Protein 2VUN (pdb70)

Secondary structure (DSSP, 8-state):
-EEEEES-SEEE-S-TTS-EE--SEEEEETTEEEEEESGGGGTT-TT-EEEE-TT-EEEEPEEEEEE---STTEEGGGTEESHHHHHHTTTEEEEEE---TTSTT---SHHHHHHHHHHHHHHHHH--GGG-EEE--EEPP-TT--HHHHHHHHHTT--EEEEETSSS--SHHHHHHHHHHHHHTT-EEEEE-S--S-STT-S--HHHHHHH--SEEETTT-SSSPPPHHHHHHHHHH---EEEEESSS-HHHHHHHHHHHHHHT-GGGEEEE--BSBTTBB-TTHHHHHHHHHHHHS---HHHHHHHHTHHHHHHHT-S-SS-STTSB--EEEEEPBTT-S-SSHHHHHHHTPPPEEEEEEETTEEEESS-SSSPPBSS--EE-/-EEEEE--SEEE-S-TTS-EES-SEEEEETTEEEEEESGGGGTT-TT-EEEE-TT-EEEEPEEEEEE---STTEEGGGTEESHHHHHHTTTEEEEEE---TTSTT---SHHHHHHHHHHHHHHHHH--GGG-EEE--EEPP-TT--HHHHHHHHHTT--EEEEETSSS--SHHHHHHHHHHHHHTT-EEEEE-S--S-SSS-S--HHHHHHH--SEEETTT-SSSPPPHHHHHHHHHH---EEEEETTS-HHHHHHHHHHHHHHT-GGGEEEE--BSSSS-B-TTHHHHHHHHHHHHH---HHHHHHHHTHHHHHHHT-S-SS-STTSB--EEEEEPBTT-S-SSHHHHHHHTPPPEEEEEEETTEEEESS-SSSPPBSS--EE-/-EEEEE--SEEE-S-TTS-EES-SEEEEETTEEEEEESGGGTTT-TT-EEEE-TT-EEEEPEEEEEE---STTEETTTTEESHHHHHHTTTEEEEEE---TTSTT---SHHHHHHHHHHHHHHHHH--GGG-EEE--EEPP-TT--HHHHHHHHHTT--EEEEETSSS--SHHHHHHHHHHHHHTT-EEEEE-S--S-SSS-S--HHHHHHH--SEEETTT-SSSPPPHHHHHHHHHH---EEEEETTS-HHHHHHHHHHHHHTT-GGGEEEE--BSSSS-B-TTHHHHHHHHHHHHS---HHHHHHHHTHHHHHHHT-S-SS-STTSB--EEEEEPBTT-S-SSHHHHHHHTPPPEEEEEEETTEEEESS-SSSPPBSS--EE-/-EEEEE--SEEE-S-TTS-EE--SEEEEETTEEEEEESGGGGTT-TT-EEEE-TT-EEEEPEEEEEE---STTEEGGGTEESHHHHHHTTTEEEEEE---TTSTT---SHHHHHHHHHHHHHHHHH--GGG-EEE--EEPP-TT--HHHHHHHHHTT--EEEEETSSS--SHHHHHHHHHHHHHTT-EEEEE-S--S-STT-S--HHHHHHH--SEEETTT-SSSPPPHHHHHHHHHH---EEEEETTS-HHHHHHHHHHHHHTT-GGGEEEE--BSSSS-B-TTHHHHHHHHHHHHS---HHHHHHHHTHHHHHHHT-S-SS-STTSB--EEEEEPBTT-S-SSHHHHHHHTPPPEEEEEEETTEEEESS-SSSPPBSS--EE-

GO terms:
  GO:0043792 enamidase activity (F, EXP)
  GO:0043792 enamidase activity (F, IDA)
  GO:1901848 nicotinate catabolic process (P, IDA)

Foldseek 3Di:
DKAKEFLEQWEQFLDLVDGTDPFGMWMADQQFTADTHYPVVVPPCDPHWYKYLQNAYKFFQFEAAEEQDQAAAADPLFRDGNLLVQLVLLRHQEYEYLYHLPHVVQDAEQVRLLVRLLVQQVRCVVDPHLNHHYNGRAGADHPPHDLVSLVVSVVSRRAHHHAQCSGNRNFLVRQQVVLVSSVVRRHAYEHAAFADPDPVCGGAALVSCVSNVGQEDEQCQPLAGHDDVVRLVCNQVVDLHAYEHALNYHLVVLLVNLQVCVVVVNLLRAAYHHNPPDPSHRDSNGLLLSLLSCLQPNVDQSSSSLSNRFVSSCVSVVAQGRGNDGPGRRWMWSWFAAPPDPAHTCSRCSNNSARIFTQFTDGSRHTSHRGRPPHHHHPRHMDGD/DKAKEAQEQWEQFLDLVDGTDPFGMWMADQQFTADTHYPVVVPPCDPYWYKYLQNAYKFFQFEAAEEQDQAAAADPLFRDGNLVVQLVLLRHQEYEYLYHLPHVVQDAEQVRLLVRLLVQQVRCVVDPHLNHHYNGRAGADHPPHDLVSLVVSVVSPRAHHHAHCSGNRHALVSQQVVLVSSVVSRHAYEHEAFADPDPVCGGAALVRCVSNPGQEDPQCQPLAGHDDVVRLVSNQPVDLHAYEHALNYHLVVLLVNLQVCVVVVNLLRAAYHHNPPDPSHRDSNGLLLSLLSCLQPNVDQSSSSLSNRFVSVCVSVVAQGRGNDGPGRRWMWSWFAAPPDPAGTCRSCSNNSARIFTQFTDGSRHTSHRGRPPHHHHPRHMDGD/DKEKEAQEQWEQFLDLVDGTDPFGMWMADQQFTADTHYPVVVVVCPPHFYKYLQNAYKFFQFEAAEEQDQAAQADPLFRDGNLLVQLVLLRHQEYEYLYHLPHVVQDADQVRLLVRLLVQQVRCVVDVHLNHHYNGRAGADHPPHDLVSLVVSVVSPRAHHHAHCSGPRHALVRQQVVLVSSVVSRHAYEHAAFADPDPPCGGAALVRCLSNPGLADEQCQPLAGHDDPVRLVSNQPVDLHAYEHALNYHLVVLLVNLQVCVVVVNLLRAAYHHNPPDPSHRDSNGLLQSLLSCLQPNVDQSSSSLSNRFVSSCVSVVAQTRGNDGPGRRWMWSWFAAPPDPAHTCSRCSNNSARIFTQFTDGSRHTSHRGRPNHHHGPRHMDGD/DKAKEFQEQWEQFLDPVDGTDPAGMWMADQQFTADTHYPVVVPPCDPHWYKYLQNAYKFFQFEAAEEQDQAAAADPLFRDGNLLVQLVLLRHQEYEYLYHLPHVVQDADQVRLLVSLLVQQVRCVVDPHLNHHYNGRAGADHPPHDLVSLVVSVVSPRAHHHAHCSGPRHALVRQQVVLVSSVVSRHAYEHAAFADPDPVCGGQALVRCLSNPGQEDEQCQPLAGHDDVVRLCCNQPVDLHAYEHALNYHLVVLLVNLLVCVVVVNLLRYAYHHNPPDPSHRDSNGLLQQLLSCLQPNVDQSSSSLSNRFVSSCVSVVAQTSGNDGPGRPWMWSWFAAPPDPAGTCSRCSNNSARIFTQFTDGSRHTSHRGRPPHHHHPRHMDTD

B-factor: mean 25.08, std 8.82, range [12.53, 61.6]

Solvent-accessible surface area: 46611 Å² total; per-residue (Å²): 114,59,14,0,0,59,74,7,53,54,0,0,2,0,30,49,176,55,35,47,45,171,29,58,3,0,7,4,75,113,18,73,2,40,29,44,14,21,144,100,41,54,152,144,26,73,156,15,61,29,3,33,0,34,25,2,2,0,0,1,1,0,1,6,0,0,3,9,1,11,12,9,29,22,0,43,71,14,52,6,5,49,9,0,18,4,8,3,23,1,0,1,1,1,2,0,0,0,0,6,41,39,7,43,18,29,0,127,66,18,24,0,4,28,5,9,4,5,0,2,2,28,1,3,102,90,42,114,18,51,22,0,15,1,20,1,4,6,1,7,2,0,112,54,7,65,51,113,20,2,69,50,2,80,163,28,34,0,40,1,0,0,4,4,25,51,4,66,4,96,81,20,134,57,0,5,55,14,1,105,74,0,70,145,39,45,4,63,0,0,7,31,0,0,12,29,80,68,103,78,74,30,50,15,47,0,82,36,0,63,114,2,118,1,36,1,0,0,2,0,1,0,22,23,3,3,3,24,50,115,37,0,36,77,0,3,82,98,17,115,35,4,0,0,2,3,10,2,11,2,18,93,14,1,26,66,0,0,102,42,0,46,139,99,64,55,31,36,29,0,0,0,0,9,10,3,1,17,8,4,0,19,2,10,1,0,1,0,29,1,0,2,34,1,7,16,26,3,122,10,89,19,25,20,0,1,0,0,0,0,7,5,0,4,79,32,4,64,33,69,4,2,21,4,28,89,39,59,49,0,4,0,0,0,2,0,1,1,17,18,19,92,15,148,46,0,4,26,0,0,34,18,2,1,8,0,0,4,3,1,0,0,7,43,11,112,45,51,4,84,150,8,96,7,14,15,39,16,98,77,42,2,114,68,125,107,64,15,0,0,57,78,7,55,56,0,0,2,0,34,46,168,54,38,48,46,169,30,53,1,0,7,4,77,107,14,75,2,41,29,45,15,19,141,117,42,54,167,128,25,78,153,16,60,26,2,36,0,32,22,1,2,0,0,1,1,0,1,6,0,0,2,10,1,13,10,9,56,24,1,39,70,14,58,6,8,42,8,0,23,4,8,3,27,1,0,1,1,1,3,0,0,0,0,6,41,40,6,42,17,27,1,126,66,20,24,0,4,26,5,9,4,5,0,2,3,28,2,2,103,89,45,115,16,47,23,0,15,2,22,0,3,7,1,6,1,0,125,54,7,67,50,114,19,1,66,51,1,80,166,34,32,0,40,1,0,0,4,2,21,51,6,65,5,95,70,24,140,53,0,33,56,14,2,123,72,0,70,150,44,41,4,62,0,0,5,31,0,0,12,29,81,60,106,76,76,31,56,15,48,0,56,29,0,55,126,2,129,1,36,0,0,0,1,0,1,0,24,22,4,3,4,27,48,118,37,0,37,74,0,4,82,96,18,119,30,4,0,0,3,3,6,2,12,2,18,92,14,0,26,66,0,0,102,31,0,46,138,107,63,54,33,36,29,0,0,0,0,7,10,2,2,18,8,5,0,17,3,12,0,0,0,0,28,2,0,2,29,1,7,14,24,3,120,10,87,19,24,20,0,0,0,0,0,0,8,6,0,3,79,30,4,64,35,69,5,1,23,3,28,88,39,59,48,0,4,0,0,0,0,0,1,1,15,17,18,91,15,148,47,0,3,26,0,0,35,18,2,1,8,0,0,4,2,1,0,1,7,42,11,112,47,52,3,80,143,11,101,7,14,14,34,15,104,77,34,1,111,67,127,112,58,14,0,0,53,69,7,55,58,0,0,1,0,51,48,189,60,36,44,44,169,25,50,1,0,6,4,75,113,17,74,2,40,28,44,14,21,129,110,44,58,146,115,13,76,151,14,60,30,2,30,0,42,28,0,2,0,0,1,1,0,1,5,0,0,2,11,1,13,10,9,28,32,2,39,68,14,63,6,21,29,10,0,19,4,8,3,25,0,0,2,1,1,3,0,0,0,0,7,40,44,7,42,16,12,1,120,66,19,23,0,4,26,5,10,4,6,0,2,2,29,2,2,104,88,45,113,19,50,23,0,15,2,20,1,4,7,1,7,2,0,122,54,6,69,51,115,20,0,67,52,0,82,168,30,33,0,40,1,0,0,3,3,29,54,10,58,4,94,76,22,155,49,0,28,58,13,2,125,74,0,71,143,39,42,4,61,0,0,4,29,0,0,11,25,88,61,108,71,75,32,54,16,49,0,54,34,0,46,122,2,128,2,33,0,0,0,2,0,1,0,23,21,3,3,4,25,48,114,36,0,38,74,0,4,85,95,19,118,33,3,0,0,3,3,14,3,11,2,17,91,13,1,26,67,0,0,103,31,0,45,139,106,63,57,28,35,28,0,0,0,0,8,11,2,1,17,9,4,0,18,3,11,1,0,1,1,26,5,0,2,40,1,7,16,24,3,121,9,88,19,26,20,0,0,0,0,0,0,7,6,0,4,79,33,4,64,36,69,5,1,23,2,27,88,40,62,47,0,4,0,0,0,0,0,2,1,16,17,19,92,13,136,44,0,4,26,0,0,36,19,2,2,7,0,0,4,3,1,0,1,6,47,11,116,45,51,3,88,152,12,103,7,14,15,37,16,98,74,52,9,141,70,124,123,61,15,0,0,62,77,9,53,54,0,0,2,0,34,56,169,61,34,47,46,171,25,52,1,0,5,4,76,114,18,71,3,40,26,48,12,20,134,92,43,59,155,146,29,73,158,16,61,28,3,36,0,34,22,1,1,0,0,1,1,0,1,6,0,0,3,10,1,12,10,8,29,28,1,45,73,15,74,6,9,33,10,0,19,2,8,3,24,0,0,1,1,1,2,0,0,0,0,6,41,44,7,41,18,20,1,131,64,21,23,0,5,26,5,8,4,6,0,2,2,28,1,2,101,88,43,112,18,50,22,0,16,1,21,1,3,8,0,7,2,0,127,53,7,66,51,115,20,1,68,54,1,84,164,27,34,0,40,1,0,0,4,3,19,53,5,67,4,91,67,20,136,49,0,22,51,14,3,111,75,0,71,151,41,39,4,63,0,0,4,23,0,0,12,21,93,53,101,79,64,29,53,24,45,0,58,32,0,51,122,2,129,1,37,0,0,0,1,0,1,0,21,20,2,3,4,24,49,115,36,0,33,74,0,5,83,95,19,118,30,4,0,0,1,3,8,3,11,2,15,89,12,0,24,63,0,0,104,44,0,46,138,106,66,54,33,36,30,0,0,0,0,7,11,4,1,18,8,4,0,17,3,12,1,0,1,0,28,0,0,2,23,1,7,16,22,3,118,9,90,18,25,17,0,0,0,0,0,0,7,5,0,4,77,32,3,64,33,68,5,2,23,4,27,94,40,59,50,0,4,0,0,0,0,0,2,2,18,16,19,95,16,144,44,0,3,25,0,0,35,17,2,2,7,0,0,4,3,1,0,0,7,43,11,121,50,52,4,79,146,11,94,7,14,15,41,15,101,76,35,2,108,66,133

Radius of gyration: 32.86 Å; Cα contacts (8 Å, |Δi|>4): 4723; chains: 4; bounding box: 88×90×92 Å

Structure (mmCIF, N/CA/C/O backbone):
data_2VUN
#
_entry.id   2VUN
#
_cell.length_a   146.352
_cell.length_b   159.824
_cell.length_c   161.683
_cell.angle_alpha   90.00
_cell.angle_beta   90.00
_cell.angle_gamma   90.00
#
_symmetry.space_group_name_H-M   'C 2 2 21'
#
loop_
_entity.id
_entity.type
_entity.pdbx_description
1 polymer ENAMIDASE
2 non-polymer 'ZINC ION'
3 non-polymer 'FE (III) ION'
4 non-polymer 'CHLORIDE ION'
5 non-polymer GLYCEROL
6 water water
#
loop_
_atom_site.group_PDB
_atom_site.id
_atom_site.type_symbol
_atom_site.label_atom_id
_atom_site.label_alt_id
_atom_site.label_comp_id
_atom_site.label_asym_id
_atom_site.label_entity_id
_atom_site.label_seq_id
_atom_site.pdbx_PDB_ins_code
_atom_site.Cartn_x
_atom_site.Cartn_y
_atom_site.Cartn_z
_atom_site.occupancy
_atom_site.B_iso_or_equiv
_atom_site.auth_seq_id
_atom_site.auth_comp_id
_atom_site.auth_asym_id
_atom_site.auth_atom_id
_atom_site.pdbx_PDB_model_num
ATOM 1 N N . SER A 1 2 ? 15.510 50.257 31.700 1.00 29.54 2 SER A N 1
ATOM 2 C CA . SER A 1 2 ? 16.413 49.091 31.924 1.00 29.26 2 SER A CA 1
ATOM 3 C C . SER A 1 2 ? 15.620 47.786 31.900 1.00 28.62 2 SER A C 1
ATOM 4 O O . SER A 1 2 ? 14.649 47.626 32.640 1.00 28.71 2 SER A O 1
ATOM 7 N N . LYS A 1 3 ? 16.046 46.859 31.048 1.00 27.76 3 LYS A N 1
ATOM 8 C CA . LYS A 1 3 ? 15.332 45.605 30.849 1.00 26.81 3 LYS A CA 1
ATOM 9 C C . LYS A 1 3 ? 16.282 44.402 30.845 1.00 25.88 3 LYS A C 1
ATOM 10 O O . LYS A 1 3 ? 17.351 44.437 30.227 1.00 25.82 3 LYS A O 1
ATOM 16 N N . THR A 1 4 ? 15.883 43.350 31.557 1.00 24.29 4 THR A N 1
ATOM 17 C CA . THR A 1 4 ? 16.599 42.079 31.554 1.00 23.45 4 THR A CA 1
ATOM 18 C C . THR A 1 4 ? 15.611 40.955 31.254 1.00 22.84 4 THR A C 1
ATOM 19 O O . THR A 1 4 ? 14.476 40.966 31.739 1.00 22.74 4 THR A O 1
ATOM 23 N N . ILE A 1 5 ? 16.045 40.002 30.437 1.00 22.21 5 ILE A N 1
ATOM 24 C CA . ILE A 1 5 ? 15.266 38.805 30.179 1.00 21.73 5 ILE A CA 1
ATOM 25 C C . ILE A 1 5 ? 16.055 37.570 30.610 1.00 21.16 5 ILE A C 1
ATOM 26 O O . ILE A 1 5 ? 17.190 37.357 30.167 1.00 20.69 5 ILE A O 1
ATOM 31 N N . ILE A 1 6 ? 15.449 36.769 31.484 1.00 20.50 6 ILE A N 1
ATOM 32 C CA . ILE A 1 6 ? 15.968 35.441 31.789 1.00 20.06 6 ILE A CA 1
ATOM 33 C C . ILE A 1 6 ? 15.218 34.428 30.924 1.00 20.23 6 ILE A C 1
ATOM 34 O O . ILE A 1 6 ? 13.992 34.282 31.039 1.00 19.83 6 ILE A O 1
ATOM 39 N N . LYS A 1 7 ? 15.966 33.731 30.074 1.00 19.84 7 LYS A N 1
ATOM 40 C CA . LYS A 1 7 ? 15.405 32.766 29.137 1.00 19.91 7 LYS A CA 1
ATOM 41 C C . LYS A 1 7 ? 15.890 31.362 29.452 1.00 19.78 7 LYS A C 1
ATOM 42 O O . LYS A 1 7 ? 16.802 31.181 30.281 1.00 19.22 7 LYS A O 1
ATOM 48 N N . ASN A 1 8 ? 15.293 30.375 28.782 1.00 19.37 8 ASN A N 1
ATOM 49 C CA . ASN A 1 8 ? 15.770 28.994 28.853 1.00 19.86 8 ASN A CA 1
ATOM 50 C C . ASN A 1 8 ? 15.706 28.448 30.291 1.00 19.33 8 ASN A C 1
ATOM 51 O O . ASN A 1 8 ? 16.596 27.719 30.739 1.00 19.17 8 ASN A O 1
ATOM 56 N N . ILE A 1 9 ? 14.642 28.809 31.005 1.00 18.67 9 ILE A N 1
ATOM 57 C CA . ILE A 1 9 ? 14.437 28.332 32.377 1.00 18.39 9 ILE A CA 1
ATOM 58 C C . ILE A 1 9 ? 13.774 26.950 32.390 1.00 18.60 9 ILE A C 1
ATOM 59 O O . ILE A 1 9 ? 12.746 26.743 31.743 1.00 18.63 9 ILE A O 1
ATOM 64 N N . GLY A 1 10 ? 14.375 26.002 33.111 1.00 18.07 10 GLY A N 1
ATOM 65 C CA . GLY A 1 10 ? 13.823 24.649 33.210 1.00 18.01 10 GLY A CA 1
ATOM 66 C C . GLY A 1 10 ? 12.659 24.510 34.182 1.00 18.03 10 GLY A C 1
ATOM 67 O O . GLY A 1 10 ? 11.754 23.704 33.963 1.00 18.05 10 GLY A O 1
ATOM 68 N N . LYS A 1 11 ? 12.687 25.285 35.263 1.00 17.50 11 LYS A N 1
ATOM 69 C CA . LYS A 1 11 ? 11.606 25.293 36.258 1.00 17.46 11 LYS A CA 1
ATOM 70 C C . LYS A 1 11 ? 11.559 26.648 36.954 1.00 16.93 11 LYS A C 1
ATOM 71 O O . LYS A 1 11 ? 12.605 27.202 37.295 1.00 16.75 11 LYS A O 1
ATOM 77 N N . ILE A 1 12 ? 10.349 27.182 37.135 1.00 16.50 12 ILE A N 1
ATOM 78 C CA . ILE A 1 12 ? 10.126 28.422 37.877 1.00 15.58 12 ILE A CA 1
ATOM 79 C C . ILE A 1 12 ? 9.332 28.091 39.136 1.00 15.96 12 ILE A C 1
ATOM 80 O O . ILE A 1 12 ? 8.205 27.584 39.065 1.00 14.74 12 ILE A O 1
ATOM 85 N N . VAL A 1 13 ? 9.948 28.366 40.281 1.00 16.38 13 VAL A N 1
ATOM 86 C CA . VAL A 1 13 ? 9.329 28.165 41.586 1.00 17.20 13 VAL A CA 1
ATOM 87 C C . VAL A 1 13 ? 8.943 29.555 42.101 1.00 17.30 13 VAL A C 1
ATOM 88 O O . VAL A 1 13 ? 9.803 30.418 42.282 1.00 17.54 13 VAL A O 1
ATOM 92 N N . SER A 1 14 ? 7.653 29.759 42.344 1.00 17.47 14 SER A N 1
ATOM 93 C CA . SER A 1 14 ? 7.098 31.104 42.509 1.00 17.46 14 SER A CA 1
ATOM 94 C C . SER A 1 14 ? 7.309 31.752 43.883 1.00 17.03 14 SER A C 1
ATOM 95 O O . SER A 1 14 ? 7.313 32.971 43.983 1.00 17.02 14 SER A O 1
ATOM 98 N N . GLY A 1 15 ? 7.461 30.948 44.935 1.00 16.78 15 GLY A N 1
ATOM 99 C CA . GLY A 1 15 ? 7.485 31.479 46.305 1.00 16.14 15 GLY A CA 1
ATOM 100 C C . GLY A 1 15 ? 6.096 31.740 46.887 1.00 16.60 15 GLY A C 1
ATOM 101 O O . GLY A 1 15 ? 5.970 32.118 48.054 1.00 15.74 15 GLY A O 1
ATOM 102 N N . ASP A 1 16 ? 5.061 31.526 46.071 1.00 16.84 16 ASP A N 1
ATOM 103 C CA . ASP A 1 16 ? 3.657 31.674 46.484 1.00 17.53 16 ASP A CA 1
ATOM 104 C C . ASP A 1 16 ? 3.106 30.304 46.808 1.00 17.24 16 ASP A C 1
ATOM 105 O O . ASP A 1 16 ? 2.920 29.475 45.912 1.00 17.44 16 ASP A O 1
ATOM 110 N N . ILE A 1 17 ? 2.830 30.058 48.088 1.00 17.10 17 ILE A N 1
ATOM 111 C CA . ILE A 1 17 ? 2.336 28.755 48.515 1.00 17.16 17 ILE A CA 1
ATOM 112 C C . ILE A 1 17 ? 0.982 28.383 47.879 1.00 17.44 17 ILE A C 1
ATOM 113 O O . ILE A 1 17 ? 0.661 27.203 47.755 1.00 17.17 17 ILE A O 1
ATOM 118 N N . LYS A 1 18 ? 0.217 29.393 47.458 1.00 17.92 18 LYS A N 1
ATOM 119 C CA . LYS A 1 18 ? -1.064 29.174 46.772 1.00 19.00 18 LYS A CA 1
ATOM 120 C C . LYS A 1 18 ? -0.898 28.565 45.369 1.00 19.43 18 LYS A C 1
ATOM 121 O O . LYS A 1 18 ? -1.780 27.838 44.893 1.00 19.64 18 LYS A O 1
ATOM 127 N N . SER A 1 19 ? 0.225 28.866 44.714 1.00 19.59 19 SER A N 1
ATOM 128 C CA . SER A 1 19 ? 0.582 28.250 43.427 1.00 20.32 19 SER A CA 1
ATOM 129 C C . SER A 1 19 ? 2.105 28.233 43.262 1.00 19.77 19 SER A C 1
ATOM 130 O O . SER A 1 19 ? 2.681 29.140 42.658 1.00 19.46 19 SER A O 1
ATOM 133 N N . PRO A 1 20 ? 2.757 27.212 43.843 1.00 19.58 20 PRO A N 1
ATOM 134 C CA . PRO A 1 20 ? 4.213 27.151 44.006 1.00 19.54 20 PRO A CA 1
ATOM 135 C C . PRO A 1 20 ? 5.048 27.029 42.733 1.00 19.55 20 PRO A C 1
ATOM 136 O O . PRO A 1 20 ? 6.248 27.309 42.786 1.00 18.89 20 PRO A O 1
ATOM 140 N N . VAL A 1 21 ? 4.441 26.600 41.623 1.00 19.73 21 VAL A N 1
ATOM 141 C CA . VAL A 1 21 ? 5.185 26.420 40.362 1.00 20.29 21 VAL A CA 1
ATOM 142 C C . VAL A 1 21 ? 4.524 27.157 39.196 1.00 20.51 21 VAL A C 1
ATOM 143 O O . VAL A 1 21 ? 3.306 27.075 39.010 1.00 20.66 21 VAL A O 1
ATOM 147 N N . LEU A 1 22 ? 5.335 27.870 38.419 1.00 20.34 22 LEU A N 1
ATOM 148 C CA . LEU A 1 22 ? 4.864 28.542 37.212 1.00 20.97 22 LEU A CA 1
ATOM 149 C C . LEU A 1 22 ? 5.312 27.783 35.972 1.00 21.13 22 LEU A C 1
ATOM 150 O O . LEU A 1 22 ? 6.511 27.547 35.777 1.00 21.07 22 LEU A O 1
ATOM 155 N N . GLN A 1 23 ? 4.344 27.399 35.143 1.00 21.15 23 GLN A N 1
ATOM 156 C CA . GLN A 1 23 ? 4.625 26.673 33.912 1.00 21.62 23 GLN A CA 1
ATOM 157 C C . GLN A 1 23 ? 5.004 27.648 32.804 1.00 21.27 23 GLN A C 1
ATOM 158 O O . GLN A 1 23 ? 4.180 28.005 31.947 1.00 21.06 23 GLN A O 1
ATOM 164 N N . ALA A 1 24 ? 6.261 28.085 32.849 1.00 20.78 24 ALA A N 1
ATOM 165 C CA . ALA A 1 24 ? 6.817 29.053 31.907 1.00 20.43 24 ALA A CA 1
ATOM 166 C C . ALA A 1 24 ? 8.338 28.901 31.867 1.00 20.34 24 ALA A C 1
ATOM 167 O O . ALA A 1 24 ? 8.921 28.237 32.732 1.00 19.95 24 ALA A O 1
ATOM 169 N N . ASP A 1 25 ? 8.980 29.504 30.868 1.00 20.17 25 ASP A N 1
ATOM 170 C CA . ASP A 1 25 ? 10.435 29.366 30.723 1.00 20.24 25 ASP A CA 1
ATOM 171 C C . ASP A 1 25 ? 11.182 30.683 30.523 1.00 19.72 25 ASP A C 1
ATOM 172 O O . ASP A 1 25 ? 12.393 30.682 30.286 1.00 19.18 25 ASP A O 1
ATOM 177 N N . THR A 1 26 ? 10.457 31.796 30.632 1.00 19.50 26 THR A N 1
ATOM 178 C CA . THR A 1 26 ? 11.001 33.118 30.338 1.00 19.86 26 THR A CA 1
ATOM 179 C C . THR A 1 26 ? 10.449 34.151 31.325 1.00 19.76 26 THR A C 1
ATOM 180 O O . THR A 1 26 ? 9.249 34.159 31.619 1.00 19.54 26 THR A O 1
ATOM 184 N N . ILE A 1 27 ? 11.336 34.993 31.859 1.00 19.35 27 ILE A N 1
ATOM 185 C CA . ILE A 1 27 ? 10.947 36.065 32.775 1.00 19.57 27 ILE A CA 1
ATOM 186 C C . ILE A 1 27 ? 11.532 37.399 32.306 1.00 19.80 27 ILE A C 1
ATOM 187 O O . ILE A 1 27 ? 12.739 37.508 32.063 1.00 19.60 27 ILE A O 1
ATOM 192 N N . VAL A 1 28 ? 10.671 38.407 32.188 1.00 20.02 28 VAL A N 1
ATOM 193 C CA . VAL A 1 28 ? 11.103 39.750 31.818 1.00 20.55 28 VAL A CA 1
ATOM 194 C C . VAL A 1 28 ? 11.116 40.660 33.034 1.00 21.01 28 VAL A C 1
ATOM 195 O O . VAL A 1 28 ? 10.131 40.738 33.775 1.00 21.07 28 VAL A O 1
ATOM 199 N N . VAL A 1 29 ? 12.242 41.351 33.215 1.00 21.12 29 VAL A N 1
ATOM 200 C CA . VAL A 1 29 ? 12.435 42.317 34.285 1.00 21.26 29 VAL A CA 1
ATOM 201 C C . VAL A 1 29 ? 12.580 43.715 33.690 1.00 22.06 29 VAL A C 1
ATOM 202 O O . VAL A 1 29 ? 13.415 43.934 32.805 1.00 21.64 29 VAL A O 1
ATOM 206 N N . GLU A 1 30 ? 11.754 44.647 34.160 1.00 22.68 30 GLU A N 1
ATOM 207 C CA . GLU A 1 30 ? 11.814 46.030 33.695 1.00 24.35 30 GLU A CA 1
ATOM 208 C C . GLU A 1 30 ? 11.852 46.998 34.869 1.00 23.94 30 GLU A C 1
ATOM 209 O O . GLU A 1 30 ? 11.008 46.936 35.770 1.00 23.91 30 GLU A O 1
ATOM 215 N N . ASP A 1 31 ? 12.839 47.890 34.843 1.00 23.91 31 ASP A N 1
ATOM 216 C CA . ASP A 1 31 ? 13.028 48.898 35.879 1.00 24.29 31 ASP A CA 1
ATOM 217 C C . ASP A 1 31 ? 12.961 48.294 37.291 1.00 23.48 31 ASP A C 1
ATOM 218 O O . ASP A 1 31 ? 12.254 48.797 38.162 1.00 23.16 31 ASP A O 1
ATOM 223 N N . GLY A 1 32 ? 13.692 47.200 37.492 1.00 22.48 32 GLY A N 1
ATOM 224 C CA . GLY A 1 32 ? 13.821 46.574 38.809 1.00 22.03 32 GLY A CA 1
ATOM 225 C C . GLY A 1 32 ? 12.651 45.723 39.279 1.00 21.26 32 GLY A C 1
ATOM 226 O O . GLY A 1 32 ? 12.685 45.185 40.394 1.00 20.74 32 GLY A O 1
ATOM 227 N N . LEU A 1 33 ? 11.621 45.601 38.443 1.00 20.46 33 LEU A N 1
ATOM 228 C CA . LEU A 1 33 ? 10.430 44.832 38.788 1.00 20.15 33 LEU A CA 1
ATOM 229 C C . LEU A 1 33 ? 10.200 43.704 37.790 1.00 20.01 33 LEU A C 1
ATOM 230 O O . LEU A 1 33 ? 10.632 43.789 36.646 1.00 20.32 33 LEU A O 1
ATOM 235 N N . ILE A 1 34 ? 9.519 42.649 38.224 1.00 19.69 34 ILE A N 1
ATOM 236 C CA . ILE A 1 34 ? 9.140 41.568 37.315 1.00 19.87 34 ILE A CA 1
ATOM 237 C C . ILE A 1 34 ? 8.011 42.122 36.451 1.00 20.10 34 ILE A C 1
ATOM 238 O O . ILE A 1 34 ? 7.015 42.630 36.974 1.00 20.15 34 ILE A O 1
ATOM 243 N N . ALA A 1 35 ? 8.209 42.081 35.137 1.00 20.54 35 ALA A N 1
ATOM 244 C CA . ALA A 1 35 ? 7.258 42.672 34.192 1.00 20.93 35 ALA A CA 1
ATOM 245 C C . ALA A 1 35 ? 6.323 41.625 33.611 1.00 21.10 35 ALA A C 1
ATOM 246 O O . ALA A 1 35 ? 5.115 41.846 33.524 1.00 21.95 35 ALA A O 1
ATOM 248 N N . ALA A 1 36 ? 6.885 40.486 33.212 1.00 20.88 36 ALA A N 1
ATOM 249 C CA . ALA A 1 36 ? 6.118 39.409 32.592 1.00 20.64 36 ALA A CA 1
ATOM 250 C C . ALA A 1 36 ? 6.782 38.051 32.808 1.00 20.57 36 ALA A C 1
ATOM 251 O O . ALA A 1 36 ? 8.001 37.956 32.973 1.00 20.53 36 ALA A O 1
ATOM 253 N N . ILE A 1 37 ? 5.957 37.012 32.824 1.00 20.32 37 ILE A N 1
ATOM 254 C CA . ILE A 1 37 ? 6.410 35.632 32.883 1.00 20.27 37 ILE A CA 1
ATOM 255 C C . ILE A 1 37 ? 5.695 34.897 31.764 1.00 20.81 37 ILE A C 1
ATOM 256 O O . ILE A 1 37 ? 4.482 35.070 31.576 1.00 20.61 37 ILE A O 1
ATOM 261 N N . GLY A 1 38 ? 6.436 34.097 31.006 1.00 20.95 38 GLY A N 1
ATOM 262 C CA . GLY A 1 38 ? 5.843 33.394 29.874 1.00 21.56 38 GLY A CA 1
ATOM 263 C C . GLY A 1 38 ? 6.821 32.578 29.061 1.00 22.11 38 GLY A C 1
ATOM 264 O O . GLY A 1 38 ? 7.729 31.950 29.609 1.00 22.01 38 GLY A O 1
ATOM 265 N N . GLY A 1 39 ? 6.619 32.576 27.744 1.00 22.44 39 GLY A N 1
ATOM 266 C CA . GLY A 1 39 ? 7.450 31.787 26.840 1.00 23.23 39 GLY A CA 1
ATOM 267 C C . GLY A 1 39 ? 8.283 32.634 25.899 1.00 23.80 39 GLY A C 1
ATOM 268 O O . GLY A 1 39 ? 8.519 33.814 26.159 1.00 23.25 39 GLY A O 1
ATOM 269 N N . GLU A 1 40 ? 8.709 32.010 24.799 1.00 24.86 40 GLU A N 1
ATOM 270 C CA . GLU A 1 40 ? 9.565 32.621 23.781 1.00 26.06 40 GLU A CA 1
ATOM 271 C C . GLU A 1 40 ? 9.063 33.948 23.245 1.00 26.12 40 GLU A C 1
ATOM 272 O O . GLU A 1 40 ? 9.870 34.802 22.861 1.00 26.13 40 GLU A O 1
ATOM 278 N N . GLU A 1 41 ? 7.739 34.110 23.194 1.00 25.87 41 GLU A N 1
ATOM 279 C CA . GLU A 1 41 ? 7.122 35.348 22.701 1.00 26.29 41 GLU A CA 1
ATOM 280 C C . GLU A 1 41 ? 7.688 36.599 23.387 1.00 26.87 41 GLU A C 1
ATOM 281 O O . GLU A 1 41 ? 7.730 37.678 22.793 1.00 26.98 41 GLU A O 1
ATOM 287 N N . LEU A 1 42 ? 8.133 36.440 24.633 1.00 27.42 42 LEU A N 1
ATOM 288 C CA . LEU A 1 42 ? 8.688 37.549 25.407 1.00 28.23 42 LEU A CA 1
ATOM 289 C C . LEU A 1 42 ? 10.095 37.960 24.966 1.00 29.29 42 LEU A C 1
ATOM 290 O O . LEU A 1 42 ? 10.590 39.011 25.378 1.00 29.18 42 LEU A O 1
ATOM 295 N N . MET A 1 43 ? 10.732 37.129 24.139 1.00 30.74 43 MET A N 1
ATOM 296 C CA . MET A 1 43 ? 12.065 37.430 23.601 1.00 32.41 43 MET A CA 1
ATOM 297 C C . MET A 1 43 ? 12.014 38.378 22.397 1.00 33.31 43 MET A C 1
ATOM 298 O O . MET A 1 43 ? 13.033 38.948 22.009 1.00 33.36 43 MET A O 1
ATOM 303 N N . LYS A 1 44 ? 10.822 38.548 21.827 1.00 34.51 44 LYS A N 1
ATOM 304 C CA . LYS A 1 44 ? 10.606 39.412 20.662 1.00 35.85 44 LYS A CA 1
ATOM 305 C C . LYS A 1 44 ? 10.861 40.886 20.966 1.00 36.51 44 LYS A C 1
ATOM 306 O O . LYS A 1 44 ? 10.452 41.391 22.014 1.00 36.70 44 LYS A O 1
ATOM 312 N N . ASP A 1 45 ? 11.538 41.567 20.038 1.00 37.30 45 ASP A N 1
ATOM 313 C CA . ASP A 1 45 ? 11.893 42.986 20.182 1.00 37.98 45 ASP A CA 1
ATOM 314 C C . ASP A 1 45 ? 12.681 43.260 21.468 1.00 37.78 45 ASP A C 1
ATOM 315 O O . ASP A 1 45 ? 12.396 44.220 22.191 1.00 37.97 45 ASP A O 1
ATOM 320 N N . ALA A 1 46 ? 13.670 42.411 21.743 1.00 37.50 46 ALA A N 1
ATOM 321 C CA . ALA A 1 46 ? 14.476 42.511 22.965 1.00 36.98 46 ALA A CA 1
ATOM 322 C C . ALA A 1 46 ? 15.244 43.832 23.046 1.00 36.68 46 ALA A C 1
ATOM 323 O O . ALA A 1 46 ? 15.358 44.428 24.121 1.00 36.59 46 ALA A O 1
ATOM 325 N N . GLY A 1 47 ? 15.748 44.289 21.901 1.00 36.20 47 GLY A N 1
ATOM 326 C CA . GLY A 1 47 ? 16.511 45.527 21.833 1.00 35.33 47 GLY A CA 1
ATOM 327 C C . GLY A 1 47 ? 17.821 45.387 22.575 1.00 34.70 47 GLY A C 1
ATOM 328 O O . GLY A 1 47 ? 18.561 44.420 22.369 1.00 34.77 47 GLY A O 1
ATOM 329 N N . ASP A 1 48 ? 18.096 46.349 23.449 1.00 34.08 48 ASP A N 1
ATOM 330 C CA . ASP A 1 48 ? 19.347 46.384 24.200 1.00 33.42 48 ASP A CA 1
ATOM 331 C C . ASP A 1 48 ? 19.251 45.643 25.535 1.00 32.16 48 ASP A C 1
ATOM 332 O O . ASP A 1 48 ? 20.150 45.755 26.369 1.00 31.66 48 ASP A O 1
ATOM 337 N N . ALA A 1 49 ? 18.169 44.886 25.733 1.00 30.41 49 ALA A N 1
ATOM 338 C CA . ALA A 1 49 ? 17.961 44.162 26.987 1.00 29.00 49 ALA A CA 1
ATOM 339 C C . ALA A 1 49 ? 19.117 43.217 27.288 1.00 28.00 49 ALA A C 1
ATOM 340 O O . ALA A 1 49 ? 19.644 42.557 26.393 1.00 27.35 49 ALA A O 1
ATOM 342 N N . THR A 1 50 ? 19.517 43.177 28.555 1.00 26.98 50 THR A N 1
ATOM 343 C CA . THR A 1 50 ? 20.478 42.196 29.034 1.00 25.88 50 THR A CA 1
ATOM 344 C C . THR A 1 50 ? 19.798 40.836 29.010 1.00 25.24 50 THR A C 1
ATOM 345 O O . THR A 1 50 ? 18.681 40.681 29.516 1.00 25.02 50 THR A O 1
ATOM 349 N N . ILE A 1 51 ? 20.464 39.860 28.406 1.00 24.44 51 ILE A N 1
ATOM 350 C CA . ILE A 1 51 ? 19.922 38.513 28.302 1.00 23.84 51 ILE A CA 1
ATOM 351 C C . ILE A 1 51 ? 20.690 37.572 29.222 1.00 23.54 51 ILE A C 1
ATOM 352 O O . ILE A 1 51 ? 21.924 37.469 29.140 1.00 23.26 51 ILE A O 1
ATOM 357 N N . ILE A 1 52 ? 19.952 36.878 30.085 1.00 22.90 52 ILE A N 1
ATOM 358 C CA . ILE A 1 52 ? 20.542 35.876 30.973 1.00 22.12 52 ILE A CA 1
ATOM 359 C C . ILE A 1 52 ? 20.002 34.509 30.599 1.00 22.43 52 ILE A C 1
ATOM 360 O O . ILE A 1 52 ? 18.793 34.261 30.663 1.00 22.49 52 ILE A O 1
ATOM 365 N N . ASP A 1 53 ? 20.910 33.635 30.194 1.00 22.02 53 ASP A N 1
ATOM 366 C CA . ASP A 1 53 ? 20.572 32.276 29.812 1.00 22.10 53 ASP A CA 1
ATOM 367 C C . ASP A 1 53 ? 20.613 31.393 31.054 1.00 21.56 53 ASP A C 1
ATOM 368 O O . ASP A 1 53 ? 21.688 31.125 31.590 1.00 21.37 53 ASP A O 1
ATOM 373 N N . ALA A 1 54 ? 19.443 30.932 31.497 1.00 20.77 54 ALA A N 1
ATOM 374 C CA . ALA A 1 54 ? 19.352 30.060 32.684 1.00 20.30 54 ALA A CA 1
ATOM 375 C C . ALA A 1 54 ? 19.875 28.635 32.491 1.00 20.13 54 ALA A C 1
ATOM 376 O O . ALA A 1 54 ? 19.942 27.869 33.457 1.00 20.12 54 ALA A O 1
ATOM 378 N N . ALA A 1 55 ? 20.226 28.274 31.251 1.00 20.00 55 ALA A N 1
ATOM 379 C CA . ALA A 1 55 ? 20.837 26.971 30.931 1.00 19.52 55 ALA A CA 1
ATOM 380 C C . ALA A 1 55 ? 19.972 25.766 31.330 1.00 19.06 55 ALA A C 1
ATOM 381 O O . ALA A 1 55 ? 20.486 24.688 31.620 1.00 19.19 55 ALA A O 1
ATOM 383 N N . GLY A 1 56 ? 18.656 25.962 31.349 1.00 18.42 56 GLY A N 1
ATOM 384 C CA . GLY A 1 56 ? 17.723 24.892 31.701 1.00 17.90 56 GLY A CA 1
ATOM 385 C C . GLY A 1 56 ? 17.580 24.621 33.190 1.00 17.65 56 GLY A C 1
ATOM 386 O O . GLY A 1 56 ? 16.940 23.633 33.583 1.00 17.46 56 GLY A O 1
ATOM 387 N N . SER A 1 57 ? 18.172 25.487 34.016 1.00 16.93 57 SER A N 1
ATOM 388 C CA . SER A 1 57 ? 18.117 25.340 35.469 1.00 16.37 57 SER A CA 1
ATOM 389 C C . SER A 1 57 ? 16.895 26.048 36.085 1.00 16.55 57 SER A C 1
ATOM 390 O O . SER A 1 57 ? 15.946 26.390 35.374 1.00 16.54 57 SER A O 1
ATOM 393 N N . THR A 1 58 ? 16.926 26.262 37.398 1.00 16.07 58 THR A N 1
ATOM 394 C CA . THR A 1 58 ? 15.744 26.697 38.144 1.00 16.41 58 THR A CA 1
ATOM 395 C C . THR A 1 58 ? 15.839 28.150 38.584 1.00 16.15 58 THR A C 1
ATOM 396 O O . THR A 1 58 ? 16.897 28.600 39.024 1.00 16.40 58 THR A O 1
ATOM 400 N N . VAL A 1 59 ? 14.734 28.883 38.448 1.00 15.97 59 VAL A N 1
ATOM 401 C CA . VAL A 1 59 ? 14.631 30.227 39.012 1.00 15.50 59 VAL A CA 1
ATOM 402 C C . VAL A 1 59 ? 13.688 30.226 40.222 1.00 15.79 59 VAL A C 1
ATOM 403 O O . VAL A 1 59 ? 12.588 29.670 40.164 1.00 15.21 59 VAL A O 1
ATOM 407 N N . THR A 1 60 ? 14.153 30.819 41.321 1.00 15.25 60 THR A N 1
ATOM 408 C CA . THR A 1 60 ? 13.334 30.998 42.527 1.00 15.42 60 THR A CA 1
ATOM 409 C C . THR A 1 60 ? 13.409 32.476 42.939 1.00 15.07 60 THR A C 1
ATOM 410 O O . THR A 1 60 ? 14.253 33.217 42.420 1.00 15.60 60 THR A O 1
ATOM 414 N N . PRO A 1 61 ? 12.553 32.910 43.883 1.00 15.02 61 PRO A N 1
ATOM 415 C CA . PRO A 1 61 ? 12.751 34.244 44.439 1.00 14.60 61 PRO A CA 1
ATOM 416 C C . PRO A 1 61 ? 14.030 34.271 45.282 1.00 14.77 61 PRO A C 1
ATOM 417 O O . PRO A 1 61 ? 14.481 33.220 45.765 1.00 14.46 61 PRO A O 1
ATOM 421 N N . GLY A 1 62 ? 14.601 35.454 45.472 1.00 14.78 62 GLY A N 1
ATOM 422 C CA . GLY A 1 62 ? 15.667 35.615 46.471 1.00 14.83 62 GLY A CA 1
ATOM 423 C C . GLY A 1 62 ? 15.142 35.224 47.846 1.00 14.99 62 GLY A C 1
ATOM 424 O O . GLY A 1 62 ? 13.972 35.459 48.165 1.00 15.36 62 GLY A O 1
ATOM 425 N N . LEU A 1 63 ? 16.005 34.629 48.668 1.00 14.89 63 LEU A N 1
ATOM 426 C CA . LEU A 1 63 ? 15.597 34.146 49.986 1.00 14.79 63 LEU A CA 1
ATOM 427 C C . LEU A 1 63 ? 15.529 35.271 51.018 1.00 14.84 63 LEU A C 1
ATOM 428 O O . LEU A 1 63 ? 16.266 36.265 50.926 1.00 14.42 63 LEU A O 1
ATOM 433 N N . LEU A 1 64 ? 14.634 35.114 51.993 1.00 14.29 64 LEU A N 1
ATOM 434 C CA . LEU A 1 64 ? 14.641 35.960 53.188 1.00 14.44 64 LEU A CA 1
ATOM 435 C C . LEU A 1 64 ? 15.234 35.209 54.360 1.00 14.36 64 LEU A C 1
ATOM 436 O O . LEU A 1 64 ? 15.012 34.003 54.518 1.00 14.11 64 LEU A O 1
ATOM 441 N N . ASP A 1 65 ? 16.001 35.929 55.170 1.00 14.09 65 ASP A N 1
ATOM 442 C CA . ASP A 1 65 ? 16.340 35.473 56.498 1.00 14.15 65 ASP A CA 1
ATOM 443 C C . ASP A 1 65 ? 15.574 36.397 57.443 1.00 14.06 65 ASP A C 1
ATOM 444 O O . ASP A 1 65 ? 15.910 37.575 57.566 1.00 14.13 65 ASP A O 1
ATOM 449 N N . THR A 1 66 ? 14.531 35.858 58.082 1.00 14.20 66 THR A N 1
ATOM 450 C CA . THR A 1 66 ? 13.643 36.643 58.951 1.00 14.41 66 THR A CA 1
ATOM 451 C C . THR A 1 66 ? 14.164 36.831 60.382 1.00 14.51 66 THR A C 1
ATOM 452 O O . THR A 1 66 ? 13.484 37.444 61.206 1.00 15.09 66 THR A O 1
ATOM 456 N N . HIS A 1 67 ? 15.358 36.319 60.687 1.00 14.33 67 HIS A N 1
ATOM 457 C CA . HIS A 1 67 ? 15.874 36.383 62.056 1.00 14.26 67 HIS A CA 1
ATOM 458 C C . HIS A 1 67 ? 17.389 36.610 62.064 1.00 14.61 67 HIS A C 1
ATOM 459 O O . HIS A 1 67 ? 18.167 35.672 62.280 1.00 14.29 67 HIS A O 1
ATOM 466 N N . VAL A 1 68 ? 17.794 37.854 61.799 1.00 14.72 68 VAL A N 1
ATOM 467 C CA . VAL A 1 68 ? 19.217 38.227 61.753 1.00 14.71 68 VAL A CA 1
ATOM 468 C C . VAL A 1 68 ? 19.502 39.217 62.873 1.00 15.26 68 VAL A C 1
ATOM 469 O O . VAL A 1 68 ? 18.782 40.210 63.045 1.00 15.46 68 VAL A O 1
ATOM 473 N N . HIS A 1 69 ? 20.553 38.959 63.641 1.00 15.19 69 HIS A N 1
ATOM 474 C CA . HIS A 1 69 ? 20.906 39.877 64.705 1.00 15.86 69 HIS A CA 1
ATOM 475 C C . HIS A 1 69 ? 22.026 40.799 64.231 1.00 16.12 69 HIS A C 1
ATOM 476 O O . HIS A 1 69 ? 23.195 40.614 64.568 1.00 16.18 69 HIS A O 1
ATOM 483 N N . VAL A 1 70 ? 21.634 41.790 63.435 1.00 16.24 70 VAL A N 1
ATOM 484 C CA . VAL A 1 70 ? 22.541 42.795 62.905 1.00 16.51 70 VAL A CA 1
ATOM 485 C C . VAL A 1 70 ? 22.942 43.746 64.021 1.00 17.08 70 VAL A C 1
ATOM 486 O O . VAL A 1 70 ? 22.308 43.769 65.083 1.00 17.18 70 VAL A O 1
ATOM 490 N N . SER A 1 71 ? 24.003 44.512 63.791 1.00 17.13 71 SER A N 1
ATOM 491 C CA . SER A 1 71 ? 24.444 45.494 64.773 1.00 17.83 71 SER A CA 1
ATOM 492 C C . SER A 1 71 ? 25.117 46.698 64.111 1.00 17.78 71 SER A C 1
ATOM 493 O O . SER A 1 71 ? 25.762 47.502 64.786 1.00 18.74 71 SER A O 1
ATOM 496 N N . GLY A 1 72 ? 24.928 46.831 62.798 1.00 18.27 72 GLY A N 1
ATOM 497 C CA . GLY A 1 72 ? 25.486 47.937 62.011 1.00 18.08 72 GLY A CA 1
ATOM 498 C C . GLY A 1 72 ? 26.513 47.434 61.020 1.00 18.36 72 GLY A C 1
ATOM 499 O O . GLY A 1 72 ? 27.419 46.691 61.386 1.00 18.03 72 GLY A O 1
ATOM 500 N N . GLY A 1 73 ? 26.369 47.824 59.758 1.00 18.42 73 GLY A N 1
ATOM 501 C CA . GLY A 1 73 ? 27.268 47.350 58.712 1.00 19.05 73 GLY A CA 1
ATOM 502 C C . GLY A 1 73 ? 27.299 45.835 58.601 1.00 19.29 73 GLY A C 1
ATOM 503 O O . GLY A 1 73 ? 26.289 45.163 58.862 1.00 19.02 73 GLY A O 1
ATOM 504 N N . ASP A 1 74 ? 28.461 45.302 58.232 1.00 19.30 74 ASP A N 1
ATOM 505 C CA . ASP A 1 74 ? 28.585 43.883 57.893 1.00 20.14 74 ASP A CA 1
ATOM 506 C C . ASP A 1 74 ? 29.559 43.133 58.826 1.00 20.06 74 ASP A C 1
ATOM 507 O O . ASP A 1 74 ? 30.122 42.098 58.460 1.00 21.47 74 ASP A O 1
ATOM 512 N N . TYR A 1 75 ? 29.739 43.644 60.038 1.00 19.45 75 TYR A N 1
ATOM 513 C CA . TYR A 1 75 ? 30.545 42.960 61.046 1.00 18.63 75 TYR A CA 1
ATOM 514 C C . TYR A 1 75 ? 29.645 42.377 62.141 1.00 18.21 75 TYR A C 1
ATOM 515 O O . TYR A 1 75 ? 28.707 43.039 62.598 1.00 17.69 75 TYR A O 1
ATOM 524 N N . ALA A 1 76 ? 29.923 41.139 62.547 1.00 17.60 76 ALA A N 1
ATOM 525 C CA . ALA A 1 76 ? 29.177 40.492 63.626 1.00 17.64 76 ALA A CA 1
ATOM 526 C C . ALA A 1 76 ? 30.066 40.245 64.853 1.00 17.84 76 ALA A C 1
ATOM 527 O O . ALA A 1 76 ? 30.871 39.302 64.864 1.00 17.75 76 ALA A O 1
ATOM 529 N N . PRO A 1 77 ? 29.923 41.090 65.896 1.00 17.77 77 PRO A N 1
ATOM 530 C CA . PRO A 1 77 ? 30.722 40.956 67.121 1.00 18.01 77 PRO A CA 1
ATOM 531 C C . PRO A 1 77 ? 30.543 39.607 67.823 1.00 18.28 77 PRO A C 1
ATOM 532 O O . PRO A 1 77 ? 31.510 39.067 68.374 1.00 18.28 77 PRO A O 1
ATOM 536 N N . ARG A 1 78 ? 29.325 39.063 67.799 1.00 17.86 78 ARG A N 1
ATOM 537 C CA . ARG A 1 78 ? 29.019 37.831 68.547 1.00 17.95 78 ARG A CA 1
ATOM 538 C C . ARG A 1 78 ? 29.944 36.665 68.179 1.00 17.61 78 ARG A C 1
ATOM 539 O O . ARG A 1 78 ? 30.290 35.853 69.038 1.00 18.45 78 ARG A O 1
ATOM 547 N N . GLN A 1 79 ? 30.324 36.577 66.907 1.00 17.30 79 GLN A N 1
ATOM 548 C CA . GLN A 1 79 ? 31.248 35.537 66.461 1.00 17.14 79 GLN A CA 1
ATOM 549 C C . GLN A 1 79 ? 32.479 36.110 65.747 1.00 17.50 79 GLN A C 1
ATOM 550 O O . GLN A 1 79 ? 33.161 35.385 65.033 1.00 17.32 79 GLN A O 1
ATOM 556 N N . LYS A 1 80 ? 32.755 37.398 65.955 1.00 16.94 80 LYS A N 1
ATOM 557 C CA . LYS A 1 80 ? 33.929 38.075 65.366 1.00 17.62 80 LYS A CA 1
ATOM 558 C C . LYS A 1 80 ? 34.069 37.799 63.864 1.00 17.47 80 LYS A C 1
ATOM 559 O O . LYS A 1 80 ? 35.137 37.395 63.387 1.00 17.10 80 LYS A O 1
ATOM 565 N N . THR A 1 81 ? 32.977 38.009 63.128 1.00 17.28 81 THR A N 1
ATOM 566 C CA . THR A 1 81 ? 32.929 37.667 61.713 1.00 17.52 81 THR A CA 1
ATOM 567 C C . THR A 1 81 ? 32.730 38.904 60.853 1.00 18.34 81 THR A C 1
ATOM 568 O O . THR A 1 81 ? 31.789 39.678 61.069 1.00 17.71 81 THR A O 1
ATOM 572 N N . MET A 1 82 ? 33.619 39.083 59.880 1.00 19.27 82 MET A N 1
ATOM 573 C CA . MET A 1 82 ? 33.514 40.184 58.938 1.00 21.33 82 MET A CA 1
ATOM 574 C C . MET A 1 82 ? 32.773 39.707 57.687 1.00 20.37 82 MET A C 1
ATOM 575 O O . MET A 1 82 ? 32.854 38.530 57.322 1.00 20.16 82 MET A O 1
ATOM 580 N N . ASP A 1 83 ? 32.035 40.620 57.056 1.00 20.22 83 ASP A N 1
ATOM 581 C CA . ASP A 1 83 ? 31.397 40.379 55.753 1.00 20.48 83 ASP A CA 1
ATOM 582 C C . ASP A 1 83 ? 30.365 39.252 55.757 1.00 19.74 83 ASP A C 1
ATOM 583 O O . ASP A 1 83 ? 30.243 38.514 54.769 1.00 19.52 83 ASP A O 1
ATOM 588 N N . PHE A 1 84 ? 29.621 39.108 56.849 1.00 18.16 84 PHE A N 1
ATOM 589 C CA . PHE A 1 84 ? 28.664 37.998 56.938 1.00 17.62 84 PHE A CA 1
ATOM 590 C C . PHE A 1 84 ? 27.415 38.171 56.068 1.00 16.89 84 PHE A C 1
ATOM 591 O O . PHE A 1 84 ? 26.783 37.186 55.677 1.00 16.72 84 PHE A O 1
ATOM 599 N N . ILE A 1 85 ? 27.063 39.417 55.771 1.00 16.50 85 ILE A N 1
ATOM 600 C CA . ILE A 1 85 ? 25.867 39.695 54.975 1.00 16.36 85 ILE A CA 1
ATOM 601 C C . ILE A 1 85 ? 26.170 39.390 53.514 1.00 16.42 85 ILE A C 1
ATOM 602 O O . ILE A 1 85 ? 25.358 38.779 52.815 1.00 15.91 85 ILE A O 1
ATOM 607 N N . SER A 1 86 ? 27.363 39.787 53.070 1.00 16.70 86 SER A N 1
ATOM 608 C CA . SER A 1 86 ? 27.857 39.414 51.751 1.00 17.43 86 SER A CA 1
ATOM 609 C C . SER A 1 86 ? 27.867 37.889 51.601 1.00 16.66 86 SER A C 1
ATOM 610 O O . SER A 1 86 ? 27.472 37.332 50.568 1.00 16.55 86 SER A O 1
ATOM 613 N N . SER A 1 87 ? 28.312 37.210 52.652 1.00 16.35 87 SER A N 1
ATOM 614 C CA . SER A 1 87 ? 28.398 35.760 52.619 1.00 16.02 87 SER A CA 1
ATOM 615 C C . SER A 1 87 ? 27.007 35.134 52.468 1.00 15.21 87 SER A C 1
ATOM 616 O O . SER A 1 87 ? 26.821 34.197 51.691 1.00 15.00 87 SER A O 1
ATOM 619 N N . ALA A 1 88 ? 26.033 35.674 53.200 1.00 14.60 88 ALA A N 1
ATOM 620 C CA . ALA A 1 88 ? 24.656 35.182 53.151 1.00 14.25 88 ALA A CA 1
ATOM 621 C C . ALA A 1 88 ? 24.030 35.419 51.774 1.00 14.12 88 ALA A C 1
ATOM 622 O O . ALA A 1 88 ? 23.222 34.620 51.298 1.00 13.22 88 ALA A O 1
ATOM 624 N N . LEU A 1 89 ? 24.434 36.505 51.121 1.00 13.98 89 LEU A N 1
ATOM 625 C CA . LEU A 1 89 ? 23.983 36.778 49.760 1.00 14.18 89 LEU A CA 1
ATOM 626 C C . LEU A 1 89 ? 24.385 35.632 48.829 1.00 14.36 89 LEU A C 1
ATOM 627 O O . LEU A 1 89 ? 23.594 35.183 47.985 1.00 13.96 89 LEU A O 1
ATOM 632 N N . HIS A 1 90 ? 25.598 35.127 49.019 1.00 14.04 90 HIS A N 1
ATOM 633 C CA . HIS A 1 90 ? 26.056 33.976 48.257 1.00 14.99 90 HIS A CA 1
ATOM 634 C C . HIS A 1 90 ? 25.319 32.674 48.598 1.00 14.73 90 HIS A C 1
ATOM 635 O O . HIS A 1 90 ? 25.424 31.689 47.865 1.00 15.09 90 HIS A O 1
ATOM 642 N N . GLY A 1 91 ? 24.574 32.686 49.702 1.00 14.75 91 GLY A N 1
ATOM 643 C CA . GLY A 1 91 ? 23.633 31.606 50.036 1.00 14.06 91 GLY A CA 1
ATOM 644 C C . GLY A 1 91 ? 22.220 31.931 49.574 1.00 14.39 91 GLY A C 1
ATOM 645 O O . GLY A 1 91 ? 21.252 31.254 49.962 1.00 14.39 91 GLY A O 1
ATOM 646 N N . GLY A 1 92 ? 22.098 32.969 48.748 1.00 13.94 92 GLY A N 1
ATOM 647 C CA . GLY A 1 92 ? 20.820 33.332 48.129 1.00 14.01 92 GLY A CA 1
ATOM 648 C C . GLY A 1 92 ? 19.982 34.347 48.883 1.00 14.24 92 GLY A C 1
ATOM 649 O O . GLY A 1 92 ? 18.887 34.682 48.443 1.00 14.10 92 GLY A O 1
ATOM 650 N N . VAL A 1 93 ? 20.493 34.842 50.009 1.00 14.52 93 VAL A N 1
ATOM 651 C CA . VAL A 1 93 ? 19.726 35.786 50.845 1.00 14.58 93 VAL A CA 1
ATOM 652 C C . VAL A 1 93 ? 19.776 37.203 50.281 1.00 14.34 93 VAL A C 1
ATOM 653 O O . VAL A 1 93 ? 20.831 37.840 50.250 1.00 14.78 93 VAL A O 1
ATOM 657 N N . THR A 1 94 ? 18.616 37.693 49.854 1.00 14.06 94 THR A N 1
ATOM 658 C CA . THR A 1 94 ? 18.500 39.017 49.237 1.00 13.75 94 THR A CA 1
ATOM 659 C C . THR A 1 94 ? 17.776 40.036 50.139 1.00 13.88 94 THR A C 1
ATOM 660 O O . THR A 1 94 ? 17.906 41.250 49.938 1.00 13.82 94 THR A O 1
ATOM 664 N N . THR A 1 95 ? 17.006 39.537 51.106 1.00 13.60 95 THR A N 1
ATOM 665 C CA . THR A 1 95 ? 16.385 40.388 52.133 1.00 13.66 95 THR A CA 1
ATOM 666 C C . THR A 1 95 ? 16.614 39.820 53.530 1.00 13.48 95 THR A C 1
ATOM 667 O O . THR A 1 95 ? 16.471 38.618 53.750 1.00 13.67 95 THR A O 1
ATOM 671 N N . MET A 1 96 ? 16.966 40.689 54.474 1.00 14.01 96 MET A N 1
ATOM 672 C CA . MET A 1 96 ? 17.110 40.302 55.872 1.00 14.92 96 MET A CA 1
ATOM 673 C C . MET A 1 96 ? 16.161 41.103 56.757 1.00 14.86 96 MET A C 1
ATOM 674 O O . MET A 1 96 ? 15.936 42.297 56.520 1.00 15.27 96 MET A O 1
ATOM 679 N N . ILE A 1 97 ? 15.590 40.436 57.756 1.00 14.82 97 ILE A N 1
ATOM 680 C CA . ILE A 1 97 ? 14.814 41.113 58.799 1.00 14.56 97 ILE A CA 1
ATOM 681 C C . ILE A 1 97 ? 15.631 41.033 60.073 1.00 14.54 97 ILE A C 1
ATOM 682 O O . ILE A 1 97 ? 16.025 39.940 60.502 1.00 14.67 97 ILE A O 1
ATOM 687 N N . SER A 1 98 ? 15.918 42.185 60.660 1.00 14.58 98 SER A N 1
ATOM 688 C CA . SER A 1 98 ? 16.536 42.202 61.974 1.00 14.76 98 SER A CA 1
ATOM 689 C C . SER A 1 98 ? 15.587 41.659 63.042 1.00 15.20 98 SER A C 1
ATOM 690 O O . SER A 1 98 ? 14.404 42.026 63.090 1.00 15.10 98 SER A O 1
ATOM 693 N N . ALA A 1 99 ? 16.120 40.790 63.897 1.00 14.56 99 ALA A N 1
ATOM 694 C CA . ALA A 1 99 ? 15.387 40.348 65.072 1.00 15.07 99 ALA A CA 1
ATOM 695 C C . ALA A 1 99 ? 15.747 41.173 66.317 1.00 15.10 99 ALA A C 1
ATOM 696 O O . ALA A 1 99 ? 15.362 40.824 67.436 1.00 15.23 99 ALA A O 1
ATOM 698 N N . GLY A 1 100 ? 16.457 42.277 66.098 1.00 15.14 100 GLY A N 1
ATOM 699 C CA . GLY A 1 100 ? 16.945 43.135 67.175 1.00 16.00 100 GLY A CA 1
ATOM 700 C C . GLY A 1 100 ? 18.459 43.049 67.230 1.00 16.65 100 GLY A C 1
ATOM 701 O O . GLY A 1 100 ? 19.056 42.143 66.629 1.00 16.73 100 GLY A O 1
ATOM 702 N N . SER A 1 101 ? 19.078 43.974 67.959 1.00 16.76 101 SER A N 1
ATOM 703 C CA . SER A 1 101 ? 20.536 44.079 68.001 1.00 17.46 101 SER A CA 1
ATOM 704 C C . SER A 1 101 ? 21.079 43.901 69.420 1.00 17.40 101 SER A C 1
ATOM 705 O O . SER A 1 101 ? 21.646 44.838 69.987 1.00 17.36 101 SER A O 1
ATOM 708 N N . PRO A 1 102 ? 20.919 42.694 70.000 1.00 17.57 102 PRO A N 1
ATOM 709 C CA . PRO A 1 102 ? 21.406 42.464 71.366 1.00 17.57 102 PRO A CA 1
ATOM 710 C C . PRO A 1 102 ? 22.927 42.545 71.508 1.00 17.89 102 PRO A C 1
ATOM 711 O O . PRO A 1 102 ? 23.430 42.778 72.612 1.00 18.33 102 PRO A O 1
ATOM 715 N N . HIS A 1 103 ? 23.646 42.363 70.401 1.00 17.95 103 HIS A N 1
ATOM 716 C CA . HIS A 1 103 ? 25.112 42.324 70.419 1.00 18.09 103 HIS A CA 1
ATOM 717 C C . HIS A 1 103 ? 25.765 43.687 70.187 1.00 18.16 103 HIS A C 1
ATOM 718 O O . HIS A 1 103 ? 26.996 43.785 70.119 1.00 18.68 103 HIS A O 1
ATOM 725 N N . PHE A 1 104 ? 24.960 44.739 70.050 1.00 18.13 104 PHE A N 1
ATOM 726 C CA . PHE A 1 104 ? 25.538 46.060 69.900 1.00 17.77 104 PHE A CA 1
ATOM 727 C C . PHE A 1 104 ? 26.362 46.346 71.153 1.00 17.72 104 PHE A C 1
ATOM 728 O O . PHE A 1 104 ? 25.851 46.224 72.265 1.00 17.79 104 PHE A O 1
ATOM 736 N N . PRO A 1 105 ? 27.652 46.690 70.978 1.00 18.07 105 PRO A N 1
ATOM 737 C CA . PRO A 1 105 ? 28.524 46.868 72.148 1.00 17.82 105 PRO A CA 1
ATOM 738 C C . PRO A 1 105 ? 27.989 47.981 73.041 1.00 17.70 105 PRO A C 1
ATOM 739 O O . PRO A 1 105 ? 27.727 49.075 72.553 1.00 17.65 105 PRO A O 1
ATOM 743 N N . GLY A 1 106 ? 27.777 47.666 74.318 1.00 17.55 106 GLY A N 1
ATOM 744 C CA . GLY A 1 106 ? 27.225 48.609 75.290 1.00 17.92 106 GLY A CA 1
ATOM 745 C C . GLY A 1 106 ? 25.785 49.004 75.012 1.00 18.36 106 GLY A C 1
ATOM 746 O O . GLY A 1 106 ? 25.348 50.087 75.408 1.00 18.34 106 GLY A O 1
ATOM 747 N N . ARG A 1 107 ? 25.045 48.112 74.347 1.00 18.44 107 ARG A N 1
ATOM 748 C CA . ARG A 1 107 ? 23.675 48.376 73.904 1.00 18.82 107 ARG A CA 1
ATOM 749 C C . ARG A 1 107 ? 22.896 49.230 74.904 1.00 19.52 107 ARG A C 1
ATOM 750 O O . ARG A 1 107 ? 22.696 48.809 76.044 1.00 19.52 107 ARG A O 1
ATOM 758 N N . PRO A 1 108 ? 22.482 50.442 74.487 1.00 20.42 108 PRO A N 1
ATOM 759 C CA . PRO A 1 108 ? 21.634 51.279 75.339 1.00 21.24 108 PRO A CA 1
ATOM 760 C C . PRO A 1 108 ? 20.338 50.552 75.695 1.00 22.08 108 PRO A C 1
ATOM 761 O O . PRO A 1 108 ? 19.658 50.027 74.805 1.00 22.63 108 PRO A O 1
ATOM 765 N N . LYS A 1 109 ? 20.019 50.523 76.987 1.00 22.83 109 LYS A N 1
ATOM 766 C CA . LYS A 1 109 ? 18.898 49.749 77.515 1.00 24.04 109 LYS A CA 1
ATOM 767 C C . LYS A 1 109 ? 17.784 50.603 78.114 1.00 23.40 109 LYS A C 1
ATOM 768 O O . LYS A 1 109 ? 16.806 50.067 78.623 1.00 23.69 109 LYS A O 1
ATOM 774 N N . ASP A 1 110 ? 17.937 51.922 78.091 1.00 23.38 110 ASP A N 1
ATOM 775 C CA . ASP A 1 110 ? 16.833 52.790 78.508 1.00 23.06 110 ASP A CA 1
ATOM 776 C C . ASP A 1 110 ? 15.907 53.038 77.322 1.00 22.48 110 ASP A C 1
ATOM 777 O O . ASP A 1 110 ? 16.224 52.651 76.193 1.00 22.02 110 ASP A O 1
ATOM 782 N N . ALA A 1 111 ? 14.763 53.673 77.573 1.00 21.85 111 ALA A N 1
ATOM 783 C CA . ALA A 1 111 ? 13.792 53.939 76.512 1.00 21.08 111 ALA A CA 1
ATOM 784 C C . ALA A 1 111 ? 14.378 54.817 75.410 1.00 20.68 111 ALA A C 1
ATOM 785 O O . ALA A 1 111 ? 14.276 54.482 74.227 1.00 20.67 111 ALA A O 1
ATOM 787 N N . ALA A 1 112 ? 15.004 55.925 75.803 1.00 19.64 112 ALA A N 1
ATOM 788 C CA . ALA A 1 112 ? 15.619 56.852 74.852 1.00 18.98 112 ALA A CA 1
ATOM 789 C C . ALA A 1 112 ? 16.702 56.169 74.011 1.00 18.54 112 ALA A C 1
ATOM 790 O O . ALA A 1 112 ? 16.810 56.414 72.809 1.00 18.43 112 ALA A O 1
ATOM 792 N N . GLY A 1 113 ? 17.491 55.314 74.656 1.00 18.20 113 GLY A N 1
ATOM 793 C CA . GLY A 1 113 ? 18.618 54.639 74.003 1.00 17.73 113 GLY A CA 1
ATOM 794 C C . GLY A 1 113 ? 18.225 53.514 73.070 1.00 17.43 113 GLY A C 1
ATOM 795 O O . GLY A 1 113 ? 18.771 53.403 71.978 1.00 17.66 113 GLY A O 1
ATOM 796 N N . THR A 1 114 ? 17.291 52.667 73.490 1.00 16.99 114 THR A N 1
ATOM 797 C CA . THR A 1 114 ? 16.814 51.600 72.604 1.00 16.89 114 THR A CA 1
ATOM 798 C C . THR A 1 114 ? 16.121 52.211 71.377 1.00 16.99 114 THR A C 1
ATOM 799 O O . THR A 1 114 ? 16.239 51.703 70.266 1.00 16.59 114 THR A O 1
ATOM 803 N N . LYS A 1 115 ? 15.422 53.324 71.588 1.00 17.12 115 LYS A N 1
ATOM 804 C CA . LYS A 1 115 ? 14.828 54.085 70.492 1.00 17.37 115 LYS A CA 1
ATOM 805 C C . LYS A 1 115 ? 15.895 54.651 69.545 1.00 16.81 115 LYS A C 1
ATOM 806 O O . LYS A 1 115 ? 15.804 54.479 68.333 1.00 17.23 115 LYS A O 1
ATOM 812 N N . ALA A 1 116 ? 16.900 55.330 70.097 1.00 16.78 116 ALA A N 1
ATOM 813 C CA . ALA A 1 116 ? 17.959 55.923 69.284 1.00 16.61 116 ALA A CA 1
ATOM 814 C C . ALA A 1 116 ? 18.688 54.867 68.465 1.00 16.64 116 ALA A C 1
ATOM 815 O O . ALA A 1 116 ? 19.032 55.099 67.302 1.00 16.40 116 ALA A O 1
ATOM 817 N N . LEU A 1 117 ? 18.929 53.707 69.078 1.00 16.63 117 LEU A N 1
ATOM 818 C CA . LEU A 1 117 ? 19.668 52.645 68.394 1.00 16.50 117 LEU A CA 1
ATOM 819 C C . LEU A 1 117 ? 18.860 52.083 67.224 1.00 16.46 117 LEU A C 1
ATOM 820 O O . LEU A 1 117 ? 19.384 51.930 66.117 1.00 16.25 117 LEU A O 1
ATOM 825 N N . ALA A 1 118 ? 17.582 51.796 67.461 1.00 16.82 118 ALA A N 1
ATOM 826 C CA . ALA A 1 118 ? 16.714 51.307 66.385 1.00 17.09 118 ALA A CA 1
ATOM 827 C C . ALA A 1 118 ? 16.619 52.301 65.223 1.00 17.31 118 ALA A C 1
ATOM 828 O O . ALA A 1 118 ? 16.693 51.908 64.049 1.00 16.91 118 ALA A O 1
ATOM 830 N N . ILE A 1 119 ? 16.454 53.584 65.548 1.00 17.05 119 ILE A N 1
ATOM 831 C CA . ILE A 1 119 ? 16.391 54.629 64.516 1.00 17.25 119 ILE A CA 1
ATOM 832 C C . ILE A 1 119 ? 17.697 54.658 63.705 1.00 16.97 119 ILE A C 1
ATOM 833 O O . ILE A 1 119 ? 17.676 54.725 62.475 1.00 16.79 119 ILE A O 1
ATOM 838 N N . THR A 1 120 ? 18.821 54.584 64.411 1.00 17.08 120 THR A N 1
ATOM 839 C CA . THR A 1 120 ? 20.147 54.588 63.796 1.00 16.89 120 THR A CA 1
ATOM 840 C C . THR A 1 120 ? 20.312 53.422 62.824 1.00 16.78 120 THR A C 1
ATOM 841 O O . THR A 1 120 ? 20.667 53.627 61.664 1.00 16.37 120 THR A O 1
ATOM 845 N N . LEU A 1 121 ? 20.033 52.208 63.294 1.00 16.66 121 LEU A N 1
ATOM 846 C CA . LEU A 1 121 ? 20.191 51.011 62.460 1.00 16.71 121 LEU A CA 1
ATOM 847 C C . LEU A 1 121 ? 19.197 50.956 61.303 1.00 16.95 121 LEU A C 1
ATOM 848 O O . LEU A 1 121 ? 19.552 50.556 60.188 1.00 16.75 121 LEU A O 1
ATOM 853 N N . SER A 1 122 ? 17.962 51.372 61.558 1.00 17.11 122 SER A N 1
ATOM 854 C CA . SER A 1 122 ? 16.955 51.440 60.496 1.00 17.58 122 SER A CA 1
ATOM 855 C C . SER A 1 122 ? 17.442 52.353 59.374 1.00 17.72 122 SER A C 1
ATOM 856 O O . SER A 1 122 ? 17.502 51.942 58.210 1.00 17.32 122 SER A O 1
ATOM 859 N N . LYS A 1 123 ? 17.824 53.577 59.730 1.00 17.72 123 LYS A N 1
ATOM 860 C CA . LYS A 1 123 ? 18.323 54.529 58.735 1.00 17.62 123 LYS A CA 1
ATOM 861 C C . LYS A 1 123 ? 19.617 54.067 58.057 1.00 17.51 123 LYS A C 1
ATOM 862 O O . LYS A 1 123 ? 19.759 54.200 56.846 1.00 17.13 123 LYS A O 1
ATOM 868 N N . SER A 1 124 ? 20.556 53.524 58.831 1.00 17.37 124 SER A N 1
ATOM 869 C CA . SER A 1 124 ? 21.874 53.188 58.275 1.00 17.44 124 SER A CA 1
ATOM 870 C C . SER A 1 124 ? 21.800 52.070 57.233 1.00 16.97 124 SER A C 1
ATOM 871 O O . SER A 1 124 ? 22.440 52.158 56.182 1.00 16.83 124 SER A O 1
ATOM 874 N N . TYR A 1 125 ? 21.006 51.036 57.511 1.00 16.83 125 TYR A N 1
ATOM 875 C CA . TYR A 1 125 ? 20.818 49.939 56.549 1.00 16.99 125 TYR A CA 1
ATOM 876 C C . TYR A 1 125 ? 20.025 50.335 55.299 1.00 17.35 125 TYR A C 1
ATOM 877 O O . TYR A 1 125 ? 20.238 49.775 54.224 1.00 17.56 125 TYR A O 1
ATOM 886 N N . TYR A 1 126 ? 19.111 51.290 55.429 1.00 17.97 126 TYR A N 1
ATOM 887 C CA . TYR A 1 126 ? 18.444 51.830 54.241 1.00 18.31 126 TYR A CA 1
ATOM 888 C C . TYR A 1 126 ? 19.365 52.749 53.425 1.00 18.69 126 TYR A C 1
ATOM 889 O O . TYR A 1 126 ? 19.223 52.841 52.205 1.00 19.22 126 TYR A O 1
ATOM 898 N N . ASN A 1 127 ? 20.311 53.410 54.093 1.00 18.98 127 ASN A N 1
ATOM 899 C CA . ASN A 1 127 ? 21.316 54.229 53.406 1.00 19.66 127 ASN A CA 1
ATOM 900 C C . ASN A 1 127 ? 22.351 53.400 52.650 1.00 19.67 127 ASN A C 1
ATOM 901 O O . ASN A 1 127 ? 22.815 53.799 51.586 1.00 19.96 127 ASN A O 1
ATOM 906 N N . ALA A 1 128 ? 22.712 52.253 53.210 1.00 19.55 128 ALA A N 1
ATOM 907 C CA . ALA A 1 128 ? 23.757 51.418 52.645 1.00 19.73 128 ALA A CA 1
ATOM 908 C C . ALA A 1 128 ? 23.382 49.946 52.754 1.00 19.71 128 ALA A C 1
ATOM 909 O O . ALA A 1 128 ? 23.462 49.354 53.835 1.00 19.05 128 ALA A O 1
ATOM 911 N N . ARG A 1 129 ? 22.976 49.364 51.626 1.00 19.65 129 ARG A N 1
ATOM 912 C CA . ARG A 1 129 ? 22.694 47.933 51.550 1.00 19.54 129 ARG A CA 1
ATOM 913 C C . ARG A 1 129 ? 24.023 47.179 51.459 1.00 19.33 129 ARG A C 1
ATOM 914 O O . ARG A 1 129 ? 24.723 47.300 50.452 1.00 18.71 129 ARG A O 1
ATOM 922 N N . PRO A 1 130 ? 24.381 46.409 52.511 1.00 19.24 130 PRO A N 1
ATOM 923 C CA . PRO A 1 130 ? 25.641 45.659 52.472 1.00 19.39 130 PRO A CA 1
ATOM 924 C C . PRO A 1 130 ? 25.616 44.642 51.345 1.00 19.34 130 PRO A C 1
ATOM 925 O O . PRO A 1 130 ? 24.725 43.788 51.308 1.00 19.68 130 PRO A O 1
ATOM 929 N N . ALA A 1 131 ? 26.560 44.764 50.411 1.00 18.83 131 ALA A N 1
ATOM 930 C CA . ALA A 1 131 ? 26.658 43.876 49.247 1.00 18.64 131 ALA A CA 1
ATOM 931 C C . ALA A 1 131 ? 25.393 43.882 48.371 1.00 18.38 131 ALA A C 1
ATOM 932 O O . ALA A 1 131 ? 25.215 43.008 47.520 1.00 18.17 131 ALA A O 1
ATOM 934 N N . GLY A 1 132 ? 24.531 44.878 48.579 1.00 17.90 132 GLY A N 1
ATOM 935 C CA . GLY A 1 132 ? 23.268 44.993 47.832 1.00 17.58 132 GLY A CA 1
ATOM 936 C C . GLY A 1 132 ? 22.052 44.399 48.534 1.00 16.89 132 GLY A C 1
ATOM 937 O O . GLY A 1 132 ? 20.915 44.556 48.070 1.00 16.51 132 GLY A O 1
ATOM 938 N N . VAL A 1 133 ? 22.287 43.713 49.651 1.00 16.47 133 VAL A N 1
ATOM 939 C CA . VAL A 1 133 ? 21.225 43.030 50.391 1.00 16.16 133 VAL A CA 1
ATOM 940 C C . VAL A 1 133 ? 20.252 44.031 51.029 1.00 16.25 133 VAL A C 1
ATOM 941 O O . VAL A 1 133 ? 20.668 45.036 51.621 1.00 16.57 133 VAL A O 1
ATOM 945 N N . LYS A 1 134 ? 18.957 43.758 50.889 1.00 15.98 134 LYS A N 1
ATOM 946 C CA . LYS A 1 134 ? 17.930 44.601 51.485 1.00 15.84 134 LYS A CA 1
ATOM 947 C C . LYS A 1 134 ? 17.789 44.253 52.963 1.00 16.19 134 LYS A C 1
ATOM 948 O O . LYS A 1 134 ? 17.081 43.302 53.326 1.00 16.32 134 LYS A O 1
ATOM 954 N N . VAL A 1 135 ? 18.463 45.018 53.812 1.00 16.07 135 VAL A N 1
ATOM 955 C CA . VAL A 1 135 ? 18.391 44.795 55.258 1.00 16.40 135 VAL A CA 1
ATOM 956 C C . VAL A 1 135 ? 17.388 45.745 55.922 1.00 16.69 135 VAL A C 1
ATOM 957 O O . VAL A 1 135 ? 17.510 46.973 55.831 1.00 16.47 135 VAL A O 1
ATOM 961 N N . HIS A 1 136 ? 16.396 45.166 56.589 1.00 17.12 136 HIS A N 1
ATOM 962 C CA . HIS A 1 136 ? 15.466 45.951 57.398 1.00 17.71 136 HIS A CA 1
ATOM 963 C C . HIS A 1 136 ? 16.015 45.913 58.807 1.00 17.94 136 HIS A C 1
ATOM 964 O O . HIS A 1 136 ? 15.701 45.023 59.607 1.00 17.82 136 HIS A O 1
ATOM 971 N N . GLY A 1 137 ? 16.885 46.879 59.076 1.00 18.11 137 GLY A N 1
ATOM 972 C CA . GLY A 1 137 ? 17.869 46.748 60.139 1.00 18.90 137 GLY A CA 1
ATOM 973 C C . GLY A 1 137 ? 17.521 47.294 61.502 1.00 19.62 137 GLY A C 1
ATOM 974 O O . GLY A 1 137 ? 18.238 47.030 62.463 1.00 20.63 137 GLY A O 1
ATOM 975 N N . GLY A 1 138 ? 16.440 48.056 61.599 1.00 19.79 138 GLY A N 1
ATOM 976 C CA . GLY A 1 138 ? 16.099 48.694 62.864 1.00 20.74 138 GLY A CA 1
ATOM 977 C C . GLY A 1 138 ? 14.908 48.023 63.511 1.00 20.62 138 GLY A C 1
ATOM 978 O O . GLY A 1 138 ? 13.771 48.379 63.225 1.00 21.65 138 GLY A O 1
ATOM 979 N N . ALA A 1 139 ? 15.172 47.038 64.366 1.00 19.78 139 ALA A N 1
ATOM 980 C CA . ALA A 1 139 ? 14.108 46.328 65.072 1.00 18.95 139 ALA A CA 1
ATOM 981 C C . ALA A 1 139 ? 14.235 46.615 66.553 1.00 18.82 139 ALA A C 1
ATOM 982 O O . ALA A 1 139 ? 15.105 46.052 67.223 1.00 18.64 139 ALA A O 1
ATOM 984 N N . VAL A 1 140 ? 13.368 47.488 67.065 1.00 17.92 140 VAL A N 1
ATOM 985 C CA . VAL A 1 140 ? 13.519 47.995 68.436 1.00 17.72 140 VAL A CA 1
ATOM 986 C C . VAL A 1 140 ? 13.329 46.916 69.494 1.00 17.69 140 VAL A C 1
ATOM 987 O O . VAL A 1 140 ? 12.432 46.077 69.396 1.00 17.86 140 VAL A O 1
ATOM 991 N N . ILE A 1 141 ? 14.224 46.902 70.479 1.00 17.77 141 ILE A N 1
ATOM 992 C CA . ILE A 1 141 ? 14.088 45.999 71.610 1.00 17.68 141 ILE A CA 1
ATOM 993 C C . ILE A 1 141 ? 13.298 46.750 72.682 1.00 18.02 141 ILE A C 1
ATOM 994 O O . ILE A 1 141 ? 13.690 47.836 73.094 1.00 18.05 141 ILE A O 1
ATOM 999 N N . LEU A 1 142 ? 12.181 46.171 73.114 1.00 18.65 142 LEU A N 1
ATOM 1000 C CA . LEU A 1 142 ? 11.324 46.817 74.104 1.00 19.72 142 LEU A CA 1
ATOM 1001 C C . LEU A 1 142 ? 12.015 46.941 75.454 1.00 20.48 142 LEU A C 1
ATOM 1002 O O . LEU A 1 142 ? 12.596 45.976 75.970 1.00 20.64 142 LEU A O 1
ATOM 1007 N N . GLU A 1 143 ? 11.966 48.141 76.011 1.00 21.38 143 GLU A N 1
ATOM 1008 C CA . GLU A 1 143 ? 12.538 48.402 77.325 1.00 22.63 143 GLU A CA 1
ATOM 1009 C C . GLU A 1 143 ? 11.526 49.183 78.135 1.00 23.42 143 GLU A C 1
ATOM 1010 O O . GLU A 1 143 ? 10.737 49.946 77.575 1.00 23.06 143 GLU A O 1
ATOM 1016 N N . LYS A 1 144 ? 11.547 48.989 79.450 1.00 24.76 144 LYS A N 1
ATOM 1017 C CA . LYS A 1 144 ? 10.645 49.714 80.339 1.00 26.64 144 LYS A CA 1
ATOM 1018 C C . LYS A 1 144 ? 10.861 51.204 80.143 1.00 26.50 144 LYS A C 1
ATOM 1019 O O . LYS A 1 144 ? 12.004 51.669 80.079 1.00 26.54 144 LYS A O 1
ATOM 1025 N N . GLY A 1 145 ? 9.765 51.946 80.000 1.00 26.68 145 GLY A N 1
ATOM 1026 C CA . GLY A 1 145 ? 9.850 53.393 79.836 1.00 26.49 145 GLY A CA 1
ATOM 1027 C C . GLY A 1 145 ? 9.392 53.919 78.491 1.00 26.56 145 GLY A C 1
ATOM 1028 O O . GLY A 1 145 ? 9.154 55.121 78.346 1.00 26.83 145 GLY A O 1
ATOM 1029 N N . LEU A 1 146 ? 9.281 53.033 77.500 1.00 26.12 146 LEU A N 1
ATOM 1030 C CA . LEU A 1 146 ? 8.806 53.421 76.174 1.00 25.85 146 LEU A CA 1
ATOM 1031 C C . LEU A 1 146 ? 7.338 53.796 76.254 1.00 26.14 146 LEU A C 1
ATOM 1032 O O . LEU A 1 146 ? 6.584 53.183 77.007 1.00 26.04 146 LEU A O 1
ATOM 1037 N N . THR A 1 147 ? 6.949 54.793 75.467 1.00 26.05 147 THR A N 1
ATOM 1038 C CA . THR A 1 147 ? 5.582 55.299 75.465 1.00 26.75 147 THR A CA 1
ATOM 1039 C C . THR A 1 147 ? 5.026 55.218 74.054 1.00 26.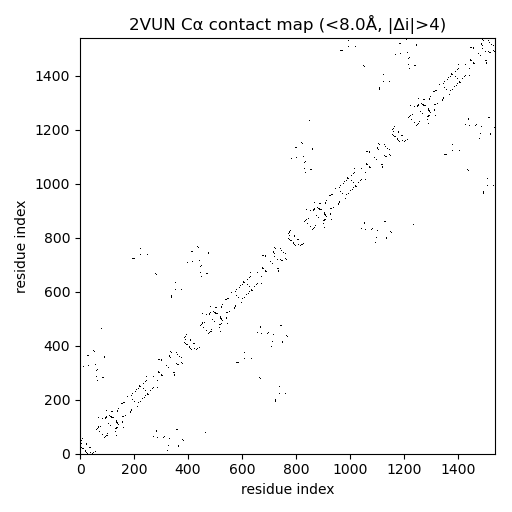80 147 THR A C 1
ATOM 1040 O O . THR A 1 147 ? 5.779 55.011 73.098 1.00 26.62 147 THR A O 1
ATOM 1044 N N . GLU A 1 148 ? 3.713 55.393 73.914 1.00 26.84 148 GLU A N 1
ATOM 1045 C CA . GLU A 1 148 ? 3.106 55.431 72.587 1.00 26.92 148 GLU A CA 1
ATOM 1046 C C . GLU A 1 148 ? 3.788 56.460 71.696 1.00 26.82 148 GLU A C 1
ATOM 1047 O O . GLU A 1 148 ? 3.983 56.221 70.506 1.00 26.73 148 GLU A O 1
ATOM 1053 N N . GLU A 1 149 ? 4.159 57.597 72.281 1.00 27.09 149 GLU A N 1
ATOM 1054 C CA . GLU A 1 149 ? 4.804 58.669 71.540 1.00 27.51 149 GLU A CA 1
ATOM 1055 C C . GLU A 1 149 ? 6.158 58.238 70.959 1.00 26.77 149 GLU A C 1
ATOM 1056 O O . GLU A 1 149 ? 6.532 58.660 69.864 1.00 26.50 149 GLU A O 1
ATOM 1062 N N . ASP A 1 150 ? 6.882 57.402 71.698 1.00 26.17 150 ASP A N 1
ATOM 1063 C CA . ASP A 1 150 ? 8.148 56.843 71.210 1.00 25.68 150 ASP A CA 1
ATOM 1064 C C . ASP A 1 150 ? 7.948 56.052 69.921 1.00 25.25 150 ASP A C 1
ATOM 1065 O O . ASP A 1 150 ? 8.765 56.144 69.010 1.00 25.35 150 ASP A O 1
ATOM 1070 N N . PHE A 1 151 ? 6.842 55.310 69.846 1.00 24.89 151 PHE A N 1
ATOM 1071 C CA . PHE A 1 151 ? 6.467 54.540 68.654 1.00 24.65 151 PHE A CA 1
ATOM 1072 C C . PHE A 1 151 ? 6.043 55.416 67.476 1.00 24.69 151 PHE A C 1
ATOM 1073 O O . PHE A 1 151 ? 6.363 55.109 66.323 1.00 24.34 151 PHE A O 1
ATOM 1081 N N . ILE A 1 152 ? 5.338 56.511 67.762 1.00 24.79 152 ILE A N 1
ATOM 1082 C CA . ILE A 1 152 ? 5.003 57.504 66.728 1.00 25.00 152 ILE A CA 1
ATOM 1083 C C . ILE A 1 152 ? 6.284 58.114 66.142 1.00 24.70 152 ILE A C 1
ATOM 1084 O O . ILE A 1 152 ? 6.436 58.220 64.919 1.00 24.53 152 ILE A O 1
ATOM 1089 N N . GLU A 1 153 ? 7.209 58.479 67.030 1.00 24.45 153 GLU A N 1
ATOM 1090 C CA . GLU A 1 153 ? 8.496 59.038 66.641 1.00 24.55 153 GLU A CA 1
ATOM 1091 C C . GLU A 1 153 ? 9.323 58.050 65.807 1.00 24.02 153 GLU A C 1
ATOM 1092 O O . GLU A 1 153 ? 9.859 58.418 64.761 1.00 23.87 153 GLU A O 1
ATOM 1098 N N . MET A 1 154 ? 9.426 56.805 66.272 1.00 23.73 154 MET A N 1
ATOM 1099 C CA . MET A 1 154 ? 10.174 55.784 65.530 1.00 23.28 154 MET A CA 1
ATOM 1100 C C . MET A 1 154 ? 9.578 55.553 64.145 1.00 23.12 154 MET A C 1
ATOM 1101 O O . MET A 1 154 ? 10.312 55.471 63.155 1.00 22.41 154 MET A O 1
ATOM 1106 N N . LYS A 1 155 ? 8.247 55.467 64.069 1.00 23.02 155 LYS A N 1
ATOM 1107 C CA . LYS A 1 155 ? 7.574 55.298 62.775 1.00 23.49 155 LYS A CA 1
ATOM 1108 C C . LYS A 1 155 ? 7.896 56.438 61.808 1.00 23.29 155 LYS A C 1
ATOM 1109 O O . LYS A 1 155 ? 8.158 56.202 60.621 1.00 22.86 155 LYS A O 1
ATOM 1115 N N . LYS A 1 156 ? 7.889 57.670 62.324 1.00 23.52 156 LYS A N 1
ATOM 1116 C CA . LYS A 1 156 ? 8.220 58.849 61.519 1.00 24.07 156 LYS A CA 1
ATOM 1117 C C . LYS A 1 156 ? 9.631 58.740 60.949 1.00 23.14 156 LYS A C 1
ATOM 1118 O O . LYS A 1 156 ? 9.905 59.209 59.843 1.00 22.95 156 LYS A O 1
ATOM 1124 N N . GLU A 1 157 ? 10.519 58.104 61.708 1.00 22.73 157 GLU A N 1
ATOM 1125 C CA . GLU A 1 157 ? 11.918 57.990 61.302 1.00 22.48 157 GLU A CA 1
ATOM 1126 C C . GLU A 1 157 ? 12.240 56.692 60.555 1.00 22.16 157 GLU A C 1
ATOM 1127 O O . GLU A 1 157 ? 13.409 56.371 60.315 1.00 22.10 157 GLU A O 1
ATOM 1133 N N . GLY A 1 158 ? 11.195 55.968 60.162 1.00 21.79 158 GLY A N 1
ATOM 1134 C CA . GLY A 1 158 ? 11.345 54.822 59.262 1.00 21.18 158 GLY A CA 1
ATOM 1135 C C . GLY A 1 158 ? 11.390 53.448 59.918 1.00 20.90 158 GLY A C 1
ATOM 1136 O O . GLY A 1 158 ? 11.508 52.437 59.226 1.00 20.87 158 GLY A O 1
ATOM 1137 N N . VAL A 1 159 ? 11.299 53.414 61.246 1.00 20.44 159 VAL A N 1
ATOM 1138 C CA . VAL A 1 159 ? 11.319 52.162 62.000 1.00 20.32 159 VAL A CA 1
ATOM 1139 C C . VAL A 1 159 ? 9.933 51.527 61.952 1.00 20.01 159 VAL A C 1
ATOM 1140 O O . VAL A 1 159 ? 8.928 52.207 62.156 1.00 20.30 159 VAL A O 1
ATOM 1144 N N . TRP A 1 160 ? 9.871 50.224 61.697 1.00 19.50 160 TRP A N 1
ATOM 1145 C CA . TRP A 1 160 ? 8.573 49.550 61.585 1.00 18.92 160 TRP A CA 1
ATOM 1146 C C . TRP A 1 160 ? 8.582 48.126 62.134 1.00 18.42 160 TRP A C 1
ATOM 1147 O O . TRP A 1 160 ? 7.635 47.364 61.928 1.00 18.10 160 TRP A O 1
ATOM 1158 N N . ILE A 1 161 ? 9.649 47.779 62.852 1.00 17.47 161 ILE A N 1
ATOM 1159 C CA . ILE A 1 161 ? 9.793 46.442 63.398 1.00 17.18 161 ILE A CA 1
ATOM 1160 C C . ILE A 1 161 ? 10.120 46.474 64.884 1.00 16.68 161 ILE A C 1
ATOM 1161 O O . ILE A 1 161 ? 10.956 47.262 65.335 1.00 17.00 161 ILE A O 1
ATOM 1166 N N . VAL A 1 162 ? 9.425 45.633 65.641 1.00 16.21 162 VAL A N 1
ATOM 1167 C CA . VAL A 1 162 ? 9.780 45.359 67.021 1.00 16.00 162 VAL A CA 1
ATOM 1168 C C . VAL A 1 162 ? 10.548 44.029 67.043 1.00 16.33 162 VAL A C 1
ATOM 1169 O O . VAL A 1 162 ? 10.023 42.979 66.655 1.00 16.23 162 VAL A O 1
ATOM 1173 N N . GLY A 1 163 ? 11.798 44.092 67.491 1.00 16.81 163 GLY A N 1
ATOM 1174 C CA . GLY A 1 163 ? 12.646 42.899 67.595 1.00 17.71 163 GLY A CA 1
ATOM 1175 C C . GLY A 1 163 ? 12.140 42.016 68.718 1.00 18.46 163 GLY A C 1
ATOM 1176 O O . GLY A 1 163 ? 11.233 42.411 69.450 1.00 19.33 163 GLY A O 1
ATOM 1177 N N . GLU A 1 164 ? 12.729 40.834 68.867 1.00 18.56 164 GLU A N 1
ATOM 1178 C CA . GLU A 1 164 ? 12.198 39.817 69.787 1.00 19.19 164 GLU A CA 1
ATOM 1179 C C . GLU A 1 164 ? 11.802 40.409 71.126 1.00 19.55 164 GLU A C 1
ATOM 1180 O O . GLU A 1 164 ? 12.652 40.884 71.882 1.00 18.88 164 GLU A O 1
ATOM 1186 N N . VAL A 1 165 ? 10.503 40.379 71.413 1.00 20.38 165 VAL A N 1
ATOM 1187 C CA . VAL A 1 165 ? 10.018 40.690 72.753 1.00 21.35 165 VAL A CA 1
ATOM 1188 C C . VAL A 1 165 ? 10.691 39.712 73.703 1.00 21.96 165 VAL A C 1
ATOM 1189 O O . VAL A 1 165 ? 10.607 38.500 73.500 1.00 22.37 165 VAL A O 1
ATOM 1193 N N . GLY A 1 166 ? 11.364 40.237 74.728 1.00 22.54 166 GLY A N 1
ATOM 1194 C CA . GLY A 1 166 ? 12.071 39.388 75.691 1.00 22.98 166 GLY A CA 1
ATOM 1195 C C . GLY A 1 166 ? 13.578 39.588 75.700 1.00 23.56 166 GLY A C 1
ATOM 1196 O O . GLY A 1 166 ? 14.259 39.147 76.632 1.00 23.74 166 GLY A O 1
ATOM 1197 N N . LEU A 1 167 ? 14.104 40.247 74.667 1.00 23.57 167 LEU A N 1
ATOM 1198 C CA . LEU A 1 167 ? 15.530 40.590 74.623 1.00 23.93 167 LEU A CA 1
ATOM 1199 C C . LEU A 1 167 ? 15.932 41.650 75.651 1.00 24.45 167 LEU A C 1
ATOM 1200 O O . LEU A 1 167 ? 17.079 41.666 76.107 1.00 24.31 167 LEU A O 1
ATOM 1205 N N . GLY A 1 168 ? 14.994 42.531 75.995 1.00 24.96 168 GLY A N 1
ATOM 1206 C CA . GLY A 1 168 ? 15.251 43.629 76.933 1.00 25.66 168 GLY A CA 1
ATOM 1207 C C . GLY A 1 168 ? 14.552 43.452 78.274 1.00 26.37 168 GLY A C 1
ATOM 1208 O O . GLY A 1 168 ? 14.174 42.336 78.651 1.00 26.56 168 GLY A O 1
ATOM 1209 N N . THR A 1 169 ? 14.374 44.561 78.989 1.00 26.45 169 THR A N 1
ATOM 1210 C CA . THR A 1 169 ? 13.735 44.547 80.312 1.00 26.86 169 THR A CA 1
ATOM 1211 C C . THR A 1 169 ? 12.242 44.245 80.253 1.00 27.24 169 THR A C 1
ATOM 1212 O O . THR A 1 169 ? 11.635 43.890 81.266 1.00 27.45 169 THR A O 1
ATOM 1216 N N . ILE A 1 170 ? 11.656 44.390 79.068 1.00 27.65 170 ILE A N 1
ATOM 1217 C CA . ILE A 1 170 ? 10.278 43.974 78.836 1.00 28.27 170 ILE A CA 1
ATOM 1218 C C . ILE A 1 170 ? 10.264 42.478 78.499 1.00 29.01 170 ILE A C 1
ATOM 1219 O O . ILE A 1 170 ? 10.717 42.058 77.423 1.00 28.79 170 ILE A O 1
ATOM 1224 N N . LYS A 1 171 ? 9.763 41.684 79.444 1.00 29.79 171 LYS A N 1
ATOM 1225 C CA . LYS A 1 171 ? 9.763 40.227 79.331 1.00 30.78 171 LYS A CA 1
ATOM 1226 C C . LYS A 1 171 ? 8.384 39.629 79.602 1.00 31.37 171 LYS A C 1
ATOM 1227 O O . LYS A 1 171 ? 7.929 38.748 78.870 1.00 32.01 171 LYS A O 1
ATOM 1233 N N . ASN A 1 172 ? 7.731 40.110 80.657 1.00 31.82 172 ASN A N 1
ATOM 1234 C CA . ASN A 1 172 ? 6.400 39.649 81.032 1.00 32.55 172 ASN A CA 1
ATOM 1235 C C . ASN A 1 172 ? 5.347 40.121 80.027 1.00 32.44 172 ASN A C 1
ATOM 1236 O O . ASN A 1 172 ? 5.333 41.294 79.661 1.00 32.15 172 ASN A O 1
ATOM 1241 N N . PRO A 1 173 ? 4.474 39.201 79.560 1.00 32.51 173 PRO A N 1
ATOM 1242 C CA . PRO A 1 173 ? 3.370 39.560 78.662 1.00 32.43 173 PRO A CA 1
ATOM 1243 C C . PRO A 1 173 ? 2.510 40.714 79.187 1.00 32.48 173 PRO A C 1
ATOM 1244 O O . PRO A 1 173 ? 1.985 41.495 78.396 1.00 32.19 173 PRO A O 1
ATOM 1248 N N . GLU A 1 174 ? 2.378 40.819 80.508 1.00 32.55 174 GLU A N 1
ATOM 1249 C CA . GLU A 1 174 ? 1.623 41.912 81.112 1.00 33.11 174 GLU A CA 1
ATOM 1250 C C . GLU A 1 174 ? 2.252 43.270 80.782 1.00 32.08 174 GLU A C 1
ATOM 1251 O O . GLU A 1 174 ? 1.538 44.245 80.546 1.00 31.93 174 GLU A O 1
ATOM 1257 N N . ASP A 1 175 ? 3.586 43.316 80.764 1.00 31.27 175 ASP A N 1
ATOM 1258 C CA . ASP A 1 175 ? 4.329 44.528 80.410 1.00 30.47 175 ASP A CA 1
ATOM 1259 C C . ASP A 1 175 ? 4.402 44.734 78.897 1.00 29.75 175 ASP A C 1
ATOM 1260 O O . ASP A 1 175 ? 4.321 45.865 78.416 1.00 29.59 175 ASP A O 1
ATOM 1265 N N . ALA A 1 176 ? 4.563 43.638 78.156 1.00 28.78 176 ALA A N 1
ATOM 1266 C CA . ALA A 1 176 ? 4.733 43.688 76.697 1.00 28.10 176 ALA A CA 1
ATOM 1267 C C . ALA A 1 176 ? 3.463 44.052 75.920 1.00 27.51 176 ALA A C 1
ATOM 1268 O O . ALA A 1 176 ? 3.511 44.856 74.986 1.00 27.02 176 ALA A O 1
ATOM 1270 N N . ALA A 1 177 ? 2.339 43.441 76.302 1.00 27.13 177 ALA A N 1
ATOM 1271 C CA . ALA A 1 177 ? 1.076 43.592 75.577 1.00 27.09 177 ALA A CA 1
ATOM 1272 C C . ALA A 1 177 ? 0.683 45.042 75.254 1.00 26.97 177 ALA A C 1
ATOM 1273 O O . ALA A 1 177 ? 0.360 45.329 74.108 1.00 27.10 177 ALA A O 1
ATOM 1275 N N . PRO A 1 178 ? 0.716 45.956 76.253 1.00 27.04 178 PRO A N 1
ATOM 1276 C CA . PRO A 1 178 ? 0.404 47.369 75.981 1.00 26.85 178 PRO A CA 1
ATOM 1277 C C . PRO A 1 178 ? 1.335 48.027 74.963 1.00 26.38 178 PRO A C 1
ATOM 1278 O O . PRO A 1 178 ? 0.881 48.841 74.152 1.00 25.97 178 PRO A O 1
ATOM 1282 N N . MET A 1 179 ? 2.626 47.694 75.015 1.00 25.74 179 MET A N 1
ATOM 1283 C CA . MET A 1 179 ? 3.590 48.249 74.055 1.00 25.44 179 MET A CA 1
ATOM 1284 C C . MET A 1 179 ? 3.385 47.684 72.657 1.00 24.75 179 MET A C 1
ATOM 1285 O O . MET A 1 179 ? 3.463 48.420 71.674 1.00 24.62 179 MET A O 1
ATOM 1290 N N . VAL A 1 180 ? 3.120 46.381 72.573 1.00 24.78 180 VAL A N 1
ATOM 1291 C CA . VAL A 1 180 ? 2.828 45.726 71.292 1.00 24.51 180 VAL A CA 1
ATOM 1292 C C . VAL A 1 180 ? 1.559 46.333 70.668 1.00 24.94 180 VAL A C 1
ATOM 1293 O O . VAL A 1 180 ? 1.486 46.524 69.452 1.00 24.59 180 VAL A O 1
ATOM 1297 N N . GLU A 1 181 ? 0.575 46.646 71.509 1.00 25.80 181 GLU A N 1
ATOM 1298 C CA . GLU A 1 181 ? -0.628 47.368 71.071 1.00 27.05 181 GLU A CA 1
ATOM 1299 C C . GLU A 1 181 ? -0.278 48.704 70.405 1.00 26.53 181 GLU A C 1
ATOM 1300 O O . GLU A 1 181 ? -0.731 48.976 69.294 1.00 26.45 181 GLU A O 1
ATOM 1306 N N . TRP A 1 182 ? 0.535 49.526 71.073 1.00 26.46 182 TRP A N 1
ATOM 1307 C CA . TRP A 1 182 ? 0.995 50.796 70.490 1.00 26.51 182 TRP A CA 1
ATOM 1308 C C . TRP A 1 182 ? 1.726 50.583 69.161 1.00 26.34 182 TRP A C 1
ATOM 1309 O O . TRP A 1 182 ? 1.526 51.333 68.206 1.00 26.30 182 TRP A O 1
ATOM 1320 N N . ALA A 1 183 ? 2.579 49.559 69.106 1.00 25.94 183 ALA A N 1
ATOM 1321 C CA . ALA A 1 183 ? 3.323 49.240 67.887 1.00 25.69 183 ALA A CA 1
ATOM 1322 C C . ALA A 1 183 ? 2.380 48.918 66.724 1.00 25.54 183 ALA A C 1
ATOM 1323 O O . ALA A 1 183 ? 2.543 49.440 65.615 1.00 25.67 183 ALA A O 1
ATOM 1325 N N . HIS A 1 184 ? 1.398 48.063 66.992 1.00 25.52 184 HIS A N 1
ATOM 1326 C CA . HIS A 1 184 ? 0.430 47.639 65.988 1.00 25.92 184 HIS A CA 1
ATOM 1327 C C . HIS A 1 184 ? -0.473 48.775 65.518 1.00 26.61 184 HIS A C 1
ATOM 1328 O O . HIS A 1 184 ? -0.863 48.825 64.350 1.00 26.85 184 HIS A O 1
ATOM 1335 N N . LYS A 1 185 ? -0.779 49.685 66.439 1.00 27.16 185 LYS A N 1
ATOM 1336 C CA . LYS A 1 185 ? -1.536 50.901 66.152 1.00 27.85 185 LYS A CA 1
ATOM 1337 C C . LYS A 1 185 ? -0.808 51.786 65.136 1.00 27.36 185 LYS A C 1
ATOM 1338 O O . LYS A 1 185 ? -1.443 52.474 64.331 1.00 27.45 185 LYS A O 1
ATOM 1344 N N . HIS A 1 186 ? 0.523 51.759 65.173 1.00 26.47 186 HIS A N 1
ATOM 1345 C CA . HIS A 1 186 ? 1.331 52.641 64.340 1.00 25.92 186 HIS A CA 1
ATOM 1346 C C . HIS A 1 186 ? 2.185 51.908 63.306 1.00 25.26 186 HIS A C 1
ATOM 1347 O O . HIS A 1 186 ? 3.288 52.337 63.011 1.00 25.42 186 HIS A O 1
ATOM 1354 N N . GLY A 1 187 ? 1.666 50.808 62.768 1.00 24.38 187 GLY A N 1
ATOM 1355 C CA . GLY A 1 187 ? 2.254 50.154 61.600 1.00 23.66 187 GLY A CA 1
ATOM 1356 C C . GLY A 1 187 ? 3.475 49.261 61.798 1.00 22.93 187 GLY A C 1
ATOM 1357 O O . GLY A 1 187 ? 4.197 48.984 60.833 1.00 22.94 187 GLY A O 1
ATOM 1358 N N . PHE A 1 188 ? 3.700 48.791 63.024 1.00 22.13 188 PHE A N 1
ATOM 1359 C CA . PHE A 1 188 ? 4.846 47.912 63.311 1.00 21.07 188 PHE A CA 1
ATOM 1360 C C . PHE A 1 188 ? 4.508 46.434 63.126 1.00 20.85 188 PHE A C 1
ATOM 1361 O O . PHE A 1 188 ? 3.373 46.011 63.386 1.00 20.52 188 PHE A O 1
ATOM 1369 N N . LYS A 1 189 ? 5.508 45.659 62.692 1.00 19.74 189 LYS A N 1
ATOM 1370 C CA . LYS A 1 189 ? 5.467 44.196 62.757 1.00 19.43 189 LYS A CA 1
ATOM 1371 C C . LYS A 1 189 ? 6.262 43.753 63.979 1.00 18.75 189 LYS A C 1
ATOM 1372 O O . LYS A 1 189 ? 7.342 44.285 64.238 1.00 18.86 189 LYS A O 1
ATOM 1378 N N . VAL A 1 190 ? 5.732 42.788 64.725 1.00 18.09 190 VAL A N 1
ATOM 1379 C CA . VAL A 1 190 ? 6.270 42.440 66.045 1.00 18.05 190 VAL A CA 1
ATOM 1380 C C . VAL A 1 190 ? 6.739 40.983 66.156 1.00 17.87 190 VAL A C 1
ATOM 1381 O O . VAL A 1 190 ? 5.990 40.056 65.841 1.00 18.33 190 VAL A O 1
ATOM 1385 N N . GLN A 1 191 ? 7.975 40.802 66.625 1.00 17.35 191 GLN A N 1
ATOM 1386 C CA . GLN A 1 191 ? 8.565 39.487 66.857 1.00 17.90 191 GLN A CA 1
ATOM 1387 C C . GLN A 1 191 ? 8.550 39.160 68.343 1.00 17.85 191 GLN A C 1
ATOM 1388 O O . GLN A 1 191 ? 8.571 40.063 69.174 1.00 18.17 191 GLN A O 1
ATOM 1394 N N . MET A 1 192 ? 8.525 37.875 68.681 1.00 17.94 192 MET A N 1
ATOM 1395 C CA . MET A 1 192 ? 8.507 37.461 70.085 1.00 18.76 192 MET A CA 1
ATOM 1396 C C . MET A 1 192 ? 9.366 36.232 70.349 1.00 18.84 192 MET A C 1
ATOM 1397 O O . MET A 1 192 ? 9.145 35.179 69.749 1.00 18.57 192 MET A O 1
ATOM 1402 N N . HIS A 1 193 ? 10.330 36.366 71.262 1.00 19.31 193 HIS A N 1
ATOM 1403 C CA . HIS A 1 193 ? 11.182 35.235 71.651 1.00 20.16 193 HIS A CA 1
ATOM 1404 C C . HIS A 1 193 ? 10.306 34.131 72.252 1.00 20.24 193 HIS A C 1
ATOM 1405 O O . HIS A 1 193 ? 9.599 34.359 73.233 1.00 19.89 193 HIS A O 1
ATOM 1412 N N . THR A 1 194 ? 10.357 32.948 71.645 1.00 20.51 194 THR A N 1
ATOM 1413 C CA . THR A 1 194 ? 9.556 31.807 72.085 1.00 21.23 194 THR A CA 1
ATOM 1414 C C . THR A 1 194 ? 10.438 30.577 72.258 1.00 21.75 194 THR A C 1
ATOM 1415 O O . THR A 1 194 ? 10.819 29.927 71.287 1.00 21.53 194 THR A O 1
ATOM 1419 N N . GLY A 1 195 ? 10.763 30.265 73.507 1.00 22.50 195 GLY A N 1
ATOM 1420 C CA . GLY A 1 195 ? 11.646 29.148 73.814 1.00 23.71 195 GLY A CA 1
ATOM 1421 C C . GLY A 1 195 ? 12.240 29.296 75.198 1.00 24.60 195 GLY A C 1
ATOM 1422 O O . GLY A 1 195 ? 11.744 30.076 76.010 1.00 24.27 195 GLY A O 1
ATOM 1423 N N . GLY A 1 196 ? 13.297 28.535 75.465 1.00 25.82 196 GLY A N 1
ATOM 1424 C CA . GLY A 1 196 ? 14.019 28.633 76.728 1.00 27.45 196 GLY A CA 1
ATOM 1425 C C . GLY A 1 196 ? 14.594 30.025 76.902 1.00 29.10 196 GLY A C 1
ATOM 1426 O O . GLY A 1 196 ? 15.002 30.667 75.926 1.00 28.85 196 GLY A O 1
ATOM 1427 N N . THR A 1 197 ? 14.617 30.496 78.143 1.00 30.49 197 THR A N 1
ATOM 1428 C CA . THR A 1 197 ? 15.144 31.819 78.451 1.00 32.38 197 THR A CA 1
ATOM 1429 C C . THR A 1 197 ? 16.358 31.681 79.374 1.00 33.73 197 THR A C 1
ATOM 1430 O O . THR A 1 197 ? 16.773 30.565 79.701 1.00 34.02 197 THR A O 1
ATOM 1434 N N . SER A 1 198 ? 16.930 32.808 79.788 1.00 35.08 198 SER A N 1
ATOM 1435 C CA . SER A 1 198 ? 18.089 32.777 80.676 1.00 36.22 198 SER A CA 1
ATOM 1436 C C . SER A 1 198 ? 17.722 33.125 82.118 1.00 36.90 198 SER A C 1
ATOM 1437 O O . SER A 1 198 ? 18.603 33.387 82.942 1.00 37.08 198 SER A O 1
ATOM 1440 N N . ILE A 1 199 ? 16.420 33.110 82.411 1.00 37.61 199 ILE A N 1
ATOM 1441 C CA . ILE A 1 199 ? 15.903 33.379 83.756 1.00 38.32 199 ILE A CA 1
ATOM 1442 C C . ILE A 1 199 ? 15.389 32.082 84.402 1.00 38.61 199 ILE A C 1
ATOM 1443 O O . ILE A 1 199 ? 14.362 31.541 83.977 1.00 38.63 199 ILE A O 1
ATOM 1448 N N . PRO A 1 200 ? 16.103 31.580 85.431 1.00 38.81 200 PRO A N 1
ATOM 1449 C CA . PRO A 1 200 ? 15.698 30.347 86.122 1.00 38.95 200 PRO A CA 1
ATOM 1450 C C . PRO A 1 200 ? 14.246 30.363 86.630 1.00 39.12 200 PRO A C 1
ATOM 1451 O O . PRO A 1 200 ? 13.571 29.329 86.589 1.00 39.24 200 PRO A O 1
ATOM 1455 N N . GLY A 1 201 ? 13.775 31.526 87.085 1.00 39.09 201 GLY A N 1
ATOM 1456 C CA . GLY A 1 201 ? 12.398 31.679 87.576 1.00 38.82 201 GLY A CA 1
ATOM 1457 C C . GLY A 1 201 ? 11.339 31.362 86.535 1.00 38.56 201 GLY A C 1
ATOM 1458 O O . GLY A 1 201 ? 10.472 30.510 86.763 1.00 38.99 201 GLY A O 1
ATOM 1459 N N . SER A 1 202 ? 11.411 32.056 85.398 1.00 37.95 202 SER A N 1
ATOM 1460 C CA . SER A 1 202 ? 10.533 31.812 84.247 1.00 36.99 202 SER A CA 1
ATOM 1461 C C . SER A 1 202 ? 11.391 31.403 83.055 1.00 35.97 202 SER A C 1
ATOM 1462 O O . SER A 1 202 ? 11.820 32.246 82.254 1.00 36.10 202 SER A O 1
ATOM 1465 N N . SER A 1 203 ? 11.633 30.096 82.956 1.00 34.28 203 SER A N 1
ATOM 1466 C CA . SER A 1 203 ? 12.644 29.537 82.056 1.00 32.63 203 SER A CA 1
ATOM 1467 C C . SER A 1 203 ? 12.158 29.288 80.624 1.00 31.17 203 SER A C 1
ATOM 1468 O O . SER A 1 203 ? 12.962 28.971 79.745 1.00 30.47 203 SER A O 1
ATOM 1471 N N . THR A 1 204 ? 10.854 29.432 80.393 1.00 29.50 204 THR A N 1
ATOM 1472 C CA . THR A 1 204 ? 10.287 29.202 79.062 1.00 27.99 204 THR A CA 1
ATOM 1473 C C . THR A 1 204 ? 9.196 30.230 78.680 1.00 27.23 204 THR A C 1
ATOM 1474 O O . THR A 1 204 ? 8.871 31.138 79.453 1.00 26.66 204 THR A O 1
ATOM 1478 N N . VAL A 1 205 ? 8.662 30.091 77.471 1.00 26.04 205 VAL A N 1
ATOM 1479 C CA . VAL A 1 205 ? 7.584 30.953 76.991 1.00 24.97 205 VAL A CA 1
ATOM 1480 C C . VAL A 1 205 ? 6.435 30.025 76.629 1.00 24.60 205 VAL A C 1
ATOM 1481 O O . VAL A 1 205 ? 6.643 29.005 75.972 1.00 24.73 205 VAL A O 1
ATOM 1485 N N . THR A 1 206 ? 5.232 30.363 77.080 1.00 23.80 206 THR A N 1
ATOM 1486 C CA . THR A 1 206 ? 4.072 29.502 76.878 1.00 22.76 206 THR A CA 1
ATOM 1487 C C . THR A 1 206 ? 3.158 30.009 75.763 1.00 22.32 206 THR A C 1
ATOM 1488 O O . THR A 1 206 ? 3.277 31.151 75.314 1.00 21.45 206 THR A O 1
ATOM 1492 N N . ALA A 1 207 ? 2.227 29.155 75.341 1.00 21.77 207 ALA A N 1
ATOM 1493 C CA . ALA A 1 207 ? 1.192 29.562 74.400 1.00 21.44 207 ALA A CA 1
ATOM 1494 C C . ALA A 1 207 ? 0.372 30.722 74.962 1.00 21.26 207 ALA A C 1
ATOM 1495 O O . ALA A 1 207 ? 0.039 31.659 74.242 1.00 21.11 207 ALA A O 1
ATOM 1497 N N . ASP A 1 208 ? 0.073 30.678 76.258 1.00 21.41 208 ASP A N 1
ATOM 1498 C CA . ASP A 1 208 ? -0.677 31.765 76.882 1.00 21.53 208 ASP A CA 1
ATOM 1499 C C . ASP A 1 208 ? 0.070 33.102 76.834 1.00 21.43 208 ASP A C 1
ATOM 1500 O O . ASP A 1 208 ? -0.542 34.140 76.582 1.00 21.38 208 ASP A O 1
ATOM 1505 N N . ASP A 1 209 ? 1.387 33.067 77.043 1.00 21.05 209 ASP A N 1
ATOM 1506 C CA . ASP A 1 209 ? 2.238 34.247 76.857 1.00 21.19 209 ASP A CA 1
ATOM 1507 C C . ASP A 1 209 ? 2.067 34.825 75.443 1.00 20.67 209 ASP A C 1
ATOM 1508 O O . ASP A 1 209 ? 1.901 36.036 75.267 1.00 21.03 209 ASP A O 1
ATOM 1513 N N . VAL A 1 210 ? 2.117 33.949 74.445 1.00 20.39 210 VAL A N 1
ATOM 1514 C CA . VAL A 1 210 ? 2.020 34.353 73.042 1.00 20.09 210 VAL A CA 1
ATOM 1515 C C . VAL A 1 210 ? 0.642 34.938 72.726 1.00 20.46 210 VAL A C 1
ATOM 1516 O O . VAL A 1 210 ? 0.543 35.961 72.060 1.00 20.21 210 VAL A O 1
ATOM 1520 N N . ILE A 1 211 ? -0.410 34.281 73.214 1.00 21.10 211 ILE A N 1
ATOM 1521 C CA . ILE A 1 211 ? -1.791 34.722 72.993 1.00 22.16 211 ILE A CA 1
ATOM 1522 C C . ILE A 1 211 ? -2.045 36.104 73.591 1.00 22.46 211 ILE A C 1
ATOM 1523 O O . ILE A 1 211 ? -2.776 36.913 73.022 1.00 23.18 211 ILE A O 1
ATOM 1528 N N . LYS A 1 212 ? -1.431 36.360 74.742 1.00 23.19 212 LYS A N 1
ATOM 1529 C CA . LYS A 1 212 ? -1.573 37.627 75.451 1.00 23.56 212 LYS A CA 1
ATOM 1530 C C . LYS A 1 212 ? -0.780 38.751 74.774 1.00 23.26 212 LYS A C 1
ATOM 1531 O O . LYS A 1 212 ? -1.290 39.858 74.607 1.00 23.23 212 LYS A O 1
ATOM 1537 N N . THR A 1 213 ? 0.458 38.460 74.375 1.00 22.70 213 THR A N 1
ATOM 1538 C CA . THR A 1 213 ? 1.346 39.464 73.776 1.00 22.29 213 THR A CA 1
ATOM 1539 C C . THR A 1 213 ? 0.878 39.898 72.374 1.00 22.15 213 THR A C 1
ATOM 1540 O O . THR A 1 213 ? 0.940 41.086 72.033 1.00 21.98 213 THR A O 1
ATOM 1544 N N . LYS A 1 214 ? 0.421 38.924 71.583 1.00 21.87 214 LYS A N 1
ATOM 1545 C CA . LYS A 1 214 ? -0.099 39.123 70.220 1.00 21.81 214 LYS A CA 1
ATOM 1546 C C . LYS A 1 214 ? 0.961 39.563 69.201 1.00 20.84 214 LYS A C 1
ATOM 1547 O O . LYS A 1 214 ? 0.761 40.542 68.486 1.00 20.86 214 LYS A O 1
ATOM 1553 N N . PRO A 1 215 ? 2.083 38.825 69.109 1.00 19.94 215 PRO A N 1
ATOM 1554 C CA . PRO A 1 215 ? 3.070 39.211 68.103 1.00 19.54 215 PRO A CA 1
ATOM 1555 C C . PRO A 1 215 ? 2.590 38.806 66.709 1.00 19.13 215 PRO A C 1
ATOM 1556 O O . PRO A 1 215 ? 1.647 38.023 66.579 1.00 18.95 215 PRO A O 1
ATOM 1560 N N . ASP A 1 216 ? 3.238 39.336 65.682 1.00 18.36 216 ASP A N 1
ATOM 1561 C CA . ASP A 1 216 ? 2.990 38.895 64.316 1.00 18.06 216 ASP A CA 1
ATOM 1562 C C . ASP A 1 216 ? 3.759 37.617 64.025 1.00 17.19 216 ASP A C 1
ATOM 1563 O O . ASP A 1 216 ? 3.307 36.761 63.258 1.00 17.03 216 ASP A O 1
ATOM 1568 N N . VAL A 1 217 ? 4.924 37.501 64.656 1.00 16.44 217 VAL A N 1
ATOM 1569 C CA . VAL A 1 217 ? 5.812 36.371 64.459 1.00 15.95 217 VAL A CA 1
ATOM 1570 C C . VAL A 1 217 ? 6.174 35.732 65.790 1.00 15.61 217 VAL A C 1
ATOM 1571 O O . VAL A 1 217 ? 6.677 36.400 66.702 1.00 15.80 217 VAL A O 1
ATOM 1575 N N . VAL A 1 218 ? 5.913 34.432 65.883 1.00 15.19 218 VAL A N 1
ATOM 1576 C CA . VAL A 1 218 ? 6.416 33.603 66.968 1.00 15.19 218 VAL A CA 1
ATOM 1577 C C . VAL A 1 218 ? 7.842 33.219 66.563 1.00 15.26 218 VAL A C 1
ATOM 1578 O O . VAL A 1 218 ? 8.036 32.318 65.741 1.00 14.87 218 VAL A O 1
ATOM 1582 N N . SER A 1 219 ? 8.827 33.935 67.112 1.00 15.21 219 SER A N 1
ATOM 1583 C CA . SER A 1 219 ? 10.231 33.754 66.718 1.00 15.67 219 SER A CA 1
ATOM 1584 C C . SER A 1 219 ? 10.780 32.433 67.229 1.00 15.80 219 SER A C 1
ATOM 1585 O O . SER A 1 219 ? 10.415 31.978 68.320 1.00 15.88 219 SER A O 1
ATOM 1588 N N . HIS A 1 220 ? 11.662 31.828 66.433 1.00 15.67 220 HIS A N 1
ATOM 1589 C CA . HIS A 1 220 ? 12.210 30.501 66.733 1.00 15.82 220 HIS A CA 1
ATOM 1590 C C . HIS A 1 220 ? 11.245 29.564 67.474 1.00 15.62 220 HIS A C 1
ATOM 1591 O O . HIS A 1 220 ? 11.505 29.162 68.608 1.00 15.77 220 HIS A O 1
ATOM 1598 N N . ILE A 1 221 ? 10.130 29.214 66.824 1.00 15.87 221 ILE A N 1
ATOM 1599 C CA . ILE A 1 221 ? 9.182 28.265 67.418 1.00 15.80 221 ILE A CA 1
ATOM 1600 C C . ILE A 1 221 ? 9.866 26.923 67.746 1.00 15.60 221 ILE A C 1
ATOM 1601 O O . ILE A 1 221 ? 9.450 26.234 68.672 1.00 16.28 221 ILE A O 1
ATOM 1606 N N . ASN A 1 222 ? 10.918 26.573 67.005 1.00 15.14 222 ASN A N 1
ATOM 1607 C CA . ASN A 1 222 ? 11.697 25.362 67.296 1.00 14.99 222 ASN A CA 1
ATOM 1608 C C . ASN A 1 222 ? 12.870 25.588 68.259 1.00 14.89 222 ASN A C 1
ATOM 1609 O O . ASN A 1 222 ? 13.738 24.724 68.385 1.00 15.40 222 ASN A O 1
ATOM 1614 N N . GLY A 1 223 ? 12.895 26.736 68.932 1.00 15.10 223 GLY A N 1
ATOM 1615 C CA . GLY A 1 223 ? 13.930 27.041 69.929 1.00 15.18 223 GLY A CA 1
ATOM 1616 C C . GLY A 1 223 ? 15.054 27.951 69.454 1.00 15.85 223 GLY A C 1
ATOM 1617 O O . GLY A 1 223 ? 15.445 27.915 68.290 1.00 15.60 223 GLY A O 1
ATOM 1618 N N . GLY A 1 224 ? 15.586 28.759 70.371 1.00 16.06 224 GLY A N 1
ATOM 1619 C CA . GLY A 1 224 ? 16.703 29.658 70.048 1.00 16.71 224 GLY A CA 1
ATOM 1620 C C . GLY A 1 224 ? 17.876 29.603 71.013 1.00 16.68 224 GLY A C 1
ATOM 1621 O O . GLY A 1 224 ? 18.244 30.634 71.582 1.00 17.30 224 GLY A O 1
ATOM 1622 N N . PRO A 1 225 ? 18.512 28.416 71.171 1.00 16.39 225 PRO A N 1
ATOM 1623 C CA . PRO A 1 225 ? 18.232 27.122 70.531 1.00 16.28 225 PRO A CA 1
ATOM 1624 C C . PRO A 1 225 ? 17.297 26.168 71.315 1.00 16.05 225 PRO A C 1
ATOM 1625 O O . PRO A 1 225 ? 16.909 25.127 70.783 1.00 16.25 225 PRO A O 1
ATOM 1629 N N . THR A 1 226 ? 16.930 26.524 72.547 1.00 15.83 226 THR A N 1
ATOM 1630 C CA . THR A 1 226 ? 16.121 25.642 73.406 1.00 15.80 226 THR A CA 1
ATOM 1631 C C . THR A 1 226 ? 14.629 25.772 73.099 1.00 15.99 226 THR A C 1
ATOM 1632 O O . THR A 1 226 ? 14.052 26.861 73.212 1.00 15.79 226 THR A O 1
ATOM 1636 N N . ALA A 1 227 ? 14.007 24.652 72.737 1.00 16.51 227 ALA A N 1
ATOM 1637 C CA . ALA A 1 227 ? 12.610 24.648 72.309 1.00 17.15 227 ALA A CA 1
ATOM 1638 C C . ALA A 1 227 ? 11.596 24.614 73.446 1.00 17.61 227 ALA A C 1
ATOM 1639 O O . ALA A 1 227 ? 11.843 24.031 74.509 1.00 17.64 227 ALA A O 1
ATOM 1641 N N . ILE A 1 228 ? 10.451 25.250 73.201 1.00 17.71 228 ILE A N 1
ATOM 1642 C CA . ILE A 1 228 ? 9.242 25.029 73.987 1.00 18.42 228 ILE A CA 1
ATOM 1643 C C . ILE A 1 228 ? 8.766 23.592 73.777 1.00 18.51 228 ILE A C 1
ATOM 1644 O O . ILE A 1 228 ? 9.255 22.901 72.886 1.00 18.61 228 ILE A O 1
ATOM 1649 N N . SER A 1 229 ? 7.805 23.146 74.586 1.00 19.14 229 SER A N 1
ATOM 1650 C CA . SER A 1 229 ? 7.271 21.786 74.472 1.00 19.63 229 SER A CA 1
ATOM 1651 C C . SER A 1 229 ? 6.286 21.664 73.307 1.00 20.07 229 SER A C 1
ATOM 1652 O O . SER A 1 229 ? 5.703 22.663 72.872 1.00 20.53 229 SER A O 1
ATOM 1655 N N . VAL A 1 230 ? 6.080 20.438 72.828 1.00 20.09 230 VAL A N 1
ATOM 1656 C CA . VAL A 1 230 ? 5.085 20.183 71.779 1.00 20.43 230 VAL A CA 1
ATOM 1657 C C . VAL A 1 230 ? 3.681 20.630 72.211 1.00 20.44 230 VAL A C 1
ATOM 1658 O O . VAL A 1 230 ? 2.876 21.047 71.383 1.00 20.53 230 VAL A O 1
ATOM 1662 N N . GLN A 1 231 ? 3.413 20.554 73.514 1.00 20.67 231 GLN A N 1
ATOM 1663 C CA . GLN A 1 231 ? 2.140 20.995 74.080 1.00 20.98 231 GLN A CA 1
ATOM 1664 C C . GLN A 1 231 ? 1.894 22.470 73.780 1.00 20.82 231 GLN A C 1
ATOM 1665 O O . GLN A 1 231 ? 0.781 22.871 73.421 1.00 20.86 231 GLN A O 1
ATOM 1671 N N . GLU A 1 232 ? 2.942 23.278 73.918 1.00 19.91 232 GLU A N 1
ATOM 1672 C CA . GLU A 1 232 ? 2.842 24.697 73.640 1.00 19.88 232 GLU A CA 1
ATOM 1673 C C . GLU A 1 232 ? 2.801 24.980 72.138 1.00 19.29 232 GLU A C 1
ATOM 1674 O O . GLU A 1 232 ? 2.086 25.882 71.706 1.00 19.41 232 GLU A O 1
ATOM 1680 N N . VAL A 1 233 ? 3.571 24.212 71.363 1.00 18.87 233 VAL A N 1
ATOM 1681 C CA . VAL A 1 233 ? 3.560 24.294 69.894 1.00 18.88 233 VAL A CA 1
ATOM 1682 C C . VAL A 1 233 ? 2.148 24.080 69.343 1.00 18.82 233 VAL A C 1
ATOM 1683 O O . VAL A 1 233 ? 1.673 24.862 68.507 1.00 18.29 233 VAL A O 1
ATOM 1687 N N . ASP A 1 234 ? 1.481 23.032 69.829 1.00 18.71 234 ASP A N 1
ATOM 1688 C CA . ASP A 1 234 ? 0.126 22.688 69.379 1.00 19.06 234 ASP A CA 1
ATOM 1689 C C . ASP A 1 234 ? -0.838 23.854 69.556 1.00 18.55 234 ASP A C 1
ATOM 1690 O O . ASP A 1 234 ? -1.602 24.183 68.645 1.00 18.62 234 ASP A O 1
ATOM 1695 N N . ARG A 1 235 ? -0.786 24.489 70.723 1.00 18.00 235 ARG A N 1
ATOM 1696 C CA . ARG A 1 235 ? -1.706 25.577 71.034 1.00 17.73 235 ARG A CA 1
ATOM 1697 C C . ARG A 1 235 ? -1.403 26.839 70.235 1.00 17.53 235 ARG A C 1
ATOM 1698 O O . ARG A 1 235 ? -2.316 27.537 69.797 1.00 17.39 235 ARG A O 1
ATOM 1706 N N . ILE A 1 236 ? -0.118 27.126 70.027 1.00 17.05 236 ILE A N 1
ATOM 1707 C CA . ILE A 1 236 ? 0.262 28.264 69.188 1.00 16.77 236 ILE A CA 1
ATOM 1708 C C . ILE A 1 236 ? -0.255 28.052 67.767 1.00 16.44 236 ILE A C 1
ATOM 1709 O O . ILE A 1 236 ? -0.782 28.965 67.147 1.00 16.15 236 ILE A O 1
ATOM 1714 N N . MET A 1 237 ? -0.112 26.833 67.267 1.00 16.80 237 MET A N 1
ATOM 1715 C CA . MET A 1 237 ? -0.569 26.500 65.924 1.00 17.27 237 MET A CA 1
ATOM 1716 C C . MET A 1 237 ? -2.095 26.593 65.797 1.00 17.60 237 MET A C 1
ATOM 1717 O O . MET A 1 237 ? -2.611 27.092 64.788 1.00 17.73 237 MET A O 1
ATOM 1722 N N . ASP A 1 238 ? -2.805 26.137 66.830 1.00 17.79 238 ASP A N 1
ATOM 1723 C CA . ASP A 1 238 ? -4.259 25.948 66.753 1.00 18.64 238 ASP A CA 1
ATOM 1724 C C . ASP A 1 238 ? -5.058 27.156 67.220 1.00 18.87 238 ASP A C 1
ATOM 1725 O O . ASP A 1 238 ? -6.150 27.409 66.711 1.00 19.27 238 ASP A O 1
ATOM 1730 N N . GLU A 1 239 ? -4.518 27.895 68.186 1.00 18.75 239 GLU A N 1
ATOM 1731 C CA . GLU A 1 239 ? -5.240 29.004 68.816 1.00 19.11 239 GLU 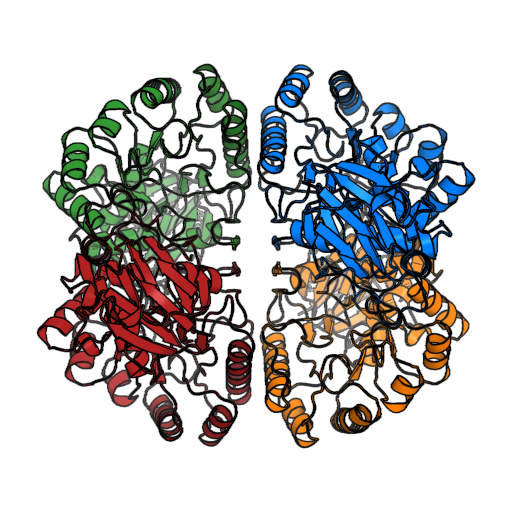A CA 1
ATOM 1732 C C . GLU A 1 239 ? -4.819 30.399 68.337 1.00 19.16 239 GLU A C 1
ATOM 1733 O O . GLU A 1 239 ? -5.442 31.398 68.701 1.00 19.48 239 GLU A O 1
ATOM 1739 N N . THR A 1 240 ? -3.745 30.477 67.553 1.00 19.18 240 THR A N 1
ATOM 1740 C CA . THR A 1 240 ? -3.351 31.736 66.924 1.00 18.76 240 THR A CA 1
ATOM 1741 C C . THR A 1 240 ? -3.178 31.534 65.425 1.00 18.91 240 THR A C 1
ATOM 1742 O O . THR A 1 240 ? -3.058 30.402 64.955 1.00 18.83 240 THR A O 1
ATOM 1746 N N . ASP A 1 241 ? -3.177 32.641 64.687 1.00 18.90 241 ASP A N 1
ATOM 1747 C CA . ASP A 1 241 ? -2.824 32.635 63.269 1.00 19.27 241 ASP A CA 1
ATOM 1748 C C . ASP A 1 241 ? -1.468 33.318 63.026 1.00 18.55 241 ASP A C 1
ATOM 1749 O O . ASP A 1 241 ? -1.160 33.719 61.898 1.00 18.67 241 ASP A O 1
ATOM 1754 N N . PHE A 1 242 ? -0.664 33.444 64.082 1.00 17.65 242 PHE A N 1
ATOM 1755 C CA . PHE A 1 242 ? 0.630 34.142 63.985 1.00 17.22 242 PHE A CA 1
ATOM 1756 C C . PHE A 1 242 ? 1.624 33.306 63.173 1.00 16.62 242 PHE A C 1
ATOM 1757 O O . PHE A 1 242 ? 1.492 32.087 63.093 1.00 16.11 242 PHE A O 1
ATOM 1765 N N . ALA A 1 243 ? 2.616 33.962 62.571 1.00 16.28 243 ALA A N 1
ATOM 1766 C CA . ALA A 1 243 ? 3.632 33.245 61.802 1.00 16.17 243 ALA A CA 1
ATOM 1767 C C . ALA A 1 243 ? 4.483 32.396 62.728 1.00 16.20 243 ALA A C 1
ATOM 1768 O O . ALA A 1 243 ? 4.810 32.819 63.849 1.00 16.65 243 ALA A O 1
ATOM 1770 N N . MET A 1 244 ? 4.828 31.200 62.260 1.00 15.90 244 MET A N 1
ATOM 1771 C CA . MET A 1 244 ? 5.640 30.272 63.030 1.00 15.81 244 MET A CA 1
ATOM 1772 C C . MET A 1 244 ? 7.025 30.174 62.383 1.00 15.56 244 MET A C 1
ATOM 1773 O O . MET A 1 244 ? 7.192 29.563 61.319 1.00 15.54 244 MET A O 1
ATOM 1778 N N . GLU A 1 245 ? 8.014 30.777 63.035 1.00 14.65 245 GLU A N 1
ATOM 1779 C CA . GLU A 1 245 ? 9.347 30.884 62.466 1.00 14.38 245 GLU A CA 1
ATOM 1780 C C . GLU A 1 245 ? 10.209 29.694 62.869 1.00 14.20 245 GLU A C 1
ATOM 1781 O O . GLU A 1 245 ? 10.441 29.444 64.049 1.00 14.82 245 GLU A O 1
ATOM 1787 N N . ILE A 1 246 ? 10.669 28.953 61.874 1.00 14.08 246 ILE A N 1
ATOM 1788 C CA . ILE A 1 246 ? 11.626 27.887 62.105 1.00 13.49 246 ILE A CA 1
ATOM 1789 C C . ILE A 1 246 ? 13.004 28.451 61.821 1.00 13.69 246 ILE A C 1
ATOM 1790 O O . ILE A 1 246 ? 13.255 28.964 60.730 1.00 13.38 246 ILE A O 1
ATOM 1795 N N . VAL A 1 247 ? 13.887 28.352 62.804 1.00 13.63 247 VAL A N 1
ATOM 1796 C CA . VAL A 1 247 ? 15.246 28.881 62.638 1.00 14.17 247 VAL A CA 1
ATOM 1797 C C . VAL A 1 247 ? 16.266 27.763 62.504 1.00 14.41 247 VAL A C 1
ATOM 1798 O O . VAL A 1 247 ? 16.087 26.653 63.033 1.00 14.52 247 VAL A O 1
ATOM 1802 N N . GLN A 1 248 ? 17.341 28.074 61.794 1.00 14.63 248 GLN A N 1
ATOM 1803 C CA . GLN A 1 248 ? 18.434 27.141 61.588 1.00 15.17 248 GLN A CA 1
ATOM 1804 C C . GLN A 1 248 ? 19.153 26.814 62.898 1.00 15.39 248 GLN A C 1
ATOM 1805 O O . GLN A 1 248 ? 19.511 25.659 63.146 1.00 15.27 248 GLN A O 1
ATOM 1811 N N . CYS A 1 249 ? 19.378 27.831 63.729 1.00 15.30 249 CYS A N 1
ATOM 1812 C CA . CYS A 1 249 ? 20.059 27.637 65.004 1.00 15.73 249 CYS A CA 1
ATOM 1813 C C . CYS A 1 249 ? 19.067 27.249 66.102 1.00 15.37 249 CYS A C 1
ATOM 1814 O O . CYS A 1 249 ? 18.974 27.898 67.145 1.00 16.10 249 CYS A O 1
ATOM 1817 N N . GLY A 1 250 ? 18.315 26.190 65.840 1.00 15.20 250 GLY A N 1
ATOM 1818 C CA . GLY A 1 250 ? 17.314 25.714 66.778 1.00 14.52 250 GLY A CA 1
ATOM 1819 C C . GLY A 1 250 ? 17.199 24.207 66.768 1.00 14.32 250 GLY A C 1
ATOM 1820 O O . GLY A 1 250 ? 18.019 23.510 66.171 1.00 14.14 250 GLY A O 1
ATOM 1821 N N . ASN A 1 251 ? 16.165 23.717 67.432 1.00 13.95 251 ASN A N 1
ATOM 1822 C CA . ASN A 1 251 ? 15.978 22.283 67.663 1.00 14.32 251 ASN A CA 1
ATOM 1823 C C . ASN A 1 251 ? 15.411 21.586 66.417 1.00 14.08 251 ASN A C 1
ATOM 1824 O O . ASN A 1 251 ? 14.324 21.941 65.962 1.00 13.71 251 ASN A O 1
ATOM 1829 N N . PRO A 1 252 ? 16.153 20.604 65.848 1.00 14.10 252 PRO A N 1
ATOM 1830 C CA . PRO A 1 252 ? 15.694 19.964 64.611 1.00 14.45 252 PRO A CA 1
ATOM 1831 C C . PRO A 1 252 ? 14.483 19.054 64.808 1.00 15.06 252 PRO A C 1
ATOM 1832 O O . PRO A 1 252 ? 13.699 18.879 63.878 1.00 15.37 252 PRO A O 1
ATOM 1836 N N . LYS A 1 253 ? 14.348 18.468 65.998 1.00 15.41 253 LYS A N 1
ATOM 1837 C CA . LYS A 1 253 ? 13.231 17.567 66.284 1.00 16.47 253 LYS A CA 1
ATOM 1838 C C . LYS A 1 253 ? 11.929 18.358 66.322 1.00 16.34 253 LYS A C 1
ATOM 1839 O O . LYS A 1 253 ? 10.912 17.927 65.769 1.00 16.72 253 LYS A O 1
ATOM 1845 N N . ILE A 1 254 ? 11.975 19.532 66.939 1.00 15.83 254 ILE A N 1
ATOM 1846 C CA . ILE A 1 254 ? 10.809 20.411 66.995 1.00 15.91 254 ILE A CA 1
ATOM 1847 C C . ILE A 1 254 ? 10.542 21.070 65.639 1.00 15.71 254 ILE A C 1
ATOM 1848 O O . ILE A 1 254 ? 9.389 21.306 65.282 1.00 15.61 254 ILE A O 1
ATOM 1853 N N . ALA A 1 255 ? 11.601 21.356 64.881 1.00 15.66 255 ALA A N 1
ATOM 1854 C CA . ALA A 1 255 ? 11.435 21.863 63.516 1.00 15.34 255 ALA A CA 1
ATOM 1855 C C . ALA A 1 255 ? 10.608 20.872 62.684 1.00 15.42 255 ALA A C 1
ATOM 1856 O O . ALA A 1 255 ? 9.648 21.267 62.023 1.00 14.85 255 ALA A O 1
ATOM 1858 N N . ASP A 1 256 ? 10.996 19.597 62.735 1.00 15.20 256 ASP A N 1
ATOM 1859 C CA . ASP A 1 256 ? 10.279 18.508 62.057 1.00 16.00 256 ASP A CA 1
ATOM 1860 C C . ASP A 1 256 ? 8.829 18.372 62.560 1.00 16.17 256 ASP A C 1
ATOM 1861 O O . ASP A 1 256 ? 7.904 18.225 61.762 1.00 16.86 256 ASP A O 1
ATOM 1866 N N . TYR A 1 257 ? 8.644 18.433 63.880 1.00 16.61 257 TYR A N 1
ATOM 1867 C CA . TYR A 1 257 ? 7.311 18.360 64.485 1.00 16.65 257 TYR A CA 1
ATOM 1868 C C . TYR A 1 257 ? 6.396 19.466 63.960 1.00 16.30 257 TYR A C 1
ATOM 1869 O O . TYR A 1 257 ? 5.237 19.216 63.601 1.00 16.04 257 TYR A O 1
ATOM 1878 N N . VAL A 1 258 ? 6.919 20.690 63.931 1.00 15.40 258 VAL A N 1
ATOM 1879 C CA . VAL A 1 258 ? 6.159 21.849 63.473 1.00 15.39 258 VAL A CA 1
ATOM 1880 C C . VAL A 1 258 ? 5.784 21.725 61.991 1.00 15.53 258 VAL A C 1
ATOM 1881 O O . VAL A 1 258 ? 4.627 21.929 61.628 1.00 16.13 258 VAL A O 1
ATOM 1885 N N . ALA A 1 259 ? 6.757 21.389 61.150 1.00 15.79 259 ALA A N 1
ATOM 1886 C CA . ALA A 1 259 ? 6.514 21.281 59.711 1.00 15.84 259 ALA A CA 1
ATOM 1887 C C . ALA A 1 259 ? 5.468 20.197 59.424 1.00 15.97 259 ALA A C 1
ATOM 1888 O O . ALA A 1 259 ? 4.516 20.433 58.673 1.00 16.13 259 ALA A O 1
ATOM 1890 N N . ARG A 1 260 ? 5.649 19.028 60.035 1.00 15.72 260 ARG A N 1
ATOM 1891 C CA . ARG A 1 260 ? 4.736 17.894 59.845 1.00 15.94 260 ARG A CA 1
ATOM 1892 C C . ARG A 1 260 ? 3.328 18.197 60.347 1.00 16.14 260 ARG A C 1
ATOM 1893 O O . ARG A 1 260 ? 2.364 17.905 59.650 1.00 16.89 260 ARG A O 1
ATOM 1901 N N . ARG A 1 261 ? 3.210 18.769 61.546 1.00 16.09 261 ARG A N 1
ATOM 1902 C CA . ARG A 1 261 ? 1.892 19.138 62.077 1.00 16.65 261 ARG A CA 1
ATOM 1903 C C . ARG A 1 261 ? 1.240 20.266 61.272 1.00 16.66 261 ARG A C 1
ATOM 1904 O O . ARG A 1 261 ? 0.033 20.247 61.042 1.00 16.41 261 ARG A O 1
ATOM 1912 N N . ALA A 1 262 ? 2.031 21.239 60.827 1.00 16.57 262 ALA A N 1
ATOM 1913 C CA . ALA A 1 262 ? 1.488 22.320 60.002 1.00 16.85 262 ALA A CA 1
ATOM 1914 C C . ALA A 1 262 ? 0.919 21.772 58.691 1.00 17.27 262 ALA A C 1
ATOM 1915 O O . ALA A 1 262 ? -0.120 22.240 58.220 1.00 17.56 262 ALA A O 1
ATOM 1917 N N . ALA A 1 263 ? 1.594 20.779 58.110 1.00 17.47 263 ALA A N 1
ATOM 1918 C CA . ALA A 1 263 ? 1.095 20.120 56.897 1.00 18.04 263 ALA A CA 1
ATOM 1919 C C . ALA A 1 263 ? -0.247 19.431 57.169 1.00 18.66 263 ALA A C 1
ATOM 1920 O O . ALA A 1 263 ? -1.201 19.589 56.401 1.00 18.90 263 ALA A O 1
ATOM 1922 N N . GLU A 1 264 ? -0.316 18.696 58.275 1.00 19.65 264 GLU A N 1
ATOM 1923 C CA . GLU A 1 264 ? -1.557 18.027 58.699 1.00 20.89 264 GLU A CA 1
ATOM 1924 C C . GLU A 1 264 ? -2.692 19.028 58.945 1.00 20.32 264 GLU A C 1
ATOM 1925 O O . GLU A 1 264 ? -3.847 18.770 58.584 1.00 20.25 264 GLU A O 1
ATOM 1931 N N . LYS A 1 265 ? -2.358 20.171 59.541 1.00 19.40 265 LYS A N 1
ATOM 1932 C CA . LYS A 1 265 ? -3.362 21.159 59.953 1.00 19.39 265 LYS A CA 1
ATOM 1933 C C . LYS A 1 265 ? -3.667 22.247 58.926 1.00 18.73 265 LYS A C 1
ATOM 1934 O O . LYS A 1 265 ? -4.488 23.135 59.178 1.00 18.86 265 LYS A O 1
ATOM 1940 N N . GLY A 1 266 ? -3.016 22.175 57.770 1.00 18.18 266 GLY A N 1
ATOM 1941 C CA . GLY A 1 266 ? -3.208 23.162 56.712 1.00 17.67 266 GLY A CA 1
ATOM 1942 C C . GLY A 1 266 ? -2.602 24.522 57.024 1.00 17.57 266 GLY A C 1
ATOM 1943 O O . GLY A 1 266 ? -3.076 25.548 56.523 1.00 17.51 266 GLY A O 1
ATOM 1944 N N . GLN A 1 267 ? -1.540 24.530 57.828 1.00 17.24 267 GLN A N 1
ATOM 1945 C CA . GLN A 1 267 ? -0.956 25.785 58.320 1.00 16.88 267 GLN A CA 1
ATOM 1946 C C . GLN A 1 267 ? 0.428 26.150 57.756 1.00 16.87 267 GLN A C 1
ATOM 1947 O O . GLN A 1 267 ? 1.118 27.015 58.318 1.00 16.07 267 GLN A O 1
ATOM 1953 N N . LEU A 1 268 ? 0.819 25.506 56.655 1.00 16.45 268 LEU A N 1
ATOM 1954 C CA . LEU A 1 268 ? 2.153 25.712 56.063 1.00 16.93 268 LEU A CA 1
ATOM 1955 C C . LEU A 1 268 ? 2.438 27.138 55.583 1.00 16.65 268 LEU A C 1
ATOM 1956 O O . LEU A 1 268 ? 3.592 27.576 55.582 1.00 17.11 268 LEU A O 1
ATOM 1961 N N . GLY A 1 269 ? 1.391 27.861 55.185 1.00 16.36 269 GLY A N 1
ATOM 1962 C CA . GLY A 1 269 ? 1.522 29.268 54.792 1.00 16.14 269 GLY A CA 1
ATOM 1963 C C . GLY A 1 269 ? 2.040 30.177 55.897 1.00 16.32 269 GLY A C 1
ATOM 1964 O O . GLY A 1 269 ? 2.546 31.272 55.621 1.00 16.30 269 GLY A O 1
ATOM 1965 N N . ARG A 1 270 ? 1.922 29.721 57.143 1.00 15.53 270 ARG A N 1
ATOM 1966 C CA . ARG A 1 270 ? 2.384 30.490 58.309 1.00 15.89 270 ARG A CA 1
ATOM 1967 C C . ARG A 1 270 ? 3.848 30.213 58.686 1.00 15.30 270 ARG A C 1
ATOM 1968 O O . ARG A 1 270 ? 4.414 30.891 59.549 1.00 15.83 270 ARG A O 1
ATOM 1976 N N . VAL A 1 271 ? 4.451 29.212 58.061 1.00 14.93 271 VAL A N 1
ATOM 1977 C CA . VAL A 1 271 ? 5.823 28.827 58.396 1.00 14.51 271 VAL A CA 1
ATOM 1978 C C . VAL A 1 271 ? 6.809 29.706 57.627 1.00 14.64 271 VAL A C 1
ATOM 1979 O O . VAL A 1 271 ? 6.738 29.788 56.404 1.00 14.87 271 VAL A O 1
ATOM 1983 N N . ILE A 1 272 ? 7.703 30.372 58.359 1.00 14.15 272 ILE A N 1
ATOM 1984 C CA . ILE A 1 272 ? 8.742 31.229 57.768 1.00 13.77 272 ILE A CA 1
ATOM 1985 C C . ILE A 1 272 ? 10.148 30.824 58.286 1.00 13.32 272 ILE A C 1
ATOM 1986 O O . ILE A 1 272 ? 10.276 30.262 59.385 1.00 13.17 272 ILE A O 1
ATOM 1991 N N . PHE A 1 273 ? 11.197 31.121 57.515 1.00 13.08 273 PHE A N 1
ATOM 1992 C CA . PHE A 1 273 ? 12.552 30.670 57.866 1.00 13.19 273 PHE A CA 1
ATOM 1993 C C . PHE A 1 273 ? 13.475 31.816 58.265 1.00 13.45 273 PHE A C 1
ATOM 1994 O O . PHE A 1 273 ? 13.564 32.831 57.570 1.00 12.85 273 PHE A O 1
ATOM 2002 N N . GLY A 1 274 ? 14.194 31.617 59.362 1.00 13.61 274 GLY A N 1
ATOM 2003 C CA . GLY A 1 274 ? 15.297 32.501 59.735 1.00 13.72 274 GLY A CA 1
ATOM 2004 C C . GLY A 1 274 ? 16.484 31.677 60.210 1.00 14.52 274 GLY A C 1
ATOM 2005 O O . GLY A 1 274 ? 16.384 30.454 60.336 1.00 14.52 274 GLY A O 1
ATOM 2006 N N . ASN A 1 275 ? 17.613 32.338 60.454 1.00 14.87 275 ASN A N 1
ATOM 2007 C CA . ASN A 1 275 ? 18.790 31.665 61.018 1.00 15.43 275 ASN A CA 1
ATOM 2008 C C . ASN A 1 275 ? 18.853 31.690 62.533 1.00 15.77 275 ASN A C 1
ATOM 2009 O O . ASN A 1 275 ? 19.304 30.720 63.146 1.00 15.85 275 ASN A O 1
ATOM 2014 N N . ASP A 1 276 ? 18.392 32.792 63.129 1.00 15.96 276 ASP A N 1
ATOM 2015 C CA . ASP A 1 276 ? 18.781 33.191 64.498 1.00 16.45 276 ASP A CA 1
ATOM 2016 C C . ASP A 1 276 ? 20.307 33.178 64.634 1.00 16.48 276 ASP A C 1
ATOM 2017 O O . ASP A 1 276 ? 20.890 32.449 65.445 1.00 16.53 276 ASP A O 1
ATOM 2022 N N . ALA A 1 277 ? 20.946 33.974 63.792 1.00 16.59 277 ALA A N 1
ATOM 2023 C CA . ALA A 1 277 ? 22.379 34.171 63.859 1.00 16.56 277 ALA A CA 1
ATOM 2024 C C . ALA A 1 277 ? 22.646 35.606 63.413 1.00 16.41 277 ALA A C 1
ATOM 2025 O O . ALA A 1 277 ? 21.804 36.199 62.738 1.00 16.85 277 ALA A O 1
ATOM 2027 N N . PRO A 1 278 ? 23.803 36.179 63.801 1.00 16.29 278 PRO A N 1
ATOM 2028 C CA . PRO A 1 278 ? 24.814 35.612 64.696 1.00 15.98 278 PRO A CA 1
ATOM 2029 C C . PRO A 1 278 ? 24.239 35.235 66.050 1.00 15.84 278 PRO A C 1
ATOM 2030 O O . PRO A 1 278 ? 23.342 35.917 66.573 1.00 15.38 278 PRO A O 1
ATOM 2034 N N . SER A 1 279 ? 24.755 34.137 66.592 1.00 15.81 279 SER A N 1
ATOM 2035 C CA . SER A 1 279 ? 24.312 33.594 67.864 1.00 15.52 279 SER A CA 1
ATOM 2036 C C . SER A 1 279 ? 25.438 32.724 68.395 1.00 15.52 279 SER A C 1
ATOM 2037 O O . SER A 1 279 ? 26.481 32.584 67.740 1.00 15.58 279 SER A O 1
ATOM 2040 N N . GLY A 1 280 ? 25.226 32.130 69.571 1.00 15.10 280 GLY A N 1
ATOM 2041 C CA . GLY A 1 280 ? 26.218 31.217 70.159 1.00 14.71 280 GLY A CA 1
ATOM 2042 C C . GLY A 1 280 ? 26.511 30.037 69.249 1.00 14.74 280 GLY A C 1
ATOM 2043 O O . GLY A 1 280 ? 27.622 29.506 69.247 1.00 13.69 280 GLY A O 1
ATOM 2044 N N . THR A 1 281 ? 25.502 29.618 68.480 1.00 14.58 281 THR A N 1
ATOM 2045 C CA . THR A 1 281 ? 25.647 28.508 67.529 1.00 15.02 281 THR A CA 1
ATOM 2046 C C . THR A 1 281 ? 26.699 28.755 66.444 1.00 15.17 281 THR A C 1
ATOM 2047 O O . THR A 1 281 ? 27.494 27.854 66.114 1.00 15.00 281 THR A O 1
ATOM 2051 N N . GLY A 1 282 ? 26.697 29.964 65.895 1.00 15.46 282 GLY A N 1
ATOM 2052 C CA . GLY A 1 282 ? 27.641 30.337 64.848 1.00 15.76 282 GLY A CA 1
ATOM 2053 C C . GLY A 1 282 ? 27.075 31.350 63.880 1.00 16.20 282 GLY A C 1
ATOM 2054 O O . GLY A 1 282 ? 26.244 32.180 64.241 1.00 16.06 282 GLY A O 1
ATOM 2055 N N . LEU A 1 283 ? 27.552 31.280 62.646 1.00 16.29 283 LEU A N 1
ATOM 2056 C CA . LEU A 1 283 ? 27.076 32.125 61.567 1.00 16.93 283 LEU A CA 1
ATOM 2057 C C . LEU A 1 283 ? 27.072 31.229 60.334 1.00 16.36 283 LEU A C 1
ATOM 2058 O O . LEU A 1 283 ? 28.096 30.62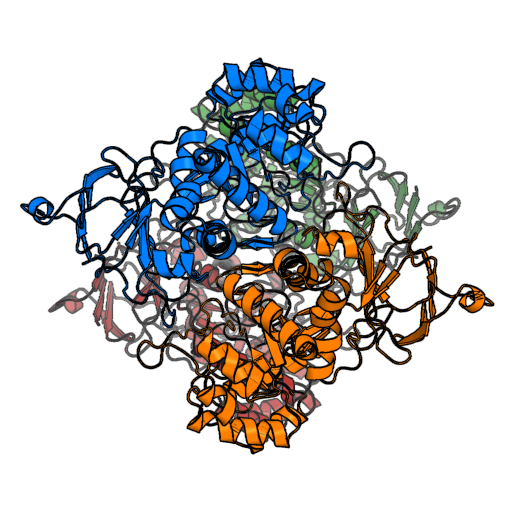3 59.978 1.00 16.77 283 LEU A O 1
ATOM 2063 N N . ILE A 1 284 ? 25.900 31.095 59.726 1.00 15.74 284 ILE A N 1
ATOM 2064 C CA . ILE A 1 284 ? 25.669 30.070 58.721 1.00 15.17 284 ILE A CA 1
ATOM 2065 C C . ILE A 1 284 ? 25.083 30.725 57.468 1.00 14.95 284 ILE A C 1
ATOM 2066 O O . ILE A 1 284 ? 23.869 30.788 57.311 1.00 14.75 284 ILE A O 1
ATOM 2071 N N . PRO A 1 285 ? 25.949 31.259 56.588 1.00 14.51 285 PRO A N 1
ATOM 2072 C CA . PRO A 1 285 ? 25.444 31.889 55.364 1.00 14.26 285 PRO A CA 1
ATOM 2073 C C . PRO A 1 285 ? 24.570 30.978 54.484 1.00 13.84 285 PRO A C 1
ATOM 2074 O O . PRO A 1 285 ? 23.696 31.476 53.779 1.00 13.68 285 PRO A O 1
ATOM 2078 N N . LEU A 1 286 ? 24.798 29.666 54.522 1.00 13.66 286 LEU A N 1
ATOM 2079 C CA . LEU A 1 286 ? 23.899 28.722 53.817 1.00 13.29 286 LEU A CA 1
ATOM 2080 C C . LEU A 1 286 ? 22.710 28.259 54.668 1.00 13.18 286 LEU A C 1
ATOM 2081 O O . LEU A 1 286 ? 22.032 27.280 54.322 1.00 12.81 286 LEU A O 1
ATOM 2086 N N . GLY A 1 287 ? 22.434 28.989 55.750 1.00 13.05 287 GLY A N 1
ATOM 2087 C CA . GLY A 1 287 ? 21.426 28.585 56.737 1.00 12.82 287 GLY A CA 1
ATOM 2088 C C . GLY A 1 287 ? 19.995 28.485 56.230 1.00 13.29 287 GLY A C 1
ATOM 2089 O O . GLY A 1 287 ? 19.264 27.559 56.598 1.00 12.74 287 GLY A O 1
ATOM 2090 N N . ILE A 1 288 ? 19.572 29.450 55.415 1.00 13.05 288 ILE A N 1
ATOM 2091 C CA . ILE A 1 288 ? 18.213 29.391 54.864 1.00 13.17 288 ILE A CA 1
ATOM 2092 C C . ILE A 1 288 ? 18.076 28.201 53.899 1.00 13.49 288 ILE A C 1
ATOM 2093 O O . ILE A 1 288 ? 17.084 27.452 53.953 1.00 12.79 288 ILE A O 1
ATOM 2098 N N . LEU A 1 289 ? 19.085 28.005 53.052 1.00 13.20 289 LEU A N 1
ATOM 2099 C CA . LEU A 1 289 ? 19.127 26.842 52.165 1.00 14.05 289 LEU A CA 1
ATOM 2100 C C . LEU A 1 289 ? 19.079 25.534 52.958 1.00 14.17 289 LEU A C 1
ATOM 2101 O O . LEU A 1 289 ? 18.365 24.606 52.579 1.00 14.36 289 LEU A O 1
ATOM 2106 N N . ARG A 1 290 ? 19.814 25.473 54.066 1.00 14.38 290 ARG A N 1
ATOM 2107 C CA . ARG A 1 290 ? 19.832 24.272 54.903 1.00 14.74 290 ARG A CA 1
ATOM 2108 C C . ARG A 1 290 ? 18.469 23.998 55.525 1.00 14.79 290 ARG A C 1
ATOM 2109 O O . ARG A 1 290 ? 18.057 22.844 55.607 1.00 14.81 290 ARG A O 1
ATOM 2117 N N . ASN A 1 291 ? 17.788 25.067 55.952 1.00 15.14 291 ASN A N 1
ATOM 2118 C CA . ASN A 1 291 ? 16.411 24.994 56.447 1.00 15.42 291 ASN A CA 1
ATOM 2119 C C . ASN A 1 291 ? 15.494 24.347 55.418 1.00 15.52 291 ASN A C 1
ATOM 2120 O O . ASN A 1 291 ? 14.713 23.456 55.740 1.00 14.95 291 ASN A O 1
ATOM 2125 N N . MET A 1 292 ? 15.582 24.817 54.176 1.00 15.69 292 MET A N 1
ATOM 2126 C CA . MET A 1 292 ? 14.783 24.250 53.087 1.00 17.07 292 MET A CA 1
ATOM 2127 C C . MET A 1 292 ? 15.109 22.782 52.860 1.00 16.37 292 MET A C 1
ATOM 2128 O O . MET A 1 292 ? 14.207 21.954 52.741 1.00 16.72 292 MET A O 1
ATOM 2133 N N . CYS A 1 293 ? 16.400 22.462 52.792 1.00 16.12 293 CYS A N 1
ATOM 2134 C CA . CYS A 1 293 ? 16.843 21.082 52.583 1.00 16.43 293 CYS A CA 1
ATOM 2135 C C . CYS A 1 293 ? 16.417 20.151 53.716 1.00 16.88 293 CYS A C 1
ATOM 2136 O O . CYS A 1 293 ? 16.005 19.018 53.468 1.00 17.00 293 CYS A O 1
ATOM 2139 N N . GLN A 1 294 ? 16.513 20.640 54.951 1.00 16.84 294 GLN A N 1
ATOM 2140 C CA . GLN A 1 294 ? 16.146 19.853 56.126 1.00 17.90 294 GLN A CA 1
ATOM 2141 C C . GLN A 1 294 ? 14.644 19.565 56.182 1.00 17.74 294 GLN A C 1
ATOM 2142 O O . GLN A 1 294 ? 14.235 18.431 56.414 1.00 17.91 294 GLN A O 1
ATOM 2148 N N . ILE A 1 295 ? 13.826 20.587 55.957 1.00 17.71 295 ILE A N 1
ATOM 2149 C CA . ILE A 1 295 ? 12.382 20.410 56.026 1.00 18.47 295 ILE A CA 1
ATOM 2150 C C . ILE A 1 295 ? 11.879 19.576 54.835 1.00 18.05 295 ILE A C 1
ATOM 2151 O O . ILE A 1 295 ? 11.024 18.707 54.997 1.00 18.21 295 ILE A O 1
ATOM 2156 N N . ALA A 1 296 ? 12.423 19.820 53.645 1.00 17.92 296 ALA A N 1
ATOM 2157 C CA . ALA A 1 296 ? 12.028 19.025 52.483 1.00 17.91 296 ALA A CA 1
ATOM 2158 C C . ALA A 1 296 ? 12.472 17.553 52.593 1.00 18.42 296 ALA A C 1
ATOM 2159 O O . ALA A 1 296 ? 11.688 16.637 52.310 1.00 18.80 296 ALA A O 1
ATOM 2161 N N . SER A 1 297 ? 13.704 17.317 53.033 1.00 18.21 297 SER A N 1
ATOM 2162 C CA . SER A 1 297 ? 14.248 15.955 53.041 1.00 18.59 297 SER A CA 1
ATOM 2163 C C . SER A 1 297 ? 13.895 15.116 54.275 1.00 19.01 297 SER A C 1
ATOM 2164 O O . SER A 1 297 ? 13.882 13.891 54.190 1.00 19.49 297 SER A O 1
ATOM 2167 N N . MET A 1 298 ? 13.635 15.769 55.406 1.00 19.21 298 MET A N 1
ATOM 2168 C CA . MET A 1 298 ? 13.382 15.074 56.686 1.00 19.89 298 MET A CA 1
ATOM 2169 C C . MET A 1 298 ? 11.920 15.123 57.124 1.00 19.48 298 MET A C 1
ATOM 2170 O O . MET A 1 298 ? 11.479 14.274 57.903 1.00 19.63 298 MET A O 1
ATOM 2175 N N . SER A 1 299 ? 11.189 16.134 56.659 1.00 19.13 299 SER A N 1
ATOM 2176 C CA . SER A 1 299 ? 9.804 16.368 57.088 1.00 19.14 299 SER A CA 1
ATOM 2177 C C . SER A 1 299 ? 8.761 16.112 55.989 1.00 19.61 299 SER A C 1
ATOM 2178 O O . SER A 1 299 ? 7.574 16.375 56.194 1.00 19.39 299 SER A O 1
ATOM 2181 N N . ASP A 1 300 ? 9.211 15.605 54.837 1.00 20.26 300 ASP A N 1
ATOM 2182 C CA . ASP A 1 300 ? 8.322 15.225 53.723 1.00 21.53 300 ASP A CA 1
ATOM 2183 C C . ASP A 1 300 ? 7.515 16.413 53.178 1.00 21.24 300 ASP A C 1
ATOM 2184 O O . ASP A 1 300 ? 6.355 16.262 52.777 1.00 21.68 300 ASP A O 1
ATOM 2189 N N . ILE A 1 301 ? 8.132 17.595 53.183 1.00 20.22 301 ILE A N 1
ATOM 2190 C CA . ILE A 1 301 ? 7.514 18.799 52.632 1.00 19.34 301 ILE A CA 1
ATOM 2191 C C . ILE A 1 301 ? 8.029 18.945 51.202 1.00 18.81 301 ILE A C 1
ATOM 2192 O O . ILE A 1 301 ? 9.215 18.730 50.962 1.00 18.95 301 ILE A O 1
ATOM 2197 N N . ASP A 1 302 ? 7.140 19.261 50.258 1.00 18.29 302 ASP A N 1
ATOM 2198 C CA . ASP A 1 302 ? 7.528 19.465 48.854 1.00 17.97 302 ASP A CA 1
ATOM 2199 C C . ASP A 1 302 ? 8.588 20.562 48.817 1.00 17.19 302 ASP A C 1
ATOM 2200 O O . ASP A 1 302 ? 8.421 21.584 49.485 1.00 16.35 302 ASP A O 1
ATOM 2205 N N . PRO A 1 303 ? 9.671 20.355 48.041 1.00 16.48 303 PRO A N 1
ATOM 2206 C CA . PRO A 1 303 ? 10.753 21.349 48.005 1.00 16.41 303 PRO A CA 1
ATOM 2207 C C . PRO A 1 303 ? 10.260 22.717 47.528 1.00 16.27 303 PRO A C 1
ATOM 2208 O O . PRO A 1 303 ? 10.762 23.735 47.987 1.00 16.26 303 PRO A O 1
ATOM 2212 N N . GLU A 1 304 ? 9.277 22.731 46.629 1.00 16.46 304 GLU A N 1
ATOM 2213 C CA . GLU A 1 304 ? 8.681 23.981 46.150 1.00 16.81 304 GLU A CA 1
ATOM 2214 C C . GLU A 1 304 ? 7.982 24.727 47.286 1.00 16.57 304 GLU A C 1
ATOM 2215 O O . GLU A 1 304 ? 7.984 25.956 47.316 1.00 16.95 304 GLU A O 1
ATOM 2221 N N . VAL A 1 305 ? 7.390 23.977 48.214 1.00 15.91 305 VAL A N 1
ATOM 2222 C CA . VAL A 1 305 ? 6.736 24.549 49.401 1.00 16.08 305 VAL A CA 1
ATOM 2223 C C . VAL A 1 305 ? 7.783 25.068 50.404 1.00 15.75 305 VAL A C 1
ATOM 2224 O O . VAL A 1 305 ? 7.601 26.123 51.018 1.00 15.22 305 VAL A O 1
ATOM 2228 N N . ALA A 1 306 ? 8.885 24.339 50.546 1.00 15.37 306 ALA A N 1
ATOM 2229 C CA . ALA A 1 306 ? 10.018 24.814 51.350 1.00 15.19 306 ALA A CA 1
ATOM 2230 C C . ALA A 1 306 ? 10.561 26.153 50.838 1.00 15.07 306 ALA A C 1
ATOM 2231 O O . ALA A 1 306 ? 10.920 27.015 51.636 1.00 14.76 306 ALA A O 1
ATOM 2233 N N . VAL A 1 307 ? 10.592 26.341 49.514 1.00 15.63 307 VAL A N 1
ATOM 2234 C CA . VAL A 1 307 ? 10.973 27.644 48.934 1.00 15.27 307 VAL A CA 1
ATOM 2235 C C . VAL A 1 307 ? 10.004 28.756 49.386 1.00 15.50 307 VAL A C 1
ATOM 2236 O O . VAL A 1 307 ? 10.433 29.851 49.757 1.00 15.25 307 VAL A O 1
ATOM 2240 N N . CYS A 1 308 ? 8.703 28.469 49.378 1.00 15.28 308 CYS A N 1
ATOM 2241 C CA . CYS A 1 308 ? 7.704 29.425 49.873 1.00 15.95 308 CYS A CA 1
ATOM 2242 C C . CYS A 1 308 ? 7.976 29.849 51.316 1.00 15.71 308 CYS A C 1
ATOM 2243 O O . CYS A 1 308 ? 7.826 31.017 51.656 1.00 15.64 308 CYS A O 1
ATOM 2246 N N . MET A 1 309 ? 8.376 28.892 52.151 1.00 15.72 309 MET A N 1
ATOM 2247 C CA . MET A 1 309 ? 8.704 29.148 53.560 1.00 16.24 309 MET A CA 1
ATOM 2248 C C . MET A 1 309 ? 9.904 30.091 53.712 1.00 15.69 309 MET A C 1
ATOM 2249 O O . MET A 1 309 ? 10.051 30.772 54.729 1.00 15.54 309 MET A O 1
ATOM 2254 N N . ALA A 1 310 ? 10.751 30.127 52.690 1.00 14.92 310 ALA A N 1
ATOM 2255 C CA . ALA A 1 310 ? 11.937 30.976 52.691 1.00 14.46 310 ALA A CA 1
ATOM 2256 C C . ALA A 1 310 ? 11.702 32.308 51.973 1.00 14.37 310 ALA A C 1
ATOM 2257 O O . ALA A 1 310 ? 12.551 33.214 52.033 1.00 14.31 310 ALA A O 1
ATOM 2259 N N . THR A 1 311 ? 10.554 32.441 51.305 1.00 14.12 311 THR A N 1
ATOM 2260 C CA . THR A 1 311 ? 10.340 33.577 50.397 1.00 14.21 311 THR A CA 1
ATOM 2261 C C . THR A 1 311 ? 8.988 34.278 50.609 1.00 14.21 311 THR A C 1
ATOM 2262 O O . THR A 1 311 ? 8.876 35.161 51.456 1.00 14.27 311 THR A O 1
ATOM 2266 N N . GLY A 1 312 ? 7.972 33.874 49.845 1.00 14.32 312 GLY A N 1
ATOM 2267 C CA . GLY A 1 312 ? 6.656 34.511 49.888 1.00 14.22 312 GLY A CA 1
ATOM 2268 C C . GLY A 1 312 ? 5.930 34.437 51.220 1.00 14.47 312 GLY A C 1
ATOM 2269 O O . GLY A 1 312 ? 5.237 35.384 51.576 1.00 14.68 312 GLY A O 1
ATOM 2270 N N . ASN A 1 313 ? 6.063 33.324 51.953 1.00 14.60 313 ASN A N 1
ATOM 2271 C CA . ASN A 1 313 ? 5.482 33.245 53.302 1.00 14.57 313 ASN A CA 1
ATOM 2272 C C . ASN A 1 313 ? 6.024 34.382 54.176 1.00 14.82 313 ASN A C 1
ATOM 2273 O O . ASN A 1 313 ? 5.276 35.033 54.919 1.00 14.63 313 ASN A O 1
ATOM 2278 N N . SER A 1 314 ? 7.328 34.623 54.052 1.00 14.58 314 SER A N 1
ATOM 2279 C CA . SER A 1 314 ? 8.016 35.621 54.865 1.00 14.76 314 SER A CA 1
ATOM 2280 C C . SER A 1 314 ? 7.669 37.052 54.476 1.00 14.81 314 SER A C 1
ATOM 2281 O O . SER A 1 314 ? 7.445 37.893 55.345 1.00 15.40 314 SER A O 1
ATOM 2284 N N . THR A 1 315 ? 7.630 37.332 53.178 1.00 15.22 315 THR A N 1
ATOM 2285 C CA . THR A 1 315 ? 7.276 38.668 52.715 1.00 15.45 315 THR A CA 1
ATOM 2286 C C . THR A 1 315 ? 5.791 38.986 52.954 1.00 15.88 315 THR A C 1
ATOM 2287 O O . THR A 1 315 ? 5.435 40.140 53.149 1.00 16.10 315 THR A O 1
ATOM 2291 N N . ALA A 1 316 ? 4.935 37.965 52.933 1.00 16.46 316 ALA A N 1
ATOM 2292 C CA . ALA A 1 316 ? 3.513 38.139 53.273 1.00 16.83 316 ALA A CA 1
ATOM 2293 C C . ALA A 1 316 ? 3.358 38.655 54.702 1.00 17.39 316 ALA A C 1
ATOM 2294 O O . ALA A 1 316 ? 2.597 39.594 54.962 1.00 17.65 316 ALA A O 1
ATOM 2296 N N . VAL A 1 317 ? 4.079 38.040 55.629 1.00 17.41 317 VAL A N 1
ATOM 2297 C CA . VAL A 1 317 ? 4.015 38.453 57.036 1.00 18.41 317 VAL A CA 1
ATOM 2298 C C . VAL A 1 317 ? 4.515 39.878 57.216 1.00 18.04 317 VAL A C 1
ATOM 2299 O O . VAL A 1 317 ? 3.915 40.661 57.951 1.00 18.10 317 VAL A O 1
ATOM 2303 N N . TYR A 1 318 ? 5.605 40.218 56.531 1.00 18.19 318 TYR A N 1
ATOM 2304 C CA . TYR A 1 318 ? 6.217 41.541 56.683 1.00 18.20 318 TYR A CA 1
ATOM 2305 C C . TYR A 1 318 ? 5.693 42.607 55.720 1.00 18.38 318 TYR A C 1
ATOM 2306 O O . TYR A 1 318 ? 6.095 43.765 55.802 1.00 18.59 318 TYR A O 1
ATOM 2315 N N . GLY A 1 319 ? 4.783 42.215 54.831 1.00 18.42 319 GLY A N 1
ATOM 2316 C CA . GLY A 1 319 ? 4.141 43.145 53.901 1.00 18.51 319 GLY A CA 1
ATOM 2317 C C . GLY A 1 319 ? 5.084 43.751 52.879 1.00 18.91 319 GLY A C 1
ATOM 2318 O O . GLY A 1 319 ? 4.926 44.916 52.495 1.00 19.69 319 GLY A O 1
ATOM 2319 N N . LEU A 1 320 ? 6.056 42.963 52.423 1.00 18.14 320 LEU A N 1
ATOM 2320 C CA . LEU A 1 320 ? 7.068 43.450 51.480 1.00 17.92 320 LEU A CA 1
ATOM 2321 C C . LEU A 1 320 ? 6.708 43.071 50.052 1.00 17.69 320 LEU A C 1
ATOM 2322 O O . LEU A 1 320 ? 6.208 41.976 49.806 1.00 17.65 320 LEU A O 1
ATOM 2327 N N . ASN A 1 321 ? 6.993 43.970 49.117 1.00 17.50 321 ASN A N 1
ATOM 2328 C CA . ASN A 1 321 ? 6.681 43.738 47.712 1.00 17.52 321 ASN A CA 1
ATOM 2329 C C . ASN A 1 321 ? 7.736 42.875 46.990 1.00 17.26 321 ASN A C 1
ATOM 2330 O O . ASN A 1 321 ? 8.176 43.189 45.880 1.00 17.65 321 ASN A O 1
ATOM 2335 N N . THR A 1 322 ? 8.135 41.785 47.634 1.00 16.65 322 THR A N 1
ATOM 2336 C CA . THR A 1 322 ? 9.111 40.860 47.066 1.00 16.29 322 THR A CA 1
ATOM 2337 C C . THR A 1 322 ? 8.816 39.428 47.545 1.00 16.37 322 THR A C 1
ATOM 2338 O O . THR A 1 322 ? 7.737 39.168 48.109 1.00 16.15 322 THR A O 1
ATOM 2342 N N . GLY A 1 323 ? 9.737 38.497 47.290 1.00 15.72 323 GLY A N 1
ATOM 2343 C CA . GLY A 1 323 ? 9.578 37.112 47.727 1.00 15.50 323 GLY A CA 1
ATOM 2344 C C . GLY A 1 323 ? 8.715 36.230 46.838 1.00 15.51 323 GLY A C 1
ATOM 2345 O O . GLY A 1 323 ? 8.529 35.049 47.132 1.00 15.27 323 GLY A O 1
ATOM 2346 N N . VAL A 1 324 ? 8.194 36.796 45.747 1.00 15.82 324 VAL A N 1
ATOM 2347 C CA . VAL A 1 324 ? 7.260 36.094 44.862 1.00 16.41 324 VAL A CA 1
ATOM 2348 C C . VAL A 1 324 ? 7.538 36.460 43.404 1.00 16.67 324 VAL A C 1
ATOM 2349 O O . VAL A 1 324 ? 7.723 37.633 43.067 1.00 16.61 324 VAL A O 1
ATOM 2353 N N . ILE A 1 325 ? 7.571 35.448 42.543 1.00 16.90 325 ILE A N 1
ATOM 2354 C CA . ILE A 1 325 ? 7.689 35.695 41.115 1.00 17.03 325 ILE A CA 1
ATOM 2355 C C . ILE A 1 325 ? 6.290 35.958 40.552 1.00 17.55 325 ILE A C 1
ATOM 2356 O O . ILE A 1 325 ? 5.539 35.026 40.249 1.00 17.73 325 ILE A O 1
ATOM 2361 N N . ALA A 1 326 ? 5.949 37.240 40.466 1.00 17.96 326 ALA A N 1
ATOM 2362 C CA . ALA A 1 326 ? 4.676 37.702 39.922 1.00 18.26 326 ALA A CA 1
ATOM 2363 C C . ALA A 1 326 ? 4.874 39.099 39.352 1.00 18.65 326 ALA A C 1
ATOM 2364 O O . ALA A 1 326 ? 5.705 39.860 39.868 1.00 18.25 326 ALA A O 1
ATOM 2366 N N . PRO A 1 327 ? 4.111 39.461 38.294 1.00 18.85 327 PRO A N 1
ATOM 2367 C CA . PRO A 1 327 ? 4.295 40.799 37.731 1.00 19.23 327 PRO A CA 1
ATOM 2368 C C . PRO A 1 327 ? 4.096 41.888 38.777 1.00 19.24 327 PRO A C 1
ATOM 2369 O O . PRO A 1 327 ? 3.161 41.813 39.589 1.00 19.48 327 PRO A O 1
ATOM 2373 N N . GLY A 1 328 ? 4.992 42.872 38.779 1.00 18.99 328 GLY A N 1
ATOM 2374 C CA . GLY A 1 328 ? 4.890 43.995 39.709 1.00 18.87 328 GLY A CA 1
ATOM 2375 C C . GLY A 1 328 ? 5.707 43.823 40.977 1.00 18.91 328 GLY A C 1
ATOM 2376 O O . GLY A 1 328 ? 5.900 44.779 41.720 1.00 18.87 328 GLY A O 1
ATOM 2377 N N . LYS A 1 329 ? 6.192 42.606 41.228 1.00 18.72 329 LYS A N 1
ATOM 2378 C CA . LYS A 1 329 ? 7.021 42.346 42.405 1.00 18.64 329 LYS A CA 1
ATOM 2379 C C . LYS A 1 329 ? 8.462 42.750 42.105 1.00 18.79 329 LYS A C 1
ATOM 2380 O O . LYS A 1 329 ? 8.868 42.790 40.946 1.00 18.97 329 LYS A O 1
ATOM 2386 N N . GLU A 1 330 ? 9.226 43.055 43.151 1.00 18.36 330 GLU A N 1
ATOM 2387 C CA . GLU A 1 330 ? 10.630 43.432 43.000 1.00 18.38 330 GLU A CA 1
ATOM 2388 C C . GLU A 1 330 ? 11.405 42.247 42.422 1.00 17.86 330 GLU A C 1
ATOM 2389 O O . GLU A 1 330 ? 11.147 41.099 42.783 1.00 17.31 330 GLU A O 1
ATOM 2395 N N . ALA A 1 331 ? 12.326 42.526 41.500 1.00 17.45 331 ALA A N 1
ATOM 2396 C CA . ALA A 1 331 ? 13.018 41.462 40.765 1.00 17.33 331 ALA A CA 1
ATOM 2397 C C . ALA A 1 331 ? 14.206 40.918 41.550 1.00 17.32 331 ALA A C 1
ATOM 2398 O O . ALA A 1 331 ? 15.378 41.140 41.188 1.00 17.53 331 ALA A O 1
ATOM 2400 N N . ASP A 1 332 ? 13.894 40.218 42.636 1.00 16.92 332 ASP A N 1
ATOM 2401 C CA . ASP A 1 332 ? 14.904 39.574 43.468 1.00 16.42 332 ASP A CA 1
ATOM 2402 C C . ASP A 1 332 ? 14.805 38.098 43.153 1.00 16.18 332 ASP A C 1
ATOM 2403 O O . ASP A 1 332 ? 13.811 37.448 43.503 1.00 16.00 332 ASP A O 1
ATOM 2408 N N . LEU A 1 333 ? 15.817 37.577 42.457 1.00 15.73 333 LEU A N 1
ATOM 2409 C CA . LEU A 1 333 ? 15.742 36.235 41.889 1.00 16.12 333 LEU A CA 1
ATOM 2410 C C . LEU A 1 333 ? 17.049 35.476 42.030 1.00 15.81 333 LEU A C 1
ATOM 2411 O O . LEU A 1 333 ? 18.133 36.068 42.018 1.00 15.91 333 LEU A O 1
ATOM 2416 N N . ILE A 1 334 ? 16.924 34.161 42.162 1.00 15.14 334 ILE A N 1
ATOM 2417 C CA . ILE A 1 334 ? 18.068 33.258 42.170 1.00 15.05 334 ILE A CA 1
ATOM 2418 C C . ILE A 1 334 ? 17.954 32.309 40.994 1.00 15.01 334 ILE A C 1
ATOM 2419 O O . ILE A 1 334 ? 16.867 31.794 40.702 1.00 14.83 334 ILE A O 1
ATOM 2424 N N . ILE A 1 335 ? 19.078 32.056 40.332 1.00 14.62 335 ILE A N 1
ATOM 2425 C CA . ILE A 1 335 ? 19.133 30.965 39.373 1.00 15.15 335 ILE A CA 1
ATOM 2426 C C . ILE A 1 335 ? 20.036 29.886 39.965 1.00 15.12 335 ILE A C 1
ATOM 2427 O O . ILE A 1 335 ? 21.178 30.152 40.334 1.00 15.28 335 ILE A O 1
ATOM 2432 N N . MET A 1 336 ? 19.498 28.679 40.090 1.00 15.56 336 MET A N 1
ATOM 2433 C CA . MET A 1 336 ? 20.166 27.609 40.822 1.00 16.28 336 MET A CA 1
ATOM 2434 C C . MET A 1 336 ? 19.945 26.274 40.139 1.00 16.45 336 MET A C 1
ATOM 2435 O O . MET A 1 336 ? 19.033 26.125 39.323 1.00 16.74 336 MET A O 1
ATOM 2440 N N . ASP A 1 337 ? 20.766 25.295 40.498 1.00 16.35 337 ASP A N 1
ATOM 2441 C CA . ASP A 1 337 ? 20.665 23.977 39.908 1.00 17.02 337 ASP A CA 1
ATOM 2442 C C . ASP A 1 337 ? 21.032 22.916 40.937 1.00 16.89 337 ASP A C 1
ATOM 2443 O O . ASP A 1 337 ? 21.533 23.220 42.025 1.00 16.63 337 ASP A O 1
ATOM 2448 N N . THR A 1 338 ? 20.749 21.669 40.593 1.00 17.15 338 THR A N 1
ATOM 2449 C CA . THR A 1 338 ? 21.353 20.553 41.283 1.00 17.33 338 THR A CA 1
ATOM 2450 C C . THR A 1 338 ? 22.870 20.767 41.267 1.00 17.43 338 THR A C 1
ATOM 2451 O O . THR A 1 338 ? 23.415 21.255 40.268 1.00 17.17 338 THR A O 1
ATOM 2455 N N . PRO A 1 339 ? 23.551 20.449 42.382 1.00 17.84 339 PRO A N 1
ATOM 2456 C CA . PRO A 1 339 ? 25.002 20.631 42.428 1.00 18.19 339 PRO A CA 1
ATOM 2457 C C . PRO A 1 339 ? 25.711 19.438 41.790 1.00 19.00 339 PRO A C 1
ATOM 2458 O O . PRO A 1 339 ? 25.138 18.354 41.707 1.00 18.51 339 PRO A O 1
ATOM 2462 N N . LEU A 1 340 ? 26.945 19.646 41.342 1.00 19.40 340 LEU A N 1
ATOM 2463 C CA . LEU A 1 340 ? 27.728 18.581 40.720 1.00 20.24 340 LEU A CA 1
ATOM 2464 C C . LEU A 1 340 ? 27.783 17.363 41.634 1.00 20.15 340 LEU A C 1
ATOM 2465 O O . LEU A 1 340 ? 28.046 17.493 42.825 1.00 20.23 340 LEU A O 1
ATOM 2470 N N . GLY A 1 341 ? 27.492 16.195 41.072 1.00 20.74 341 GLY A N 1
ATOM 2471 C CA . GLY A 1 341 ? 27.585 14.937 41.809 1.00 20.73 341 GLY A CA 1
ATOM 2472 C C . GLY A 1 341 ? 26.337 14.509 42.563 1.00 20.69 341 GLY A C 1
ATOM 2473 O O . GLY A 1 341 ? 26.272 13.383 43.055 1.00 20.98 341 GLY A O 1
ATOM 2474 N N . SER A 1 342 ? 25.344 15.389 42.662 1.00 20.28 342 SER A N 1
ATOM 2475 C CA . SER A 1 342 ? 24.099 15.040 43.355 1.00 19.99 342 SER A CA 1
ATOM 2476 C C . SER A 1 342 ? 23.305 13.971 42.602 1.00 19.83 342 SER A C 1
ATOM 2477 O O . SER A 1 342 ? 23.309 13.939 41.373 1.00 19.78 342 SER A O 1
ATOM 2480 N N . VAL A 1 343 ? 22.608 13.116 43.348 1.00 20.07 343 VAL A N 1
ATOM 2481 C CA . VAL A 1 343 ? 21.691 12.130 42.755 1.00 20.23 343 VAL A CA 1
ATOM 2482 C C . VAL A 1 343 ? 20.531 12.804 42.021 1.00 20.47 343 VAL A C 1
ATOM 2483 O O . VAL A 1 343 ? 19.930 12.218 41.113 1.00 20.38 343 VAL A O 1
ATOM 2487 N N . ALA A 1 344 ? 20.238 14.042 42.418 1.00 20.06 344 ALA A N 1
ATOM 2488 C CA . ALA A 1 344 ? 19.106 14.801 41.900 1.00 20.53 344 ALA A CA 1
ATOM 2489 C C . ALA A 1 344 ? 19.367 15.408 40.523 1.00 20.53 344 ALA A C 1
ATOM 2490 O O . ALA A 1 344 ? 20.473 15.862 40.231 1.00 20.99 344 ALA A O 1
ATOM 2492 N N . GLU A 1 345 ? 18.326 15.439 39.700 1.00 20.96 345 GLU A N 1
ATOM 2493 C CA . GLU A 1 345 ? 18.414 15.958 38.336 1.00 21.57 345 GLU A CA 1
ATOM 2494 C C . GLU A 1 345 ? 18.182 17.467 38.227 1.00 20.65 345 GLU A C 1
ATOM 2495 O O . GLU A 1 345 ? 18.548 18.078 37.220 1.00 20.14 345 GLU A O 1
ATOM 2501 N N . ASP A 1 346 ? 17.554 18.062 39.242 1.00 19.74 346 ASP A N 1
ATOM 2502 C CA . ASP A 1 346 ? 17.318 19.510 39.242 1.00 19.09 346 ASP A CA 1
ATOM 2503 C C . ASP A 1 346 ? 17.401 20.112 40.656 1.00 18.42 346 ASP A C 1
ATOM 2504 O O . ASP A 1 346 ? 17.624 19.381 41.626 1.00 18.31 346 ASP A O 1
ATOM 2509 N N . ALA A 1 347 ? 17.247 21.432 40.762 1.00 17.69 347 ALA A N 1
ATOM 2510 C CA . ALA A 1 347 ? 17.407 22.131 42.049 1.00 17.17 347 ALA A CA 1
ATOM 2511 C C . ALA A 1 347 ? 16.409 21.700 43.121 1.00 17.02 347 ALA A C 1
ATOM 2512 O O . ALA A 1 347 ? 16.789 21.487 44.282 1.00 16.64 347 ALA A O 1
ATOM 2514 N N . MET A 1 348 ? 15.140 21.576 42.739 1.00 16.71 348 MET A N 1
ATOM 2515 C CA . MET A 1 348 ? 14.116 21.130 43.679 1.00 16.49 348 MET A CA 1
ATOM 2516 C C . MET A 1 348 ? 14.375 19.694 44.135 1.00 16.46 348 MET A C 1
ATOM 2517 O O . MET A 1 348 ? 14.214 19.379 45.313 1.00 15.98 348 MET A O 1
ATOM 2522 N N . GLY A 1 349 ? 14.787 18.838 43.201 1.00 15.94 349 GLY A N 1
ATOM 2523 C CA . GLY A 1 349 ? 15.173 17.458 43.517 1.00 15.69 349 GLY A CA 1
ATOM 2524 C C . GLY A 1 349 ? 16.309 17.377 44.521 1.00 15.80 349 GLY A C 1
ATOM 2525 O O . GLY A 1 349 ? 16.309 16.520 45.419 1.00 15.27 349 GLY A O 1
ATOM 2526 N N . ALA A 1 350 ? 17.284 18.272 44.367 1.00 15.28 350 ALA A N 1
ATOM 2527 C CA . ALA A 1 350 ? 18.426 18.334 45.275 1.00 15.29 350 ALA A CA 1
ATOM 2528 C C . ALA A 1 350 ? 17.972 18.693 46.688 1.00 15.05 350 ALA A C 1
ATOM 2529 O O . ALA A 1 350 ? 18.397 18.072 47.667 1.00 14.87 350 ALA A O 1
ATOM 2531 N N . ILE A 1 351 ? 17.095 19.687 46.784 1.00 14.83 351 ILE A N 1
ATOM 2532 C CA . ILE A 1 351 ? 16.572 20.129 48.075 1.00 14.83 351 ILE A CA 1
ATOM 2533 C C . ILE A 1 351 ? 15.832 18.966 48.747 1.00 15.01 351 ILE A C 1
ATOM 2534 O O . ILE A 1 351 ? 16.058 18.684 49.920 1.00 14.00 351 ILE A O 1
ATOM 2539 N N . ALA A 1 352 ? 14.982 18.279 47.979 1.00 15.33 352 ALA A N 1
ATOM 2540 C CA . ALA A 1 352 ? 14.249 17.116 48.483 1.00 15.84 352 ALA A CA 1
ATOM 2541 C C . ALA A 1 352 ? 15.186 15.986 48.904 1.00 15.85 352 ALA A C 1
ATOM 2542 O O . ALA A 1 352 ? 14.879 15.241 49.839 1.00 16.39 352 ALA A O 1
ATOM 2544 N N . ALA A 1 353 ? 16.324 15.866 48.216 1.00 15.82 353 ALA A N 1
ATOM 2545 C CA . ALA A 1 353 ? 17.339 14.845 48.511 1.00 15.76 353 ALA A CA 1
ATOM 2546 C C . ALA A 1 353 ? 18.248 15.225 49.687 1.00 16.16 353 ALA A C 1
ATOM 2547 O O . ALA A 1 353 ? 19.021 14.391 50.176 1.00 16.02 353 ALA A O 1
ATOM 2549 N N . GLY A 1 354 ? 18.147 16.478 50.136 1.00 15.87 354 GLY A N 1
ATOM 2550 C CA . GLY A 1 354 ? 18.945 16.980 51.264 1.00 16.18 354 GLY A CA 1
ATOM 2551 C C . GLY A 1 354 ? 20.213 17.723 50.862 1.00 16.46 354 GLY A C 1
ATOM 2552 O O . GLY A 1 354 ? 20.971 18.163 51.729 1.00 16.57 354 GLY A O 1
ATOM 2553 N N . ASP A 1 355 ? 20.448 17.841 49.556 1.00 16.80 355 ASP A N 1
ATOM 2554 C CA . ASP A 1 355 ? 21.657 18.477 49.013 1.00 17.18 355 ASP A CA 1
ATOM 2555 C C . ASP A 1 355 ? 21.416 19.965 48.793 1.00 16.94 355 ASP A C 1
ATOM 2556 O O . ASP A 1 355 ? 20.441 20.344 48.148 1.00 17.34 355 ASP A O 1
ATOM 2561 N N . ILE A 1 356 ? 22.304 20.807 49.322 1.00 16.94 356 ILE A N 1
ATOM 2562 C CA . ILE A 1 356 ? 22.257 22.241 49.053 1.00 16.57 356 ILE A CA 1
ATOM 2563 C C . ILE A 1 356 ? 22.423 22.446 47.540 1.00 16.41 356 ILE A C 1
ATOM 2564 O O . ILE A 1 356 ? 23.357 21.897 46.957 1.00 16.51 356 ILE A O 1
ATOM 2569 N N . PRO A 1 357 ? 21.502 23.201 46.899 1.00 16.46 357 PRO A N 1
ATOM 2570 C CA . PRO A 1 357 ? 21.663 23.457 45.461 1.00 16.41 357 PRO A CA 1
ATOM 2571 C C . PRO A 1 357 ? 22.809 24.426 45.177 1.00 16.47 357 PRO A C 1
ATOM 2572 O O . PRO A 1 357 ? 23.203 25.192 46.063 1.00 16.24 357 PRO A O 1
ATOM 2576 N N . GLY A 1 358 ? 23.329 24.378 43.951 1.00 16.24 358 GLY A N 1
ATOM 2577 C CA . GLY A 1 358 ? 24.336 25.334 43.495 1.00 15.98 358 GLY A CA 1
ATOM 2578 C C . GLY A 1 358 ? 23.679 26.595 42.976 1.00 16.31 358 GLY A C 1
ATOM 2579 O O . GLY A 1 358 ? 22.795 26.537 42.138 1.00 16.55 358 GLY A O 1
ATOM 2580 N N . ILE A 1 359 ? 24.097 27.738 43.500 1.00 16.10 359 ILE A N 1
ATOM 2581 C CA . ILE A 1 359 ? 23.579 29.019 43.046 1.00 15.81 359 ILE A CA 1
ATOM 2582 C C . ILE A 1 359 ? 24.529 29.608 42.003 1.00 16.30 359 ILE A C 1
ATOM 2583 O O . ILE A 1 359 ? 25.732 29.760 42.263 1.00 15.89 359 ILE A O 1
ATOM 2588 N N . SER A 1 360 ? 23.995 29.930 40.825 1.00 16.48 360 SER A N 1
ATOM 2589 C CA . SER A 1 360 ? 24.822 30.547 39.788 1.00 17.17 360 SER A CA 1
ATOM 2590 C C . SER A 1 360 ? 24.651 32.066 39.732 1.00 17.22 360 SER A C 1
ATOM 2591 O O . SER A 1 360 ? 25.629 32.788 39.830 1.00 18.10 360 SER A O 1
ATOM 2594 N N . VAL A 1 361 ? 23.417 32.549 39.626 1.00 17.05 361 VAL A N 1
ATOM 2595 C CA . VAL A 1 361 ? 23.161 33.982 39.531 1.00 16.64 361 VAL A CA 1
ATOM 2596 C C . VAL A 1 361 ? 22.171 34.420 40.611 1.00 16.93 361 VAL A C 1
ATOM 2597 O O . VAL A 1 361 ? 21.218 33.691 40.922 1.00 16.85 361 VAL A O 1
ATOM 2601 N N . VAL A 1 362 ? 22.434 35.585 41.207 1.00 16.51 362 VAL A N 1
ATOM 2602 C CA . VAL A 1 362 ? 21.465 36.254 42.073 1.00 16.58 362 VAL A CA 1
ATOM 2603 C C . VAL A 1 362 ? 21.251 37.669 41.538 1.00 16.84 362 VAL A C 1
ATOM 2604 O O . VAL A 1 362 ? 22.221 38.400 41.266 1.00 16.90 362 VAL A O 1
ATOM 2608 N N . LEU A 1 363 ? 19.983 38.039 41.381 1.00 16.86 363 LEU A N 1
ATOM 2609 C CA . LEU A 1 363 ? 19.593 39.413 41.057 1.00 16.57 363 LEU A CA 1
ATOM 2610 C C . LEU A 1 363 ? 18.882 40.061 42.236 1.00 16.77 363 LEU A C 1
ATOM 2611 O O . LEU A 1 363 ? 18.079 39.417 42.908 1.00 15.93 363 LEU A O 1
ATOM 2616 N N . ILE A 1 364 ? 19.200 41.326 42.486 1.00 16.75 364 ILE A N 1
ATOM 2617 C CA . ILE A 1 364 ? 18.451 42.163 43.428 1.00 17.28 364 ILE A CA 1
ATOM 2618 C C . ILE A 1 364 ? 18.049 43.409 42.653 1.00 17.99 364 ILE A C 1
ATOM 2619 O O . ILE A 1 364 ? 18.901 44.098 42.064 1.00 17.80 364 ILE A O 1
ATOM 2624 N N . ASP A 1 365 ? 16.748 43.684 42.643 1.00 19.00 365 ASP A N 1
ATOM 2625 C CA . ASP A 1 365 ? 16.180 44.745 41.807 1.00 19.60 365 ASP A CA 1
ATOM 2626 C C . ASP A 1 365 ? 16.638 44.604 40.349 1.00 19.89 365 ASP A C 1
ATOM 2627 O O . ASP A 1 365 ? 16.928 45.598 39.680 1.00 20.06 365 ASP A O 1
ATOM 2632 N N . GLY A 1 366 ? 16.716 43.363 39.877 1.00 20.19 366 GLY A N 1
ATOM 2633 C CA . GLY A 1 366 ? 17.078 43.066 38.493 1.00 21.20 366 GLY A CA 1
ATOM 2634 C C . GLY A 1 366 ? 18.560 43.154 38.179 1.00 21.58 366 GLY A C 1
ATOM 2635 O O . GLY A 1 366 ? 18.976 42.789 37.083 1.00 22.03 366 GLY A O 1
ATOM 2636 N N . GLU A 1 367 ? 19.355 43.630 39.137 1.00 21.88 367 GLU A N 1
ATOM 2637 C CA . GLU A 1 367 ? 20.806 43.772 38.949 1.00 22.51 367 GLU A CA 1
ATOM 2638 C C . GLU A 1 367 ? 21.543 42.538 39.456 1.00 21.85 367 GLU A C 1
ATOM 2639 O O . GLU A 1 367 ? 21.303 42.077 40.574 1.00 21.62 367 GLU A O 1
ATOM 2645 N N . ALA A 1 368 ? 22.446 42.012 38.632 1.00 21.18 368 ALA A N 1
ATOM 2646 C CA . ALA A 1 368 ? 23.240 40.843 38.985 1.00 20.83 368 ALA A CA 1
ATOM 2647 C C . ALA A 1 368 ? 24.256 41.155 40.080 1.00 20.43 368 ALA A C 1
ATOM 2648 O O . ALA A 1 368 ? 25.251 41.845 39.843 1.00 20.96 368 ALA A O 1
ATOM 2650 N N . VAL A 1 369 ? 23.998 40.653 41.282 1.00 19.26 369 VAL A N 1
ATOM 2651 C CA . VAL A 1 369 ? 24.897 40.886 42.410 1.00 18.75 369 VAL A CA 1
ATOM 2652 C C . VAL A 1 369 ? 25.782 39.671 42.687 1.00 18.51 369 VAL A C 1
ATOM 2653 O O . VAL A 1 369 ? 26.797 39.786 43.380 1.00 18.49 369 VAL A O 1
ATOM 2657 N N . VAL A 1 370 ? 25.375 38.515 42.163 1.00 17.72 370 VAL A N 1
ATOM 2658 C CA . VAL A 1 370 ? 26.193 37.294 42.200 1.00 17.65 370 VAL A CA 1
ATOM 2659 C C . VAL A 1 370 ? 26.160 36.669 40.811 1.00 17.71 370 VAL A C 1
ATOM 2660 O O . VAL A 1 370 ? 25.083 36.538 40.218 1.00 17.62 370 VAL A O 1
ATOM 2664 N N . THR A 1 371 ? 27.325 36.283 40.288 1.00 18.05 371 THR A N 1
ATOM 2665 C CA . THR A 1 371 ? 27.395 35.586 38.988 1.00 18.24 371 THR A CA 1
ATOM 2666 C C . THR A 1 371 ? 27.922 34.153 39.125 1.00 18.07 371 THR A C 1
ATOM 2667 O O . THR A 1 371 ? 27.856 33.366 38.185 1.00 18.48 371 THR A O 1
ATOM 2671 N N . LYS A 1 372 ? 28.431 33.836 40.313 1.00 17.98 372 LYS A N 1
ATOM 2672 C CA . LYS A 1 372 ? 28.735 32.480 40.741 1.00 17.88 372 LYS A CA 1
ATOM 2673 C C . LYS A 1 372 ? 28.852 32.504 42.264 1.00 17.35 372 LYS A C 1
ATOM 2674 O O . LYS A 1 372 ? 29.603 33.324 42.825 1.00 16.39 372 LYS A O 1
ATOM 2680 N N . SER A 1 373 ? 28.085 31.647 42.942 1.00 16.42 373 SER A N 1
ATOM 2681 C CA . SER A 1 373 ? 28.142 31.641 44.403 1.00 16.27 373 SER A CA 1
ATOM 2682 C C . SER A 1 373 ? 29.521 31.216 44.872 1.00 16.48 373 SER A C 1
ATOM 2683 O O . SER A 1 373 ? 30.080 30.250 44.360 1.00 16.26 373 SER A O 1
ATOM 2686 N N . ARG A 1 374 ? 30.059 31.945 45.845 1.00 16.68 374 ARG A N 1
ATOM 2687 C CA . ARG A 1 374 ? 31.337 31.589 46.459 1.00 17.80 374 ARG A CA 1
ATOM 2688 C C . ARG A 1 374 ? 31.150 30.603 47.624 1.00 17.07 374 ARG A C 1
ATOM 2689 O O . ARG A 1 374 ? 32.137 30.074 48.163 1.00 16.82 374 ARG A O 1
ATOM 2697 N N . ASN A 1 375 ? 29.893 30.333 47.980 1.00 16.32 375 ASN A N 1
ATOM 2698 C CA . ASN A 1 375 ? 29.576 29.501 49.152 1.00 16.16 375 ASN A CA 1
ATOM 2699 C C . ASN A 1 375 ? 28.895 28.161 48.878 1.00 15.94 375 ASN A C 1
ATOM 2700 O O . ASN A 1 375 ? 29.184 27.174 49.557 1.00 16.04 375 ASN A O 1
ATOM 2705 N N . THR A 1 376 ? 27.972 28.127 47.922 1.00 15.55 376 THR A N 1
ATOM 2706 C CA . THR A 1 376 ? 27.291 26.875 47.582 1.00 15.17 376 THR A CA 1
ATOM 2707 C C . THR A 1 376 ? 28.233 25.967 46.778 1.00 15.67 376 THR A C 1
ATOM 2708 O O . THR A 1 376 ? 29.206 26.456 46.165 1.00 15.48 376 THR A O 1
ATOM 2712 N N . PRO A 1 377 ? 27.947 24.651 46.758 1.00 15.96 377 PRO A N 1
ATOM 2713 C CA . PRO A 1 377 ? 28.646 23.784 45.807 1.00 16.36 377 PRO A CA 1
ATOM 2714 C C . PRO A 1 377 ? 28.360 24.281 44.383 1.00 16.73 377 PRO A C 1
ATOM 2715 O O . PRO A 1 377 ? 27.449 25.091 44.194 1.00 16.99 377 PRO A O 1
ATOM 2719 N N . PRO A 1 378 ? 29.144 23.839 43.388 1.00 17.25 378 PRO A N 1
ATOM 2720 C CA . PRO A 1 378 ? 28.921 24.329 42.025 1.00 17.40 378 PRO A CA 1
ATOM 2721 C C . PRO A 1 378 ? 27.643 23.791 41.383 1.00 17.57 378 PRO A C 1
ATOM 2722 O O . PRO A 1 378 ? 27.393 22.592 41.434 1.00 17.20 378 PRO A O 1
ATOM 2726 N N . ALA A 1 379 ? 26.839 24.679 40.797 1.00 17.80 379 ALA A N 1
ATOM 2727 C CA . ALA A 1 379 ? 25.683 24.266 40.005 1.00 18.13 379 ALA A CA 1
ATOM 2728 C C . ALA A 1 379 ? 26.140 23.422 38.817 1.00 18.46 379 ALA A C 1
ATOM 2729 O O . ALA A 1 379 ? 27.152 23.732 38.186 1.00 18.54 379 ALA A O 1
ATOM 2731 N N . LYS A 1 380 ? 25.399 22.358 38.517 1.00 19.03 380 LYS A N 1
ATOM 2732 C CA . LYS A 1 380 ? 25.686 21.519 37.347 1.00 19.97 380 LYS A CA 1
ATOM 2733 C C . LYS A 1 380 ? 25.587 22.357 36.068 1.00 19.71 380 LYS A C 1
ATOM 2734 O O . LYS A 1 380 ? 26.477 22.316 35.217 1.00 19.13 380 LYS A O 1
ATOM 2740 N N . ARG A 1 381 ? 24.498 23.114 35.953 1.00 19.53 381 ARG A N 1
ATOM 2741 C CA . ARG A 1 381 ? 24.266 24.012 34.826 1.00 20.27 381 ARG A CA 1
ATOM 2742 C C . ARG A 1 381 ? 24.221 25.440 35.352 1.00 20.58 381 ARG A C 1
ATOM 2743 O O . ARG A 1 381 ? 23.306 25.806 36.091 1.00 20.77 381 ARG A O 1
ATOM 2751 N N . ALA A 1 382 ? 25.225 26.234 34.993 1.00 20.76 382 ALA A N 1
ATOM 2752 C CA . ALA A 1 382 ? 25.329 27.614 35.468 1.00 20.79 382 ALA A CA 1
ATOM 2753 C C . ALA A 1 382 ? 24.671 28.593 34.502 1.00 21.10 382 ALA A C 1
ATOM 2754 O O . ALA A 1 382 ? 24.833 28.477 33.284 1.00 20.69 382 ALA A O 1
ATOM 2756 N N . ALA A 1 383 ? 23.932 29.555 35.045 1.00 21.00 383 ALA A N 1
ATOM 2757 C CA . ALA A 1 383 ? 23.372 30.618 34.228 1.00 21.75 383 ALA A CA 1
ATOM 2758 C C . ALA A 1 383 ? 24.497 31.509 33.697 1.00 22.67 383 ALA A C 1
ATOM 2759 O O . ALA A 1 383 ? 25.544 31.657 34.341 1.00 22.18 383 ALA A O 1
ATOM 2761 N N . LYS A 1 384 ? 24.271 32.088 32.522 1.00 23.43 384 LYS A N 1
ATOM 2762 C CA . LYS A 1 384 ? 25.247 32.953 31.881 1.00 25.12 384 LYS A CA 1
ATOM 2763 C C . LYS A 1 384 ? 24.594 34.237 31.408 1.00 25.15 384 LYS A C 1
ATOM 2764 O O . LYS A 1 384 ? 23.584 34.209 30.694 1.00 25.01 384 LYS A O 1
ATOM 2770 N N . ILE A 1 385 ? 25.172 35.356 31.825 1.00 25.64 385 ILE A N 1
ATOM 2771 C CA . ILE A 1 385 ? 24.771 36.663 31.337 1.00 26.28 385 ILE A CA 1
ATOM 2772 C C . ILE A 1 385 ? 25.454 36.842 29.984 1.00 26.71 385 ILE A C 1
ATOM 2773 O O . ILE A 1 385 ? 26.683 36.882 29.905 1.00 26.55 385 ILE A O 1
ATOM 2778 N N . LEU A 1 386 ? 24.645 36.917 28.928 1.00 27.12 386 LEU A N 1
ATOM 2779 C CA . LEU A 1 386 ? 25.145 36.959 27.548 1.00 27.86 386 LEU A CA 1
ATOM 2780 C C . LEU A 1 386 ? 25.579 38.361 27.134 1.00 28.28 386 LEU A C 1
ATOM 2781 O O . LEU A 1 386 ? 25.401 39.322 27.886 1.00 29.10 386 LEU A O 1
ATOM 2786 N N . SER B 1 2 ? 49.780 17.725 90.856 1.00 31.25 2 SER B N 1
ATOM 2787 C CA . SER B 1 2 ? 48.508 18.492 90.702 1.00 31.09 2 SER B CA 1
ATOM 2788 C C . SER B 1 2 ? 47.305 17.554 90.658 1.00 30.43 2 SER B C 1
ATOM 2789 O O . SER B 1 2 ? 47.255 16.633 89.836 1.00 30.72 2 SER B O 1
ATOM 2792 N N . LYS B 1 3 ? 46.340 17.804 91.539 1.00 29.30 3 LYS B N 1
ATOM 2793 C CA . LYS B 1 3 ? 45.175 16.932 91.692 1.00 28.24 3 LYS B CA 1
ATOM 2794 C C . LYS B 1 3 ? 43.864 17.715 91.662 1.00 27.21 3 LYS B C 1
ATOM 2795 O O . LYS B 1 3 ? 43.741 18.772 92.293 1.00 27.19 3 LYS B O 1
ATOM 2801 N N . THR B 1 4 ? 42.896 17.185 90.918 1.00 25.81 4 THR B N 1
ATOM 2802 C CA . THR B 1 4 ? 41.545 17.727 90.862 1.00 24.68 4 THR B CA 1
ATOM 2803 C C . THR B 1 4 ? 40.547 16.591 91.070 1.00 24.03 4 THR B C 1
ATOM 2804 O O . THR B 1 4 ? 40.707 15.510 90.511 1.00 23.54 4 THR B O 1
ATOM 2808 N N . ILE B 1 5 ? 39.529 16.838 91.888 1.00 23.10 5 ILE B N 1
ATOM 2809 C CA . ILE B 1 5 ? 38.444 15.879 92.060 1.00 22.50 5 ILE B CA 1
ATOM 2810 C C . ILE B 1 5 ? 37.125 16.535 91.656 1.00 22.25 5 ILE B C 1
ATOM 2811 O O . ILE B 1 5 ? 36.778 17.597 92.169 1.00 22.06 5 ILE B O 1
ATOM 2816 N N . ILE B 1 6 ? 36.399 15.899 90.737 1.00 21.76 6 ILE B N 1
ATOM 2817 C CA . ILE B 1 6 ? 35.032 16.316 90.409 1.00 21.14 6 ILE B CA 1
ATOM 2818 C C . ILE B 1 6 ? 34.085 15.431 91.195 1.00 21.39 6 ILE B C 1
ATOM 2819 O O . ILE B 1 6 ? 34.084 14.213 91.015 1.00 21.10 6 ILE B O 1
ATOM 2824 N N . LYS B 1 7 ? 33.281 16.051 92.054 1.00 21.34 7 LYS B N 1
ATOM 2825 C CA . LYS B 1 7 ? 32.350 15.340 92.927 1.00 21.76 7 LYS B CA 1
ATOM 2826 C C . LYS B 1 7 ? 30.903 15.639 92.545 1.00 21.58 7 LYS B C 1
ATOM 2827 O O . LYS B 1 7 ? 30.629 16.598 91.805 1.00 21.07 7 LYS B O 1
ATOM 2833 N N . ASN B 1 8 ? 29.984 14.829 93.077 1.00 21.52 8 ASN B N 1
ATOM 2834 C CA . ASN B 1 8 ? 28.549 15.074 92.947 1.00 21.90 8 ASN B CA 1
ATOM 2835 C C . ASN B 1 8 ? 28.081 15.025 91.487 1.00 21.33 8 ASN B C 1
ATOM 2836 O O . ASN B 1 8 ? 27.266 15.838 91.043 1.00 20.85 8 ASN B O 1
ATOM 2841 N N . ILE B 1 9 ? 28.613 14.060 90.743 1.00 21.15 9 ILE B N 1
ATOM 2842 C CA . ILE B 1 9 ? 28.242 13.883 89.347 1.00 20.51 9 ILE B CA 1
ATOM 2843 C C . ILE B 1 9 ? 26.954 13.061 89.241 1.00 20.78 9 ILE B C 1
ATOM 2844 O O . ILE B 1 9 ? 26.875 11.956 89.776 1.00 20.73 9 ILE B O 1
ATOM 2849 N N . GLY B 1 10 ? 25.959 13.616 88.550 1.00 20.35 10 GLY B N 1
ATOM 2850 C CA . GLY B 1 10 ? 24.680 12.944 88.322 1.00 20.30 10 GLY B CA 1
ATOM 2851 C C . GLY B 1 10 ? 24.744 11.819 87.301 1.00 20.44 10 GLY B C 1
ATOM 2852 O O . GLY B 1 10 ? 24.037 10.815 87.441 1.00 20.38 10 GLY B O 1
ATOM 2853 N N . LYS B 1 11 ? 25.568 11.989 86.266 1.00 19.85 11 LYS B N 1
ATOM 2854 C CA . LYS B 1 11 ? 25.745 10.959 85.228 1.00 20.20 11 LYS B CA 1
ATOM 2855 C C . LYS B 1 11 ? 27.116 11.088 84.583 1.00 19.56 11 LYS B C 1
ATOM 2856 O O . LYS B 1 11 ? 27.540 12.195 84.243 1.00 19.44 11 LYS B O 1
ATOM 2862 N N . ILE B 1 12 ? 27.818 9.963 84.444 1.00 19.14 12 ILE B N 1
ATOM 2863 C CA . ILE B 1 12 ? 29.093 9.923 83.734 1.00 18.34 12 ILE B CA 1
ATOM 2864 C C . ILE B 1 12 ? 28.915 9.162 82.418 1.00 18.51 12 ILE B C 1
ATOM 2865 O O . ILE B 1 12 ? 28.553 7.978 82.413 1.00 17.91 12 ILE B O 1
ATOM 2870 N N . VAL B 1 13 ? 29.148 9.860 81.308 1.00 17.91 13 VAL B N 1
ATOM 2871 C CA . VAL B 1 13 ? 29.051 9.267 79.981 1.00 18.30 13 VAL B CA 1
ATOM 2872 C C . VAL B 1 13 ? 30.484 9.090 79.515 1.00 18.57 13 VAL B C 1
ATOM 2873 O O . VAL B 1 13 ? 31.226 10.065 79.386 1.00 19.32 13 VAL B O 1
ATOM 2877 N N . SER B 1 14 ? 30.867 7.843 79.264 1.00 18.48 14 SER B N 1
ATOM 2878 C CA . SER B 1 14 ? 32.272 7.471 79.127 1.00 18.69 14 SER B CA 1
ATOM 2879 C C . SER B 1 14 ? 32.927 7.823 77.794 1.00 18.36 14 SER B C 1
ATOM 2880 O O . SER B 1 14 ? 34.136 8.034 77.750 1.00 18.48 14 SER B O 1
ATOM 2883 N N . GLY B 1 15 ? 32.146 7.848 76.713 1.00 18.48 15 GLY B N 1
ATOM 2884 C CA . GLY B 1 15 ? 32.708 8.000 75.366 1.00 18.36 15 GLY B CA 1
ATOM 2885 C C . GLY B 1 15 ? 33.141 6.677 74.739 1.00 19.06 15 GLY B C 1
ATOM 2886 O O . GLY B 1 15 ? 33.536 6.636 73.567 1.00 18.62 15 GLY B O 1
ATOM 2887 N N . ASP B 1 16 ? 33.057 5.597 75.523 1.00 19.35 16 ASP B N 1
ATOM 2888 C CA . ASP B 1 16 ? 33.369 4.240 75.062 1.00 19.77 16 ASP B CA 1
ATOM 2889 C C . ASP B 1 16 ? 32.070 3.536 74.690 1.00 19.98 16 ASP B C 1
ATOM 2890 O O . ASP B 1 16 ? 31.252 3.233 75.557 1.00 19.93 16 ASP B O 1
ATOM 2895 N N . ILE B 1 17 ? 31.881 3.286 73.395 1.00 20.26 17 ILE B N 1
ATOM 2896 C CA . ILE B 1 17 ? 30.638 2.698 72.890 1.00 21.15 17 ILE B CA 1
ATOM 2897 C C . ILE B 1 17 ? 30.317 1.305 73.463 1.00 21.64 17 ILE B C 1
ATOM 2898 O O . ILE B 1 17 ? 29.163 0.903 73.488 1.00 21.80 17 ILE B O 1
ATOM 2903 N N . LYS B 1 18 ? 31.333 0.588 73.939 1.00 22.66 18 LYS B N 1
ATOM 2904 C CA . LYS B 1 18 ? 31.118 -0.720 74.572 1.00 23.90 18 LYS B CA 1
ATOM 2905 C C . LYS B 1 18 ? 30.535 -0.579 75.978 1.00 23.79 18 LYS B C 1
ATOM 2906 O O . LYS B 1 18 ? 29.846 -1.480 76.468 1.00 23.37 18 LYS B O 1
ATOM 2912 N N . SER B 1 19 ? 30.811 0.555 76.623 1.00 23.77 19 SER B N 1
ATOM 2913 C CA . SER B 1 19 ? 30.234 0.858 77.932 1.00 24.13 19 SER B CA 1
ATOM 2914 C C . SER B 1 19 ? 29.989 2.358 78.129 1.00 23.55 19 SER B C 1
ATOM 2915 O O . SER B 1 19 ? 30.762 3.035 78.811 1.00 23.45 19 SER B O 1
ATOM 2918 N N . PRO B 1 20 ? 28.900 2.871 77.534 1.00 23.48 20 PRO B N 1
ATOM 2919 C CA . PRO B 1 20 ? 28.646 4.314 77.403 1.00 23.16 20 PRO B CA 1
ATOM 2920 C C . PRO B 1 20 ? 28.408 5.075 78.706 1.00 22.98 20 PRO B C 1
ATOM 2921 O O . PRO B 1 20 ? 28.559 6.300 78.724 1.00 22.39 20 PRO B O 1
ATOM 2925 N N . VAL B 1 21 ? 28.011 4.372 79.769 1.00 22.63 21 VAL B N 1
ATOM 2926 C CA . VAL B 1 21 ? 27.701 5.010 81.049 1.00 22.76 21 VAL B CA 1
ATOM 2927 C C . VAL B 1 21 ? 28.494 4.350 82.181 1.00 23.39 21 VAL B C 1
ATOM 2928 O O . VAL B 1 21 ? 28.558 3.116 82.261 1.00 22.91 21 VAL B O 1
ATOM 2932 N N . LEU B 1 22 ? 29.105 5.176 83.033 1.00 23.10 22 LEU B N 1
ATOM 2933 C CA . LEU B 1 22 ? 29.827 4.693 84.212 1.00 23.54 22 LEU B CA 1
ATOM 2934 C C . LEU B 1 22 ? 29.000 4.886 85.479 1.00 23.76 22 LEU B C 1
ATOM 2935 O O . LEU B 1 22 ? 28.545 5.999 85.765 1.00 23.34 22 LEU B O 1
ATOM 2940 N N . GLN B 1 23 ? 28.805 3.798 86.231 1.00 23.99 23 GLN B N 1
ATOM 2941 C CA . GLN B 1 23 ? 28.038 3.837 87.478 1.00 24.50 23 GLN B CA 1
ATOM 2942 C C . GLN B 1 23 ? 28.926 4.328 88.610 1.00 24.26 23 GLN B C 1
ATOM 2943 O O . GLN B 1 23 ? 29.423 3.539 89.421 1.00 24.16 23 GLN B O 1
ATOM 2949 N N . ALA B 1 24 ? 29.134 5.641 88.633 1.00 24.05 24 ALA B N 1
ATOM 2950 C CA . ALA B 1 24 ? 30.002 6.319 89.591 1.00 23.67 24 ALA B CA 1
ATOM 2951 C C . ALA B 1 24 ? 29.599 7.792 89.631 1.00 23.60 24 ALA B C 1
ATOM 2952 O O . ALA B 1 24 ? 28.866 8.263 88.750 1.00 23.58 24 ALA B O 1
ATOM 2954 N N . ASP B 1 25 ? 30.064 8.518 90.646 1.00 23.34 25 ASP B N 1
ATOM 2955 C CA . ASP B 1 25 ? 29.693 9.928 90.799 1.00 23.26 25 ASP B CA 1
ATOM 2956 C C . ASP B 1 25 ? 30.860 10.851 91.133 1.00 22.62 25 ASP B C 1
ATOM 2957 O O . ASP B 1 25 ? 30.654 12.028 91.443 1.00 22.36 25 ASP B O 1
ATOM 2962 N N . THR B 1 26 ? 32.075 10.311 91.050 1.00 22.25 26 THR B N 1
ATOM 2963 C CA . THR B 1 26 ? 33.292 11.020 91.435 1.00 22.09 26 THR B CA 1
ATOM 2964 C C . THR B 1 26 ? 34.442 10.642 90.503 1.00 21.99 26 THR B C 1
ATOM 2965 O O . THR B 1 26 ? 34.628 9.467 90.189 1.00 21.77 26 THR B O 1
ATOM 2969 N N . ILE B 1 27 ? 35.201 11.645 90.056 1.00 21.67 27 ILE B N 1
ATOM 2970 C CA . ILE B 1 27 ? 36.365 11.427 89.188 1.00 21.45 27 ILE B CA 1
ATOM 2971 C C . ILE B 1 27 ? 37.572 12.150 89.777 1.00 21.85 27 ILE B C 1
ATOM 2972 O O . ILE B 1 27 ? 37.476 13.323 90.136 1.00 21.99 27 ILE B O 1
ATOM 2977 N N . VAL B 1 28 ? 38.694 11.441 89.893 1.00 22.16 28 VAL B N 1
ATOM 2978 C CA . VAL B 1 28 ? 39.946 12.046 90.341 1.00 22.81 28 VAL B CA 1
ATOM 2979 C C . VAL B 1 28 ? 40.892 12.214 89.154 1.00 23.01 28 VAL B C 1
ATOM 2980 O O . VAL B 1 28 ? 41.151 11.265 88.405 1.00 23.33 28 VAL B O 1
ATOM 2984 N N . VAL B 1 29 ? 41.396 13.431 88.995 1.00 23.09 29 VAL B N 1
ATOM 2985 C CA . VAL B 1 29 ? 42.362 13.764 87.960 1.00 23.14 29 VAL B CA 1
ATOM 2986 C C . VAL B 1 29 ? 43.712 14.041 88.622 1.00 23.73 29 VAL B C 1
ATOM 2987 O O . VAL B 1 29 ? 43.788 14.806 89.579 1.00 23.59 29 VAL B O 1
ATOM 2991 N N . GLU B 1 30 ? 44.766 13.401 88.122 1.00 24.45 30 GLU B N 1
ATOM 2992 C CA . GLU B 1 30 ? 46.116 13.594 88.654 1.00 25.71 30 GLU B CA 1
ATOM 2993 C C . GLU B 1 30 ? 47.125 13.812 87.538 1.00 25.28 30 GLU B C 1
ATOM 2994 O O . GLU B 1 30 ? 47.214 13.012 86.604 1.00 25.20 30 GLU B O 1
ATOM 3000 N N . ASP B 1 31 ? 47.869 14.909 87.644 1.00 25.49 31 ASP B N 1
ATOM 3001 C CA . ASP B 1 31 ? 48.895 15.284 86.662 1.00 25.86 31 ASP B CA 1
ATOM 3002 C C . ASP B 1 31 ? 48.391 15.221 85.212 1.00 25.24 31 ASP B C 1
ATOM 3003 O O . ASP B 1 31 ? 49.073 14.704 84.320 1.00 24.78 31 ASP B O 1
ATOM 3008 N N . GLY B 1 32 ? 47.180 15.733 84.994 1.00 24.85 32 GLY B N 1
ATOM 3009 C CA . GLY B 1 32 ? 46.635 15.873 83.641 1.00 24.29 32 GLY B CA 1
ATOM 3010 C C . GLY B 1 32 ? 45.935 14.641 83.108 1.00 24.19 32 GLY B C 1
ATOM 3011 O O . GLY B 1 32 ? 45.426 14.649 81.984 1.00 24.23 32 GLY B O 1
ATOM 3012 N N . LEU B 1 33 ? 45.903 13.581 83.915 1.00 23.84 33 LEU B N 1
ATOM 3013 C CA . LEU B 1 33 ? 45.311 12.309 83.505 1.00 23.81 33 LEU B CA 1
ATOM 3014 C C . LEU B 1 33 ? 44.193 11.901 84.444 1.00 23.70 33 LEU B C 1
ATOM 3015 O O . LEU B 1 33 ? 44.182 12.288 85.612 1.00 23.53 33 LEU B O 1
ATOM 3020 N N . ILE B 1 34 ? 43.248 11.124 83.925 1.00 23.63 34 ILE B N 1
ATOM 3021 C CA . ILE B 1 34 ? 42.192 10.553 84.744 1.00 24.15 34 ILE B CA 1
ATOM 3022 C C . ILE B 1 34 ? 42.845 9.466 85.607 1.00 24.53 34 ILE B C 1
ATOM 3023 O O . ILE B 1 34 ? 43.510 8.572 85.085 1.00 24.41 34 ILE B O 1
ATOM 3028 N N . ALA B 1 35 ? 42.694 9.584 86.923 1.00 25.06 35 ALA B N 1
ATOM 3029 C CA . ALA B 1 35 ? 43.371 8.682 87.867 1.00 25.32 35 ALA B CA 1
ATOM 3030 C C . ALA B 1 35 ? 42.450 7.585 88.396 1.00 25.51 35 ALA B C 1
ATOM 3031 O O . ALA B 1 35 ? 42.840 6.411 88.471 1.00 25.89 35 ALA B O 1
ATOM 3033 N N . ALA B 1 36 ? 41.232 7.977 88.762 1.00 25.41 36 ALA B N 1
ATOM 3034 C CA . ALA B 1 36 ? 40.270 7.084 89.383 1.00 24.93 36 ALA B CA 1
ATOM 3035 C C . ALA B 1 36 ? 38.847 7.579 89.128 1.00 25.18 36 ALA B C 1
ATOM 3036 O O . ALA B 1 36 ? 38.603 8.784 89.017 1.00 24.71 36 ALA B O 1
ATOM 3038 N N . ILE B 1 37 ? 37.922 6.629 89.031 1.00 24.67 37 ILE B N 1
ATOM 3039 C CA . ILE B 1 37 ? 36.507 6.908 88.903 1.00 24.89 37 ILE B CA 1
ATOM 3040 C C . ILE B 1 37 ? 35.813 6.025 89.930 1.00 25.51 37 ILE B C 1
ATOM 3041 O O . ILE B 1 37 ? 36.075 4.824 89.995 1.00 25.04 37 ILE B O 1
ATOM 3046 N N . GLY B 1 38 ? 34.946 6.620 90.743 1.00 25.80 38 GLY B N 1
ATOM 3047 C CA . GLY B 1 38 ? 34.257 5.871 91.788 1.00 26.52 38 GLY B CA 1
ATOM 3048 C C . GLY B 1 38 ? 33.295 6.724 92.580 1.00 27.27 38 GLY B C 1
ATOM 3049 O O . GLY B 1 38 ? 32.587 7.562 92.016 1.00 27.10 38 GLY B O 1
ATOM 3050 N N . GLY B 1 39 ? 33.281 6.516 93.894 1.00 27.90 39 GLY B N 1
ATOM 3051 C CA . GLY B 1 39 ? 32.345 7.202 94.767 1.00 29.09 39 GLY B CA 1
ATOM 3052 C C . GLY B 1 39 ? 33.018 8.160 95.721 1.00 30.24 39 GLY B C 1
ATOM 3053 O O . GLY B 1 39 ? 34.188 8.523 95.542 1.00 29.72 39 GLY B O 1
ATOM 3054 N N . GLU B 1 40 ? 32.269 8.551 96.749 1.00 31.64 40 GLU B N 1
ATOM 3055 C CA . GLU B 1 40 ? 32.714 9.547 97.721 1.00 33.45 40 GLU B CA 1
ATOM 3056 C C . GLU B 1 40 ? 33.986 9.143 98.455 1.00 33.65 40 GLU B C 1
ATOM 3057 O O . GLU B 1 40 ? 34.697 10.000 98.981 1.00 34.00 40 GLU B O 1
ATOM 3063 N N . GLU B 1 41 ? 34.281 7.844 98.477 1.00 34.11 41 GLU B N 1
ATOM 3064 C CA . GLU B 1 41 ? 35.511 7.352 99.096 1.00 34.70 41 GLU B CA 1
ATOM 3065 C C . GLU B 1 41 ? 36.753 8.037 98.512 1.00 35.02 41 GLU B C 1
ATOM 3066 O O . GLU B 1 41 ? 37.753 8.232 99.210 1.00 34.93 41 GLU B O 1
ATOM 3072 N N . LEU B 1 42 ? 36.665 8.427 97.239 1.00 35.19 42 LEU B N 1
ATOM 3073 C CA . LEU B 1 42 ? 37.768 9.088 96.538 1.00 35.55 42 LEU B CA 1
ATOM 3074 C C . LEU B 1 42 ? 38.039 10.505 97.053 1.00 36.01 42 LEU B C 1
ATOM 3075 O O . LEU B 1 42 ? 39.071 11.099 96.733 1.00 35.70 42 LEU B O 1
ATOM 3080 N N . MET B 1 43 ? 37.107 11.030 97.846 1.00 36.93 43 MET B N 1
ATOM 3081 C CA . MET B 1 43 ? 37.254 12.337 98.490 1.00 38.19 43 MET B CA 1
ATOM 3082 C C . MET B 1 43 ? 38.145 12.285 99.738 1.00 39.03 43 MET B C 1
ATOM 3083 O O . MET B 1 43 ? 38.666 13.312 100.169 1.00 39.22 43 MET B O 1
ATOM 3088 N N . LYS B 1 44 ? 38.314 11.095 100.315 1.00 40.15 44 LYS B N 1
ATOM 3089 C CA . LYS B 1 44 ? 39.103 10.922 101.538 1.00 41.28 44 LYS B CA 1
ATOM 3090 C C . LYS B 1 44 ? 40.555 11.357 101.337 1.00 41.45 44 LYS B C 1
ATOM 3091 O O . LYS B 1 44 ? 41.201 10.962 100.362 1.00 41.67 44 LYS B O 1
ATOM 3097 N N . ASP B 1 45 ? 41.050 12.172 102.269 1.00 41.88 45 ASP B N 1
ATOM 3098 C CA . ASP B 1 45 ? 42.398 12.756 102.201 1.00 42.21 45 ASP B CA 1
ATOM 3099 C C . ASP B 1 45 ? 42.620 13.540 100.902 1.00 41.88 45 ASP B C 1
ATOM 3100 O O . ASP B 1 45 ? 43.601 13.313 100.185 1.00 41.93 45 ASP B O 1
ATOM 3105 N N . ALA B 1 46 ? 41.694 14.456 100.612 1.00 41.55 46 ALA B N 1
ATOM 3106 C CA . ALA B 1 46 ? 41.761 15.287 99.407 1.00 41.13 46 ALA B CA 1
ATOM 3107 C C . ALA B 1 46 ? 42.923 16.270 99.488 1.00 40.76 46 ALA B C 1
ATOM 3108 O O . ALA B 1 46 ? 43.594 16.536 98.490 1.00 40.70 46 ALA B O 1
ATOM 3110 N N . GLY B 1 47 ? 43.157 16.791 100.690 1.00 40.30 47 GLY B N 1
ATOM 3111 C CA . GLY B 1 47 ? 44.263 17.704 100.941 1.00 39.36 47 GLY B CA 1
ATOM 3112 C C . GLY B 1 47 ? 44.147 18.990 100.152 1.00 38.57 47 GLY B C 1
ATOM 3113 O O . GLY B 1 47 ? 43.177 19.738 100.300 1.00 38.70 47 GLY B O 1
ATOM 3114 N N . ASP B 1 48 ? 45.136 19.220 99.296 1.00 37.80 48 ASP B N 1
ATOM 3115 C CA . ASP B 1 48 ? 45.290 20.468 98.558 1.00 37.02 48 ASP B CA 1
ATOM 3116 C C . ASP B 1 48 ? 44.567 20.421 97.207 1.00 35.59 48 ASP B C 1
ATOM 3117 O O . ASP B 1 48 ? 44.692 21.346 96.396 1.00 35.50 48 ASP B O 1
ATOM 3122 N N . ALA B 1 49 ? 43.818 19.343 96.970 1.00 33.55 49 ALA B N 1
ATOM 3123 C CA . ALA B 1 49 ? 43.169 19.105 95.677 1.00 31.66 49 ALA B CA 1
ATOM 3124 C C . ALA B 1 49 ? 42.158 20.189 95.321 1.00 30.26 49 ALA B C 1
ATOM 3125 O O . ALA B 1 49 ? 41.458 20.704 96.188 1.00 30.13 49 ALA B O 1
ATOM 3127 N N . THR B 1 50 ? 42.101 20.543 94.042 1.00 28.71 50 THR B N 1
ATOM 3128 C CA . THR B 1 50 ? 41.039 21.407 93.540 1.00 27.12 50 THR B CA 1
ATOM 3129 C C . THR B 1 50 ? 39.756 20.586 93.499 1.00 26.18 50 THR B C 1
ATOM 3130 O O . THR B 1 50 ? 39.740 19.487 92.945 1.00 26.14 50 THR B O 1
ATOM 3134 N N . ILE B 1 51 ? 38.694 21.104 94.111 1.00 24.88 51 ILE B N 1
ATOM 3135 C CA . ILE B 1 51 ? 37.416 20.404 94.126 1.00 24.07 51 ILE B CA 1
ATOM 3136 C C . ILE B 1 51 ? 36.418 21.095 93.199 1.00 23.46 51 ILE B C 1
ATOM 3137 O O . ILE B 1 51 ? 36.203 22.295 93.306 1.00 23.28 51 ILE B O 1
ATOM 3142 N N . ILE B 1 52 ? 35.816 20.320 92.301 1.00 22.85 52 ILE B N 1
ATOM 3143 C CA . ILE B 1 52 ? 34.790 20.830 91.400 1.00 22.40 52 ILE B CA 1
ATOM 3144 C C . ILE B 1 52 ? 33.474 20.127 91.722 1.00 22.26 52 ILE B C 1
ATOM 3145 O O . ILE B 1 52 ? 33.373 18.902 91.618 1.00 22.25 52 ILE B O 1
ATOM 3150 N N . ASP B 1 53 ? 32.475 20.903 92.130 1.00 21.82 53 ASP B N 1
ATOM 3151 C CA . ASP B 1 53 ? 31.156 20.360 92.420 1.00 21.58 53 ASP B CA 1
ATOM 3152 C C . ASP B 1 53 ? 30.345 20.325 91.123 1.00 21.24 53 ASP B C 1
ATOM 3153 O O . ASP B 1 53 ? 29.921 21.366 90.623 1.00 20.98 53 ASP B O 1
ATOM 3158 N N . ALA B 1 54 ? 30.125 19.131 90.578 1.00 20.61 54 ALA B N 1
ATOM 3159 C CA . ALA B 1 54 ? 29.367 18.999 89.325 1.00 20.13 54 ALA B CA 1
ATOM 3160 C C . ALA B 1 54 ? 27.874 19.306 89.496 1.00 19.87 54 ALA B C 1
ATOM 3161 O O . ALA B 1 54 ? 27.121 19.292 88.524 1.00 19.86 54 ALA B O 1
ATOM 3163 N N . ALA B 1 55 ? 27.460 19.573 90.737 1.00 19.54 55 ALA B N 1
ATOM 3164 C CA . ALA B 1 55 ? 26.092 19.975 91.074 1.00 19.20 55 ALA B CA 1
ATOM 3165 C C . ALA B 1 55 ? 24.990 19.028 90.558 1.00 19.02 55 ALA B C 1
ATOM 3166 O O . ALA B 1 55 ? 23.867 19.458 90.285 1.00 18.61 55 ALA B O 1
ATOM 3168 N N . GLY B 1 56 ? 25.322 17.745 90.433 1.00 18.27 56 GLY B N 1
ATOM 3169 C CA . GLY B 1 56 ? 24.352 16.738 90.006 1.00 17.94 56 GLY B CA 1
ATOM 3170 C C . GLY B 1 56 ? 24.152 16.666 88.507 1.00 17.50 56 GLY B C 1
ATOM 3171 O O . GLY B 1 56 ? 23.234 15.985 88.035 1.00 17.13 56 GLY B O 1
ATOM 3172 N N . SER B 1 57 ? 25.010 17.367 87.759 1.00 16.97 57 SER B N 1
ATOM 3173 C CA . SER B 1 57 ? 24.929 17.390 86.299 1.00 17.01 57 SER B CA 1
ATOM 3174 C C . SER B 1 57 ? 25.789 16.280 85.658 1.00 17.36 57 SER B C 1
ATOM 3175 O O . SER B 1 57 ? 26.196 15.331 86.341 1.00 17.76 57 SER B O 1
ATOM 3178 N N . THR B 1 58 ? 26.059 16.401 84.361 1.00 16.86 58 THR B N 1
ATOM 3179 C CA . THR B 1 58 ? 26.653 15.311 83.593 1.00 17.68 58 THR B CA 1
ATOM 3180 C C . THR B 1 58 ? 28.098 15.578 83.214 1.00 17.37 58 THR B C 1
ATOM 3181 O O . THR B 1 58 ? 28.429 16.686 82.792 1.00 17.51 58 THR B O 1
ATOM 3185 N N . VAL B 1 59 ? 28.956 14.564 83.368 1.00 17.18 59 VAL B N 1
ATOM 3186 C CA . VAL B 1 59 ? 30.325 14.638 82.845 1.00 17.02 59 VAL B CA 1
ATOM 3187 C C . VAL B 1 59 ? 30.477 13.781 81.584 1.00 16.93 59 VAL B C 1
ATOM 3188 O O . VAL B 1 59 ? 30.016 12.648 81.542 1.00 16.65 59 VAL B O 1
ATOM 3192 N N . THR B 1 60 ? 31.083 14.358 80.546 1.00 16.74 60 THR B N 1
ATOM 3193 C CA . THR B 1 60 ? 31.380 13.640 79.304 1.00 16.89 60 THR B CA 1
ATOM 3194 C C . THR B 1 60 ? 32.840 13.916 78.949 1.00 16.42 60 THR B C 1
ATOM 3195 O O . THR B 1 60 ? 33.456 14.815 79.533 1.00 16.20 60 THR B O 1
ATOM 3199 N N . PRO B 1 61 ? 33.411 13.142 78.000 1.00 15.85 61 PRO B N 1
ATOM 3200 C CA . PRO B 1 61 ? 34.727 13.518 77.514 1.00 15.46 61 PRO B CA 1
ATOM 3201 C C . PRO B 1 61 ? 34.624 14.829 76.746 1.00 15.42 61 PRO B C 1
ATOM 3202 O O . PRO B 1 61 ? 33.540 15.192 76.282 1.00 14.98 61 PRO B O 1
ATOM 3206 N N . GLY B 1 62 ? 35.736 15.548 76.620 1.00 15.56 62 GLY B N 1
ATOM 3207 C CA . GLY B 1 62 ? 35.793 16.647 75.658 1.00 15.62 62 GLY B CA 1
ATOM 3208 C C . GLY B 1 62 ? 35.530 16.132 74.249 1.00 15.77 62 GLY B C 1
ATOM 3209 O O . GLY B 1 62 ? 35.923 15.012 73.899 1.00 15.70 62 GLY B O 1
ATOM 3210 N N . LEU B 1 63 ? 34.867 16.947 73.434 1.00 15.39 63 LEU B N 1
ATOM 3211 C CA . LEU B 1 63 ? 34.485 16.529 72.097 1.00 15.57 63 LEU B CA 1
ATOM 3212 C C . LEU B 1 63 ? 35.629 16.677 71.102 1.00 15.38 63 LEU B C 1
ATOM 3213 O O . LEU B 1 63 ? 36.500 17.550 71.243 1.00 15.50 63 LEU B O 1
ATOM 3218 N N . LEU B 1 64 ? 35.629 15.818 70.090 1.00 15.42 64 LEU B N 1
ATOM 3219 C CA . LEU B 1 64 ? 36.512 16.011 68.948 1.00 15.15 64 LEU B CA 1
ATOM 3220 C C . LEU B 1 64 ? 35.731 16.560 67.776 1.00 15.27 64 LEU B C 1
ATOM 3221 O O . LEU B 1 64 ? 34.576 16.193 67.561 1.00 14.79 64 LEU B O 1
ATOM 3226 N N . ASP B 1 65 ? 36.375 17.447 67.027 1.00 15.05 65 ASP B N 1
ATOM 3227 C CA . ASP B 1 65 ? 35.931 17.768 65.684 1.00 15.31 65 ASP B CA 1
ATOM 3228 C C . ASP B 1 65 ? 36.970 17.161 64.751 1.00 15.64 65 ASP B C 1
ATOM 3229 O O . ASP B 1 65 ? 38.116 17.631 64.681 1.00 15.74 65 ASP B O 1
ATOM 3234 N N . THR B 1 66 ? 36.568 16.112 64.039 1.00 15.73 66 THR B N 1
ATOM 3235 C CA . THR B 1 66 ? 37.482 15.361 63.173 1.00 16.31 66 THR B CA 1
ATOM 3236 C C . THR B 1 66 ? 37.666 15.974 61.781 1.00 16.41 66 THR B C 1
ATOM 3237 O O . THR B 1 66 ? 38.385 15.417 60.941 1.00 16.61 66 THR B O 1
ATOM 3241 N N . HIS B 1 67 ? 37.014 17.104 61.516 1.00 16.52 67 HIS B N 1
ATOM 3242 C CA . HIS B 1 67 ? 37.051 17.677 60.170 1.00 17.17 67 HIS B CA 1
ATOM 3243 C C . HIS B 1 67 ? 37.093 19.204 60.231 1.00 17.37 67 HIS B C 1
ATOM 3244 O O . HIS B 1 67 ? 36.088 19.867 59.972 1.00 17.32 67 HIS B O 1
ATOM 3251 N N . VAL B 1 68 ? 38.253 19.752 60.585 1.00 17.51 68 VAL B N 1
ATOM 3252 C CA . VAL B 1 68 ? 38.443 21.201 60.659 1.00 17.63 68 VAL B CA 1
ATOM 3253 C C . VAL B 1 68 ? 39.416 21.643 59.585 1.00 18.21 68 VAL B C 1
ATOM 3254 O O . VAL B 1 68 ? 40.480 21.058 59.417 1.00 18.18 68 VAL B O 1
ATOM 3258 N N . HIS B 1 69 ? 39.052 22.687 58.857 1.00 18.89 69 HIS B N 1
ATOM 3259 C CA . HIS B 1 69 ? 39.932 23.203 57.839 1.00 19.75 69 HIS B CA 1
ATOM 3260 C C . HIS B 1 69 ? 40.719 24.393 58.375 1.00 20.04 69 HIS B C 1
ATOM 3261 O O . HIS B 1 69 ? 40.358 25.547 58.142 1.00 20.72 69 HIS B O 1
ATOM 3268 N N . VAL B 1 70 ? 41.787 24.087 59.114 1.00 19.96 70 VAL B N 1
ATOM 3269 C CA . VAL B 1 70 ? 42.648 25.098 59.736 1.00 19.82 70 VAL B CA 1
ATOM 3270 C C . VAL B 1 70 ? 43.612 25.677 58.704 1.00 20.28 70 VAL B C 1
ATOM 3271 O O . VAL B 1 70 ? 43.799 25.089 57.632 1.00 20.37 70 VAL B O 1
ATOM 3275 N N . SER B 1 71 ? 44.211 26.826 59.014 1.00 19.93 71 SER B N 1
ATOM 3276 C CA . SER B 1 71 ? 45.193 27.433 58.114 1.00 20.38 71 SER B CA 1
ATOM 3277 C C . SER B 1 71 ? 46.266 28.248 58.853 1.00 20.28 71 SER B C 1
ATOM 3278 O O . SER B 1 71 ? 46.979 29.049 58.242 1.00 20.44 71 SER B O 1
ATOM 3281 N N . GLY B 1 72 ? 46.396 28.010 60.157 1.00 20.23 72 GLY B N 1
ATOM 3282 C CA . GLY B 1 72 ? 47.376 28.717 60.988 1.00 20.29 72 GLY B CA 1
ATOM 3283 C C . GLY B 1 72 ? 46.696 29.613 62.003 1.00 20.24 72 GLY B C 1
ATOM 3284 O O . GLY B 1 72 ? 45.854 30.439 61.645 1.00 20.21 72 GLY B O 1
ATOM 3285 N N . GLY B 1 73 ? 47.037 29.436 63.273 1.00 20.12 73 GLY B N 1
ATOM 3286 C CA . GLY B 1 73 ? 46.422 30.217 64.346 1.00 20.75 73 GLY B CA 1
ATOM 3287 C C . GLY B 1 73 ? 44.911 30.054 64.387 1.00 21.30 73 GLY B C 1
ATOM 3288 O O . GLY B 1 73 ? 44.380 29.008 64.012 1.00 21.04 73 GLY B O 1
ATOM 3289 N N . ASP B 1 74 ? 44.222 31.103 64.824 1.00 21.81 74 ASP B N 1
ATOM 3290 C CA . ASP B 1 74 ? 42.783 31.018 65.072 1.00 22.81 74 ASP B CA 1
ATOM 3291 C C . ASP B 1 74 ? 41.943 31.912 64.155 1.00 22.45 74 ASP B C 1
ATOM 3292 O O . ASP B 1 74 ? 40.814 32.288 64.499 1.00 23.58 74 ASP B O 1
ATOM 3297 N N . TYR B 1 75 ? 42.488 32.230 62.986 1.00 21.74 75 TYR B N 1
ATOM 3298 C CA . TYR B 1 75 ? 41.760 32.986 61.968 1.00 20.72 75 TYR B CA 1
ATOM 3299 C C . TYR B 1 75 ? 41.322 32.070 60.828 1.00 19.58 75 TYR B C 1
ATOM 3300 O O . TYR B 1 75 ? 42.106 31.245 60.338 1.00 18.71 75 TYR B O 1
ATOM 3309 N N . ALA B 1 76 ? 40.072 32.235 60.402 1.00 18.34 76 ALA B N 1
ATOM 3310 C CA . ALA B 1 76 ? 39.501 31.444 59.318 1.00 17.98 76 ALA B CA 1
ATOM 3311 C C . ALA B 1 76 ? 39.232 32.332 58.108 1.00 18.34 76 ALA B C 1
ATOM 3312 O O . ALA B 1 76 ? 38.226 33.043 58.074 1.00 17.99 76 ALA B O 1
ATOM 3314 N N . PRO B 1 77 ? 40.136 32.317 57.111 1.00 18.84 77 PRO B N 1
ATOM 3315 C CA . PRO B 1 77 ? 39.893 33.167 55.928 1.00 19.47 77 PRO B CA 1
ATOM 3316 C C . PRO B 1 77 ? 38.660 32.786 55.082 1.00 19.68 77 PRO B C 1
ATOM 3317 O O . PRO B 1 77 ? 38.064 33.663 54.450 1.00 20.20 77 PRO B O 1
ATOM 3321 N N . ARG B 1 78 ? 38.250 31.517 55.094 1.00 20.03 78 ARG B N 1
ATOM 3322 C CA . ARG B 1 78 ? 37.083 31.095 54.305 1.00 20.27 78 ARG B CA 1
ATOM 3323 C C . ARG B 1 78 ? 35.815 31.896 54.635 1.00 20.04 78 ARG B C 1
ATOM 3324 O O . ARG B 1 78 ? 34.982 32.140 53.751 1.00 20.30 78 ARG B O 1
ATOM 3332 N N . GLN B 1 79 ? 35.669 32.292 55.897 1.00 19.59 79 GLN B N 1
ATOM 3333 C CA . GLN B 1 79 ? 34.511 33.081 56.319 1.00 19.00 79 GLN B CA 1
ATOM 3334 C C . GLN B 1 79 ? 34.921 34.325 57.114 1.00 19.03 79 GLN B C 1
ATOM 3335 O O . GLN B 1 79 ? 34.120 34.876 57.871 1.00 18.57 79 GLN B O 1
ATOM 3341 N N . LYS B 1 80 ? 36.167 34.767 56.942 1.00 18.62 80 LYS B N 1
ATOM 3342 C CA . LYS B 1 80 ? 36.671 35.969 57.620 1.00 18.96 80 LYS B CA 1
ATOM 3343 C C .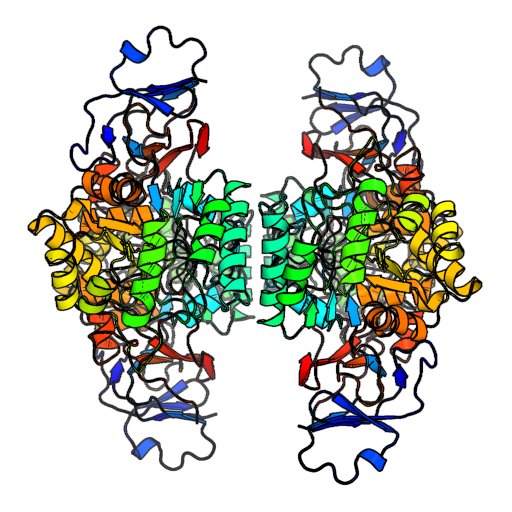 LYS B 1 80 ? 36.271 35.999 59.107 1.00 18.30 80 LYS B C 1
ATOM 3344 O O . LYS B 1 80 ? 35.661 36.957 59.593 1.00 18.12 80 LYS B O 1
ATOM 3350 N N . THR B 1 81 ? 36.618 34.930 59.821 1.00 18.13 81 THR B N 1
ATOM 3351 C CA . THR B 1 81 ? 36.229 34.771 61.213 1.00 18.30 81 THR B CA 1
ATOM 3352 C C . THR B 1 81 ? 37.463 34.685 62.101 1.00 18.83 81 THR B C 1
ATOM 3353 O O . THR B 1 81 ? 38.365 33.881 61.856 1.00 18.38 81 THR B O 1
ATOM 3357 N N . MET B 1 82 ? 37.492 35.516 63.133 1.00 19.95 82 MET B N 1
ATOM 3358 C CA . MET B 1 82 ? 38.578 35.509 64.101 1.00 21.79 82 MET B CA 1
ATOM 3359 C C . MET B 1 82 ? 38.165 34.666 65.310 1.00 21.14 82 MET B C 1
ATOM 3360 O O . MET B 1 82 ? 36.971 34.543 65.616 1.00 20.82 82 MET B O 1
ATOM 3365 N N . ASP B 1 83 ? 39.155 34.078 65.977 1.00 21.20 83 ASP B N 1
ATOM 3366 C CA . ASP B 1 83 ? 38.954 33.324 67.231 1.00 21.55 83 ASP B CA 1
ATOM 3367 C C . ASP B 1 83 ? 37.961 32.171 67.137 1.00 20.74 83 ASP B C 1
ATOM 3368 O O . ASP B 1 83 ? 37.224 31.914 68.101 1.00 20.69 83 ASP B O 1
ATOM 3373 N N . PHE B 1 84 ? 37.931 31.473 66.001 1.00 19.61 84 PHE B N 1
ATOM 3374 C CA . PHE B 1 84 ? 36.936 30.405 65.815 1.00 19.18 84 PHE B CA 1
ATOM 3375 C C . PHE B 1 84 ? 37.227 29.150 66.649 1.00 18.61 84 PHE B C 1
ATOM 3376 O O . PHE B 1 84 ? 36.318 28.371 66.961 1.00 18.25 84 PHE B O 1
ATOM 3384 N N . ILE B 1 85 ? 38.488 28.964 67.015 1.00 18.25 85 ILE B N 1
ATOM 3385 C CA . ILE B 1 85 ? 38.872 27.783 67.790 1.00 17.95 85 ILE B CA 1
ATOM 3386 C C . ILE B 1 85 ? 38.468 27.932 69.258 1.00 17.67 85 ILE B C 1
ATOM 3387 O O . ILE B 1 85 ? 37.892 27.011 69.852 1.00 17.10 85 ILE B O 1
ATOM 3392 N N . SER B 1 86 ? 38.734 29.098 69.841 1.00 17.59 86 SER B N 1
ATOM 3393 C CA . SER B 1 86 ? 38.243 29.355 71.189 1.00 17.95 86 SER B CA 1
ATOM 3394 C C . SER B 1 86 ? 36.708 29.299 71.218 1.00 17.29 86 SER B C 1
ATOM 3395 O O . SER B 1 86 ? 36.121 28.838 72.189 1.00 17.21 86 SER B O 1
ATOM 3398 N N . SER B 1 87 ? 36.061 29.734 70.138 1.00 16.90 87 SER B N 1
ATOM 3399 C CA . SER B 1 87 ? 34.600 29.628 70.056 1.00 16.39 87 SER B CA 1
ATOM 3400 C C . SER B 1 87 ? 34.129 28.166 70.079 1.00 15.80 87 SER B C 1
ATOM 3401 O O . SER B 1 87 ? 33.192 27.829 70.816 1.00 15.03 87 SER B O 1
ATOM 3404 N N . ALA B 1 88 ? 34.795 27.307 69.295 1.00 15.18 88 ALA B N 1
ATOM 3405 C CA . ALA B 1 88 ? 34.526 25.856 69.295 1.00 15.17 88 ALA B CA 1
ATOM 3406 C C . ALA B 1 88 ? 34.762 25.222 70.664 1.00 14.94 88 ALA B C 1
ATOM 3407 O O . ALA B 1 88 ? 34.030 24.312 71.065 1.00 14.81 88 ALA B O 1
ATOM 3409 N N . LEU B 1 89 ? 35.768 25.707 71.390 1.00 14.65 89 LEU B N 1
ATOM 3410 C CA . LEU B 1 89 ? 36.026 25.223 72.758 1.00 14.92 89 LEU B CA 1
ATOM 3411 C C . LEU B 1 89 ? 34.823 25.451 73.670 1.00 14.97 89 LEU B C 1
ATOM 3412 O O . LEU B 1 89 ? 34.481 24.607 74.506 1.00 14.86 89 LEU B O 1
ATOM 3417 N N . HIS B 1 90 ? 34.170 26.597 73.502 1.00 14.85 90 HIS B N 1
ATOM 3418 C CA . HIS B 1 90 ? 32.970 26.897 74.276 1.00 14.94 90 HIS B CA 1
ATOM 3419 C C . HIS B 1 90 ? 31.766 26.055 73.839 1.00 14.91 90 HIS B C 1
ATOM 3420 O O . HIS B 1 90 ? 30.732 26.042 74.513 1.00 15.68 90 HIS B O 1
ATOM 3427 N N . GLY B 1 91 ? 31.923 25.346 72.722 1.00 14.81 91 GLY B N 1
ATOM 3428 C CA . GLY B 1 91 ? 30.982 24.296 72.298 1.00 14.58 91 GLY B CA 1
ATOM 3429 C C . GLY B 1 91 ? 31.457 22.902 72.689 1.00 14.78 91 GLY B C 1
ATOM 3430 O O . GLY B 1 91 ? 30.906 21.889 72.229 1.00 14.41 91 GLY B O 1
ATOM 3431 N N . GLY B 1 92 ? 32.491 22.857 73.528 1.00 14.46 92 GLY B N 1
ATOM 3432 C CA . GLY B 1 92 ? 32.989 21.612 74.109 1.00 14.36 92 GLY B CA 1
ATOM 3433 C C . GLY B 1 92 ? 34.123 20.928 73.362 1.00 14.71 92 GLY B C 1
ATOM 3434 O O . GLY B 1 92 ? 34.579 19.856 73.784 1.00 14.74 92 GLY B O 1
ATOM 3435 N N . VAL B 1 93 ? 34.586 21.532 72.266 1.00 14.68 93 VAL B N 1
ATOM 3436 C CA . VAL B 1 93 ? 35.638 20.914 71.445 1.00 14.75 93 VAL B CA 1
ATOM 3437 C C . VAL B 1 93 ? 37.021 21.123 72.069 1.00 14.93 93 VAL B C 1
ATOM 3438 O O . VAL B 1 93 ? 37.502 22.250 72.168 1.00 15.07 93 VAL B O 1
ATOM 3442 N N . THR B 1 94 ? 37.659 20.027 72.480 1.00 15.09 94 THR B N 1
ATOM 3443 C CA . THR B 1 94 ? 38.962 20.080 73.146 1.00 15.21 94 THR B CA 1
ATOM 3444 C C . THR B 1 94 ? 40.082 19.535 72.258 1.00 15.61 94 THR B C 1
ATOM 3445 O O . THR B 1 94 ? 41.261 19.802 72.508 1.00 15.66 94 THR B O 1
ATOM 3449 N N . THR B 1 95 ? 39.703 18.775 71.230 1.00 15.60 95 THR B N 1
ATOM 3450 C CA . THR B 1 95 ? 40.636 18.290 70.210 1.00 16.22 95 THR B CA 1
ATOM 3451 C C . THR B 1 95 ? 40.068 18.509 68.805 1.00 16.30 95 THR B C 1
ATOM 3452 O O . THR B 1 95 ? 38.884 18.259 68.561 1.00 16.28 95 THR B O 1
ATOM 3456 N N . MET B 1 96 ? 40.921 18.988 67.900 1.00 16.35 96 MET B N 1
ATOM 3457 C CA . MET B 1 96 ? 40.568 19.160 66.496 1.00 16.86 96 MET B CA 1
ATOM 3458 C C . MET B 1 96 ? 41.517 18.378 65.609 1.00 16.93 96 MET B C 1
ATOM 3459 O O . MET B 1 96 ? 42.736 18.392 65.829 1.00 17.46 96 MET B O 1
ATOM 3464 N N . ILE B 1 97 ? 40.954 17.690 64.618 1.00 16.85 97 ILE B N 1
ATOM 3465 C CA . ILE B 1 97 ? 41.750 17.076 63.554 1.00 17.12 97 ILE B CA 1
ATOM 3466 C C . ILE B 1 97 ? 41.631 17.901 62.276 1.00 17.14 97 ILE B C 1
ATOM 3467 O O . ILE B 1 97 ? 40.521 18.146 61.796 1.00 17.51 97 ILE B O 1
ATOM 3472 N N . SER B 1 98 ? 42.765 18.338 61.735 1.00 17.36 98 SER B N 1
ATOM 3473 C CA . SER B 1 98 ? 42.757 18.996 60.434 1.00 17.81 98 SER B CA 1
ATOM 3474 C C . SER B 1 98 ? 42.389 18.026 59.313 1.00 18.22 98 SER B C 1
ATOM 3475 O O . SER B 1 98 ? 42.912 16.903 59.243 1.00 18.27 98 SER B O 1
ATOM 3478 N N . ALA B 1 99 ? 41.479 18.471 58.448 1.00 18.26 99 ALA B N 1
ATOM 3479 C CA . ALA B 1 99 ? 41.107 17.729 57.246 1.00 19.08 99 ALA B CA 1
ATOM 3480 C C . ALA B 1 99 ? 41.883 18.241 56.036 1.00 19.37 99 ALA B C 1
ATOM 3481 O O . ALA B 1 99 ? 41.562 17.910 54.887 1.00 19.42 99 ALA B O 1
ATOM 3483 N N . GLY B 1 100 ? 42.921 19.022 56.308 1.00 19.56 100 GLY B N 1
ATOM 3484 C CA . GLY B 1 100 ? 43.714 19.666 55.269 1.00 20.61 100 GLY B CA 1
ATOM 3485 C C . GLY B 1 100 ? 43.453 21.159 55.291 1.00 21.21 100 GLY B C 1
ATOM 3486 O O . GLY B 1 100 ? 42.484 21.618 55.909 1.00 21.43 100 GLY B O 1
ATOM 3487 N N . SER B 1 101 ? 44.304 21.922 54.610 1.00 21.42 101 SER B N 1
ATOM 3488 C CA . SER B 1 101 ? 44.172 23.374 54.601 1.00 21.84 101 SER B CA 1
ATOM 3489 C C . SER B 1 101 ? 43.970 23.940 53.192 1.00 22.15 101 SER B C 1
ATOM 3490 O O . SER B 1 101 ? 44.851 24.633 52.671 1.00 22.14 101 SER B O 1
ATOM 3493 N N . PRO B 1 102 ? 42.800 23.660 52.573 1.00 22.68 102 PRO B N 1
ATOM 3494 C CA . PRO B 1 102 ? 42.530 24.147 51.216 1.00 22.88 102 PRO B CA 1
ATOM 3495 C C . PRO B 1 102 ? 42.372 25.663 51.155 1.00 23.12 102 PRO B C 1
ATOM 3496 O O . PRO B 1 102 ? 42.506 26.248 50.079 1.00 23.50 102 PRO B O 1
ATOM 3500 N N . HIS B 1 103 ? 42.108 26.292 52.302 1.00 23.15 103 HIS B N 1
ATOM 3501 C CA . HIS B 1 103 ? 41.891 27.734 52.352 1.00 23.22 103 HIS B CA 1
ATOM 3502 C C . HIS B 1 103 ? 43.166 28.512 52.643 1.00 23.08 103 HIS B C 1
ATOM 3503 O O . HIS B 1 103 ? 43.120 29.740 52.781 1.00 23.04 103 HIS B O 1
ATOM 3510 N N . PHE B 1 104 ? 44.300 27.823 52.774 1.00 22.74 104 PHE B N 1
ATOM 3511 C CA . PHE B 1 104 ? 45.537 28.559 52.976 1.00 22.70 104 PHE B CA 1
ATOM 3512 C C . PHE B 1 104 ? 45.735 29.456 51.755 1.00 22.82 104 PHE B C 1
ATOM 3513 O O . PHE B 1 104 ? 45.704 28.966 50.621 1.00 22.69 104 PHE B O 1
ATOM 3521 N N . PRO B 1 105 ? 45.900 30.773 51.981 1.00 23.42 105 PRO B N 1
ATOM 3522 C CA . PRO B 1 105 ? 45.960 31.704 50.849 1.00 23.67 105 PRO B CA 1
ATOM 3523 C C . PRO B 1 105 ? 47.156 31.393 49.959 1.00 23.94 105 PRO B C 1
ATOM 3524 O O . PRO B 1 105 ? 48.296 31.364 50.444 1.00 23.95 105 PRO B O 1
ATOM 3528 N N . GLY B 1 106 ? 46.877 31.139 48.680 1.00 23.55 106 GLY B N 1
ATOM 3529 C CA . GLY B 1 106 ? 47.898 30.764 47.703 1.00 23.49 106 GLY B CA 1
ATOM 3530 C C . GLY B 1 106 ? 48.510 29.405 47.980 1.00 23.54 106 GLY B C 1
ATOM 3531 O O . GLY B 1 106 ? 49.671 29.162 47.643 1.00 23.43 106 GLY B O 1
ATOM 3532 N N . ARG B 1 107 ? 47.720 28.515 48.582 1.00 23.32 107 ARG B N 1
ATOM 3533 C CA . ARG B 1 107 ? 48.176 27.193 49.000 1.00 23.58 107 ARG B CA 1
ATOM 3534 C C . ARG B 1 107 ? 49.164 26.585 48.005 1.00 24.07 107 ARG B C 1
ATOM 3535 O O . ARG B 1 107 ? 48.819 26.392 46.844 1.00 23.54 107 ARG B O 1
ATOM 3543 N N . PRO B 1 108 ? 50.400 26.308 48.457 1.00 24.88 108 PRO B N 1
ATOM 3544 C CA . PRO B 1 108 ? 51.378 25.579 47.652 1.00 25.60 108 PRO B CA 1
ATOM 3545 C C . PRO B 1 108 ? 50.855 24.204 47.228 1.00 26.48 108 PRO B C 1
ATOM 3546 O O . PRO B 1 108 ? 50.409 23.417 48.070 1.00 26.91 108 PRO B O 1
ATOM 3550 N N . LYS B 1 109 ? 50.902 23.940 45.926 1.00 27.21 109 LYS B N 1
ATOM 3551 C CA . LYS B 1 109 ? 50.293 22.750 45.336 1.00 27.97 109 LYS B CA 1
ATOM 3552 C C . LYS B 1 109 ? 51.302 21.797 44.684 1.00 27.82 109 LYS B C 1
ATOM 3553 O O . LYS B 1 109 ? 50.912 20.783 44.103 1.00 28.03 109 LYS B O 1
ATOM 3559 N N . ASP B 1 110 ? 52.590 22.119 44.762 1.00 27.44 110 ASP B N 1
ATOM 3560 C CA . ASP B 1 110 ? 53.607 21.170 44.311 1.00 27.21 110 ASP B CA 1
ATOM 3561 C C . ASP B 1 110 ? 53.965 20.232 45.463 1.00 26.73 110 ASP B C 1
ATOM 3562 O O . ASP B 1 110 ? 53.512 20.436 46.597 1.00 26.38 110 ASP B O 1
ATOM 3567 N N . ALA B 1 111 ? 54.741 19.188 45.175 1.00 25.97 111 ALA B N 1
ATOM 3568 C CA . ALA B 1 111 ? 55.145 18.230 46.202 1.00 25.24 111 ALA B CA 1
ATOM 3569 C C . ALA B 1 111 ? 55.881 18.894 47.360 1.00 24.94 111 ALA B C 1
ATOM 3570 O O . ALA B 1 111 ? 55.574 18.640 48.527 1.00 25.02 111 ALA B O 1
ATOM 3572 N N . ALA B 1 112 ? 56.846 19.750 47.035 1.00 24.11 112 ALA B N 1
ATOM 3573 C CA . ALA B 1 112 ? 57.651 20.411 48.057 1.00 23.76 112 ALA B CA 1
ATOM 3574 C C . ALA B 1 112 ? 56.842 21.438 48.852 1.00 23.25 112 ALA B C 1
ATOM 3575 O O . ALA B 1 112 ? 57.099 21.653 50.037 1.00 23.35 112 ALA B O 1
ATOM 3577 N N . GLY B 1 113 ? 55.879 22.075 48.191 1.00 22.70 113 GLY B N 1
ATOM 3578 C CA . GLY B 1 113 ? 55.043 23.090 48.836 1.00 22.10 113 GLY B CA 1
ATOM 3579 C C . GLY B 1 113 ? 53.983 22.511 49.754 1.00 22.04 113 GLY B C 1
ATOM 3580 O O . GLY B 1 113 ? 53.782 23.010 50.862 1.00 21.59 113 GLY B O 1
ATOM 3581 N N . THR B 1 114 ? 53.291 21.468 49.292 1.00 21.89 114 THR B N 1
ATOM 3582 C CA . THR B 1 114 ? 52.262 20.812 50.109 1.00 22.34 114 THR B CA 1
ATOM 3583 C C . THR B 1 114 ? 52.889 20.185 51.369 1.00 22.66 114 THR B C 1
ATOM 3584 O O . THR B 1 114 ? 52.295 20.211 52.455 1.00 22.68 114 THR B O 1
ATOM 3588 N N . LYS B 1 115 ? 54.106 19.663 51.210 1.00 22.58 115 LYS B N 1
ATOM 3589 C CA . LYS B 1 115 ? 54.909 19.146 52.316 1.00 22.86 115 LYS B CA 1
ATOM 3590 C C . LYS B 1 115 ? 55.290 20.249 53.301 1.00 22.32 115 LYS B C 1
ATOM 3591 O O . LYS B 1 115 ? 55.110 20.091 54.512 1.00 22.34 115 LYS B O 1
ATOM 3597 N N . ALA B 1 116 ? 55.816 21.358 52.778 1.00 22.06 116 ALA B N 1
ATOM 3598 C CA . ALA B 1 116 ? 56.265 22.470 53.614 1.00 21.83 116 ALA B CA 1
ATOM 3599 C C . ALA B 1 116 ? 55.112 23.056 54.421 1.00 21.66 116 ALA B C 1
ATOM 3600 O O . ALA B 1 116 ? 55.276 23.366 55.604 1.00 21.21 116 ALA B O 1
ATOM 3602 N N . LEU B 1 117 ? 53.950 23.193 53.784 1.00 21.64 117 LEU B N 1
ATOM 3603 C CA . LEU B 1 117 ? 52.760 23.701 54.474 1.00 22.12 117 LEU B CA 1
ATOM 3604 C C . LEU B 1 117 ? 52.302 22.774 55.594 1.00 21.82 117 LEU B C 1
ATOM 3605 O O . LEU B 1 117 ? 52.022 23.230 56.701 1.00 21.98 117 LEU B O 1
ATOM 3610 N N . ALA B 1 118 ? 52.220 21.477 55.312 1.00 21.92 118 ALA B N 1
ATOM 3611 C CA . ALA B 1 118 ? 51.823 20.513 56.338 1.00 21.97 118 ALA B CA 1
ATOM 3612 C C . ALA B 1 118 ? 52.792 20.489 57.528 1.00 21.74 118 ALA B C 1
ATOM 3613 O O . ALA B 1 118 ? 52.362 20.442 58.682 1.00 22.16 118 ALA B O 1
ATOM 3615 N N . ILE B 1 119 ? 54.090 20.545 57.251 1.00 21.41 119 ILE B N 1
ATOM 3616 C CA . ILE B 1 119 ? 55.093 20.601 58.323 1.00 20.97 119 ILE B CA 1
ATOM 3617 C C . ILE B 1 119 ? 54.945 21.884 59.144 1.00 20.46 119 ILE B C 1
ATOM 3618 O O . ILE B 1 119 ? 54.970 21.848 60.373 1.00 20.44 119 ILE B O 1
ATOM 3623 N N . THR B 1 120 ? 54.788 23.011 58.456 1.00 19.91 120 THR B N 1
ATOM 3624 C CA . THR B 1 120 ? 54.597 24.298 59.113 1.00 19.39 120 THR B CA 1
ATOM 3625 C C . THR B 1 120 ? 53.411 24.260 60.074 1.00 19.03 120 THR B C 1
ATOM 3626 O O . THR B 1 120 ? 53.550 24.625 61.242 1.00 18.45 120 THR B O 1
ATOM 3630 N N . LEU B 1 121 ? 52.257 23.820 59.575 1.00 18.83 121 LEU B N 1
ATOM 3631 C CA . LEU B 1 121 ? 51.028 23.818 60.378 1.00 18.98 121 LEU B CA 1
ATOM 3632 C C . LEU B 1 121 ? 51.062 22.809 61.519 1.00 19.14 121 LEU B C 1
ATOM 3633 O O . LEU B 1 121 ? 50.611 23.113 62.625 1.00 19.21 121 LEU B O 1
ATOM 3638 N N . SER B 1 122 ? 51.611 21.623 61.256 1.00 18.76 122 SER B N 1
ATOM 3639 C CA . SER B 1 122 ? 51.817 20.629 62.310 1.00 18.94 122 SER B CA 1
ATOM 3640 C C . SER B 1 122 ? 52.649 21.215 63.464 1.00 18.82 122 SER B C 1
ATOM 3641 O O . SER B 1 122 ? 52.214 21.197 64.618 1.00 19.20 122 SER B O 1
ATOM 3644 N N . LYS B 1 123 ? 53.819 21.769 63.147 1.00 18.53 123 LYS B N 1
ATOM 3645 C CA . LYS B 1 123 ? 54.687 22.375 64.166 1.00 18.97 123 LYS B CA 1
ATOM 3646 C C . LYS B 1 123 ? 54.061 23.566 64.876 1.00 18.86 123 LYS B C 1
ATOM 3647 O O . LYS B 1 123 ? 54.195 23.705 66.092 1.00 18.98 123 LYS B O 1
ATOM 3653 N N . SER B 1 124 ? 53.392 24.429 64.115 1.00 19.05 124 SER B N 1
ATOM 3654 C CA . SER B 1 124 ? 52.863 25.673 64.669 1.00 18.93 124 SER B CA 1
ATOM 3655 C C . SER B 1 124 ? 51.746 25.413 65.683 1.00 18.60 124 SER B C 1
ATOM 3656 O O . SER B 1 124 ? 51.727 26.014 66.752 1.00 18.26 124 SER B O 1
ATOM 3659 N N . TYR B 1 125 ? 50.829 24.508 65.349 1.00 18.20 125 TYR B N 1
ATOM 3660 C CA . TYR B 1 125 ? 49.744 24.144 66.272 1.00 18.18 125 TYR B CA 1
ATOM 3661 C C . TYR B 1 125 ? 50.208 23.384 67.509 1.00 18.55 125 TYR B C 1
ATOM 3662 O O . TYR B 1 125 ? 49.610 23.522 68.580 1.00 18.44 125 TYR B O 1
ATOM 3671 N N . TYR B 1 126 ? 51.273 22.595 67.376 1.00 18.54 126 TYR B N 1
ATOM 3672 C CA . TYR B 1 126 ? 51.862 21.951 68.554 1.00 19.22 126 TYR B CA 1
ATOM 3673 C C . TYR B 1 126 ? 52.630 22.934 69.430 1.00 19.58 126 TYR B C 1
ATOM 3674 O O . TYR B 1 126 ? 52.737 22.737 70.638 1.00 19.75 126 TYR B O 1
ATOM 3683 N N . ASN B 1 127 ? 53.130 24.011 68.820 1.00 19.91 127 ASN B N 1
ATOM 3684 C CA . ASN B 1 127 ? 53.812 25.081 69.551 1.00 20.36 127 ASN B CA 1
ATOM 3685 C C . ASN B 1 127 ? 52.865 25.962 70.345 1.00 20.67 127 ASN B C 1
ATOM 3686 O O . ASN B 1 127 ? 53.232 26.477 71.401 1.00 20.71 127 ASN B O 1
ATOM 3691 N N . ALA B 1 128 ? 51.655 26.142 69.822 1.00 20.64 128 ALA B N 1
ATOM 3692 C CA . ALA B 1 128 ? 50.671 27.042 70.421 1.00 20.63 128 ALA B CA 1
ATOM 3693 C C . ALA B 1 128 ? 49.262 26.491 70.240 1.00 20.41 128 ALA B C 1
ATOM 3694 O O . ALA B 1 128 ? 48.686 26.593 69.155 1.00 20.44 128 ALA B O 1
ATOM 3696 N N . ARG B 1 129 ? 48.723 25.891 71.300 1.00 20.47 129 ARG B N 1
ATOM 3697 C CA . ARG B 1 129 ? 47.331 25.439 71.320 1.00 20.35 129 ARG B CA 1
ATOM 3698 C C . ARG B 1 129 ? 46.408 26.652 71.416 1.00 20.05 129 ARG B C 1
ATOM 3699 O O . ARG B 1 129 ? 46.379 27.322 72.456 1.00 20.02 129 ARG B O 1
ATOM 3707 N N . PRO B 1 130 ? 45.644 26.953 70.345 1.00 20.09 130 PRO B N 1
ATOM 3708 C CA . PRO B 1 130 ? 44.794 28.141 70.454 1.00 19.66 130 PRO B CA 1
ATOM 3709 C C . PRO B 1 130 ? 43.704 27.939 71.520 1.00 19.90 130 PRO B C 1
ATOM 3710 O O . PRO B 1 130 ? 42.934 26.977 71.439 1.00 19.92 130 PRO B O 1
ATOM 3714 N N . ALA B 1 131 ? 43.672 28.824 72.519 1.00 19.36 131 ALA B N 1
ATOM 3715 C CA . ALA B 1 131 ? 42.758 28.715 73.666 1.00 19.50 131 ALA B CA 1
ATOM 3716 C C . ALA B 1 131 ? 42.933 27.431 74.483 1.00 18.98 131 ALA B C 1
ATOM 3717 O O . ALA B 1 131 ? 42.058 27.071 75.278 1.00 19.07 131 ALA B O 1
ATOM 3719 N N . GLY B 1 132 ? 44.068 26.760 74.294 1.00 18.71 132 GLY B N 1
ATOM 3720 C CA . GLY B 1 132 ? 44.345 25.485 74.946 1.00 17.72 132 GLY B CA 1
ATOM 3721 C C . GLY B 1 132 ? 43.829 24.261 74.206 1.00 17.34 132 GLY B C 1
ATOM 3722 O O . GLY B 1 132 ? 44.015 23.131 74.672 1.00 17.04 132 GLY B O 1
ATOM 3723 N N . VAL B 1 133 ? 43.172 24.469 73.064 1.00 16.36 133 VAL B N 1
ATOM 3724 C CA . VAL B 1 133 ? 42.632 23.352 72.274 1.00 16.22 133 VAL B CA 1
ATOM 3725 C C . VAL B 1 133 ? 43.760 22.517 71.635 1.00 16.55 133 VAL B C 1
ATOM 3726 O O . VAL B 1 133 ? 44.734 23.070 71.115 1.00 16.43 133 VAL B O 1
ATOM 3730 N N . LYS B 1 134 ? 43.621 21.195 71.686 1.00 16.71 134 LYS B N 1
ATOM 3731 C CA . LYS B 1 134 ? 44.592 20.282 71.078 1.00 17.05 134 LYS B CA 1
ATOM 3732 C C . LYS B 1 134 ? 44.305 20.140 69.586 1.00 17.12 134 LYS B C 1
ATOM 3733 O O . LYS B 1 134 ? 43.431 19.381 69.169 1.00 17.15 134 LYS B O 1
ATOM 3739 N N . VAL B 1 135 ? 45.043 20.907 68.794 1.00 17.11 135 VAL B N 1
ATOM 3740 C CA . VAL B 1 135 ? 44.862 20.938 67.359 1.00 17.10 135 VAL B CA 1
ATOM 3741 C C . VAL B 1 135 ? 45.973 20.120 66.727 1.00 17.08 135 VAL B C 1
ATOM 3742 O O . VAL B 1 135 ? 47.150 20.403 66.923 1.00 17.02 135 VAL B O 1
ATOM 3746 N N . HIS B 1 136 ? 45.581 19.092 65.989 1.00 17.32 136 HIS B N 1
ATOM 3747 C CA . HIS B 1 136 ? 46.514 18.332 65.169 1.00 18.28 136 HIS B CA 1
ATOM 3748 C C . HIS B 1 136 ? 46.401 18.916 63.774 1.00 18.36 136 HIS B C 1
ATOM 3749 O O . HIS B 1 136 ? 45.553 18.518 62.977 1.00 17.99 136 HIS B O 1
ATOM 3756 N N . GLY B 1 137 ? 47.263 19.889 63.508 1.00 18.92 137 GLY B N 1
ATOM 3757 C CA . GLY B 1 137 ? 46.998 20.868 62.466 1.00 20.17 137 GLY B CA 1
ATOM 3758 C C . GLY B 1 137 ? 47.637 20.654 61.121 1.00 21.00 137 GLY B C 1
ATOM 3759 O O . GLY B 1 137 ? 47.344 21.389 60.182 1.00 21.58 137 GLY B O 1
ATOM 3760 N N . GLY B 1 138 ? 48.517 19.664 61.019 1.00 21.63 138 GLY B N 1
ATOM 3761 C CA . GLY B 1 138 ? 49.212 19.421 59.759 1.00 22.67 138 GLY B CA 1
ATOM 3762 C C . GLY B 1 138 ? 48.693 18.184 59.067 1.00 23.03 138 GLY B C 1
ATOM 3763 O O . GLY B 1 138 ? 49.112 17.075 59.386 1.00 23.87 138 GLY B O 1
ATOM 3764 N N . ALA B 1 139 ? 47.761 18.372 58.135 1.00 22.91 139 ALA B N 1
ATOM 3765 C CA . ALA B 1 139 ? 47.198 17.259 57.376 1.00 22.74 139 ALA B CA 1
ATOM 3766 C C . ALA B 1 139 ? 47.549 17.447 55.907 1.00 22.86 139 ALA B C 1
ATOM 3767 O O . ALA B 1 139 ? 46.912 18.244 55.212 1.00 22.84 139 ALA B O 1
ATOM 3769 N N . VAL B 1 140 ? 48.568 16.722 55.440 1.00 22.52 140 VAL B N 1
ATOM 3770 C CA . VAL B 1 140 ? 49.082 16.919 54.080 1.00 22.78 140 VAL B CA 1
ATOM 3771 C C . VAL B 1 140 ? 48.031 16.651 52.997 1.00 23.12 140 VAL B C 1
ATOM 3772 O O . VAL B 1 140 ? 47.317 15.645 53.039 1.00 23.55 140 VAL B O 1
ATOM 3776 N N . ILE B 1 141 ? 47.915 17.579 52.053 1.00 23.45 141 ILE B N 1
ATOM 3777 C CA . ILE B 1 141 ? 47.089 17.361 50.873 1.00 23.93 141 ILE B CA 1
ATOM 3778 C C . ILE B 1 141 ? 47.962 16.724 49.793 1.00 24.44 141 ILE B C 1
ATOM 3779 O O . ILE B 1 141 ? 48.995 17.283 49.402 1.00 24.13 141 ILE B O 1
ATOM 3784 N N . LEU B 1 142 ? 47.544 15.551 49.331 1.00 25.10 142 LEU B N 1
ATOM 3785 C CA . LEU B 1 142 ? 48.304 14.794 48.338 1.00 25.96 142 LEU B CA 1
ATOM 3786 C C . LEU B 1 142 ? 48.346 15.524 47.004 1.00 26.52 142 LEU B C 1
ATOM 3787 O O . LEU B 1 142 ? 47.314 15.927 46.469 1.00 26.42 142 LEU B O 1
ATOM 3792 N N . GLU B 1 143 ? 49.558 15.720 46.498 1.00 27.63 143 GLU B N 1
ATOM 3793 C CA . GLU B 1 143 ? 49.768 16.343 45.196 1.00 28.46 143 GLU B CA 1
ATOM 3794 C C . GLU B 1 143 ? 50.706 15.475 44.372 1.00 29.18 143 GLU B C 1
ATOM 3795 O O . GLU B 1 143 ? 51.576 14.796 44.925 1.00 28.88 143 GLU B O 1
ATOM 3801 N N . LYS B 1 144 ? 50.529 15.500 43.052 1.00 30.24 144 LYS B N 1
ATOM 3802 C CA . LYS B 1 144 ? 51.446 14.808 42.145 1.00 31.65 144 LYS B CA 1
ATOM 3803 C C . LYS B 1 144 ? 52.875 15.211 42.472 1.00 31.59 144 LYS B C 1
ATOM 3804 O O . LYS B 1 144 ? 53.169 16.396 42.653 1.00 31.67 144 LYS B O 1
ATOM 3810 N N . GLY B 1 145 ? 53.751 14.218 42.567 1.00 31.97 145 GLY B N 1
ATOM 3811 C CA . GLY B 1 145 ? 55.171 14.461 42.769 1.00 32.18 145 GLY B CA 1
ATOM 3812 C C . GLY B 1 145 ? 55.701 14.017 44.115 1.00 32.46 145 GLY B C 1
ATOM 3813 O O . GLY B 1 145 ? 56.915 13.927 44.298 1.00 32.24 145 GLY B O 1
ATOM 3814 N N . LEU B 1 146 ? 54.802 13.760 45.069 1.00 32.66 146 LEU B N 1
ATOM 3815 C CA . LEU B 1 146 ? 55.216 13.281 46.391 1.00 32.81 146 LEU B CA 1
ATOM 3816 C C . LEU B 1 146 ? 55.793 11.885 46.274 1.00 33.19 146 LEU B C 1
ATOM 3817 O O . LEU B 1 146 ? 55.294 11.073 45.490 1.00 33.40 146 LEU B O 1
ATOM 3822 N N . THR B 1 147 ? 56.834 11.617 47.057 1.00 33.51 147 THR B N 1
ATOM 3823 C CA . THR B 1 147 ? 57.497 10.310 47.088 1.00 34.04 147 THR B CA 1
ATOM 3824 C C . THR B 1 147 ? 57.429 9.718 48.493 1.00 34.11 147 THR B C 1
ATOM 3825 O O . THR B 1 147 ? 57.015 10.399 49.436 1.00 33.94 147 THR B O 1
ATOM 3829 N N . GLU B 1 148 ? 57.845 8.459 48.642 1.00 34.09 148 GLU B N 1
ATOM 3830 C CA . GLU B 1 148 ? 57.876 7.834 49.961 1.00 34.15 148 GLU B CA 1
ATOM 3831 C C . GLU B 1 148 ? 58.825 8.568 50.904 1.00 34.12 148 GLU B C 1
ATOM 3832 O O . GLU B 1 148 ? 58.537 8.713 52.095 1.00 34.13 148 GLU B O 1
ATOM 3838 N N . GLU B 1 149 ? 59.948 9.039 50.362 1.00 34.03 149 GLU B N 1
ATOM 3839 C CA . GLU B 1 149 ? 60.918 9.807 51.137 1.00 34.02 149 GLU B CA 1
ATOM 3840 C C . GLU B 1 149 ? 60.300 11.078 51.732 1.00 33.06 149 GLU B C 1
ATOM 3841 O O . GLU B 1 149 ? 60.683 11.498 52.822 1.00 33.06 149 GLU B O 1
ATOM 3847 N N . ASP B 1 150 ? 59.349 11.678 51.017 1.00 32.24 150 ASP B N 1
ATOM 3848 C CA . ASP B 1 150 ? 58.616 12.840 51.535 1.00 31.43 150 ASP B CA 1
ATOM 3849 C C . ASP B 1 150 ? 57.827 12.507 52.799 1.00 30.95 150 ASP B C 1
ATOM 3850 O O . ASP B 1 150 ? 57.819 13.288 53.754 1.00 30.86 150 ASP B O 1
ATOM 3855 N N . PHE B 1 151 ? 57.180 11.343 52.805 1.00 30.41 151 PHE B N 1
ATOM 3856 C CA . PHE B 1 151 ? 56.414 10.890 53.967 1.00 29.98 151 PHE B CA 1
ATOM 3857 C C . PHE B 1 151 ? 57.307 10.586 55.162 1.00 29.94 151 PHE B C 1
ATOM 3858 O O . PHE B 1 151 ? 56.935 10.855 56.311 1.00 29.71 151 PHE B O 1
ATOM 3866 N N . ILE B 1 152 ? 58.487 10.034 54.882 1.00 29.70 152 ILE B N 1
ATOM 3867 C CA . ILE B 1 152 ? 59.527 9.821 55.894 1.00 29.68 152 ILE B CA 1
ATOM 3868 C C . ILE B 1 152 ? 59.959 11.147 56.523 1.00 29.42 152 ILE B C 1
ATOM 3869 O O . ILE B 1 152 ? 60.065 11.252 57.747 1.00 29.42 152 ILE B O 1
ATOM 3874 N N . GLU B 1 153 ? 60.204 12.147 55.677 1.00 29.24 153 GLU B N 1
ATOM 3875 C CA . GLU B 1 153 ? 60.588 13.491 56.126 1.00 29.58 153 GLU B CA 1
ATOM 3876 C C . GLU B 1 153 ? 59.496 14.116 57.003 1.00 28.79 153 GLU B C 1
ATOM 3877 O O . GLU B 1 153 ? 59.773 14.611 58.093 1.00 28.32 153 GLU B O 1
ATOM 3883 N N . MET B 1 154 ? 58.258 14.070 56.517 1.00 28.79 154 MET B N 1
ATOM 3884 C CA . MET B 1 154 ? 57.116 14.627 57.247 1.00 28.70 154 MET B CA 1
ATOM 3885 C C . MET B 1 154 ? 56.917 13.955 58.601 1.00 28.72 154 MET B C 1
ATOM 3886 O O . MET B 1 154 ? 56.678 14.636 59.603 1.00 28.31 154 MET B O 1
ATOM 3891 N N . LYS B 1 155 ? 57.040 12.627 58.635 1.00 28.62 155 LYS B N 1
ATOM 3892 C CA . LYS B 1 155 ? 56.932 11.887 59.892 1.00 29.17 155 LYS B CA 1
ATOM 3893 C C . LYS B 1 155 ? 57.997 12.321 60.899 1.00 28.79 155 LYS B C 1
ATOM 3894 O O . LYS B 1 155 ? 57.708 12.519 62.082 1.00 28.85 155 LYS B O 1
ATOM 3900 N N . LYS B 1 156 ? 59.225 12.476 60.414 1.00 28.67 156 LYS B N 1
ATOM 3901 C CA . LYS B 1 156 ? 60.339 12.947 61.225 1.00 28.47 156 LYS B CA 1
ATOM 3902 C C . LYS B 1 156 ? 60.025 14.317 61.843 1.00 27.94 156 LYS B C 1
ATOM 3903 O O . LYS B 1 156 ? 60.401 14.592 62.982 1.00 27.72 156 LYS B O 1
ATOM 3909 N N . GLU B 1 157 ? 59.316 15.158 61.090 1.00 27.58 157 GLU B N 1
ATOM 3910 C CA . GLU B 1 157 ? 58.974 16.515 61.537 1.00 27.19 157 GLU B CA 1
ATOM 3911 C C . GLU B 1 157 ? 57.630 16.623 62.264 1.00 26.74 157 GLU B C 1
ATOM 3912 O O . GLU B 1 157 ? 57.174 17.728 62.575 1.00 26.54 157 GLU B O 1
ATOM 3918 N N . GLY B 1 158 ? 57.010 15.478 62.538 1.00 25.88 158 GLY B N 1
ATOM 3919 C CA . GLY B 1 158 ? 55.853 15.421 63.425 1.00 25.26 158 GLY B CA 1
ATOM 3920 C C . GLY B 1 158 ? 54.492 15.332 62.761 1.00 24.65 158 GLY B C 1
ATOM 3921 O O . GLY B 1 158 ? 53.467 15.278 63.455 1.00 24.65 158 GLY B O 1
ATOM 3922 N N . VAL B 1 159 ? 54.485 15.316 61.429 1.00 24.01 159 VAL B N 1
ATOM 3923 C CA . VAL B 1 159 ? 53.259 15.148 60.643 1.00 23.33 159 VAL B CA 1
ATOM 3924 C C . VAL B 1 159 ? 52.841 13.682 60.631 1.00 23.02 159 VAL B C 1
ATOM 3925 O O . VAL B 1 159 ? 53.664 12.800 60.373 1.00 22.85 159 VAL B O 1
ATOM 3929 N N . TRP B 1 160 ? 51.559 13.422 60.885 1.00 22.62 160 TRP B N 1
ATOM 3930 C CA . TRP B 1 160 ? 51.050 12.045 60.917 1.00 21.81 160 TRP B CA 1
ATOM 3931 C C . TRP B 1 160 ? 49.655 11.905 60.312 1.00 21.36 160 TRP B C 1
ATOM 3932 O O . TRP B 1 160 ? 49.008 10.859 60.444 1.00 20.81 160 TRP B O 1
ATOM 3943 N N . ILE B 1 161 ? 49.195 12.961 59.646 1.00 20.91 161 ILE B N 1
ATOM 3944 C CA . ILE B 1 161 ? 47.877 12.954 59.022 1.00 20.92 161 ILE B CA 1
ATOM 3945 C C . ILE B 1 161 ? 47.951 13.318 57.544 1.00 20.84 161 ILE B C 1
ATOM 3946 O O . ILE B 1 161 ? 48.669 14.241 57.151 1.00 20.73 161 ILE B O 1
ATOM 3951 N N . VAL B 1 162 ? 47.194 12.582 56.737 1.00 20.71 162 VAL B N 1
ATOM 3952 C CA . VAL B 1 162 ? 46.927 12.950 55.357 1.00 20.77 162 VAL B CA 1
ATOM 3953 C C . VAL B 1 162 ? 45.503 13.514 55.282 1.00 21.20 162 VAL B C 1
ATOM 3954 O O . VAL B 1 162 ? 44.536 12.844 55.663 1.00 20.32 162 VAL B O 1
ATOM 3958 N N . GLY B 1 163 ? 45.395 14.752 54.803 1.00 21.83 163 GLY B N 1
ATOM 3959 C CA . GLY B 1 163 ? 44.107 15.433 54.639 1.00 23.19 163 GLY B CA 1
ATOM 3960 C C . GLY B 1 163 ? 43.302 14.856 53.493 1.00 24.22 163 GLY B C 1
ATOM 3961 O O . GLY B 1 163 ? 43.820 14.044 52.724 1.00 24.72 163 GLY B O 1
ATOM 3962 N N . GLU B 1 164 ? 42.040 15.277 53.381 1.00 25.12 164 GLU B N 1
ATOM 3963 C CA . GLU B 1 164 ? 41.090 14.698 52.425 1.00 25.94 164 GLU B CA 1
ATOM 3964 C C . GLU B 1 164 ? 41.762 14.432 51.087 1.00 26.54 164 GLU B C 1
ATOM 3965 O O . GLU B 1 164 ? 42.159 15.372 50.390 1.00 26.64 164 GLU B O 1
ATOM 3971 N N . VAL B 1 165 ? 41.911 13.153 50.747 1.00 27.32 165 VAL B N 1
ATOM 3972 C CA . VAL B 1 165 ? 42.377 12.751 49.418 1.00 27.96 165 VAL B CA 1
ATOM 3973 C C . VAL B 1 165 ? 41.367 13.259 48.389 1.00 28.57 165 VAL B C 1
ATOM 3974 O O . VAL B 1 165 ? 40.174 12.966 48.492 1.00 28.41 165 VAL B O 1
ATOM 3978 N N . GLY B 1 166 ? 41.846 14.035 47.415 1.00 29.19 166 GLY B N 1
ATOM 3979 C CA . GLY B 1 166 ? 40.976 14.635 46.404 1.00 29.95 166 GLY B CA 1
ATOM 3980 C C . GLY B 1 166 ? 40.952 16.156 46.436 1.00 30.69 166 GLY B C 1
ATOM 3981 O O . GLY B 1 166 ? 40.506 16.794 45.473 1.00 30.70 166 GLY B O 1
ATOM 3982 N N . LEU B 1 167 ? 41.426 16.738 47.541 1.00 30.99 167 LEU B N 1
ATOM 3983 C CA . LEU B 1 167 ? 41.556 18.194 47.662 1.00 31.84 167 LEU B CA 1
ATOM 3984 C C . LEU B 1 167 ? 42.620 18.766 46.723 1.00 32.24 167 LEU B C 1
ATOM 3985 O O . LEU B 1 167 ? 42.550 19.940 46.348 1.00 32.07 167 LEU B O 1
ATOM 3990 N N . GLY B 1 168 ? 43.600 17.937 46.361 1.00 32.59 168 GLY B N 1
ATOM 3991 C CA . GLY B 1 168 ? 44.706 18.351 45.496 1.00 33.62 168 GLY B CA 1
ATOM 3992 C C . GLY B 1 168 ? 44.693 17.654 44.148 1.00 34.19 168 GLY B C 1
ATOM 3993 O O . GLY B 1 168 ? 43.667 17.114 43.735 1.00 34.09 168 GLY B O 1
ATOM 3994 N N . THR B 1 169 ? 45.837 17.660 43.466 1.00 34.89 169 THR B N 1
ATOM 3995 C CA . THR B 1 169 ? 45.943 17.073 42.122 1.00 35.70 169 THR B CA 1
ATOM 3996 C C . THR B 1 169 ? 45.803 15.551 42.118 1.00 36.41 169 THR B C 1
ATOM 3997 O O . THR B 1 169 ? 45.466 14.960 41.090 1.00 36.61 169 THR B O 1
ATOM 4001 N N . ILE B 1 170 ? 46.069 14.921 43.261 1.00 37.16 170 ILE B N 1
ATOM 4002 C CA . ILE B 1 170 ? 45.823 13.488 43.420 1.00 37.96 170 ILE B CA 1
ATOM 4003 C C . ILE B 1 170 ? 44.330 13.278 43.694 1.00 38.77 170 ILE B C 1
ATOM 4004 O O . ILE B 1 170 ? 43.801 13.736 44.715 1.00 38.58 170 ILE B O 1
ATOM 4009 N N . LYS B 1 171 ? 43.658 12.593 42.768 1.00 39.74 171 LYS B N 1
ATOM 4010 C CA . LYS B 1 171 ? 42.198 12.492 42.787 1.00 40.85 171 LYS B CA 1
ATOM 4011 C C . LYS B 1 171 ? 41.677 11.076 42.571 1.00 41.42 171 LYS B C 1
ATOM 4012 O O . LYS B 1 171 ? 40.874 10.578 43.366 1.00 41.58 171 LYS B O 1
ATOM 4018 N N . ASN B 1 172 ? 42.119 10.432 41.494 1.00 42.08 172 ASN B N 1
ATOM 4019 C CA . ASN B 1 172 ? 41.632 9.092 41.183 1.00 42.73 172 ASN B CA 1
ATOM 4020 C C . ASN B 1 172 ? 42.397 8.027 41.980 1.00 42.72 172 ASN B C 1
ATOM 4021 O O . ASN B 1 172 ? 43.580 8.216 42.280 1.00 42.62 172 ASN B O 1
ATOM 4026 N N . PRO B 1 173 ? 41.714 6.924 42.353 1.00 42.84 173 PRO B N 1
ATOM 4027 C CA . PRO B 1 173 ? 42.297 5.874 43.198 1.00 42.86 173 PRO B CA 1
ATOM 4028 C C . PRO B 1 173 ? 43.621 5.297 42.692 1.00 42.75 173 PRO B C 1
ATOM 4029 O O . PRO B 1 173 ? 44.457 4.902 43.502 1.00 42.79 173 PRO B O 1
ATOM 4033 N N . GLU B 1 174 ? 43.802 5.245 41.374 1.00 42.69 174 GLU B N 1
ATOM 4034 C CA . GLU B 1 174 ? 45.031 4.715 40.772 1.00 42.74 174 GLU B CA 1
ATOM 4035 C C . GLU B 1 174 ? 46.255 5.521 41.216 1.00 41.86 174 GLU B C 1
ATOM 4036 O O . GLU B 1 174 ? 47.309 4.953 41.503 1.00 41.86 174 GLU B O 1
ATOM 4042 N N . ASP B 1 175 ? 46.101 6.843 41.272 1.00 41.06 175 ASP B N 1
ATOM 4043 C CA . ASP B 1 175 ? 47.173 7.738 41.711 1.00 40.23 175 ASP B CA 1
ATOM 4044 C C . ASP B 1 175 ? 47.292 7.785 43.236 1.00 39.62 175 ASP B C 1
ATOM 4045 O O . ASP B 1 175 ? 48.392 7.935 43.776 1.00 39.42 175 ASP B O 1
ATOM 4050 N N . ALA B 1 176 ? 46.156 7.644 43.917 1.00 38.83 176 ALA B N 1
ATOM 4051 C CA . ALA B 1 176 ? 46.085 7.819 45.368 1.00 38.14 176 ALA B CA 1
ATOM 4052 C C . ALA B 1 176 ? 46.598 6.618 46.154 1.00 37.63 176 ALA B C 1
ATOM 4053 O O . ALA B 1 176 ? 47.341 6.778 47.128 1.00 37.55 176 ALA B O 1
ATOM 4055 N N . ALA B 1 177 ? 46.203 5.422 45.726 1.00 36.93 177 ALA B N 1
ATOM 4056 C CA . ALA B 1 177 ? 46.512 4.188 46.454 1.00 36.63 177 ALA B CA 1
ATOM 4057 C C . ALA B 1 177 ? 47.992 3.996 46.824 1.00 36.18 177 ALA B C 1
ATOM 4058 O O . ALA B 1 177 ? 48.284 3.625 47.961 1.00 36.36 177 ALA B O 1
ATOM 4060 N N . PRO B 1 178 ? 48.927 4.237 45.878 1.00 35.89 178 PRO B N 1
ATOM 4061 C CA . PRO B 1 178 ? 50.344 4.096 46.237 1.00 35.50 178 PRO B CA 1
ATOM 4062 C C . PRO B 1 178 ? 50.819 5.085 47.301 1.00 34.93 178 PRO B C 1
ATOM 4063 O O . PRO B 1 178 ? 51.630 4.717 48.155 1.00 34.65 178 PRO B O 1
ATOM 4067 N N . MET B 1 179 ? 50.333 6.326 47.240 1.00 34.51 179 MET B N 1
ATOM 4068 C CA . MET B 1 179 ? 50.703 7.348 48.222 1.00 34.06 179 MET B CA 1
ATOM 4069 C C . MET B 1 179 ? 50.124 7.041 49.600 1.00 33.92 179 MET B C 1
ATOM 4070 O O . MET B 1 179 ? 50.806 7.206 50.612 1.00 33.74 179 MET B O 1
ATOM 4075 N N . VAL B 1 180 ? 48.866 6.596 49.629 1.00 33.80 180 VAL B N 1
ATOM 4076 C CA . VAL B 1 180 ? 48.208 6.192 50.874 1.00 33.62 180 VAL B CA 1
ATOM 4077 C C . VAL B 1 180 ? 48.957 5.003 51.478 1.00 33.92 180 VAL B C 1
ATOM 4078 O O . VAL B 1 180 ? 49.107 4.904 52.696 1.00 33.83 180 VAL B O 1
ATOM 4082 N N . GLU B 1 181 ? 49.442 4.119 50.608 1.00 34.24 181 GLU B N 1
ATOM 4083 C CA . GLU B 1 181 ? 50.264 2.978 51.016 1.00 34.84 181 GLU B CA 1
ATOM 4084 C C . GLU B 1 181 ? 51.534 3.428 51.753 1.00 33.89 181 GLU B C 1
ATOM 4085 O O . GLU B 1 181 ? 51.829 2.919 52.836 1.00 33.83 181 GLU B O 1
ATOM 4091 N N . TRP B 1 182 ? 52.269 4.385 51.175 1.00 33.45 182 TRP B N 1
ATOM 4092 C CA . TRP B 1 182 ? 53.462 4.958 51.823 1.00 33.10 182 TRP B CA 1
ATOM 4093 C C . TRP B 1 182 ? 53.122 5.633 53.153 1.00 32.74 182 TRP B C 1
ATOM 4094 O O . TRP B 1 182 ? 53.854 5.506 54.136 1.00 32.04 182 TRP B O 1
ATOM 4105 N N . ALA B 1 183 ? 52.012 6.367 53.160 1.00 32.23 183 ALA B N 1
ATOM 4106 C CA . ALA B 1 183 ? 51.534 7.029 54.365 1.00 32.03 183 ALA B CA 1
ATOM 4107 C C . ALA B 1 183 ? 51.348 6.010 55.484 1.00 31.98 183 ALA B C 1
ATOM 4108 O O . ALA B 1 183 ? 51.930 6.157 56.563 1.00 31.83 183 ALA B O 1
ATOM 4110 N N . HIS B 1 184 ? 50.569 4.962 55.208 1.00 32.38 184 HIS B N 1
ATOM 4111 C CA . HIS B 1 184 ? 50.260 3.932 56.202 1.00 32.74 184 HIS B CA 1
ATOM 4112 C C . HIS B 1 184 ? 51.497 3.187 56.695 1.00 33.25 184 HIS B C 1
ATOM 4113 O O . HIS B 1 184 ? 51.573 2.809 57.866 1.00 33.25 184 HIS B O 1
ATOM 4120 N N . LYS B 1 185 ? 52.461 2.999 55.795 1.00 33.61 185 LYS B N 1
ATOM 4121 C CA . LYS B 1 185 ? 53.736 2.354 56.107 1.00 34.20 185 LYS B CA 1
ATOM 4122 C C . LYS B 1 185 ? 54.520 3.177 57.131 1.00 33.88 185 LYS B C 1
ATOM 4123 O O . LYS B 1 185 ? 55.265 2.628 57.949 1.00 33.86 185 LYS B O 1
ATOM 4129 N N . HIS B 1 186 ? 54.331 4.493 57.099 1.00 33.28 186 HIS B N 1
ATOM 4130 C CA . HIS B 1 186 ? 55.075 5.382 57.985 1.00 32.82 186 HIS B CA 1
ATOM 4131 C C . HIS B 1 186 ? 54.223 6.030 59.086 1.00 32.45 186 HIS B C 1
ATOM 4132 O O . HIS B 1 186 ? 54.568 7.084 59.615 1.00 32.62 186 HIS B O 1
ATOM 4139 N N . GLY B 1 187 ? 53.117 5.373 59.428 1.00 31.72 187 GLY B N 1
ATOM 4140 C CA . GLY B 1 187 ? 52.341 5.720 60.614 1.00 30.96 187 GLY B CA 1
ATOM 4141 C C . GLY B 1 187 ? 51.380 6.884 60.477 1.00 30.19 187 GLY B C 1
ATOM 4142 O O . GLY B 1 187 ? 51.070 7.553 61.464 1.00 30.41 187 GLY B O 1
ATOM 4143 N N . PHE B 1 188 ? 50.898 7.122 59.262 1.00 29.26 188 PHE B N 1
ATOM 4144 C CA . PHE B 1 188 ? 49.925 8.185 59.013 1.00 27.97 188 PHE B CA 1
ATOM 4145 C C . PHE B 1 188 ? 48.492 7.671 59.102 1.00 27.51 188 PHE B C 1
ATOM 4146 O O . PHE B 1 188 ? 48.205 6.517 58.755 1.00 27.02 188 PHE B O 1
ATOM 4154 N N . LYS B 1 189 ? 47.596 8.548 59.554 1.00 26.29 189 LYS B N 1
ATOM 4155 C CA . LYS B 1 189 ? 46.161 8.340 59.416 1.00 25.64 189 LYS B CA 1
ATOM 4156 C C . LYS B 1 189 ? 45.676 9.103 58.185 1.00 25.03 189 LYS B C 1
ATOM 4157 O O . LYS B 1 189 ? 46.128 10.226 57.926 1.00 24.65 189 LYS B O 1
ATOM 4163 N N . VAL B 1 190 ? 44.775 8.488 57.421 1.00 24.24 190 VAL B N 1
ATOM 4164 C CA . VAL B 1 190 ? 44.405 9.011 56.103 1.00 24.19 190 VAL B CA 1
ATOM 4165 C C . VAL B 1 190 ? 42.908 9.292 55.961 1.00 24.07 190 VAL B C 1
ATOM 4166 O O . VAL B 1 190 ? 42.072 8.429 56.252 1.00 23.65 190 VAL B O 1
ATOM 4170 N N . GLN B 1 191 ? 42.592 10.500 55.496 1.00 24.23 191 GLN B N 1
ATOM 4171 C CA . GLN B 1 191 ? 41.215 10.919 55.209 1.00 24.78 191 GLN B CA 1
ATOM 4172 C C . GLN B 1 191 ? 40.953 10.949 53.709 1.00 25.54 191 GLN B C 1
ATOM 4173 O O . GLN B 1 191 ? 41.868 11.181 52.920 1.00 25.40 191 GLN B O 1
ATOM 4179 N N . MET B 1 192 ? 39.695 10.752 53.319 1.00 26.26 192 MET B N 1
ATOM 4180 C CA . MET B 1 192 ? 39.330 10.784 51.905 1.00 27.31 192 MET B CA 1
ATOM 4181 C C . MET B 1 192 ? 37.992 11.472 51.648 1.00 27.42 192 MET B C 1
ATOM 4182 O O . MET B 1 192 ? 36.958 11.034 52.156 1.00 27.70 192 MET B O 1
ATOM 4187 N N . HIS B 1 193 ? 38.027 12.534 50.844 1.00 27.60 193 HIS B N 1
ATOM 4188 C CA . HIS B 1 193 ? 36.829 13.255 50.419 1.00 28.17 193 HIS B CA 1
ATOM 4189 C C . HIS B 1 193 ? 35.857 12.307 49.718 1.00 28.39 193 HIS B C 1
ATOM 4190 O O . HIS B 1 193 ? 36.229 11.615 48.769 1.00 27.92 193 HIS B O 1
ATOM 4197 N N . THR B 1 194 ? 34.613 12.294 50.197 1.00 29.18 194 THR B N 1
ATOM 4198 C CA . THR B 1 194 ? 33.593 11.368 49.713 1.00 29.64 194 THR B CA 1
ATOM 4199 C C . THR B 1 194 ? 32.270 12.084 49.466 1.00 30.36 194 THR B C 1
ATOM 4200 O O . THR B 1 194 ? 31.553 12.454 50.402 1.00 30.13 194 THR B O 1
ATOM 4204 N N . GLY B 1 195 ? 31.954 12.268 48.191 1.00 31.10 195 GLY B N 1
ATOM 4205 C CA . GLY B 1 195 ? 30.746 12.970 47.795 1.00 32.37 195 GLY B CA 1
ATOM 4206 C C . GLY B 1 195 ? 30.992 13.762 46.534 1.00 33.32 195 GLY B C 1
ATOM 4207 O O . GLY B 1 195 ? 31.979 13.522 45.825 1.00 32.91 195 GLY B O 1
ATOM 4208 N N . GLY B 1 196 ? 30.096 14.710 46.267 1.00 34.31 196 GLY B N 1
ATOM 4209 C CA . GLY B 1 196 ? 30.169 15.548 45.075 1.00 35.89 196 GLY B CA 1
ATOM 4210 C C . GLY B 1 196 ? 31.481 16.297 44.979 1.00 37.35 196 GLY B C 1
ATOM 4211 O O . GLY B 1 196 ? 32.024 16.744 45.997 1.00 37.00 196 GLY B O 1
ATOM 4212 N N . THR B 1 197 ? 31.993 16.415 43.755 1.00 38.90 197 THR B N 1
ATOM 4213 C CA . THR B 1 197 ? 33.255 17.109 43.489 1.00 40.96 197 THR B CA 1
ATOM 4214 C C . THR B 1 197 ? 33.023 18.329 42.594 1.00 42.11 197 THR B C 1
ATOM 4215 O O . THR B 1 197 ? 31.890 18.609 42.198 1.00 42.44 197 THR B O 1
ATOM 4219 N N . SER B 1 198 ? 34.097 19.053 42.286 1.00 43.48 198 SER B N 1
ATOM 4220 C CA . SER B 1 198 ? 34.014 20.247 41.443 1.00 44.83 198 SER B CA 1
ATOM 4221 C C . SER B 1 198 ? 34.367 19.948 39.978 1.00 45.54 198 SER B C 1
ATOM 4222 O O . SER B 1 198 ? 34.411 20.853 39.139 1.00 45.53 198 SER B O 1
ATOM 4225 N N . ILE B 1 199 ? 34.599 18.672 39.681 1.00 46.43 199 ILE B N 1
ATOM 4226 C CA . ILE B 1 199 ? 34.947 18.234 38.332 1.00 47.36 199 ILE B CA 1
ATOM 4227 C C . ILE B 1 199 ? 33.713 17.645 37.635 1.00 47.87 199 ILE B C 1
ATOM 4228 O O . ILE B 1 199 ? 33.196 16.608 38.062 1.00 47.98 199 ILE B O 1
ATOM 4233 N N . PRO B 1 200 ? 33.226 18.320 36.573 1.00 48.28 200 PRO B N 1
ATOM 4234 C CA . PRO B 1 200 ? 32.094 17.824 35.779 1.00 48.63 200 PRO B CA 1
ATOM 4235 C C . PRO B 1 200 ? 32.294 16.400 35.235 1.00 48.99 200 PRO B C 1
ATOM 4236 O O . PRO B 1 200 ? 31.328 15.631 35.175 1.00 49.25 200 PRO B O 1
ATOM 4240 N N . GLY B 1 201 ? 33.530 16.061 34.858 1.00 49.20 201 GLY B N 1
ATOM 4241 C CA . GLY B 1 201 ? 33.874 14.720 34.360 1.00 49.39 201 GLY B CA 1
ATOM 4242 C C . GLY B 1 201 ? 33.625 13.608 35.368 1.00 49.38 201 GLY B C 1
ATOM 4243 O O . GLY B 1 201 ? 32.779 12.736 35.146 1.00 49.59 201 GLY B O 1
ATOM 4244 N N . SER B 1 202 ? 34.373 13.635 36.470 1.00 49.22 202 SER B N 1
ATOM 4245 C CA . SER B 1 202 ? 34.145 12.728 37.600 1.00 48.81 202 SER B CA 1
ATOM 4246 C C . SER B 1 202 ? 33.533 13.518 38.758 1.00 48.34 202 SER B C 1
ATOM 4247 O O . SER B 1 202 ? 34.246 14.061 39.609 1.00 48.30 202 SER B O 1
ATOM 4250 N N . SER B 1 203 ? 32.203 13.579 38.768 1.00 47.66 203 SER B N 1
ATOM 4251 C CA . SER B 1 203 ? 31.457 14.476 39.655 1.00 46.98 203 SER B CA 1
ATOM 4252 C C . SER B 1 203 ? 31.226 13.929 41.066 1.00 46.41 203 SER B C 1
ATOM 4253 O O . SER B 1 203 ? 30.809 14.670 41.961 1.00 46.20 203 SER B O 1
ATOM 4256 N N . THR B 1 204 ? 31.510 12.643 41.261 1.00 45.79 204 THR B N 1
ATOM 4257 C CA . THR B 1 204 ? 31.266 11.974 42.539 1.00 45.18 204 THR B CA 1
ATOM 4258 C C . THR B 1 204 ? 32.349 10.940 42.885 1.00 44.79 204 THR B C 1
ATOM 4259 O O . THR B 1 204 ? 33.190 10.601 42.051 1.00 44.65 204 THR B O 1
ATOM 4263 N N . VAL B 1 205 ? 32.312 10.457 44.126 1.00 44.27 205 VAL B N 1
ATOM 4264 C CA . VAL B 1 205 ? 33.237 9.437 44.619 1.00 43.64 205 VAL B CA 1
ATOM 4265 C C . VAL B 1 205 ? 32.444 8.157 44.895 1.00 43.39 205 VAL B C 1
ATOM 4266 O O . VAL B 1 205 ? 31.371 8.200 45.502 1.00 43.35 205 VAL B O 1
ATOM 4270 N N . THR B 1 206 ? 32.966 7.026 44.428 1.00 43.00 206 THR B N 1
ATOM 4271 C CA . THR B 1 206 ? 32.274 5.743 44.556 1.00 42.67 206 THR B CA 1
ATOM 4272 C C . THR B 1 206 ? 32.878 4.889 45.667 1.00 42.23 206 THR B C 1
ATOM 4273 O O . THR B 1 206 ? 33.973 5.175 46.152 1.00 42.27 206 THR B O 1
ATOM 4277 N N . ALA B 1 207 ? 32.157 3.841 46.060 1.00 41.78 207 ALA B N 1
ATOM 4278 C CA . ALA B 1 207 ? 32.673 2.859 47.007 1.00 41.29 207 ALA B CA 1
ATOM 4279 C C . ALA B 1 207 ? 33.955 2.229 46.470 1.00 41.06 207 ALA B C 1
ATOM 4280 O O . ALA B 1 207 ? 34.922 2.056 47.213 1.00 40.90 207 ALA B O 1
ATOM 4282 N N . ASP B 1 208 ? 33.953 1.905 45.175 1.00 40.63 208 ASP B N 1
ATOM 4283 C CA . ASP B 1 208 ? 35.125 1.349 44.498 1.00 40.28 208 ASP B CA 1
ATOM 4284 C C . ASP B 1 208 ? 36.354 2.233 44.686 1.00 39.65 208 ASP B C 1
ATOM 4285 O O . ASP B 1 208 ? 37.442 1.722 44.965 1.00 39.45 208 ASP B O 1
ATOM 4290 N N . ASP B 1 209 ? 36.168 3.549 44.548 1.00 38.94 209 ASP B N 1
ATOM 4291 C CA . ASP B 1 209 ? 37.231 4.531 44.805 1.00 38.31 209 ASP B CA 1
ATOM 4292 C C . ASP B 1 209 ? 37.761 4.398 46.226 1.00 37.72 209 ASP B C 1
ATOM 4293 O O . ASP B 1 209 ? 38.972 4.351 46.438 1.00 37.45 209 ASP B O 1
ATOM 4298 N N . VAL B 1 210 ? 36.843 4.338 47.191 1.00 37.21 210 VAL B N 1
ATOM 4299 C CA . VAL B 1 210 ? 37.199 4.224 48.609 1.00 36.53 210 VAL B CA 1
ATOM 4300 C C . VAL B 1 210 ? 37.864 2.880 48.910 1.00 36.34 210 VAL B C 1
ATOM 4301 O O . VAL B 1 210 ? 38.896 2.835 49.582 1.00 36.00 210 VAL B O 1
ATOM 4305 N N . ILE B 1 211 ? 37.278 1.799 48.392 1.00 36.12 211 ILE B N 1
ATOM 4306 C CA . ILE B 1 211 ? 37.813 0.443 48.562 1.00 36.06 211 ILE B CA 1
ATOM 4307 C C . ILE B 1 211 ? 39.239 0.317 48.023 1.00 35.84 211 ILE B C 1
ATOM 4308 O O . ILE B 1 211 ? 40.093 -0.295 48.665 1.00 35.75 211 ILE B O 1
ATOM 4313 N N . LYS B 1 212 ? 39.487 0.908 46.854 1.00 35.74 212 LYS B N 1
ATOM 4314 C CA . LYS B 1 212 ? 40.812 0.874 46.228 1.00 35.51 212 LYS B CA 1
ATOM 4315 C C . LYS B 1 212 ? 41.828 1.761 46.944 1.00 34.73 212 LYS B C 1
ATOM 4316 O O . LYS B 1 212 ? 42.995 1.396 47.070 1.00 34.76 212 LYS B O 1
ATOM 4322 N N . THR B 1 213 ? 41.384 2.928 47.408 1.00 33.80 213 THR B N 1
ATOM 4323 C CA . THR B 1 213 ? 42.297 3.899 48.020 1.00 32.66 213 THR B CA 1
ATOM 4324 C C . THR B 1 213 ? 42.728 3.479 49.429 1.00 32.14 213 THR B C 1
ATOM 4325 O O . THR B 1 213 ? 43.892 3.632 49.793 1.00 32.08 213 THR B O 1
ATOM 4329 N N . LYS B 1 214 ? 41.776 2.949 50.201 1.00 31.33 214 LYS B N 1
ATOM 4330 C CA . LYS B 1 214 ? 42.002 2.440 51.567 1.00 30.81 214 LYS B CA 1
ATOM 4331 C C . LYS B 1 214 ? 42.333 3.513 52.621 1.00 29.51 214 LYS B C 1
ATOM 4332 O O . LYS B 1 214 ? 43.303 3.379 53.368 1.00 29.53 214 LYS B O 1
ATOM 4338 N N . PRO B 1 215 ? 41.506 4.574 52.708 1.00 28.38 215 PRO B N 1
ATOM 4339 C CA . PRO B 1 215 ? 41.717 5.539 53.781 1.00 27.16 215 PRO B CA 1
ATOM 4340 C C . PRO B 1 215 ? 41.277 4.956 55.122 1.00 26.27 215 PRO B C 1
ATOM 4341 O O . PRO B 1 215 ? 40.571 3.952 55.157 1.00 26.09 215 PRO B O 1
ATOM 4345 N N . ASP B 1 216 ? 41.676 5.592 56.215 1.00 25.35 216 ASP B N 1
ATOM 4346 C CA . ASP B 1 216 ? 41.195 5.200 57.533 1.00 24.49 216 ASP B CA 1
ATOM 4347 C C . ASP B 1 216 ? 39.817 5.785 57.789 1.00 23.50 216 ASP B C 1
ATOM 4348 O O . ASP B 1 216 ? 38.987 5.179 58.478 1.00 22.86 216 ASP B O 1
ATOM 4353 N N . VAL B 1 217 ? 39.592 6.973 57.230 1.00 22.79 217 VAL B N 1
ATOM 4354 C CA . VAL B 1 217 ? 38.350 7.720 57.416 1.00 21.48 217 VAL B CA 1
ATOM 4355 C C . VAL B 1 217 ? 37.737 8.075 56.067 1.00 20.93 217 VAL B C 1
ATOM 4356 O O . VAL B 1 217 ? 38.390 8.685 55.205 1.00 20.93 217 VAL B O 1
ATOM 4360 N N . VAL B 1 218 ? 36.475 7.697 55.904 1.00 20.05 218 VAL B N 1
ATOM 4361 C CA . VAL B 1 218 ? 35.650 8.159 54.800 1.00 19.70 218 VAL B CA 1
ATOM 4362 C C . VAL B 1 218 ? 35.059 9.506 55.223 1.00 19.43 218 VAL B C 1
ATOM 4363 O O . VAL B 1 218 ? 34.069 9.556 55.961 1.00 19.06 218 VAL B O 1
ATOM 4367 N N . SER B 1 219 ? 35.690 10.587 54.765 1.00 19.35 219 SER B N 1
ATOM 4368 C CA . SER B 1 219 ? 35.330 11.942 55.189 1.00 19.34 219 SER B CA 1
ATOM 4369 C C . SER B 1 219 ? 33.980 12.365 54.641 1.00 19.28 219 SER B C 1
ATOM 4370 O O . SER B 1 219 ? 33.645 12.051 53.498 1.00 19.21 219 SER B O 1
ATOM 4373 N N . HIS B 1 220 ? 33.228 13.108 55.456 1.00 19.02 220 HIS B N 1
ATOM 4374 C CA . HIS B 1 220 ? 31.864 13.533 55.113 1.00 19.28 220 HIS B CA 1
ATOM 4375 C C . HIS B 1 220 ? 31.069 12.506 54.284 1.00 19.20 220 HIS B C 1
ATOM 4376 O O . HIS B 1 220 ? 30.682 12.758 53.134 1.00 19.19 220 HIS B O 1
ATOM 4383 N N . ILE B 1 221 ? 30.827 11.344 54.888 1.00 18.91 221 ILE B N 1
ATOM 4384 C CA . ILE B 1 221 ? 30.012 10.320 54.238 1.00 19.04 221 ILE B CA 1
ATOM 4385 C C . ILE B 1 221 ? 28.607 10.849 53.893 1.00 18.78 221 ILE B C 1
ATOM 4386 O O . ILE B 1 221 ? 27.983 10.378 52.940 1.00 18.77 221 ILE B O 1
ATOM 4391 N N . ASN B 1 222 ? 28.128 11.840 54.649 1.00 17.60 222 ASN B N 1
ATOM 4392 C CA . ASN B 1 222 ? 26.847 12.473 54.338 1.00 17.34 222 ASN B CA 1
ATOM 4393 C C . ASN B 1 222 ? 26.971 13.687 53.402 1.00 17.33 222 ASN B C 1
ATOM 4394 O O . ASN B 1 222 ? 26.014 14.444 53.225 1.00 17.26 222 ASN B O 1
ATOM 4399 N N . GLY B 1 223 ? 28.143 13.867 52.809 1.00 17.55 223 GLY B N 1
ATOM 4400 C CA . GLY B 1 223 ? 28.364 14.948 51.843 1.00 17.64 223 GLY B CA 1
ATOM 4401 C C . GLY B 1 223 ? 29.075 16.161 52.415 1.00 18.10 223 GLY B C 1
ATOM 4402 O O . GLY B 1 223 ? 28.914 16.494 53.596 1.00 18.04 223 GLY B O 1
ATOM 4403 N N . GLY B 1 224 ? 29.854 16.830 51.571 1.00 18.17 224 GLY B N 1
ATOM 4404 C CA . GLY B 1 224 ? 30.577 18.043 51.973 1.00 18.28 224 GLY B CA 1
ATOM 4405 C C . GLY B 1 224 ? 30.428 19.236 51.034 1.00 18.62 224 GLY B C 1
ATOM 4406 O O . GLY B 1 224 ? 31.437 19.757 50.544 1.00 18.62 224 GLY B O 1
ATOM 4407 N N . PRO B 1 225 ? 29.184 19.723 50.824 1.00 18.04 225 PRO B N 1
ATOM 4408 C CA . PRO B 1 225 ? 27.918 19.249 51.385 1.00 18.29 225 PRO B CA 1
ATOM 4409 C C . PRO B 1 225 ? 27.153 18.207 50.551 1.00 18.04 225 PRO B C 1
ATOM 4410 O O . PRO B 1 225 ? 26.171 17.657 51.043 1.00 18.31 225 PRO B O 1
ATOM 4414 N N . THR B 1 226 ? 27.594 17.944 49.317 1.00 18.04 226 THR B N 1
ATOM 4415 C CA . THR B 1 226 ? 26.847 17.084 48.387 1.00 18.07 226 THR B CA 1
ATOM 4416 C C . THR B 1 226 ? 27.115 15.598 48.628 1.00 18.03 226 THR B C 1
ATOM 4417 O O . THR B 1 226 ? 28.259 15.145 48.544 1.00 17.57 226 THR B O 1
ATOM 4421 N N . ALA B 1 227 ? 26.055 14.834 48.895 1.00 18.46 227 ALA B N 1
ATOM 4422 C CA . ALA B 1 227 ? 26.217 13.443 49.309 1.00 18.87 227 ALA B CA 1
ATOM 4423 C C . ALA B 1 227 ? 26.344 12.466 48.141 1.00 19.30 227 ALA B C 1
ATOM 4424 O O . ALA B 1 227 ? 25.818 12.698 47.052 1.00 19.23 227 ALA B O 1
ATOM 4426 N N . ILE B 1 228 ? 27.056 11.371 48.392 1.00 19.97 228 ILE B N 1
ATOM 4427 C CA . ILE B 1 228 ? 27.003 10.184 47.537 1.00 20.71 228 ILE B CA 1
ATOM 4428 C C . ILE B 1 228 ? 25.616 9.548 47.681 1.00 21.16 228 ILE B C 1
ATOM 4429 O O . ILE B 1 228 ? 24.853 9.912 48.582 1.00 21.09 228 ILE B O 1
ATOM 4434 N N . SER B 1 229 ? 25.295 8.600 46.802 1.00 21.85 229 SER B N 1
ATOM 4435 C CA . SER B 1 229 ? 24.002 7.917 46.839 1.00 22.37 229 SER B CA 1
ATOM 4436 C C . SER B 1 229 ? 23.931 6.915 47.988 1.00 22.96 229 SER B C 1
ATOM 4437 O O . SER B 1 229 ? 24.964 6.486 48.512 1.00 22.91 229 SER B O 1
ATOM 4440 N N . VAL B 1 230 ? 22.712 6.522 48.364 1.00 23.89 230 VAL B N 1
ATOM 4441 C CA . VAL B 1 230 ? 22.524 5.485 49.393 1.00 24.81 230 VAL B CA 1
ATOM 4442 C C . VAL B 1 230 ? 23.144 4.150 48.986 1.00 25.28 230 VAL B C 1
ATOM 4443 O O . VAL B 1 230 ? 23.617 3.395 49.838 1.00 25.51 230 VAL B O 1
ATOM 4447 N N . GLN B 1 231 ? 23.135 3.873 47.683 1.00 25.65 231 GLN B N 1
ATOM 4448 C CA . GLN B 1 231 ? 23.749 2.663 47.130 1.00 26.45 231 GLN B CA 1
ATOM 4449 C C . GLN B 1 231 ? 25.243 2.607 47.441 1.00 26.00 231 GLN B C 1
ATOM 4450 O O . GLN B 1 231 ? 25.765 1.557 47.826 1.00 25.91 231 GLN B O 1
ATOM 4456 N N . GLU B 1 232 ? 25.924 3.743 47.301 1.00 25.68 232 GLU B N 1
ATOM 4457 C CA . GLU B 1 232 ? 27.347 3.819 47.625 1.00 25.68 232 GLU B CA 1
ATOM 4458 C C . GLU B 1 232 ? 27.610 3.790 49.128 1.00 25.17 232 GLU B C 1
ATOM 4459 O O . GLU B 1 232 ? 28.591 3.189 49.571 1.00 24.96 232 GLU B O 1
ATOM 4465 N N . VAL B 1 233 ? 26.738 4.430 49.908 1.00 24.67 233 VAL B N 1
ATOM 4466 C CA . VAL B 1 233 ? 26.815 4.350 51.374 1.00 24.57 233 VAL B CA 1
ATOM 4467 C C . VAL B 1 233 ? 26.788 2.886 51.831 1.00 24.67 233 VAL B C 1
ATOM 4468 O O . VAL B 1 233 ? 27.620 2.468 52.643 1.00 24.41 233 VAL B O 1
ATOM 4472 N N . ASP B 1 234 ? 25.834 2.119 51.298 1.00 24.55 234 ASP B N 1
ATOM 4473 C CA . ASP B 1 234 ? 25.684 0.706 51.660 1.00 25.14 234 ASP B CA 1
ATOM 4474 C C . ASP B 1 234 ? 26.987 -0.069 51.469 1.00 25.21 234 ASP B C 1
ATOM 4475 O O . ASP B 1 234 ? 27.420 -0.802 52.364 1.00 25.43 234 ASP B O 1
ATOM 4480 N N . ARG B 1 235 ? 27.618 0.118 50.313 1.00 25.32 235 ARG B N 1
ATOM 4481 C CA . ARG B 1 235 ? 28.856 -0.581 49.986 1.00 25.81 235 ARG B CA 1
ATOM 4482 C C . ARG B 1 235 ? 30.034 -0.185 50.878 1.00 25.42 235 ARG B C 1
ATOM 4483 O O . ARG B 1 235 ? 30.853 -1.034 51.243 1.00 24.91 235 ARG B O 1
ATOM 4491 N N . ILE B 1 236 ? 30.117 1.095 51.238 1.00 24.95 236 ILE B N 1
ATOM 4492 C CA . ILE B 1 236 ? 31.165 1.557 52.159 1.00 24.88 236 ILE B CA 1
ATOM 4493 C C . ILE B 1 236 ? 30.970 0.948 53.557 1.00 24.73 236 ILE B C 1
ATOM 4494 O O . ILE B 1 236 ? 31.934 0.501 54.198 1.00 24.79 236 ILE B O 1
ATOM 4499 N N . MET B 1 237 ? 29.721 0.910 54.007 1.00 24.68 237 MET B N 1
ATOM 4500 C CA . MET B 1 237 ? 29.387 0.347 55.313 1.00 24.73 237 MET B CA 1
ATOM 4501 C C . MET B 1 237 ? 29.618 -1.168 55.353 1.00 25.40 237 MET B C 1
ATOM 4502 O O . MET B 1 237 ? 30.081 -1.707 56.368 1.00 25.19 237 MET B O 1
ATOM 4507 N N . ASP B 1 238 ? 29.303 -1.840 54.244 1.00 25.78 238 ASP B N 1
ATOM 4508 C CA . ASP B 1 238 ? 29.297 -3.310 54.193 1.00 26.37 238 ASP B CA 1
ATOM 4509 C C . ASP B 1 238 ? 30.608 -3.954 53.730 1.00 26.64 238 ASP B C 1
ATOM 4510 O O . ASP B 1 238 ? 30.937 -5.064 54.157 1.00 27.10 238 ASP B O 1
ATOM 4515 N N . GLU B 1 239 ? 31.347 -3.269 52.861 1.00 26.72 239 GLU B N 1
ATOM 4516 C CA . GLU B 1 239 ? 32.552 -3.842 52.256 1.00 27.08 239 GLU B CA 1
ATOM 4517 C C . GLU B 1 239 ? 33.867 -3.333 52.852 1.00 26.64 239 GLU B C 1
ATOM 4518 O O . GLU B 1 239 ? 34.943 -3.806 52.477 1.00 26.35 239 GLU B O 1
ATOM 4524 N N . THR B 1 240 ? 33.787 -2.362 53.767 1.00 26.07 240 THR B N 1
ATOM 4525 C CA . THR B 1 240 ? 34.979 -1.838 54.445 1.00 25.34 240 THR B CA 1
ATOM 4526 C C . THR B 1 240 ? 34.733 -1.725 55.946 1.00 24.97 240 THR B C 1
ATOM 4527 O O . THR B 1 240 ? 33.589 -1.734 56.387 1.00 24.59 240 THR B O 1
ATOM 4531 N N . ASP B 1 241 ? 35.813 -1.609 56.718 1.00 24.80 241 ASP B N 1
ATOM 4532 C CA . ASP B 1 241 ? 35.724 -1.253 58.138 1.00 25.01 241 ASP B CA 1
ATOM 4533 C C . ASP B 1 241 ? 36.184 0.186 58.410 1.00 24.14 241 ASP B C 1
ATOM 4534 O O . ASP B 1 241 ? 36.507 0.524 59.548 1.00 24.18 241 ASP B O 1
ATOM 4539 N N . PHE B 1 242 ? 36.212 1.027 57.375 1.00 23.08 242 PHE B N 1
ATOM 4540 C CA . PHE B 1 242 ? 36.745 2.382 57.518 1.00 22.15 242 PHE B CA 1
ATOM 4541 C C . PHE B 1 242 ? 35.782 3.219 58.362 1.00 21.42 242 PHE B C 1
ATOM 4542 O O . PHE B 1 242 ? 34.582 2.941 58.390 1.00 20.80 242 PHE B O 1
ATOM 4550 N N . ALA B 1 243 ? 36.307 4.227 59.063 1.00 20.67 243 ALA B N 1
ATOM 4551 C CA . ALA B 1 243 ? 35.448 5.135 59.830 1.00 19.98 243 ALA B CA 1
ATOM 4552 C C . ALA B 1 243 ? 34.514 5.881 58.883 1.00 19.66 243 ALA B C 1
ATOM 4553 O O . ALA B 1 243 ? 34.896 6.202 57.762 1.00 19.55 243 ALA B O 1
ATOM 4555 N N . MET B 1 244 ? 33.295 6.146 59.343 1.00 19.46 244 MET B N 1
ATOM 4556 C CA . MET B 1 244 ? 32.293 6.834 58.543 1.00 19.48 244 MET B CA 1
ATOM 4557 C C . MET B 1 244 ? 31.987 8.164 59.219 1.00 18.99 244 MET B C 1
ATOM 4558 O O . MET B 1 244 ? 31.312 8.213 60.242 1.00 18.91 244 MET B O 1
ATOM 4563 N N . GLU B 1 245 ? 32.528 9.237 58.656 1.00 18.35 245 GLU B N 1
ATOM 4564 C CA . GLU B 1 245 ? 32.442 10.544 59.281 1.00 18.10 245 GLU B CA 1
ATOM 4565 C C . GLU B 1 245 ? 31.184 11.299 58.861 1.00 17.71 245 GLU B C 1
ATOM 4566 O O . GLU B 1 245 ? 30.991 11.601 57.681 1.00 17.92 245 GLU B O 1
ATOM 4572 N N . ILE B 1 246 ? 30.332 11.597 59.838 1.00 16.96 246 ILE B N 1
ATOM 4573 C CA . ILE B 1 246 ? 29.158 12.434 59.590 1.00 16.32 246 ILE B CA 1
ATOM 4574 C C . ILE B 1 246 ? 29.562 13.862 59.924 1.00 16.09 246 ILE B C 1
ATOM 4575 O O . ILE B 1 246 ? 30.076 14.120 61.009 1.00 15.91 246 ILE B O 1
ATOM 4580 N N . VAL B 1 247 ? 29.367 14.781 58.981 1.00 15.81 247 VAL B N 1
ATOM 4581 C CA . VAL B 1 247 ? 29.729 16.176 59.229 1.00 15.58 247 VAL B CA 1
ATOM 4582 C C . VAL B 1 247 ? 28.498 17.066 59.392 1.00 15.83 247 VAL B C 1
ATOM 4583 O O . VAL B 1 247 ? 27.422 16.757 58.883 1.00 15.85 247 VAL B O 1
ATOM 4587 N N . GLN B 1 248 ? 28.669 18.162 60.127 1.00 15.92 248 GLN B N 1
ATOM 4588 C CA . GLN B 1 248 ? 27.589 19.111 60.358 1.00 16.26 248 GLN B CA 1
ATOM 4589 C C . GLN B 1 248 ? 27.215 19.816 59.060 1.00 16.09 248 GLN B C 1
ATOM 4590 O O . GLN B 1 248 ? 26.030 20.014 58.776 1.00 16.01 248 GLN B O 1
ATOM 4596 N N . CYS B 1 249 ? 28.223 20.163 58.258 1.00 15.77 249 CYS B N 1
ATOM 4597 C CA . CYS B 1 249 ? 27.989 20.869 57.004 1.00 16.20 249 CYS B CA 1
ATOM 4598 C C . CYS B 1 249 ? 27.778 19.889 55.851 1.00 16.39 249 CYS B C 1
ATOM 4599 O O . CYS B 1 249 ? 28.475 19.936 54.833 1.00 16.76 249 CYS B O 1
ATOM 4602 N N . GLY B 1 250 ? 26.807 18.998 56.031 1.00 16.39 250 GLY B N 1
ATOM 4603 C CA . GLY B 1 250 ? 26.474 17.990 55.033 1.00 15.92 250 GLY B CA 1
ATOM 4604 C C . GLY B 1 250 ? 24.988 17.697 54.999 1.00 16.30 250 GLY B C 1
ATOM 4605 O O . GLY B 1 250 ? 24.177 18.419 55.590 1.00 16.25 250 GLY B O 1
ATOM 4606 N N . ASN B 1 251 ? 24.642 16.634 54.292 1.00 16.16 251 ASN B N 1
ATOM 4607 C CA . ASN B 1 251 ? 23.262 16.300 53.965 1.00 16.09 251 ASN B CA 1
ATOM 4608 C C . ASN B 1 251 ? 22.588 15.595 55.152 1.00 16.31 251 ASN B C 1
ATOM 4609 O O . ASN B 1 251 ? 23.061 14.549 55.582 1.00 16.41 251 ASN B O 1
ATOM 4614 N N . PRO B 1 252 ? 21.492 16.172 55.694 1.00 16.58 252 PRO B N 1
ATOM 4615 C CA . PRO B 1 252 ? 20.865 15.594 56.886 1.00 16.67 252 PRO B CA 1
ATOM 4616 C C . PRO B 1 252 ? 20.089 14.296 56.617 1.00 17.25 252 PRO B C 1
ATOM 4617 O O . PRO B 1 252 ? 19.961 13.462 57.522 1.00 16.83 252 PRO B O 1
ATOM 4621 N N . LYS B 1 253 ? 19.566 14.143 55.399 1.00 17.32 253 LYS B N 1
ATOM 4622 C CA . LYS B 1 253 ? 18.833 12.934 55.019 1.00 18.24 253 LYS B CA 1
ATOM 4623 C C . LYS B 1 253 ? 19.791 11.743 54.996 1.00 18.10 253 LYS B C 1
ATOM 4624 O O . LYS B 1 253 ? 19.487 10.681 55.533 1.00 17.71 253 LYS B O 1
ATOM 4630 N N . ILE B 1 254 ? 20.959 11.938 54.389 1.00 17.80 254 ILE B N 1
ATOM 4631 C CA . ILE B 1 254 ? 21.980 10.893 54.350 1.00 18.09 254 ILE B CA 1
ATOM 4632 C C . ILE B 1 254 ? 22.636 10.663 55.717 1.00 18.00 254 ILE B C 1
ATOM 4633 O O . ILE B 1 254 ? 23.029 9.536 56.027 1.00 18.17 254 ILE B O 1
ATOM 4638 N N . ALA B 1 255 ? 22.767 11.715 56.533 1.00 17.76 255 ALA B N 1
ATOM 4639 C CA . ALA B 1 255 ? 23.264 11.536 57.896 1.00 17.94 255 ALA B CA 1
ATOM 4640 C C . ALA B 1 255 ? 22.341 10.583 58.650 1.00 18.03 255 ALA B C 1
ATOM 4641 O O . ALA B 1 255 ? 22.810 9.676 59.335 1.00 18.33 255 ALA B O 1
ATOM 4643 N N . ASP B 1 256 ? 21.037 10.804 58.512 1.00 17.62 256 ASP B N 1
ATOM 4644 C CA . ASP B 1 256 ? 20.013 9.975 59.166 1.00 17.86 256 ASP B CA 1
ATOM 4645 C C . ASP B 1 256 ? 20.072 8.535 58.651 1.00 18.27 256 ASP B C 1
ATOM 4646 O O . ASP B 1 256 ? 20.046 7.584 59.437 1.00 18.60 256 ASP B O 1
ATOM 4651 N N . TYR B 1 257 ? 20.139 8.388 57.331 1.00 18.30 257 TYR B N 1
ATOM 4652 C CA . TYR B 1 257 ? 20.274 7.080 56.691 1.00 18.73 257 TYR B CA 1
ATOM 4653 C C . TYR B 1 257 ? 21.496 6.321 57.214 1.00 18.63 257 TYR B C 1
ATOM 4654 O O . TYR B 1 257 ? 21.389 5.149 57.577 1.00 18.24 257 TYR B O 1
ATOM 4663 N N . VAL B 1 258 ? 22.648 6.995 57.260 1.00 17.76 258 VAL B N 1
ATOM 4664 C CA . VAL B 1 258 ? 23.890 6.387 57.744 1.00 17.67 258 VAL B CA 1
ATOM 4665 C C . VAL B 1 258 ? 23.762 5.927 59.198 1.00 17.95 258 VAL B C 1
ATOM 4666 O O . VAL B 1 258 ? 24.179 4.814 59.542 1.00 17.96 258 VAL B O 1
ATOM 4670 N N . ALA B 1 259 ? 23.184 6.787 60.034 1.00 17.93 259 ALA B N 1
ATOM 4671 C CA . ALA B 1 259 ? 23.023 6.521 61.461 1.00 18.34 259 ALA B CA 1
ATOM 4672 C C . ALA B 1 259 ? 22.087 5.343 61.696 1.00 18.58 259 ALA B C 1
ATOM 4673 O O . ALA B 1 259 ? 22.406 4.440 62.466 1.00 18.86 259 ALA B O 1
ATOM 4675 N N . ARG B 1 260 ? 20.935 5.370 61.033 1.00 18.94 260 ARG B N 1
ATOM 4676 C CA . ARG B 1 260 ? 19.932 4.313 61.160 1.00 19.67 260 ARG B CA 1
ATOM 4677 C C . ARG B 1 260 ? 20.417 2.958 60.636 1.00 19.98 260 ARG B C 1
ATOM 4678 O O . ARG B 1 260 ? 20.206 1.935 61.289 1.00 20.32 260 ARG B O 1
ATOM 4686 N N . ARG B 1 261 ? 21.081 2.957 59.483 1.00 20.42 261 ARG B N 1
ATOM 4687 C CA . ARG B 1 261 ? 21.625 1.720 58.909 1.00 21.32 261 ARG B CA 1
ATOM 4688 C C . ARG B 1 261 ? 22.769 1.142 59.733 1.00 21.55 261 ARG B C 1
ATOM 4689 O O . ARG B 1 261 ? 22.820 -0.068 59.944 1.00 21.78 261 ARG B O 1
ATOM 4697 N N . ALA B 1 262 ? 23.681 1.999 60.195 1.00 21.84 262 ALA B N 1
ATOM 4698 C CA . ALA B 1 262 ? 24.768 1.577 61.087 1.00 21.83 262 ALA B CA 1
ATOM 4699 C C . ALA B 1 262 ? 24.255 0.921 62.369 1.00 21.84 262 ALA B C 1
ATOM 4700 O O . ALA B 1 262 ? 24.857 -0.038 62.856 1.00 21.57 262 ALA B O 1
ATOM 4702 N N . ALA B 1 263 ? 23.168 1.460 62.921 1.00 22.25 263 ALA B N 1
ATOM 4703 C CA . ALA B 1 263 ? 22.495 0.853 64.073 1.00 22.98 263 ALA B CA 1
ATOM 4704 C C . ALA B 1 263 ? 21.993 -0.555 63.728 1.00 23.61 263 ALA B C 1
ATOM 4705 O O . ALA B 1 263 ? 22.221 -1.503 64.479 1.00 23.32 263 ALA B O 1
ATOM 4707 N N . GLU B 1 264 ? 21.322 -0.670 62.584 1.00 24.40 264 GLU B N 1
ATOM 4708 C CA . GLU B 1 264 ? 20.803 -1.947 62.092 1.00 25.78 264 GLU B CA 1
ATOM 4709 C C . GLU B 1 264 ? 21.923 -2.965 61.869 1.00 25.32 264 GLU B C 1
ATOM 4710 O O . GLU B 1 264 ? 21.769 -4.138 62.209 1.00 25.84 264 GLU B O 1
ATOM 4716 N N . LYS B 1 265 ? 23.051 -2.502 61.331 1.00 24.98 265 LYS B N 1
ATOM 4717 C CA . LYS B 1 265 ? 24.175 -3.374 60.961 1.00 24.89 265 LYS B CA 1
ATOM 4718 C C . LYS B 1 265 ? 25.253 -3.538 62.037 1.00 24.41 265 LYS B C 1
ATOM 4719 O O . LYS B 1 265 ? 26.261 -4.216 61.810 1.00 24.60 265 LYS B O 1
ATOM 4725 N N . GLY B 1 266 ? 25.055 -2.922 63.200 1.00 23.62 266 GLY B N 1
ATOM 4726 C CA . GLY B 1 266 ? 26.032 -3.016 64.292 1.00 23.18 266 GLY B CA 1
ATOM 4727 C C . GLY B 1 266 ? 27.322 -2.255 64.029 1.00 22.89 266 GLY B C 1
ATOM 4728 O O . GLY B 1 266 ? 28.387 -2.641 64.514 1.00 22.64 266 GLY B O 1
ATOM 4729 N N . GLN B 1 267 ? 27.220 -1.163 63.271 1.00 22.30 267 GLN B N 1
ATOM 4730 C CA . GLN B 1 267 ? 28.397 -0.416 62.821 1.00 21.90 267 GLN B CA 1
ATOM 4731 C C . GLN B 1 267 ? 28.565 0.979 63.460 1.00 21.63 267 GLN B C 1
ATOM 4732 O O . GLN B 1 267 ? 29.354 1.791 62.966 1.00 21.48 267 GLN B O 1
ATOM 4738 N N . LEU B 1 268 ? 27.845 1.241 64.552 1.00 21.44 268 LEU B N 1
ATOM 4739 C CA . LEU B 1 268 ? 27.845 2.568 65.191 1.00 21.13 268 LEU B CA 1
ATOM 4740 C C . LEU B 1 268 ? 29.204 2.993 65.742 1.00 21.14 268 LEU B C 1
ATOM 4741 O O . LEU B 1 268 ? 29.462 4.190 65.869 1.00 21.36 268 LEU B O 1
ATOM 4746 N N . GLY B 1 269 ? 30.062 2.015 66.054 1.00 20.58 269 GLY B N 1
ATOM 4747 C CA . GLY B 1 269 ? 31.410 2.271 66.566 1.00 20.08 269 GLY B CA 1
ATOM 4748 C C . GLY B 1 269 ? 32.298 2.949 65.538 1.00 19.71 269 GLY B C 1
ATOM 4749 O O . GLY B 1 269 ? 33.290 3.579 65.881 1.00 19.88 269 GLY B O 1
ATOM 4750 N N . ARG B 1 270 ? 31.927 2.816 64.270 1.00 19.74 270 ARG B N 1
ATOM 4751 C CA . ARG B 1 270 ? 32.683 3.407 63.167 1.00 19.26 270 ARG B CA 1
ATOM 4752 C C . ARG B 1 270 ? 32.251 4.836 62.831 1.00 18.65 270 ARG B C 1
ATOM 4753 O O . ARG B 1 270 ? 32.906 5.508 62.035 1.00 18.55 270 ARG B O 1
ATOM 4761 N N . VAL B 1 271 ? 31.149 5.284 63.419 1.00 18.37 271 VAL B N 1
ATOM 4762 C CA . VAL B 1 271 ? 30.602 6.607 63.111 1.00 17.63 271 VAL B CA 1
ATOM 4763 C C . VAL B 1 271 ? 31.341 7.652 63.945 1.00 17.43 271 VAL B C 1
ATOM 4764 O O . VAL B 1 271 ? 31.442 7.517 65.171 1.00 16.72 271 VAL B O 1
ATOM 4768 N N . ILE B 1 272 ? 31.881 8.672 63.271 1.00 16.88 272 ILE B N 1
ATOM 4769 C CA . ILE B 1 272 ? 32.625 9.749 63.946 1.00 16.52 272 ILE B CA 1
ATOM 4770 C C . ILE B 1 272 ? 32.107 11.129 63.475 1.00 16.25 272 ILE B C 1
ATOM 4771 O O . ILE B 1 272 ? 31.597 11.236 62.364 1.00 16.10 272 ILE B O 1
ATOM 4776 N N . PHE B 1 273 ? 32.220 12.159 64.319 1.00 15.82 273 PHE B N 1
ATOM 4777 C CA . PHE B 1 273 ? 31.651 13.487 64.005 1.00 15.56 273 PHE B CA 1
ATOM 4778 C C . PHE B 1 273 ? 32.702 14.541 63.677 1.00 15.53 273 PHE B C 1
ATOM 4779 O O . PHE B 1 273 ? 33.677 14.695 64.406 1.00 15.24 273 PHE B O 1
ATOM 4787 N N . GLY B 1 274 ? 32.456 15.291 62.601 1.00 15.80 274 GLY B N 1
ATOM 4788 C CA . GLY B 1 274 ? 33.228 16.497 62.282 1.00 16.06 274 GLY B CA 1
ATOM 4789 C C . GLY B 1 274 ? 32.286 17.621 61.860 1.00 16.83 274 GLY B C 1
ATOM 4790 O O . GLY B 1 274 ? 31.095 17.400 61.696 1.00 15.90 274 GLY B O 1
ATOM 4791 N N . ASN B 1 275 ? 32.824 18.824 61.671 1.00 17.58 275 ASN B N 1
ATOM 4792 C CA . ASN B 1 275 ? 32.029 19.937 61.146 1.00 18.71 275 ASN B CA 1
ATOM 4793 C C . ASN B 1 275 ? 32.103 20.099 59.634 1.00 18.82 275 ASN B C 1
ATOM 4794 O O . ASN B 1 275 ? 31.108 20.446 59.008 1.00 18.89 275 ASN B O 1
ATOM 4799 N N . ASP B 1 276 ? 33.279 19.839 59.058 1.00 18.93 276 ASP B N 1
ATOM 4800 C CA . ASP B 1 276 ? 33.642 20.318 57.711 1.00 19.22 276 ASP B CA 1
ATOM 4801 C C . ASP B 1 276 ? 33.412 21.822 57.635 1.00 18.83 276 ASP B C 1
ATOM 4802 O O . ASP B 1 276 ? 32.615 22.318 56.839 1.00 18.68 276 ASP B O 1
ATOM 4807 N N . ALA B 1 277 ? 34.117 22.527 58.511 1.00 18.59 277 ALA B N 1
ATOM 4808 C CA . ALA B 1 277 ? 34.104 23.979 58.575 1.00 18.63 277 ALA B CA 1
ATOM 4809 C C . ALA B 1 277 ? 35.473 24.390 59.118 1.00 18.66 277 ALA B C 1
ATOM 4810 O O . ALA B 1 277 ? 36.121 23.588 59.787 1.00 18.93 277 ALA B O 1
ATOM 4812 N N . PRO B 1 278 ? 35.948 25.613 58.796 1.00 18.57 278 PRO B N 1
ATOM 4813 C CA . PRO B 1 278 ? 35.349 26.641 57.937 1.00 18.10 278 PRO B CA 1
ATOM 4814 C C . PRO B 1 278 ? 35.080 26.110 56.546 1.00 17.76 278 PRO B C 1
ATOM 4815 O O . PRO B 1 278 ? 35.880 25.322 56.006 1.00 17.85 278 PRO B O 1
ATOM 4819 N N . SER B 1 279 ? 33.939 26.513 55.988 1.00 16.69 279 SER B N 1
ATOM 4820 C CA . SER B 1 279 ? 33.513 26.070 54.667 1.00 16.36 279 SER B CA 1
ATOM 4821 C C . SER B 1 279 ? 32.503 27.058 54.111 1.00 15.83 279 SER B C 1
ATOM 4822 O O . SER B 1 279 ? 32.176 28.058 54.760 1.00 15.65 279 SER B O 1
ATOM 4825 N N . GLY B 1 280 ? 32.012 26.775 52.908 1.00 15.54 280 GLY B N 1
ATOM 4826 C CA . GLY B 1 280 ? 30.980 27.603 52.292 1.00 15.75 280 GLY B CA 1
ATOM 4827 C C . GLY B 1 280 ? 29.748 27.704 53.169 1.00 15.73 280 GLY B C 1
ATOM 4828 O O . GLY B 1 280 ? 29.091 28.745 53.200 1.00 15.35 280 GLY B O 1
ATOM 4829 N N . THR B 1 281 ? 29.440 26.621 53.887 1.00 15.29 281 THR B N 1
ATOM 4830 C CA . THR B 1 281 ? 28.275 26.588 54.779 1.00 15.63 281 THR B CA 1
ATOM 4831 C C . THR B 1 281 ? 28.364 27.618 55.898 1.00 15.52 281 THR B C 1
ATOM 4832 O O . THR B 1 281 ? 27.373 28.274 56.230 1.00 15.46 281 THR B O 1
ATOM 4836 N N . GLY B 1 282 ? 29.553 27.756 56.466 1.00 15.67 282 GLY B N 1
ATOM 4837 C CA . GLY B 1 282 ? 29.793 28.738 57.512 1.00 16.12 282 GLY B CA 1
ATOM 4838 C C . GLY B 1 282 ? 30.820 28.272 58.515 1.00 16.65 282 GLY B C 1
ATOM 4839 O O . GLY B 1 282 ? 31.774 27.559 58.170 1.00 16.64 282 GLY B O 1
ATOM 4840 N N . LEU B 1 283 ? 30.612 28.686 59.760 1.00 16.61 283 LEU B N 1
ATOM 4841 C CA . LEU B 1 283 ? 31.446 28.294 60.892 1.00 17.31 283 LEU B CA 1
ATOM 4842 C C . LEU B 1 283 ? 30.513 28.137 62.084 1.00 16.63 283 LEU B C 1
ATOM 4843 O O . LEU B 1 283 ? 29.766 29.058 62.430 1.00 17.05 283 LEU B O 1
ATOM 4848 N N . ILE B 1 284 ? 30.535 26.949 62.685 1.00 16.33 284 ILE B N 1
ATOM 4849 C CA . ILE B 1 284 ? 29.514 26.554 63.647 1.00 16.03 284 ILE B CA 1
ATOM 4850 C C . ILE B 1 284 ? 30.190 25.987 64.891 1.00 16.01 284 ILE B C 1
ATOM 4851 O O . ILE B 1 284 ? 30.428 24.779 64.966 1.00 16.04 284 ILE B O 1
ATOM 4856 N N . PRO B 1 285 ? 30.555 26.862 65.855 1.00 15.75 285 PRO B N 1
ATOM 4857 C CA . PRO B 1 285 ? 31.212 26.376 67.074 1.00 15.56 285 PRO B CA 1
ATOM 4858 C C . PRO B 1 285 ? 30.382 25.356 67.876 1.00 15.20 285 PRO B C 1
ATOM 4859 O O . PRO B 1 285 ? 30.958 24.528 68.584 1.00 15.27 285 PRO B O 1
ATOM 4863 N N . LEU B 1 286 ? 29.057 25.392 67.748 1.00 14.73 286 LEU B N 1
ATOM 4864 C CA . LEU B 1 286 ? 28.221 24.362 68.382 1.00 14.15 286 LEU B CA 1
ATOM 4865 C C . LEU B 1 286 ? 27.924 23.177 67.454 1.00 14.01 286 LEU B C 1
ATOM 4866 O O . LEU B 1 286 ? 27.007 22.386 67.717 1.00 13.84 286 LEU B O 1
ATOM 4871 N N . GLY B 1 287 ? 28.716 23.049 66.391 1.00 13.72 287 GLY B N 1
ATOM 4872 C CA . GLY B 1 287 ? 28.493 22.035 65.356 1.00 13.76 287 GLY B CA 1
ATOM 4873 C C . GLY B 1 287 ? 28.504 20.590 65.829 1.00 14.10 287 GLY B C 1
ATOM 4874 O O . GLY B 1 287 ? 27.651 19.781 65.419 1.00 14.19 287 GLY B O 1
ATOM 4875 N N . ILE B 1 288 ? 29.475 20.238 66.664 1.00 14.21 288 ILE B N 1
ATOM 4876 C CA . ILE B 1 288 ? 29.557 18.848 67.143 1.00 14.87 288 ILE B CA 1
ATOM 4877 C C . ILE B 1 288 ? 28.382 18.516 68.066 1.00 14.90 288 ILE B C 1
ATOM 4878 O O . ILE B 1 288 ? 27.769 17.450 67.943 1.00 14.96 288 ILE B O 1
ATOM 4883 N N . LEU B 1 289 ? 28.050 19.441 68.968 1.00 14.77 289 LEU B N 1
ATOM 4884 C CA . LEU B 1 289 ? 26.839 19.304 69.782 1.00 14.97 289 LEU B CA 1
ATOM 4885 C C . LEU B 1 289 ? 25.594 19.154 68.917 1.00 15.03 289 LEU B C 1
ATOM 4886 O O . LEU B 1 289 ? 24.752 18.307 69.198 1.00 14.74 289 LEU B O 1
ATOM 4891 N N . ARG B 1 290 ? 25.487 19.961 67.862 1.00 15.04 290 ARG B N 1
ATOM 4892 C CA . ARG B 1 290 ? 24.351 19.873 66.943 1.00 15.46 290 ARG B CA 1
ATOM 4893 C C . ARG B 1 290 ? 24.279 18.510 66.253 1.00 15.22 290 ARG B C 1
ATOM 4894 O O . ARG B 1 290 ? 23.191 17.953 66.101 1.00 14.66 290 ARG B O 1
ATOM 4902 N N . ASN B 1 291 ? 25.435 17.973 65.858 1.00 15.30 291 ASN B N 1
ATOM 4903 C CA . ASN B 1 291 ? 25.504 16.620 65.303 1.00 15.85 291 ASN B CA 1
ATOM 4904 C C . ASN B 1 291 ? 24.897 15.601 66.268 1.00 15.95 291 ASN B C 1
ATOM 4905 O O . ASN B 1 291 ? 24.100 14.747 65.868 1.00 15.94 291 ASN B O 1
ATOM 4910 N N . MET B 1 292 ? 25.290 15.700 67.535 1.00 16.43 292 MET B N 1
ATOM 4911 C CA . MET B 1 292 ? 24.821 14.779 68.571 1.00 17.80 292 MET B CA 1
ATOM 4912 C C . MET B 1 292 ? 23.312 14.888 68.746 1.00 17.65 292 MET B C 1
ATOM 4913 O O . MET B 1 292 ? 22.601 13.871 68.772 1.00 18.08 292 MET B O 1
ATOM 4918 N N . CYS B 1 293 ? 22.825 16.124 68.831 1.00 17.64 293 CYS B N 1
ATOM 4919 C CA . CYS B 1 293 ? 21.403 16.380 69.008 1.00 17.93 293 CYS B CA 1
ATOM 4920 C C . CYS B 1 293 ? 20.597 15.896 67.816 1.00 18.18 293 CYS B C 1
ATOM 4921 O O . CYS B 1 293 ? 19.543 15.283 67.984 1.00 17.61 293 CYS B O 1
ATOM 4924 N N . GLN B 1 294 ? 21.113 16.165 66.619 1.00 18.55 294 GLN B N 1
ATOM 4925 C CA . GLN B 1 294 ? 20.459 15.772 65.376 1.00 19.89 294 GLN B CA 1
ATOM 4926 C C . GLN B 1 294 ? 20.355 14.246 65.267 1.00 19.00 294 GLN B C 1
ATOM 4927 O O . GLN B 1 294 ? 19.287 13.710 64.974 1.00 18.41 294 GLN B O 1
ATOM 4933 N N . ILE B 1 295 ? 21.462 13.551 65.519 1.00 18.35 295 ILE B N 1
ATOM 4934 C CA . ILE B 1 295 ? 21.483 12.096 65.382 1.00 19.03 295 ILE B CA 1
ATOM 4935 C C . ILE B 1 295 ? 20.623 11.443 66.477 1.00 18.54 295 ILE B C 1
ATOM 4936 O O . ILE B 1 295 ? 19.846 10.534 66.200 1.00 18.61 295 ILE B O 1
ATOM 4941 N N . ALA B 1 296 ? 20.737 11.931 67.708 1.00 18.38 296 ALA B N 1
ATOM 4942 C CA . ALA B 1 296 ? 19.938 11.384 68.807 1.00 18.47 296 ALA B CA 1
ATOM 4943 C C . ALA B 1 296 ? 18.442 11.647 68.637 1.00 19.00 296 ALA B C 1
ATOM 4944 O O . ALA B 1 296 ? 17.626 10.733 68.816 1.00 19.67 296 ALA B O 1
ATOM 4946 N N . SER B 1 297 ? 18.080 12.873 68.271 1.00 18.56 297 SER B N 1
ATOM 4947 C CA . SER B 1 297 ? 16.669 13.263 68.231 1.00 19.28 297 SER B CA 1
ATOM 4948 C C . SER B 1 297 ? 15.927 12.878 66.951 1.00 19.72 297 SER B C 1
ATOM 4949 O O . SER B 1 297 ? 14.694 12.770 66.966 1.00 20.26 297 SER B O 1
ATOM 4952 N N . MET B 1 298 ? 16.659 12.697 65.854 1.00 19.97 298 MET B N 1
ATOM 4953 C CA . MET B 1 298 ? 16.040 12.430 64.547 1.00 20.50 298 MET B CA 1
ATOM 4954 C C . MET B 1 298 ? 16.274 11.012 64.045 1.00 20.34 298 MET B C 1
ATOM 4955 O O . MET B 1 298 ? 15.495 10.509 63.231 1.00 20.08 298 MET B O 1
ATOM 4960 N N . SER B 1 299 ? 17.361 10.388 64.502 1.00 19.95 299 SER B N 1
ATOM 4961 C CA . SER B 1 299 ? 17.763 9.068 64.017 1.00 20.24 299 SER B CA 1
ATOM 4962 C C . SER B 1 299 ? 17.590 7.962 65.061 1.00 20.98 299 SER B C 1
ATOM 4963 O O . SER B 1 299 ? 17.998 6.823 64.819 1.00 20.85 299 SER B O 1
ATOM 4966 N N . ASP B 1 300 ? 17.004 8.312 66.213 1.00 21.19 300 ASP B N 1
ATOM 4967 C CA . ASP B 1 300 ? 16.689 7.353 67.285 1.00 22.22 300 ASP B CA 1
ATOM 4968 C C . ASP B 1 300 ? 17.944 6.691 67.877 1.00 21.83 300 ASP B C 1
ATOM 4969 O O . ASP B 1 300 ? 17.908 5.543 68.318 1.00 22.34 300 ASP B O 1
ATOM 4974 N N . ILE B 1 301 ? 19.054 7.422 67.891 1.00 21.23 301 ILE B N 1
ATOM 4975 C CA . ILE B 1 301 ? 20.291 6.919 68.488 1.00 20.52 301 ILE B CA 1
ATOM 4976 C C . ILE B 1 301 ? 20.295 7.389 69.945 1.00 20.14 301 ILE B C 1
ATOM 4977 O O . ILE B 1 301 ? 19.891 8.514 70.217 1.00 19.89 301 ILE B O 1
ATOM 4982 N N . ASP B 1 302 ? 20.700 6.521 70.879 1.00 19.62 302 ASP B N 1
ATOM 4983 C CA . ASP B 1 302 ? 20.781 6.898 72.298 1.00 19.40 302 ASP B CA 1
ATOM 4984 C C . ASP B 1 302 ? 21.734 8.092 72.441 1.00 18.55 302 ASP B C 1
ATOM 4985 O O . ASP B 1 302 ? 22.793 8.085 71.829 1.00 18.41 302 ASP B O 1
ATOM 4990 N N . PRO B 1 303 ? 21.380 9.101 73.265 1.00 18.44 303 PRO B N 1
ATOM 4991 C CA . PRO B 1 303 ? 22.284 10.259 73.416 1.00 18.22 303 PRO B CA 1
ATOM 4992 C C . PRO B 1 303 ? 23.693 9.872 73.866 1.00 18.26 303 PRO B C 1
ATOM 4993 O O . PRO B 1 303 ? 24.656 10.493 73.432 1.00 18.16 303 PRO B O 1
ATOM 4997 N N . GLU B 1 304 ? 23.804 8.850 74.719 1.00 18.15 304 GLU B N 1
ATOM 4998 C CA . GLU B 1 304 ? 25.098 8.373 75.230 1.00 18.52 304 GLU B CA 1
ATOM 4999 C C . GLU B 1 304 ? 25.962 7.800 74.109 1.00 18.23 304 GLU B C 1
ATOM 5000 O O . GLU B 1 304 ? 27.190 7.909 74.130 1.00 18.32 304 GLU B O 1
ATOM 5006 N N . VAL B 1 305 ? 25.309 7.179 73.132 1.00 18.00 305 VAL B N 1
ATOM 5007 C CA . VAL B 1 305 ? 26.001 6.667 71.958 1.00 17.72 305 VAL B CA 1
ATOM 5008 C C . VAL B 1 305 ? 26.401 7.822 71.035 1.00 17.62 305 VAL B C 1
ATOM 5009 O O . VAL B 1 305 ? 27.480 7.807 70.448 1.00 17.21 305 VAL B O 1
ATOM 5013 N N . ALA B 1 306 ? 25.532 8.824 70.911 1.00 17.65 306 ALA B N 1
ATOM 5014 C CA . ALA B 1 306 ? 25.890 10.045 70.170 1.00 17.61 306 ALA B CA 1
ATOM 5015 C C . ALA B 1 306 ? 27.137 10.723 70.765 1.00 17.49 306 ALA B C 1
ATOM 5016 O O . ALA B 1 306 ? 27.975 11.246 70.027 1.00 17.60 306 ALA B O 1
ATOM 5018 N N . VAL B 1 307 ? 27.276 10.691 72.092 1.00 17.45 307 VAL B N 1
ATOM 5019 C CA . VAL B 1 307 ? 28.502 11.167 72.750 1.00 17.40 307 VAL B CA 1
ATOM 5020 C C . VAL B 1 307 ? 29.723 10.365 72.273 1.00 17.68 307 VAL B C 1
ATOM 5021 O O . VAL B 1 307 ? 30.760 10.951 71.969 1.00 16.89 307 VAL B O 1
ATOM 5025 N N . CYS B 1 308 ? 29.595 9.038 72.200 1.00 17.88 308 CYS B N 1
ATOM 5026 C CA . CYS B 1 308 ? 30.690 8.175 71.712 1.00 18.47 308 CYS B CA 1
ATOM 5027 C C . CYS B 1 308 ? 31.146 8.571 70.304 1.00 18.07 308 CYS B C 1
ATOM 5028 O O . CYS B 1 308 ? 32.345 8.614 70.015 1.00 18.32 308 CYS B O 1
ATOM 5031 N N . MET B 1 309 ? 30.180 8.894 69.449 1.00 17.69 309 MET B N 1
ATOM 5032 C CA . MET B 1 309 ? 30.454 9.321 68.068 1.00 18.28 309 MET B CA 1
ATOM 5033 C C . MET B 1 309 ? 31.283 10.611 67.986 1.00 17.80 309 MET B C 1
ATOM 5034 O O . MET B 1 309 ? 32.002 10.844 67.005 1.00 17.50 309 MET B O 1
ATOM 5039 N N . ALA B 1 310 ? 31.181 11.437 69.025 1.00 17.81 310 ALA B N 1
ATOM 5040 C CA . ALA B 1 310 ? 31.883 12.722 69.084 1.00 17.79 310 ALA B CA 1
ATOM 5041 C C . ALA B 1 310 ? 33.181 12.639 69.871 1.00 17.79 310 ALA B C 1
ATOM 5042 O O . ALA B 1 310 ? 33.946 13.604 69.909 1.00 17.75 310 ALA B O 1
ATOM 5044 N N . THR B 1 311 ? 33.423 11.491 70.515 1.00 17.99 311 THR B N 1
ATOM 5045 C CA . THR B 1 311 ? 34.540 11.359 71.459 1.00 17.34 311 THR B CA 1
ATOM 5046 C C . THR B 1 311 ? 35.369 10.086 71.220 1.00 17.45 311 THR B C 1
ATOM 5047 O O . THR B 1 311 ? 36.325 10.096 70.431 1.00 17.81 311 THR B O 1
ATOM 5051 N N . GLY B 1 312 ? 35.004 8.996 71.890 1.00 17.48 312 GLY B N 1
ATOM 5052 C CA . GLY B 1 312 ? 35.799 7.761 71.855 1.00 17.26 312 GLY B CA 1
ATOM 5053 C C . GLY B 1 312 ? 35.900 7.081 70.499 1.00 17.26 312 GLY B C 1
ATOM 5054 O O . GLY B 1 312 ? 36.938 6.502 70.182 1.00 17.33 312 GLY B O 1
ATOM 5055 N N . ASN B 1 313 ? 34.831 7.131 69.703 1.00 17.39 313 ASN B N 1
ATOM 5056 C CA . ASN B 1 313 ? 34.875 6.572 68.342 1.00 17.77 313 ASN B CA 1
ATOM 5057 C C . ASN B 1 313 ? 35.963 7.269 67.533 1.00 18.03 313 ASN B C 1
ATOM 5058 O O . ASN B 1 313 ? 36.699 6.633 66.773 1.00 17.88 313 ASN B O 1
ATOM 5063 N N . SER B 1 314 ? 36.057 8.585 67.712 1.00 18.10 314 SER B N 1
ATOM 5064 C CA . SER B 1 314 ? 37.015 9.410 66.981 1.00 18.35 314 SER B CA 1
ATOM 5065 C C . SER B 1 314 ? 38.466 9.202 67.422 1.00 18.69 314 SER B C 1
ATOM 5066 O O . SER B 1 314 ? 39.359 9.073 66.576 1.00 19.05 314 SER B O 1
ATOM 5069 N N . THR B 1 315 ? 38.707 9.161 68.732 1.00 18.87 315 THR B N 1
ATOM 5070 C CA . THR B 1 315 ? 40.075 8.979 69.236 1.00 19.03 315 THR B CA 1
ATOM 5071 C C . THR B 1 315 ? 40.609 7.567 68.991 1.00 19.56 315 THR B C 1
ATOM 5072 O O . THR B 1 315 ? 41.821 7.372 68.890 1.00 19.57 315 THR B O 1
ATOM 5076 N N . ALA B 1 316 ? 39.702 6.597 68.911 1.00 19.71 316 ALA B N 1
ATOM 5077 C CA . ALA B 1 316 ? 40.062 5.217 68.564 1.00 20.70 316 ALA B CA 1
ATOM 5078 C C . ALA B 1 316 ? 40.621 5.149 67.147 1.00 20.96 316 ALA B C 1
ATOM 5079 O O . ALA B 1 316 ? 41.669 4.545 66.913 1.00 21.32 316 ALA B O 1
ATOM 5081 N N . VAL B 1 317 ? 39.926 5.792 66.209 1.00 21.45 317 VAL B N 1
ATOM 5082 C CA . VAL B 1 317 ? 40.360 5.876 64.815 1.00 21.77 317 VAL B CA 1
ATOM 5083 C C . VAL B 1 317 ? 41.721 6.566 64.701 1.00 21.76 317 VAL B C 1
ATOM 5084 O O . VAL B 1 317 ? 42.597 6.106 63.974 1.00 21.40 317 VAL B O 1
ATOM 5088 N N . TYR B 1 318 ? 41.897 7.661 65.431 1.00 21.60 318 TYR B N 1
ATOM 5089 C CA . TYR B 1 318 ? 43.143 8.423 65.370 1.00 21.83 318 TYR B CA 1
ATOM 5090 C C . TYR B 1 318 ? 44.237 7.959 66.323 1.00 21.76 318 TYR B C 1
ATOM 5091 O O . TYR B 1 318 ? 45.361 8.456 66.259 1.00 22.02 318 TYR B O 1
ATOM 5100 N N . GLY B 1 319 ? 43.911 6.999 67.185 1.00 21.83 319 GLY B N 1
ATOM 5101 C CA . GLY B 1 319 ? 44.871 6.450 68.148 1.00 21.91 319 GLY B CA 1
ATOM 5102 C C . GLY B 1 319 ? 45.374 7.456 69.167 1.00 21.92 319 GLY B C 1
ATOM 5103 O O . GLY B 1 319 ? 46.553 7.450 69.536 1.00 22.11 319 GLY B O 1
ATOM 5104 N N . LEU B 1 320 ? 44.475 8.324 69.621 1.00 21.25 320 LEU B N 1
ATOM 5105 C CA . LEU B 1 320 ? 44.803 9.336 70.615 1.00 20.85 320 LEU B CA 1
ATOM 5106 C C . LEU B 1 320 ? 44.423 8.856 72.008 1.00 20.35 320 LEU B C 1
ATOM 5107 O O . LEU B 1 320 ? 43.404 8.188 72.182 1.00 20.17 320 LEU B O 1
ATOM 5112 N N . ASN B 1 321 ? 45.244 9.212 72.995 1.00 20.19 321 ASN B N 1
ATOM 5113 C CA . ASN B 1 321 ? 45.007 8.832 74.389 1.00 19.92 321 ASN B CA 1
ATOM 5114 C C . ASN B 1 321 ? 44.006 9.747 75.108 1.00 19.68 321 ASN B C 1
ATOM 5115 O O . ASN B 1 321 ? 44.265 10.229 76.211 1.00 19.65 321 ASN B O 1
ATOM 5120 N N . THR B 1 322 ? 42.859 9.979 74.479 1.00 19.48 322 THR B N 1
ATOM 5121 C CA . THR B 1 322 ? 41.832 10.848 75.050 1.00 18.57 322 THR B CA 1
ATOM 5122 C C . THR B 1 322 ? 40.463 10.425 74.527 1.00 18.53 322 THR B C 1
ATOM 5123 O O . THR B 1 322 ? 40.339 9.357 73.923 1.00 18.10 322 THR B O 1
ATOM 5127 N N . GLY B 1 323 ? 39.431 11.225 74.790 1.00 18.47 323 GLY B N 1
ATOM 5128 C CA . GLY B 1 323 ? 38.091 10.939 74.272 1.00 18.15 323 GLY B CA 1
ATOM 5129 C C . GLY B 1 323 ? 37.310 9.887 75.050 1.00 18.27 323 GLY B C 1
ATOM 5130 O O . GLY B 1 323 ? 36.171 9.568 74.698 1.00 17.74 323 GLY B O 1
ATOM 5131 N N . VAL B 1 324 ? 37.928 9.342 76.096 1.00 18.42 324 VAL B N 1
ATOM 5132 C CA . VAL B 1 324 ? 37.308 8.309 76.936 1.00 19.38 324 VAL B CA 1
ATOM 5133 C C . VAL B 1 324 ? 37.571 8.607 78.414 1.00 19.45 324 VAL B C 1
ATOM 5134 O O . VAL B 1 324 ? 38.694 8.934 78.794 1.00 19.79 324 VAL B O 1
ATOM 5138 N N . ILE B 1 325 ? 36.536 8.496 79.241 1.00 20.00 325 ILE B N 1
ATOM 5139 C CA . ILE B 1 325 ? 36.715 8.623 80.680 1.00 20.17 325 ILE B CA 1
ATOM 5140 C C . ILE B 1 325 ? 37.108 7.253 81.231 1.00 20.66 325 ILE B C 1
ATOM 5141 O O . ILE B 1 325 ? 36.257 6.375 81.439 1.00 19.77 325 ILE B O 1
ATOM 5146 N N . ALA B 1 326 ? 38.411 7.087 81.418 1.00 21.20 326 ALA B N 1
ATOM 5147 C CA . ALA B 1 326 ? 39.002 5.844 81.916 1.00 21.84 326 ALA B CA 1
ATOM 5148 C C . ALA B 1 326 ? 40.355 6.179 82.513 1.00 22.27 326 ALA B C 1
ATOM 5149 O O . ALA B 1 326 ? 41.023 7.101 82.037 1.00 22.40 326 ALA B O 1
ATOM 5151 N N . PRO B 1 327 ? 40.775 5.448 83.566 1.00 22.84 327 PRO B N 1
ATOM 5152 C CA . PRO B 1 327 ? 42.085 5.741 84.151 1.00 22.76 327 PRO B CA 1
ATOM 5153 C C . PRO B 1 327 ? 43.209 5.711 83.123 1.00 22.45 327 PRO B C 1
ATOM 5154 O O . PRO B 1 327 ? 43.246 4.830 82.259 1.00 22.79 327 PRO B O 1
ATOM 5158 N N . GLY B 1 328 ? 44.101 6.692 83.205 1.00 22.11 328 GLY B N 1
ATOM 5159 C CA . GLY B 1 328 ? 45.249 6.770 82.311 1.00 22.03 328 GLY B CA 1
ATOM 5160 C C . GLY B 1 328 ? 45.022 7.616 81.065 1.00 21.62 328 GLY B C 1
ATOM 5161 O O . GLY B 1 328 ? 45.979 8.006 80.408 1.00 21.36 328 GLY B O 1
ATOM 5162 N N . LYS B 1 329 ? 43.754 7.881 80.738 1.00 21.39 329 LYS B N 1
ATOM 5163 C CA . LYS B 1 329 ? 43.397 8.747 79.605 1.00 20.96 329 LYS B CA 1
ATOM 5164 C C . LYS B 1 329 ? 43.585 10.215 79.982 1.00 20.74 329 LYS B C 1
ATOM 5165 O O . LYS B 1 329 ? 43.514 10.578 81.170 1.00 20.48 329 LYS B O 1
ATOM 5171 N N . GLU B 1 330 ? 43.817 11.056 78.975 1.00 20.21 330 GLU B N 1
ATOM 5172 C CA . GLU B 1 330 ? 44.006 12.491 79.211 1.00 19.67 330 GLU B CA 1
ATOM 5173 C C . GLU B 1 330 ? 42.727 13.086 79.778 1.00 19.02 330 GLU B C 1
ATOM 5174 O O . GLU B 1 330 ? 41.624 12.714 79.369 1.00 18.95 330 GLU B O 1
ATOM 5180 N N . ALA B 1 331 ? 42.881 13.991 80.739 1.00 18.27 331 ALA B N 1
ATOM 5181 C CA . ALA B 1 331 ? 41.741 14.511 81.485 1.00 17.93 331 ALA B CA 1
ATOM 5182 C C . ALA B 1 331 ? 41.100 15.683 80.745 1.00 17.65 331 ALA B C 1
ATOM 5183 O O . ALA B 1 331 ? 41.128 16.831 81.212 1.00 18.09 331 ALA B O 1
ATOM 5185 N N . ASP B 1 332 ? 40.538 15.364 79.587 1.00 17.43 332 ASP B N 1
ATOM 5186 C CA . ASP B 1 332 ? 39.777 16.305 78.776 1.00 17.09 332 ASP B CA 1
ATOM 5187 C C . ASP B 1 332 ? 38.313 16.023 79.042 1.00 16.65 332 ASP B C 1
ATOM 5188 O O . ASP B 1 332 ? 37.799 14.986 78.629 1.00 17.16 332 ASP B O 1
ATOM 5193 N N . LEU B 1 333 ? 37.640 16.946 79.728 1.00 16.52 333 LEU B N 1
ATOM 5194 C CA . LEU B 1 333 ? 36.312 16.676 80.267 1.00 16.62 333 LEU B CA 1
ATOM 5195 C C . LEU B 1 333 ? 35.372 17.868 80.146 1.00 16.21 333 LEU B C 1
ATOM 5196 O O . LEU B 1 333 ? 35.807 19.016 80.194 1.00 16.48 333 LEU B O 1
ATOM 5201 N N . ILE B 1 334 ? 34.087 17.571 80.001 1.00 15.87 334 ILE B N 1
ATOM 5202 C CA . ILE B 1 334 ? 33.036 18.579 79.984 1.00 15.36 334 ILE B CA 1
ATOM 5203 C C . ILE B 1 334 ? 32.054 18.289 81.099 1.00 15.80 334 ILE B C 1
ATOM 5204 O O . ILE B 1 334 ? 31.664 17.139 81.307 1.00 15.90 334 ILE B O 1
ATOM 5209 N N . ILE B 1 335 ? 31.630 19.336 81.801 1.00 15.81 335 ILE B N 1
ATOM 5210 C CA . ILE B 1 335 ? 30.496 19.223 82.708 1.00 15.72 335 ILE B CA 1
ATOM 5211 C C . ILE B 1 335 ? 29.359 20.038 82.096 1.00 16.04 335 ILE B C 1
ATOM 5212 O O . ILE B 1 335 ? 29.530 21.223 81.802 1.00 15.73 335 ILE B O 1
ATOM 5217 N N . MET B 1 336 ? 28.223 19.381 81.875 1.00 15.95 336 MET B N 1
ATOM 5218 C CA . MET B 1 336 ? 27.112 19.959 81.132 1.00 16.31 336 MET B CA 1
ATOM 5219 C C . MET B 1 336 ? 25.798 19.541 81.767 1.00 16.17 336 MET B C 1
ATOM 5220 O O . MET B 1 336 ? 25.766 18.605 82.567 1.00 16.56 336 MET B O 1
ATOM 5225 N N . ASP B 1 337 ? 24.719 20.228 81.408 1.00 15.66 337 ASP B N 1
ATOM 5226 C CA . ASP B 1 337 ? 23.401 19.908 81.934 1.00 15.94 337 ASP B CA 1
ATOM 5227 C C . ASP B 1 337 ? 22.327 20.220 80.898 1.00 16.13 337 ASP B C 1
ATOM 5228 O O . ASP B 1 337 ? 22.597 20.821 79.842 1.00 15.86 337 ASP B O 1
ATOM 5233 N N . THR B 1 338 ? 21.103 19.801 81.196 1.00 16.07 338 THR B N 1
ATOM 5234 C CA . THR B 1 338 ? 19.953 20.295 80.468 1.00 16.32 338 THR B CA 1
ATOM 5235 C C . THR B 1 338 ? 19.963 21.834 80.517 1.00 16.50 338 THR B C 1
ATOM 5236 O O . THR B 1 338 ? 20.305 22.420 81.549 1.00 16.66 338 THR B O 1
ATOM 5240 N N . PRO B 1 339 ? 19.627 22.490 79.390 1.00 16.81 339 PRO B N 1
ATOM 5241 C CA . PRO B 1 339 ? 19.614 23.954 79.384 1.00 16.88 339 PRO B CA 1
ATOM 5242 C C . PRO B 1 339 ? 18.328 24.488 80.012 1.00 17.19 339 PRO B C 1
ATOM 5243 O O . PRO B 1 339 ? 17.296 23.789 80.029 1.00 17.06 339 PRO B O 1
ATOM 5247 N N . LEU B 1 340 ? 18.396 25.704 80.544 1.00 17.49 340 LEU B N 1
ATOM 5248 C CA . LEU B 1 340 ? 17.214 26.353 81.119 1.00 18.14 340 LEU B CA 1
ATOM 5249 C C . LEU B 1 340 ? 16.035 26.293 80.152 1.00 18.19 340 LEU B C 1
ATOM 5250 O O . LEU B 1 340 ? 16.169 26.607 78.963 1.00 18.31 340 LEU B O 1
ATOM 5255 N N . GLY B 1 341 ? 14.887 25.854 80.657 1.00 18.85 341 GLY B N 1
ATOM 5256 C CA . GLY B 1 341 ? 13.671 25.827 79.850 1.00 18.86 341 GLY B CA 1
ATOM 5257 C C . GLY B 1 341 ? 13.430 24.566 79.043 1.00 19.24 341 GLY B C 1
ATOM 5258 O O . GLY B 1 341 ? 12.335 24.369 78.522 1.00 19.83 341 GLY B O 1
ATOM 5259 N N . SER B 1 342 ? 14.436 23.701 78.931 1.00 19.12 342 SER B N 1
ATOM 5260 C CA . SER B 1 342 ? 14.277 22.459 78.178 1.00 18.60 342 SER B CA 1
ATOM 5261 C C . SER B 1 342 ? 13.269 21.543 78.869 1.00 19.14 342 SER B C 1
ATOM 5262 O O . SER B 1 342 ? 13.174 21.520 80.100 1.00 18.97 342 SER B O 1
ATOM 5265 N N . VAL B 1 343 ? 12.525 20.787 78.072 1.00 19.10 343 VAL B N 1
ATOM 5266 C CA . VAL B 1 343 ? 11.628 19.765 78.617 1.00 19.78 343 VAL B CA 1
ATOM 5267 C C . VAL B 1 343 ? 12.415 18.637 79.307 1.00 20.04 343 VAL B C 1
ATOM 5268 O O . VAL B 1 343 ? 11.878 17.915 80.150 1.00 20.17 343 VAL B O 1
ATOM 5272 N N . ALA B 1 344 ? 13.691 18.495 78.947 1.00 20.22 344 ALA B N 1
ATOM 5273 C CA . ALA B 1 344 ? 14.529 17.422 79.482 1.00 20.87 344 ALA B CA 1
ATOM 5274 C C . ALA B 1 344 ? 15.067 17.700 80.886 1.00 21.26 344 ALA B C 1
ATOM 5275 O O . ALA B 1 344 ? 15.362 18.848 81.234 1.00 21.24 344 ALA B O 1
ATOM 5277 N N . GLU B 1 345 ? 15.225 16.633 81.668 1.00 21.88 345 GLU B N 1
ATOM 5278 C CA . GLU B 1 345 ? 15.653 16.729 83.063 1.00 22.89 345 GLU B CA 1
ATOM 5279 C C . GLU B 1 345 ? 17.173 16.675 83.232 1.00 21.50 345 GLU B C 1
ATOM 5280 O O . GLU B 1 345 ? 17.693 17.070 84.271 1.00 21.07 345 GLU B O 1
ATOM 5286 N N . ASP B 1 346 ? 17.877 16.170 82.223 1.00 20.43 346 ASP B N 1
ATOM 5287 C CA . ASP B 1 346 ? 19.337 16.108 82.270 1.00 19.89 346 ASP B CA 1
ATOM 5288 C C . ASP B 1 346 ? 19.984 16.298 80.891 1.00 19.02 346 ASP B C 1
ATOM 5289 O O . ASP B 1 346 ? 19.283 16.367 79.881 1.00 18.58 346 ASP B O 1
ATOM 5294 N N . ALA B 1 347 ? 21.315 16.390 80.858 1.00 18.42 347 ALA B N 1
ATOM 5295 C CA . ALA B 1 347 ? 22.049 16.652 79.613 1.00 17.70 347 ALA B CA 1
ATOM 5296 C C . ALA B 1 347 ? 21.739 15.651 78.492 1.00 17.42 347 ALA B C 1
ATOM 5297 O O . ALA B 1 347 ? 21.502 16.048 77.354 1.00 16.83 347 ALA B O 1
ATOM 5299 N N . MET B 1 348 ? 21.737 14.358 78.815 1.00 16.83 348 MET B N 1
ATOM 5300 C CA . MET B 1 348 ? 21.467 13.338 77.802 1.00 16.62 348 MET B CA 1
ATOM 5301 C C . MET B 1 348 ? 20.034 13.447 77.292 1.00 16.14 348 MET B C 1
ATOM 5302 O O . MET B 1 348 ? 19.780 13.293 76.097 1.00 16.00 348 MET B O 1
ATOM 5307 N N . GLY B 1 349 ? 19.106 13.705 78.208 1.00 15.92 349 GLY B N 1
ATOM 5308 C CA . GLY B 1 349 ? 17.708 13.931 77.855 1.00 15.88 349 GLY B CA 1
ATOM 5309 C C . GLY B 1 349 ? 17.555 15.091 76.880 1.00 15.44 349 GLY B C 1
ATOM 5310 O O . GLY B 1 349 ? 16.759 15.020 75.937 1.00 15.13 349 GLY B O 1
ATOM 5311 N N . ALA B 1 350 ? 18.328 16.154 77.110 1.00 15.04 350 ALA B N 1
ATOM 5312 C CA . ALA B 1 350 ? 18.316 17.339 76.234 1.00 15.24 350 ALA B CA 1
ATOM 5313 C C . ALA B 1 350 ? 18.773 16.998 74.817 1.00 15.23 350 ALA B C 1
ATOM 5314 O O . ALA B 1 350 ? 18.118 17.377 73.837 1.00 15.74 350 ALA B O 1
ATOM 5316 N N . ILE B 1 351 ? 19.878 16.262 74.719 1.00 15.23 351 ILE B N 1
ATOM 5317 C CA . ILE B 1 351 ? 20.405 15.805 73.433 1.00 15.14 351 ILE B CA 1
ATOM 5318 C C . ILE B 1 351 ? 19.347 14.999 72.682 1.00 15.37 351 ILE B C 1
ATOM 5319 O O . ILE B 1 351 ? 19.060 15.274 71.521 1.00 15.72 351 ILE B O 1
ATOM 5324 N N . ALA B 1 352 ? 18.740 14.029 73.370 1.00 15.56 352 ALA B N 1
ATOM 5325 C CA . ALA B 1 352 ? 17.670 13.210 72.792 1.00 15.34 352 ALA B CA 1
ATOM 5326 C C . ALA B 1 352 ? 16.461 14.042 72.348 1.00 15.41 352 ALA B C 1
ATOM 5327 O O . ALA B 1 352 ? 15.793 13.695 71.375 1.00 15.80 352 ALA B O 1
ATOM 5329 N N . ALA B 1 353 ? 16.189 15.131 73.064 1.00 15.39 353 ALA B N 1
ATOM 5330 C CA . ALA B 1 353 ? 15.043 16.000 72.788 1.00 15.66 353 ALA B CA 1
ATOM 5331 C C . ALA B 1 353 ? 15.334 17.006 71.677 1.00 15.84 353 ALA B C 1
ATOM 5332 O O . ALA B 1 353 ? 14.431 17.715 71.213 1.00 16.30 353 ALA B O 1
ATOM 5334 N N . GLY B 1 354 ? 16.600 17.067 71.269 1.00 15.95 354 GLY B N 1
ATOM 5335 C CA . GLY B 1 354 ? 17.045 17.971 70.207 1.00 15.53 354 GLY B CA 1
ATOM 5336 C C . GLY B 1 354 ? 17.591 19.300 70.700 1.00 15.93 354 GLY B C 1
ATOM 5337 O O . GLY B 1 354 ? 17.930 20.158 69.882 1.00 15.77 354 GLY B O 1
ATOM 5338 N N . ASP B 1 355 ? 17.645 19.481 72.026 1.00 15.85 355 ASP B N 1
ATOM 5339 C CA . ASP B 1 355 ? 18.116 20.727 72.649 1.00 16.29 355 ASP B CA 1
ATOM 5340 C C . ASP B 1 355 ? 19.617 20.664 72.931 1.00 16.06 355 ASP B C 1
ATOM 5341 O O . ASP B 1 355 ? 20.080 19.748 73.606 1.00 16.26 355 ASP B O 1
ATOM 5346 N N . ILE B 1 356 ? 20.372 21.643 72.432 1.00 16.00 356 ILE B N 1
ATOM 5347 C CA . ILE B 1 356 ? 21.787 21.776 72.794 1.00 15.81 356 ILE B CA 1
ATOM 5348 C C . ILE B 1 356 ? 21.926 21.914 74.316 1.00 15.76 356 ILE B C 1
ATOM 5349 O O . ILE B 1 356 ? 21.282 22.770 74.924 1.00 15.76 356 ILE B O 1
ATOM 5354 N N . PRO B 1 357 ? 22.746 21.051 74.941 1.00 16.03 357 PRO B N 1
ATOM 5355 C CA . PRO B 1 357 ? 22.963 21.146 76.390 1.00 15.99 357 PRO B CA 1
ATOM 5356 C C . PRO B 1 357 ? 23.738 22.409 76.788 1.00 16.04 357 PRO B C 1
ATOM 5357 O O . PRO B 1 357 ? 24.453 22.975 75.964 1.00 15.83 357 PRO B O 1
ATOM 5361 N N . GLY B 1 358 ? 23.570 22.851 78.032 1.00 15.95 358 GLY B N 1
ATOM 5362 C CA . GLY B 1 358 ? 24.369 23.951 78.572 1.00 15.89 358 GLY B CA 1
ATOM 5363 C C . GLY B 1 358 ? 25.677 23.417 79.110 1.00 16.10 358 GLY B C 1
ATOM 5364 O O . GLY B 1 358 ? 25.676 22.493 79.908 1.00 16.20 358 GLY B O 1
ATOM 5365 N N . ILE B 1 359 ? 26.792 23.979 78.652 1.00 16.05 359 ILE B N 1
ATOM 5366 C CA . ILE B 1 359 ? 28.115 23.595 79.154 1.00 15.85 359 ILE B CA 1
ATOM 5367 C C . ILE B 1 359 ? 28.546 24.553 80.264 1.00 16.48 359 ILE B C 1
ATOM 5368 O O . ILE B 1 359 ? 28.556 25.775 80.065 1.00 16.10 359 ILE B O 1
ATOM 5373 N N . SER B 1 360 ? 28.892 24.004 81.429 1.00 16.58 360 SER B N 1
ATOM 5374 C CA . SER B 1 360 ? 29.388 24.844 82.523 1.00 17.52 360 SER B CA 1
ATOM 5375 C C . SER B 1 360 ? 30.915 24.879 82.581 1.00 17.87 360 SER B C 1
ATOM 5376 O O . SER B 1 360 ? 31.513 25.951 82.508 1.00 18.22 360 SER B O 1
ATOM 5379 N N . VAL B 1 361 ? 31.544 23.711 82.675 1.00 17.80 361 VAL B N 1
ATOM 5380 C CA . VAL B 1 361 ? 32.992 23.618 82.820 1.00 17.38 361 VAL B CA 1
ATOM 5381 C C . VAL B 1 361 ? 33.588 22.743 81.722 1.00 17.12 361 VAL B C 1
ATOM 5382 O O . VAL B 1 361 ? 32.993 21.735 81.329 1.00 16.97 361 VAL B O 1
ATOM 5386 N N . VAL B 1 362 ? 34.744 23.163 81.208 1.00 16.61 362 VAL B N 1
ATOM 5387 C CA . VAL B 1 362 ? 35.563 22.336 80.328 1.00 16.51 362 VAL B CA 1
ATOM 5388 C C . VAL B 1 362 ? 36.983 22.272 80.880 1.00 16.88 362 VAL B C 1
ATOM 5389 O O . VAL B 1 362 ? 37.597 23.309 81.196 1.00 16.84 362 VAL B O 1
ATOM 5393 N N . LEU B 1 363 ? 37.485 21.046 81.013 1.00 16.78 363 LEU B N 1
ATOM 5394 C CA . LEU B 1 363 ? 38.874 20.797 81.392 1.00 16.91 363 LEU B CA 1
ATOM 5395 C C . LEU B 1 363 ? 39.649 20.246 80.202 1.00 17.08 363 LEU B C 1
ATOM 5396 O O . LEU B 1 363 ? 39.129 19.423 79.454 1.00 16.81 363 LEU B O 1
ATOM 5401 N N . ILE B 1 364 ? 40.879 20.726 80.024 1.00 17.62 364 ILE B N 1
ATOM 5402 C CA . ILE B 1 364 ? 41.842 20.125 79.105 1.00 17.87 364 ILE B CA 1
ATOM 5403 C C . ILE B 1 364 ? 43.124 19.836 79.898 1.00 18.84 364 ILE B C 1
ATOM 5404 O O . ILE B 1 364 ? 43.702 20.746 80.522 1.00 18.55 364 ILE B O 1
ATOM 5409 N N . ASP B 1 365 ? 43.562 18.575 79.853 1.00 19.51 365 ASP B N 1
ATOM 5410 C CA . ASP B 1 365 ? 44.660 18.073 80.697 1.00 20.23 365 ASP B CA 1
ATOM 5411 C C . ASP B 1 365 ? 44.425 18.479 82.157 1.00 20.70 365 ASP B C 1
ATOM 5412 O O . ASP B 1 365 ? 45.348 18.890 82.874 1.00 21.10 365 ASP B O 1
ATOM 5417 N N . GLY B 1 366 ? 43.170 18.383 82.584 1.00 20.81 366 GLY B N 1
ATOM 5418 C CA . GLY B 1 366 ? 42.791 18.675 83.958 1.00 21.64 366 GLY B CA 1
ATOM 5419 C C . GLY B 1 366 ? 42.689 20.141 84.345 1.00 22.20 366 GLY B C 1
ATOM 5420 O O . GLY B 1 366 ? 42.311 20.442 85.469 1.00 22.74 366 GLY B O 1
ATOM 5421 N N . GLU B 1 367 ? 43.019 21.057 83.435 1.00 22.25 367 GLU B N 1
ATOM 5422 C CA . GLU B 1 367 ? 42.987 22.493 83.758 1.00 22.87 367 GLU B CA 1
ATOM 5423 C C . GLU B 1 367 ? 41.689 23.111 83.257 1.00 21.81 367 GLU B C 1
ATOM 5424 O O . GLU B 1 367 ? 41.266 22.820 82.144 1.00 21.47 367 GLU B O 1
ATOM 5430 N N . ALA B 1 368 ? 41.058 23.958 84.065 1.00 21.18 368 ALA B N 1
ATOM 5431 C CA . ALA B 1 368 ? 39.786 24.572 83.664 1.00 20.93 368 ALA B CA 1
ATOM 5432 C C . ALA B 1 368 ? 40.012 25.648 82.614 1.00 20.62 368 ALA B C 1
ATOM 5433 O O . ALA B 1 368 ? 40.594 26.692 82.904 1.00 21.46 368 ALA B O 1
ATOM 5435 N N . VAL B 1 369 ? 39.578 25.379 81.389 1.00 19.55 369 VAL B N 1
ATOM 5436 C CA . VAL B 1 369 ? 39.735 26.343 80.304 1.00 18.80 369 VAL B CA 1
ATOM 5437 C C . VAL B 1 369 ? 38.421 27.101 80.023 1.00 18.44 369 VAL B C 1
ATOM 5438 O O . VAL B 1 369 ? 38.427 28.132 79.358 1.00 17.86 369 VAL B O 1
ATOM 5442 N N . VAL B 1 370 ? 37.312 26.561 80.534 1.00 17.88 370 VAL B N 1
ATOM 5443 C CA . VAL B 1 370 ? 35.988 27.188 80.465 1.00 17.75 370 VAL B CA 1
ATOM 5444 C C . VAL B 1 370 ? 35.325 26.987 81.820 1.00 18.00 370 VAL B C 1
ATOM 5445 O O . VAL B 1 370 ? 35.305 25.863 82.339 1.00 18.45 370 VAL B O 1
ATOM 5449 N N . THR B 1 371 ? 34.783 28.058 82.395 1.00 18.31 371 THR B N 1
ATOM 5450 C CA . THR B 1 371 ? 34.003 27.948 83.632 1.00 18.82 371 THR B CA 1
ATOM 5451 C C . THR B 1 371 ? 32.533 28.341 83.432 1.00 18.80 371 THR B C 1
ATOM 5452 O O . THR B 1 371 ? 31.711 28.177 84.338 1.00 19.34 371 THR B O 1
ATOM 5456 N N . LYS B 1 372 ? 32.220 28.871 82.248 1.00 18.34 372 LYS B N 1
ATOM 5457 C CA . LYS B 1 372 ? 30.843 29.014 81.760 1.00 18.08 372 LYS B CA 1
ATOM 5458 C C . LYS B 1 372 ? 30.931 29.187 80.252 1.00 17.09 372 LYS B C 1
ATOM 5459 O O . LYS B 1 372 ? 31.662 30.058 79.779 1.00 15.81 372 LYS B O 1
ATOM 5465 N N . SER B 1 373 ? 30.222 28.351 79.489 1.00 16.19 373 SER B N 1
ATOM 5466 C CA . SER B 1 373 ? 30.243 28.511 78.038 1.00 16.12 373 SER B CA 1
ATOM 5467 C C . SER B 1 373 ? 29.648 29.847 77.627 1.00 16.25 373 SER B C 1
ATOM 5468 O O . SER B 1 373 ? 28.569 30.226 78.091 1.00 16.13 373 SER B O 1
ATOM 5471 N N . ARG B 1 374 ? 30.362 30.556 76.757 1.00 16.41 374 ARG B N 1
ATOM 5472 C CA . ARG B 1 374 ? 29.861 31.800 76.172 1.00 17.60 374 ARG B CA 1
ATOM 5473 C C . ARG B 1 374 ? 28.955 31.541 74.967 1.00 16.89 374 ARG B C 1
ATOM 5474 O O . ARG B 1 374 ? 28.332 32.468 74.454 1.00 17.24 374 ARG B O 1
ATOM 5482 N N . ASN B 1 375 ? 28.872 30.286 74.524 1.00 16.51 375 ASN B N 1
ATOM 5483 C CA . ASN B 1 375 ? 28.119 29.935 73.310 1.00 15.62 375 ASN B CA 1
ATOM 5484 C C . ASN B 1 375 ? 26.879 29.066 73.520 1.00 15.57 375 ASN B C 1
ATOM 5485 O O . ASN B 1 375 ? 25.884 29.240 72.827 1.00 15.27 375 ASN B O 1
ATOM 5490 N N . THR B 1 376 ? 26.928 28.123 74.454 1.00 15.58 376 THR B N 1
ATOM 5491 C CA . THR B 1 376 ? 25.751 27.275 74.694 1.00 15.71 376 THR B CA 1
ATOM 5492 C C . THR B 1 376 ? 24.702 28.042 75.493 1.00 15.79 376 THR B C 1
ATOM 5493 O O . THR B 1 376 ? 25.031 29.022 76.175 1.00 15.28 376 THR B O 1
ATOM 5497 N N . PRO B 1 377 ? 23.432 27.598 75.418 1.00 16.12 377 PRO B N 1
ATOM 5498 C CA . PRO B 1 377 ? 22.438 28.093 76.376 1.00 16.15 377 PRO B CA 1
ATOM 5499 C C . PRO B 1 377 ? 22.925 27.802 77.807 1.00 16.24 377 PRO B C 1
ATOM 5500 O O . PRO B 1 377 ? 23.842 26.994 77.982 1.00 16.12 377 PRO B O 1
ATOM 5504 N N . PRO B 1 378 ? 22.358 28.478 78.820 1.00 16.49 378 PRO B N 1
ATOM 5505 C CA . PRO B 1 378 ? 22.852 28.237 80.182 1.00 16.34 378 PRO B CA 1
ATOM 5506 C C . PRO B 1 378 ? 22.426 26.888 80.762 1.00 16.50 378 PRO B C 1
ATOM 5507 O O . PRO B 1 378 ? 21.245 26.520 80.695 1.00 16.38 378 PRO B O 1
ATOM 5511 N N . ALA B 1 379 ? 23.394 26.157 81.312 1.00 16.27 379 ALA B N 1
ATOM 5512 C CA . ALA B 1 379 ? 23.126 24.933 82.079 1.00 16.75 379 ALA B CA 1
ATOM 5513 C C . ALA B 1 379 ? 22.183 25.234 83.235 1.00 16.88 379 ALA B C 1
ATOM 5514 O O . ALA B 1 379 ? 22.341 26.251 83.903 1.00 17.26 379 ALA B O 1
ATOM 5516 N N . LYS B 1 380 ? 21.204 24.362 83.472 1.00 17.33 380 LYS B N 1
ATOM 5517 C CA . LYS B 1 380 ? 20.303 24.524 84.616 1.00 18.09 380 LYS B CA 1
ATOM 5518 C C . LYS B 1 380 ? 21.082 24.445 85.927 1.00 18.24 380 LYS B C 1
ATOM 5519 O O . LYS B 1 380 ? 20.909 25.283 86.818 1.00 17.97 380 LYS B O 1
ATOM 5525 N N . ARG B 1 381 ? 21.948 23.441 86.029 1.00 18.17 381 ARG B N 1
ATOM 5526 C CA . ARG B 1 381 ? 22.836 23.304 87.171 1.00 18.64 381 ARG B CA 1
ATOM 5527 C C . ARG B 1 381 ? 24.263 23.448 86.682 1.00 18.88 381 ARG B C 1
ATOM 5528 O O . ARG B 1 381 ? 24.756 22.614 85.908 1.00 18.55 381 ARG B O 1
ATOM 5536 N N . ALA B 1 382 ? 24.917 24.516 87.129 1.00 19.00 382 ALA B N 1
ATOM 5537 C CA . ALA B 1 382 ? 26.285 24.807 86.733 1.00 19.21 382 ALA B CA 1
ATOM 5538 C C . ALA B 1 382 ? 27.271 24.216 87.721 1.00 19.34 382 ALA B C 1
ATOM 5539 O O . ALA B 1 382 ? 27.091 24.331 88.935 1.00 18.67 382 ALA B O 1
ATOM 5541 N N . ALA B 1 383 ? 28.314 23.587 87.194 1.00 19.84 383 ALA B N 1
ATOM 5542 C CA . ALA B 1 383 ? 29.413 23.113 88.027 1.00 20.87 383 ALA B CA 1
ATOM 5543 C C . ALA B 1 383 ? 30.130 24.312 88.622 1.00 21.80 383 ALA B C 1
ATOM 5544 O O . ALA B 1 383 ? 30.228 25.368 87.976 1.00 21.78 383 ALA B O 1
ATOM 5546 N N . LYS B 1 384 ? 30.632 24.147 89.843 1.00 22.74 384 LYS B N 1
ATOM 5547 C CA . LYS B 1 384 ? 31.420 25.191 90.497 1.00 24.03 384 LYS B CA 1
ATOM 5548 C C . LYS B 1 384 ? 32.768 24.681 90.985 1.00 24.28 384 LYS B C 1
ATOM 5549 O O . LYS B 1 384 ? 32.863 23.628 91.620 1.00 23.56 384 LYS B O 1
ATOM 5555 N N . ILE B 1 385 ? 33.812 25.437 90.667 1.00 24.63 385 ILE B N 1
ATOM 5556 C CA . ILE B 1 385 ? 35.128 25.164 91.198 1.00 25.93 385 ILE B CA 1
ATOM 5557 C C . ILE B 1 385 ? 35.206 25.839 92.568 1.00 26.66 385 ILE B C 1
ATOM 5558 O O . ILE B 1 385 ? 35.133 27.068 92.667 1.00 26.73 385 ILE B O 1
ATOM 5563 N N . LEU B 1 386 ? 35.325 25.026 93.617 1.00 27.47 386 LEU B N 1
ATOM 5564 C CA . LEU B 1 386 ? 35.297 25.522 94.996 1.00 28.25 386 LEU B CA 1
ATOM 5565 C C . LEU B 1 386 ? 36.607 26.187 95.390 1.00 28.77 386 LEU B C 1
ATOM 5566 O O . LEU B 1 386 ? 37.632 25.961 94.752 1.00 29.68 386 LEU B O 1
ATOM 5571 N N . SER C 1 2 ? 39.507 51.858 99.084 1.00 30.59 2 SER C N 1
ATOM 5572 C CA . SER C 1 2 ? 40.655 51.190 98.406 1.00 30.16 2 SER C CA 1
ATOM 5573 C C . SER C 1 2 ? 41.818 52.153 98.179 1.00 29.53 2 SER C C 1
ATOM 5574 O O . SER C 1 2 ? 41.625 53.311 97.794 1.00 29.37 2 SER C O 1
ATOM 5577 N N . LYS C 1 3 ? 43.026 51.648 98.395 1.00 28.40 3 LYS C N 1
ATOM 5578 C CA . LYS C 1 3 ? 44.213 52.478 98.391 1.00 27.17 3 LYS C CA 1
ATOM 5579 C C . LYS C 1 3 ? 45.359 51.826 97.627 1.00 26.31 3 LYS C C 1
ATOM 5580 O O . LYS C 1 3 ? 45.599 50.621 97.748 1.00 25.56 3 LYS C O 1
ATOM 5586 N N . THR C 1 4 ? 46.057 52.643 96.841 1.00 24.98 4 THR C N 1
ATOM 5587 C CA . THR C 1 4 ? 47.245 52.228 96.110 1.00 24.28 4 THR C CA 1
ATOM 5588 C C . THR C 1 4 ? 48.329 53.281 96.292 1.00 23.72 4 THR C C 1
ATOM 5589 O O . THR C 1 4 ? 48.053 54.476 96.220 1.00 23.68 4 THR C O 1
ATOM 5593 N N . ILE C 1 5 ? 49.557 52.841 96.539 1.00 23.17 5 ILE C N 1
ATOM 5594 C CA . ILE C 1 5 ? 50.691 53.762 96.590 1.00 22.99 5 ILE C CA 1
ATOM 5595 C C . ILE C 1 5 ? 51.750 53.375 95.564 1.00 22.88 5 ILE C C 1
ATOM 5596 O O . ILE C 1 5 ? 52.177 52.224 95.520 1.00 22.96 5 ILE C O 1
ATOM 5601 N N . ILE C 1 6 ? 52.159 54.342 94.741 1.00 22.26 6 ILE C N 1
ATOM 5602 C CA . ILE C 1 6 ? 53.282 54.151 93.833 1.00 21.61 6 ILE C CA 1
ATOM 5603 C C . ILE C 1 6 ? 54.506 54.777 94.493 1.00 21.75 6 ILE C C 1
ATOM 5604 O O . ILE C 1 6 ? 54.505 55.971 94.812 1.00 21.33 6 ILE C O 1
ATOM 5609 N N . LYS C 1 7 ? 55.532 53.957 94.710 1.00 21.58 7 LYS C N 1
ATOM 5610 C CA . LYS C 1 7 ? 56.754 54.382 95.385 1.00 22.42 7 LYS C CA 1
ATOM 5611 C C . LYS C 1 7 ? 57.962 54.289 94.455 1.00 22.53 7 LYS C C 1
ATOM 5612 O O . LYS C 1 7 ? 57.879 53.677 93.382 1.00 22.56 7 LYS C O 1
ATOM 5618 N N . ASN C 1 8 ? 59.081 54.880 94.887 1.00 22.41 8 ASN C N 1
ATOM 5619 C CA . ASN C 1 8 ? 60.361 54.846 94.161 1.00 22.43 8 ASN C CA 1
ATOM 5620 C C . ASN C 1 8 ? 60.280 55.458 92.759 1.00 21.85 8 ASN C C 1
ATOM 5621 O O . ASN C 1 8 ? 60.897 54.966 91.822 1.00 21.85 8 ASN C O 1
ATOM 5626 N N . ILE C 1 9 ? 59.509 56.531 92.622 1.00 21.29 9 ILE C N 1
ATOM 5627 C CA . ILE C 1 9 ? 59.372 57.199 91.334 1.00 20.76 9 ILE C CA 1
ATOM 5628 C C . ILE C 1 9 ? 60.564 58.115 91.052 1.00 20.99 9 ILE C C 1
ATOM 5629 O O . ILE C 1 9 ? 60.844 59.034 91.825 1.00 20.65 9 ILE C O 1
ATOM 5634 N N . GLY C 1 10 ? 61.246 57.862 89.937 1.00 20.94 10 GLY C N 1
ATOM 5635 C CA . GLY C 1 10 ? 62.391 58.671 89.510 1.00 21.22 10 GLY C CA 1
ATOM 5636 C C . GLY C 1 10 ? 62.030 60.058 89.020 1.00 21.69 10 GLY C C 1
ATOM 5637 O O . GLY C 1 10 ? 62.786 61.013 89.230 1.00 21.95 10 GLY C O 1
ATOM 5638 N N . LYS C 1 11 ? 60.881 60.178 88.354 1.00 21.11 11 LYS C N 1
ATOM 5639 C CA . LYS C 1 11 ? 60.389 61.471 87.906 1.00 21.11 11 LYS C CA 1
ATOM 5640 C C . LYS C 1 11 ? 58.874 61.444 87.764 1.00 20.43 11 LYS C C 1
ATOM 5641 O O . LYS C 1 11 ? 58.319 60.496 87.203 1.00 19.80 11 LYS C O 1
ATOM 5647 N N . ILE C 1 12 ? 58.221 62.486 88.276 1.00 19.36 12 ILE C N 1
ATOM 5648 C CA . ILE C 1 12 ? 56.781 62.666 88.100 1.00 19.28 12 ILE C CA 1
ATOM 5649 C C . ILE C 1 12 ? 56.544 63.830 87.159 1.00 19.17 12 ILE C C 1
ATOM 5650 O O . ILE C 1 12 ? 56.940 64.960 87.441 1.00 19.61 12 ILE C O 1
ATOM 5655 N N . VAL C 1 13 ? 55.910 63.529 86.030 1.00 19.29 13 VAL C N 1
ATOM 5656 C CA . VAL C 1 13 ? 55.543 64.524 85.031 1.00 19.32 13 VAL C CA 1
ATOM 5657 C C . VAL C 1 13 ? 54.052 64.770 85.214 1.00 19.55 13 VAL C C 1
ATOM 5658 O O . VAL C 1 13 ? 53.238 63.853 85.063 1.00 19.69 13 VAL C O 1
ATOM 5662 N N . SER C 1 14 ? 53.701 66.006 85.554 1.00 19.56 14 SER C N 1
ATOM 5663 C CA . SER C 1 14 ? 52.366 66.317 86.065 1.00 19.69 14 SER C CA 1
ATOM 5664 C C . SER C 1 14 ? 51.268 66.386 85.002 1.00 19.48 14 SER C C 1
ATOM 5665 O O . SER C 1 14 ? 50.096 66.176 85.317 1.00 19.75 14 SER C O 1
ATOM 5668 N N . GLY C 1 15 ? 51.647 66.711 83.769 1.00 19.25 15 GLY C N 1
ATOM 5669 C CA . GLY C 1 15 ? 50.686 66.962 82.695 1.00 19.74 15 GLY C CA 1
ATOM 5670 C C . GLY C 1 15 ? 50.152 68.389 82.685 1.00 20.33 15 GLY C C 1
ATOM 5671 O O . GLY C 1 15 ? 49.407 68.768 81.785 1.00 19.77 15 GLY C O 1
ATOM 5672 N N . ASP C 1 16 ? 50.537 69.168 83.698 1.00 20.82 16 ASP C N 1
ATOM 5673 C CA . ASP C 1 16 ? 50.147 70.576 83.838 1.00 21.68 16 ASP C CA 1
ATOM 5674 C C . ASP C 1 16 ? 51.270 71.441 83.292 1.00 21.81 16 ASP C C 1
ATOM 5675 O O . ASP C 1 16 ? 52.344 71.524 83.896 1.00 21.94 16 ASP C O 1
ATOM 5680 N N . ILE C 1 17 ? 51.020 72.086 82.154 1.00 21.82 17 ILE C N 1
ATOM 5681 C CA . ILE C 1 17 ? 52.045 72.868 81.459 1.00 22.60 17 ILE C CA 1
ATOM 5682 C C . ILE C 1 17 ? 52.629 74.005 82.320 1.00 22.86 17 ILE C C 1
ATOM 5683 O O . ILE C 1 17 ? 53.778 74.417 82.118 1.00 23.03 17 ILE C O 1
ATOM 5688 N N . LYS C 1 18 ? 51.845 74.482 83.283 1.00 23.06 18 LYS C N 1
ATOM 5689 C CA . LYS C 1 18 ? 52.279 75.553 84.187 1.00 23.80 18 LYS C CA 1
ATOM 5690 C C . LYS C 1 18 ? 53.371 75.129 85.172 1.00 23.91 18 LYS C C 1
ATOM 5691 O O . LYS C 1 18 ? 54.224 75.940 85.545 1.00 24.01 18 LYS C O 1
ATOM 5697 N N . SER C 1 19 ? 53.331 73.869 85.600 1.00 24.28 19 SER C N 1
ATOM 5698 C CA . SER C 1 19 ? 54.431 73.265 86.362 1.00 24.72 19 SER C CA 1
ATOM 5699 C C . SER C 1 19 ? 54.499 71.765 86.054 1.00 24.04 19 SER C C 1
ATOM 5700 O O . SER C 1 19 ? 53.885 70.949 86.746 1.00 23.90 19 SER C O 1
ATOM 5703 N N . PRO C 1 20 ? 55.234 71.413 84.989 1.00 23.78 20 PRO C N 1
ATOM 5704 C CA . PRO C 1 20 ? 55.205 70.080 84.389 1.00 23.33 20 PRO C CA 1
ATOM 5705 C C . PRO C 1 20 ? 55.942 68.973 85.150 1.00 23.33 20 PRO C C 1
ATOM 5706 O O . PRO C 1 20 ? 55.776 67.800 84.809 1.00 22.41 20 PRO C O 1
ATOM 5710 N N . VAL C 1 21 ? 56.743 69.330 86.156 1.00 23.31 21 VAL C N 1
ATOM 5711 C CA . VAL C 1 21 ? 57.473 68.328 86.948 1.00 23.77 21 VAL C CA 1
ATOM 5712 C C . VAL C 1 21 ? 57.192 68.529 88.437 1.00 24.29 21 VAL C C 1
ATOM 5713 O O . VAL C 1 21 ? 57.230 69.664 88.940 1.00 24.21 21 VAL C O 1
ATOM 5717 N N . LEU C 1 22 ? 56.905 67.430 89.130 1.00 24.28 22 LEU C N 1
ATOM 5718 C CA . LEU C 1 22 ? 56.663 67.455 90.571 1.00 24.58 22 LEU C CA 1
ATOM 5719 C C . LEU C 1 22 ? 57.870 66.924 91.323 1.00 25.04 22 LEU C C 1
ATOM 5720 O O . LEU C 1 22 ? 58.389 65.851 90.996 1.00 24.79 22 LEU C O 1
ATOM 5725 N N . GLN C 1 23 ? 58.314 67.680 92.325 1.00 25.51 23 GLN C N 1
ATOM 5726 C CA . GLN C 1 23 ? 59.444 67.273 93.159 1.00 26.51 23 GLN C CA 1
ATOM 5727 C C . GLN C 1 23 ? 58.965 66.345 94.277 1.00 26.15 23 GLN C C 1
ATOM 5728 O O . GLN C 1 23 ? 58.768 66.761 95.432 1.00 26.34 23 GLN C O 1
ATOM 5734 N N . ALA C 1 24 ? 58.762 65.085 93.902 1.00 25.55 24 ALA C N 1
ATOM 5735 C CA . ALA C 1 24 ? 58.226 64.051 94.776 1.00 25.16 24 ALA C CA 1
ATOM 5736 C C . ALA C 1 24 ? 58.547 62.692 94.161 1.00 24.88 24 ALA C C 1
ATOM 5737 O O . ALA C 1 24 ? 58.826 62.601 92.957 1.00 24.90 24 ALA C O 1
ATOM 5739 N N . ASP C 1 25 ? 58.507 61.644 94.980 1.00 24.38 25 ASP C N 1
ATOM 5740 C CA . ASP C 1 25 ? 58.795 60.286 94.513 1.00 24.04 25 ASP C CA 1
ATOM 5741 C C . ASP C 1 25 ? 57.719 59.265 94.897 1.00 23.24 25 ASP C C 1
ATOM 5742 O O . ASP C 1 25 ? 57.894 58.061 94.685 1.00 23.21 25 ASP C O 1
ATOM 5747 N N . THR C 1 26 ? 56.606 59.753 95.443 1.00 22.39 26 THR C N 1
ATOM 5748 C CA . THR C 1 26 ? 55.548 58.896 95.993 1.00 22.06 26 THR C CA 1
ATOM 5749 C C . THR C 1 26 ? 54.166 59.472 95.672 1.00 21.70 26 THR C C 1
ATOM 5750 O O . THR C 1 26 ? 53.922 60.659 95.891 1.00 21.54 26 THR C O 1
ATOM 5754 N N . ILE C 1 27 ? 53.273 58.629 95.144 1.00 21.23 27 ILE C N 1
ATOM 5755 C CA . ILE C 1 27 ? 51.893 59.030 94.851 1.00 20.75 27 ILE C CA 1
ATOM 5756 C C . ILE C 1 27 ? 50.916 58.092 95.545 1.00 20.96 27 ILE C C 1
ATOM 5757 O O . ILE C 1 27 ? 51.010 56.872 95.408 1.00 21.01 27 ILE C O 1
ATOM 5762 N N . VAL C 1 28 ? 49.985 58.671 96.294 1.00 20.77 28 VAL C N 1
ATOM 5763 C CA . VAL C 1 28 ? 48.950 57.898 96.961 1.00 21.09 28 VAL C CA 1
ATOM 5764 C C . VAL C 1 28 ? 47.638 58.060 96.209 1.00 21.42 28 VAL C C 1
ATOM 5765 O O . VAL C 1 28 ? 47.220 59.184 95.900 1.00 21.58 28 VAL C O 1
ATOM 5769 N N . VAL C 1 29 ? 47.001 56.927 95.924 1.00 21.91 29 VAL C N 1
ATOM 5770 C CA . VAL C 1 29 ? 45.709 56.879 95.250 1.00 22.24 29 VAL C CA 1
ATOM 5771 C C . VAL C 1 29 ? 44.681 56.298 96.220 1.00 22.96 29 VAL C C 1
ATOM 5772 O O . VAL C 1 29 ? 44.926 55.255 96.825 1.00 22.96 29 VAL C O 1
ATOM 5776 N N . GLU C 1 30 ? 43.556 56.994 96.389 1.00 23.84 30 GLU C N 1
ATOM 5777 C CA . GLU C 1 30 ? 42.469 56.533 97.258 1.00 25.21 30 GLU C CA 1
ATOM 5778 C C . GLU C 1 30 ? 41.145 56.622 96.522 1.00 24.74 30 GLU C C 1
ATOM 5779 O O . GLU C 1 30 ? 40.793 57.678 96.001 1.00 24.76 30 GLU C O 1
ATOM 5785 N N . ASP C 1 31 ? 40.418 55.506 96.487 1.00 25.08 31 ASP C N 1
ATOM 5786 C CA . ASP C 1 31 ? 39.089 55.435 95.873 1.00 25.05 31 ASP C CA 1
ATOM 5787 C C . ASP C 1 31 ? 39.050 56.039 94.468 1.00 24.28 31 ASP C C 1
ATOM 5788 O O . ASP C 1 31 ? 38.150 56.814 94.129 1.00 24.10 31 ASP C O 1
ATOM 5793 N N . GLY C 1 32 ? 40.050 55.695 93.662 1.00 23.49 32 GLY C N 1
ATOM 5794 C CA . GLY C 1 32 ? 40.071 56.082 92.251 1.00 22.34 32 GLY C CA 1
ATOM 5795 C C . GLY C 1 32 ? 40.589 57.476 91.966 1.00 21.77 32 GLY C C 1
ATOM 5796 O O . GLY C 1 32 ? 40.650 57.887 90.806 1.00 21.00 32 GLY C O 1
ATOM 5797 N N . LEU C 1 33 ? 40.958 58.203 93.020 1.00 21.17 33 LEU C N 1
ATOM 5798 C CA . LEU C 1 33 ? 41.451 59.572 92.881 1.00 20.90 33 LEU C CA 1
ATOM 5799 C C . LEU C 1 33 ? 42.877 59.690 93.387 1.00 20.58 33 LEU C C 1
ATOM 5800 O O . LEU C 1 33 ? 43.299 58.918 94.242 1.00 20.90 33 LEU C O 1
ATOM 5805 N N . ILE C 1 34 ? 43.625 60.647 92.848 1.00 20.21 34 ILE C N 1
ATOM 5806 C CA . ILE C 1 34 ? 44.936 60.968 93.393 1.00 20.20 34 ILE C CA 1
ATOM 5807 C C . ILE C 1 34 ? 44.685 61.687 94.721 1.00 20.49 34 ILE C C 1
ATOM 5808 O O . ILE C 1 34 ? 43.943 62.662 94.765 1.00 20.32 34 ILE C O 1
ATOM 5813 N N . ALA C 1 35 ? 45.265 61.168 95.799 1.00 21.09 35 ALA C N 1
ATOM 5814 C CA . ALA C 1 35 ? 45.000 61.697 97.136 1.00 21.66 35 ALA C CA 1
ATOM 5815 C C . ALA C 1 35 ? 46.145 62.546 97.655 1.00 22.09 35 ALA C C 1
ATOM 5816 O O . ALA C 1 35 ? 45.919 63.596 98.259 1.00 22.67 35 ALA C O 1
ATOM 5818 N N . ALA C 1 36 ? 47.371 62.090 97.426 1.00 22.16 36 ALA C N 1
ATOM 5819 C CA . ALA C 1 36 ? 48.559 62.784 97.931 1.00 22.27 36 ALA C CA 1
ATOM 5820 C C . ALA C 1 36 ? 49.766 62.531 97.034 1.00 22.25 36 ALA C C 1
ATOM 5821 O O . ALA C 1 36 ? 49.867 61.490 96.391 1.00 22.20 36 ALA C O 1
ATOM 5823 N N . ILE C 1 37 ? 50.666 63.505 96.983 1.00 22.46 37 ILE C N 1
ATOM 5824 C CA . ILE C 1 37 ? 51.906 63.399 96.223 1.00 22.85 37 ILE C CA 1
ATOM 5825 C C . ILE C 1 37 ? 53.0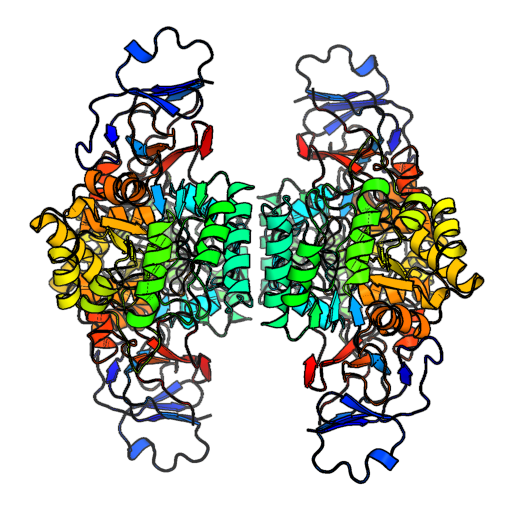07 63.947 97.133 1.00 23.65 37 ILE C C 1
ATOM 5826 O O . ILE C 1 37 ? 52.891 65.057 97.655 1.00 23.10 37 ILE C O 1
ATOM 5831 N N . GLY C 1 38 ? 54.059 63.167 97.345 1.00 24.17 38 GLY C N 1
ATOM 5832 C CA . GLY C 1 38 ? 55.131 63.607 98.225 1.00 25.45 38 GLY C CA 1
ATOM 5833 C C . GLY C 1 38 ? 56.268 62.622 98.325 1.00 26.45 38 GLY C C 1
ATOM 5834 O O . GLY C 1 38 ? 56.639 61.985 97.339 1.00 26.23 38 GLY C O 1
ATOM 5835 N N . GLY C 1 39 ? 56.831 62.511 99.525 1.00 27.29 39 GLY C N 1
ATOM 5836 C CA . GLY C 1 39 ? 57.969 61.640 99.743 1.00 28.68 39 GLY C CA 1
ATOM 5837 C C . GLY C 1 39 ? 57.598 60.439 100.571 1.00 29.89 39 GLY C C 1
ATOM 5838 O O . GLY C 1 39 ? 56.417 60.137 100.759 1.00 29.47 39 GLY C O 1
ATOM 5839 N N . GLU C 1 40 ? 58.627 59.776 101.088 1.00 31.27 40 GLU C N 1
ATOM 5840 C CA . GLU C 1 40 ? 58.485 58.545 101.859 1.00 33.42 40 GLU C CA 1
ATOM 5841 C C . GLU C 1 40 ? 57.649 58.666 103.138 1.00 33.17 40 GLU C C 1
ATOM 5842 O O . GLU C 1 40 ? 57.196 57.654 103.671 1.00 33.68 40 GLU C O 1
ATOM 5848 N N . GLU C 1 41 ? 57.423 59.891 103.611 1.00 33.44 41 GLU C N 1
ATOM 5849 C CA . GLU C 1 41 ? 56.535 60.122 104.758 1.00 33.91 41 GLU C CA 1
ATOM 5850 C C . GLU C 1 41 ? 55.123 59.568 104.527 1.00 34.10 41 GLU C C 1
ATOM 5851 O O . GLU C 1 41 ? 54.423 59.224 105.481 1.00 34.06 41 GLU C O 1
ATOM 5857 N N . LEU C 1 42 ? 54.724 59.466 103.259 1.00 34.15 42 LEU C N 1
ATOM 5858 C CA . LEU C 1 42 ? 53.399 58.957 102.892 1.00 34.43 42 LEU C CA 1
ATOM 5859 C C . LEU C 1 42 ? 53.264 57.435 103.051 1.00 34.77 42 LEU C C 1
ATOM 5860 O O . LEU C 1 42 ? 52.150 56.909 103.102 1.00 34.70 42 LEU C O 1
ATOM 5865 N N . MET C 1 43 ? 54.399 56.741 103.132 1.00 35.53 43 MET C N 1
ATOM 5866 C CA . MET C 1 43 ? 54.421 55.289 103.323 1.00 36.44 43 MET C CA 1
ATOM 5867 C C . MET C 1 43 ? 54.054 54.880 104.750 1.00 37.05 43 MET C C 1
ATOM 5868 O O . MET C 1 43 ? 53.460 53.822 104.962 1.00 36.66 43 MET C O 1
ATOM 5873 N N . LYS C 1 44 ? 54.406 55.706 105.732 1.00 37.93 44 LYS C N 1
ATOM 5874 C CA . LYS C 1 44 ? 53.897 55.476 107.079 1.00 39.20 44 LYS C CA 1
ATOM 5875 C C . LYS C 1 44 ? 52.397 55.734 107.020 1.00 39.53 44 LYS C C 1
ATOM 5876 O O . LYS C 1 44 ? 51.943 56.647 106.321 1.00 40.29 44 LYS C O 1
ATOM 5882 N N . ASP C 1 45 ? 51.623 54.897 107.696 1.00 39.71 45 ASP C N 1
ATOM 5883 C CA . ASP C 1 45 ? 50.156 54.948 107.568 1.00 39.62 45 ASP C CA 1
ATOM 5884 C C . ASP C 1 45 ? 49.647 54.512 106.153 1.00 38.68 45 ASP C C 1
ATOM 5885 O O . ASP C 1 45 ? 48.541 54.865 105.732 1.00 38.35 45 ASP C O 1
ATOM 5890 N N . ALA C 1 46 ? 50.457 53.713 105.449 1.00 37.52 46 ALA C N 1
ATOM 5891 C CA . ALA C 1 46 ? 50.040 53.045 104.202 1.00 36.51 46 ALA C CA 1
ATOM 5892 C C . ALA C 1 46 ? 48.959 51.978 104.426 1.00 35.67 46 ALA C C 1
ATOM 5893 O O . ALA C 1 46 ? 48.165 51.695 103.530 1.00 35.47 46 ALA C O 1
ATOM 5895 N N . GLY C 1 47 ? 48.939 51.386 105.618 1.00 34.94 47 GLY C N 1
ATOM 5896 C CA . GLY C 1 47 ? 47.973 50.337 105.947 1.00 33.70 47 GLY C CA 1
ATOM 5897 C C . GLY C 1 47 ? 48.076 49.156 104.999 1.00 33.05 47 GLY C C 1
ATOM 5898 O O . GLY C 1 47 ? 49.175 48.711 104.659 1.00 32.41 47 GLY C O 1
ATOM 5899 N N . ASP C 1 48 ? 46.929 48.655 104.554 1.00 32.55 48 ASP C N 1
ATOM 5900 C CA . ASP C 1 48 ? 46.911 47.508 103.649 1.00 32.20 48 ASP C CA 1
ATOM 5901 C C . ASP C 1 48 ? 46.824 47.928 102.174 1.00 31.02 48 ASP C C 1
ATOM 5902 O O . ASP C 1 48 ? 46.273 47.200 101.347 1.00 31.13 48 ASP C O 1
ATOM 5907 N N . ALA C 1 49 ? 47.382 49.096 101.854 1.00 29.47 49 ALA C N 1
ATOM 5908 C CA . ALA C 1 49 ? 47.404 49.600 100.477 1.00 27.79 49 ALA C CA 1
ATOM 5909 C C . ALA C 1 49 ? 48.122 48.646 99.535 1.00 27.02 49 ALA C C 1
ATOM 5910 O O . ALA C 1 49 ? 49.046 47.934 99.933 1.00 26.41 49 ALA C O 1
ATOM 5912 N N . THR C 1 50 ? 47.690 48.633 98.279 1.00 25.90 50 THR C N 1
ATOM 5913 C CA . THR C 1 50 ? 48.467 47.992 97.227 1.00 25.11 50 THR C CA 1
ATOM 5914 C C . THR C 1 50 ? 49.700 48.862 96.960 1.00 24.67 50 THR C C 1
ATOM 5915 O O . THR C 1 50 ? 49.583 50.073 96.795 1.00 24.78 50 THR C O 1
ATOM 5919 N N . ILE C 1 51 ? 50.879 48.245 96.945 1.00 23.81 51 ILE C N 1
ATOM 5920 C CA . ILE C 1 51 ? 52.115 48.975 96.702 1.00 23.55 51 ILE C CA 1
ATOM 5921 C C . ILE C 1 51 ? 52.635 48.667 95.301 1.00 23.32 51 ILE C C 1
ATOM 5922 O O . ILE C 1 51 ? 52.801 47.499 94.942 1.00 23.70 51 ILE C O 1
ATOM 5927 N N . ILE C 1 52 ? 52.880 49.716 94.518 1.00 22.57 52 ILE C N 1
ATOM 5928 C CA . ILE C 1 52 ? 53.532 49.568 93.216 1.00 21.71 52 ILE C CA 1
ATOM 5929 C C . ILE C 1 52 ? 54.915 50.190 93.267 1.00 22.04 52 ILE C C 1
ATOM 5930 O O . ILE C 1 52 ? 55.063 51.383 93.546 1.00 21.95 52 ILE C O 1
ATOM 5935 N N . ASP C 1 53 ? 55.927 49.374 93.006 1.00 21.91 53 ASP C N 1
ATOM 5936 C CA . ASP C 1 53 ? 57.301 49.845 92.993 1.00 22.41 53 ASP C CA 1
ATOM 5937 C C . ASP C 1 53 ? 57.639 50.310 91.578 1.00 22.18 53 ASP C C 1
ATOM 5938 O O . ASP C 1 53 ? 57.719 49.494 90.660 1.00 22.08 53 ASP C O 1
ATOM 5943 N N . ALA C 1 54 ? 57.840 51.618 91.412 1.00 21.98 54 ALA C N 1
ATOM 5944 C CA . ALA C 1 54 ? 58.176 52.192 90.095 1.00 21.89 54 ALA C CA 1
ATOM 5945 C C . ALA C 1 54 ? 59.633 51.947 89.689 1.00 22.10 54 ALA C C 1
ATOM 5946 O O . ALA C 1 54 ? 60.026 52.244 88.556 1.00 21.84 54 ALA C O 1
ATOM 5948 N N . ALA C 1 55 ? 60.426 51.417 90.626 1.00 21.67 55 ALA C N 1
ATOM 5949 C CA . ALA C 1 55 ? 61.801 50.980 90.364 1.00 20.95 55 ALA C CA 1
ATOM 5950 C C . ALA C 1 55 ? 62.662 52.074 89.732 1.00 20.33 55 ALA C C 1
ATOM 5951 O O . ALA C 1 55 ? 63.559 51.794 88.930 1.00 20.54 55 ALA C O 1
ATOM 5953 N N . GLY C 1 56 ? 62.374 53.322 90.092 1.00 19.55 56 GLY C N 1
ATOM 5954 C CA . GLY C 1 56 ? 63.147 54.461 89.623 1.00 18.75 56 GLY C CA 1
ATOM 5955 C C . GLY C 1 56 ? 62.677 55.050 88.303 1.00 18.20 56 GLY C C 1
ATOM 5956 O O . GLY C 1 56 ? 63.319 55.956 87.772 1.00 17.38 56 GLY C O 1
ATOM 5957 N N . SER C 1 57 ? 61.562 54.540 87.774 1.00 17.77 57 SER C N 1
ATOM 5958 C CA . SER C 1 57 ? 61.069 55.000 86.472 1.00 17.72 57 SER C CA 1
ATOM 5959 C C . SER C 1 57 ? 60.124 56.205 86.604 1.00 17.90 57 SER C C 1
ATOM 5960 O O . SER C 1 57 ? 60.014 56.804 87.679 1.00 18.13 57 SER C O 1
ATOM 5963 N N . THR C 1 58 ? 59.464 56.558 85.503 1.00 17.62 58 THR C N 1
ATOM 5964 C CA . THR C 1 58 ? 58.724 57.815 85.391 1.00 17.72 58 THR C CA 1
ATOM 5965 C C . THR C 1 58 ? 57.227 57.565 85.458 1.00 17.57 58 THR C C 1
ATOM 5966 O O . THR C 1 58 ? 56.735 56.596 84.878 1.00 17.87 58 THR C O 1
ATOM 5970 N N . VAL C 1 59 ? 56.508 58.433 86.166 1.00 17.32 59 VAL C N 1
ATOM 5971 C CA . VAL C 1 59 ? 55.043 58.407 86.146 1.00 17.12 59 VAL C CA 1
ATOM 5972 C C . VAL C 1 59 ? 54.516 59.635 85.384 1.00 17.17 59 VAL C C 1
ATOM 5973 O O . VAL C 1 59 ? 54.983 60.756 85.598 1.00 16.89 59 VAL C O 1
ATOM 5977 N N . THR C 1 60 ? 53.563 59.414 84.478 1.00 16.63 60 THR C N 1
ATOM 5978 C CA . THR C 1 60 ? 52.894 60.512 83.776 1.00 16.36 60 THR C CA 1
ATOM 5979 C C . THR C 1 60 ? 51.385 60.293 83.910 1.00 15.73 60 THR C C 1
ATOM 5980 O O . THR C 1 60 ? 50.961 59.240 84.390 1.00 15.40 60 THR C O 1
ATOM 5984 N N . PRO C 1 61 ? 50.566 61.285 83.499 1.00 15.81 61 PRO C N 1
ATOM 5985 C CA . PRO C 1 61 ? 49.137 61.002 83.423 1.00 15.22 61 PRO C CA 1
ATOM 5986 C C . PRO C 1 61 ? 48.881 60.024 82.287 1.00 14.62 61 PRO C C 1
ATOM 5987 O O . PRO C 1 61 ? 49.711 59.905 81.384 1.00 14.40 61 PRO C O 1
ATOM 5991 N N . GLY C 1 62 ? 47.746 59.330 82.327 1.00 14.42 62 GLY C N 1
ATOM 5992 C CA . GLY C 1 62 ? 47.290 58.571 81.161 1.00 14.13 62 GLY C CA 1
ATOM 5993 C C . GLY C 1 62 ? 47.089 59.531 79.994 1.00 14.51 62 GLY C C 1
ATOM 5994 O O . GLY C 1 62 ? 46.683 60.681 80.192 1.00 14.52 62 GLY C O 1
ATOM 5995 N N . LEU C 1 63 ? 47.370 59.068 78.778 1.00 14.14 63 LEU C N 1
ATOM 5996 C CA . LEU C 1 63 ? 47.300 59.925 77.604 1.00 14.31 63 LEU C CA 1
ATOM 5997 C C . LEU C 1 63 ? 45.866 60.065 77.099 1.00 14.53 63 LEU C C 1
ATOM 5998 O O . LEU C 1 63 ? 45.037 59.162 77.281 1.00 14.16 63 LEU C O 1
ATOM 6003 N N . LEU C 1 64 ? 45.576 61.200 76.473 1.00 14.93 64 LEU C N 1
ATOM 6004 C CA . LEU C 1 64 ? 44.323 61.371 75.747 1.00 15.07 64 LEU C CA 1
ATOM 6005 C C . LEU C 1 64 ? 44.576 61.318 74.258 1.00 15.15 64 LEU C C 1
ATOM 6006 O O . LEU C 1 64 ? 45.577 61.859 73.773 1.00 15.12 64 LEU C O 1
ATOM 6011 N N . ASP C 1 65 ? 43.667 60.665 73.536 1.00 14.83 65 ASP C N 1
ATOM 6012 C CA . ASP C 1 65 ? 43.599 60.837 72.098 1.00 14.93 65 ASP C CA 1
ATOM 6013 C C . ASP C 1 65 ? 42.345 61.680 71.842 1.00 15.18 65 ASP C C 1
ATOM 6014 O O . ASP C 1 65 ? 41.224 61.230 72.065 1.00 14.90 65 ASP C O 1
ATOM 6019 N N . THR C 1 66 ? 42.551 62.915 71.400 1.00 15.15 66 THR C N 1
ATOM 6020 C CA . THR C 1 66 ? 41.443 63.866 71.252 1.00 15.87 66 THR C CA 1
ATOM 6021 C C . THR C 1 66 ? 40.736 63.757 69.906 1.00 15.87 66 THR C C 1
ATOM 6022 O O . THR C 1 66 ? 39.811 64.522 69.641 1.00 16.08 66 THR C O 1
ATOM 6026 N N . HIS C 1 67 ? 41.170 62.827 69.058 1.00 16.26 67 HIS C N 1
ATOM 6027 C CA . HIS C 1 67 ? 40.640 62.738 67.695 1.00 16.90 67 HIS C CA 1
ATOM 6028 C C . HIS C 1 67 ? 40.522 61.285 67.233 1.00 17.12 67 HIS C C 1
ATOM 6029 O O . HIS C 1 67 ? 41.307 60.827 66.402 1.00 16.76 67 HIS C O 1
ATOM 6036 N N . VAL C 1 68 ? 39.538 60.572 67.778 1.00 17.69 68 VAL C N 1
ATOM 6037 C CA . VAL C 1 68 ? 39.292 59.173 67.425 1.00 18.27 68 VAL C CA 1
ATOM 6038 C C . VAL C 1 68 ? 37.986 59.064 66.657 1.00 18.65 68 VAL C C 1
ATOM 6039 O O . VAL C 1 68 ? 36.968 59.620 67.063 1.00 18.18 68 VAL C O 1
ATOM 6043 N N . HIS C 1 69 ? 38.010 58.351 65.537 1.00 19.23 69 HIS C N 1
ATOM 6044 C CA . HIS C 1 69 ? 36.784 58.155 64.794 1.00 20.09 69 HIS C CA 1
ATOM 6045 C C . HIS C 1 69 ? 36.191 56.791 65.137 1.00 20.27 69 HIS C C 1
ATOM 6046 O O . HIS C 1 69 ? 36.419 55.808 64.434 1.00 20.96 69 HIS C O 1
ATOM 6053 N N . VAL C 1 70 ? 35.455 56.761 66.249 1.00 20.21 70 VAL C N 1
ATOM 6054 C CA . VAL C 1 70 ? 34.788 55.561 66.770 1.00 20.44 70 VAL C CA 1
ATOM 6055 C C . VAL C 1 70 ? 33.489 55.308 66.007 1.00 21.02 70 VAL C C 1
ATOM 6056 O O . VAL C 1 70 ? 32.956 56.228 65.370 1.00 21.75 70 VAL C O 1
ATOM 6060 N N . SER C 1 71 ? 32.980 54.079 66.061 1.00 20.80 71 SER C N 1
ATOM 6061 C CA . SER C 1 71 ? 31.695 53.757 65.422 1.00 20.97 71 SER C CA 1
ATOM 6062 C C . SER C 1 71 ? 30.892 52.696 66.184 1.00 20.74 71 SER C C 1
ATOM 6063 O O . SER C 1 71 ? 29.894 52.163 65.685 1.00 20.70 71 SER C O 1
ATOM 6066 N N . GLY C 1 72 ? 31.302 52.431 67.422 1.00 20.19 72 GLY C N 1
ATOM 6067 C CA . GLY C 1 72 ? 30.623 51.458 68.273 1.00 19.73 72 GLY C CA 1
ATOM 6068 C C . GLY C 1 72 ? 31.557 50.316 68.621 1.00 19.90 72 GLY C C 1
ATOM 6069 O O . GLY C 1 72 ? 32.142 49.690 67.731 1.00 19.48 72 GLY C O 1
ATOM 6070 N N . GLY C 1 73 ? 31.718 50.065 69.916 1.00 19.61 73 GLY C N 1
ATOM 6071 C CA . GLY C 1 73 ? 32.633 49.027 70.397 1.00 20.58 73 GLY C CA 1
ATOM 6072 C C . GLY C 1 73 ? 34.070 49.218 69.944 1.00 21.19 73 GLY C C 1
ATOM 6073 O O . GLY C 1 73 ? 34.514 50.348 69.705 1.00 20.82 73 GLY C O 1
ATOM 6074 N N . ASP C 1 74 ? 34.781 48.104 69.808 1.00 21.83 74 ASP C N 1
ATOM 6075 C CA . ASP C 1 74 ? 36.219 48.118 69.532 1.00 22.54 74 ASP C CA 1
ATOM 6076 C C . ASP C 1 74 ? 36.536 47.530 68.145 1.00 23.07 74 ASP C C 1
ATOM 6077 O O . ASP C 1 74 ? 37.550 46.847 67.972 1.00 24.29 74 ASP C O 1
ATOM 6082 N N . TYR C 1 75 ? 35.668 47.791 67.168 1.00 22.89 75 TYR C N 1
ATOM 6083 C CA . TYR C 1 75 ? 35.909 47.415 65.778 1.00 22.51 75 TYR C CA 1
ATOM 6084 C C . TYR C 1 75 ? 35.949 48.663 64.909 1.00 22.29 75 TYR C C 1
ATOM 6085 O O . TYR C 1 75 ? 35.076 49.530 65.016 1.00 21.61 75 TYR C O 1
ATOM 6094 N N . ALA C 1 76 ? 36.954 48.738 64.039 1.00 22.11 76 ALA C N 1
ATOM 6095 C CA . ALA C 1 76 ? 37.110 49.864 63.117 1.00 22.22 76 ALA C CA 1
ATOM 6096 C C . ALA C 1 76 ? 36.873 49.441 61.657 1.00 22.85 76 ALA C C 1
ATOM 6097 O O . ALA C 1 76 ? 37.738 48.818 61.051 1.00 22.69 76 ALA C O 1
ATOM 6099 N N . PRO C 1 77 ? 35.690 49.768 61.094 1.00 23.41 77 PRO C N 1
ATOM 6100 C CA . PRO C 1 77 ? 35.424 49.456 59.677 1.00 23.98 77 PRO C CA 1
ATOM 6101 C C . PRO C 1 77 ? 36.352 50.136 58.663 1.00 24.38 77 PRO C C 1
ATOM 6102 O O . PRO C 1 77 ? 36.623 49.555 57.609 1.00 24.68 77 PRO C O 1
ATOM 6106 N N . ARG C 1 78 ? 36.855 51.333 58.976 1.00 24.79 78 ARG C N 1
ATOM 6107 C CA . ARG C 1 78 ? 37.714 52.083 58.035 1.00 24.99 78 ARG C CA 1
ATOM 6108 C C . ARG C 1 78 ? 38.978 51.325 57.620 1.00 24.79 78 ARG C C 1
ATOM 6109 O O . ARG C 1 78 ? 39.454 51.487 56.491 1.00 25.47 78 ARG C O 1
ATOM 6117 N N . GLN C 1 79 ? 39.522 50.521 58.532 1.00 23.87 79 GLN C N 1
ATOM 6118 C CA . GLN C 1 79 ? 40.714 49.729 58.240 1.00 23.28 79 GLN C CA 1
ATOM 6119 C C . GLN C 1 79 ? 40.538 48.257 58.628 1.00 22.61 79 GLN C C 1
ATOM 6120 O O . GLN C 1 79 ? 41.521 47.523 58.755 1.00 22.20 79 GLN C O 1
ATOM 6126 N N . LYS C 1 80 ? 39.283 47.844 58.824 1.00 22.27 80 LYS C N 1
ATOM 6127 C CA . LYS C 1 80 ? 38.934 46.449 59.140 1.00 21.90 80 LYS C CA 1
ATOM 6128 C C . LYS C 1 80 ? 39.796 45.898 60.277 1.00 21.42 80 LYS C C 1
ATOM 6129 O O . LYS C 1 80 ? 40.431 44.852 60.147 1.00 20.62 80 LYS C O 1
ATOM 6135 N N . THR C 1 81 ? 39.809 46.630 61.388 1.00 20.86 81 THR C N 1
ATOM 6136 C CA . THR C 1 81 ? 40.661 46.318 62.528 1.00 20.76 81 THR C CA 1
ATOM 6137 C C . THR C 1 81 ? 39.841 46.068 63.793 1.00 21.28 81 THR C C 1
ATOM 6138 O O . THR C 1 81 ? 39.026 46.907 64.192 1.00 20.38 81 THR C O 1
ATOM 6142 N N . MET C 1 82 ? 40.067 44.915 64.417 1.00 21.72 82 MET C N 1
ATOM 6143 C CA . MET C 1 82 ? 39.437 44.595 65.686 1.00 24.03 82 MET C CA 1
ATOM 6144 C C . MET C 1 82 ? 40.345 44.993 66.852 1.00 22.88 82 MET C C 1
ATOM 6145 O O . MET C 1 82 ? 41.574 45.037 66.714 1.00 22.15 82 MET C O 1
ATOM 6150 N N . ASP C 1 83 ? 39.726 45.287 67.994 1.00 22.09 83 ASP C N 1
ATOM 6151 C CA . ASP C 1 83 ? 40.440 45.521 69.253 1.00 22.11 83 ASP C CA 1
ATOM 6152 C C . ASP C 1 83 ? 41.390 46.717 69.230 1.00 20.79 83 ASP C C 1
ATOM 6153 O O . ASP C 1 83 ? 42.413 46.715 69.914 1.00 20.75 83 ASP C O 1
ATOM 6158 N N . PHE C 1 84 ? 41.050 47.742 68.456 1.00 19.56 84 PHE C N 1
ATOM 6159 C CA . PHE C 1 84 ? 41.945 48.889 68.306 1.00 18.76 84 PHE C CA 1
ATOM 6160 C C . PHE C 1 84 ? 42.026 49.786 69.555 1.00 18.14 84 PHE C C 1
ATOM 6161 O O . PHE C 1 84 ? 43.021 50.491 69.748 1.00 18.14 84 PHE C O 1
ATOM 6169 N N . ILE C 1 85 ? 40.989 49.755 70.392 1.00 17.53 85 ILE C N 1
ATOM 6170 C CA . ILE C 1 85 ? 40.956 50.579 71.607 1.00 17.10 85 ILE C CA 1
ATOM 6171 C C . ILE C 1 85 ? 41.827 49.954 72.690 1.00 17.13 85 ILE C C 1
ATOM 6172 O O . ILE C 1 85 ? 42.605 50.650 73.360 1.00 16.97 85 ILE C O 1
ATOM 6177 N N . SER C 1 86 ? 41.716 48.637 72.838 1.00 17.12 86 SER C N 1
ATOM 6178 C CA . SER C 1 86 ? 42.616 47.879 73.699 1.00 17.79 86 SER C CA 1
ATOM 6179 C C . SER C 1 86 ? 44.074 48.120 73.294 1.00 16.96 86 SER C C 1
ATOM 6180 O O . SER C 1 86 ? 44.944 48.302 74.142 1.00 16.59 86 SER C O 1
ATOM 6183 N N . SER C 1 87 ? 44.328 48.116 71.988 1.00 16.31 87 SER C N 1
ATOM 6184 C CA . SER C 1 87 ? 45.672 48.320 71.463 1.00 16.56 87 SER C CA 1
ATOM 6185 C C . SER C 1 87 ? 46.203 49.715 71.831 1.00 16.04 87 SER C C 1
ATOM 6186 O O . SER C 1 87 ? 47.355 49.861 72.215 1.00 15.85 87 SER C O 1
ATOM 6189 N N . ALA C 1 88 ? 45.343 50.726 71.731 1.00 15.16 88 ALA C N 1
ATOM 6190 C CA . ALA C 1 88 ? 45.704 52.103 72.097 1.00 14.94 88 ALA C CA 1
ATOM 6191 C C . ALA C 1 88 ? 45.983 52.244 73.596 1.00 14.67 88 ALA C C 1
ATOM 6192 O O . ALA C 1 88 ? 46.870 53.004 74.000 1.00 14.29 88 ALA C O 1
ATOM 6194 N N . LEU C 1 89 ? 45.228 51.517 74.416 1.00 14.84 89 LEU C N 1
ATOM 6195 C CA . LEU C 1 89 ? 45.467 51.503 75.859 1.00 15.23 89 LEU C CA 1
ATOM 6196 C C . LEU C 1 89 ? 46.906 51.060 76.157 1.00 15.57 89 LEU C C 1
ATOM 6197 O O . LEU C 1 89 ? 47.584 51.620 77.032 1.00 15.88 89 LEU C O 1
ATOM 6202 N N . HIS C 1 90 ? 47.377 50.070 75.406 1.00 15.55 90 HIS C N 1
ATOM 6203 C CA . HIS C 1 90 ? 48.756 49.601 75.544 1.00 15.75 90 HIS C CA 1
ATOM 6204 C C . HIS C 1 90 ? 49.785 50.607 75.016 1.00 15.81 90 HIS C C 1
ATOM 6205 O O . HIS C 1 90 ? 50.986 50.471 75.278 1.00 15.99 90 HIS C O 1
ATOM 6212 N N . GLY C 1 91 ? 49.302 51.623 74.297 1.00 15.35 91 GLY C N 1
ATOM 6213 C CA . GLY C 1 91 ? 50.116 52.802 73.967 1.00 15.00 91 GLY C CA 1
ATOM 6214 C C . GLY C 1 91 ? 49.907 53.955 74.950 1.00 14.91 91 GLY C C 1
ATOM 6215 O O . GLY C 1 91 ? 50.362 55.075 74.700 1.00 14.76 91 GLY C O 1
ATOM 6216 N N . GLY C 1 92 ? 49.219 53.679 76.062 1.00 14.54 92 GLY C N 1
ATOM 6217 C CA . GLY C 1 92 ? 49.054 54.644 77.154 1.00 14.43 92 GLY C CA 1
ATOM 6218 C C . GLY C 1 92 ? 47.769 55.461 77.134 1.00 14.25 92 GLY C C 1
ATOM 6219 O O . GLY C 1 92 ? 47.549 56.298 78.012 1.00 14.30 92 GLY C O 1
ATOM 6220 N N . VAL C 1 93 ? 46.921 55.239 76.137 1.00 14.26 93 VAL C N 1
ATOM 6221 C CA . VAL C 1 93 ? 45.719 56.068 75.980 1.00 14.52 93 VAL C CA 1
ATOM 6222 C C . VAL C 1 93 ? 44.625 55.574 76.934 1.00 14.77 93 VAL C C 1
ATOM 6223 O O . VAL C 1 93 ? 44.127 54.457 76.787 1.00 15.09 93 VAL C O 1
ATOM 6227 N N . THR C 1 94 ? 44.260 56.415 77.903 1.00 14.68 94 THR C N 1
ATOM 6228 C CA . THR C 1 94 ? 43.275 56.059 78.928 1.00 15.09 94 THR C CA 1
ATOM 6229 C C . THR C 1 94 ? 41.927 56.768 78.722 1.00 15.20 94 THR C C 1
ATOM 6230 O O . THR C 1 94 ? 40.898 56.334 79.258 1.00 15.40 94 THR C O 1
ATOM 6234 N N . THR C 1 95 ? 41.945 57.844 77.935 1.00 14.87 95 THR C N 1
ATOM 6235 C CA . THR C 1 95 ? 40.735 58.576 77.549 1.00 14.93 95 THR C CA 1
ATOM 6236 C C . THR C 1 95 ? 40.758 58.877 76.056 1.00 15.11 95 THR C C 1
ATOM 6237 O O . THR C 1 95 ? 41.796 59.285 75.508 1.00 15.27 95 THR C O 1
ATOM 6241 N N . MET C 1 96 ? 39.611 58.680 75.408 1.00 14.76 96 MET C N 1
ATOM 6242 C CA . MET C 1 96 ? 39.439 59.012 74.008 1.00 15.14 96 MET C CA 1
ATOM 6243 C C . MET C 1 96 ? 38.266 59.961 73.805 1.00 15.21 96 MET C C 1
ATOM 6244 O O . MET C 1 96 ? 37.206 59.795 74.416 1.00 15.71 96 MET C O 1
ATOM 6249 N N . ILE C 1 97 ? 38.471 60.942 72.930 1.00 15.17 97 ILE C N 1
ATOM 6250 C CA . ILE C 1 97 ? 37.412 61.853 72.500 1.00 15.57 97 ILE C CA 1
ATOM 6251 C C . ILE C 1 97 ? 37.063 61.522 71.063 1.00 15.60 97 ILE C C 1
ATOM 6252 O O . ILE C 1 97 ? 37.935 61.491 70.192 1.00 15.26 97 ILE C O 1
ATOM 6257 N N . SER C 1 98 ? 35.786 61.256 70.821 1.00 16.27 98 SER C N 1
ATOM 6258 C CA . SER C 1 98 ? 35.321 61.061 69.467 1.00 17.04 98 SER C CA 1
ATOM 6259 C C . SER C 1 98 ? 35.364 62.380 68.710 1.00 17.62 98 SER C C 1
ATOM 6260 O O . SER C 1 98 ? 34.958 63.427 69.234 1.00 17.90 98 SER C O 1
ATOM 6263 N N . ALA C 1 99 ? 35.871 62.319 67.483 1.00 18.26 99 ALA C N 1
ATOM 6264 C CA . ALA C 1 99 ? 35.819 63.458 66.567 1.00 18.82 99 ALA C CA 1
ATOM 6265 C C . ALA C 1 99 ? 34.611 63.361 65.631 1.00 19.20 99 ALA C C 1
ATOM 6266 O O . ALA C 1 99 ? 34.506 64.116 64.654 1.00 19.58 99 ALA C O 1
ATOM 6268 N N . GLY C 1 100 ? 33.706 62.435 65.944 1.00 19.25 100 GLY C N 1
ATOM 6269 C CA . GLY C 1 100 ? 32.563 62.117 65.097 1.00 20.01 100 GLY C CA 1
ATOM 6270 C C . GLY C 1 100 ? 32.747 60.739 64.484 1.00 20.43 100 GLY C C 1
ATOM 6271 O O . GLY C 1 100 ? 33.854 60.174 64.521 1.00 20.49 100 GLY C O 1
ATOM 6272 N N . SER C 1 101 ? 31.672 60.195 63.917 1.00 20.64 101 SER C N 1
ATOM 6273 C CA . SER C 1 101 ? 31.698 58.851 63.339 1.00 21.04 101 SER C CA 1
ATOM 6274 C C . SER C 1 101 ? 31.377 58.838 61.842 1.00 21.57 101 SER C C 1
ATOM 6275 O O . SER C 1 101 ? 30.349 58.299 61.441 1.00 21.36 101 SER C O 1
ATOM 6278 N N . PRO C 1 102 ? 32.268 59.408 61.003 1.00 22.02 102 PRO C N 1
ATOM 6279 C CA . PRO C 1 102 ? 32.001 59.431 59.560 1.00 22.40 102 PRO C CA 1
ATOM 6280 C C . PRO C 1 102 ? 32.048 58.045 58.893 1.00 22.78 102 PRO C C 1
ATOM 6281 O O . PRO C 1 102 ? 31.507 57.872 57.802 1.00 22.99 102 PRO C O 1
ATOM 6285 N N . HIS C 1 103 ? 32.681 57.070 59.548 1.00 22.97 103 HIS C N 1
ATOM 6286 C CA . HIS C 1 103 ? 32.807 55.725 58.977 1.00 23.12 103 HIS C CA 1
ATOM 6287 C C . HIS C 1 103 ? 31.684 54.807 59.431 1.00 22.86 103 HIS C C 1
ATOM 6288 O O . HIS C 1 103 ? 31.682 53.632 59.077 1.00 22.99 103 HIS C O 1
ATOM 6295 N N . PHE C 1 104 ? 30.747 55.313 60.234 1.00 22.25 104 PHE C N 1
ATOM 6296 C CA . PHE C 1 104 ? 29.625 54.479 60.615 1.00 21.87 104 PHE C CA 1
ATOM 6297 C C . PHE C 1 104 ? 28.917 54.042 59.328 1.00 21.88 104 PHE C C 1
ATOM 6298 O O . PHE C 1 104 ? 28.556 54.889 58.502 1.00 22.12 104 PHE C O 1
ATOM 6306 N N . PRO C 1 105 ? 28.743 52.720 59.140 1.00 22.12 105 PRO C N 1
ATOM 6307 C CA . PRO C 1 105 ? 28.219 52.200 57.870 1.00 22.02 105 PRO C CA 1
ATOM 6308 C C . PRO C 1 105 ? 26.802 52.720 57.608 1.00 21.81 105 PRO C C 1
ATOM 6309 O O . PRO C 1 105 ? 25.928 52.551 58.454 1.00 21.59 105 PRO C O 1
ATOM 6313 N N . GLY C 1 106 ? 26.602 53.374 56.463 1.00 21.67 106 GLY C N 1
ATOM 6314 C CA . GLY C 1 106 ? 25.330 54.031 56.132 1.00 21.77 106 GLY C CA 1
ATOM 6315 C C . GLY C 1 106 ? 24.961 55.205 57.027 1.00 22.10 106 GLY C C 1
ATOM 6316 O O . GLY C 1 106 ? 23.777 55.507 57.217 1.00 21.31 106 GLY C O 1
ATOM 6317 N N . ARG C 1 107 ? 25.983 55.879 57.560 1.00 22.63 107 ARG C N 1
ATOM 6318 C CA . ARG C 1 107 ? 25.803 56.963 58.525 1.00 23.34 107 ARG C CA 1
ATOM 6319 C C . ARG C 1 107 ? 24.580 57.810 58.208 1.00 24.00 107 ARG C C 1
ATOM 6320 O O . ARG C 1 107 ? 24.499 58.401 57.132 1.00 24.02 107 ARG C O 1
ATOM 6328 N N . PRO C 1 108 ? 23.616 57.851 59.139 1.00 24.75 108 PRO C N 1
ATOM 6329 C CA . PRO C 1 108 ? 22.458 58.733 59.000 1.00 25.62 108 PRO C CA 1
ATOM 6330 C C . PRO C 1 108 ? 22.885 60.195 58.923 1.00 26.36 108 PRO C C 1
ATOM 6331 O O . PRO C 1 108 ? 23.629 60.668 59.787 1.00 26.61 108 PRO C O 1
ATOM 6335 N N . LYS C 1 109 ? 22.415 60.881 57.880 1.00 26.96 109 LYS C N 1
ATOM 6336 C CA . LYS C 1 109 ? 22.869 62.226 57.523 1.00 27.83 109 LYS C CA 1
ATOM 6337 C C . LYS C 1 109 ? 21.768 63.295 57.652 1.00 27.28 109 LYS C C 1
ATOM 6338 O O . LYS C 1 109 ? 22.008 64.475 57.382 1.00 27.23 109 LYS C O 1
ATOM 6344 N N . ASP C 1 110 ? 20.562 62.887 58.042 1.00 26.68 110 ASP C N 1
ATOM 6345 C CA . ASP C 1 110 ? 19.495 63.854 58.320 1.00 26.42 110 ASP C CA 1
ATOM 6346 C C . ASP C 1 110 ? 19.583 64.302 59.775 1.00 25.98 110 ASP C C 1
ATOM 6347 O O . ASP C 1 110 ? 20.398 63.775 60.534 1.00 25.76 110 ASP C O 1
ATOM 6352 N N . ALA C 1 111 ? 18.763 65.274 60.172 1.00 25.48 111 ALA C N 1
ATOM 6353 C CA . ALA C 1 111 ? 18.855 65.831 61.526 1.00 24.68 111 ALA C CA 1
ATOM 6354 C C . ALA C 1 111 ? 18.509 64.817 62.617 1.00 24.07 111 ALA C C 1
ATOM 6355 O O . ALA C 1 111 ? 19.221 64.709 63.609 1.00 23.89 111 ALA C O 1
ATOM 6357 N N . ALA C 1 112 ? 17.416 64.082 62.436 1.00 22.88 112 ALA C N 1
ATOM 6358 C CA . ALA C 1 112 ? 17.017 63.073 63.407 1.00 22.09 112 ALA C CA 1
ATOM 6359 C C . ALA C 1 112 ? 18.027 61.926 63.492 1.00 21.29 112 ALA C C 1
ATOM 6360 O O . ALA C 1 112 ? 18.281 61.409 64.577 1.00 20.76 112 ALA C O 1
ATOM 6362 N N . GLY C 1 113 ? 18.597 61.551 62.348 1.00 20.85 113 GLY C N 1
ATOM 6363 C CA . GLY C 1 113 ? 19.548 60.440 62.267 1.00 20.73 113 GLY C CA 1
ATOM 6364 C C . GLY C 1 113 ? 20.907 60.744 62.859 1.00 20.78 113 GLY C C 1
ATOM 6365 O O . GLY C 1 113 ? 21.444 59.950 63.641 1.00 20.53 113 GLY C O 1
ATOM 6366 N N . THR C 1 114 ? 21.479 61.890 62.499 1.00 20.22 114 THR C N 1
ATOM 6367 C CA . THR C 1 114 ? 22.746 62.284 63.102 1.00 20.76 114 THR C CA 1
ATOM 6368 C C . THR C 1 114 ? 22.609 62.368 64.633 1.00 20.79 114 THR C C 1
ATOM 6369 O O . THR C 1 114 ? 23.507 61.946 65.364 1.00 20.79 114 THR C O 1
ATOM 6373 N N . LYS C 1 115 ? 21.457 62.859 65.097 1.00 20.65 115 LYS C N 1
ATOM 6374 C CA . LYS C 1 115 ? 21.133 62.947 66.522 1.00 21.07 115 LYS C CA 1
ATOM 6375 C C . LYS C 1 115 ? 21.033 61.577 67.190 1.00 20.25 115 LYS C C 1
ATOM 6376 O O . LYS C 1 115 ? 21.635 61.358 68.238 1.00 20.19 115 LYS C O 1
ATOM 6382 N N . ALA C 1 116 ? 20.260 60.670 66.589 1.00 19.54 116 ALA C N 1
ATOM 6383 C CA . ALA C 1 116 ? 20.093 59.321 67.124 1.00 18.86 116 ALA C CA 1
ATOM 6384 C C . ALA C 1 116 ? 21.433 58.571 67.207 1.00 18.28 116 ALA C C 1
ATOM 6385 O O . ALA C 1 116 ? 21.671 57.849 68.165 1.00 17.69 116 ALA C O 1
ATOM 6387 N N . LEU C 1 117 ? 22.291 58.745 66.205 1.00 17.88 117 LEU C N 1
ATOM 6388 C CA . LEU C 1 117 ? 23.600 58.079 66.198 1.00 17.89 117 LEU C CA 1
ATOM 6389 C C . LEU C 1 117 ? 24.501 58.612 67.315 1.00 17.66 117 LEU C C 1
ATOM 6390 O O . LEU C 1 117 ? 25.176 57.840 68.005 1.00 17.50 117 LEU C O 1
ATOM 6395 N N . ALA C 1 118 ? 24.520 59.930 67.485 1.00 17.36 118 ALA C N 1
ATOM 6396 C CA . ALA C 1 118 ? 25.322 60.531 68.560 1.00 17.50 118 ALA C CA 1
ATOM 6397 C C . ALA C 1 118 ? 24.839 60.048 69.928 1.00 17.39 118 ALA C C 1
ATOM 6398 O O . ALA C 1 118 ? 25.644 59.698 70.785 1.00 17.23 118 ALA C O 1
ATOM 6400 N N . ILE C 1 119 ? 23.521 60.025 70.122 1.00 17.52 119 ILE C N 1
ATOM 6401 C CA . ILE C 1 119 ? 22.935 59.531 71.366 1.00 17.07 119 ILE C CA 1
ATOM 6402 C C . ILE C 1 119 ? 23.309 58.065 71.605 1.00 16.79 119 ILE C C 1
ATOM 6403 O O . ILE C 1 119 ? 23.737 57.708 72.699 1.00 16.37 119 ILE C O 1
ATOM 6408 N N . THR C 1 120 ? 23.143 57.229 70.579 1.00 16.71 120 THR C N 1
ATOM 6409 C CA . THR C 1 120 ? 23.503 55.796 70.642 1.00 16.70 120 THR C CA 1
ATOM 6410 C C . THR C 1 120 ? 24.952 55.566 71.083 1.00 16.61 120 THR C C 1
ATOM 6411 O O . THR C 1 120 ? 25.206 54.824 72.035 1.00 16.15 120 THR C O 1
ATOM 6415 N N . LEU C 1 121 ? 25.888 56.216 70.396 1.00 16.47 121 LEU C N 1
ATOM 6416 C CA . LEU C 1 121 ? 27.309 56.025 70.663 1.00 16.58 121 LEU C CA 1
ATOM 6417 C C . LEU C 1 121 ? 27.742 56.610 72.006 1.00 16.61 121 LEU C C 1
ATOM 6418 O O . LEU C 1 121 ? 28.581 56.027 72.699 1.00 16.45 121 LEU C O 1
ATOM 6423 N N . SER C 1 122 ? 27.160 57.748 72.374 1.00 16.63 122 SER C N 1
ATOM 6424 C CA . SER C 1 122 ? 27.416 58.347 73.686 1.00 16.62 122 SER C CA 1
ATOM 6425 C C . SER C 1 122 ? 27.013 57.360 74.791 1.00 16.73 122 SER C C 1
ATOM 6426 O O . SER C 1 122 ? 27.831 57.002 75.640 1.00 17.00 122 SER C O 1
ATOM 6429 N N . LYS C 1 123 ? 25.762 56.895 74.761 1.00 16.42 123 LYS C N 1
ATOM 6430 C CA . LYS C 1 123 ? 25.283 55.939 75.770 1.00 16.41 123 LYS C CA 1
ATOM 6431 C C . LYS C 1 123 ? 26.058 54.623 75.760 1.00 16.21 123 LYS C C 1
ATOM 6432 O O . LYS C 1 123 ? 26.400 54.089 76.818 1.00 16.19 123 LYS C O 1
ATOM 6438 N N . SER C 1 124 ? 26.323 54.098 74.565 1.00 16.21 124 SER C N 1
ATOM 6439 C CA . SER C 1 124 ? 26.957 52.779 74.450 1.00 16.07 124 SER C CA 1
ATOM 6440 C C . SER C 1 124 ? 28.378 52.758 75.025 1.00 15.63 124 SER C C 1
ATOM 6441 O O . SER C 1 124 ? 28.740 51.833 75.744 1.00 15.29 124 SER C O 1
ATOM 6444 N N . TYR C 1 125 ? 29.173 53.781 74.720 1.00 15.56 125 TYR C N 1
ATOM 6445 C CA . TYR C 1 125 ? 30.535 53.840 75.240 1.00 15.71 125 TYR C CA 1
ATOM 6446 C C . TYR C 1 125 ? 30.574 54.106 76.741 1.00 16.24 125 TYR C C 1
ATOM 6447 O O . TYR C 1 125 ? 31.485 53.650 77.424 1.00 16.44 125 TYR C O 1
ATOM 6456 N N . TYR C 1 126 ? 29.576 54.820 77.261 1.00 16.55 126 TYR C N 1
ATOM 6457 C CA . TYR C 1 126 ? 29.475 55.007 78.711 1.00 17.09 126 TYR C CA 1
ATOM 6458 C C . TYR C 1 126 ? 28.990 53.732 79.407 1.00 17.54 126 TYR C C 1
ATOM 6459 O O . TYR C 1 126 ? 29.371 53.461 80.547 1.00 17.74 126 TYR C O 1
ATOM 6468 N N . ASN C 1 127 ? 28.177 52.939 78.708 1.00 17.89 127 ASN C N 1
ATOM 6469 C CA . ASN C 1 127 ? 27.757 51.630 79.213 1.00 18.37 127 ASN C CA 1
ATOM 6470 C C . ASN C 1 127 ? 28.875 50.604 79.287 1.00 18.54 127 ASN C C 1
ATOM 6471 O O . ASN C 1 127 ? 28.887 49.783 80.195 1.00 18.76 127 ASN C O 1
ATOM 6476 N N . ALA C 1 128 ? 29.804 50.659 78.331 1.00 18.46 128 ALA C N 1
ATOM 6477 C CA . ALA C 1 128 ? 30.882 49.687 78.230 1.00 18.47 128 ALA C CA 1
ATOM 6478 C C . ALA C 1 128 ? 32.184 50.342 77.791 1.00 18.14 128 ALA C C 1
ATOM 6479 O O . ALA C 1 128 ? 32.359 50.650 76.615 1.00 18.14 128 ALA C O 1
ATOM 6481 N N . ARG C 1 129 ? 33.091 50.557 78.745 1.00 18.14 129 ARG C N 1
ATOM 6482 C CA . ARG C 1 129 ? 34.430 51.076 78.446 1.00 18.07 129 ARG C CA 1
ATOM 6483 C C . ARG C 1 129 ? 35.271 49.962 77.825 1.00 17.95 129 ARG C C 1
ATOM 6484 O O . ARG C 1 129 ? 35.623 49.011 78.519 1.00 17.85 129 ARG C O 1
ATOM 6492 N N . PRO C 1 130 ? 35.601 50.069 76.523 1.00 18.22 130 PRO C N 1
ATOM 6493 C CA . PRO C 1 130 ? 36.371 48.987 75.904 1.00 18.14 130 PRO C CA 1
ATOM 6494 C C . PRO C 1 130 ? 37.762 48.904 76.506 1.00 18.35 130 PRO C C 1
ATOM 6495 O O . PRO C 1 130 ? 38.503 49.896 76.486 1.00 18.39 130 PRO C O 1
ATOM 6499 N N . ALA C 1 131 ? 38.090 47.736 77.059 1.00 18.04 131 ALA C N 1
ATOM 6500 C CA . ALA C 1 131 ? 39.356 47.500 77.754 1.00 18.07 131 ALA C CA 1
ATOM 6501 C C . ALA C 1 131 ? 39.559 48.432 78.965 1.00 17.71 131 ALA C C 1
ATOM 6502 O O . ALA C 1 131 ? 40.667 48.545 79.498 1.00 18.15 131 ALA C O 1
ATOM 6504 N N . GLY C 1 132 ? 38.474 49.069 79.408 1.00 16.98 132 GLY C N 1
ATOM 6505 C CA . GLY C 1 132 ? 38.525 50.023 80.519 1.00 16.61 132 GLY C CA 1
ATOM 6506 C C . GLY C 1 132 ? 38.817 51.465 80.117 1.00 16.03 132 GLY C C 1
ATOM 6507 O O . GLY C 1 132 ? 38.896 52.343 80.981 1.00 16.06 132 GLY C O 1
ATOM 6508 N N . VAL C 1 133 ? 38.981 51.711 78.817 1.00 15.36 133 VAL C N 1
ATOM 6509 C CA . VAL C 1 133 ? 39.304 53.051 78.314 1.00 15.00 133 VAL C CA 1
ATOM 6510 C C . VAL C 1 133 ? 38.076 53.959 78.431 1.00 15.01 133 VAL C C 1
ATOM 6511 O O . VAL C 1 133 ? 36.958 53.538 78.142 1.00 14.55 133 VAL C O 1
ATOM 6515 N N . LYS C 1 134 ? 38.296 55.191 78.885 1.00 14.84 134 LYS C N 1
ATOM 6516 C CA . LYS C 1 134 ? 37.228 56.172 79.013 1.00 14.99 134 LYS C CA 1
ATOM 6517 C C . LYS C 1 134 ? 36.975 56.805 77.651 1.00 15.06 134 LYS C C 1
ATOM 6518 O O . LYS C 1 134 ? 37.670 57.743 77.246 1.00 15.24 134 LYS C O 1
ATOM 6524 N N . VAL C 1 135 ? 35.997 56.266 76.933 1.00 14.74 135 VAL C N 1
ATOM 6525 C CA . VAL C 1 135 ? 35.653 56.767 75.604 1.00 14.94 135 VAL C CA 1
ATOM 6526 C C . VAL C 1 135 ? 34.452 57.704 75.699 1.00 15.62 135 VAL C C 1
ATOM 6527 O O . VAL C 1 135 ? 33.390 57.325 76.199 1.00 15.79 135 VAL C O 1
ATOM 6531 N N . HIS C 1 136 ? 34.646 58.937 75.245 1.00 15.69 136 HIS C N 1
ATOM 6532 C CA . HIS C 1 136 ? 33.553 59.891 75.110 1.00 16.42 136 HIS C CA 1
ATOM 6533 C C . HIS C 1 136 ? 33.107 59.814 73.657 1.00 16.46 136 HIS C C 1
ATOM 6534 O O . HIS C 1 136 ? 33.643 60.490 72.778 1.00 16.80 136 HIS C O 1
ATOM 6541 N N . GLY C 1 137 ? 32.140 58.931 73.423 1.00 17.29 137 GLY C N 1
ATOM 6542 C CA . GLY C 1 137 ? 31.947 58.351 72.104 1.00 18.46 137 GLY C CA 1
ATOM 6543 C C . GLY C 1 137 ? 30.895 58.974 71.218 1.00 19.51 137 GLY C C 1
ATOM 6544 O O . GLY C 1 137 ? 30.802 58.637 70.041 1.00 20.30 137 GLY C O 1
ATOM 6545 N N . GLY C 1 138 ? 30.094 59.872 71.769 1.00 19.97 138 GLY C N 1
ATOM 6546 C CA . GLY C 1 138 ? 29.035 60.497 70.975 1.00 21.06 138 GLY C CA 1
ATOM 6547 C C . GLY C 1 138 ? 29.394 61.932 70.656 1.00 21.25 138 GLY C C 1
ATOM 6548 O O . GLY C 1 138 ? 29.265 62.808 71.506 1.00 22.15 138 GLY C O 1
ATOM 6549 N N . ALA C 1 139 ? 29.885 62.163 69.443 1.00 21.24 139 ALA C N 1
ATOM 6550 C CA . ALA C 1 139 ? 30.227 63.510 68.994 1.00 21.05 139 ALA C CA 1
ATOM 6551 C C . ALA C 1 139 ? 29.390 63.819 67.768 1.00 21.16 139 ALA C C 1
ATOM 6552 O O . ALA C 1 139 ? 29.701 63.338 66.679 1.00 21.76 139 ALA C O 1
ATOM 6554 N N . VAL C 1 140 ? 28.329 64.608 67.943 1.00 21.28 140 VAL C N 1
ATOM 6555 C CA . VAL C 1 140 ? 27.347 64.826 66.874 1.00 21.64 140 VAL C CA 1
ATOM 6556 C C . VAL C 1 140 ? 27.947 65.510 65.639 1.00 22.13 140 VAL C C 1
ATOM 6557 O O . VAL C 1 140 ? 28.723 66.459 65.758 1.00 22.06 140 VAL C O 1
ATOM 6561 N N . ILE C 1 141 ? 27.620 64.985 64.458 1.00 22.65 141 ILE C N 1
ATOM 6562 C CA . ILE C 1 141 ? 28.016 65.622 63.208 1.00 23.35 141 ILE C CA 1
ATOM 6563 C C . ILE C 1 141 ? 26.869 66.528 62.777 1.00 23.99 141 ILE C C 1
ATOM 6564 O O . ILE C 1 141 ? 25.731 66.076 62.629 1.00 23.82 141 ILE C O 1
ATOM 6569 N N . LEU C 1 142 ? 27.174 67.810 62.602 1.00 24.76 142 LEU C N 1
ATOM 6570 C CA . LEU C 1 142 ? 26.153 68.799 62.262 1.00 25.80 142 LEU C CA 1
ATOM 6571 C C . LEU C 1 142 ? 25.582 68.547 60.872 1.00 26.59 142 LEU C C 1
ATOM 6572 O O . LEU C 1 142 ? 26.324 68.350 59.909 1.00 26.63 142 LEU C O 1
ATOM 6577 N N . GLU C 1 143 ? 24.256 68.519 60.787 1.00 27.98 143 GLU C N 1
ATOM 6578 C CA . GLU C 1 143 ? 23.565 68.382 59.510 1.00 29.03 143 GLU C CA 1
ATOM 6579 C C . GLU C 1 143 ? 22.451 69.420 59.439 1.00 29.84 143 GLU C C 1
ATOM 6580 O O . GLU C 1 143 ? 21.918 69.838 60.474 1.00 29.68 143 GLU C O 1
ATOM 6586 N N . LYS C 1 144 ? 22.114 69.845 58.221 1.00 30.84 144 LYS C N 1
ATOM 6587 C CA . LYS C 1 144 ? 21.004 70.776 58.016 1.00 32.02 144 LYS C CA 1
ATOM 6588 C C . LYS C 1 144 ? 19.737 70.229 58.662 1.00 31.65 144 LYS C C 1
ATOM 6589 O O . LYS C 1 144 ? 19.438 69.034 58.551 1.00 31.77 144 LYS C O 1
ATOM 6595 N N . GLY C 1 145 ? 19.008 71.100 59.351 1.00 31.52 145 GLY C N 1
ATOM 6596 C CA . GLY C 1 145 ? 17.750 70.712 59.974 1.00 31.41 145 GLY C CA 1
ATOM 6597 C C . GLY C 1 145 ? 17.789 70.584 61.480 1.00 31.38 145 GLY C C 1
ATOM 6598 O O . GLY C 1 145 ? 16.742 70.493 62.117 1.00 31.43 145 GLY C O 1
ATOM 6599 N N . LEU C 1 146 ? 18.992 70.553 62.055 1.00 31.51 146 LEU C N 1
ATOM 6600 C CA . LEU C 1 146 ? 19.140 70.518 63.509 1.00 31.51 146 LEU C CA 1
ATOM 6601 C C . LEU C 1 146 ? 18.672 71.832 64.122 1.00 32.00 146 LEU C C 1
ATOM 6602 O O . LEU C 1 146 ? 18.995 72.910 63.615 1.00 32.21 146 LEU C O 1
ATOM 6607 N N . THR C 1 147 ? 17.904 71.729 65.201 1.00 32.25 147 THR C N 1
ATOM 6608 C CA . THR C 1 147 ? 17.383 72.897 65.902 1.00 32.79 147 THR C CA 1
ATOM 6609 C C . THR C 1 147 ? 18.008 72.965 67.284 1.00 33.05 147 THR C C 1
ATOM 6610 O O . THR C 1 147 ? 18.739 72.049 67.687 1.00 32.93 147 THR C O 1
ATOM 6614 N N . GLU C 1 148 ? 17.723 74.044 68.012 1.00 33.07 148 GLU C N 1
ATOM 6615 C CA . GLU C 1 148 ? 18.219 74.194 69.375 1.00 33.29 148 GLU C CA 1
ATOM 6616 C C . GLU C 1 148 ? 17.650 73.109 70.285 1.00 33.05 148 GLU C C 1
ATOM 6617 O O . GLU C 1 148 ? 18.323 72.652 71.212 1.00 32.97 148 GLU C O 1
ATOM 6623 N N . GLU C 1 149 ? 16.420 72.684 70.006 1.00 32.62 149 GLU C N 1
ATOM 6624 C CA . GLU C 1 149 ? 15.772 71.654 70.813 1.00 32.69 149 GLU C CA 1
ATOM 6625 C C . GLU C 1 149 ? 16.474 70.297 70.684 1.00 31.75 149 GLU C C 1
ATOM 6626 O O . GLU C 1 149 ? 16.513 69.521 71.639 1.00 32.00 149 GLU C O 1
ATOM 6632 N N . ASP C 1 150 ? 17.021 70.028 69.501 1.00 31.03 150 ASP C N 1
ATOM 6633 C CA . ASP C 1 150 ? 17.841 68.841 69.271 1.00 30.08 150 ASP C CA 1
ATOM 6634 C C . ASP C 1 150 ? 19.070 68.832 70.184 1.00 29.43 150 ASP C C 1
ATOM 6635 O O . ASP C 1 150 ? 19.444 67.787 70.718 1.00 29.32 150 ASP C O 1
ATOM 6640 N N . PHE C 1 151 ? 19.693 69.994 70.370 1.00 28.63 151 PHE C N 1
ATOM 6641 C CA . PHE C 1 151 ? 20.826 70.096 71.290 1.00 27.68 151 PHE C CA 1
ATOM 6642 C C . PHE C 1 151 ? 20.406 69.918 72.746 1.00 27.27 151 PHE C C 1
ATOM 6643 O O . PHE C 1 151 ? 21.128 69.299 73.529 1.00 26.70 151 PHE C O 1
ATOM 6651 N N . ILE C 1 152 ? 19.233 70.443 73.099 1.00 26.82 152 ILE C N 1
ATOM 6652 C CA . ILE C 1 152 ? 18.671 70.240 74.437 1.00 26.46 152 ILE C CA 1
ATOM 6653 C C . ILE C 1 152 ? 18.388 68.755 74.692 1.00 26.31 152 ILE C C 1
ATOM 6654 O O . ILE C 1 152 ? 18.695 68.234 75.769 1.00 26.09 152 ILE C O 1
ATOM 6659 N N . GLU C 1 153 ? 17.813 68.083 73.694 1.00 26.08 153 GLU C N 1
ATOM 6660 C CA . GLU C 1 153 ? 17.537 66.646 73.779 1.00 26.44 153 GLU C CA 1
ATOM 6661 C C . GLU C 1 153 ? 18.836 65.825 73.906 1.00 25.80 153 GLU C C 1
ATOM 6662 O O . GLU C 1 153 ? 18.945 64.955 74.765 1.00 25.64 153 GLU C O 1
ATOM 6668 N N . MET C 1 154 ? 19.811 66.122 73.050 1.00 25.74 154 MET C N 1
ATOM 6669 C CA . MET C 1 154 ? 21.122 65.461 73.111 1.00 25.46 154 MET C CA 1
ATOM 6670 C C . MET C 1 154 ? 21.810 65.608 74.479 1.00 25.73 154 MET C C 1
ATOM 6671 O O . MET C 1 154 ? 22.329 64.628 75.025 1.00 25.13 154 MET C O 1
ATOM 6676 N N . LYS C 1 155 ? 21.779 66.814 75.047 1.00 25.87 155 LYS C N 1
ATOM 6677 C CA . LYS C 1 155 ? 22.356 67.040 76.378 1.00 26.43 155 LYS C CA 1
ATOM 6678 C C . LYS C 1 155 ? 21.653 66.217 77.463 1.00 26.27 155 LYS C C 1
ATOM 6679 O O . LYS C 1 155 ? 22.307 65.617 78.327 1.00 25.97 155 LYS C O 1
ATOM 6685 N N . LYS C 1 156 ? 20.324 66.184 77.402 1.00 26.11 156 LYS C N 1
ATOM 6686 C CA . LYS C 1 156 ? 19.507 65.378 78.305 1.00 26.03 156 LYS C CA 1
ATOM 6687 C C . LYS C 1 156 ? 19.949 63.905 78.278 1.00 25.36 156 LYS C C 1
ATOM 6688 O O . LYS C 1 156 ? 19.953 63.234 79.308 1.00 25.23 156 LYS C O 1
ATOM 6694 N N . GLU C 1 157 ? 20.330 63.427 77.094 1.00 24.55 157 GLU C N 1
ATOM 6695 C CA . GLU C 1 157 ? 20.704 62.027 76.902 1.00 24.22 157 GLU C CA 1
ATOM 6696 C C . GLU C 1 157 ? 22.202 61.763 77.049 1.00 23.81 157 GLU C C 1
ATOM 6697 O O . GLU C 1 157 ? 22.667 60.637 76.831 1.00 23.74 157 GLU C O 1
ATOM 6703 N N . GLY C 1 158 ? 22.947 62.800 77.431 1.00 23.14 158 GLY C N 1
ATOM 6704 C CA . GLY C 1 158 ? 24.343 62.640 77.821 1.00 22.27 158 GLY C CA 1
ATOM 6705 C C . GLY C 1 158 ? 25.379 63.047 76.793 1.00 21.51 158 GLY C C 1
ATOM 6706 O O . GLY C 1 158 ? 26.575 62.930 77.050 1.00 21.42 158 GLY C O 1
ATOM 6707 N N . VAL C 1 159 ? 24.927 63.506 75.629 1.00 21.10 159 VAL C N 1
ATOM 6708 C CA . VAL C 1 159 ? 25.833 63.996 74.586 1.00 20.83 159 VAL C CA 1
ATOM 6709 C C . VAL C 1 159 ? 26.313 65.396 74.974 1.00 20.80 159 VAL C C 1
ATOM 6710 O O . VAL C 1 159 ? 25.519 66.220 75.437 1.00 21.00 159 VAL C O 1
ATOM 6714 N N . TRP C 1 160 ? 27.601 65.664 74.778 1.00 20.23 160 TRP C N 1
ATOM 6715 C CA . TRP C 1 160 ? 28.180 66.962 75.136 1.00 20.02 160 TRP C CA 1
ATOM 6716 C C . TRP C 1 160 ? 29.305 67.368 74.180 1.00 19.92 160 TRP C C 1
ATOM 6717 O O . TRP C 1 160 ? 30.067 68.299 74.456 1.00 20.14 160 TRP C O 1
ATOM 6728 N N . ILE C 1 161 ? 29.408 66.663 73.056 1.00 19.59 161 ILE C N 1
ATOM 6729 C CA . ILE C 1 161 ? 30.463 66.921 72.082 1.00 19.60 161 ILE C CA 1
ATOM 6730 C C . ILE C 1 161 ? 29.887 67.084 70.672 1.00 19.72 161 ILE C C 1
ATOM 6731 O O . ILE C 1 161 ? 29.024 66.308 70.254 1.00 19.54 161 ILE C O 1
ATOM 6736 N N . VAL C 1 162 ? 30.357 68.111 69.965 1.00 19.70 162 VAL C N 1
ATOM 6737 C CA . VAL C 1 162 ? 30.091 68.270 68.541 1.00 20.24 162 VAL C CA 1
ATOM 6738 C C . VAL C 1 162 ? 31.345 67.851 67.779 1.00 20.99 162 VAL C C 1
ATOM 6739 O O . VAL C 1 162 ? 32.427 68.401 68.001 1.00 20.88 162 VAL C O 1
ATOM 6743 N N . GLY C 1 163 ? 31.196 66.853 66.906 1.00 22.08 163 GLY C N 1
ATOM 6744 C CA . GLY C 1 163 ? 32.307 66.333 66.103 1.00 23.44 163 GLY C CA 1
ATOM 6745 C C . GLY C 1 163 ? 32.673 67.272 64.972 1.00 24.63 163 GLY C C 1
ATOM 6746 O O . GLY C 1 163 ? 31.938 68.218 64.702 1.00 25.20 163 GLY C O 1
ATOM 6747 N N . GLU C 1 164 ? 33.800 67.003 64.312 1.00 25.52 164 GLU C N 1
ATOM 6748 C CA . GLU C 1 164 ? 34.373 67.908 63.301 1.00 26.86 164 GLU C CA 1
ATOM 6749 C C . GLU C 1 164 ? 33.306 68.605 62.450 1.00 27.16 164 GLU C C 1
ATOM 6750 O O . GLU C 1 164 ? 32.661 67.969 61.613 1.00 27.20 164 GLU C O 1
ATOM 6756 N N . VAL C 1 165 ? 33.119 69.903 62.677 1.00 27.99 165 VAL C N 1
ATOM 6757 C CA . VAL C 1 165 ? 32.281 70.732 61.801 1.00 28.89 165 VAL C CA 1
ATOM 6758 C C . VAL C 1 165 ? 32.863 70.678 60.388 1.00 29.62 165 VAL C C 1
ATOM 6759 O O . VAL C 1 165 ? 34.038 70.998 60.179 1.00 29.47 165 VAL C O 1
ATOM 6763 N N . GLY C 1 166 ? 32.042 70.257 59.428 1.00 30.54 166 GLY C N 1
ATOM 6764 C CA . GLY C 1 166 ? 32.488 70.097 58.044 1.00 31.43 166 GLY C CA 1
ATOM 6765 C C . GLY C 1 166 ? 32.384 68.665 57.547 1.00 32.37 166 GLY C C 1
ATOM 6766 O O . GLY C 1 166 ? 32.437 68.420 56.336 1.00 32.44 166 GLY C O 1
ATOM 6767 N N . LEU C 1 167 ? 32.244 67.716 58.478 1.00 33.02 167 LEU C N 1
ATOM 6768 C CA . LEU C 1 167 ? 32.033 66.305 58.131 1.00 33.83 167 LEU C CA 1
ATOM 6769 C C . LEU C 1 167 ? 30.669 66.056 57.477 1.00 34.23 167 LEU C C 1
ATOM 6770 O O . LEU C 1 167 ? 30.533 65.152 56.650 1.00 34.35 167 LEU C O 1
ATOM 6775 N N . GLY C 1 168 ? 29.670 66.851 57.856 1.00 34.69 168 GLY C N 1
ATOM 6776 C CA . GLY C 1 168 ? 28.320 66.720 57.315 1.00 35.59 168 GLY C CA 1
ATOM 6777 C C . GLY C 1 168 ? 27.954 67.817 56.329 1.00 36.42 168 GLY C C 1
ATOM 6778 O O . GLY C 1 168 ? 28.834 68.463 55.745 1.00 35.99 168 GLY C O 1
ATOM 6779 N N . THR C 1 169 ? 26.649 68.025 56.153 1.00 37.21 169 THR C N 1
ATOM 6780 C CA . THR C 1 169 ? 26.122 69.031 55.218 1.00 38.26 169 THR C CA 1
ATOM 6781 C C . THR C 1 169 ? 26.342 70.469 55.698 1.00 39.03 169 THR C C 1
ATOM 6782 O O . THR C 1 169 ? 26.315 71.407 54.895 1.00 39.30 169 THR C O 1
ATOM 6786 N N . ILE C 1 170 ? 26.554 70.637 57.003 1.00 39.72 170 ILE C N 1
ATOM 6787 C CA . ILE C 1 170 ? 26.879 71.940 57.576 1.00 40.42 170 ILE C CA 1
ATOM 6788 C C . ILE C 1 170 ? 28.378 72.195 57.410 1.00 41.19 170 ILE C C 1
ATOM 6789 O O . ILE C 1 170 ? 29.208 71.549 58.064 1.00 40.85 170 ILE C O 1
ATOM 6794 N N . LYS C 1 171 ? 28.715 73.128 56.518 1.00 42.02 171 LYS C N 1
ATOM 6795 C CA . LYS C 1 171 ? 30.113 73.374 56.149 1.00 43.08 171 LYS C CA 1
ATOM 6796 C C . LYS C 1 171 ? 30.555 74.837 56.300 1.00 43.37 171 LYS C C 1
ATOM 6797 O O . LYS C 1 171 ? 31.493 75.128 57.046 1.00 43.50 171 LYS C O 1
ATOM 6803 N N . ASN C 1 172 ? 29.892 75.755 55.603 1.00 43.83 172 ASN C N 1
ATOM 6804 C CA . ASN C 1 172 ? 30.284 77.165 55.681 1.00 44.25 172 ASN C CA 1
ATOM 6805 C C . ASN C 1 172 ? 29.847 77.836 56.998 1.00 44.16 172 ASN C C 1
ATOM 6806 O O . ASN C 1 172 ? 28.808 77.478 57.557 1.00 44.03 172 ASN C O 1
ATOM 6811 N N . PRO C 1 173 ? 30.651 78.800 57.496 1.00 44.24 173 PRO C N 1
ATOM 6812 C CA . PRO C 1 173 ? 30.439 79.469 58.789 1.00 44.16 173 PRO C CA 1
ATOM 6813 C C . PRO C 1 173 ? 29.048 80.063 58.980 1.00 44.09 173 PRO C C 1
ATOM 6814 O O . PRO C 1 173 ? 28.550 80.104 60.106 1.00 44.14 173 PRO C O 1
ATOM 6818 N N . GLU C 1 174 ? 28.436 80.519 57.889 1.00 43.92 174 GLU C N 1
ATOM 6819 C CA . GLU C 1 174 ? 27.100 81.110 57.919 1.00 43.95 174 GLU C CA 1
ATOM 6820 C C . GLU C 1 174 ? 26.059 80.125 58.459 1.00 43.06 174 GLU C C 1
ATOM 6821 O O . GLU C 1 174 ? 25.142 80.514 59.184 1.00 42.97 174 GLU C O 1
ATOM 6827 N N . ASP C 1 175 ? 26.217 78.850 58.107 1.00 42.23 175 ASP C N 1
ATOM 6828 C CA . ASP C 1 175 ? 25.332 77.783 58.586 1.00 41.51 175 ASP C CA 1
ATOM 6829 C C . ASP C 1 175 ? 25.785 77.211 59.932 1.00 40.73 175 ASP C C 1
ATOM 6830 O O . ASP C 1 175 ? 24.956 76.828 60.759 1.00 40.44 175 ASP C O 1
ATOM 6835 N N . ALA C 1 176 ? 27.101 77.158 60.136 1.00 39.92 176 ALA C N 1
ATOM 6836 C CA . ALA C 1 176 ? 27.695 76.520 61.315 1.00 39.19 176 ALA C CA 1
ATOM 6837 C C . ALA C 1 176 ? 27.524 77.324 62.600 1.00 38.73 176 ALA C C 1
ATOM 6838 O O . ALA C 1 176 ? 27.079 76.783 63.615 1.00 38.55 176 ALA C O 1
ATOM 6840 N N . ALA C 1 177 ? 27.867 78.613 62.543 1.00 37.93 177 ALA C N 1
ATOM 6841 C CA . ALA C 1 177 ? 27.846 79.497 63.719 1.00 37.40 177 ALA C CA 1
ATOM 6842 C C . ALA C 1 177 ? 26.564 79.452 64.565 1.00 36.95 177 ALA C C 1
ATOM 6843 O O . ALA C 1 177 ? 26.655 79.335 65.787 1.00 36.84 177 ALA C O 1
ATOM 6845 N N . PRO C 1 178 ? 25.368 79.528 63.931 1.00 36.58 178 PRO C N 1
ATOM 6846 C CA . PRO C 1 178 ? 24.145 79.444 64.735 1.00 36.18 178 PRO C CA 1
ATOM 6847 C C . PRO C 1 178 ? 24.040 78.142 65.538 1.00 35.77 178 PRO C C 1
ATOM 6848 O O . PRO C 1 178 ? 23.583 78.161 66.683 1.00 35.67 178 PRO C O 1
ATOM 6852 N N . MET C 1 179 ? 24.461 77.030 64.936 1.00 35.28 179 MET C N 1
ATOM 6853 C CA . MET C 1 179 ? 24.388 75.720 65.585 1.00 34.60 179 MET C CA 1
ATOM 6854 C C . MET C 1 179 ? 25.433 75.590 66.686 1.00 34.07 179 MET C C 1
ATOM 6855 O O . MET C 1 179 ? 25.140 75.087 67.772 1.00 33.71 179 MET C O 1
ATOM 6860 N N . VAL C 1 180 ? 26.647 76.053 66.396 1.00 33.67 180 VAL C N 1
ATOM 6861 C CA . VAL C 1 180 ? 27.734 76.071 67.377 1.00 33.45 180 VAL C CA 1
ATOM 6862 C C . VAL C 1 180 ? 27.338 76.918 68.595 1.00 33.72 180 VAL C C 1
ATOM 6863 O O . VAL C 1 180 ? 27.682 76.587 69.732 1.00 33.42 180 VAL C O 1
ATOM 6867 N N . GLU C 1 181 ? 26.587 77.992 68.344 1.00 33.95 181 GLU C N 1
ATOM 6868 C CA . GLU C 1 181 ? 26.082 78.862 69.406 1.00 34.47 181 GLU C CA 1
ATOM 6869 C C . GLU C 1 181 ? 25.102 78.111 70.315 1.00 33.73 181 GLU C C 1
ATOM 6870 O O . GLU C 1 181 ? 25.224 78.174 71.539 1.00 33.84 181 GLU C O 1
ATOM 6876 N N . TRP C 1 182 ? 24.142 77.399 69.718 1.00 33.29 182 TRP C N 1
ATOM 6877 C CA . TRP C 1 182 ? 23.218 76.540 70.479 1.00 32.88 182 TRP C CA 1
ATOM 6878 C C . TRP C 1 182 ? 23.975 75.478 71.274 1.00 32.30 182 TRP C C 1
ATOM 6879 O O . TRP C 1 182 ? 23.662 75.217 72.432 1.00 32.13 182 TRP C O 1
ATOM 6890 N N . ALA C 1 183 ? 24.964 74.863 70.630 1.00 31.57 183 ALA C N 1
ATOM 6891 C CA . ALA C 1 183 ? 25.800 73.853 71.270 1.00 31.13 183 ALA C CA 1
ATOM 6892 C C . ALA C 1 183 ? 26.460 74.422 72.526 1.00 30.86 183 ALA C C 1
ATOM 6893 O O . ALA C 1 183 ? 26.339 73.848 73.607 1.00 30.73 183 ALA C O 1
ATOM 6895 N N . HIS C 1 184 ? 27.138 75.559 72.381 1.00 30.67 184 HIS C N 1
ATOM 6896 C CA . HIS C 1 184 ? 27.809 76.205 73.510 1.00 30.98 184 HIS C CA 1
ATOM 6897 C C . HIS C 1 184 ? 26.844 76.634 74.611 1.00 31.41 184 HIS C C 1
ATOM 6898 O O . HIS C 1 184 ? 27.159 76.512 75.794 1.00 31.52 184 HIS C O 1
ATOM 6905 N N . LYS C 1 185 ? 25.668 77.117 74.212 1.00 31.82 185 LYS C N 1
ATOM 6906 C CA . LYS C 1 185 ? 24.624 77.524 75.153 1.00 32.35 185 LYS C CA 1
ATOM 6907 C C . LYS C 1 185 ? 24.155 76.356 76.029 1.00 31.93 185 LYS C C 1
ATOM 6908 O O . LYS C 1 185 ? 23.694 76.562 77.153 1.00 32.19 185 LYS C O 1
ATOM 6914 N N . HIS C 1 186 ? 24.290 75.133 75.521 1.00 31.20 186 HIS C N 1
ATOM 6915 C CA . HIS C 1 186 ? 23.838 73.947 76.255 1.00 30.54 186 HIS C CA 1
ATOM 6916 C C . HIS C 1 186 ? 24.962 72.988 76.682 1.00 30.00 186 HIS C C 1
ATOM 6917 O O . HIS C 1 186 ? 24.727 71.794 76.882 1.00 30.24 186 HIS C O 1
ATOM 6924 N N . GLY C 1 187 ? 26.174 73.520 76.823 1.00 29.15 187 GLY C N 1
ATOM 6925 C CA . GLY C 1 187 ? 27.271 72.803 77.485 1.00 28.18 187 GLY C CA 1
ATOM 6926 C C . GLY C 1 187 ? 28.127 71.891 76.617 1.00 27.32 187 GLY C C 1
ATOM 6927 O O . GLY C 1 187 ? 28.843 71.025 77.136 1.00 27.50 187 GLY C O 1
ATOM 6928 N N . PHE C 1 188 ? 28.067 72.089 75.305 1.00 26.29 188 PHE C N 1
ATOM 6929 C CA . PHE C 1 188 ? 28.818 71.263 74.364 1.00 25.46 188 PHE C CA 1
ATOM 6930 C C . PHE C 1 188 ? 30.222 71.803 74.143 1.00 25.21 188 PHE C C 1
ATOM 6931 O O . PHE C 1 188 ? 30.439 73.016 74.194 1.00 24.67 188 PHE C O 1
ATOM 6939 N N . LYS C 1 189 ? 31.164 70.890 73.897 1.00 23.92 189 LYS C N 1
ATOM 6940 C CA . LYS C 1 189 ? 32.468 71.235 73.344 1.00 23.70 189 LYS C CA 1
ATOM 6941 C C . LYS C 1 189 ? 32.441 70.959 71.845 1.00 23.43 189 LYS C C 1
ATOM 6942 O O . LYS C 1 189 ? 31.858 69.959 71.402 1.00 23.06 189 LYS C O 1
ATOM 6948 N N . VAL C 1 190 ? 33.076 71.839 71.071 1.00 22.99 190 VAL C N 1
ATOM 6949 C CA . VAL C 1 190 ? 32.937 71.827 69.614 1.00 23.04 190 VAL C CA 1
ATOM 6950 C C . VAL C 1 190 ? 34.271 71.714 68.870 1.00 23.16 190 VAL C C 1
ATOM 6951 O O . VAL C 1 190 ? 35.198 72.497 69.105 1.00 22.69 190 VAL C O 1
ATOM 6955 N N . GLN C 1 191 ? 34.339 70.746 67.957 1.00 23.17 191 GLN C N 1
ATOM 6956 C CA . GLN C 1 191 ? 35.496 70.536 67.090 1.00 23.75 191 GLN C CA 1
ATOM 6957 C C . GLN C 1 191 ? 35.208 71.047 65.680 1.00 24.83 191 GLN C C 1
ATOM 6958 O O . GLN C 1 191 ? 34.055 71.112 65.263 1.00 24.73 191 GLN C O 1
ATOM 6964 N N . MET C 1 192 ? 36.257 71.388 64.941 1.00 25.95 192 MET C N 1
ATOM 6965 C CA . MET C 1 192 ? 36.084 71.902 63.584 1.00 27.56 192 MET C CA 1
ATOM 6966 C C . MET C 1 192 ? 37.180 71.426 62.636 1.00 27.82 192 MET C C 1
ATOM 6967 O O . MET C 1 192 ? 38.358 71.696 62.858 1.00 27.93 192 MET C O 1
ATOM 6972 N N . HIS C 1 193 ? 36.776 70.738 61.569 1.00 29.05 193 HIS C N 1
ATOM 6973 C CA . HIS C 1 193 ? 37.707 70.259 60.542 1.00 30.11 193 HIS C CA 1
ATOM 6974 C C . HIS C 1 193 ? 38.425 71.443 59.893 1.00 30.82 193 HIS C C 1
ATOM 6975 O O . HIS C 1 193 ? 37.782 72.371 59.393 1.00 30.61 193 HIS C O 1
ATOM 6982 N N . THR C 1 194 ? 39.756 71.402 59.928 1.00 31.70 194 THR C N 1
ATOM 6983 C CA . THR C 1 194 ? 40.602 72.485 59.430 1.00 32.80 194 THR C CA 1
ATOM 6984 C C . THR C 1 194 ? 41.702 71.937 58.519 1.00 33.64 194 THR C C 1
ATOM 6985 O O . THR C 1 194 ? 42.644 71.288 58.978 1.00 33.50 194 THR C O 1
ATOM 6989 N N . GLY C 1 195 ? 41.576 72.209 57.224 1.00 34.76 195 GLY C N 1
ATOM 6990 C CA . GLY C 1 195 ? 42.523 71.706 56.232 1.00 36.13 195 GLY C CA 1
ATOM 6991 C C . GLY C 1 195 ? 41.843 71.416 54.910 1.00 37.27 195 GLY C C 1
ATOM 6992 O O . GLY C 1 195 ? 40.710 71.849 54.684 1.00 36.94 195 GLY C O 1
ATOM 6993 N N . GLY C 1 196 ? 42.542 70.687 54.039 1.00 38.35 196 GLY C N 1
ATOM 6994 C CA . GLY C 1 196 ? 42.009 70.297 52.733 1.00 40.26 196 GLY C CA 1
ATOM 6995 C C . GLY C 1 196 ? 40.728 69.493 52.855 1.00 41.82 196 GLY C C 1
ATOM 6996 O O . GLY C 1 196 ? 40.587 68.676 53.769 1.00 41.63 196 GLY C O 1
ATOM 6997 N N . THR C 1 197 ? 39.791 69.739 51.941 1.00 43.46 197 THR C N 1
ATOM 6998 C CA . THR C 1 197 ? 38.485 69.073 51.943 1.00 45.39 197 THR C CA 1
ATOM 6999 C C . THR C 1 197 ? 38.289 68.258 50.659 1.00 46.60 197 THR C C 1
ATOM 7000 O O . THR C 1 197 ? 39.152 68.263 49.780 1.00 46.82 197 THR C O 1
ATOM 7004 N N . SER C 1 198 ? 37.162 67.553 50.560 1.00 48.14 198 SER C N 1
ATOM 7005 C CA . SER C 1 198 ? 36.857 66.726 49.386 1.00 49.58 198 SER C CA 1
ATOM 7006 C C . SER C 1 198 ? 36.042 67.484 48.329 1.00 50.52 198 SER C C 1
ATOM 7007 O O . SER C 1 198 ? 35.578 66.895 47.346 1.00 50.76 198 SER C O 1
ATOM 7010 N N . ILE C 1 199 ? 35.890 68.792 48.531 1.00 51.52 199 ILE C N 1
ATOM 7011 C CA . ILE C 1 199 ? 35.058 69.633 47.674 1.00 52.56 199 ILE C CA 1
ATOM 7012 C C . ILE C 1 199 ? 35.933 70.516 46.776 1.00 53.24 199 ILE C C 1
ATOM 7013 O O . ILE C 1 199 ? 36.663 71.376 47.277 1.00 53.46 199 ILE C O 1
ATOM 7018 N N . PRO C 1 200 ? 35.868 70.299 45.444 1.00 53.82 200 PRO C N 1
ATOM 7019 C CA . PRO C 1 200 ? 36.623 71.103 44.469 1.00 54.19 200 PRO C CA 1
ATOM 7020 C C . PRO C 1 200 ? 36.347 72.615 44.550 1.00 54.55 200 PRO C C 1
ATOM 7021 O O . PRO C 1 200 ? 37.247 73.416 44.278 1.00 54.71 200 PRO C O 1
ATOM 7025 N N . GLY C 1 201 ? 35.123 72.991 44.922 1.00 54.77 201 GLY C N 1
ATOM 7026 C CA . GLY C 1 201 ? 34.757 74.397 45.114 1.00 55.05 201 GLY C CA 1
ATOM 7027 C C . GLY C 1 201 ? 35.537 75.056 46.241 1.00 55.18 201 GLY C C 1
ATOM 7028 O O . GLY C 1 201 ? 36.491 75.801 45.994 1.00 55.31 201 GLY C O 1
ATOM 7029 N N . SER C 1 202 ? 35.127 74.783 47.478 1.00 55.20 202 SER C N 1
ATOM 7030 C CA . SER C 1 202 ? 35.853 75.256 48.658 1.00 55.13 202 SER C CA 1
ATOM 7031 C C . SER C 1 202 ? 36.789 74.157 49.165 1.00 54.92 202 SER C C 1
ATOM 7032 O O . SER C 1 202 ? 36.420 73.338 50.013 1.00 54.98 202 SER C O 1
ATOM 7035 N N . SER C 1 203 ? 38.005 74.157 48.620 1.00 54.54 203 SER C N 1
ATOM 7036 C CA . SER C 1 203 ? 38.979 73.079 48.813 1.00 54.03 203 SER C CA 1
ATOM 7037 C C . SER C 1 203 ? 39.692 73.100 50.168 1.00 53.71 203 SER C C 1
ATOM 7038 O O . SER C 1 203 ? 40.219 72.078 50.608 1.00 53.67 203 SER C O 1
ATOM 7041 N N . THR C 1 204 ? 39.712 74.261 50.818 1.00 53.33 204 THR C N 1
ATOM 7042 C CA . THR C 1 204 ? 40.404 74.422 52.098 1.00 52.76 204 THR C CA 1
ATOM 7043 C C . THR C 1 204 ? 39.537 75.148 53.136 1.00 52.39 204 THR C C 1
ATOM 7044 O O . THR C 1 204 ? 38.432 75.609 52.831 1.00 52.49 204 THR C O 1
ATOM 7048 N N . VAL C 1 205 ? 40.042 75.224 54.365 1.00 51.71 205 VAL C N 1
ATOM 7049 C CA . VAL C 1 205 ? 39.365 75.927 55.452 1.00 50.89 205 VAL C CA 1
ATOM 7050 C C . VAL C 1 205 ? 40.244 77.092 55.901 1.00 50.39 205 VAL C C 1
ATOM 7051 O O . VAL C 1 205 ? 41.436 76.916 56.169 1.00 50.41 205 VAL C O 1
ATOM 7055 N N . THR C 1 206 ? 39.657 78.282 55.966 1.00 49.61 206 THR C N 1
ATOM 7056 C CA . THR C 1 206 ? 40.416 79.489 56.287 1.00 48.81 206 THR C CA 1
ATOM 7057 C C . THR C 1 206 ? 40.285 79.893 57.756 1.00 48.02 206 THR C C 1
ATOM 7058 O O . THR C 1 206 ? 39.390 79.426 58.468 1.00 48.00 206 THR C O 1
ATOM 7062 N N . ALA C 1 207 ? 41.186 80.769 58.193 1.00 46.89 207 ALA C N 1
ATOM 7063 C CA . ALA C 1 207 ? 41.145 81.330 59.534 1.00 45.85 207 ALA C CA 1
ATOM 7064 C C . ALA C 1 207 ? 39.829 82.063 59.780 1.00 45.22 207 ALA C C 1
ATOM 7065 O O . ALA C 1 207 ? 39.264 81.965 60.868 1.00 45.10 207 ALA C O 1
ATOM 7067 N N . ASP C 1 208 ? 39.343 82.782 58.764 1.00 44.24 208 ASP C N 1
ATOM 7068 C CA . ASP C 1 208 ? 38.056 83.481 58.848 1.00 43.49 208 ASP C CA 1
ATOM 7069 C C . ASP C 1 208 ? 36.903 82.525 59.135 1.00 42.53 208 ASP C C 1
ATOM 7070 O O . ASP C 1 208 ? 36.025 82.840 59.940 1.00 42.47 208 ASP C O 1
ATOM 7075 N N . ASP C 1 209 ? 36.922 81.363 58.484 1.00 41.49 209 ASP C N 1
ATOM 7076 C CA . ASP C 1 209 ? 35.929 80.310 58.726 1.00 40.64 209 ASP C CA 1
ATOM 7077 C C . ASP C 1 209 ? 35.929 79.916 60.203 1.00 39.76 209 ASP C C 1
ATOM 7078 O O . ASP C 1 209 ? 34.884 79.918 60.857 1.00 39.29 209 ASP C O 1
ATOM 7083 N N . VAL C 1 210 ? 37.120 79.601 60.714 1.00 38.89 210 VAL C N 1
ATOM 7084 C CA . VAL C 1 210 ? 37.327 79.245 62.118 1.00 38.00 210 VAL C CA 1
ATOM 7085 C C . VAL C 1 210 ? 36.906 80.380 63.057 1.00 37.61 210 VAL C C 1
ATOM 7086 O O . VAL C 1 210 ? 36.137 80.162 63.996 1.00 37.24 210 VAL C O 1
ATOM 7090 N N . ILE C 1 211 ? 37.403 81.588 62.786 1.00 37.26 211 ILE C N 1
ATOM 7091 C CA . ILE C 1 211 ? 37.091 82.773 63.596 1.00 36.96 211 ILE C CA 1
ATOM 7092 C C . ILE C 1 211 ? 35.579 83.014 63.711 1.00 36.52 211 ILE C C 1
ATOM 7093 O O . ILE C 1 211 ? 35.070 83.309 64.794 1.00 36.52 211 ILE C O 1
ATOM 7098 N N . LYS C 1 212 ? 34.869 82.862 62.598 1.00 36.13 212 LYS C N 1
ATOM 7099 C CA . LYS C 1 212 ? 33.428 83.092 62.572 1.00 35.79 212 LYS C CA 1
ATOM 7100 C C . LYS C 1 212 ? 32.625 81.959 63.221 1.00 35.00 212 LYS C C 1
ATOM 7101 O O . LYS C 1 212 ? 31.587 82.201 63.838 1.00 34.99 212 LYS C O 1
ATOM 7107 N N . THR C 1 213 ? 33.113 80.729 63.096 1.00 33.91 213 THR C N 1
ATOM 7108 C CA . THR C 1 213 ? 32.396 79.567 63.629 1.00 32.63 213 THR C CA 1
ATOM 7109 C C . THR C 1 213 ? 32.561 79.443 65.149 1.00 31.93 213 THR C C 1
ATOM 7110 O O . THR C 1 213 ? 31.614 79.075 65.854 1.00 31.84 213 THR C O 1
ATOM 7114 N N . LYS C 1 214 ? 33.761 79.768 65.633 1.00 30.84 214 LYS C N 1
ATOM 7115 C CA . LYS C 1 214 ? 34.119 79.746 67.064 1.00 30.11 214 LYS C CA 1
ATOM 7116 C C . LYS C 1 214 ? 34.076 78.353 67.717 1.00 28.86 214 LYS C C 1
ATOM 7117 O O . LYS C 1 214 ? 33.389 78.158 68.719 1.00 28.71 214 LYS C O 1
ATOM 7123 N N . PRO C 1 215 ? 34.824 77.382 67.156 1.00 27.66 215 PRO C N 1
ATOM 7124 C CA . PRO C 1 215 ? 34.925 76.080 67.819 1.00 26.79 215 PRO C CA 1
ATOM 7125 C C . PRO C 1 215 ? 35.785 76.185 69.078 1.00 26.15 215 PRO C C 1
ATOM 7126 O O . PRO C 1 215 ? 36.517 77.163 69.246 1.00 25.72 215 PRO C O 1
ATOM 7130 N N . ASP C 1 216 ? 35.696 75.184 69.949 1.00 25.09 216 ASP C N 1
ATOM 7131 C CA . ASP C 1 216 ? 36.614 75.067 71.075 1.00 24.34 216 ASP C CA 1
ATOM 7132 C C . ASP C 1 216 ? 37.944 74.499 70.606 1.00 23.64 216 ASP C C 1
ATOM 7133 O O . ASP C 1 216 ? 39.002 74.851 71.139 1.00 23.20 216 ASP C O 1
ATOM 7138 N N . VAL C 1 217 ? 37.873 73.621 69.603 1.00 22.66 217 VAL C N 1
ATOM 7139 C CA . VAL C 1 217 ? 39.037 72.917 69.076 1.00 21.97 217 VAL C CA 1
ATOM 7140 C C . VAL C 1 217 ? 39.161 73.109 67.569 1.00 21.76 217 VAL C C 1
ATOM 7141 O O . VAL C 1 217 ? 38.216 72.845 66.819 1.00 21.65 217 VAL C O 1
ATOM 7145 N N . VAL C 1 218 ? 40.332 73.575 67.146 1.00 21.63 218 VAL C N 1
ATOM 7146 C CA . VAL C 1 218 ? 40.722 73.577 65.743 1.00 22.06 218 VAL C CA 1
ATOM 7147 C C . VAL C 1 218 ? 41.323 72.200 65.446 1.00 21.77 218 VAL C C 1
ATOM 7148 O O . VAL C 1 218 ? 42.487 71.938 65.753 1.00 21.65 218 VAL C O 1
ATOM 7152 N N . SER C 1 219 ? 40.506 71.327 64.863 1.00 21.67 219 SER C N 1
ATOM 7153 C CA . SER C 1 219 ? 40.874 69.928 64.642 1.00 21.69 219 SER C CA 1
ATOM 7154 C C . SER C 1 219 ? 41.936 69.795 63.570 1.00 21.52 219 SER C C 1
ATOM 7155 O O . SER C 1 219 ? 41.902 70.506 62.567 1.00 20.90 219 SER C O 1
ATOM 7158 N N . HIS C 1 220 ? 42.858 68.856 63.776 1.00 21.74 220 HIS C N 1
ATOM 7159 C CA . HIS C 1 220 ? 44.013 68.673 62.896 1.00 22.23 220 HIS C CA 1
ATOM 7160 C C . HIS C 1 220 ? 44.495 69.968 62.239 1.00 22.43 220 HIS C C 1
ATOM 7161 O O . HIS C 1 220 ? 44.365 70.148 61.024 1.00 22.69 220 HIS C O 1
ATOM 7168 N N . ILE C 1 221 ? 45.046 70.870 63.049 1.00 22.42 221 ILE C N 1
ATOM 7169 C CA . ILE C 1 221 ? 45.610 72.116 62.511 1.00 22.32 221 ILE C CA 1
ATOM 7170 C C . ILE C 1 221 ? 46.773 71.835 61.544 1.00 21.92 221 ILE C C 1
ATOM 7171 O O . ILE C 1 221 ? 47.030 72.631 60.638 1.00 21.96 221 ILE C O 1
ATOM 7176 N N . ASN C 1 222 ? 47.458 70.701 61.735 1.00 21.21 222 ASN C N 1
ATOM 7177 C CA . ASN C 1 222 ? 48.473 70.235 60.793 1.00 20.62 222 ASN C CA 1
ATOM 7178 C C . ASN C 1 222 ? 47.908 69.411 59.631 1.00 20.94 222 ASN C C 1
ATOM 7179 O O . ASN C 1 222 ? 48.663 68.754 58.911 1.00 20.81 222 ASN C O 1
ATOM 7184 N N . GLY C 1 223 ? 46.590 69.444 59.450 1.00 21.04 223 GLY C N 1
ATOM 7185 C CA . GLY C 1 223 ? 45.955 68.760 58.318 1.00 21.32 223 GLY C CA 1
ATOM 7186 C C . GLY C 1 223 ? 45.473 67.350 58.614 1.00 21.53 223 GLY C C 1
ATOM 7187 O O . GLY C 1 223 ? 46.041 66.652 59.463 1.00 21.52 223 GLY C O 1
ATOM 7188 N N . GLY C 1 224 ? 44.429 66.933 57.897 1.00 21.61 224 GLY C N 1
ATOM 7189 C CA . GLY C 1 224 ? 43.833 65.604 58.071 1.00 21.89 224 GLY C CA 1
ATOM 7190 C C . GLY C 1 224 ? 43.601 64.832 56.779 1.00 21.92 224 GLY C C 1
ATOM 7191 O O . GLY C 1 224 ? 42.460 64.499 56.458 1.00 22.04 224 GLY C O 1
ATOM 7192 N N . PRO C 1 225 ? 44.679 64.510 56.038 1.00 21.97 225 PRO C N 1
ATOM 7193 C CA . PRO C 1 225 ? 46.083 64.833 56.297 1.00 22.16 225 PRO C CA 1
ATOM 7194 C C . PRO C 1 225 ? 46.578 66.129 55.628 1.00 22.20 225 PRO C C 1
ATOM 7195 O O . PRO C 1 225 ? 47.710 66.536 55.872 1.00 22.41 225 PRO C O 1
ATOM 7199 N N . THR C 1 226 ? 45.736 66.769 54.814 1.00 22.29 226 THR C N 1
ATOM 7200 C CA . THR C 1 226 ? 46.157 67.929 54.012 1.00 22.55 226 THR C CA 1
ATOM 7201 C C . THR C 1 226 ? 46.044 69.237 54.803 1.00 22.91 226 THR C C 1
ATOM 7202 O O . THR C 1 226 ? 44.957 69.607 55.257 1.00 22.72 226 THR C O 1
ATOM 7206 N N . ALA C 1 227 ? 47.169 69.935 54.938 1.00 23.40 227 ALA C N 1
ATOM 7207 C CA . ALA C 1 227 ? 47.272 71.098 55.820 1.00 23.96 227 ALA C CA 1
ATOM 7208 C C . ALA C 1 227 ? 46.805 72.403 55.183 1.00 24.46 227 ALA C C 1
ATOM 7209 O O . ALA C 1 227 ? 46.873 72.569 53.963 1.00 24.24 227 ALA C O 1
ATOM 7211 N N . ILE C 1 228 ? 46.327 73.312 56.034 1.00 24.96 228 ILE C N 1
ATOM 7212 C CA . ILE C 1 228 ? 46.156 74.723 55.685 1.00 25.68 228 ILE C CA 1
ATOM 7213 C C . ILE C 1 228 ? 47.534 75.379 55.544 1.00 26.15 228 ILE C C 1
ATOM 7214 O O . ILE C 1 228 ? 48.554 74.792 55.930 1.00 25.81 228 ILE C O 1
ATOM 7219 N N . SER C 1 229 ? 47.567 76.595 54.997 1.00 26.96 229 SER C N 1
ATOM 7220 C CA . SER C 1 229 ? 48.827 77.331 54.809 1.00 27.83 229 SER C CA 1
ATOM 7221 C C . SER C 1 229 ? 49.372 77.859 56.129 1.00 28.27 229 SER C C 1
ATOM 7222 O O . SER C 1 229 ? 48.616 78.032 57.081 1.00 29.02 229 SER C O 1
ATOM 7225 N N . VAL C 1 230 ? 50.676 78.136 56.177 1.00 29.17 230 VAL C N 1
ATOM 7226 C CA . VAL C 1 230 ? 51.288 78.773 57.357 1.00 29.70 230 VAL C CA 1
ATOM 7227 C C . VAL C 1 230 ? 50.644 80.117 57.683 1.00 30.26 230 VAL C C 1
ATOM 7228 O O . VAL C 1 230 ? 50.561 80.506 58.848 1.00 30.20 230 VAL C O 1
ATOM 7232 N N . GLN C 1 231 ? 50.177 80.812 56.646 1.00 30.96 231 GLN C N 1
ATOM 7233 C CA . GLN C 1 231 ? 49.458 82.078 56.803 1.00 31.61 231 GLN C CA 1
ATOM 7234 C C . GLN C 1 231 ? 48.174 81.913 57.622 1.00 31.35 231 GLN C C 1
ATOM 7235 O O . GLN C 1 231 ? 47.898 82.717 58.513 1.00 31.43 231 GLN C O 1
ATOM 7241 N N . GLU C 1 232 ? 47.399 80.869 57.322 1.00 31.28 232 GLU C N 1
ATOM 7242 C CA . GLU C 1 232 ? 46.170 80.579 58.066 1.00 31.34 232 GLU C CA 1
ATOM 7243 C C . GLU C 1 232 ? 46.460 80.074 59.485 1.00 30.65 232 GLU C C 1
ATOM 7244 O O . GLU C 1 232 ? 45.745 80.425 60.423 1.00 30.39 232 GLU C O 1
ATOM 7250 N N . VAL C 1 233 ? 47.503 79.256 59.632 1.00 30.14 233 VAL C N 1
ATOM 7251 C CA . VAL C 1 233 ? 47.990 78.826 60.954 1.00 29.72 233 VAL C CA 1
ATOM 7252 C C . VAL C 1 233 ? 48.246 80.047 61.844 1.00 29.56 233 VAL C C 1
ATOM 7253 O O . VAL C 1 233 ? 47.765 80.111 62.981 1.00 29.31 233 VAL C O 1
ATOM 7257 N N . ASP C 1 234 ? 48.999 81.008 61.305 1.00 29.62 234 ASP C N 1
ATOM 7258 C CA . ASP C 1 234 ? 49.340 82.254 62.001 1.00 29.61 234 ASP C CA 1
ATOM 7259 C C . ASP C 1 234 ? 48.118 82.993 62.529 1.00 29.48 234 ASP C C 1
ATOM 7260 O O . ASP C 1 234 ? 48.098 83.426 63.683 1.00 29.50 234 ASP C O 1
ATOM 7265 N N . ARG C 1 235 ? 47.103 83.124 61.683 1.00 29.47 235 ARG C N 1
ATOM 7266 C CA . ARG C 1 235 ? 45.871 83.820 62.043 1.00 29.81 235 ARG C CA 1
ATOM 7267 C C . ARG C 1 235 ? 45.078 83.074 63.115 1.00 29.26 235 ARG C C 1
ATOM 7268 O O . ARG C 1 235 ? 44.546 83.691 64.040 1.00 29.02 235 ARG C O 1
ATOM 7276 N N . ILE C 1 236 ? 44.996 81.750 62.995 1.00 28.67 236 ILE C N 1
ATOM 7277 C CA . ILE C 1 236 ? 44.349 80.940 64.037 1.00 28.13 236 ILE C CA 1
ATOM 7278 C C . ILE C 1 236 ? 45.077 81.076 65.380 1.00 27.87 236 ILE C C 1
ATOM 7279 O O . ILE C 1 236 ? 44.433 81.240 66.418 1.00 27.90 236 ILE C O 1
ATOM 7284 N N . MET C 1 237 ? 46.408 81.029 65.350 1.00 27.88 237 MET C N 1
ATOM 7285 C CA . MET C 1 237 ? 47.217 81.176 66.565 1.00 28.18 237 MET C CA 1
ATOM 7286 C C . MET C 1 237 ? 47.089 82.574 67.186 1.00 28.58 237 MET C C 1
ATOM 7287 O O . MET C 1 237 ? 46.989 82.712 68.408 1.00 28.59 237 MET C O 1
ATOM 7292 N N . ASP C 1 238 ? 47.072 83.599 66.337 1.00 29.03 238 ASP C N 1
ATOM 7293 C CA . ASP C 1 238 ? 47.122 84.990 66.801 1.00 29.41 238 ASP C CA 1
ATOM 7294 C C . ASP C 1 238 ? 45.758 85.618 67.091 1.00 29.19 238 ASP C C 1
ATOM 7295 O O . ASP C 1 238 ? 45.630 86.451 67.997 1.00 29.08 238 ASP C O 1
ATOM 7300 N N . GLU C 1 239 ? 44.747 85.218 66.328 1.00 28.98 239 GLU C N 1
ATOM 7301 C CA . GLU C 1 239 ? 43.439 85.862 66.399 1.00 29.33 239 GLU C CA 1
ATOM 7302 C C . GLU C 1 239 ? 42.398 85.094 67.210 1.00 29.08 239 GLU C C 1
ATOM 7303 O O . GLU C 1 239 ? 41.287 85.584 67.428 1.00 29.16 239 GLU C O 1
ATOM 7309 N N . THR C 1 240 ? 42.752 83.890 67.651 1.00 28.59 240 THR C N 1
ATOM 7310 C CA . THR C 1 240 ? 41.856 83.099 68.488 1.00 28.00 240 THR C CA 1
ATOM 7311 C C . THR C 1 240 ? 42.625 82.512 69.664 1.00 27.66 240 THR C C 1
ATOM 7312 O O . THR C 1 240 ? 43.859 82.470 69.654 1.00 27.55 240 THR C O 1
ATOM 7316 N N . ASP C 1 241 ? 41.890 82.062 70.674 1.00 27.11 241 ASP C N 1
ATOM 7317 C CA . ASP C 1 241 ? 42.486 81.295 71.754 1.00 27.07 241 ASP C CA 1
ATOM 7318 C C . ASP C 1 241 ? 42.042 79.822 71.711 1.00 26.26 241 ASP C C 1
ATOM 7319 O O . ASP C 1 241 ? 42.173 79.103 72.705 1.00 26.15 241 ASP C O 1
ATOM 7324 N N . PHE C 1 242 ? 41.529 79.380 70.560 1.00 25.28 242 PHE C N 1
ATOM 7325 C CA . PHE C 1 242 ? 41.017 78.008 70.420 1.00 24.48 242 PHE C CA 1
ATOM 7326 C C . PHE C 1 242 ? 42.156 76.989 70.519 1.00 23.88 242 PHE C C 1
ATOM 7327 O O . PHE C 1 242 ? 43.299 77.298 70.181 1.00 23.00 242 PHE C O 1
ATOM 7335 N N . ALA C 1 243 ? 41.839 75.778 70.980 1.00 23.26 243 ALA C N 1
ATOM 7336 C CA . ALA C 1 243 ? 42.825 74.693 71.022 1.00 22.78 243 ALA C CA 1
ATOM 7337 C C . ALA C 1 243 ? 43.329 74.372 69.613 1.00 22.49 243 ALA C C 1
ATOM 7338 O O . ALA C 1 243 ? 42.571 74.446 68.644 1.00 22.59 243 ALA C O 1
ATOM 7340 N N . MET C 1 244 ? 44.613 74.043 69.507 1.00 22.28 244 MET C N 1
ATOM 7341 C CA . MET C 1 244 ? 45.229 73.738 68.225 1.00 22.34 244 MET C CA 1
ATOM 7342 C C . MET C 1 244 ? 45.680 72.293 68.241 1.00 21.65 244 MET C C 1
ATOM 7343 O O . MET C 1 244 ? 46.704 71.956 68.826 1.00 20.82 244 MET C O 1
ATOM 7348 N N . GLU C 1 245 ? 44.885 71.442 67.602 1.00 20.68 245 GLU C N 1
ATOM 7349 C CA . GLU C 1 245 ? 45.098 70.013 67.672 1.00 20.17 245 GLU C CA 1
ATOM 7350 C C . GLU C 1 245 ? 46.068 69.512 66.616 1.00 19.57 245 GLU C C 1
ATOM 7351 O O . GLU C 1 245 ? 45.805 69.601 65.416 1.00 19.92 245 GLU C O 1
ATOM 7357 N N . ILE C 1 246 ? 47.192 68.979 67.076 1.00 19.08 246 ILE C N 1
ATOM 7358 C CA . ILE C 1 246 ? 48.155 68.339 66.194 1.00 18.39 246 ILE C CA 1
ATOM 7359 C C . ILE C 1 246 ? 47.816 66.853 66.146 1.00 18.17 246 ILE C C 1
ATOM 7360 O O . ILE C 1 246 ? 47.715 66.199 67.189 1.00 17.76 246 ILE C O 1
ATOM 7365 N N . VAL C 1 247 ? 47.634 66.332 64.938 1.00 17.64 247 VAL C N 1
ATOM 7366 C CA . VAL C 1 247 ? 47.291 64.913 64.777 1.00 18.15 247 VAL C CA 1
ATOM 7367 C C . VAL C 1 247 ? 48.438 64.109 64.176 1.00 17.98 247 VAL C C 1
ATOM 7368 O O . VAL C 1 247 ? 49.253 64.618 63.402 1.00 17.99 247 VAL C O 1
ATOM 7372 N N . GLN C 1 248 ? 48.495 62.845 64.562 1.00 17.81 248 GLN C N 1
ATOM 7373 C CA . GLN C 1 248 ? 49.487 61.921 64.050 1.00 18.32 248 GLN C CA 1
ATOM 7374 C C . GLN C 1 248 ? 49.339 61.718 62.534 1.00 18.22 248 GLN C C 1
ATOM 7375 O O . GLN C 1 248 ? 50.339 61.673 61.805 1.00 18.08 248 GLN C O 1
ATOM 7381 N N . CYS C 1 249 ? 48.096 61.624 62.062 1.00 18.14 249 CYS C N 1
ATOM 7382 C CA . CYS C 1 249 ? 47.821 61.403 60.635 1.00 18.64 249 CYS C CA 1
ATOM 7383 C C . CYS C 1 249 ? 47.698 62.734 59.884 1.00 19.08 249 CYS C C 1
ATOM 7384 O O . CYS C 1 249 ? 46.702 63.021 59.202 1.00 19.48 249 CYS C O 1
ATOM 7387 N N . GLY C 1 250 ? 48.725 63.555 60.033 1.00 19.05 250 GLY C N 1
ATOM 7388 C CA . GLY C 1 250 ? 48.759 64.842 59.381 1.00 19.22 250 GLY C CA 1
ATOM 7389 C C . GLY C 1 250 ? 50.149 65.218 58.930 1.00 19.67 250 GLY C C 1
ATOM 7390 O O . GLY C 1 250 ? 51.088 64.420 58.994 1.00 19.30 250 GLY C O 1
ATOM 7391 N N . ASN C 1 251 ? 50.263 66.465 58.494 1.00 19.77 251 ASN C N 1
ATOM 7392 C CA . ASN C 1 251 ? 51.469 66.998 57.888 1.00 19.82 251 ASN C CA 1
ATOM 7393 C C . ASN C 1 251 ? 52.533 67.298 58.955 1.00 20.02 251 ASN C C 1
ATOM 7394 O O . ASN C 1 251 ? 52.296 68.117 59.852 1.00 19.98 251 ASN C O 1
ATOM 7399 N N . PRO C 1 252 ? 53.709 66.633 58.869 1.00 19.85 252 PRO C N 1
ATOM 7400 C CA . PRO C 1 252 ? 54.744 66.819 59.892 1.00 20.40 252 PRO C CA 1
ATOM 7401 C C . PRO C 1 252 ? 55.453 68.181 59.813 1.00 20.83 252 PRO C C 1
ATOM 7402 O O . PRO C 1 252 ? 55.905 68.693 60.838 1.00 20.64 252 PRO C O 1
ATOM 7406 N N . LYS C 1 253 ? 55.546 68.755 58.612 1.00 21.01 253 LYS C N 1
ATOM 7407 C CA . LYS C 1 253 ? 56.140 70.078 58.449 1.00 21.60 253 LYS C CA 1
ATOM 7408 C C . LYS C 1 253 ? 55.295 71.138 59.157 1.00 21.03 253 LYS C C 1
ATOM 7409 O O . LYS C 1 253 ? 55.830 71.996 59.859 1.00 21.06 253 LYS C O 1
ATO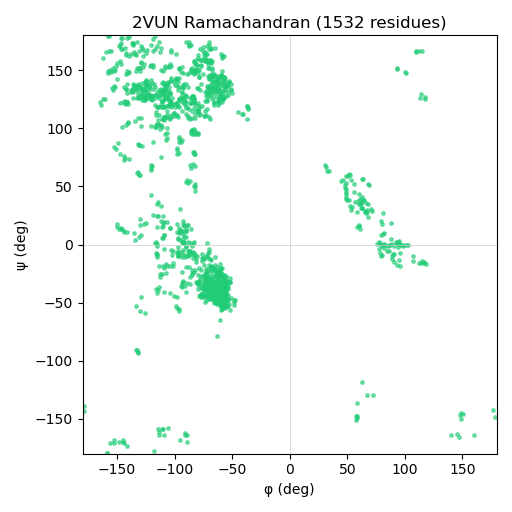M 7415 N N . ILE C 1 254 ? 53.979 71.067 58.985 1.00 20.98 254 ILE C N 1
ATOM 7416 C CA . ILE C 1 254 ? 53.071 72.013 59.644 1.00 21.03 254 ILE C CA 1
ATOM 7417 C C . ILE C 1 254 ? 53.000 71.752 61.154 1.00 21.16 254 ILE C C 1
ATOM 7418 O O . ILE C 1 254 ? 52.910 72.695 61.942 1.00 20.62 254 ILE C O 1
ATOM 7423 N N . ALA C 1 255 ? 53.076 70.479 61.552 1.00 21.06 255 ALA C N 1
ATOM 7424 C CA . ALA C 1 255 ? 53.166 70.120 62.971 1.00 21.12 255 ALA C CA 1
ATOM 7425 C C . ALA C 1 255 ? 54.371 70.813 63.624 1.00 21.20 255 ALA C C 1
ATOM 7426 O O . ALA C 1 255 ? 54.248 71.420 64.694 1.00 21.10 255 ALA C O 1
ATOM 7428 N N . ASP C 1 256 ? 55.523 70.729 62.963 1.00 21.41 256 ASP C N 1
ATOM 7429 C CA . ASP C 1 256 ? 56.749 71.392 63.422 1.00 21.90 256 ASP C CA 1
ATOM 7430 C C . ASP C 1 256 ? 56.573 72.914 63.481 1.00 22.24 256 ASP C C 1
ATOM 7431 O O . ASP C 1 256 ? 56.988 73.555 64.453 1.00 22.09 256 ASP C O 1
ATOM 7436 N N . TYR C 1 257 ? 55.951 73.472 62.441 1.00 22.57 257 TYR C N 1
ATOM 7437 C CA . TYR C 1 257 ? 55.704 74.914 62.354 1.00 23.03 257 TYR C CA 1
ATOM 7438 C C . TYR C 1 257 ? 54.825 75.384 63.509 1.00 22.74 257 TYR C C 1
ATOM 7439 O O . TYR C 1 257 ? 55.150 76.355 64.189 1.00 22.34 257 TYR C O 1
ATOM 7448 N N . VAL C 1 258 ? 53.717 74.674 63.723 1.00 22.21 258 VAL C N 1
ATOM 7449 C CA . VAL C 1 258 ? 52.791 74.977 64.813 1.00 22.19 258 VAL C CA 1
ATOM 7450 C C . VAL C 1 258 ? 53.485 74.909 66.172 1.00 22.08 258 VAL C C 1
ATOM 7451 O O . VAL C 1 258 ? 53.352 75.831 66.977 1.00 22.32 258 VAL C O 1
ATOM 7455 N N . ALA C 1 259 ? 54.236 73.835 66.411 1.00 21.78 259 ALA C N 1
ATOM 7456 C CA . ALA C 1 259 ? 54.906 73.629 67.694 1.00 22.20 259 ALA C CA 1
ATOM 7457 C C . ALA C 1 259 ? 55.933 74.734 67.963 1.00 22.72 259 ALA C C 1
ATOM 7458 O O . ALA C 1 259 ? 55.934 75.351 69.032 1.00 22.47 259 ALA C O 1
ATOM 7460 N N . ARG C 1 260 ? 56.785 74.987 66.975 1.00 23.40 260 ARG C N 1
ATOM 7461 C CA . ARG C 1 260 ? 57.837 75.999 67.097 1.00 24.10 260 ARG C CA 1
ATOM 7462 C C . ARG C 1 260 ? 57.288 77.417 67.285 1.00 24.68 260 ARG C C 1
ATOM 7463 O O . ARG C 1 260 ? 57.753 78.147 68.163 1.00 25.11 260 ARG C O 1
ATOM 7471 N N . ARG C 1 261 ? 56.296 77.790 66.482 1.00 25.18 261 ARG C N 1
ATOM 7472 C CA . ARG C 1 261 ? 55.663 79.105 66.608 1.00 25.92 261 ARG C CA 1
ATOM 7473 C C . ARG C 1 261 ? 54.884 79.263 67.914 1.00 26.03 261 ARG C C 1
ATOM 7474 O O . ARG C 1 261 ? 54.899 80.336 68.519 1.00 25.81 261 ARG C O 1
ATOM 7482 N N . ALA C 1 262 ? 54.209 78.198 68.351 1.00 26.11 262 ALA C N 1
ATOM 7483 C CA . ALA C 1 262 ? 53.500 78.235 69.632 1.00 26.24 262 ALA C CA 1
ATOM 7484 C C . ALA C 1 262 ? 54.472 78.448 70.788 1.00 26.28 262 ALA C C 1
ATOM 7485 O O . ALA C 1 262 ? 54.147 79.143 71.747 1.00 26.28 262 ALA C O 1
ATOM 7487 N N . ALA C 1 263 ? 55.661 77.855 70.687 1.00 26.44 263 ALA C N 1
ATOM 7488 C CA . ALA C 1 263 ? 56.715 78.047 71.687 1.00 26.87 263 ALA C CA 1
ATOM 7489 C C . ALA C 1 263 ? 57.210 79.494 71.692 1.00 27.30 263 ALA C C 1
ATOM 7490 O O . ALA C 1 263 ? 57.406 80.080 72.761 1.00 27.39 263 ALA C O 1
ATOM 7492 N N . GLU C 1 264 ? 57.396 80.051 70.495 1.00 27.72 264 GLU C N 1
ATOM 7493 C CA . GLU C 1 264 ? 57.784 81.456 70.303 1.00 28.58 264 GLU C CA 1
ATOM 7494 C C . GLU C 1 264 ? 56.745 82.426 70.862 1.00 28.01 264 GLU C C 1
ATOM 7495 O O . GLU C 1 264 ? 57.100 83.436 71.479 1.00 28.39 264 GLU C O 1
ATOM 7501 N N . LYS C 1 265 ? 55.467 82.106 70.645 1.00 27.11 265 LYS C N 1
ATOM 7502 C CA . LYS C 1 265 ? 54.352 82.972 71.021 1.00 26.32 265 LYS C CA 1
ATOM 7503 C C . LYS C 1 265 ? 53.734 82.634 72.384 1.00 25.29 265 LYS C C 1
ATOM 7504 O O . LYS C 1 265 ? 52.744 83.241 72.779 1.00 25.06 265 LYS C O 1
ATOM 7510 N N . GLY C 1 266 ? 54.317 81.674 73.095 1.00 24.37 266 GLY C N 1
ATOM 7511 C CA . GLY C 1 266 ? 53.811 81.268 74.410 1.00 23.66 266 GLY C CA 1
ATOM 7512 C C . GLY C 1 266 ? 52.450 80.589 74.360 1.00 23.20 266 GLY C C 1
ATOM 7513 O O . GLY C 1 266 ? 51.681 80.640 75.326 1.00 23.22 266 GLY C O 1
ATOM 7514 N N . GLN C 1 267 ? 52.164 79.935 73.239 1.00 22.83 267 GLN C N 1
ATOM 7515 C CA . GLN C 1 267 ? 50.847 79.341 73.005 1.00 22.42 267 GLN C CA 1
ATOM 7516 C C . GLN C 1 267 ? 50.792 77.814 73.177 1.00 22.27 267 GLN C C 1
ATOM 7517 O O . GLN C 1 267 ? 49.809 77.177 72.776 1.00 21.79 267 GLN C O 1
ATOM 7523 N N . LEU C 1 268 ? 51.828 77.240 73.792 1.00 22.10 268 LEU C N 1
ATOM 7524 C CA . LEU C 1 268 ? 51.951 75.777 73.912 1.00 22.01 268 LEU C CA 1
ATOM 7525 C C . LEU C 1 268 ? 50.840 75.125 74.731 1.00 22.12 268 LEU C C 1
ATOM 7526 O O . LEU C 1 268 ? 50.511 73.956 74.510 1.00 22.28 268 LEU C O 1
ATOM 7531 N N . GLY C 1 269 ? 50.266 75.878 75.667 1.00 21.57 269 GLY C N 1
ATOM 7532 C CA . GLY C 1 269 ? 49.136 75.399 76.463 1.00 21.42 269 GLY C CA 1
ATOM 7533 C C . GLY C 1 269 ? 47.923 75.022 75.631 1.00 21.11 269 GLY C C 1
ATOM 7534 O O . GLY C 1 269 ? 47.101 74.209 76.054 1.00 20.96 269 GLY C O 1
ATOM 7535 N N . ARG C 1 270 ? 47.819 75.611 74.442 1.00 20.92 270 ARG C N 1
ATOM 7536 C CA . ARG C 1 270 ? 46.694 75.375 73.544 1.00 20.85 270 ARG C CA 1
ATOM 7537 C C . ARG C 1 270 ? 46.874 74.170 72.609 1.00 20.23 270 ARG C C 1
ATOM 7538 O O . ARG C 1 270 ? 45.940 73.785 71.909 1.00 20.44 270 ARG C O 1
ATOM 7546 N N . VAL C 1 271 ? 48.075 73.604 72.581 1.00 19.71 271 VAL C N 1
ATOM 7547 C CA . VAL C 1 271 ? 48.377 72.479 71.705 1.00 19.22 271 VAL C CA 1
ATOM 7548 C C . VAL C 1 271 ? 47.931 71.159 72.354 1.00 18.84 271 VAL C C 1
ATOM 7549 O O . VAL C 1 271 ? 48.330 70.837 73.479 1.00 18.44 271 VAL C O 1
ATOM 7553 N N . ILE C 1 272 ? 47.083 70.421 71.638 1.00 18.29 272 ILE C N 1
ATOM 7554 C CA . ILE C 1 272 ? 46.555 69.139 72.109 1.00 17.59 272 ILE C CA 1
ATOM 7555 C C . ILE C 1 272 ? 46.791 68.059 71.040 1.00 17.63 272 ILE C C 1
ATOM 7556 O O . ILE C 1 272 ? 46.869 68.370 69.848 1.00 17.64 272 ILE C O 1
ATOM 7561 N N . PHE C 1 273 ? 46.900 66.800 71.466 1.00 17.25 273 PHE C N 1
ATOM 7562 C CA . PHE C 1 273 ? 47.261 65.702 70.556 1.00 16.77 273 PHE C CA 1
ATOM 7563 C C . PHE C 1 273 ? 46.105 64.755 70.259 1.00 16.91 273 PHE C C 1
ATOM 7564 O O . PHE C 1 273 ? 45.411 64.295 71.169 1.00 15.86 273 PHE C O 1
ATOM 7572 N N . GLY C 1 274 ? 45.943 64.434 68.980 1.00 17.29 274 GLY C N 1
ATOM 7573 C CA . GLY C 1 274 ? 45.001 63.394 68.550 1.00 17.66 274 GLY C CA 1
ATOM 7574 C C . GLY C 1 274 ? 45.648 62.505 67.500 1.00 18.10 274 GLY C C 1
ATOM 7575 O O . GLY C 1 274 ? 46.746 62.788 67.036 1.00 17.62 274 GLY C O 1
ATOM 7576 N N . ASN C 1 275 ? 44.980 61.420 67.127 1.00 18.58 275 ASN C N 1
ATOM 7577 C CA . ASN C 1 275 ? 45.486 60.580 66.039 1.00 19.61 275 ASN C CA 1
ATOM 7578 C C . ASN C 1 275 ? 44.905 60.927 64.676 1.00 19.79 275 ASN C C 1
ATOM 7579 O O . ASN C 1 275 ? 45.597 60.819 63.665 1.00 19.76 275 ASN C O 1
ATOM 7584 N N . ASP C 1 276 ? 43.643 61.361 64.662 1.00 20.20 276 ASP C N 1
ATOM 7585 C CA . ASP C 1 276 ? 42.808 61.334 63.455 1.00 20.89 276 ASP C CA 1
ATOM 7586 C C . ASP C 1 276 ? 42.901 59.950 62.819 1.00 20.67 276 ASP C C 1
ATOM 7587 O O . ASP C 1 276 ? 43.345 59.791 61.675 1.00 21.02 276 ASP C O 1
ATOM 7592 N N . ALA C 1 277 ? 42.509 58.949 63.605 1.00 20.63 277 ALA C N 1
ATOM 7593 C CA . ALA C 1 277 ? 42.419 57.572 63.151 1.00 20.58 277 ALA C CA 1
ATOM 7594 C C . ALA C 1 277 ? 41.302 56.878 63.941 1.00 20.76 277 ALA C C 1
ATOM 7595 O O . ALA C 1 277 ? 40.956 57.325 65.040 1.00 20.93 277 ALA C O 1
ATOM 7597 N N . PRO C 1 278 ? 40.713 55.804 63.381 1.00 20.94 278 PRO C N 1
ATOM 7598 C CA . PRO C 1 278 ? 40.952 55.227 62.058 1.00 21.00 278 PRO C CA 1
ATOM 7599 C C . PRO C 1 278 ? 40.747 56.242 60.937 1.00 21.23 278 PRO C C 1
ATOM 7600 O O . PRO C 1 278 ? 39.862 57.100 61.021 1.00 21.24 278 PRO C O 1
ATOM 7604 N N . SER C 1 279 ? 41.582 56.143 59.908 1.00 21.05 279 SER C N 1
ATOM 7605 C CA . SER C 1 279 ? 41.523 57.031 58.754 1.00 20.91 279 SER C CA 1
ATOM 7606 C C . SER C 1 279 ? 42.180 56.327 57.590 1.00 20.68 279 SER C C 1
ATOM 7607 O O . SER C 1 279 ? 42.678 55.210 57.742 1.00 20.38 279 SER C O 1
ATOM 7610 N N . GLY C 1 280 ? 42.218 56.989 56.436 1.00 20.52 280 GLY C N 1
ATOM 7611 C CA . GLY C 1 280 ? 42.929 56.443 55.274 1.00 20.27 280 GLY C CA 1
ATOM 7612 C C . GLY C 1 280 ? 44.385 56.127 55.584 1.00 20.04 280 GLY C C 1
ATOM 7613 O O . GLY C 1 280 ? 44.959 55.191 55.016 1.00 19.81 280 GLY C O 1
ATOM 7614 N N . THR C 1 281 ? 44.979 56.911 56.489 1.00 19.38 281 THR C N 1
ATOM 7615 C CA . THR C 1 281 ? 46.379 56.742 56.862 1.00 19.39 281 THR C CA 1
ATOM 7616 C C . THR C 1 281 ? 46.626 55.388 57.501 1.00 19.00 281 THR C C 1
ATOM 7617 O O . THR C 1 281 ? 47.603 54.716 57.173 1.00 18.90 281 THR C O 1
ATOM 7621 N N . GLY C 1 282 ? 45.740 55.002 58.413 1.00 18.86 282 GLY C N 1
ATOM 7622 C CA . GLY C 1 282 ? 45.830 53.713 59.083 1.00 18.74 282 GLY C CA 1
ATOM 7623 C C . GLY C 1 282 ? 45.242 53.754 60.477 1.00 19.01 282 GLY C C 1
ATOM 7624 O O . GLY C 1 282 ? 44.257 54.462 60.740 1.00 18.46 282 GLY C O 1
ATOM 7625 N N . LEU C 1 283 ? 45.859 52.984 61.366 1.00 18.88 283 LEU C N 1
ATOM 7626 C CA . LEU C 1 283 ? 45.459 52.920 62.759 1.00 18.98 283 LEU C CA 1
ATOM 7627 C C . LEU C 1 283 ? 46.719 52.667 63.572 1.00 18.88 283 LEU C C 1
ATOM 7628 O O . LEU C 1 283 ? 47.447 51.687 63.346 1.00 19.29 283 LEU C O 1
ATOM 7633 N N . ILE C 1 284 ? 46.990 53.585 64.494 1.00 18.22 284 ILE C N 1
ATOM 7634 C CA . ILE C 1 284 ? 48.304 53.697 65.126 1.00 18.15 284 ILE C CA 1
ATOM 7635 C C . ILE C 1 284 ? 48.145 53.765 66.652 1.00 17.89 284 ILE C C 1
ATOM 7636 O O . ILE C 1 284 ? 48.067 54.850 67.227 1.00 17.58 284 ILE C O 1
ATOM 7641 N N . PRO C 1 285 ? 48.062 52.595 67.314 1.00 17.29 285 PRO C N 1
ATOM 7642 C CA . PRO C 1 285 ? 47.921 52.595 68.775 1.00 16.83 285 PRO C CA 1
ATOM 7643 C C . PRO C 1 285 ? 49.030 53.364 69.507 1.00 16.43 285 PRO C C 1
ATOM 7644 O O . PRO C 1 285 ? 48.793 53.875 70.600 1.00 16.60 285 PRO C O 1
ATOM 7648 N N . LEU C 1 286 ? 50.221 53.448 68.916 1.00 16.00 286 LEU C N 1
ATOM 7649 C CA . LEU C 1 286 ? 51.306 54.244 69.511 1.00 15.52 286 LEU C CA 1
ATOM 7650 C C . LEU C 1 286 ? 51.344 55.688 69.005 1.00 15.63 286 LEU C C 1
ATOM 7651 O O . LEU C 1 286 ? 52.345 56.389 69.196 1.00 15.61 286 LEU C O 1
ATOM 7656 N N . GLY C 1 287 ? 50.247 56.129 68.390 1.00 15.21 287 GLY C N 1
ATOM 7657 C CA . GLY C 1 287 ? 50.164 57.441 67.750 1.00 15.24 287 GLY C CA 1
ATOM 7658 C C . GLY C 1 287 ? 50.405 58.639 68.649 1.00 15.45 287 GLY C C 1
ATOM 7659 O O . GLY C 1 287 ? 51.109 59.575 68.253 1.00 15.35 287 GLY C O 1
ATOM 7660 N N . ILE C 1 288 ? 49.817 58.625 69.847 1.00 15.46 288 ILE C N 1
ATOM 7661 C CA . ILE C 1 288 ? 49.991 59.743 70.788 1.00 15.47 288 ILE C CA 1
ATOM 7662 C C . ILE C 1 288 ? 51.431 59.810 71.305 1.00 15.85 288 ILE C C 1
ATOM 7663 O O . ILE C 1 288 ? 52.023 60.890 71.329 1.00 16.01 288 ILE C O 1
ATOM 7668 N N . LEU C 1 289 ? 52.010 58.661 71.664 1.00 15.84 289 LEU C N 1
ATOM 7669 C CA . LEU C 1 289 ? 53.436 58.622 72.018 1.00 15.78 289 LEU C CA 1
ATOM 7670 C C . LEU C 1 289 ? 54.297 59.125 70.865 1.00 15.90 289 LEU C C 1
ATOM 7671 O O . LEU C 1 289 ? 55.252 59.877 71.081 1.00 15.35 289 LEU C O 1
ATOM 7676 N N . ARG C 1 290 ? 53.947 58.723 69.645 1.00 15.98 290 ARG C N 1
ATOM 7677 C CA . ARG C 1 290 ? 54.667 59.175 68.451 1.00 16.43 290 ARG C CA 1
ATOM 7678 C C . ARG C 1 290 ? 54.610 60.688 68.252 1.00 16.54 290 ARG C C 1
ATOM 7679 O O . ARG C 1 290 ? 55.625 61.301 67.922 1.00 16.67 290 ARG C O 1
ATOM 7687 N N . ASN C 1 291 ? 53.435 61.279 68.468 1.00 16.55 291 ASN C N 1
ATOM 7688 C CA . ASN C 1 291 ? 53.278 62.734 68.471 1.00 17.15 291 ASN C CA 1
ATOM 7689 C C . ASN C 1 291 ? 54.223 63.402 69.465 1.00 17.22 291 ASN C C 1
ATOM 7690 O O . ASN C 1 291 ? 54.898 64.370 69.135 1.00 16.67 291 ASN C O 1
ATOM 7695 N N . MET C 1 292 ? 54.250 62.871 70.685 1.00 17.52 292 MET C N 1
ATOM 7696 C CA . MET C 1 292 ? 55.110 63.385 71.745 1.00 18.64 292 MET C CA 1
ATOM 7697 C C . MET C 1 292 ? 56.589 63.296 71.359 1.00 18.72 292 MET C C 1
ATOM 7698 O O . MET C 1 292 ? 57.339 64.257 71.542 1.00 18.41 292 MET C O 1
ATOM 7703 N N . CYS C 1 293 ? 57.001 62.147 70.821 1.00 18.84 293 CYS C N 1
ATOM 7704 C CA . CYS C 1 293 ? 58.393 61.945 70.418 1.00 19.91 293 CYS C CA 1
ATOM 7705 C C . CYS C 1 293 ? 58.791 62.832 69.241 1.00 20.85 293 CYS C C 1
ATOM 7706 O O . CYS C 1 293 ? 59.914 63.347 69.193 1.00 21.41 293 CYS C O 1
ATOM 7709 N N . GLN C 1 294 ? 57.867 63.014 68.302 1.00 21.37 294 GLN C N 1
ATOM 7710 C CA . GLN C 1 294 ? 58.136 63.823 67.119 1.00 22.51 294 GLN C CA 1
ATOM 7711 C C . GLN C 1 294 ? 58.258 65.309 67.471 1.00 22.67 294 GLN C C 1
ATOM 7712 O O . GLN C 1 294 ? 59.168 65.991 67.003 1.00 22.41 294 GLN C O 1
ATOM 7718 N N . ILE C 1 295 ? 57.343 65.801 68.297 1.00 22.89 295 ILE C N 1
ATOM 7719 C CA . ILE C 1 295 ? 57.357 67.207 68.668 1.00 23.57 295 ILE C CA 1
ATOM 7720 C C . ILE C 1 295 ? 58.563 67.514 69.554 1.00 23.54 295 ILE C C 1
ATOM 7721 O O . ILE C 1 295 ? 59.243 68.514 69.343 1.00 23.31 295 ILE C O 1
ATOM 7726 N N . ALA C 1 296 ? 58.849 66.632 70.510 1.00 23.41 296 ALA C N 1
ATOM 7727 C CA . ALA C 1 296 ? 59.991 66.826 71.399 1.00 23.83 296 ALA C CA 1
ATOM 7728 C C . ALA C 1 296 ? 61.331 66.703 70.675 1.00 24.28 296 ALA C C 1
ATOM 7729 O O . ALA C 1 296 ? 62.235 67.501 70.923 1.00 24.24 296 ALA C O 1
ATOM 7731 N N . SER C 1 297 ? 61.453 65.719 69.784 1.00 24.36 297 SER C N 1
ATOM 7732 C CA . SER C 1 297 ? 62.744 65.421 69.146 1.00 24.70 297 SER C CA 1
ATOM 7733 C C . SER C 1 297 ? 63.057 66.274 67.915 1.00 25.25 297 SER C C 1
ATOM 7734 O O . SER C 1 297 ? 64.229 66.447 67.564 1.00 25.01 297 SER C O 1
ATOM 7737 N N . MET C 1 298 ? 62.013 66.793 67.269 1.00 25.78 298 MET C N 1
ATOM 7738 C CA . MET C 1 298 ? 62.154 67.528 66.006 1.00 26.56 298 MET C CA 1
ATOM 7739 C C . MET C 1 298 ? 61.812 69.011 66.121 1.00 26.13 298 MET C C 1
ATOM 7740 O O . MET C 1 298 ? 62.282 69.820 65.309 1.00 25.84 298 MET C O 1
ATOM 7745 N N . SER C 1 299 ? 60.979 69.362 67.103 1.00 25.69 299 SER C N 1
ATOM 7746 C CA . SER C 1 299 ? 60.541 70.745 67.276 1.00 25.55 299 SER C CA 1
ATOM 7747 C C . SER C 1 299 ? 61.125 71.435 68.514 1.00 25.53 299 SER C C 1
ATOM 7748 O O . SER C 1 299 ? 60.705 72.545 68.851 1.00 25.13 299 SER C O 1
ATOM 7751 N N . ASP C 1 300 ? 62.071 70.773 69.183 1.00 25.54 300 ASP C N 1
ATOM 7752 C CA . ASP C 1 300 ? 62.832 71.360 70.306 1.00 26.17 300 ASP C CA 1
ATOM 7753 C C . ASP C 1 300 ? 61.931 71.734 71.491 1.00 25.54 300 ASP C C 1
ATOM 7754 O O . ASP C 1 300 ? 62.196 72.696 72.221 1.00 26.00 300 ASP C O 1
ATOM 7759 N N . ILE C 1 301 ? 60.858 70.967 71.668 1.00 24.38 301 ILE C N 1
ATOM 7760 C CA . ILE C 1 301 ? 59.948 71.142 72.795 1.00 23.32 301 ILE C CA 1
ATOM 7761 C C . ILE C 1 301 ? 60.393 70.200 73.913 1.00 22.88 301 ILE C C 1
ATOM 7762 O O . ILE C 1 301 ? 60.724 69.049 73.648 1.00 22.86 301 ILE C O 1
ATOM 7767 N N . ASP C 1 302 ? 60.425 70.694 75.150 1.00 22.11 302 ASP C N 1
ATOM 7768 C CA . ASP C 1 302 ? 60.762 69.858 76.305 1.00 21.98 302 ASP C CA 1
ATOM 7769 C C . ASP C 1 302 ? 59.819 68.654 76.348 1.00 21.23 302 ASP C C 1
ATOM 7770 O O . ASP C 1 302 ? 58.610 68.827 76.198 1.00 21.14 302 ASP C O 1
ATOM 7775 N N . PRO C 1 303 ? 60.367 67.441 76.552 1.00 20.55 303 PRO C N 1
ATOM 7776 C CA . PRO C 1 303 ? 59.532 66.232 76.562 1.00 20.09 303 PRO C CA 1
ATOM 7777 C C . PRO C 1 303 ? 58.426 66.295 77.617 1.00 19.71 303 PRO C C 1
ATOM 7778 O O . PRO C 1 303 ? 57.337 65.762 77.400 1.00 19.68 303 PRO C O 1
ATOM 7782 N N . GLU C 1 304 ? 58.697 66.955 78.742 1.00 19.46 304 GLU C N 1
ATOM 7783 C CA . GLU C 1 304 ? 57.693 67.138 79.793 1.00 19.43 304 GLU C CA 1
ATOM 7784 C C . GLU C 1 304 ? 56.523 67.983 79.301 1.00 19.12 304 GLU C C 1
ATOM 7785 O O . GLU C 1 304 ? 55.377 67.767 79.702 1.00 18.98 304 GLU C O 1
ATOM 7791 N N . VAL C 1 305 ? 56.818 68.936 78.422 1.00 19.04 305 VAL C N 1
ATOM 7792 C CA . VAL C 1 305 ? 55.790 69.780 77.816 1.00 18.95 305 VAL C CA 1
ATOM 7793 C C . VAL C 1 305 ? 55.015 68.983 76.760 1.00 18.94 305 VAL C C 1
ATOM 7794 O O . VAL C 1 305 ? 53.802 69.150 76.618 1.00 18.98 305 VAL C O 1
ATOM 7798 N N . ALA C 1 306 ? 55.714 68.125 76.018 1.00 18.51 306 ALA C N 1
ATOM 7799 C CA . ALA C 1 306 ? 55.036 67.210 75.092 1.00 18.26 306 ALA C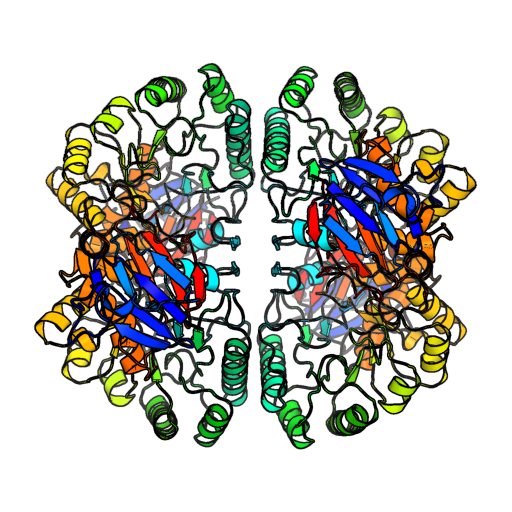 CA 1
ATOM 7800 C C . ALA C 1 306 ? 54.037 66.313 75.836 1.00 18.05 306 ALA C C 1
ATOM 7801 O O . ALA C 1 306 ? 52.956 66.053 75.327 1.00 18.17 306 ALA C O 1
ATOM 7803 N N . VAL C 1 307 ? 54.393 65.863 77.040 1.00 18.09 307 VAL C N 1
ATOM 7804 C CA . VAL C 1 307 ? 53.450 65.116 77.881 1.00 17.85 307 VAL C CA 1
ATOM 7805 C C . VAL C 1 307 ? 52.190 65.950 78.172 1.00 17.94 307 VAL C C 1
ATOM 7806 O O . VAL C 1 307 ? 51.060 65.452 78.029 1.00 17.47 307 VAL C O 1
ATOM 7810 N N . CYS C 1 308 ? 52.377 67.215 78.555 1.00 17.72 308 CYS C N 1
ATOM 7811 C CA . CYS C 1 308 ? 51.240 68.129 78.777 1.00 18.19 308 CYS C CA 1
ATOM 7812 C C . CYS C 1 308 ? 50.318 68.237 77.558 1.00 17.91 308 CYS C C 1
ATOM 7813 O O . CYS C 1 308 ? 49.096 68.267 77.700 1.00 17.67 308 CYS C O 1
ATOM 7816 N N . MET C 1 309 ? 50.912 68.290 76.369 1.00 18.15 309 MET C N 1
ATOM 7817 C CA . MET C 1 309 ? 50.156 68.335 75.110 1.00 19.01 309 MET C CA 1
ATOM 7818 C C . MET C 1 309 ? 49.289 67.087 74.889 1.00 18.38 309 MET C C 1
ATOM 7819 O O . MET C 1 309 ? 48.309 67.129 74.149 1.00 18.52 309 MET C O 1
ATOM 7824 N N . ALA C 1 310 ? 49.670 65.984 75.525 1.00 17.93 310 ALA C N 1
ATOM 7825 C CA . ALA C 1 310 ? 48.959 64.708 75.391 1.00 17.39 310 ALA C CA 1
ATOM 7826 C C . ALA C 1 310 ? 47.981 64.476 76.531 1.00 17.02 310 ALA C C 1
ATOM 7827 O O . ALA C 1 310 ? 47.173 63.539 76.487 1.00 16.85 310 ALA C O 1
ATOM 7829 N N . THR C 1 311 ? 48.052 65.326 77.553 1.00 16.75 311 THR C N 1
ATOM 7830 C CA . THR C 1 311 ? 47.349 65.067 78.805 1.00 16.30 311 THR C CA 1
ATOM 7831 C C . THR C 1 311 ? 46.555 66.274 79.321 1.00 16.59 311 THR C C 1
ATOM 7832 O O . THR C 1 311 ? 45.394 66.465 78.949 1.00 16.50 311 THR C O 1
ATOM 7836 N N . GLY C 1 312 ? 47.182 67.089 80.169 1.00 16.53 312 GLY C N 1
ATOM 7837 C CA . GLY C 1 312 ? 46.487 68.209 80.809 1.00 16.33 312 GLY C CA 1
ATOM 7838 C C . GLY C 1 312 ? 45.983 69.296 79.881 1.00 16.59 312 GLY C C 1
ATOM 7839 O O . GLY C 1 312 ? 44.943 69.894 80.164 1.00 16.65 312 GLY C O 1
ATOM 7840 N N . ASN C 1 313 ? 46.708 69.570 78.790 1.00 16.54 313 ASN C N 1
ATOM 7841 C CA . ASN C 1 313 ? 46.235 70.546 77.796 1.00 17.16 313 ASN C CA 1
ATOM 7842 C C . ASN C 1 313 ? 44.897 70.082 77.236 1.00 17.27 313 ASN C C 1
ATOM 7843 O O . ASN C 1 313 ? 43.961 70.867 77.075 1.00 17.40 313 ASN C O 1
ATOM 7848 N N . SER C 1 314 ? 44.822 68.786 76.958 1.00 17.42 314 SER C N 1
ATOM 7849 C CA . SER C 1 314 ? 43.631 68.172 76.382 1.00 17.62 314 SER C CA 1
ATOM 7850 C C . SER C 1 314 ? 42.445 68.127 77.354 1.00 17.61 314 SER C C 1
ATOM 7851 O O . SER C 1 314 ? 41.324 68.457 76.983 1.00 18.03 314 SER C O 1
ATOM 7854 N N . THR C 1 315 ? 42.684 67.736 78.600 1.00 17.88 315 THR C N 1
ATOM 7855 C CA . THR C 1 315 ? 41.584 67.685 79.565 1.00 17.99 315 THR C CA 1
ATOM 7856 C C . THR C 1 315 ? 41.140 69.079 79.999 1.00 18.30 315 THR C C 1
ATOM 7857 O O . THR C 1 315 ? 40.002 69.248 80.422 1.00 18.20 315 THR C O 1
ATOM 7861 N N . ALA C 1 316 ? 42.037 70.064 79.899 1.00 18.63 316 ALA C N 1
ATOM 7862 C CA . ALA C 1 316 ? 41.677 71.457 80.193 1.00 19.45 316 ALA C CA 1
ATOM 7863 C C . ALA C 1 316 ? 40.608 71.955 79.217 1.00 19.81 316 ALA C C 1
ATOM 7864 O O . ALA C 1 316 ? 39.586 72.515 79.632 1.00 19.90 316 ALA C O 1
ATOM 7866 N N . VAL C 1 317 ? 40.835 71.724 77.925 1.00 20.26 317 VAL C N 1
ATOM 7867 C CA . VAL C 1 317 ? 39.892 72.144 76.883 1.00 20.84 317 VAL C CA 1
ATOM 7868 C C . VAL C 1 317 ? 38.554 71.415 77.012 1.00 20.78 317 VAL C C 1
ATOM 7869 O O . VAL C 1 317 ? 37.492 72.021 76.843 1.00 20.66 317 VAL C O 1
ATOM 7873 N N . TYR C 1 318 ? 38.601 70.130 77.352 1.00 20.55 318 TYR C N 1
ATOM 7874 C CA . TYR C 1 318 ? 37.379 69.323 77.440 1.00 20.70 318 TYR C CA 1
ATOM 7875 C C . TYR C 1 318 ? 36.678 69.329 78.797 1.00 20.80 318 TYR C C 1
ATOM 7876 O O . TYR C 1 318 ? 35.581 68.784 78.936 1.00 21.17 318 TYR C O 1
ATOM 7885 N N . GLY C 1 319 ? 37.298 69.967 79.784 1.00 20.71 319 GLY C N 1
ATOM 7886 C CA . GLY C 1 319 ? 36.712 70.103 81.119 1.00 20.59 319 GLY C CA 1
ATOM 7887 C C . GLY C 1 319 ? 36.596 68.802 81.889 1.00 20.26 319 GLY C C 1
ATOM 7888 O O . GLY C 1 319 ? 35.637 68.600 82.642 1.00 20.54 319 GLY C O 1
ATOM 7889 N N . LEU C 1 320 ? 37.572 67.916 81.703 1.00 19.66 320 LEU C N 1
ATOM 7890 C CA . LEU C 1 320 ? 37.571 66.615 82.366 1.00 19.05 320 LEU C CA 1
ATOM 7891 C C . LEU C 1 320 ? 38.453 66.626 83.598 1.00 18.69 320 LEU C C 1
ATOM 7892 O O . LEU C 1 320 ? 39.514 67.245 83.589 1.00 18.25 320 LEU C O 1
ATOM 7897 N N . ASN C 1 321 ? 38.025 65.909 84.640 1.00 18.40 321 ASN C N 1
ATOM 7898 C CA . ASN C 1 321 ? 38.771 65.840 85.904 1.00 18.28 321 ASN C CA 1
ATOM 7899 C C . ASN C 1 321 ? 39.897 64.793 85.885 1.00 17.88 321 ASN C C 1
ATOM 7900 O O . ASN C 1 321 ? 40.005 63.962 86.786 1.00 17.72 321 ASN C O 1
ATOM 7905 N N . THR C 1 322 ? 40.729 64.841 84.851 1.00 17.54 322 THR C N 1
ATOM 7906 C CA . THR C 1 322 ? 41.844 63.904 84.709 1.00 16.94 322 THR C CA 1
ATOM 7907 C C . THR C 1 322 ? 42.959 64.563 83.883 1.00 16.89 322 THR C C 1
ATOM 7908 O O . THR C 1 322 ? 42.931 65.783 83.666 1.00 16.60 322 THR C O 1
ATOM 7912 N N . GLY C 1 323 ? 43.941 63.773 83.451 1.00 16.29 323 GLY C N 1
ATOM 7913 C CA . GLY C 1 323 ? 45.053 64.288 82.657 1.00 16.53 323 GLY C CA 1
ATOM 7914 C C . GLY C 1 323 ? 46.108 65.064 83.427 1.00 17.05 323 GLY C C 1
ATOM 7915 O O . GLY C 1 323 ? 47.079 65.540 82.838 1.00 17.25 323 GLY C O 1
ATOM 7916 N N . VAL C 1 324 ? 45.930 65.184 84.741 1.00 17.30 324 VAL C N 1
ATOM 7917 C CA . VAL C 1 324 ? 46.860 65.934 85.592 1.00 17.93 324 VAL C CA 1
ATOM 7918 C C . VAL C 1 324 ? 47.120 65.165 86.884 1.00 18.20 324 VAL C C 1
ATOM 7919 O O . VAL C 1 324 ? 46.187 64.676 87.529 1.00 18.52 324 VAL C O 1
ATOM 7923 N N . ILE C 1 325 ? 48.392 65.047 87.254 1.00 18.80 325 ILE C N 1
ATOM 7924 C CA . ILE C 1 325 ? 48.748 64.472 88.548 1.00 18.94 325 ILE C CA 1
ATOM 7925 C C . ILE C 1 325 ? 48.662 65.551 89.637 1.00 19.60 325 ILE C C 1
ATOM 7926 O O . ILE C 1 325 ? 49.602 66.319 89.850 1.00 19.35 325 ILE C O 1
ATOM 7931 N N . ALA C 1 326 ? 47.510 65.597 90.300 1.00 20.13 326 ALA C N 1
ATOM 7932 C CA . ALA C 1 326 ? 47.226 66.550 91.370 1.00 20.22 326 ALA C CA 1
ATOM 7933 C C . ALA C 1 326 ? 46.138 65.946 92.252 1.00 20.70 326 ALA C C 1
ATOM 7934 O O . ALA C 1 326 ? 45.308 65.171 91.760 1.00 20.77 326 ALA C O 1
ATOM 7936 N N . PRO C 1 327 ? 46.135 66.277 93.563 1.00 20.60 327 PRO C N 1
ATOM 7937 C CA . PRO C 1 327 ? 45.101 65.737 94.437 1.00 20.71 327 PRO C CA 1
ATOM 7938 C C . PRO C 1 327 ? 43.702 66.066 93.939 1.00 20.56 327 PRO C C 1
ATOM 7939 O O . PRO C 1 327 ? 43.457 67.181 93.466 1.00 20.78 327 PRO C O 1
ATOM 7943 N N . GLY C 1 328 ? 42.815 65.075 93.999 1.00 20.05 328 GLY C N 1
ATOM 7944 C CA . GLY C 1 328 ? 41.433 65.240 93.578 1.00 19.81 328 GLY C CA 1
ATOM 7945 C C . GLY C 1 328 ? 41.150 64.802 92.149 1.00 19.64 328 GLY C C 1
ATOM 7946 O O . GLY C 1 328 ? 39.994 64.586 91.790 1.00 19.62 328 GLY C O 1
ATOM 7947 N N . LYS C 1 329 ? 42.198 64.685 91.334 1.00 19.19 329 LYS C N 1
ATOM 7948 C CA . LYS C 1 329 ? 42.052 64.263 89.938 1.00 18.89 329 LYS C CA 1
ATOM 7949 C C . LYS C 1 329 ? 41.927 62.742 89.858 1.00 18.73 329 LYS C C 1
ATOM 7950 O O . LYS C 1 329 ? 42.400 62.034 90.745 1.00 18.33 329 LYS C O 1
ATOM 7956 N N . GLU C 1 330 ? 41.293 62.250 88.794 1.00 18.25 330 GLU C N 1
ATOM 7957 C CA . GLU C 1 330 ? 41.144 60.809 88.582 1.00 17.79 330 GLU C CA 1
ATOM 7958 C C . GLU C 1 330 ? 42.512 60.150 88.427 1.00 17.31 330 GLU C C 1
ATOM 7959 O O . GLU C 1 330 ? 43.402 60.700 87.782 1.00 17.52 330 GLU C O 1
ATOM 7965 N N . ALA C 1 331 ? 42.675 58.987 89.044 1.00 16.87 331 ALA C N 1
ATOM 7966 C CA . ALA C 1 331 ? 43.965 58.292 89.060 1.00 16.39 331 ALA C CA 1
ATOM 7967 C C . ALA C 1 331 ? 44.217 57.467 87.785 1.00 16.18 331 ALA C C 1
ATOM 7968 O O . ALA C 1 331 ? 44.261 56.229 87.824 1.00 16.85 331 ALA C O 1
ATOM 7970 N N . ASP C 1 332 ? 44.378 58.175 86.667 1.00 15.56 332 ASP C N 1
ATOM 7971 C CA . ASP C 1 332 ? 44.731 57.584 85.376 1.00 15.75 332 ASP C CA 1
ATOM 7972 C C . ASP C 1 332 ? 46.197 57.887 85.170 1.00 15.92 332 ASP C C 1
ATOM 7973 O O . ASP C 1 332 ? 46.575 59.048 84.982 1.00 15.84 332 ASP C O 1
ATOM 7978 N N . LEU C 1 333 ? 47.026 56.847 85.250 1.00 15.90 333 LEU C N 1
ATOM 7979 C CA . LEU C 1 333 ? 48.466 57.021 85.373 1.00 16.05 333 LEU C CA 1
ATOM 7980 C C . LEU C 1 333 ? 49.228 55.997 84.537 1.00 15.78 333 LEU C C 1
ATOM 7981 O O . LEU C 1 333 ? 48.773 54.873 84.348 1.00 15.34 333 LEU C O 1
ATOM 7986 N N . ILE C 1 334 ? 50.389 56.407 84.039 1.00 15.45 334 ILE C N 1
ATOM 7987 C CA . ILE C 1 334 ? 51.284 55.510 83.316 1.00 15.40 334 ILE C CA 1
ATOM 7988 C 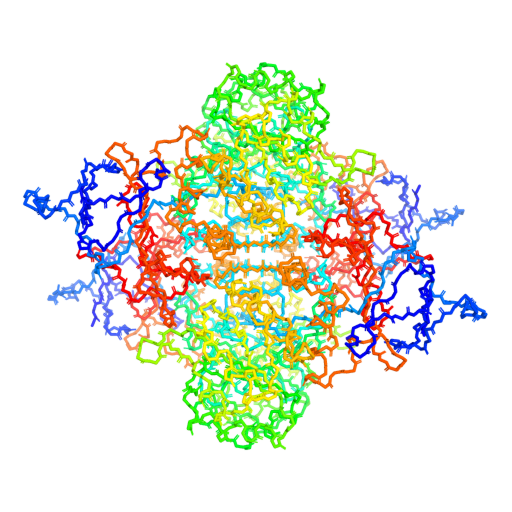C . ILE C 1 334 ? 52.603 55.452 84.066 1.00 15.62 334 ILE C C 1
ATOM 7989 O O . ILE C 1 334 ? 53.098 56.475 84.527 1.00 15.58 334 ILE C O 1
ATOM 7994 N N . ILE C 1 335 ? 53.171 54.257 84.168 1.00 15.46 335 ILE C N 1
ATOM 7995 C CA . ILE C 1 335 ? 54.542 54.109 84.640 1.00 16.12 335 ILE C CA 1
ATOM 7996 C C . ILE C 1 335 ? 55.373 53.622 83.458 1.00 16.10 335 ILE C C 1
ATOM 7997 O O . ILE C 1 335 ? 55.091 52.569 82.884 1.00 15.74 335 ILE C O 1
ATOM 8002 N N . MET C 1 336 ? 56.355 54.433 83.072 1.00 16.40 336 MET C N 1
ATOM 8003 C CA . MET C 1 336 ? 57.122 54.214 81.846 1.00 16.93 336 MET C CA 1
ATOM 8004 C C . MET C 1 336 ? 58.599 54.470 82.070 1.00 16.64 336 MET C C 1
ATOM 8005 O O . MET C 1 336 ? 58.979 55.100 83.046 1.00 16.37 336 MET C O 1
ATOM 8010 N N . ASP C 1 337 ? 59.430 53.998 81.147 1.00 16.85 337 ASP C N 1
ATOM 8011 C CA . ASP C 1 337 ? 60.876 54.209 81.255 1.00 17.08 337 ASP C CA 1
ATOM 8012 C C . ASP C 1 337 ? 61.505 54.329 79.875 1.00 17.31 337 ASP C C 1
ATOM 8013 O O . ASP C 1 337 ? 60.851 54.105 78.849 1.00 17.34 337 ASP C O 1
ATOM 8018 N N . THR C 1 338 ? 62.779 54.698 79.848 1.00 17.42 338 THR C N 1
ATOM 8019 C CA . THR C 1 338 ? 63.572 54.547 78.639 1.00 17.61 338 THR C CA 1
ATOM 8020 C C . THR C 1 338 ? 63.443 53.083 78.178 1.00 17.44 338 THR C C 1
ATOM 8021 O O . THR C 1 338 ? 63.403 52.180 79.017 1.00 17.32 338 THR C O 1
ATOM 8025 N N . PRO C 1 339 ? 63.330 52.844 76.853 1.00 17.99 339 PRO C N 1
ATOM 8026 C CA . PRO C 1 339 ? 63.236 51.456 76.398 1.00 18.54 339 PRO C CA 1
ATOM 8027 C C . PRO C 1 339 ? 64.606 50.790 76.272 1.00 19.31 339 PRO C C 1
ATOM 8028 O O . PRO C 1 339 ? 65.621 51.481 76.121 1.00 19.85 339 PRO C O 1
ATOM 8032 N N . LEU C 1 340 ? 64.635 49.462 76.314 1.00 20.14 340 LEU C N 1
ATOM 8033 C CA . LEU C 1 340 ? 65.897 48.723 76.208 1.00 21.28 340 LEU C CA 1
ATOM 8034 C C . LEU C 1 340 ? 66.659 49.140 74.950 1.00 21.81 340 LEU C C 1
ATOM 8035 O O . LEU C 1 340 ? 66.087 49.183 73.848 1.00 21.65 340 LEU C O 1
ATOM 8040 N N . GLY C 1 341 ? 67.932 49.494 75.128 1.00 22.07 341 GLY C N 1
ATOM 8041 C CA . GLY C 1 341 ? 68.790 49.855 73.998 1.00 22.13 341 GLY C CA 1
ATOM 8042 C C . GLY C 1 341 ? 68.801 51.320 73.604 1.00 22.23 341 GLY C C 1
ATOM 8043 O O . GLY C 1 341 ? 69.607 51.731 72.764 1.00 22.40 341 GLY C O 1
ATOM 8044 N N . SER C 1 342 ? 67.915 52.118 74.196 1.00 21.74 342 SER C N 1
ATOM 8045 C CA . SER C 1 342 ? 67.896 53.549 73.929 1.00 21.47 342 SER C CA 1
ATOM 8046 C C . SER C 1 342 ? 69.131 54.225 74.519 1.00 21.50 342 SER C C 1
ATOM 8047 O O . SER C 1 342 ? 69.626 53.819 75.571 1.00 21.63 342 SER C O 1
ATOM 8050 N N . VAL C 1 343 ? 69.616 55.253 73.833 1.00 21.33 343 VAL C N 1
ATOM 8051 C CA . VAL C 1 343 ? 70.675 56.116 74.365 1.00 21.75 343 VAL C CA 1
ATOM 8052 C C . VAL C 1 343 ? 70.229 56.874 75.626 1.00 21.69 343 VAL C C 1
ATOM 8053 O O . VAL C 1 343 ? 71.063 57.354 76.400 1.00 21.40 343 VAL C O 1
ATOM 8057 N N . ALA C 1 344 ? 68.913 56.981 75.818 1.00 21.22 344 ALA C N 1
ATOM 8058 C CA . ALA C 1 344 ? 68.336 57.770 76.908 1.00 20.83 344 ALA C CA 1
ATOM 8059 C C . ALA C 1 344 ? 68.383 57.063 78.255 1.00 20.70 344 ALA C C 1
ATOM 8060 O O . ALA C 1 344 ? 68.181 55.845 78.337 1.00 20.63 344 ALA C O 1
ATOM 8062 N N . GLU C 1 345 ? 68.608 57.848 79.308 1.00 20.62 345 GLU C N 1
ATOM 8063 C CA . GLU C 1 345 ? 68.660 57.341 80.683 1.00 21.01 345 GLU C CA 1
ATOM 8064 C C . GLU C 1 345 ? 67.287 57.224 81.347 1.00 20.49 345 GLU C C 1
ATOM 8065 O O . GLU C 1 345 ? 67.126 56.476 82.313 1.00 20.49 345 GLU C O 1
ATOM 8071 N N . ASP C 1 346 ? 66.309 57.978 80.847 1.00 19.97 346 ASP C N 1
ATOM 8072 C CA . ASP C 1 346 ? 64.951 57.925 81.391 1.00 19.80 346 ASP C CA 1
ATOM 8073 C C . ASP C 1 346 ? 63.862 58.152 80.334 1.00 19.09 346 ASP C C 1
ATOM 8074 O O . ASP C 1 346 ? 64.165 58.389 79.166 1.00 18.63 346 ASP C O 1
ATOM 8079 N N . ALA C 1 347 ? 62.597 58.064 80.746 1.00 18.82 347 ALA C N 1
ATOM 8080 C CA . ALA C 1 347 ? 61.478 58.160 79.794 1.00 18.16 347 ALA C CA 1
ATOM 8081 C C . ALA C 1 347 ? 61.436 59.495 79.051 1.00 17.92 347 ALA C C 1
ATOM 8082 O O . ALA C 1 347 ? 61.253 59.520 77.833 1.00 17.63 347 ALA C O 1
ATOM 8084 N N . MET C 1 348 ? 61.624 60.601 79.773 1.00 18.04 348 MET C N 1
ATOM 8085 C CA . MET C 1 348 ? 61.624 61.931 79.155 1.00 18.05 348 MET C CA 1
ATOM 8086 C C . MET C 1 348 ? 62.788 62.080 78.184 1.00 17.73 348 MET C C 1
ATOM 8087 O O . MET C 1 348 ? 62.622 62.629 77.103 1.00 17.87 348 MET C O 1
ATOM 8092 N N . GLY C 1 349 ? 63.951 61.564 78.572 1.00 17.81 349 GLY C N 1
ATOM 8093 C CA . GLY C 1 349 ? 65.124 61.522 77.693 1.00 17.79 349 GLY C CA 1
ATOM 8094 C C . GLY C 1 349 ? 64.861 60.758 76.407 1.00 17.77 349 GLY C C 1
ATOM 8095 O O . GLY C 1 349 ? 65.301 61.166 75.329 1.00 17.48 349 GLY C O 1
ATOM 8096 N N . ALA C 1 350 ? 64.141 59.640 76.521 1.00 17.09 350 ALA C N 1
ATOM 8097 C CA . ALA C 1 350 ? 63.789 58.827 75.359 1.00 16.88 350 ALA C CA 1
ATOM 8098 C C . ALA C 1 350 ? 62.885 59.610 74.405 1.00 16.69 350 ALA C C 1
ATOM 8099 O O . ALA C 1 350 ? 63.130 59.661 73.195 1.00 16.82 350 ALA C O 1
ATOM 8101 N N . ILE C 1 351 ? 61.869 60.258 74.963 1.00 16.71 351 ILE C N 1
ATOM 8102 C CA . ILE C 1 351 ? 60.956 61.083 74.171 1.00 17.06 351 ILE C CA 1
ATOM 8103 C C . ILE C 1 351 ? 61.729 62.178 73.427 1.00 17.38 351 ILE C C 1
ATOM 8104 O O . ILE C 1 351 ? 61.576 62.336 72.214 1.00 17.89 351 ILE C O 1
ATOM 8109 N N . ALA C 1 352 ? 62.588 62.900 74.143 1.00 17.70 352 ALA C N 1
ATOM 8110 C CA . ALA C 1 352 ? 63.418 63.951 73.529 1.00 18.25 352 ALA C CA 1
ATOM 8111 C C . ALA C 1 352 ? 64.355 63.404 72.450 1.00 18.26 352 ALA C C 1
ATOM 8112 O O . ALA C 1 352 ? 64.680 64.106 71.491 1.00 18.89 352 ALA C O 1
ATOM 8114 N N . ALA C 1 353 ? 64.787 62.157 72.615 1.00 18.48 353 ALA C N 1
ATOM 8115 C CA . ALA C 1 353 ? 65.697 61.501 71.665 1.00 18.61 353 ALA C CA 1
ATOM 8116 C C . ALA C 1 353 ? 64.966 60.924 70.452 1.00 18.84 353 ALA C C 1
ATOM 8117 O O . ALA C 1 353 ? 65.606 60.478 69.496 1.00 19.31 353 ALA C O 1
ATOM 8119 N N . GLY C 1 354 ? 63.634 60.919 70.508 1.00 18.82 354 GLY C N 1
ATOM 8120 C CA . GLY C 1 354 ? 62.809 60.340 69.438 1.00 18.64 354 GLY C CA 1
ATOM 8121 C C . GLY C 1 354 ? 62.391 58.890 69.635 1.00 18.74 354 GLY C C 1
ATOM 8122 O O . GLY C 1 354 ? 61.722 58.316 68.769 1.00 18.79 354 GLY C O 1
ATOM 8123 N N . ASP C 1 355 ? 62.795 58.285 70.753 1.00 18.84 355 ASP C N 1
ATOM 8124 C CA . ASP C 1 355 ? 62.471 56.878 71.037 1.00 18.45 355 ASP C CA 1
ATOM 8125 C C . ASP C 1 355 ? 61.155 56.766 71.809 1.00 18.03 355 ASP C C 1
ATOM 8126 O O . ASP C 1 355 ? 60.981 57.414 72.837 1.00 18.00 355 ASP C O 1
ATOM 8131 N N . ILE C 1 356 ? 60.229 55.940 71.319 1.00 17.57 356 ILE C N 1
ATOM 8132 C CA . ILE C 1 356 ? 59.012 55.630 72.071 1.00 17.01 356 ILE C CA 1
ATOM 8133 C C . ILE C 1 356 ? 59.399 54.970 73.398 1.00 16.57 356 ILE C C 1
ATOM 8134 O O . ILE C 1 356 ? 60.140 53.987 73.404 1.00 16.52 356 ILE C O 1
ATOM 8139 N N . PRO C 1 357 ? 58.919 55.521 74.525 1.00 16.39 357 PRO C N 1
ATOM 8140 C CA . PRO C 1 357 ? 59.238 54.927 75.829 1.00 16.06 357 PRO C CA 1
ATOM 8141 C C . PRO C 1 357 ? 58.543 53.588 76.034 1.00 16.12 357 PRO C C 1
ATOM 8142 O O . PRO C 1 357 ? 57.542 53.306 75.375 1.00 15.47 357 PRO C O 1
ATOM 8146 N N . GLY C 1 358 ? 59.103 52.762 76.920 1.00 15.77 358 GLY C N 1
ATOM 8147 C CA . GLY C 1 358 ? 58.479 51.514 77.322 1.00 15.59 358 GLY C CA 1
ATOM 8148 C C . GLY C 1 358 ? 57.468 51.755 78.425 1.00 16.61 358 GLY C C 1
ATOM 8149 O O . GLY C 1 358 ? 57.781 52.368 79.449 1.00 16.77 358 GLY C O 1
ATOM 8150 N N . ILE C 1 359 ? 56.243 51.290 78.210 1.00 16.53 359 ILE C N 1
ATOM 8151 C CA . ILE C 1 359 ? 55.207 51.393 79.230 1.00 16.37 359 ILE C CA 1
ATOM 8152 C C . ILE C 1 359 ? 55.144 50.093 80.023 1.00 16.84 359 ILE C C 1
ATOM 8153 O O . ILE C 1 359 ? 55.018 49.011 79.440 1.00 16.38 359 ILE C O 1
ATOM 8158 N N . SER C 1 360 ? 55.261 50.198 81.347 1.00 16.96 360 SER C N 1
ATOM 8159 C CA . SER C 1 360 ? 55.127 49.017 82.203 1.00 17.35 360 SER C CA 1
ATOM 8160 C C . SER C 1 360 ? 53.723 48.879 82.772 1.00 17.60 360 SER C C 1
ATOM 8161 O O . SER C 1 360 ? 53.066 47.872 82.544 1.00 17.94 360 SER C O 1
ATOM 8164 N N . VAL C 1 361 ? 53.253 49.903 83.482 1.00 17.26 361 VAL C N 1
ATOM 8165 C CA . VAL C 1 361 ? 51.946 49.843 84.133 1.00 16.83 361 VAL C CA 1
ATOM 8166 C C . VAL C 1 361 ? 51.070 50.996 83.650 1.00 16.25 361 VAL C C 1
ATOM 8167 O O . VAL C 1 361 ? 51.553 52.104 83.461 1.00 16.08 361 VAL C O 1
ATOM 8171 N N . VAL C 1 362 ? 49.790 50.709 83.424 1.00 16.08 362 VAL C N 1
ATOM 8172 C CA . VAL C 1 362 ? 48.782 51.751 83.239 1.00 15.72 362 VAL C CA 1
ATOM 8173 C C . VAL C 1 362 ? 47.656 51.548 84.253 1.00 15.76 362 VAL C C 1
ATOM 8174 O O . VAL C 1 362 ? 47.102 50.445 84.365 1.00 15.21 362 VAL C O 1
ATOM 8178 N N . LEU C 1 363 ? 47.324 52.614 84.983 1.00 15.78 363 LEU C N 1
ATOM 8179 C CA . LEU C 1 363 ? 46.166 52.620 85.878 1.00 15.88 363 LEU C CA 1
ATOM 8180 C C . LEU C 1 363 ? 45.038 53.465 85.298 1.00 15.87 363 LEU C C 1
ATOM 8181 O O . LEU C 1 363 ? 45.282 54.533 84.741 1.00 15.64 363 LEU C O 1
ATOM 8186 N N . ILE C 1 364 ? 43.807 52.977 85.417 1.00 15.96 364 ILE C N 1
ATOM 8187 C CA . ILE C 1 364 ? 42.628 53.798 85.144 1.00 16.29 364 ILE C CA 1
ATOM 8188 C C . ILE C 1 364 ? 41.739 53.741 86.383 1.00 17.13 364 ILE C C 1
ATOM 8189 O O . ILE C 1 364 ? 41.381 52.648 86.855 1.00 17.35 364 ILE C O 1
ATOM 8194 N N . ASP C 1 365 ? 41.390 54.917 86.899 1.00 17.63 365 ASP C N 1
ATOM 8195 C CA . ASP C 1 365 ? 40.724 55.048 88.190 1.00 18.55 365 ASP C CA 1
ATOM 8196 C C . ASP C 1 365 ? 41.447 54.249 89.275 1.00 18.51 365 ASP C C 1
ATOM 8197 O O . ASP C 1 365 ? 40.812 53.644 90.138 1.00 18.77 365 ASP C O 1
ATOM 8202 N N . GLY C 1 366 ? 42.775 54.246 89.221 1.00 18.69 366 GLY C N 1
ATOM 8203 C CA . GLY C 1 366 ? 43.590 53.546 90.214 1.00 19.54 366 GLY C CA 1
ATOM 8204 C C . GLY C 1 366 ? 43.751 52.045 90.030 1.00 20.12 366 GLY C C 1
ATOM 8205 O O . GLY C 1 366 ? 44.555 51.425 90.725 1.00 20.08 366 GLY C O 1
ATOM 8206 N N . GLU C 1 367 ? 42.997 51.460 89.097 1.00 20.46 367 GLU C N 1
ATOM 8207 C CA . GLU C 1 367 ? 43.041 50.017 88.834 1.00 21.47 367 GLU C CA 1
ATOM 8208 C C . GLU C 1 367 ? 44.043 49.707 87.734 1.00 20.77 367 GLU C C 1
ATOM 8209 O O . GLU C 1 367 ? 44.071 50.386 86.712 1.00 20.24 367 GLU C O 1
ATOM 8215 N N . ALA C 1 368 ? 44.864 48.681 87.941 1.00 20.56 368 ALA C N 1
ATOM 8216 C CA . ALA C 1 368 ? 45.861 48.311 86.946 1.00 20.38 368 ALA C CA 1
ATOM 8217 C C . ALA C 1 368 ? 45.165 47.629 85.774 1.00 20.25 368 ALA C C 1
ATOM 8218 O O . ALA C 1 368 ? 44.537 46.578 85.935 1.00 21.36 368 ALA C O 1
ATOM 8220 N N . VAL C 1 369 ? 45.223 48.269 84.611 1.00 19.25 369 VAL C N 1
ATOM 8221 C CA . VAL C 1 369 ? 44.604 47.734 83.395 1.00 18.35 369 VAL C CA 1
ATOM 8222 C C . VAL C 1 369 ? 45.670 47.213 82.421 1.00 18.18 369 VAL C C 1
ATOM 8223 O O . VAL C 1 369 ? 45.361 46.466 81.488 1.00 18.12 369 VAL C O 1
ATOM 8227 N N . VAL C 1 370 ? 46.916 47.634 82.642 1.00 17.46 370 VAL C N 1
ATOM 8228 C CA . VAL C 1 370 ? 48.085 47.140 81.906 1.00 17.11 370 VAL C CA 1
ATOM 8229 C C . VAL C 1 370 ? 49.197 46.882 82.926 1.00 17.44 370 VAL C C 1
ATOM 8230 O O . VAL C 1 370 ? 49.479 47.737 83.773 1.00 16.78 370 VAL C O 1
ATOM 8234 N N . THR C 1 371 ? 49.829 45.710 82.854 1.00 18.05 371 THR C N 1
ATOM 8235 C CA . THR C 1 371 ? 50.977 45.422 83.730 1.00 18.62 371 THR C CA 1
ATOM 8236 C C . THR C 1 371 ? 52.278 45.213 82.950 1.00 18.78 371 THR C C 1
ATOM 8237 O O . THR C 1 371 ? 53.357 45.099 83.542 1.00 19.07 371 THR C O 1
ATOM 8241 N N . LYS C 1 372 ? 52.150 45.178 81.622 1.00 18.40 372 LYS C N 1
ATOM 8242 C CA . LYS C 1 372 ? 53.257 45.230 80.685 1.00 18.86 372 LYS C CA 1
ATOM 8243 C C . LYS C 1 372 ? 52.655 45.540 79.327 1.00 18.09 372 LYS C C 1
ATOM 8244 O O . LYS C 1 372 ? 51.775 44.818 78.858 1.00 17.88 372 LYS C O 1
ATOM 8250 N N . SER C 1 373 ? 53.097 46.624 78.695 1.00 17.72 373 SER C N 1
ATOM 8251 C CA . SER C 1 373 ? 52.546 46.959 77.382 1.00 17.44 373 SER C CA 1
ATOM 8252 C C . SER C 1 373 ? 52.856 45.881 76.349 1.00 18.01 373 SER C C 1
ATOM 8253 O O . SER C 1 373 ? 54.003 45.426 76.243 1.00 17.61 373 SER C O 1
ATOM 8256 N N . ARG C 1 374 ? 51.832 45.486 75.588 1.00 18.48 374 ARG C N 1
ATOM 8257 C CA . ARG C 1 374 ? 52.003 44.533 74.494 1.00 19.54 374 ARG C CA 1
ATOM 8258 C C . ARG C 1 374 ? 52.467 45.239 73.214 1.00 19.07 374 ARG C C 1
ATOM 8259 O O . ARG C 1 374 ? 52.787 44.578 72.215 1.00 19.55 374 ARG C O 1
ATOM 8267 N N . ASN C 1 375 ? 52.506 46.572 73.247 1.00 18.09 375 ASN C N 1
ATOM 8268 C CA . ASN C 1 375 ? 52.775 47.376 72.049 1.00 18.19 375 ASN C CA 1
ATOM 8269 C C . ASN C 1 375 ? 54.070 48.186 72.066 1.00 17.53 375 ASN C C 1
ATOM 8270 O O . ASN C 1 375 ? 54.755 48.276 71.051 1.00 17.66 375 ASN C O 1
ATOM 8275 N N . THR C 1 376 ? 54.395 48.804 73.199 1.00 17.14 376 THR C N 1
ATOM 8276 C CA . THR C 1 376 ? 55.625 49.600 73.275 1.00 16.51 376 THR C CA 1
ATOM 8277 C C . THR C 1 376 ? 56.830 48.662 73.328 1.00 16.79 376 THR C C 1
ATOM 8278 O O . THR C 1 376 ? 56.681 47.487 73.677 1.00 16.60 376 THR C O 1
ATOM 8282 N N . PRO C 1 377 ? 58.029 49.170 72.980 1.00 17.23 377 PRO C N 1
ATOM 8283 C CA . PRO C 1 377 ? 59.235 48.432 73.344 1.00 17.61 377 PRO C CA 1
ATOM 8284 C C . PRO C 1 377 ? 59.314 48.241 74.859 1.00 17.64 377 PRO C C 1
ATOM 8285 O O . PRO C 1 377 ? 58.621 48.947 75.602 1.00 17.14 377 PRO C O 1
ATOM 8289 N N . PRO C 1 378 ? 60.142 47.288 75.322 1.00 18.30 378 PRO C N 1
ATOM 8290 C CA . PRO C 1 378 ? 60.191 47.006 76.763 1.00 18.33 378 PRO C CA 1
ATOM 8291 C C . PRO C 1 378 ? 60.876 48.101 77.579 1.00 18.59 378 PRO C C 1
ATOM 8292 O O . PRO C 1 378 ? 61.961 48.577 77.207 1.00 18.83 378 PRO C O 1
ATOM 8296 N N . ALA C 1 379 ? 60.233 48.496 78.677 1.00 18.79 379 ALA C N 1
ATOM 8297 C CA . ALA C 1 379 ? 60.826 49.405 79.654 1.00 18.59 379 ALA C CA 1
ATOM 8298 C C . ALA C 1 379 ? 62.078 48.774 80.256 1.00 18.83 379 ALA C C 1
ATOM 8299 O O . ALA C 1 379 ? 62.064 47.605 80.624 1.00 18.84 379 ALA C O 1
ATOM 8301 N N . LYS C 1 380 ? 63.152 49.556 80.371 1.00 19.04 380 LYS C N 1
ATOM 8302 C CA . LYS C 1 380 ? 64.366 49.083 81.030 1.00 19.09 380 LYS C CA 1
ATOM 8303 C C . LYS C 1 380 ? 64.067 48.694 82.479 1.00 19.28 380 LYS C C 1
ATOM 8304 O O . LYS C 1 380 ? 64.417 47.590 82.919 1.00 19.31 380 LYS C O 1
ATOM 8310 N N . ARG C 1 381 ? 63.415 49.605 83.204 1.00 19.12 381 ARG C N 1
ATOM 8311 C CA . ARG C 1 381 ? 62.991 49.371 84.582 1.00 19.17 381 ARG C CA 1
ATOM 8312 C C . ARG C 1 381 ? 61.476 49.288 84.607 1.00 19.47 381 ARG C C 1
ATOM 8313 O O . ARG C 1 381 ? 60.786 50.300 84.429 1.00 19.61 381 ARG C O 1
ATOM 8321 N N . ALA C 1 382 ? 60.962 48.083 84.815 1.00 19.57 382 ALA C N 1
ATOM 8322 C CA . ALA C 1 382 ? 59.523 47.848 84.833 1.00 20.24 382 ALA C CA 1
ATOM 8323 C C . ALA C 1 382 ? 58.981 48.021 86.242 1.00 20.70 382 ALA C C 1
ATOM 8324 O O . ALA C 1 382 ? 59.599 47.582 87.215 1.00 20.00 382 ALA C O 1
ATOM 8326 N N . ALA C 1 383 ? 57.830 48.667 86.350 1.00 21.31 383 ALA C N 1
ATOM 8327 C CA . ALA C 1 383 ? 57.129 48.744 87.624 1.00 22.40 383 ALA C CA 1
ATOM 8328 C C . ALA C 1 383 ? 56.660 47.354 88.053 1.00 23.15 383 ALA C C 1
ATOM 8329 O O . ALA C 1 383 ? 56.311 46.524 87.206 1.00 22.98 383 ALA C O 1
ATOM 8331 N N . LYS C 1 384 ? 56.676 47.105 89.363 1.00 23.92 384 LYS C N 1
ATOM 8332 C CA . LYS C 1 384 ? 56.197 45.845 89.932 1.00 25.17 384 LYS C CA 1
ATOM 8333 C C . LYS C 1 384 ? 55.090 46.109 90.937 1.00 25.17 384 LYS C C 1
ATOM 8334 O O . LYS C 1 384 ? 55.264 46.891 91.871 1.00 24.82 384 LYS C O 1
ATOM 8340 N N . ILE C 1 385 ? 53.952 45.456 90.736 1.00 25.94 385 ILE C N 1
ATOM 8341 C CA . ILE C 1 385 ? 52.884 45.481 91.720 1.00 26.70 385 ILE C CA 1
ATOM 8342 C C . ILE C 1 385 ? 53.209 44.414 92.769 1.00 27.47 385 ILE C C 1
ATOM 8343 O O . ILE C 1 385 ? 53.306 43.226 92.451 1.00 27.37 385 ILE C O 1
ATOM 8348 N N . LEU C 1 386 ? 53.408 44.854 94.010 1.00 28.05 386 LEU C N 1
ATOM 8349 C CA . LEU C 1 386 ? 53.844 43.956 95.085 1.00 28.86 386 LEU C CA 1
ATOM 8350 C C . LEU C 1 386 ? 52.699 43.145 95.699 1.00 29.38 386 LEU C C 1
ATOM 8351 O O . LEU C 1 386 ? 51.532 43.552 95.647 1.00 30.20 386 LEU C O 1
ATOM 8356 N N . SER D 1 2 ? 48.834 43.105 24.648 1.00 41.06 2 SER D N 1
ATOM 8357 C CA . SER D 1 2 ? 48.223 44.211 25.440 1.00 41.02 2 SER D CA 1
ATOM 8358 C C . SER D 1 2 ? 49.100 45.461 25.441 1.00 40.43 2 SER D C 1
ATOM 8359 O O . SER D 1 2 ? 50.305 45.393 25.705 1.00 40.44 2 SER D O 1
ATOM 8362 N N . LYS D 1 3 ? 48.483 46.597 25.133 1.00 39.68 3 LYS D N 1
ATOM 8363 C CA . LYS D 1 3 ? 49.184 47.871 25.078 1.00 38.85 3 LYS D CA 1
ATOM 8364 C C . LYS D 1 3 ? 48.373 48.957 25.782 1.00 38.21 3 LYS D C 1
ATOM 8365 O O . LYS D 1 3 ? 47.151 49.033 25.631 1.00 38.00 3 LYS D O 1
ATOM 8371 N N . THR D 1 4 ? 49.071 49.783 26.556 1.00 37.25 4 THR D N 1
ATOM 8372 C CA . THR D 1 4 ? 48.467 50.911 27.252 1.00 36.63 4 THR D CA 1
ATOM 8373 C C . THR D 1 4 ? 49.321 52.147 27.017 1.00 36.16 4 THR D C 1
ATOM 8374 O O . THR D 1 4 ? 50.550 52.074 27.029 1.00 36.24 4 THR D O 1
ATOM 8378 N N . ILE D 1 5 ? 48.669 53.278 26.773 1.00 35.73 5 ILE D N 1
ATOM 8379 C CA . ILE D 1 5 ? 49.381 54.540 26.647 1.00 35.32 5 ILE D CA 1
ATOM 8380 C C . ILE D 1 5 ? 48.889 55.528 27.698 1.00 35.24 5 ILE D C 1
ATOM 8381 O O . ILE D 1 5 ? 47.687 55.792 27.801 1.00 35.32 5 ILE D O 1
ATOM 8386 N N . ILE D 1 6 ? 49.825 56.053 28.485 1.00 35.19 6 ILE D N 1
ATOM 8387 C CA . ILE D 1 6 ? 49.528 57.127 29.426 1.00 35.18 6 ILE D CA 1
ATOM 8388 C C . ILE D 1 6 ? 49.984 58.439 28.807 1.00 35.39 6 ILE D C 1
ATOM 8389 O O . ILE D 1 6 ? 51.177 58.656 28.610 1.00 35.56 6 ILE D O 1
ATOM 8394 N N . LYS D 1 7 ? 49.021 59.300 28.494 1.00 35.78 7 LYS D N 1
ATOM 8395 C CA . LYS D 1 7 ? 49.294 60.576 27.837 1.00 36.18 7 LYS D CA 1
ATOM 8396 C C . LYS D 1 7 ? 49.022 61.743 28.779 1.00 36.25 7 LYS D C 1
ATOM 8397 O O . LYS D 1 7 ? 48.428 61.561 29.848 1.00 36.30 7 LYS D O 1
ATOM 8403 N N . ASN D 1 8 ? 49.453 62.937 28.364 1.00 36.17 8 ASN D N 1
ATOM 8404 C CA . ASN D 1 8 ? 49.176 64.190 29.077 1.00 35.98 8 ASN D CA 1
ATOM 8405 C C . ASN D 1 8 ? 49.735 64.188 30.508 1.00 35.57 8 ASN D C 1
ATOM 8406 O O . ASN D 1 8 ? 49.078 64.628 31.455 1.00 35.60 8 ASN D O 1
ATOM 8411 N N . ILE D 1 9 ? 50.960 63.689 30.642 1.00 34.70 9 ILE D N 1
ATOM 8412 C CA . ILE D 1 9 ? 51.649 63.656 31.928 1.00 34.12 9 ILE D CA 1
ATOM 8413 C C . ILE D 1 9 ? 52.346 64.996 32.175 1.00 33.87 9 ILE D C 1
ATOM 8414 O O . ILE D 1 9 ? 53.112 65.471 31.329 1.00 33.86 9 ILE D O 1
ATOM 8419 N N . GLY D 1 10 ? 52.079 65.590 33.337 1.00 33.35 10 GLY D N 1
ATOM 8420 C CA . GLY D 1 10 ? 52.680 66.866 33.718 1.00 32.85 10 GLY D CA 1
ATOM 8421 C C . GLY D 1 10 ? 54.115 66.748 34.192 1.00 32.55 10 GLY D C 1
ATOM 8422 O O . GLY D 1 10 ? 54.932 67.640 33.951 1.00 32.46 10 GLY D O 1
ATOM 8423 N N . LYS D 1 11 ? 54.415 65.651 34.885 1.00 32.00 11 LYS D N 1
ATOM 8424 C CA . LYS D 1 11 ? 55.767 65.370 35.361 1.00 31.49 11 LYS D CA 1
ATOM 8425 C C . LYS D 1 11 ? 55.992 63.867 35.472 1.00 31.02 11 LYS D C 1
ATOM 8426 O O . LYS D 1 11 ? 55.136 63.135 35.977 1.00 30.75 11 LYS D O 1
ATOM 8432 N N . ILE D 1 12 ? 57.143 63.405 34.992 1.00 30.43 12 ILE D N 1
ATOM 8433 C CA . ILE D 1 12 ? 57.529 62.011 35.182 1.00 29.70 12 ILE D CA 1
ATOM 8434 C C . ILE D 1 12 ? 58.697 61.952 36.155 1.00 29.35 12 ILE D C 1
ATOM 8435 O O . ILE D 1 12 ? 59.759 62.537 35.909 1.00 29.21 12 ILE D O 1
ATOM 8440 N N . VAL D 1 13 ? 58.473 61.271 37.277 1.00 28.72 13 VAL D N 1
ATOM 8441 C CA . VAL D 1 13 ? 59.516 61.034 38.272 1.00 28.15 13 VAL D CA 1
ATOM 8442 C C . VAL D 1 13 ? 59.969 59.592 38.092 1.00 27.82 13 VAL D C 1
ATOM 8443 O O . VAL D 1 13 ? 59.170 58.665 38.207 1.00 27.81 13 VAL D O 1
ATOM 8447 N N . SER D 1 14 ? 61.253 59.414 37.792 1.00 27.44 14 SER D N 1
ATOM 8448 C CA . SER D 1 14 ? 61.771 58.138 37.302 1.00 27.31 14 SER D CA 1
ATOM 8449 C C . SER D 1 14 ? 61.994 57.067 38.369 1.00 27.09 14 SER D C 1
ATOM 8450 O O . SER D 1 14 ? 61.898 55.879 38.074 1.00 27.25 14 SER D O 1
ATOM 8453 N N . GLY D 1 15 ? 62.326 57.484 39.587 1.00 26.84 15 GLY D N 1
ATOM 8454 C CA . GLY D 1 15 ? 62.729 56.542 40.631 1.00 26.73 15 GLY D CA 1
ATOM 8455 C C . GLY D 1 15 ? 64.210 56.200 40.575 1.00 26.95 15 GLY D C 1
ATOM 8456 O O . GLY D 1 15 ? 64.711 55.448 41.407 1.00 26.36 15 GLY D O 1
ATOM 8457 N N . ASP D 1 16 ? 64.909 56.765 39.591 1.00 27.32 16 ASP D N 1
ATOM 8458 C CA . ASP D 1 16 ? 66.344 56.538 39.405 1.00 27.95 16 ASP D CA 1
ATOM 8459 C C . ASP D 1 16 ? 67.103 57.758 39.898 1.00 27.85 16 ASP D C 1
ATOM 8460 O O . ASP D 1 16 ? 67.087 58.809 39.254 1.00 27.88 16 ASP D O 1
ATOM 8465 N N . ILE D 1 17 ? 67.781 57.608 41.033 1.00 28.08 17 ILE D N 1
ATOM 8466 C CA . ILE D 1 17 ? 68.502 58.709 41.678 1.00 28.59 17 ILE D CA 1
ATOM 8467 C C . ILE D 1 17 ? 69.589 59.347 40.786 1.00 29.22 17 ILE D C 1
ATOM 8468 O O . ILE D 1 17 ? 69.988 60.482 41.007 1.00 29.08 17 ILE D O 1
ATOM 8473 N N . LYS D 1 18 ? 70.039 58.614 39.771 1.00 30.45 18 LYS D N 1
ATOM 8474 C CA . LYS D 1 18 ? 70.978 59.147 38.776 1.00 31.41 18 LYS D CA 1
ATOM 8475 C C . LYS D 1 18 ? 70.330 60.216 37.894 1.00 31.99 18 LYS D C 1
ATOM 8476 O O . LYS D 1 18 ? 70.995 61.168 37.472 1.00 32.24 18 LYS D O 1
ATOM 8482 N N . SER D 1 19 ? 69.039 60.053 37.608 1.00 32.50 19 SER D N 1
ATOM 8483 C CA . SER D 1 19 ? 68.274 61.045 36.842 1.00 33.30 19 SER D CA 1
ATOM 8484 C C . SER D 1 19 ? 66.803 61.004 37.246 1.00 33.13 19 SER D C 1
ATOM 8485 O O . SER D 1 19 ? 65.991 60.374 36.565 1.00 32.99 19 SER D O 1
ATOM 8488 N N . PRO D 1 20 ? 66.455 61.686 38.353 1.00 33.43 20 PRO D N 1
ATOM 8489 C CA . PRO D 1 20 ? 65.146 61.533 38.996 1.00 33.49 20 PRO D CA 1
ATOM 8490 C C . PRO D 1 20 ? 63.946 62.005 38.172 1.00 33.77 20 PRO D C 1
ATOM 8491 O O . PRO D 1 20 ? 62.826 61.561 38.433 1.00 33.35 20 PRO D O 1
ATOM 8495 N N . VAL D 1 21 ? 64.177 62.887 37.197 1.00 34.18 21 VAL D N 1
ATOM 8496 C CA . VAL D 1 21 ? 63.094 63.440 36.369 1.00 34.85 21 VAL D CA 1
ATOM 8497 C C . VAL D 1 21 ? 63.329 63.160 34.880 1.00 35.40 21 VAL D C 1
ATOM 8498 O O . VAL D 1 21 ? 64.444 63.318 34.378 1.00 35.42 21 VAL D O 1
ATOM 8502 N N . LEU D 1 22 ? 62.277 62.731 34.190 1.00 35.95 22 LEU D N 1
ATOM 8503 C CA . LEU D 1 22 ? 62.331 62.521 32.745 1.00 36.74 22 LEU D CA 1
ATOM 8504 C C . LEU D 1 22 ? 61.540 63.608 32.030 1.00 37.22 22 LEU D C 1
ATOM 8505 O O . LEU D 1 22 ? 60.367 63.844 32.340 1.00 37.24 22 LEU D O 1
ATOM 8510 N N . GLN D 1 23 ? 62.195 64.277 31.083 1.00 37.72 23 GLN D N 1
ATOM 8511 C CA . GLN D 1 23 ? 61.567 65.353 30.325 1.00 38.05 23 GLN D CA 1
ATOM 8512 C C . GLN D 1 23 ? 60.762 64.739 29.186 1.00 37.84 23 GLN D C 1
ATOM 8513 O O . GLN D 1 23 ? 61.205 64.704 28.036 1.00 38.07 23 GLN D O 1
ATOM 8519 N N . ALA D 1 24 ? 59.584 64.229 29.537 1.00 37.55 24 ALA D N 1
ATOM 8520 C CA . ALA D 1 24 ? 58.676 63.572 28.606 1.00 37.11 24 ALA D CA 1
ATOM 8521 C C . ALA D 1 24 ? 57.257 63.675 29.153 1.00 36.91 24 ALA D C 1
ATOM 8522 O O . ALA D 1 24 ? 57.068 64.021 30.326 1.00 37.07 24 ALA D O 1
ATOM 8524 N N . ASP D 1 25 ? 56.264 63.379 28.318 1.00 36.36 25 ASP D N 1
ATOM 8525 C CA . ASP D 1 25 ? 54.865 63.547 28.715 1.00 35.96 25 ASP D CA 1
ATOM 8526 C C . ASP D 1 25 ? 53.966 62.364 28.359 1.00 35.40 25 ASP D C 1
ATOM 8527 O O . ASP D 1 25 ? 52.752 62.412 28.578 1.00 35.20 25 ASP D O 1
ATOM 8532 N N . THR D 1 26 ? 54.565 61.310 27.813 1.00 34.56 26 THR D N 1
ATOM 8533 C CA . THR D 1 26 ? 53.820 60.144 27.348 1.00 34.15 26 THR D CA 1
ATOM 8534 C C . THR D 1 26 ? 54.596 58.873 27.674 1.00 33.60 26 THR D C 1
ATOM 8535 O O . THR D 1 26 ? 55.816 58.831 27.510 1.00 33.60 26 THR D O 1
ATOM 8539 N N . ILE D 1 27 ? 53.883 57.849 28.144 1.00 33.19 27 ILE D N 1
ATOM 8540 C CA . ILE D 1 27 ? 54.480 56.543 28.434 1.00 32.69 27 ILE D CA 1
ATOM 8541 C C . ILE D 1 27 ? 53.685 55.435 27.757 1.00 32.52 27 ILE D C 1
ATOM 8542 O O . ILE D 1 27 ? 52.453 55.396 27.846 1.00 32.54 27 ILE D O 1
ATOM 8547 N N . VAL D 1 28 ? 54.406 54.537 27.092 1.00 32.39 28 VAL D N 1
ATOM 8548 C CA . VAL D 1 28 ? 53.810 53.393 26.413 1.00 32.43 28 VAL D CA 1
ATOM 8549 C C . VAL D 1 28 ? 54.169 52.109 27.153 1.00 32.36 28 VAL D C 1
ATOM 8550 O O . VAL D 1 28 ? 55.342 51.847 27.430 1.00 32.03 28 VAL D O 1
ATOM 8554 N N . VAL D 1 29 ? 53.141 51.325 27.459 1.00 32.53 29 VAL D N 1
ATOM 8555 C CA . VAL D 1 29 ? 53.286 50.041 28.130 1.00 32.76 29 VAL D CA 1
ATOM 8556 C C . VAL D 1 29 ? 52.878 48.922 27.176 1.00 33.12 29 VAL D C 1
ATOM 8557 O O . VAL D 1 29 ? 51.791 48.963 26.589 1.00 33.22 29 VAL D O 1
ATOM 8561 N N . GLU D 1 30 ? 53.760 47.938 27.020 1.00 33.26 30 GLU D N 1
ATOM 8562 C CA . GLU D 1 30 ? 53.505 46.793 26.155 1.00 34.09 30 GLU D CA 1
ATOM 8563 C C . GLU D 1 30 ? 53.804 45.493 26.887 1.00 33.82 30 GLU D C 1
ATOM 8564 O O . GLU D 1 30 ? 54.901 45.313 27.426 1.00 33.93 30 GLU D O 1
ATOM 8570 N N . ASP D 1 31 ? 52.817 44.601 26.902 1.00 33.80 31 ASP D N 1
ATOM 8571 C CA . ASP D 1 31 ? 52.919 43.285 27.542 1.00 33.93 31 ASP D CA 1
ATOM 8572 C C . ASP D 1 31 ? 53.480 43.339 28.976 1.00 33.57 31 ASP D C 1
ATOM 8573 O O . ASP D 1 31 ? 54.382 42.579 29.343 1.00 33.08 31 ASP D O 1
ATOM 8578 N N . GLY D 1 32 ? 52.935 44.251 29.775 1.00 33.26 32 GLY D N 1
ATOM 8579 C CA . GLY D 1 32 ? 53.295 44.366 31.188 1.00 32.98 32 GLY D CA 1
ATOM 8580 C C . GLY D 1 32 ? 54.600 45.091 31.468 1.00 32.96 32 GLY D C 1
ATOM 8581 O O . GLY D 1 32 ? 54.987 45.258 32.632 1.00 32.69 32 GLY D O 1
ATOM 8582 N N . LEU D 1 33 ? 55.280 45.523 30.408 1.00 32.66 33 LEU D N 1
ATOM 8583 C CA . LEU D 1 33 ? 56.547 46.230 30.551 1.00 32.65 33 LEU D CA 1
ATOM 8584 C C . LEU D 1 33 ? 56.456 47.630 29.977 1.00 32.81 33 LEU D C 1
ATOM 8585 O O . LEU D 1 33 ? 55.637 47.903 29.099 1.00 32.87 33 LEU D O 1
ATOM 8590 N N . ILE D 1 34 ? 57.294 48.519 30.495 1.00 32.72 34 ILE D N 1
ATOM 8591 C CA . ILE D 1 34 ? 57.449 49.848 29.938 1.00 32.96 34 ILE D CA 1
ATOM 8592 C C . ILE D 1 34 ? 58.175 49.701 28.594 1.00 33.55 34 ILE D C 1
ATOM 8593 O O . ILE D 1 34 ? 59.219 49.046 28.511 1.00 33.45 34 ILE D O 1
ATOM 8598 N N . ALA D 1 35 ? 57.598 50.284 27.547 1.00 34.14 35 ALA D N 1
ATOM 8599 C CA . ALA D 1 35 ? 58.135 50.140 26.192 1.00 34.79 35 ALA D CA 1
ATOM 8600 C C . ALA D 1 35 ? 58.757 51.430 25.661 1.00 35.24 35 ALA D C 1
ATOM 8601 O O . ALA D 1 35 ? 59.806 51.403 25.019 1.00 35.36 35 ALA D O 1
ATOM 8603 N N . ALA D 1 36 ? 58.109 52.557 25.936 1.00 35.85 36 ALA D N 1
ATOM 8604 C CA . ALA D 1 36 ? 58.561 53.843 25.419 1.00 36.41 36 ALA D CA 1
ATOM 8605 C C . ALA D 1 36 ? 58.213 54.986 26.359 1.00 36.81 36 ALA D C 1
ATOM 8606 O O . ALA D 1 36 ? 57.153 54.990 26.988 1.00 37.03 36 ALA D O 1
ATOM 8608 N N . ILE D 1 37 ? 59.125 55.946 26.447 1.00 37.32 37 ILE D N 1
ATOM 8609 C CA . ILE D 1 37 ? 58.924 57.174 27.202 1.00 37.92 37 ILE D CA 1
ATOM 8610 C C . ILE D 1 37 ? 59.249 58.323 26.255 1.00 38.61 37 ILE D C 1
ATOM 8611 O O . ILE D 1 37 ? 60.342 58.365 25.694 1.00 38.61 37 ILE D O 1
ATOM 8616 N N . GLY D 1 38 ? 58.308 59.245 26.065 1.00 39.52 38 GLY D N 1
ATOM 8617 C CA . GLY D 1 38 ? 58.546 60.377 25.168 1.00 40.86 38 GLY D CA 1
ATOM 8618 C C . GLY D 1 38 ? 57.397 61.350 25.001 1.00 41.74 38 GLY D C 1
ATOM 8619 O O . GLY D 1 38 ? 56.616 61.568 25.927 1.00 41.75 38 GLY D O 1
ATOM 8620 N N . GLY D 1 39 ? 57.309 61.940 23.808 1.00 42.61 39 GLY D N 1
ATOM 8621 C CA . GLY D 1 39 ? 56.289 62.938 23.493 1.00 43.53 39 GLY D CA 1
ATOM 8622 C C . GLY D 1 39 ? 55.058 62.364 22.817 1.00 44.36 39 GLY D C 1
ATOM 8623 O O . GLY D 1 39 ? 54.878 61.148 22.764 1.00 44.34 39 GLY D O 1
ATOM 8624 N N . GLU D 1 40 ? 54.217 63.251 22.286 1.00 45.27 40 GLU D N 1
ATOM 8625 C CA . GLU D 1 40 ? 52.935 62.869 21.682 1.00 46.28 40 GLU D CA 1
ATOM 8626 C C . GLU D 1 40 ? 53.087 62.014 20.421 1.00 46.53 40 GLU D C 1
ATOM 8627 O O . GLU D 1 40 ? 52.109 61.443 19.935 1.00 46.64 40 GLU D O 1
ATOM 8633 N N . GLU D 1 41 ? 54.315 61.920 19.911 1.00 47.07 41 GLU D N 1
ATOM 8634 C CA . GLU D 1 41 ? 54.624 61.080 18.750 1.00 47.57 41 GLU D CA 1
ATOM 8635 C C . GLU D 1 41 ? 54.368 59.592 19.007 1.00 47.92 41 GLU D C 1
ATOM 8636 O O . GLU D 1 41 ? 54.173 58.820 18.067 1.00 47.93 41 GLU D O 1
ATOM 8642 N N . LEU D 1 42 ? 54.360 59.200 20.281 1.00 48.23 42 LEU D N 1
ATOM 8643 C CA . LEU D 1 42 ? 54.121 57.808 20.666 1.00 48.62 42 LEU D CA 1
ATOM 8644 C C . LEU D 1 42 ? 52.645 57.418 20.564 1.00 49.02 42 LEU D C 1
ATOM 8645 O O . LEU D 1 42 ? 52.300 56.237 20.646 1.00 48.97 42 LEU D O 1
ATOM 8650 N N . MET D 1 43 ? 51.785 58.419 20.379 1.00 49.72 43 MET D N 1
ATOM 8651 C CA . MET D 1 43 ? 50.350 58.204 20.165 1.00 50.37 43 MET D CA 1
ATOM 8652 C C . MET D 1 43 ? 50.021 57.724 18.740 1.00 50.71 43 MET D C 1
ATOM 8653 O O . MET D 1 43 ? 48.908 57.256 18.479 1.00 50.71 43 MET D O 1
ATOM 8658 N N . LYS D 1 44 ? 50.990 57.844 17.831 1.00 51.16 44 LYS D N 1
ATOM 8659 C CA . LYS D 1 44 ? 50.840 57.386 16.444 1.00 51.60 44 LYS D CA 1
ATOM 8660 C C . LYS D 1 44 ? 50.649 55.872 16.378 1.00 51.78 44 LYS D C 1
ATOM 8661 O O . LYS D 1 44 ? 51.375 55.122 17.038 1.00 51.97 44 LYS D O 1
ATOM 8667 N N . ASP D 1 45 ? 49.672 55.439 15.579 1.00 51.92 45 ASP D N 1
ATOM 8668 C CA . ASP D 1 45 ? 49.302 54.020 15.452 1.00 51.95 45 ASP D CA 1
ATOM 8669 C C . ASP D 1 45 ? 49.006 53.368 16.808 1.00 51.71 45 ASP D C 1
ATOM 8670 O O . ASP D 1 45 ? 49.615 52.355 17.174 1.00 51.87 45 ASP D O 1
ATOM 8675 N N . ALA D 1 46 ? 48.067 53.965 17.542 1.00 51.21 46 ALA D N 1
ATOM 8676 C CA . ALA D 1 46 ? 47.671 53.475 18.862 1.00 50.58 46 ALA D CA 1
ATOM 8677 C C . ALA D 1 46 ? 46.958 52.132 18.762 1.00 50.15 46 ALA D C 1
ATOM 8678 O O . ALA D 1 46 ? 47.222 51.223 19.554 1.00 50.16 46 ALA D O 1
ATOM 8680 N N . GLY D 1 47 ? 46.066 52.012 17.779 1.00 49.51 47 GLY D N 1
ATOM 8681 C CA . GLY D 1 47 ? 45.300 50.790 17.565 1.00 48.50 47 GLY D CA 1
ATOM 8682 C C . GLY D 1 47 ? 44.241 50.587 18.631 1.00 47.84 47 GLY D C 1
ATOM 8683 O O . GLY D 1 47 ? 43.459 51.494 18.922 1.00 47.70 47 GLY D O 1
ATOM 8684 N N . ASP D 1 48 ? 44.225 49.391 19.214 1.00 47.12 48 ASP D N 1
ATOM 8685 C CA . ASP D 1 48 ? 43.268 49.038 20.261 1.00 46.42 48 ASP D CA 1
ATOM 8686 C C . ASP D 1 48 ? 43.829 49.317 21.659 1.00 45.37 48 ASP D C 1
ATOM 8687 O O . ASP D 1 48 ? 43.345 48.757 22.647 1.00 45.37 48 ASP D O 1
ATOM 8692 N N . ALA D 1 49 ? 44.840 50.181 21.735 1.00 43.98 49 ALA D N 1
ATOM 8693 C CA . ALA D 1 49 ? 45.515 50.487 22.999 1.00 42.79 49 ALA D CA 1
ATOM 8694 C C . ALA D 1 49 ? 44.586 51.164 24.001 1.00 41.85 49 ALA D C 1
ATOM 8695 O O . ALA D 1 49 ? 43.797 52.039 23.637 1.00 41.57 49 ALA D O 1
ATOM 8697 N N . THR D 1 50 ? 44.674 50.737 25.261 1.00 40.55 50 THR D N 1
ATOM 8698 C CA . THR D 1 50 ? 43.989 51.424 26.351 1.00 39.30 50 THR D CA 1
ATOM 8699 C C . THR D 1 50 ? 44.689 52.763 26.547 1.00 38.55 50 THR D C 1
ATOM 8700 O O . THR D 1 50 ? 45.915 52.816 26.665 1.00 38.38 50 THR D O 1
ATOM 8704 N N . ILE D 1 51 ? 43.912 53.841 26.552 1.00 37.59 51 ILE D N 1
ATOM 8705 C CA . ILE D 1 51 ? 44.468 55.177 26.739 1.00 36.95 51 ILE D CA 1
ATOM 8706 C C . ILE D 1 51 ? 44.126 55.685 28.136 1.00 36.46 51 ILE D C 1
ATOM 8707 O O . ILE D 1 51 ? 42.970 55.624 28.564 1.00 36.46 51 ILE D O 1
ATOM 8712 N N . ILE D 1 52 ? 45.144 56.165 28.845 1.00 35.80 52 ILE D N 1
ATOM 8713 C CA . ILE D 1 52 ? 44.951 56.789 30.152 1.00 35.22 52 ILE D CA 1
ATOM 8714 C C . ILE D 1 52 ? 45.378 58.250 30.099 1.00 34.78 52 ILE D C 1
ATOM 8715 O O . ILE D 1 52 ? 46.526 58.557 29.803 1.00 34.96 52 ILE D O 1
ATOM 8720 N N . ASP D 1 53 ? 44.439 59.148 30.376 1.00 34.46 53 ASP D N 1
ATOM 8721 C CA . ASP D 1 53 ? 44.726 60.576 30.421 1.00 34.08 53 ASP D CA 1
ATOM 8722 C C . ASP D 1 53 ? 45.170 60.948 31.833 1.00 33.62 53 ASP D C 1
ATOM 8723 O O . ASP D 1 53 ? 44.354 60.955 32.755 1.00 33.23 53 ASP D O 1
ATOM 8728 N N . ALA D 1 54 ? 46.459 61.255 31.990 1.00 33.08 54 ALA D N 1
ATOM 8729 C CA . ALA D 1 54 ? 47.026 61.644 33.288 1.00 32.63 54 ALA D CA 1
ATOM 8730 C C . ALA D 1 54 ? 46.561 63.027 33.749 1.00 32.28 54 ALA D C 1
ATOM 8731 O O . ALA D 1 54 ? 46.865 63.450 34.868 1.00 32.27 54 ALA D O 1
ATOM 8733 N N . ALA D 1 55 ? 45.830 63.721 32.875 1.00 31.78 55 ALA D N 1
ATOM 8734 C CA . ALA D 1 55 ? 45.230 65.031 33.159 1.00 31.06 55 ALA D CA 1
ATOM 8735 C C . ALA D 1 55 ? 46.205 66.089 33.694 1.00 30.59 55 ALA D C 1
ATOM 8736 O O . ALA D 1 55 ? 45.825 66.955 34.486 1.00 30.80 55 ALA D O 1
ATOM 8738 N N . GLY D 1 56 ? 47.454 66.021 33.245 1.00 29.86 56 GLY D N 1
ATOM 8739 C CA . GLY D 1 56 ? 48.475 66.980 33.650 1.00 29.08 56 GLY D CA 1
ATOM 8740 C C . GLY D 1 56 ? 49.113 66.700 35.004 1.00 28.59 56 GLY D C 1
ATOM 8741 O O . GLY D 1 56 ? 49.870 67.529 35.510 1.00 28.18 56 GLY D O 1
ATOM 8742 N N . SER D 1 57 ? 48.815 65.535 35.587 1.00 28.38 57 SER D N 1
ATOM 8743 C CA . SER D 1 57 ? 49.376 65.165 36.894 1.00 28.08 57 SER D CA 1
ATOM 8744 C C . SER D 1 57 ? 50.702 64.387 36.767 1.00 27.88 57 SER D C 1
ATOM 8745 O O . SER D 1 57 ? 51.345 64.427 35.713 1.00 28.09 57 SER D O 1
ATOM 8748 N N . THR D 1 58 ? 51.108 63.698 37.835 1.00 27.42 58 THR D N 1
ATOM 8749 C CA . THR D 1 58 ? 52.457 63.129 37.948 1.00 27.00 58 THR D CA 1
ATOM 8750 C C . THR D 1 58 ? 52.449 61.606 37.871 1.00 26.61 58 THR D C 1
ATOM 8751 O O . THR D 1 58 ? 51.560 60.952 38.417 1.00 26.74 58 THR D O 1
ATOM 8755 N N . VAL D 1 59 ? 53.437 61.048 37.178 1.00 25.92 59 VAL D N 1
ATOM 8756 C CA . VAL D 1 59 ? 53.628 59.605 37.142 1.00 25.19 59 VAL D CA 1
ATOM 8757 C C . VAL D 1 59 ? 54.922 59.266 37.880 1.00 24.59 59 VAL D C 1
ATOM 8758 O O . VAL D 1 59 ? 55.962 59.880 37.639 1.00 24.30 59 VAL D O 1
ATOM 8762 N N . THR D 1 60 ? 54.826 58.317 38.811 1.00 23.86 60 THR D N 1
ATOM 8763 C CA . THR D 1 60 ? 55.977 57.807 39.557 1.00 22.84 60 THR D CA 1
ATOM 8764 C C . THR D 1 60 ? 55.969 56.284 39.414 1.00 22.47 60 THR D C 1
ATOM 8765 O O . THR D 1 60 ? 54.974 55.722 38.961 1.00 22.70 60 THR D O 1
ATOM 8769 N N . PRO D 1 61 ? 57.068 55.603 39.802 1.00 21.86 61 PRO D N 1
ATOM 8770 C CA . PRO D 1 61 ? 56.980 54.149 39.893 1.00 21.53 61 PRO D CA 1
ATOM 8771 C C . PRO D 1 61 ? 56.070 53.745 41.057 1.00 20.94 61 PRO D C 1
ATOM 8772 O O . PRO D 1 61 ? 55.845 54.545 41.966 1.00 20.80 61 PRO D O 1
ATOM 8776 N N . GLY D 1 62 ? 55.539 52.527 41.018 1.00 20.98 62 GLY D N 1
ATOM 8777 C CA . GLY D 1 62 ? 54.845 51.967 42.182 1.00 20.41 62 GLY D CA 1
ATOM 8778 C C . GLY D 1 62 ? 55.829 51.911 43.341 1.00 20.52 62 GLY D C 1
ATOM 8779 O O . GLY D 1 62 ? 57.031 51.690 43.135 1.00 20.34 62 GLY D O 1
ATOM 8780 N N . LEU D 1 63 ? 55.331 52.111 44.558 1.00 19.57 63 LEU D N 1
ATOM 8781 C CA . LEU D 1 63 ? 56.213 52.153 45.727 1.00 19.25 63 LEU D CA 1
ATOM 8782 C C . LEU D 1 63 ? 56.550 50.758 46.241 1.00 18.86 63 LEU D C 1
ATOM 8783 O O . LEU D 1 63 ? 55.755 49.828 46.105 1.00 19.33 63 LEU D O 1
ATOM 8788 N N . LEU D 1 64 ? 57.733 50.626 46.832 1.00 18.81 64 LEU D N 1
ATOM 8789 C CA . LEU D 1 64 ? 58.093 49.441 47.591 1.00 18.43 64 LEU D CA 1
ATOM 8790 C C . LEU D 1 64 ? 58.006 49.700 49.087 1.00 18.19 64 LEU D C 1
ATOM 8791 O O . LEU D 1 64 ? 58.381 50.773 49.569 1.00 18.01 64 LEU D O 1
ATOM 8796 N N . ASP D 1 65 ? 57.508 48.704 49.808 1.00 17.42 65 ASP D N 1
ATOM 8797 C CA . ASP D 1 65 ? 57.659 48.651 51.251 1.00 17.50 65 ASP D CA 1
ATOM 8798 C C . ASP D 1 65 ? 58.648 47.518 51.509 1.00 17.10 65 ASP D C 1
ATOM 8799 O O . ASP D 1 65 ? 58.335 46.348 51.300 1.00 16.83 65 ASP D O 1
ATOM 8804 N N . THR D 1 66 ? 59.853 47.881 51.939 1.00 17.29 66 THR D N 1
ATOM 8805 C CA . THR D 1 66 ? 60.940 46.910 52.090 1.00 17.14 66 THR D CA 1
ATOM 8806 C C . THR D 1 66 ? 60.896 46.184 53.434 1.00 17.59 66 THR D C 1
ATOM 8807 O O . THR D 1 66 ? 61.714 45.298 53.682 1.00 17.50 66 THR D O 1
ATOM 8811 N N . HIS D 1 67 ? 59.932 46.532 54.286 1.00 17.88 67 HIS D N 1
ATOM 8812 C CA . HIS D 1 67 ? 59.884 45.969 55.639 1.00 18.35 67 HIS D CA 1
ATOM 8813 C C . HIS D 1 67 ? 58.458 45.632 56.084 1.00 18.56 67 HIS D C 1
ATOM 8814 O O . HIS D 1 67 ? 57.878 46.328 56.924 1.00 18.63 67 HIS D O 1
ATOM 8821 N N . VAL D 1 68 ? 57.911 44.556 55.520 1.00 18.80 68 VAL D N 1
ATOM 8822 C CA . VAL D 1 68 ? 56.568 44.081 55.876 1.00 19.40 68 VAL D CA 1
ATOM 8823 C C . VAL D 1 68 ? 56.655 42.761 56.625 1.00 19.53 68 VAL D C 1
ATOM 8824 O O . VAL D 1 68 ? 57.337 41.825 56.194 1.00 19.51 68 VAL D O 1
ATOM 8828 N N . HIS D 1 69 ? 55.968 42.678 57.755 1.00 19.73 69 HIS D N 1
ATOM 8829 C CA . HIS D 1 69 ? 55.906 41.420 58.479 1.00 20.74 69 HIS D CA 1
ATOM 8830 C C . HIS D 1 69 ? 54.628 40.665 58.119 1.00 20.97 69 HIS D C 1
ATOM 8831 O O . HIS D 1 69 ? 53.655 40.684 58.861 1.00 21.49 69 HIS D O 1
ATOM 8838 N N . VAL D 1 70 ? 54.654 40.016 56.958 1.00 21.21 70 VAL D N 1
ATOM 8839 C CA . VAL D 1 70 ? 53.549 39.171 56.474 1.00 21.27 70 VAL D CA 1
ATOM 8840 C C . VAL D 1 70 ? 53.504 37.852 57.237 1.00 21.43 70 VAL D C 1
ATOM 8841 O O . VAL D 1 70 ? 54.479 37.487 57.902 1.00 21.70 70 VAL D O 1
ATOM 8845 N N . SER D 1 71 ? 52.376 37.143 57.149 1.00 21.18 71 SER D N 1
ATOM 8846 C CA . SER D 1 71 ? 52.231 35.835 57.804 1.00 21.34 71 SER D CA 1
ATOM 8847 C C . SER D 1 71 ? 51.316 34.866 57.037 1.00 21.26 71 SER D C 1
ATOM 8848 O O . SER D 1 71 ? 50.927 33.817 57.556 1.00 21.56 71 SER D O 1
ATOM 8851 N N . GLY D 1 72 ? 51.006 35.212 55.790 1.00 21.06 72 GLY D N 1
ATOM 8852 C CA . GLY D 1 72 ? 50.126 34.413 54.951 1.00 21.39 72 GLY D CA 1
ATOM 8853 C C . GLY D 1 72 ? 48.897 35.224 54.595 1.00 21.78 72 GLY D C 1
ATOM 8854 O O . GLY D 1 72 ? 48.240 35.779 55.480 1.00 21.73 72 GLY D O 1
ATOM 8855 N N . GLY D 1 73 ? 48.602 35.324 53.300 1.00 21.71 73 GLY D N 1
ATOM 8856 C CA . GLY D 1 73 ? 47.427 36.069 52.841 1.00 22.08 73 GLY D CA 1
ATOM 8857 C C . GLY D 1 73 ? 47.419 37.527 53.262 1.00 22.27 73 GLY D C 1
ATOM 8858 O O . GLY D 1 73 ? 48.474 38.159 53.392 1.00 21.89 73 GLY D O 1
ATOM 8859 N N . ASP D 1 74 ? 46.221 38.058 53.488 1.00 22.66 74 ASP D N 1
ATOM 8860 C CA . ASP D 1 74 ? 46.051 39.480 53.753 1.00 23.40 74 ASP D CA 1
ATOM 8861 C C . ASP D 1 74 ? 45.412 39.717 55.126 1.00 23.28 74 ASP D C 1
ATOM 8862 O O . ASP D 1 74 ? 44.509 40.537 55.273 1.00 24.25 74 ASP D O 1
ATOM 8867 N N . TYR D 1 75 ? 45.876 38.970 56.124 1.00 23.18 75 TYR D N 1
ATOM 8868 C CA . TYR D 1 75 ? 45.459 39.175 57.501 1.00 22.74 75 TYR D CA 1
ATOM 8869 C C . TYR D 1 75 ? 46.691 39.344 58.383 1.00 22.63 75 TYR D C 1
ATOM 8870 O O . TYR D 1 75 ? 47.659 38.573 58.269 1.00 22.20 75 TYR D O 1
ATOM 8879 N N . ALA D 1 76 ? 46.649 40.353 59.253 1.00 22.15 76 ALA D N 1
ATOM 8880 C CA . ALA D 1 76 ? 47.744 40.632 60.182 1.00 22.56 76 ALA D CA 1
ATOM 8881 C C . ALA D 1 76 ? 47.339 40.343 61.634 1.00 23.08 76 ALA D C 1
ATOM 8882 O O . ALA D 1 76 ? 46.660 41.156 62.258 1.00 22.67 76 ALA D O 1
ATOM 8884 N N . PRO D 1 77 ? 47.755 39.182 62.179 1.00 23.54 77 PRO D N 1
ATOM 8885 C CA . PRO D 1 77 ? 47.422 38.869 63.577 1.00 24.17 77 PRO D CA 1
ATOM 8886 C C . PRO D 1 77 ? 47.967 39.867 64.620 1.00 24.65 77 PRO D C 1
ATOM 8887 O O . PRO D 1 77 ? 47.319 40.079 65.651 1.00 25.60 77 PRO D O 1
ATOM 8891 N N . ARG D 1 78 ? 49.109 40.505 64.351 1.00 24.60 78 ARG D N 1
ATOM 8892 C CA . ARG D 1 78 ? 49.721 41.434 65.330 1.00 24.19 78 ARG D CA 1
ATOM 8893 C C . ARG D 1 78 ? 48.804 42.590 65.733 1.00 23.48 78 ARG D C 1
ATOM 8894 O O . ARG D 1 78 ? 48.849 43.049 66.881 1.00 24.05 78 ARG D O 1
ATOM 8902 N N . GLN D 1 79 ? 48.003 43.074 64.787 1.00 22.32 79 GLN D N 1
ATOM 8903 C CA . GLN D 1 79 ? 47.067 44.159 65.066 1.00 21.60 79 GLN D CA 1
ATOM 8904 C C . GLN D 1 79 ? 45.637 43.784 64.659 1.00 20.93 79 GLN D C 1
ATOM 8905 O O . GLN D 1 79 ? 44.787 44.663 64.512 1.00 20.47 79 GLN D O 1
ATOM 8911 N N . LYS D 1 80 ? 45.389 42.484 64.480 1.00 20.17 80 LYS D N 1
ATOM 8912 C CA . LYS D 1 80 ? 44.057 41.951 64.132 1.00 20.00 80 LYS D CA 1
ATOM 8913 C C . LYS D 1 80 ? 43.406 42.747 62.999 1.00 20.03 80 LYS D C 1
ATOM 8914 O O . LYS D 1 80 ? 42.285 43.249 63.129 1.00 19.98 80 LYS D O 1
ATOM 8920 N N . THR D 1 81 ? 44.125 42.850 61.885 1.00 19.98 81 THR D N 1
ATOM 8921 C CA . THR D 1 81 ? 43.716 43.679 60.760 1.00 20.40 81 THR D CA 1
ATOM 8922 C C . THR D 1 81 ? 43.552 42.843 59.493 1.00 21.14 81 THR D C 1
ATOM 8923 O O . THR D 1 81 ? 44.464 42.108 59.103 1.00 21.03 81 THR D O 1
ATOM 8927 N N . MET D 1 82 ? 42.394 42.969 58.853 1.00 21.81 82 MET D N 1
ATOM 8928 C CA . MET D 1 82 ? 42.142 42.295 57.581 1.00 23.95 82 MET D CA 1
ATOM 8929 C C . MET D 1 82 ? 42.428 43.241 56.422 1.00 22.92 82 MET D C 1
ATOM 8930 O O . MET D 1 82 ? 42.305 44.454 56.564 1.00 22.73 82 MET D O 1
ATOM 8935 N N . ASP D 1 83 ? 42.818 42.674 55.281 1.00 22.72 83 ASP D N 1
ATOM 8936 C CA . ASP D 1 83 ? 42.993 43.425 54.037 1.00 22.73 83 ASP D CA 1
ATOM 8937 C C . ASP D 1 83 ? 44.029 44.538 54.106 1.00 22.04 83 ASP D C 1
ATOM 8938 O O . ASP D 1 83 ? 43.862 45.586 53.471 1.00 21.99 83 ASP D O 1
ATOM 8943 N N . PHE D 1 84 ? 45.100 44.320 54.867 1.00 20.82 84 PHE D N 1
ATOM 8944 C CA . PHE D 1 84 ? 46.102 45.366 55.038 1.00 20.09 84 PHE D CA 1
ATOM 8945 C C . PHE D 1 84 ? 46.976 45.576 53.794 1.00 19.37 84 PHE D C 1
ATOM 8946 O O . PHE D 1 84 ? 47.500 46.663 53.585 1.00 18.87 84 PHE D O 1
ATOM 8954 N N . ILE D 1 85 ? 47.126 44.538 52.978 1.00 19.26 85 ILE D N 1
ATOM 8955 C CA . ILE D 1 85 ? 47.944 44.630 51.757 1.00 19.06 85 ILE D CA 1
ATOM 8956 C C . ILE D 1 85 ? 47.179 45.373 50.669 1.00 18.89 85 ILE D C 1
ATOM 8957 O O . ILE D 1 85 ? 47.732 46.233 49.972 1.00 18.33 85 ILE D O 1
ATOM 8962 N N . SER D 1 86 ? 45.898 45.040 50.538 1.00 18.78 86 SER D N 1
ATOM 8963 C CA . SER D 1 86 ? 44.982 45.782 49.681 1.00 19.04 86 SER D CA 1
ATOM 8964 C C . SER D 1 86 ? 44.973 47.263 50.079 1.00 18.66 86 SER D C 1
ATOM 8965 O O . SER D 1 86 ? 44.977 48.159 49.228 1.00 18.74 86 SER D O 1
ATOM 8968 N N . SER D 1 87 ? 44.970 47.518 51.384 1.00 17.83 87 SER D N 1
ATOM 8969 C CA . SER D 1 87 ? 45.003 48.886 51.886 1.00 17.87 87 SER D CA 1
ATOM 8970 C C . SER D 1 87 ? 46.302 49.612 51.479 1.00 17.24 87 SER D C 1
ATOM 8971 O O . SER D 1 87 ? 46.274 50.759 51.007 1.00 16.01 87 SER D O 1
ATOM 8974 N N . ALA D 1 88 ? 47.429 48.922 51.639 1.00 17.11 88 ALA D N 1
ATOM 8975 C CA . ALA D 1 88 ? 48.739 49.476 51.282 1.00 17.26 88 ALA D CA 1
ATOM 8976 C C . ALA D 1 88 ? 48.826 49.808 49.794 1.00 17.35 88 ALA D C 1
ATOM 8977 O O . ALA D 1 88 ? 49.449 50.795 49.418 1.00 16.93 88 ALA D O 1
ATOM 8979 N N . LEU D 1 89 ? 48.195 48.980 48.959 1.00 17.56 89 LEU D N 1
ATOM 8980 C CA . LEU D 1 89 ? 48.112 49.236 47.522 1.00 18.28 89 LEU D CA 1
ATOM 8981 C C . LEU D 1 89 ? 47.482 50.596 47.246 1.00 18.74 89 LEU D C 1
ATOM 8982 O O . LEU D 1 89 ? 47.912 51.320 46.341 1.00 19.03 89 LEU D O 1
ATOM 8987 N N . HIS D 1 90 ? 46.468 50.942 48.036 1.00 18.97 90 HIS D N 1
ATOM 8988 C CA . HIS D 1 90 ? 45.811 52.242 47.898 1.00 19.63 90 HIS D CA 1
ATOM 8989 C C . HIS D 1 90 ? 46.661 53.406 48.411 1.00 19.37 90 HIS D C 1
ATOM 8990 O O . HIS D 1 90 ? 46.340 54.567 48.160 1.00 19.82 90 HIS D O 1
ATOM 8997 N N . GLY D 1 91 ? 47.759 53.079 49.093 1.00 19.12 91 GLY D N 1
ATOM 8998 C CA . GLY D 1 91 ? 48.822 54.051 49.385 1.00 19.23 91 GLY D CA 1
ATOM 8999 C C . GLY D 1 91 ? 49.985 53.947 48.405 1.00 19.37 91 GLY D C 1
ATOM 9000 O O . GLY D 1 91 ? 51.080 54.433 48.679 1.00 19.88 91 GLY D O 1
ATOM 9001 N N . GLY D 1 92 ? 49.757 53.298 47.263 1.00 19.41 92 GLY D N 1
ATOM 9002 C CA . GLY D 1 92 ? 50.760 53.251 46.194 1.00 19.11 92 GLY D CA 1
ATOM 9003 C C . GLY D 1 92 ? 51.744 52.087 46.218 1.00 19.19 92 GLY D C 1
ATOM 9004 O O . GLY D 1 92 ? 52.590 51.966 45.319 1.00 19.11 92 GLY D O 1
ATOM 9005 N N . VAL D 1 93 ? 51.629 51.220 47.223 1.00 18.49 93 VAL D N 1
ATOM 9006 C CA . VAL D 1 93 ? 52.561 50.100 47.376 1.00 18.50 93 VAL D CA 1
ATOM 9007 C C . VAL D 1 93 ? 52.208 48.954 46.423 1.00 18.62 93 VAL D C 1
ATOM 9008 O O . VAL D 1 93 ? 51.128 48.357 46.529 1.00 18.56 93 VAL D O 1
ATOM 9012 N N . THR D 1 94 ? 53.135 48.655 45.509 1.00 18.41 94 THR D N 1
ATOM 9013 C CA . THR D 1 94 ? 52.931 47.637 44.464 1.00 18.45 94 THR D CA 1
ATOM 9014 C C . THR D 1 94 ? 53.855 46.430 44.626 1.00 18.28 94 THR D C 1
ATOM 9015 O O . THR D 1 94 ? 53.602 45.363 44.057 1.00 18.03 94 THR D O 1
ATOM 9019 N N . THR D 1 95 ? 54.926 46.614 45.395 1.00 18.20 95 THR D N 1
ATOM 9020 C CA . THR D 1 95 ? 55.821 45.533 45.792 1.00 18.12 95 THR D CA 1
ATOM 9021 C C . THR D 1 95 ? 56.105 45.589 47.299 1.00 18.06 95 THR D C 1
ATOM 9022 O O . THR D 1 95 ? 56.359 46.658 47.855 1.00 18.12 95 THR D O 1
ATOM 9026 N N . MET D 1 96 ? 56.051 44.431 47.952 1.00 18.01 96 MET D N 1
ATOM 9027 C CA . MET D 1 96 ? 56.409 44.324 49.363 1.00 18.31 96 MET D CA 1
ATOM 9028 C C . MET D 1 96 ? 57.507 43.289 49.563 1.00 18.20 96 MET D C 1
ATOM 9029 O O . MET D 1 96 ? 57.463 42.209 48.976 1.00 18.91 96 MET D O 1
ATOM 9034 N N . ILE D 1 97 ? 58.475 43.624 50.407 1.00 17.99 97 ILE D N 1
ATOM 9035 C CA . ILE D 1 97 ? 59.523 42.689 50.810 1.00 18.18 97 ILE D CA 1
ATOM 9036 C C . ILE D 1 97 ? 59.226 42.253 52.231 1.00 18.28 97 ILE D C 1
ATOM 9037 O O . ILE D 1 97 ? 59.067 43.097 53.128 1.00 18.10 97 ILE D O 1
ATOM 9042 N N . SER D 1 98 ? 59.136 40.944 52.437 1.00 18.53 98 SER D N 1
ATOM 9043 C CA . SER D 1 98 ? 58.975 40.423 53.784 1.00 18.86 98 SER D CA 1
ATOM 9044 C C . SER D 1 98 ? 60.254 40.655 54.579 1.00 19.06 98 SER D C 1
ATOM 9045 O O . SER D 1 98 ? 61.362 40.407 54.087 1.00 18.92 98 SER D O 1
ATOM 9048 N N . ALA D 1 99 ? 60.097 41.152 55.799 1.00 18.80 99 ALA D N 1
ATOM 9049 C CA . ALA D 1 99 ? 61.226 41.242 56.717 1.00 19.30 99 ALA D CA 1
ATOM 9050 C C . ALA D 1 99 ? 61.269 40.035 57.653 1.00 19.36 99 ALA D C 1
ATOM 9051 O O . ALA D 1 99 ? 62.039 40.005 58.622 1.00 19.62 99 ALA D O 1
ATOM 9053 N N . GLY D 1 100 ? 60.442 39.035 57.348 1.00 19.26 100 GLY D N 1
ATOM 9054 C CA . GLY D 1 100 ? 60.297 37.843 58.177 1.00 19.35 100 GLY D CA 1
ATOM 9055 C C . GLY D 1 100 ? 58.901 37.761 58.775 1.00 19.88 100 GLY D C 1
ATOM 9056 O O . GLY D 1 100 ? 58.156 38.747 58.757 1.00 19.76 100 GLY D O 1
ATOM 9057 N N . SER D 1 101 ? 58.555 36.594 59.315 1.00 20.35 101 SER D N 1
ATOM 9058 C CA . SER D 1 101 ? 57.211 36.344 59.839 1.00 21.06 101 SER D CA 1
ATOM 9059 C C . SER D 1 101 ? 57.194 35.986 61.328 1.00 21.40 101 SER D C 1
ATOM 9060 O O . SER D 1 101 ? 56.747 34.897 61.697 1.00 21.33 101 SER D O 1
ATOM 9063 N N . PRO D 1 102 ? 57.619 36.933 62.195 1.00 21.80 102 PRO D N 1
ATOM 9064 C CA . PRO D 1 102 ? 57.689 36.655 63.629 1.00 21.97 102 PRO D CA 1
ATOM 9065 C C . PRO D 1 102 ? 56.309 36.491 64.258 1.00 22.31 102 PRO D C 1
ATOM 9066 O O . PRO D 1 102 ? 56.194 35.877 65.316 1.00 22.96 102 PRO D O 1
ATOM 9070 N N . HIS D 1 103 ? 55.278 37.039 63.618 1.00 22.26 103 HIS D N 1
ATOM 9071 C CA . HIS D 1 103 ? 53.916 36.952 64.159 1.00 22.41 103 HIS D CA 1
ATOM 9072 C C . HIS D 1 103 ? 53.174 35.703 63.705 1.00 22.17 103 HIS D C 1
ATOM 9073 O O . HIS D 1 103 ? 51.998 35.533 64.051 1.00 22.62 103 HIS D O 1
ATOM 9080 N N . PHE D 1 104 ? 53.821 34.833 62.926 1.00 21.74 104 PHE D N 1
ATOM 9081 C CA . PHE D 1 104 ? 53.137 33.613 62.525 1.00 21.54 104 PHE D CA 1
ATOM 9082 C C . PHE D 1 104 ? 52.752 32.843 63.787 1.00 21.58 104 PHE D C 1
ATOM 9083 O O . PHE D 1 104 ? 53.599 32.595 64.639 1.00 21.39 104 PHE D O 1
ATOM 9091 N N . PRO D 1 105 ? 51.460 32.499 63.928 1.00 22.10 105 PRO D N 1
ATOM 9092 C CA . PRO D 1 105 ? 51.008 31.862 65.168 1.00 22.31 105 PRO D CA 1
ATOM 9093 C C . PRO D 1 105 ? 51.714 30.531 65.411 1.00 22.38 105 PRO D C 1
ATOM 9094 O O . PRO D 1 105 ? 51.697 29.662 64.544 1.00 22.83 105 PRO D O 1
ATOM 9098 N N . GLY D 1 106 ? 52.334 30.390 66.581 1.00 22.44 106 GLY D N 1
ATOM 9099 C CA . GLY D 1 106 ? 53.139 29.203 66.909 1.00 22.14 106 GLY D CA 1
ATOM 9100 C C . GLY D 1 106 ? 54.387 29.051 66.051 1.00 22.44 106 GLY D C 1
ATOM 9101 O O . GLY D 1 106 ? 54.870 27.929 65.846 1.00 22.12 106 GLY D O 1
ATOM 9102 N N . ARG D 1 107 ? 54.921 30.175 65.560 1.00 22.74 107 ARG D N 1
ATOM 9103 C CA . ARG D 1 107 ? 56.053 30.167 64.621 1.00 23.19 107 ARG D CA 1
ATOM 9104 C C . ARG D 1 107 ? 57.055 29.053 64.936 1.00 24.02 107 ARG D C 1
ATOM 9105 O O . ARG D 1 107 ? 57.622 29.025 66.026 1.00 24.14 107 ARG D O 1
ATOM 9113 N N . PRO D 1 108 ? 57.238 28.106 63.997 1.00 24.78 108 PRO D N 1
ATOM 9114 C CA . PRO D 1 108 ? 58.272 27.083 64.148 1.00 25.42 108 PRO D CA 1
ATOM 9115 C C . PRO D 1 108 ? 59.660 27.710 64.253 1.00 26.14 108 PRO D C 1
ATOM 9116 O O . PRO D 1 108 ? 60.027 28.549 63.423 1.00 26.15 108 PRO D O 1
ATOM 9120 N N . LYS D 1 109 ? 60.406 27.303 65.279 1.00 26.79 109 LYS D N 1
ATOM 9121 C CA . LYS D 1 109 ? 61.671 27.932 65.633 1.00 27.61 109 LYS D CA 1
ATOM 9122 C C . LYS D 1 109 ? 62.873 27.001 65.506 1.00 27.57 109 LYS D C 1
ATOM 9123 O O . LYS D 1 109 ? 64.000 27.398 65.815 1.00 27.72 109 LYS D O 1
ATOM 9129 N N . ASP D 1 110 ? 62.641 25.765 65.078 1.00 27.35 110 ASP D N 1
ATOM 9130 C CA . ASP D 1 110 ? 63.756 24.862 64.785 1.00 27.37 110 ASP D CA 1
ATOM 9131 C C . ASP D 1 110 ? 64.201 25.069 63.343 1.00 26.98 110 ASP D C 1
ATOM 9132 O O . ASP D 1 110 ? 63.547 25.805 62.590 1.00 26.39 110 ASP D O 1
ATOM 9137 N N . ALA D 1 111 ? 65.315 24.440 62.963 1.00 26.33 111 ALA D N 1
ATOM 9138 C CA . ALA D 1 111 ? 65.861 24.582 61.618 1.00 25.86 111 ALA D CA 1
ATOM 9139 C C . ALA D 1 111 ? 64.869 24.146 60.545 1.00 25.55 111 ALA D C 1
ATOM 9140 O O . ALA D 1 111 ? 64.625 24.869 59.580 1.00 25.29 111 ALA D O 1
ATOM 9142 N N . ALA D 1 112 ? 64.294 22.960 60.727 1.00 24.95 112 ALA D N 1
ATOM 9143 C CA . ALA D 1 112 ? 63.378 22.388 59.748 1.00 24.64 112 ALA D CA 1
ATOM 9144 C C . ALA D 1 112 ? 62.110 23.230 59.616 1.00 24.52 112 ALA D C 1
ATOM 9145 O O . ALA D 1 112 ? 61.590 23.399 58.517 1.00 24.68 112 ALA D O 1
ATOM 9147 N N . GLY D 1 113 ? 61.639 23.760 60.742 1.00 24.15 113 GLY D N 1
ATOM 9148 C CA . GLY D 1 113 ? 60.387 24.511 60.796 1.00 23.69 113 GLY D CA 1
ATOM 9149 C C . GLY D 1 113 ? 60.486 25.909 60.227 1.00 23.29 113 GLY D C 1
ATOM 9150 O O . GLY D 1 113 ? 59.604 26.338 59.478 1.00 23.20 113 GLY D O 1
ATOM 9151 N N . THR D 1 114 ? 61.554 26.625 60.575 1.00 22.78 114 THR D N 1
ATOM 9152 C CA . THR D 1 114 ? 61.767 27.970 60.031 1.00 22.70 114 THR D CA 1
ATOM 9153 C C . THR D 1 114 ? 61.947 27.909 58.507 1.00 22.70 114 THR D C 1
ATOM 9154 O O . THR D 1 114 ? 61.465 28.780 57.781 1.00 22.40 114 THR D O 1
ATOM 9158 N N . LYS D 1 115 ? 62.608 26.857 58.033 1.00 22.42 115 LYS D N 1
ATOM 9159 C CA . LYS D 1 115 ? 62.758 26.606 56.601 1.00 22.81 115 LYS D CA 1
ATOM 9160 C C . LYS D 1 115 ? 61.407 26.306 55.937 1.00 21.96 115 LYS D C 1
ATOM 9161 O O . LYS D 1 115 ? 61.068 26.905 54.914 1.00 22.11 115 LYS D O 1
ATOM 9167 N N . ALA D 1 116 ? 60.650 25.374 56.513 1.00 21.03 116 ALA D N 1
ATOM 9168 C CA . ALA D 1 116 ? 59.341 25.005 55.973 1.00 20.53 116 ALA D CA 1
ATOM 9169 C C . ALA D 1 116 ? 58.410 26.214 55.879 1.00 20.26 116 ALA D C 1
ATOM 9170 O O . ALA D 1 116 ? 57.707 26.370 54.886 1.00 20.13 116 ALA D O 1
ATOM 9172 N N . LEU D 1 117 ? 58.406 27.056 56.914 1.00 20.36 117 LEU D N 1
ATOM 9173 C CA . LEU D 1 117 ? 57.559 28.263 56.919 1.00 20.35 117 LEU D CA 1
ATOM 9174 C C . LEU D 1 117 ? 57.980 29.269 55.838 1.00 20.38 117 LEU D C 1
ATOM 9175 O O . LEU D 1 117 ? 57.129 29.855 55.154 1.00 19.86 117 LEU D O 1
ATOM 9180 N N . ALA D 1 118 ? 59.288 29.465 55.679 1.00 20.21 118 ALA D N 1
ATOM 9181 C CA . ALA D 1 118 ? 59.787 30.365 54.633 1.00 20.42 118 ALA D CA 1
ATOM 9182 C C . ALA D 1 118 ? 59.405 29.880 53.230 1.00 20.30 118 ALA D C 1
ATOM 9183 O O . ALA D 1 118 ? 58.974 30.675 52.389 1.00 19.85 118 ALA D O 1
ATOM 9185 N N . ILE D 1 119 ? 59.555 28.579 52.990 1.00 20.45 119 ILE D N 1
ATOM 9186 C CA . ILE D 1 119 ? 59.167 27.968 51.710 1.00 20.43 119 ILE D CA 1
ATOM 9187 C C . ILE D 1 119 ? 57.655 28.101 51.470 1.00 20.64 119 ILE D C 1
ATOM 9188 O O . ILE D 1 119 ? 57.224 28.489 50.380 1.00 20.72 119 ILE D O 1
ATOM 9193 N N . THR D 1 120 ? 56.862 27.778 52.491 1.00 20.64 120 THR D N 1
ATOM 9194 C CA . THR D 1 120 ? 55.405 27.949 52.430 1.00 20.05 120 THR D CA 1
ATOM 9195 C C . THR D 1 120 ? 55.011 29.362 51.998 1.00 20.19 120 THR D C 1
ATOM 9196 O O . THR D 1 120 ? 54.296 29.535 51.005 1.00 20.01 120 THR D O 1
ATOM 9200 N N . LEU D 1 121 ? 55.492 30.365 52.730 1.00 19.43 121 LEU D N 1
ATOM 9201 C CA . LEU D 1 121 ? 55.110 31.756 52.475 1.00 19.54 121 LEU D CA 1
ATOM 9202 C C . LEU D 1 121 ? 55.659 32.299 51.151 1.00 19.60 121 LEU D C 1
ATOM 9203 O O . LEU D 1 121 ? 55.005 33.099 50.477 1.00 19.00 121 LEU D O 1
ATOM 9208 N N . SER D 1 122 ? 56.863 31.865 50.788 1.00 19.70 122 SER D N 1
ATOM 9209 C CA . SER D 1 122 ? 57.458 32.252 49.514 1.00 20.30 122 SER D CA 1
ATOM 9210 C C . SER D 1 122 ? 56.553 31.777 48.375 1.00 20.19 122 SER D C 1
ATOM 9211 O O . SER D 1 122 ? 56.141 32.573 47.519 1.00 20.66 122 SER D O 1
ATOM 9214 N N . LYS D 1 123 ? 56.219 30.491 48.388 1.00 20.39 123 LYS D N 1
ATOM 9215 C CA . LYS D 1 123 ? 55.399 29.905 47.328 1.00 20.65 123 LYS D CA 1
ATOM 9216 C C . LYS D 1 123 ? 53.993 30.495 47.324 1.00 20.37 123 LYS D C 1
ATOM 9217 O O . LYS D 1 123 ? 53.450 30.804 46.265 1.00 20.14 123 LYS D O 1
ATOM 9223 N N . SER D 1 124 ? 53.423 30.671 48.513 1.00 20.30 124 SER D N 1
ATOM 9224 C CA . SER D 1 124 ? 52.019 31.056 48.631 1.00 20.35 124 SER D CA 1
ATOM 9225 C C . SER D 1 124 ? 51.780 32.463 48.095 1.00 20.12 124 SER D C 1
ATOM 9226 O O . SER D 1 124 ? 50.817 32.694 47.373 1.00 20.59 124 SER D O 1
ATOM 9229 N N . TYR D 1 125 ? 52.675 33.391 48.420 1.00 20.06 125 TYR D N 1
ATOM 9230 C CA . TYR D 1 125 ? 52.549 34.756 47.929 1.00 19.90 125 TYR D CA 1
ATOM 9231 C C . TYR D 1 125 ? 52.852 34.869 46.435 1.00 20.09 125 TYR D C 1
ATOM 9232 O O . TYR D 1 125 ? 52.313 35.745 45.758 1.00 20.18 125 TYR D O 1
ATOM 9241 N N . TYR D 1 126 ? 53.702 33.982 45.917 1.00 20.52 126 TYR D N 1
ATOM 9242 C CA . TYR D 1 126 ? 53.916 33.944 44.472 1.00 20.98 126 TYR D CA 1
ATOM 9243 C C . TYR D 1 126 ? 52.710 33.341 43.747 1.00 21.54 126 TYR D C 1
ATOM 9244 O O . TYR D 1 126 ? 52.401 33.742 42.621 1.00 21.96 126 TYR D O 1
ATOM 9253 N N . ASN D 1 127 ? 52.015 32.407 44.405 1.00 21.64 127 ASN D N 1
ATOM 9254 C CA . ASN D 1 127 ? 50.776 31.826 43.857 1.00 22.30 127 ASN D CA 1
ATOM 9255 C C . ASN D 1 127 ? 49.598 32.790 43.849 1.00 22.58 127 ASN D C 1
ATOM 9256 O O . ASN D 1 127 ? 48.761 32.749 42.942 1.00 22.75 127 ASN D O 1
ATOM 9261 N N . ALA D 1 128 ? 49.520 33.637 44.870 1.00 22.64 128 ALA D N 1
ATOM 9262 C CA . ALA D 1 128 ? 48.375 34.539 45.035 1.00 23.09 128 ALA D CA 1
ATOM 9263 C C . ALA D 1 128 ? 48.840 35.899 45.508 1.00 22.89 128 ALA D C 1
ATOM 9264 O O . ALA D 1 128 ? 49.221 36.060 46.669 1.00 23.31 128 ALA D O 1
ATOM 9266 N N . ARG D 1 129 ? 48.833 36.864 44.593 1.00 22.83 129 ARG D N 1
ATOM 9267 C CA . ARG D 1 129 ? 49.190 38.235 44.901 1.00 22.79 129 ARG D CA 1
ATOM 9268 C C . ARG D 1 129 ? 47.965 38.910 45.506 1.00 22.59 129 ARG D C 1
ATOM 9269 O O . ARG D 1 129 ? 46.964 39.091 44.807 1.00 22.66 129 ARG D O 1
ATOM 9277 N N . PRO D 1 130 ? 48.026 39.267 46.810 1.00 22.57 130 PRO D N 1
ATOM 9278 C CA . PRO D 1 130 ? 46.859 39.867 47.447 1.00 22.30 130 PRO D CA 1
ATOM 9279 C C . PRO D 1 130 ? 46.576 41.225 46.828 1.00 22.26 130 PRO D C 1
ATOM 9280 O O . PRO D 1 130 ? 47.445 42.101 46.841 1.00 21.91 130 PRO D O 1
ATOM 9284 N N . ALA D 1 131 ? 45.384 41.372 46.251 1.00 21.92 131 ALA D N 1
ATOM 9285 C CA . ALA D 1 131 ? 44.974 42.600 45.559 1.00 22.22 131 ALA D CA 1
ATOM 9286 C C . ALA D 1 131 ? 45.861 42.948 44.359 1.00 22.00 131 ALA D C 1
ATOM 9287 O O . ALA D 1 131 ? 45.788 44.060 43.827 1.00 22.40 131 ALA D O 1
ATOM 9289 N N . GLY D 1 132 ? 46.683 41.985 43.932 1.00 21.37 132 GLY D N 1
ATOM 9290 C CA . GLY D 1 132 ? 47.590 42.172 42.802 1.00 20.46 132 GLY D CA 1
ATOM 9291 C C . GLY D 1 132 ? 48.989 42.608 43.206 1.00 19.97 132 GLY D C 1
ATOM 9292 O O . GLY D 1 132 ? 49.867 42.762 42.353 1.00 20.09 132 GLY D O 1
ATOM 9293 N N . VAL D 1 133 ? 49.201 42.808 44.506 1.00 19.13 133 VAL D N 1
ATOM 9294 C CA . VAL D 1 133 ? 50.485 43.303 45.016 1.00 18.73 133 VAL D CA 1
ATOM 9295 C C . VAL D 1 133 ? 51.561 42.221 44.886 1.00 18.26 133 VAL D C 1
ATOM 9296 O O . VAL D 1 133 ? 51.318 41.057 45.199 1.00 17.91 133 VAL D O 1
ATOM 9300 N N . LYS D 1 134 ? 52.739 42.619 44.418 1.00 18.02 134 LYS D N 1
ATOM 9301 C CA . LYS D 1 134 ? 53.875 41.702 44.297 1.00 18.30 134 LYS D CA 1
ATOM 9302 C C . LYS D 1 134 ? 54.538 41.528 45.666 1.00 18.33 134 LYS D C 1
ATOM 9303 O O . LYS D 1 134 ? 55.376 42.332 46.068 1.00 18.84 134 LYS D O 1
ATOM 9309 N N . VAL D 1 135 ? 54.150 40.481 46.379 1.00 18.40 135 VAL D N 1
ATOM 9310 C CA . VAL D 1 135 ? 54.701 40.211 47.696 1.00 18.55 135 VAL D CA 1
ATOM 9311 C C . VAL D 1 135 ? 55.806 39.169 47.607 1.00 18.67 135 VAL D C 1
ATOM 9312 O O . VAL D 1 135 ? 55.575 38.047 47.162 1.00 18.65 135 VAL D O 1
ATOM 9316 N N . HIS D 1 136 ? 57.003 39.553 48.035 1.00 19.00 136 HIS D N 1
ATOM 9317 C CA . HIS D 1 136 ? 58.102 38.609 48.185 1.00 19.60 136 HIS D CA 1
ATOM 9318 C C . HIS D 1 136 ? 58.070 38.144 49.624 1.00 19.89 136 HIS D C 1
ATOM 9319 O O . HIS D 1 136 ? 58.682 38.757 50.506 1.00 19.60 136 HIS D O 1
ATOM 9326 N N . GLY D 1 137 ? 57.325 37.060 49.841 1.00 20.29 137 GLY D N 1
ATOM 9327 C CA . GLY D 1 137 ? 56.793 36.739 51.160 1.00 21.36 137 GLY D CA 1
ATOM 9328 C C . GLY D 1 137 ? 57.541 35.748 52.015 1.00 22.43 137 GLY D C 1
ATOM 9329 O O . GLY D 1 137 ? 57.170 35.533 53.173 1.00 22.99 137 GLY D O 1
ATOM 9330 N N . GLY D 1 138 ? 58.591 35.145 51.465 1.00 22.51 138 GLY D N 1
ATOM 9331 C CA . GLY D 1 138 ? 59.357 34.155 52.214 1.00 23.50 138 GLY D CA 1
ATOM 9332 C C . GLY D 1 138 ? 60.716 34.709 52.597 1.00 23.49 138 GLY D C 1
ATOM 9333 O O . GLY D 1 138 ? 61.646 34.678 51.799 1.00 24.29 138 GLY D O 1
ATOM 9334 N N . ALA D 1 139 ? 60.814 35.252 53.806 1.00 23.36 139 ALA D N 1
ATOM 9335 C CA . ALA D 1 139 ? 62.079 35.753 54.330 1.00 22.90 139 ALA D CA 1
ATOM 9336 C C . ALA D 1 139 ? 62.448 34.918 55.541 1.00 22.95 139 ALA D C 1
ATOM 9337 O O . ALA D 1 139 ? 61.881 35.093 56.623 1.00 22.76 139 ALA D O 1
ATOM 9339 N N . VAL D 1 140 ? 63.391 33.998 55.352 1.00 22.56 140 VAL D N 1
ATOM 9340 C CA . VAL D 1 140 ? 63.734 33.044 56.394 1.00 22.59 140 VAL D CA 1
ATOM 9341 C C . VAL D 1 140 ? 64.322 33.718 57.635 1.00 22.76 140 VAL D C 1
ATOM 9342 O O . VAL D 1 140 ? 65.175 34.595 57.534 1.00 22.73 140 VAL D O 1
ATOM 9346 N N . ILE D 1 141 ? 63.819 33.322 58.799 1.00 23.35 141 ILE D N 1
ATOM 9347 C CA . ILE D 1 141 ? 64.376 33.761 60.071 1.00 23.56 141 ILE D CA 1
ATOM 9348 C C . ILE D 1 141 ? 65.421 32.736 60.494 1.00 24.35 141 ILE D C 1
ATOM 9349 O O . ILE D 1 141 ? 65.122 31.547 60.627 1.00 23.98 141 ILE D O 1
ATOM 9354 N N . LEU D 1 142 ? 66.650 33.212 60.681 1.00 25.06 142 LEU D N 1
ATOM 9355 C CA . LEU D 1 142 ? 67.777 32.351 61.024 1.00 26.05 142 LEU D CA 1
ATOM 9356 C C . LEU D 1 142 ? 67.607 31.776 62.420 1.00 26.85 142 LEU D C 1
ATOM 9357 O O . LEU D 1 142 ? 67.383 32.517 63.379 1.00 26.96 142 LEU D O 1
ATOM 9362 N N . GLU D 1 143 ? 67.675 30.450 62.510 1.00 27.83 143 GLU D N 1
ATOM 9363 C CA . GLU D 1 143 ? 67.615 29.740 63.786 1.00 29.18 143 GLU D CA 1
ATOM 9364 C C . GLU D 1 143 ? 68.791 28.774 63.865 1.00 29.88 143 GLU D C 1
ATOM 9365 O O . GLU D 1 143 ? 69.331 28.366 62.835 1.00 29.89 143 GLU D O 1
ATOM 9371 N N . LYS D 1 144 ? 69.183 28.415 65.086 1.00 30.92 144 LYS D N 1
ATOM 9372 C CA . LYS D 1 144 ? 70.301 27.489 65.293 1.00 31.75 144 LYS D CA 1
ATOM 9373 C C . LYS D 1 144 ? 69.994 26.143 64.667 1.00 31.77 144 LYS D C 1
ATOM 9374 O O . LYS D 1 144 ? 68.887 25.622 64.810 1.00 32.11 144 LYS D O 1
ATOM 9380 N N . GLY D 1 145 ? 70.968 25.602 63.941 1.00 31.97 145 GLY D N 1
ATOM 9381 C CA . GLY D 1 145 ? 70.815 24.306 63.300 1.00 32.03 145 GLY D CA 1
ATOM 9382 C C . GLY D 1 145 ? 70.651 24.342 61.793 1.00 32.22 145 GLY D C 1
ATOM 9383 O O . GLY D 1 145 ? 70.676 23.293 61.151 1.00 32.23 145 GLY D O 1
ATOM 9384 N N . LEU D 1 146 ? 70.454 25.533 61.222 1.00 32.47 146 LEU D N 1
ATOM 9385 C CA . LEU D 1 146 ? 70.433 25.685 59.762 1.00 32.73 146 LEU D CA 1
ATOM 9386 C C . LEU D 1 146 ? 71.800 25.356 59.162 1.00 33.31 146 LEU D C 1
ATOM 9387 O O . LEU D 1 146 ? 72.837 25.706 59.731 1.00 33.35 146 LEU D O 1
ATOM 9392 N N . THR D 1 147 ? 71.788 24.681 58.015 1.00 33.83 147 THR D N 1
ATOM 9393 C CA . THR D 1 147 ? 73.011 24.302 57.309 1.00 34.26 147 THR D CA 1
ATOM 9394 C C . THR D 1 147 ? 73.041 24.942 55.920 1.00 34.60 147 THR D C 1
ATOM 9395 O O . THR D 1 147 ? 72.019 25.454 55.448 1.00 34.22 147 THR D O 1
ATOM 9399 N N . GLU D 1 148 ? 74.209 24.916 55.269 1.00 34.61 148 GLU D N 1
ATOM 9400 C CA . GLU D 1 148 ? 74.327 25.403 53.892 1.00 34.81 148 GLU D CA 1
ATOM 9401 C C . GLU D 1 148 ? 73.340 24.676 52.982 1.00 34.70 148 GLU D C 1
ATOM 9402 O O . GLU D 1 148 ? 72.760 25.279 52.067 1.00 34.64 148 GLU D O 1
ATOM 9408 N N . GLU D 1 149 ? 73.149 23.386 53.243 1.00 34.30 149 GLU D N 1
ATOM 9409 C CA . GLU D 1 149 ? 72.224 22.574 52.459 1.00 34.47 149 GLU D CA 1
ATOM 9410 C C . GLU D 1 149 ? 70.786 23.106 52.547 1.00 33.79 149 GLU D C 1
ATOM 9411 O O . GLU D 1 149 ? 70.063 23.108 51.551 1.00 33.54 149 GLU D O 1
ATOM 9417 N N . ASP D 1 150 ? 70.393 23.567 53.736 1.00 33.18 150 ASP D N 1
ATOM 9418 C CA . ASP D 1 150 ? 69.079 24.190 53.939 1.00 32.45 150 ASP D CA 1
ATOM 9419 C C . ASP D 1 150 ? 68.887 25.408 53.034 1.00 31.76 150 ASP D C 1
ATOM 9420 O O . ASP D 1 150 ? 67.808 25.606 52.475 1.00 31.61 150 ASP D O 1
ATOM 9425 N N . PHE D 1 151 ? 69.940 26.210 52.884 1.00 31.00 151 PHE D N 1
ATOM 9426 C CA . PHE D 1 151 ? 69.919 27.356 51.977 1.00 30.24 151 PHE D CA 1
ATOM 9427 C C . PHE D 1 151 ? 69.844 26.949 50.510 1.00 29.89 151 PHE D C 1
ATOM 9428 O O . PHE D 1 151 ? 69.181 27.613 49.712 1.00 29.51 151 PHE D O 1
ATOM 9436 N N . ILE D 1 152 ? 70.519 25.857 50.158 1.00 29.68 152 ILE D N 1
ATOM 9437 C CA . ILE D 1 152 ? 70.460 25.319 48.796 1.00 29.46 152 ILE D CA 1
ATOM 9438 C C . ILE D 1 152 ? 69.037 24.844 48.482 1.00 29.39 152 ILE D C 1
ATOM 9439 O O . ILE D 1 152 ? 68.501 25.128 47.410 1.00 29.21 152 ILE D O 1
ATOM 9444 N N . GLU D 1 153 ? 68.436 24.137 49.436 1.00 29.22 153 GLU D N 1
ATOM 9445 C CA . GLU D 1 153 ? 67.060 23.656 49.312 1.00 29.34 153 GLU D CA 1
ATOM 9446 C C . GLU D 1 153 ? 66.062 24.817 49.196 1.00 28.73 153 GLU D C 1
ATOM 9447 O O . GLU D 1 153 ? 65.169 24.791 48.351 1.00 28.71 153 GLU D O 1
ATOM 9453 N N . MET D 1 154 ? 66.223 25.828 50.045 1.00 28.36 154 MET D N 1
ATOM 9454 C CA . MET D 1 154 ? 65.349 27.001 50.018 1.00 28.00 154 MET D CA 1
ATOM 9455 C C . MET D 1 154 ? 65.422 27.750 48.686 1.00 28.29 154 MET D C 1
ATOM 9456 O O . MET D 1 154 ? 64.389 28.116 48.122 1.00 28.14 154 MET D O 1
ATOM 9461 N N . LYS D 1 155 ? 66.635 27.954 48.173 1.00 28.27 155 LYS D N 1
ATOM 9462 C CA . LYS D 1 155 ? 66.813 28.575 46.859 1.00 28.82 155 LYS D CA 1
ATOM 9463 C C . LYS D 1 155 ? 66.108 27.778 45.754 1.00 28.57 155 LYS D C 1
ATOM 9464 O O . LYS D 1 155 ? 65.438 28.353 44.895 1.00 28.31 155 LYS D O 1
ATOM 9470 N N . LYS D 1 156 ? 66.260 26.455 45.795 1.00 28.57 156 LYS D N 1
ATOM 9471 C CA . LYS D 1 156 ? 65.603 25.547 44.855 1.00 28.62 156 LYS D CA 1
ATOM 9472 C C . LYS D 1 156 ? 64.085 25.755 44.857 1.00 27.90 156 LYS D C 1
ATOM 9473 O O . LYS D 1 156 ? 63.438 25.691 43.813 1.00 27.62 156 LYS D O 1
ATOM 9479 N N . GLU D 1 157 ? 63.530 26.019 46.037 1.00 27.29 157 GLU D N 1
ATOM 9480 C CA . GLU D 1 157 ? 62.084 26.176 46.185 1.00 26.83 157 GLU D CA 1
ATOM 9481 C C . GLU D 1 157 ? 61.623 27.631 46.089 1.00 26.47 157 GLU D C 1
ATOM 9482 O O . GLU D 1 157 ? 60.470 27.953 46.398 1.00 26.52 157 GLU D O 1
ATOM 9488 N N . GLY D 1 158 ? 62.529 28.505 45.656 1.00 25.80 158 GLY D N 1
ATOM 9489 C CA . GLY D 1 158 ? 62.173 29.873 45.314 1.00 24.97 158 GLY D CA 1
ATOM 9490 C C . GLY D 1 158 ? 62.429 30.925 46.379 1.00 24.42 158 GLY D C 1
ATOM 9491 O O . GLY D 1 158 ? 62.171 32.106 46.152 1.00 24.20 158 GLY D O 1
ATOM 9492 N N . VAL D 1 159 ? 62.936 30.507 47.534 1.00 23.99 159 VAL D N 1
ATOM 9493 C CA . VAL D 1 159 ? 63.249 31.447 48.608 1.00 23.72 159 VAL D CA 1
ATOM 9494 C C . VAL D 1 159 ? 64.588 32.113 48.309 1.00 23.69 159 VAL D C 1
ATOM 9495 O O . VAL D 1 159 ? 65.547 31.438 47.925 1.00 23.89 159 VAL D O 1
ATOM 9499 N N . TRP D 1 160 ? 64.651 33.433 48.478 1.00 23.34 160 TRP D N 1
ATOM 9500 C CA . TRP D 1 160 ? 65.874 34.183 48.180 1.00 23.08 160 TRP D CA 1
ATOM 9501 C C . TRP D 1 160 ? 66.109 35.347 49.140 1.00 22.72 160 TRP D C 1
ATOM 9502 O O . TRP D 1 160 ? 66.969 36.189 48.901 1.00 22.76 160 TRP D O 1
ATOM 9513 N N . ILE D 1 161 ? 65.336 35.397 50.223 1.00 22.45 161 ILE D N 1
ATOM 9514 C CA . ILE D 1 161 ? 65.476 36.454 51.218 1.00 21.79 161 ILE D CA 1
ATOM 9515 C C . ILE D 1 161 ? 65.707 35.867 52.610 1.00 21.82 161 ILE D C 1
ATOM 9516 O O . ILE D 1 161 ? 65.060 34.889 52.997 1.00 22.05 161 ILE D O 1
ATOM 9521 N N . VAL D 1 162 ? 66.649 36.460 53.341 1.00 21.70 162 VAL D N 1
ATOM 9522 C CA . VAL D 1 162 ? 66.813 36.213 54.772 1.00 21.90 162 VAL D CA 1
ATOM 9523 C C . VAL D 1 162 ? 66.208 37.395 55.535 1.00 22.24 162 VAL D C 1
ATOM 9524 O O . VAL D 1 162 ? 66.620 38.547 55.352 1.00 21.78 162 VAL D O 1
ATOM 9528 N N . GLY D 1 163 ? 65.218 37.101 56.376 1.00 23.25 163 GLY D N 1
ATOM 9529 C CA . GLY D 1 163 ? 64.541 38.120 57.188 1.00 24.07 163 GLY D CA 1
ATOM 9530 C C . GLY D 1 163 ? 65.449 38.658 58.274 1.00 25.20 163 GLY D C 1
ATOM 9531 O O . GLY D 1 163 ? 66.540 38.122 58.482 1.00 25.38 163 GLY D O 1
ATOM 9532 N N . GLU D 1 164 ? 65.000 39.711 58.965 1.00 26.08 164 GLU D N 1
ATOM 9533 C CA . GLU D 1 164 ? 65.831 40.418 59.952 1.00 27.30 164 GLU D CA 1
ATOM 9534 C C . GLU D 1 164 ? 66.630 39.433 60.797 1.00 27.51 164 GLU D C 1
ATOM 9535 O O . GLU D 1 164 ? 66.056 38.666 61.578 1.00 27.38 164 GLU D O 1
ATOM 9541 N N . VAL D 1 165 ? 67.949 39.447 60.627 1.00 28.41 165 VAL D N 1
ATOM 9542 C CA . VAL D 1 165 ? 68.825 38.670 61.493 1.00 29.23 165 VAL D CA 1
ATOM 9543 C C . VAL D 1 165 ? 68.655 39.237 62.902 1.00 29.81 165 VAL D C 1
ATOM 9544 O O . VAL D 1 165 ? 68.725 40.451 63.101 1.00 29.81 165 VAL D O 1
ATOM 9548 N N . GLY D 1 166 ? 68.399 38.351 63.861 1.00 30.76 166 GLY D N 1
ATOM 9549 C CA . GLY D 1 166 ? 68.180 38.750 65.247 1.00 31.70 166 GLY D CA 1
ATOM 9550 C C . GLY D 1 166 ? 66.775 38.459 65.730 1.00 32.52 166 GLY D C 1
ATOM 9551 O O . GLY D 1 166 ? 66.511 38.506 66.933 1.00 32.48 166 GLY D O 1
ATOM 9552 N N . LEU D 1 167 ? 65.869 38.165 64.796 1.00 33.24 167 LEU D N 1
ATOM 9553 C CA . LEU D 1 167 ? 64.484 37.823 65.138 1.00 33.87 167 LEU D CA 1
ATOM 9554 C C . LEU D 1 167 ? 64.380 36.428 65.755 1.00 34.32 167 LEU D C 1
ATOM 9555 O O . LEU D 1 167 ? 63.439 36.143 66.498 1.00 34.36 167 LEU D O 1
ATOM 9560 N N . GLY D 1 168 ? 65.344 35.568 65.434 1.00 34.50 168 GLY D N 1
ATOM 9561 C CA . GLY D 1 168 ? 65.386 34.205 65.959 1.00 35.16 168 GLY D CA 1
ATOM 9562 C C . GLY D 1 168 ? 66.538 33.987 66.921 1.00 35.68 168 GLY D C 1
ATOM 9563 O O . GLY D 1 168 ? 67.078 34.943 67.480 1.00 35.49 168 GLY D O 1
ATOM 9564 N N . THR D 1 169 ? 66.917 32.724 67.108 1.00 36.29 169 THR D N 1
ATOM 9565 C CA . THR D 1 169 ? 67.981 32.358 68.051 1.00 37.04 169 THR D CA 1
ATOM 9566 C C . THR D 1 169 ? 69.381 32.731 67.551 1.00 37.68 169 THR D C 1
ATOM 9567 O O . THR D 1 169 ? 70.318 32.850 68.344 1.00 37.79 169 THR D O 1
ATOM 9571 N N . ILE D 1 170 ? 69.518 32.916 66.241 1.00 38.42 170 ILE D N 1
ATOM 9572 C CA . ILE D 1 170 ? 70.755 33.442 65.670 1.00 39.35 170 ILE D CA 1
ATOM 9573 C C . ILE D 1 170 ? 70.772 34.959 65.875 1.00 40.05 170 ILE D C 1
ATOM 9574 O O . ILE D 1 170 ? 69.972 35.689 65.271 1.00 39.74 170 ILE D O 1
ATOM 9579 N N . LYS D 1 171 ? 71.675 35.422 66.742 1.00 40.92 171 LYS D N 1
ATOM 9580 C CA . LYS D 1 171 ? 71.692 36.826 67.164 1.00 41.87 171 LYS D CA 1
ATOM 9581 C C . LYS D 1 171 ? 73.065 37.494 67.069 1.00 42.53 171 LYS D C 1
ATOM 9582 O O . LYS D 1 171 ? 73.211 38.523 66.402 1.00 42.67 171 LYS D O 1
ATOM 9588 N N . ASN D 1 172 ? 74.063 36.927 67.744 1.00 43.21 172 ASN D N 1
ATOM 9589 C CA . ASN D 1 172 ? 75.398 37.522 67.729 1.00 43.89 172 ASN D CA 1
ATOM 9590 C C . ASN D 1 172 ? 76.157 37.205 66.431 1.00 43.89 172 ASN D C 1
ATOM 9591 O O . ASN D 1 172 ? 75.917 36.162 65.814 1.00 43.74 172 ASN D O 1
ATOM 9596 N N . PRO D 1 173 ? 77.053 38.119 66.005 1.00 44.06 173 PRO D N 1
ATOM 9597 C CA . PRO D 1 173 ? 77.740 38.037 64.710 1.00 44.15 173 PRO D CA 1
ATOM 9598 C C . PRO D 1 173 ? 78.527 36.746 64.479 1.00 44.23 173 PRO D C 1
ATOM 9599 O O . PRO D 1 173 ? 78.658 36.312 63.337 1.00 44.13 173 PRO D O 1
ATOM 9603 N N . GLU D 1 174 ? 79.044 36.147 65.551 1.00 44.36 174 GLU D N 1
ATOM 9604 C CA . GLU D 1 174 ? 79.801 34.895 65.463 1.00 44.53 174 GLU D CA 1
ATOM 9605 C C . GLU D 1 174 ? 78.935 33.723 64.978 1.00 44.05 174 GLU D C 1
ATOM 9606 O O . GLU D 1 174 ? 79.437 32.795 64.342 1.00 44.02 174 GLU D O 1
ATOM 9612 N N . ASP D 1 175 ? 77.638 33.783 65.282 1.00 43.49 175 ASP D N 1
ATOM 9613 C CA . ASP D 1 175 ? 76.673 32.785 64.822 1.00 42.89 175 ASP D CA 1
ATOM 9614 C C . ASP D 1 175 ? 76.057 33.178 63.476 1.00 42.28 175 ASP D C 1
ATOM 9615 O O . ASP D 1 175 ? 75.867 32.331 62.603 1.00 42.21 175 ASP D O 1
ATOM 9620 N N . ALA D 1 176 ? 75.749 34.465 63.324 1.00 41.69 176 ALA D N 1
ATOM 9621 C CA . ALA D 1 176 ? 75.090 34.989 62.124 1.00 40.96 176 ALA D CA 1
ATOM 9622 C C . ALA D 1 176 ? 75.980 34.983 60.877 1.00 40.64 176 ALA D C 1
ATOM 9623 O O . ALA D 1 176 ? 75.544 34.555 59.801 1.00 40.49 176 ALA D O 1
ATOM 9625 N N . ALA D 1 177 ? 77.217 35.460 61.028 1.00 39.91 177 ALA D N 1
ATOM 9626 C CA . ALA D 1 177 ? 78.150 35.602 59.901 1.00 39.28 177 ALA D CA 1
ATOM 9627 C C . ALA D 1 177 ? 78.260 34.365 58.997 1.00 38.80 177 ALA D C 1
ATOM 9628 O O . ALA D 1 177 ? 78.110 34.495 57.782 1.00 38.60 177 ALA D O 1
ATOM 9630 N N . PRO D 1 178 ? 78.517 33.168 59.576 1.00 38.40 178 PRO D N 1
ATOM 9631 C CA . PRO D 1 178 ? 78.628 31.951 58.752 1.00 37.97 178 PRO D CA 1
ATOM 9632 C C . PRO D 1 178 ? 77.384 31.627 57.921 1.00 37.48 178 PRO D C 1
ATOM 9633 O O . PRO D 1 178 ? 77.508 31.151 56.790 1.00 37.27 178 PRO D O 1
ATOM 9637 N N . MET D 1 179 ? 76.201 31.880 58.477 1.00 36.79 179 MET D N 1
ATOM 9638 C CA . MET D 1 179 ? 74.947 31.611 57.768 1.00 35.94 179 MET D CA 1
ATOM 9639 C C . MET D 1 179 ? 74.712 32.619 56.652 1.00 35.54 179 MET D C 1
ATOM 9640 O O . MET D 1 179 ? 74.294 32.251 55.550 1.00 35.29 179 MET D O 1
ATOM 9645 N N . VAL D 1 180 ? 74.994 33.886 56.947 1.00 35.11 180 VAL D N 1
ATOM 9646 C CA . VAL D 1 180 ? 74.882 34.961 55.969 1.00 35.09 180 VAL D CA 1
ATOM 9647 C C . VAL D 1 180 ? 75.826 34.699 54.785 1.00 35.20 180 VAL D C 1
ATOM 9648 O O . VAL D 1 180 ? 75.476 34.977 53.635 1.00 34.81 180 VAL D O 1
ATOM 9652 N N . GLU D 1 181 ? 77.002 34.135 55.081 1.00 35.39 181 GLU D N 1
ATOM 9653 C CA . GLU D 1 181 ? 77.952 33.682 54.056 1.00 35.71 181 GLU D CA 1
ATOM 9654 C C . GLU D 1 181 ? 77.292 32.660 53.132 1.00 35.06 181 GLU D C 1
ATOM 9655 O O . GLU D 1 181 ? 77.302 32.832 51.916 1.00 34.96 181 GLU D O 1
ATOM 9661 N N . TRP D 1 182 ? 76.721 31.604 53.716 1.00 34.81 182 TRP D N 1
ATOM 9662 C CA . TRP D 1 182 ? 76.015 30.570 52.950 1.00 34.60 182 TRP D CA 1
ATOM 9663 C C . TRP D 1 182 ? 74.892 31.179 52.117 1.00 34.19 182 TRP D C 1
ATOM 9664 O O . TRP D 1 182 ? 74.755 30.878 50.931 1.00 34.06 182 TRP D O 1
ATOM 9675 N N . ALA D 1 183 ? 74.099 32.042 52.751 1.00 33.75 183 ALA D N 1
ATOM 9676 C CA . ALA D 1 183 ? 73.016 32.757 52.079 1.00 33.27 183 ALA D CA 1
ATOM 9677 C C . ALA D 1 183 ? 73.524 33.513 50.854 1.00 33.04 183 ALA D C 1
ATOM 9678 O O . ALA D 1 183 ? 73.004 33.338 49.751 1.00 32.89 183 ALA D O 1
ATOM 9680 N N . HIS D 1 184 ? 74.553 34.336 51.049 1.00 32.90 184 HIS D N 1
ATOM 9681 C CA . HIS D 1 184 ? 75.105 35.142 49.965 1.00 33.23 184 HIS D CA 1
ATOM 9682 C C . HIS D 1 184 ? 75.688 34.296 48.841 1.00 33.64 184 HIS D C 1
ATOM 9683 O O . HIS D 1 184 ? 75.614 34.671 47.668 1.00 33.81 184 HIS D O 1
ATOM 9690 N N . LYS D 1 185 ? 76.249 33.151 49.216 1.00 34.11 185 LYS D N 1
ATOM 9691 C CA . LYS D 1 185 ? 76.800 32.187 48.270 1.00 34.71 185 LYS D CA 1
ATOM 9692 C C . LYS D 1 185 ? 75.709 31.622 47.355 1.00 34.44 185 LYS D C 1
ATOM 9693 O O . LYS D 1 185 ? 75.969 31.304 46.190 1.00 34.80 185 LYS D O 1
ATOM 9699 N N . HIS D 1 186 ? 74.484 31.521 47.871 1.00 34.18 186 HIS D N 1
ATOM 9700 C CA . HIS D 1 186 ? 73.381 30.937 47.100 1.00 33.57 186 HIS D CA 1
ATOM 9701 C C . HIS D 1 186 ? 72.292 31.940 46.702 1.00 32.93 186 HIS D C 1
ATOM 9702 O O . HIS D 1 186 ? 71.111 31.592 46.626 1.00 32.89 186 HIS D O 1
ATOM 9709 N N . GLY D 1 187 ? 72.706 33.183 46.460 1.00 31.94 187 GLY D N 1
ATOM 9710 C CA . GLY D 1 187 ? 71.856 34.193 45.834 1.00 30.96 187 GLY D CA 1
ATOM 9711 C C . GLY D 1 187 ? 70.836 34.902 46.711 1.00 30.05 187 GLY D C 1
ATOM 9712 O O . GLY D 1 187 ? 69.909 35.522 46.188 1.00 30.11 187 GLY D O 1
ATOM 9713 N N . PHE D 1 188 ? 71.010 34.831 48.030 1.00 29.18 188 PHE D N 1
ATOM 9714 C CA . PHE D 1 188 ? 70.072 35.455 48.981 1.00 28.15 188 PHE D CA 1
ATOM 9715 C C . PHE D 1 188 ? 70.385 36.922 49.227 1.00 27.87 188 PHE D C 1
ATOM 9716 O O . PHE D 1 188 ? 71.552 37.328 49.186 1.00 27.88 188 PHE D O 1
ATOM 9724 N N . LYS D 1 189 ? 69.340 37.711 49.488 1.00 26.59 189 LYS D N 1
ATOM 9725 C CA . LYS D 1 189 ? 69.497 39.050 50.044 1.00 26.14 189 LYS D CA 1
ATOM 9726 C C . LYS D 1 189 ? 69.212 38.983 51.545 1.00 25.76 189 LYS D C 1
ATOM 9727 O O . LYS D 1 189 ? 68.292 38.287 51.969 1.00 25.73 189 LYS D O 1
ATOM 9733 N N . VAL D 1 190 ? 70.002 39.702 52.342 1.00 25.45 190 VAL D N 1
ATOM 9734 C CA . VAL D 1 190 ? 69.988 39.532 53.796 1.00 25.39 190 VAL D CA 1
ATOM 9735 C C . VAL D 1 190 ? 69.662 40.818 54.540 1.00 25.40 190 VAL D C 1
ATOM 9736 O O . VAL D 1 190 ? 70.287 41.860 54.316 1.00 25.04 190 VAL D O 1
ATOM 9740 N N . GLN D 1 191 ? 68.683 40.727 55.436 1.00 25.78 191 GLN D N 1
ATOM 9741 C CA . GLN D 1 191 ? 68.256 41.855 56.255 1.00 26.43 191 GLN D CA 1
ATOM 9742 C C . GLN D 1 191 ? 68.777 41.679 57.680 1.00 27.03 191 GLN D C 1
ATOM 9743 O O . GLN D 1 191 ? 68.996 40.558 58.127 1.00 26.55 191 GLN D O 1
ATOM 9749 N N . MET D 1 192 ? 68.965 42.787 58.392 1.00 28.08 192 MET D N 1
ATOM 9750 C CA . MET D 1 192 ? 69.461 42.720 59.762 1.00 29.59 192 MET D CA 1
ATOM 9751 C C . MET D 1 192 ? 68.814 43.734 60.699 1.00 29.54 192 MET D C 1
ATOM 9752 O O . MET D 1 192 ? 68.882 44.938 60.469 1.00 29.56 192 MET D O 1
ATOM 9757 N N . HIS D 1 193 ? 68.203 43.229 61.766 1.00 30.67 193 HIS D N 1
ATOM 9758 C CA . HIS D 1 193 ? 67.617 44.080 62.803 1.00 31.42 193 HIS D CA 1
ATOM 9759 C C . HIS D 1 193 ? 68.697 44.963 63.438 1.00 31.87 193 HIS D C 1
ATOM 9760 O O . HIS D 1 193 ? 69.711 44.460 63.921 1.00 31.78 193 HIS D O 1
ATOM 9767 N N . THR D 1 194 ? 68.469 46.272 63.421 1.00 32.61 194 THR D N 1
ATOM 9768 C CA . THR D 1 194 ? 69.428 47.241 63.949 1.00 33.74 194 THR D CA 1
ATOM 9769 C C . THR D 1 194 ? 68.771 48.222 64.929 1.00 34.65 194 THR D C 1
ATOM 9770 O O . THR D 1 194 ? 67.993 49.100 64.537 1.00 34.48 194 THR D O 1
ATOM 9774 N N . GLY D 1 195 ? 69.097 48.068 66.208 1.00 35.78 195 GLY D N 1
ATOM 9775 C CA . GLY D 1 195 ? 68.557 48.945 67.244 1.00 37.38 195 GLY D CA 1
ATOM 9776 C C . GLY D 1 195 ? 68.203 48.189 68.504 1.00 38.59 195 GLY D C 1
ATOM 9777 O O . GLY D 1 195 ? 68.636 47.049 68.693 1.00 38.35 195 GLY D O 1
ATOM 9778 N N . GLY D 1 196 ? 67.411 48.829 69.362 1.00 39.82 196 GLY D N 1
ATOM 9779 C CA . GLY D 1 196 ? 66.972 48.237 70.624 1.00 41.94 196 GLY D CA 1
ATOM 9780 C C . GLY D 1 196 ? 66.285 46.895 70.463 1.00 43.66 196 GLY D C 1
ATOM 9781 O O . GLY D 1 196 ? 65.471 46.709 69.551 1.00 43.41 196 GLY D O 1
ATOM 9782 N N . THR D 1 197 ? 66.630 45.960 71.347 1.00 45.49 197 THR D N 1
ATOM 9783 C CA . THR D 1 197 ? 66.092 44.594 71.323 1.00 47.61 197 THR D CA 1
ATOM 9784 C C . THR D 1 197 ? 65.465 44.214 72.666 1.00 48.91 197 THR D C 1
ATOM 9785 O O . THR D 1 197 ? 65.699 44.882 73.676 1.00 49.14 197 THR D O 1
ATOM 9789 N N . SER D 1 198 ? 64.677 43.139 72.669 1.00 50.61 198 SER D N 1
ATOM 9790 C CA . SER D 1 198 ? 64.018 42.639 73.885 1.00 52.22 198 SER D CA 1
ATOM 9791 C C . SER D 1 198 ? 64.985 41.973 74.876 1.00 53.27 198 SER D C 1
ATOM 9792 O O . SER D 1 198 ? 64.567 41.492 75.939 1.00 53.47 198 SER D O 1
ATOM 9795 N N . ILE D 1 199 ? 66.270 41.955 74.523 1.00 54.47 199 ILE D N 1
ATOM 9796 C CA . ILE D 1 199 ? 67.310 41.363 75.361 1.00 55.59 199 ILE D CA 1
ATOM 9797 C C . ILE D 1 199 ? 67.935 42.442 76.250 1.00 56.36 199 ILE D C 1
ATOM 9798 O O . ILE D 1 199 ? 68.562 43.375 75.740 1.00 56.52 199 ILE D O 1
ATOM 9803 N N . PRO D 1 200 ? 67.756 42.328 77.583 1.00 57.04 200 PRO D N 1
ATOM 9804 C CA . PRO D 1 200 ? 68.352 43.292 78.518 1.00 57.53 200 PRO D CA 1
ATOM 9805 C C . PRO D 1 200 ? 69.886 43.266 78.506 1.00 58.00 200 PRO D C 1
ATOM 9806 O O . PRO D 1 200 ? 70.517 44.324 78.601 1.00 58.05 200 PRO D O 1
ATOM 9810 N N . GLY D 1 201 ? 70.462 42.068 78.379 1.00 58.41 201 GLY D N 1
ATOM 9811 C CA . GLY D 1 201 ? 71.915 41.868 78.383 1.00 58.79 201 GLY D CA 1
ATOM 9812 C C . GLY D 1 201 ? 72.619 42.388 77.140 1.00 59.02 201 GLY D C 1
ATOM 9813 O O . GLY D 1 201 ? 73.650 43.057 77.240 1.00 59.12 201 GLY D O 1
ATOM 9814 N N . SER D 1 202 ? 72.075 42.057 75.970 1.00 59.14 202 SER D N 1
ATOM 9815 C CA . SER D 1 202 ? 72.530 42.642 74.705 1.00 59.28 202 SER D CA 1
ATOM 9816 C C . SER D 1 202 ? 71.417 43.533 74.145 1.00 59.13 202 SER D C 1
ATOM 9817 O O . SER D 1 202 ? 70.713 43.167 73.194 1.00 59.18 202 SER D O 1
ATOM 9820 N N . SER D 1 203 ? 71.275 44.706 74.763 1.00 58.93 203 SER D N 1
ATOM 9821 C CA . SER D 1 203 ? 70.141 45.614 74.540 1.00 58.66 203 SER D CA 1
ATOM 9822 C C . SER D 1 203 ? 70.090 46.261 73.155 1.00 58.43 203 SER D C 1
ATOM 9823 O O . SER D 1 203 ? 69.008 46.558 72.645 1.00 58.34 203 SER D O 1
ATOM 9826 N N . THR D 1 204 ? 71.260 46.471 72.559 1.00 58.10 204 THR D N 1
ATOM 9827 C CA . THR D 1 204 ? 71.376 47.165 71.280 1.00 57.77 204 THR D CA 1
ATOM 9828 C C . THR D 1 204 ? 72.211 46.363 70.274 1.00 57.51 204 THR D C 1
ATOM 9829 O O . THR D 1 204 ? 73.013 45.508 70.659 1.00 57.56 204 THR D O 1
ATOM 9833 N N . VAL D 1 205 ? 71.998 46.634 68.988 1.00 57.07 205 VAL D N 1
ATOM 9834 C CA . VAL D 1 205 ? 72.815 46.058 67.922 1.00 56.55 205 VAL D CA 1
ATOM 9835 C C . VAL D 1 205 ? 73.753 47.153 67.421 1.00 56.14 205 VAL D C 1
ATOM 9836 O O . VAL D 1 205 ? 73.303 48.203 66.964 1.00 56.39 205 VAL D O 1
ATOM 9840 N N . THR D 1 206 ? 75.055 46.911 67.524 1.00 55.51 206 THR D N 1
ATOM 9841 C CA . THR D 1 206 ? 76.054 47.925 67.183 1.00 54.84 206 THR D CA 1
ATOM 9842 C C . THR D 1 206 ? 76.482 47.855 65.716 1.00 54.25 206 THR D C 1
ATOM 9843 O O . THR D 1 206 ? 76.074 46.956 64.980 1.00 54.11 206 THR D O 1
ATOM 9847 N N . ALA D 1 207 ? 77.306 48.816 65.306 1.00 53.55 207 ALA D N 1
ATOM 9848 C CA . ALA D 1 207 ? 77.888 48.834 63.971 1.00 52.86 207 ALA D CA 1
ATOM 9849 C C . ALA D 1 207 ? 78.888 47.697 63.787 1.00 52.39 207 ALA D C 1
ATOM 9850 O O . ALA D 1 207 ? 79.003 47.147 62.691 1.00 52.29 207 ALA D O 1
ATOM 9852 N N . ASP D 1 208 ? 79.605 47.348 64.858 1.00 51.62 208 ASP D N 1
ATOM 9853 C CA . ASP D 1 208 ? 80.528 46.212 64.833 1.00 50.76 208 ASP D CA 1
ATOM 9854 C C . ASP D 1 208 ? 79.790 44.927 64.488 1.00 49.80 208 ASP D C 1
ATOM 9855 O O . ASP D 1 208 ? 80.272 44.133 63.683 1.00 49.74 208 ASP D O 1
ATOM 9860 N N . ASP D 1 209 ? 78.620 44.740 65.097 1.00 48.66 209 ASP D N 1
ATOM 9861 C CA . ASP D 1 209 ? 77.745 43.611 64.785 1.00 47.63 209 ASP D CA 1
ATOM 9862 C C . ASP D 1 209 ? 77.394 43.596 63.295 1.00 46.72 209 ASP D C 1
ATOM 9863 O O . ASP D 1 209 ? 77.519 42.567 62.635 1.00 46.53 209 ASP D O 1
ATOM 9868 N N . VAL D 1 210 ? 76.989 44.756 62.782 1.00 45.80 210 VAL D N 1
ATOM 9869 C CA . VAL D 1 210 ? 76.607 44.931 61.377 1.00 44.81 210 VAL D CA 1
ATOM 9870 C C . VAL D 1 210 ? 77.790 44.734 60.416 1.00 44.14 210 VAL D C 1
ATOM 9871 O O . VAL D 1 210 ? 77.674 43.998 59.433 1.00 43.86 210 VAL D O 1
ATOM 9875 N N . ILE D 1 211 ? 78.921 45.382 60.707 1.00 43.33 211 ILE D N 1
ATOM 9876 C CA . ILE D 1 211 ? 80.138 45.224 59.900 1.00 42.60 211 ILE D CA 1
ATOM 9877 C C . ILE D 1 211 ? 80.604 43.765 59.858 1.00 42.01 211 ILE D C 1
ATOM 9878 O O . ILE D 1 211 ? 81.032 43.278 58.810 1.00 41.95 211 ILE D O 1
ATOM 9883 N N . LYS D 1 212 ? 80.510 43.074 60.992 1.00 41.24 212 LYS D N 1
ATOM 9884 C CA . LYS D 1 212 ? 80.909 41.669 61.068 1.00 40.70 212 LYS D CA 1
ATOM 9885 C C . LYS D 1 212 ? 79.950 40.744 60.316 1.00 39.64 212 LYS D C 1
ATOM 9886 O O . LYS D 1 212 ? 80.389 39.834 59.608 1.00 39.77 212 LYS D O 1
ATOM 9892 N N . THR D 1 213 ? 78.648 40.983 60.466 1.00 38.17 213 THR D N 1
ATOM 9893 C CA . THR D 1 213 ? 77.627 40.111 59.872 1.00 36.70 213 THR D CA 1
ATOM 9894 C C . THR D 1 213 ? 77.500 40.304 58.358 1.00 35.73 213 THR D C 1
ATOM 9895 O O . THR D 1 213 ? 77.243 39.347 57.630 1.00 35.54 213 THR D O 1
ATOM 9899 N N . LYS D 1 214 ? 77.692 41.541 57.903 1.00 34.58 214 LYS D N 1
ATOM 9900 C CA . LYS D 1 214 ? 77.688 41.898 56.470 1.00 33.92 214 LYS D CA 1
ATOM 9901 C C . LYS D 1 214 ? 76.348 41.663 55.748 1.00 32.50 214 LYS D C 1
ATOM 9902 O O . LYS D 1 214 ? 76.308 40.956 54.740 1.00 32.35 214 LYS D O 1
ATOM 9908 N N . PRO D 1 215 ? 75.251 42.269 56.249 1.00 31.19 215 PRO D N 1
ATOM 9909 C CA . PRO D 1 215 ? 73.978 42.098 55.552 1.00 30.10 215 PRO D CA 1
ATOM 9910 C C . PRO D 1 215 ? 73.913 43.002 54.325 1.00 29.06 215 PRO D C 1
ATOM 9911 O O . PRO D 1 215 ? 74.750 43.896 54.173 1.00 29.45 215 PRO D O 1
ATOM 9915 N N . ASP D 1 216 ? 72.930 42.775 53.462 1.00 27.16 216 ASP D N 1
ATOM 9916 C CA . ASP D 1 216 ? 72.681 43.673 52.346 1.00 25.90 216 ASP D CA 1
ATOM 9917 C C . ASP D 1 216 ? 71.922 44.900 52.805 1.00 24.71 216 ASP D C 1
ATOM 9918 O O . ASP D 1 216 ? 72.091 45.982 52.251 1.00 24.08 216 ASP D O 1
ATOM 9923 N N . VAL D 1 217 ? 71.071 44.714 53.811 1.00 23.59 217 VAL D N 1
ATOM 9924 C CA . VAL D 1 217 ? 70.230 45.791 54.318 1.00 22.47 217 VAL D CA 1
ATOM 9925 C C . VAL D 1 217 ? 70.362 45.913 55.831 1.00 22.11 217 VAL D C 1
ATOM 9926 O O . VAL D 1 217 ? 70.188 44.940 56.565 1.00 21.99 217 VAL D O 1
ATOM 9930 N N . VAL D 1 218 ? 70.673 47.122 56.277 1.00 21.81 218 VAL D N 1
ATOM 9931 C CA . VAL D 1 218 ? 70.596 47.489 57.682 1.00 21.78 218 VAL D CA 1
ATOM 9932 C C . VAL D 1 218 ? 69.137 47.880 57.922 1.00 21.49 218 VAL D C 1
ATOM 9933 O O . VAL D 1 218 ? 68.726 48.992 57.597 1.00 21.44 218 VAL D O 1
ATOM 9937 N N . SER D 1 219 ? 68.354 46.945 58.452 1.00 21.33 219 SER D N 1
ATOM 9938 C CA . SER D 1 219 ? 66.921 47.166 58.657 1.00 21.25 219 SER D CA 1
ATOM 9939 C C . SER D 1 219 ? 66.666 48.189 59.753 1.00 21.19 219 SER D C 1
ATOM 9940 O O . SER D 1 219 ? 67.401 48.247 60.736 1.00 20.96 219 SER D O 1
ATOM 9943 N N . HIS D 1 220 ? 65.607 48.981 59.578 1.00 20.93 220 HIS D N 1
ATOM 9944 C CA . HIS D 1 220 ? 65.263 50.074 60.497 1.00 21.00 220 HIS D CA 1
ATOM 9945 C C . HIS D 1 220 ? 66.471 50.739 61.168 1.00 20.98 220 HIS D C 1
ATOM 9946 O O . HIS D 1 220 ? 66.668 50.637 62.388 1.00 21.31 220 HIS D O 1
ATOM 9953 N N . ILE D 1 221 ? 67.280 51.422 60.363 1.00 20.41 221 ILE D N 1
ATOM 9954 C CA . ILE D 1 221 ? 68.451 52.109 60.897 1.00 20.46 221 ILE D CA 1
ATOM 9955 C C . ILE D 1 221 ? 68.031 53.223 61.871 1.00 19.91 221 ILE D C 1
ATOM 9956 O O . ILE D 1 221 ? 68.785 53.587 62.776 1.00 19.87 221 ILE D O 1
ATOM 9961 N N . ASN D 1 222 ? 66.817 53.743 61.692 1.00 19.22 222 ASN D N 1
ATOM 9962 C CA . ASN D 1 222 ? 66.241 54.698 62.644 1.00 18.89 222 ASN D CA 1
ATOM 9963 C C . ASN D 1 222 ? 65.450 54.031 63.781 1.00 18.93 222 ASN D C 1
ATOM 9964 O O . ASN D 1 222 ? 64.675 54.688 64.475 1.00 19.22 222 ASN D O 1
ATOM 9969 N N . GLY D 1 223 ? 65.656 52.730 63.966 1.00 19.04 223 GLY D N 1
ATOM 9970 C CA . GLY D 1 223 ? 65.044 51.984 65.072 1.00 18.94 223 GLY D CA 1
ATOM 9971 C C . GLY D 1 223 ? 63.726 51.307 64.741 1.00 19.03 223 GLY D C 1
ATOM 9972 O O . GLY D 1 223 ? 62.968 51.779 63.892 1.00 18.65 223 GLY D O 1
ATOM 9973 N N . GLY D 1 224 ? 63.446 50.211 65.441 1.00 19.13 224 GLY D N 1
ATOM 9974 C CA . GLY D 1 224 ? 62.209 49.470 65.243 1.00 19.34 224 GLY D CA 1
ATOM 9975 C C . GLY D 1 224 ? 61.489 49.106 66.527 1.00 19.25 224 GLY D C 1
ATOM 9976 O O . GLY D 1 224 ? 61.275 47.924 66.791 1.00 19.50 224 GLY D O 1
ATOM 9977 N N . PRO D 1 225 ? 61.060 50.118 67.310 1.00 18.90 225 PRO D N 1
ATOM 9978 C CA . PRO D 1 225 ? 61.217 51.547 67.042 1.00 18.67 225 PRO D CA 1
ATOM 9979 C C . PRO D 1 225 ? 62.421 52.217 67.732 1.00 18.45 225 PRO D C 1
ATOM 9980 O O . PRO D 1 225 ? 62.647 53.405 67.516 1.00 18.60 225 PRO D O 1
ATOM 9984 N N . THR D 1 226 ? 63.181 51.474 68.536 1.00 18.70 226 THR D N 1
ATOM 9985 C CA . THR D 1 226 ? 64.266 52.072 69.334 1.00 18.93 226 THR D CA 1
ATOM 9986 C C . THR D 1 226 ? 65.560 52.171 68.521 1.00 19.33 226 THR D C 1
ATOM 9987 O O . THR D 1 226 ? 66.072 51.158 68.054 1.00 19.10 226 THR D O 1
ATOM 9991 N N . ALA D 1 227 ? 66.086 53.388 68.377 1.00 20.21 227 ALA D N 1
ATOM 9992 C CA . ALA D 1 227 ? 67.229 53.661 67.488 1.00 21.25 227 ALA D CA 1
ATOM 9993 C C . ALA D 1 227 ? 68.604 53.427 68.121 1.00 22.15 227 ALA D C 1
ATOM 9994 O O . ALA D 1 227 ? 68.787 53.603 69.331 1.00 22.01 227 ALA D O 1
ATOM 9996 N N . ILE D 1 228 ? 69.570 53.044 67.284 1.00 23.05 228 ILE D N 1
ATOM 9997 C CA . ILE D 1 228 ? 70.984 53.075 67.665 1.00 23.96 228 ILE D CA 1
ATOM 9998 C C . ILE D 1 228 ? 71.427 54.534 67.820 1.00 24.42 228 ILE D C 1
ATOM 9999 O O . ILE D 1 228 ? 70.691 55.457 67.453 1.00 24.09 228 ILE D O 1
ATOM 10004 N N . SER D 1 229 ? 72.620 54.742 68.381 1.00 25.29 229 SER D N 1
ATOM 10005 C CA . SER D 1 229 ? 73.169 56.084 68.566 1.00 25.93 229 SER D CA 1
ATOM 10006 C C . SER D 1 229 ? 73.617 56.697 67.242 1.00 26.41 229 SER D C 1
ATOM 10007 O O . SER D 1 229 ? 73.898 55.971 66.287 1.00 26.63 229 SER D O 1
ATOM 10010 N N . VAL D 1 230 ? 73.703 58.027 67.192 1.00 27.00 230 VAL D N 1
ATOM 10011 C CA . VAL D 1 230 ? 74.273 58.718 66.018 1.00 27.67 230 VAL D CA 1
ATOM 10012 C C . VAL D 1 230 ? 75.703 58.261 65.701 1.00 28.19 230 VAL D C 1
ATOM 10013 O O . VAL D 1 230 ? 76.096 58.225 64.538 1.00 28.07 230 VAL D O 1
ATOM 10017 N N . GLN D 1 231 ? 76.467 57.911 66.736 1.00 29.15 231 GLN D N 1
ATOM 10018 C CA . GLN D 1 231 ? 77.837 57.421 66.558 1.00 30.06 231 GLN D CA 1
ATOM 10019 C C . GLN D 1 231 ? 77.844 56.098 65.793 1.00 30.28 231 GLN D C 1
ATOM 10020 O O . GLN D 1 231 ? 78.704 55.875 64.934 1.00 30.37 231 GLN D O 1
ATOM 10026 N N . GLU D 1 232 ? 76.881 55.228 66.098 1.00 30.34 232 GLU D N 1
ATOM 10027 C CA . GLU D 1 232 ? 76.755 53.952 65.396 1.00 30.76 232 GLU D CA 1
ATOM 10028 C C . GLU D 1 232 ? 76.203 54.128 63.979 1.00 30.32 232 GLU D C 1
ATOM 10029 O O . GLU D 1 232 ? 76.591 53.388 63.069 1.00 30.39 232 GLU D O 1
ATOM 10035 N N . VAL D 1 233 ? 75.313 55.107 63.800 1.00 29.83 233 VAL D N 1
ATOM 10036 C CA . VAL D 1 233 ? 74.832 55.492 62.466 1.00 29.59 233 VAL D CA 1
ATOM 10037 C C . VAL D 1 233 ? 76.007 55.956 61.596 1.00 29.75 233 VAL D C 1
ATOM 10038 O O . VAL D 1 233 ? 76.186 55.469 60.471 1.00 29.71 233 VAL D O 1
ATOM 10042 N N . ASP D 1 234 ? 76.796 56.890 62.133 1.00 29.54 234 ASP D N 1
ATOM 10043 C CA . ASP D 1 234 ? 78.010 57.381 61.477 1.00 29.75 234 ASP D CA 1
ATOM 10044 C C . ASP D 1 234 ? 78.878 56.227 60.964 1.00 29.59 234 ASP D C 1
ATOM 10045 O O . ASP D 1 234 ? 79.309 56.233 59.810 1.00 29.88 234 ASP D O 1
ATOM 10050 N N . ARG D 1 235 ? 79.112 55.235 61.816 1.00 29.56 235 ARG D N 1
ATOM 10051 C CA . ARG D 1 235 ? 79.961 54.097 61.469 1.00 29.61 235 ARG D CA 1
ATOM 10052 C C . ARG D 1 235 ? 79.366 53.192 60.390 1.00 29.29 235 ARG D C 1
ATOM 10053 O O . ARG D 1 235 ? 80.095 52.697 59.523 1.00 28.66 235 ARG D O 1
ATOM 10061 N N . ILE D 1 236 ? 78.054 52.956 60.457 1.00 28.42 236 ILE D N 1
ATOM 10062 C CA . ILE D 1 236 ? 77.377 52.159 59.429 1.00 27.98 236 ILE D CA 1
ATOM 10063 C C . ILE D 1 236 ? 77.424 52.885 58.080 1.00 27.52 236 ILE D C 1
ATOM 10064 O O . ILE D 1 236 ? 77.660 52.261 57.042 1.00 27.79 236 ILE D O 1
ATOM 10069 N N . MET D 1 237 ? 77.229 54.199 58.109 1.00 27.17 237 MET D N 1
ATOM 10070 C CA . MET D 1 237 ? 77.263 55.017 56.898 1.00 27.25 237 MET D CA 1
ATOM 10071 C C . MET D 1 237 ? 78.675 55.124 56.303 1.00 27.63 237 MET D C 1
ATOM 10072 O O . MET D 1 237 ? 78.842 55.091 55.077 1.00 27.20 237 MET D O 1
ATOM 10077 N N . ASP D 1 238 ? 79.673 55.242 57.174 1.00 27.38 238 ASP D N 1
ATOM 10078 C CA . ASP D 1 238 ? 81.047 55.525 56.746 1.00 27.95 238 ASP D CA 1
ATOM 10079 C C . ASP D 1 238 ? 81.907 54.273 56.548 1.00 27.92 238 ASP D C 1
ATOM 10080 O O . ASP D 1 238 ? 82.892 54.304 55.800 1.00 28.25 238 ASP D O 1
ATOM 10085 N N . GLU D 1 239 ? 81.547 53.178 57.212 1.00 27.60 239 GLU D N 1
ATOM 10086 C CA . GLU D 1 239 ? 82.385 51.980 57.196 1.00 27.88 239 GLU D CA 1
ATOM 10087 C C . GLU D 1 239 ? 81.788 50.826 56.395 1.00 27.16 239 GLU D C 1
ATOM 10088 O O . GLU D 1 239 ? 82.430 49.789 56.226 1.00 26.89 239 GLU D O 1
ATOM 10094 N N . THR D 1 240 ? 80.568 51.015 55.890 1.00 26.87 240 THR D N 1
ATOM 10095 C CA . THR D 1 240 ? 79.936 50.026 55.014 1.00 26.49 240 THR D CA 1
ATOM 10096 C C . THR D 1 240 ? 79.286 50.703 53.811 1.00 26.24 240 THR D C 1
ATOM 10097 O O . THR D 1 240 ? 79.102 51.921 53.791 1.00 25.64 240 THR D O 1
ATOM 10101 N N . ASP D 1 241 ? 78.941 49.904 52.810 1.00 26.55 241 ASP D N 1
ATOM 10102 C CA . ASP D 1 241 ? 78.118 50.386 51.704 1.00 27.25 241 ASP D CA 1
ATOM 10103 C C . ASP D 1 241 ? 76.722 49.742 51.713 1.00 26.75 241 ASP D C 1
ATOM 10104 O O . ASP D 1 241 ? 76.028 49.739 50.690 1.00 26.69 241 ASP D O 1
ATOM 10109 N N . PHE D 1 242 ? 76.317 49.214 52.872 1.00 25.82 242 PHE D N 1
ATOM 10110 C CA . PHE D 1 242 ? 75.039 48.506 52.998 1.00 25.37 242 PHE D CA 1
ATOM 10111 C C . PHE D 1 242 ? 73.887 49.488 52.885 1.00 24.75 242 PHE D C 1
ATOM 10112 O O . PHE D 1 242 ? 74.027 50.662 53.225 1.00 24.56 242 PHE D O 1
ATOM 10120 N N . ALA D 1 243 ? 72.744 49.005 52.405 1.00 24.40 243 ALA D N 1
ATOM 10121 C CA . ALA D 1 243 ? 71.553 49.833 52.312 1.00 23.47 243 ALA D CA 1
ATOM 10122 C C . ALA D 1 243 ? 71.135 50.245 53.715 1.00 23.01 243 ALA D C 1
ATOM 10123 O O . ALA D 1 243 ? 71.275 49.473 54.665 1.00 23.39 243 ALA D O 1
ATOM 10125 N N . MET D 1 244 ? 70.642 51.469 53.837 1.00 22.47 244 MET D N 1
ATOM 10126 C CA . MET D 1 244 ? 70.213 51.995 55.120 1.00 22.29 244 MET D CA 1
ATOM 10127 C C . MET D 1 244 ? 68.711 52.203 55.044 1.00 21.32 244 MET D C 1
ATOM 10128 O O . MET D 1 244 ? 68.232 53.099 54.358 1.00 20.93 244 MET D O 1
ATOM 10133 N N . GLU D 1 245 ? 67.975 51.342 55.734 1.00 20.56 245 GLU D N 1
ATOM 10134 C CA . GLU D 1 245 ? 66.520 51.352 55.649 1.00 20.11 245 GLU D CA 1
ATOM 10135 C C . GLU D 1 245 ? 65.892 52.270 56.697 1.00 19.77 245 GLU D C 1
ATOM 10136 O O . GLU D 1 245 ? 66.047 52.053 57.889 1.00 20.32 245 GLU D O 1
ATOM 10142 N N . ILE D 1 246 ? 65.194 53.302 56.242 1.00 19.47 246 ILE D N 1
ATOM 10143 C CA . ILE D 1 246 ? 64.431 54.160 57.135 1.00 19.47 246 ILE D CA 1
ATOM 10144 C C . ILE D 1 246 ? 63.003 53.640 57.169 1.00 19.43 246 ILE D C 1
ATOM 10145 O O . ILE D 1 246 ? 62.386 53.428 56.118 1.00 19.28 246 ILE D O 1
ATOM 10150 N N . VAL D 1 247 ? 62.498 53.404 58.378 1.00 18.88 247 VAL D N 1
ATOM 10151 C CA . VAL D 1 247 ? 61.151 52.855 58.533 1.00 18.68 247 VAL D CA 1
ATOM 10152 C C . VAL D 1 247 ? 60.190 53.859 59.155 1.00 18.70 247 VAL D C 1
ATOM 10153 O O . VAL D 1 247 ? 60.586 54.731 59.939 1.00 18.81 247 VAL D O 1
ATOM 10157 N N . GLN D 1 248 ? 58.924 53.730 58.783 1.00 18.53 248 GLN D N 1
ATOM 10158 C CA . GLN D 1 248 ? 57.880 54.609 59.278 1.00 18.50 248 GLN D CA 1
ATOM 10159 C C . GLN D 1 248 ? 57.682 54.429 60.783 1.00 18.02 248 GLN D C 1
ATOM 10160 O O . GLN D 1 248 ? 57.504 55.407 61.510 1.00 18.06 248 GLN D O 1
ATOM 10166 N N . CYS D 1 249 ? 57.734 53.183 61.244 1.00 17.43 249 CYS D N 1
ATOM 10167 C CA . CYS D 1 249 ? 57.538 52.881 62.668 1.00 17.97 249 CYS D CA 1
ATOM 10168 C C . CYS D 1 249 ? 58.873 52.953 63.413 1.00 18.08 249 CYS D C 1
ATOM 10169 O O . CYS D 1 249 ? 59.284 52.012 64.106 1.00 18.65 249 CYS D O 1
ATOM 10172 N N . GLY D 1 250 ? 59.559 54.077 63.245 1.00 18.35 250 GLY D N 1
ATOM 10173 C CA . GLY D 1 250 ? 60.851 54.283 63.892 1.00 18.57 250 GLY D CA 1
ATOM 10174 C C . GLY D 1 250 ? 61.046 55.696 64.398 1.00 18.81 250 GLY D C 1
ATOM 10175 O O . GLY D 1 250 ? 60.127 56.519 64.367 1.00 18.61 250 GLY D O 1
ATOM 10176 N N . ASN D 1 251 ? 62.263 55.959 64.863 1.00 18.78 251 ASN D N 1
ATOM 10177 C CA . ASN D 1 251 ? 62.654 57.237 65.440 1.00 19.02 251 ASN D CA 1
ATOM 10178 C C . ASN D 1 251 ? 62.771 58.323 64.366 1.00 19.20 251 ASN D C 1
ATOM 10179 O O . ASN D 1 251 ? 63.622 58.233 63.479 1.00 19.07 251 ASN D O 1
ATOM 10184 N N . PRO D 1 252 ? 61.930 59.370 64.455 1.00 19.56 252 PRO D N 1
ATOM 10185 C CA . PRO D 1 252 ? 61.930 60.416 63.427 1.00 19.84 252 PRO D CA 1
ATOM 10186 C C . PRO D 1 252 ? 63.183 61.305 63.483 1.00 20.09 252 PRO D C 1
ATOM 10187 O O . PRO D 1 252 ? 63.619 61.816 62.449 1.00 20.36 252 PRO D O 1
ATOM 10191 N N . LYS D 1 253 ? 63.749 61.485 64.675 1.00 20.35 253 LYS D N 1
ATOM 10192 C CA . LYS D 1 253 ? 64.976 62.275 64.841 1.00 21.00 253 LYS D CA 1
ATOM 10193 C C . LYS D 1 253 ? 66.164 61.612 64.157 1.00 20.64 253 LYS D C 1
ATOM 10194 O O . LYS D 1 253 ? 66.959 62.287 63.482 1.00 20.92 253 LYS D O 1
ATOM 10200 N N . ILE D 1 254 ? 66.289 60.300 64.338 1.00 20.53 254 ILE D N 1
ATOM 10201 C CA . ILE D 1 254 ? 67.357 59.546 63.699 1.00 20.85 254 ILE D CA 1
ATOM 10202 C C . ILE D 1 254 ? 67.113 59.433 62.187 1.00 21.02 254 ILE D C 1
ATOM 10203 O O . ILE D 1 254 ? 68.065 59.458 61.407 1.00 20.88 254 ILE D O 1
ATOM 10208 N N . ALA D 1 255 ? 65.848 59.331 61.771 1.00 20.77 255 ALA D N 1
ATOM 10209 C CA . ALA D 1 255 ? 65.533 59.302 60.337 1.00 21.05 255 ALA D CA 1
ATOM 10210 C C . ALA D 1 255 ? 66.014 60.589 59.662 1.00 21.54 255 ALA D C 1
ATOM 10211 O O . ALA D 1 255 ? 66.576 60.556 58.560 1.00 21.80 255 ALA D O 1
ATOM 10213 N N . ASP D 1 256 ? 65.788 61.714 60.334 1.00 21.98 256 ASP D N 1
ATOM 10214 C CA . ASP D 1 256 ? 66.230 63.022 59.861 1.00 23.29 256 ASP D CA 1
ATOM 10215 C C . ASP D 1 256 ? 67.756 63.093 59.821 1.00 23.41 256 ASP D C 1
ATOM 10216 O O . ASP D 1 256 ? 68.333 63.590 58.846 1.00 23.86 256 ASP D O 1
ATOM 10221 N N . TYR D 1 257 ? 68.395 62.596 60.880 1.00 23.70 257 TYR D N 1
ATOM 10222 C CA . TYR D 1 257 ? 69.854 62.568 60.979 1.00 24.09 257 TYR D CA 1
ATOM 10223 C C . TYR D 1 257 ? 70.473 61.738 59.851 1.00 24.24 257 TYR D C 1
ATOM 10224 O O . TYR D 1 257 ? 71.419 62.185 59.194 1.00 23.85 257 TYR D O 1
ATOM 10233 N N . VAL D 1 258 ? 69.926 60.542 59.623 1.00 23.80 258 VAL D N 1
ATOM 10234 C CA . VAL D 1 258 ? 70.387 59.663 58.551 1.00 24.05 258 VAL D CA 1
ATOM 10235 C C . VAL D 1 258 ? 70.249 60.316 57.173 1.00 24.27 258 VAL D C 1
ATOM 10236 O O . VAL D 1 258 ? 71.181 60.261 56.370 1.00 24.45 258 VAL D O 1
ATOM 10240 N N . ALA D 1 259 ? 69.091 60.919 56.907 1.00 24.43 259 ALA D N 1
ATOM 10241 C CA . ALA D 1 259 ? 68.819 61.553 55.619 1.00 24.58 259 ALA D CA 1
ATOM 10242 C C . ALA D 1 259 ? 69.751 62.741 55.370 1.00 25.22 259 ALA D C 1
ATOM 10243 O O . ALA D 1 259 ? 70.353 62.856 54.295 1.00 24.85 259 ALA D O 1
ATOM 10245 N N . ARG D 1 260 ? 69.873 63.608 56.372 1.00 25.74 260 ARG D N 1
ATOM 10246 C CA . ARG D 1 260 ? 70.698 64.806 56.257 1.00 26.80 260 ARG D CA 1
ATOM 10247 C C . ARG D 1 260 ? 72.180 64.460 56.120 1.00 27.48 260 ARG D C 1
ATOM 10248 O O . ARG D 1 260 ? 72.885 65.072 55.306 1.00 28.33 260 ARG D O 1
ATOM 10256 N N . ARG D 1 261 ? 72.641 63.469 56.882 1.00 27.97 261 ARG D N 1
ATOM 10257 C CA . ARG D 1 261 ? 74.039 63.039 56.814 1.00 28.84 261 ARG D CA 1
ATOM 10258 C C . ARG D 1 261 ? 74.339 62.263 55.539 1.00 29.13 261 ARG D C 1
ATOM 10259 O O . ARG D 1 261 ? 75.434 62.380 54.977 1.00 29.18 261 ARG D O 1
ATOM 10267 N N . ALA D 1 262 ? 73.375 61.471 55.081 1.00 29.14 262 ALA D N 1
ATOM 10268 C CA . ALA D 1 262 ? 73.511 60.792 53.801 1.00 29.65 262 ALA D CA 1
ATOM 10269 C C . ALA D 1 262 ? 73.638 61.804 52.658 1.00 29.89 262 ALA D C 1
ATOM 10270 O O . ALA D 1 262 ? 74.415 61.594 51.730 1.00 29.98 262 ALA D O 1
ATOM 10272 N N . ALA D 1 263 ? 72.886 62.903 52.745 1.00 30.71 263 ALA D N 1
ATOM 10273 C CA . ALA D 1 263 ? 72.937 63.983 51.758 1.00 31.48 263 ALA D CA 1
ATOM 10274 C C . ALA D 1 263 ? 74.304 64.665 51.737 1.00 32.27 263 ALA D C 1
ATOM 10275 O O . ALA D 1 263 ? 74.854 64.922 50.662 1.00 32.43 263 ALA D O 1
ATOM 10277 N N . GLU D 1 264 ? 74.841 64.944 52.927 1.00 32.93 264 GLU D N 1
ATOM 10278 C CA . GLU D 1 264 ? 76.171 65.543 53.080 1.00 33.57 264 GLU D CA 1
ATOM 10279 C C . GLU D 1 264 ? 77.280 64.629 52.558 1.00 33.29 264 GLU D C 1
ATOM 10280 O O . GLU D 1 264 ? 78.265 65.104 51.985 1.00 33.73 264 GLU D O 1
ATOM 10286 N N . LYS D 1 265 ? 77.118 63.324 52.765 1.00 32.71 265 LYS D N 1
ATOM 10287 C CA . LYS D 1 265 ? 78.148 62.344 52.425 1.00 32.42 265 LYS D CA 1
ATOM 10288 C C . LYS D 1 265 ? 77.935 61.675 51.062 1.00 32.01 265 LYS D C 1
ATOM 10289 O O . LYS D 1 265 ? 78.677 60.762 50.697 1.00 31.92 265 LYS D O 1
ATOM 10295 N N . GLY D 1 266 ? 76.927 62.134 50.322 1.00 31.64 266 GLY D N 1
ATOM 10296 C CA . GLY D 1 266 ? 76.610 61.584 49.003 1.00 31.11 266 GLY D CA 1
ATOM 10297 C C . GLY D 1 266 ? 76.164 60.129 49.031 1.00 30.63 266 GLY D C 1
ATOM 10298 O O . GLY D 1 266 ? 76.505 59.347 48.135 1.00 30.89 266 GLY D O 1
ATOM 10299 N N . GLN D 1 267 ? 75.391 59.769 50.054 1.00 29.54 267 GLN D N 1
ATOM 10300 C CA . GLN D 1 267 ? 75.003 58.378 50.283 1.00 28.41 267 GLN D CA 1
ATOM 10301 C C . GLN D 1 267 ? 73.498 58.148 50.132 1.00 27.65 267 GLN D C 1
ATOM 10302 O O . GLN D 1 267 ? 72.985 57.114 50.556 1.00 27.36 267 GLN D O 1
ATOM 10308 N N . LEU D 1 268 ? 72.802 59.112 49.531 1.00 26.99 268 LEU D N 1
ATOM 10309 C CA . LEU D 1 268 ? 71.345 59.065 49.401 1.00 26.21 268 LEU D CA 1
ATOM 10310 C C . LEU D 1 268 ? 70.837 57.866 48.596 1.00 25.89 268 LEU D C 1
ATOM 10311 O O . LEU D 1 268 ? 69.707 57.407 48.800 1.00 25.21 268 LEU D O 1
ATOM 10316 N N . GLY D 1 269 ? 71.680 57.355 47.699 1.00 25.19 269 GLY D N 1
ATOM 10317 C CA . GLY D 1 269 ? 71.345 56.177 46.900 1.00 24.54 269 GLY D CA 1
ATOM 10318 C C . GLY D 1 269 ? 71.173 54.911 47.722 1.00 24.14 269 GLY D C 1
ATOM 10319 O O . GLY D 1 269 ? 70.589 53.936 47.248 1.00 24.22 269 GLY D O 1
ATOM 10320 N N . ARG D 1 270 ? 71.690 54.925 48.950 1.00 23.50 270 ARG D N 1
ATOM 10321 C CA . ARG D 1 270 ? 71.658 53.758 49.832 1.00 23.13 270 ARG D CA 1
ATOM 10322 C C . ARG D 1 270 ? 70.426 53.713 50.729 1.00 22.45 270 ARG D C 1
ATOM 10323 O O . ARG D 1 270 ? 70.171 52.706 51.397 1.00 22.37 270 ARG D O 1
ATOM 10331 N N . VAL D 1 271 ? 69.685 54.813 50.763 1.00 21.98 271 VAL D N 1
ATOM 10332 C CA . VAL D 1 271 ? 68.537 54.940 51.656 1.00 21.32 271 VAL D CA 1
ATOM 10333 C C . VAL D 1 271 ? 67.309 54.320 51.010 1.00 20.86 271 VAL D C 1
ATOM 10334 O O . VAL D 1 271 ? 66.972 54.636 49.870 1.00 20.19 271 VAL D O 1
ATOM 10338 N N . ILE D 1 272 ? 66.656 53.427 51.747 1.00 20.25 272 ILE D N 1
ATOM 10339 C CA . ILE D 1 272 ? 65.460 52.734 51.255 1.00 19.45 272 ILE D CA 1
ATOM 10340 C C . ILE D 1 272 ? 64.340 52.811 52.300 1.00 19.19 272 ILE D C 1
ATOM 10341 O O . ILE D 1 272 ? 64.622 52.915 53.496 1.00 18.93 272 ILE D O 1
ATOM 10346 N N . PHE D 1 273 ? 63.083 52.770 51.850 1.00 18.86 273 PHE D N 1
ATOM 10347 C CA . PHE D 1 273 ? 61.934 52.946 52.752 1.00 18.48 273 PHE D CA 1
ATOM 10348 C C . PHE D 1 273 ? 61.156 51.665 53.034 1.00 18.72 273 PHE D C 1
ATOM 10349 O O . PHE D 1 273 ? 60.802 50.916 52.109 1.00 18.50 273 PHE D O 1
ATOM 10357 N N . GLY D 1 274 ? 60.873 51.436 54.317 1.00 18.36 274 GLY D N 1
ATOM 10358 C CA . GLY D 1 274 ? 59.986 50.348 54.744 1.00 18.34 274 GLY D CA 1
ATOM 10359 C C . GLY D 1 274 ? 59.047 50.867 55.823 1.00 18.73 274 GLY D C 1
ATOM 10360 O O . GLY D 1 274 ? 59.203 51.998 56.286 1.00 18.55 274 GLY D O 1
ATOM 10361 N N . ASN D 1 275 ? 58.060 50.062 56.211 1.00 18.99 275 ASN D N 1
ATOM 10362 C CA . ASN D 1 275 ? 57.163 50.457 57.305 1.00 19.65 275 ASN D CA 1
ATOM 10363 C C . ASN D 1 275 ? 57.590 49.915 58.666 1.00 19.83 275 ASN D C 1
ATOM 10364 O O . ASN D 1 275 ? 57.457 50.608 59.680 1.00 19.57 275 ASN D O 1
ATOM 10369 N N . ASP D 1 276 ? 58.133 48.696 58.665 1.00 20.05 276 ASP D N 1
ATOM 10370 C CA . ASP D 1 276 ? 58.203 47.830 59.852 1.00 20.67 276 ASP D CA 1
ATOM 10371 C C . ASP D 1 276 ? 56.815 47.722 60.475 1.00 20.42 276 ASP D C 1
ATOM 10372 O O . ASP D 1 276 ? 56.584 48.119 61.623 1.00 20.76 276 ASP D O 1
ATOM 10377 N N . ALA D 1 277 ? 55.896 47.193 59.680 1.00 20.20 277 ALA D N 1
ATOM 10378 C CA . ALA D 1 277 ? 54.542 46.904 60.127 1.00 20.35 277 ALA D CA 1
ATOM 10379 C C . ALA D 1 277 ? 54.053 45.649 59.389 1.00 20.38 277 ALA D C 1
ATOM 10380 O O . ALA D 1 277 ? 54.567 45.331 58.316 1.00 20.84 277 ALA D O 1
ATOM 10382 N N . PRO D 1 278 ? 53.089 44.905 59.966 1.00 20.35 278 PRO D N 1
ATOM 10383 C CA . PRO D 1 278 ? 52.474 45.079 61.290 1.00 20.35 278 PRO D CA 1
ATOM 10384 C C . PRO D 1 278 ? 53.505 45.049 62.416 1.00 19.85 278 PRO D C 1
ATOM 10385 O O . PRO D 1 278 ? 54.499 44.311 62.346 1.00 19.66 278 PRO D O 1
ATOM 10389 N N . SER D 1 279 ? 53.259 45.869 63.433 1.00 19.37 279 SER D N 1
ATOM 10390 C CA . SER D 1 279 ? 54.125 45.966 64.601 1.00 18.95 279 SER D CA 1
ATOM 10391 C C . SER D 1 279 ? 53.329 46.556 65.754 1.00 18.50 279 SER D C 1
ATOM 10392 O O . SER D 1 279 ? 52.150 46.862 65.598 1.00 18.39 279 SER D O 1
ATOM 10395 N N . GLY D 1 280 ? 53.982 46.730 66.903 1.00 18.15 280 GLY D N 1
ATOM 10396 C CA . GLY D 1 280 ? 53.351 47.360 68.064 1.00 17.69 280 GLY D CA 1
ATOM 10397 C C . GLY D 1 280 ? 52.823 48.748 67.750 1.00 17.62 280 GLY D C 1
ATOM 10398 O O . GLY D 1 280 ? 51.820 49.168 68.315 1.00 17.04 280 GLY D O 1
ATOM 10399 N N . THR D 1 281 ? 53.510 49.455 66.847 1.00 17.23 281 THR D N 1
ATOM 10400 C CA . THR D 1 281 ? 53.140 50.817 66.473 1.00 17.79 281 THR D CA 1
ATOM 10401 C C . THR D 1 281 ? 51.767 50.873 65.815 1.00 17.68 281 THR D C 1
ATOM 10402 O O . THR D 1 281 ? 50.968 51.769 66.114 1.00 17.76 281 THR D O 1
ATOM 10406 N N . GLY D 1 282 ? 51.515 49.924 64.916 1.00 17.84 282 GLY D N 1
ATOM 10407 C CA . GLY D 1 282 ? 50.231 49.808 64.229 1.00 18.25 282 GLY D CA 1
ATOM 10408 C C . GLY D 1 282 ? 50.340 49.251 62.821 1.00 18.72 282 GLY D C 1
ATOM 10409 O O . GLY D 1 282 ? 51.162 48.380 62.535 1.00 18.25 282 GLY D O 1
ATOM 10410 N N . LEU D 1 283 ? 49.485 49.762 61.943 1.00 18.96 283 LEU D N 1
ATOM 10411 C CA . LEU D 1 283 ? 49.485 49.388 60.548 1.00 19.59 283 LEU D CA 1
ATOM 10412 C C . LEU D 1 283 ? 49.121 50.648 59.779 1.00 19.29 283 LEU D C 1
ATOM 10413 O O . LEU D 1 283 ? 48.086 51.281 60.046 1.00 19.01 283 LEU D O 1
ATOM 10418 N N . ILE D 1 284 ? 50.007 51.038 58.864 1.00 18.93 284 ILE D N 1
ATOM 10419 C CA . ILE D 1 284 ? 49.935 52.349 58.226 1.00 18.79 284 ILE D CA 1
ATOM 10420 C C . ILE D 1 284 ? 50.057 52.178 56.697 1.00 18.65 284 ILE D C 1
ATOM 10421 O O . ILE D 1 284 ? 51.155 52.260 56.144 1.00 18.11 284 ILE D O 1
ATOM 10426 N N . PRO D 1 285 ? 48.926 51.914 56.012 1.00 18.55 285 PRO D N 1
ATOM 10427 C CA . PRO D 1 285 ? 48.937 51.770 54.550 1.00 18.49 285 PRO D CA 1
ATOM 10428 C C . PRO D 1 285 ? 49.523 52.976 53.796 1.00 18.28 285 PRO D C 1
ATOM 10429 O O . PRO D 1 285 ? 50.041 52.801 52.687 1.00 18.09 285 PRO D O 1
ATOM 10433 N N . LEU D 1 286 ? 49.436 54.175 54.381 1.00 17.98 286 LEU D N 1
ATOM 10434 C CA . LEU D 1 286 ? 50.067 55.371 53.781 1.00 17.48 286 LEU D CA 1
ATOM 10435 C C . LEU D 1 286 ? 51.484 55.600 54.298 1.00 17.46 286 LEU D C 1
ATOM 10436 O O . LEU D 1 286 ? 52.051 56.683 54.128 1.00 17.23 286 LEU D O 1
ATOM 10441 N N . GLY D 1 287 ? 52.065 54.563 54.895 1.00 17.18 287 GLY D N 1
ATOM 10442 C CA . GLY D 1 287 ? 53.359 54.669 55.552 1.00 17.79 287 GLY D CA 1
ATOM 10443 C C . GLY D 1 287 ? 54.516 55.040 54.649 1.00 17.60 287 GLY D C 1
ATOM 10444 O O . GLY D 1 287 ? 55.367 55.831 55.044 1.00 17.85 287 GLY D O 1
ATOM 10445 N N . ILE D 1 288 ? 54.572 54.473 53.446 1.00 17.68 288 ILE D N 1
ATOM 10446 C CA . ILE D 1 288 ? 55.695 54.792 52.549 1.00 17.78 288 ILE D CA 1
ATOM 10447 C C . ILE D 1 288 ? 55.566 56.232 52.034 1.00 18.12 288 ILE D C 1
ATOM 10448 O O . ILE D 1 288 ? 56.555 56.982 52.024 1.00 18.07 288 ILE D O 1
ATOM 10453 N N . LEU D 1 289 ? 54.350 56.632 51.654 1.00 17.99 289 LEU D N 1
ATOM 10454 C CA . LEU D 1 289 ? 54.078 58.041 51.322 1.00 18.46 289 LEU D CA 1
ATOM 10455 C C . LEU D 1 289 ? 54.463 58.972 52.470 1.00 18.73 289 LEU D C 1
ATOM 10456 O O . LEU D 1 289 ? 55.093 60.006 52.257 1.00 18.83 289 LEU D O 1
ATOM 10461 N N . ARG D 1 290 ? 54.111 58.591 53.693 1.00 18.82 290 ARG D N 1
ATOM 10462 C CA . ARG D 1 290 ? 54.483 59.380 54.868 1.00 19.11 290 ARG D CA 1
ATOM 10463 C C . ARG D 1 290 ? 55.998 59.515 55.039 1.00 19.00 290 ARG D C 1
ATOM 10464 O O . ARG D 1 290 ? 56.481 60.593 55.371 1.00 18.70 290 ARG D O 1
ATOM 10472 N N . ASN D 1 291 ? 56.739 58.429 54.818 1.00 19.28 291 ASN D N 1
ATOM 10473 C CA . ASN D 1 291 ? 58.204 58.480 54.827 1.00 19.71 291 ASN D CA 1
ATOM 10474 C C . ASN D 1 291 ? 58.739 59.507 53.833 1.00 20.29 291 ASN D C 1
ATOM 10475 O O . ASN D 1 291 ? 59.643 60.283 54.153 1.00 19.40 291 ASN D O 1
ATOM 10480 N N . MET D 1 292 ? 58.171 59.488 52.629 1.00 20.57 292 MET D N 1
ATOM 10481 C CA . MET D 1 292 ? 58.549 60.412 51.562 1.00 22.17 292 MET D CA 1
ATOM 10482 C C . MET D 1 292 ? 58.279 61.870 51.946 1.00 22.07 292 MET D C 1
ATOM 10483 O O . MET D 1 292 ? 59.160 62.724 51.808 1.00 22.15 292 MET D O 1
ATOM 10488 N N . CYS D 1 293 ? 57.076 62.150 52.444 1.00 22.08 293 CYS D N 1
ATOM 10489 C CA . CYS D 1 293 ? 56.718 63.503 52.885 1.00 22.65 293 CYS D CA 1
ATOM 10490 C C . CYS D 1 293 ? 57.565 63.966 54.068 1.00 23.30 293 CYS D C 1
ATOM 10491 O O . CYS D 1 293 ? 58.006 65.115 54.101 1.00 23.00 293 CYS D O 1
ATOM 10494 N N . GLN D 1 294 ? 57.794 63.064 55.025 1.00 23.79 294 GLN D N 1
ATOM 10495 C CA . GLN D 1 294 ? 58.626 63.335 56.207 1.00 25.20 294 GLN D CA 1
ATOM 10496 C C . GLN D 1 294 ? 60.057 63.732 55.811 1.00 24.86 294 GLN D C 1
ATOM 10497 O O . GLN D 1 294 ? 60.560 64.783 56.220 1.00 24.82 294 GLN D O 1
ATOM 10503 N N . ILE D 1 295 ? 60.702 62.884 55.015 1.00 24.69 295 ILE D N 1
ATOM 10504 C CA . ILE D 1 295 ? 62.081 63.111 54.593 1.00 25.01 295 ILE D CA 1
ATOM 10505 C C . ILE D 1 295 ? 62.196 64.364 53.714 1.00 24.76 295 ILE D C 1
ATOM 10506 O O . ILE D 1 295 ? 63.097 65.179 53.913 1.00 24.26 295 ILE D O 1
ATOM 10511 N N . ALA D 1 296 ? 61.267 64.532 52.775 1.00 24.46 296 ALA D N 1
ATOM 10512 C CA . ALA D 1 296 ? 61.284 65.710 51.897 1.00 25.05 296 ALA D CA 1
ATOM 10513 C C . ALA D 1 296 ? 61.017 67.024 52.643 1.00 25.33 296 ALA D C 1
ATOM 10514 O O . ALA D 1 296 ? 61.737 67.999 52.445 1.00 25.25 296 ALA D O 1
ATOM 10516 N N . SER D 1 297 ? 59.995 67.042 53.499 1.00 25.49 297 SER D N 1
ATOM 10517 C CA . SER D 1 297 ? 59.567 68.279 54.167 1.00 26.07 297 SER D CA 1
ATOM 10518 C C . SER D 1 297 ? 60.382 68.654 55.404 1.00 26.42 297 SER D C 1
ATOM 10519 O O . SER D 1 297 ? 60.407 69.825 55.799 1.00 26.97 297 SER D O 1
ATOM 10522 N N . MET D 1 298 ? 61.042 67.671 56.010 1.00 26.75 298 MET D N 1
ATOM 10523 C CA . MET D 1 298 ? 61.729 67.874 57.286 1.00 27.38 298 MET D CA 1
ATOM 10524 C C . MET D 1 298 ? 63.245 67.768 57.187 1.00 27.08 298 MET D C 1
ATOM 10525 O O . MET D 1 298 ? 63.959 68.384 57.979 1.00 27.16 298 MET D O 1
ATOM 10530 N N . SER D 1 299 ? 63.725 66.989 56.221 1.00 26.93 299 SER D N 1
ATOM 10531 C CA . SER D 1 299 ? 65.162 66.756 56.044 1.00 27.16 299 SER D CA 1
ATOM 10532 C C . SER D 1 299 ? 65.771 67.432 54.807 1.00 27.57 299 SER D C 1
ATOM 10533 O O . SER D 1 299 ? 66.936 67.176 54.471 1.00 27.54 299 SER D O 1
ATOM 10536 N N . ASP D 1 300 ? 64.978 68.274 54.139 1.00 28.31 300 ASP D N 1
ATOM 10537 C CA . ASP D 1 300 ? 65.438 69.097 53.008 1.00 29.11 300 ASP D CA 1
ATOM 10538 C C . ASP D 1 300 ? 65.923 68.247 51.822 1.00 28.89 300 ASP D C 1
ATOM 10539 O O . ASP D 1 300 ? 66.866 68.611 51.113 1.00 29.06 300 ASP D O 1
ATOM 10544 N N . ILE D 1 301 ? 65.265 67.112 51.611 1.00 28.21 301 ILE D N 1
ATOM 10545 C CA . ILE D 1 301 ? 65.580 66.232 50.489 1.00 27.80 301 ILE D CA 1
ATOM 10546 C C . ILE D 1 301 ? 64.593 66.547 49.369 1.00 27.30 301 ILE D C 1
ATOM 10547 O O . ILE D 1 301 ? 63.395 66.683 49.626 1.00 26.72 301 ILE D O 1
ATOM 10552 N N . ASP D 1 302 ? 65.098 66.704 48.140 1.00 26.81 302 ASP D N 1
ATOM 10553 C CA . ASP D 1 302 ? 64.236 66.892 46.970 1.00 26.75 302 ASP D CA 1
ATOM 10554 C C . ASP D 1 302 ? 63.175 65.789 46.944 1.00 26.22 302 ASP D C 1
ATOM 10555 O O . ASP D 1 302 ? 63.512 64.616 47.113 1.00 25.86 302 ASP D O 1
ATOM 10560 N N . PRO D 1 303 ? 61.897 66.153 46.714 1.00 25.88 303 PRO D N 1
ATOM 10561 C CA . PRO D 1 303 ? 60.836 65.137 46.712 1.00 25.69 303 PRO D CA 1
ATOM 10562 C C . PRO D 1 303 ? 61.044 64.055 45.643 1.00 25.68 303 PRO D C 1
ATOM 10563 O O . PRO D 1 303 ? 60.600 62.924 45.825 1.00 25.14 303 PRO D O 1
ATOM 10567 N N . GLU D 1 304 ? 61.717 64.417 44.546 1.00 25.61 304 GLU D N 1
ATOM 10568 C CA . GLU D 1 304 ? 62.059 63.482 43.469 1.00 25.56 304 GLU D CA 1
ATOM 10569 C C . GLU D 1 304 ? 63.019 62.409 43.962 1.00 25.05 304 GLU D C 1
ATOM 10570 O O . GLU D 1 304 ? 62.957 61.264 43.511 1.00 25.53 304 GLU D O 1
ATOM 10576 N N . VAL D 1 305 ? 63.910 62.789 44.877 1.00 24.23 305 VAL D N 1
ATOM 10577 C CA . VAL D 1 305 ? 64.863 61.855 45.467 1.00 23.73 305 VAL D CA 1
ATOM 10578 C C . VAL D 1 305 ? 64.183 61.024 46.567 1.00 23.48 305 VAL D C 1
ATOM 10579 O O . VAL D 1 305 ? 64.500 59.851 46.743 1.00 22.80 305 VAL D O 1
ATOM 10583 N N . ALA D 1 306 ? 63.253 61.640 47.298 1.00 22.92 306 ALA D N 1
ATOM 10584 C CA . ALA D 1 306 ? 62.404 60.899 48.243 1.00 22.91 306 ALA D CA 1
ATOM 10585 C C . ALA D 1 306 ? 61.672 59.763 47.524 1.00 22.93 306 ALA D C 1
ATOM 10586 O O . ALA D 1 306 ? 61.583 58.653 48.046 1.00 22.87 306 ALA D O 1
ATOM 10588 N N . VAL D 1 307 ? 61.181 60.034 46.314 1.00 22.88 307 VAL D N 1
ATOM 10589 C CA . VAL D 1 307 ? 60.571 58.996 45.482 1.00 22.91 307 VAL D CA 1
ATOM 10590 C C . VAL D 1 307 ? 61.564 57.861 45.196 1.00 23.07 307 VAL D C 1
ATOM 10591 O O . VAL D 1 307 ? 61.203 56.689 45.288 1.00 22.72 307 VAL D O 1
ATOM 10595 N N . CYS D 1 308 ? 62.810 58.209 44.867 1.00 23.07 308 CYS D N 1
ATOM 10596 C CA . CYS D 1 308 ? 63.850 57.210 44.617 1.00 23.34 308 CYS D CA 1
ATOM 10597 C C . CYS D 1 308 ? 64.081 56.300 45.822 1.00 23.06 308 CYS D C 1
ATOM 10598 O O . CYS D 1 308 ? 64.304 55.096 45.664 1.00 22.94 308 CYS D O 1
ATOM 10601 N N . MET D 1 309 ? 64.025 56.880 47.019 1.00 22.76 309 MET D N 1
ATOM 10602 C CA . MET D 1 309 ? 64.206 56.112 48.263 1.00 23.26 309 MET D CA 1
ATOM 10603 C C . MET D 1 309 ? 63.098 55.075 48.456 1.00 22.36 309 MET D C 1
ATOM 10604 O O . MET D 1 309 ? 63.292 54.066 49.137 1.00 22.53 309 MET D O 1
ATOM 10609 N N . ALA D 1 310 ? 61.939 55.337 47.859 1.00 21.78 310 ALA D N 1
ATOM 10610 C CA . ALA D 1 310 ? 60.778 54.451 47.983 1.00 20.77 310 ALA D CA 1
ATOM 10611 C C . ALA D 1 310 ? 60.649 53.485 46.808 1.00 20.43 310 ALA D C 1
ATOM 10612 O O . ALA D 1 310 ? 59.795 52.592 46.817 1.00 19.90 310 ALA D O 1
ATOM 10614 N N . THR D 1 311 ? 61.488 53.672 45.789 1.00 20.31 311 THR D N 1
ATOM 10615 C CA . THR D 1 311 ? 61.318 52.949 44.528 1.00 19.87 311 THR D CA 1
ATOM 10616 C C . THR D 1 311 ? 62.629 52.349 44.021 1.00 20.26 311 THR D C 1
ATOM 10617 O O . THR D 1 311 ? 62.975 51.219 44.375 1.00 19.96 311 THR D O 1
ATOM 10621 N N . GLY D 1 312 ? 63.361 53.117 43.210 1.00 20.00 312 GLY D N 1
ATOM 10622 C CA . GLY D 1 312 ? 64.570 52.622 42.560 1.00 20.16 312 GLY D CA 1
ATOM 10623 C C . GLY D 1 312 ? 65.709 52.220 43.477 1.00 19.78 312 GLY D C 1
ATOM 10624 O O . GLY D 1 312 ? 66.405 51.249 43.193 1.00 19.93 312 GLY D O 1
ATOM 10625 N N . ASN D 1 313 ? 65.922 52.969 44.557 1.00 19.87 313 ASN D N 1
ATOM 10626 C CA . ASN D 1 313 ? 66.924 52.585 45.564 1.00 20.18 313 ASN D CA 1
ATOM 10627 C C . ASN D 1 313 ? 66.655 51.184 46.099 1.00 20.38 313 ASN D C 1
ATOM 10628 O O . ASN D 1 313 ? 67.582 50.398 46.306 1.00 20.10 313 ASN D O 1
ATOM 10633 N N . SER D 1 314 ? 65.372 50.884 46.302 1.00 20.44 314 SER D N 1
ATOM 10634 C CA . SER D 1 314 ? 64.938 49.634 46.921 1.00 20.64 314 SER D CA 1
ATOM 10635 C C . SER D 1 314 ? 65.027 48.445 45.971 1.00 20.94 314 SER D C 1
ATOM 10636 O O . SER D 1 314 ? 65.480 47.372 46.366 1.00 20.86 314 SER D O 1
ATOM 10639 N N . THR D 1 315 ? 64.611 48.632 44.717 1.00 21.02 315 THR D N 1
ATOM 10640 C CA . THR D 1 315 ? 64.700 47.556 43.727 1.00 21.66 315 THR D CA 1
ATOM 10641 C C . THR D 1 315 ? 66.147 47.283 43.320 1.00 21.95 315 THR D C 1
ATOM 10642 O O . THR D 1 315 ? 66.473 46.174 42.917 1.00 21.99 315 THR D O 1
ATOM 10646 N N . ALA D 1 316 ? 67.008 48.294 43.443 1.00 22.41 316 ALA D N 1
ATOM 10647 C CA . ALA D 1 316 ? 68.431 48.135 43.137 1.00 22.46 316 ALA D CA 1
ATOM 10648 C C . ALA D 1 316 ? 69.053 47.154 44.123 1.00 22.67 316 ALA D C 1
ATOM 10649 O O . ALA D 1 316 ? 69.752 46.214 43.731 1.00 22.81 316 ALA D O 1
ATOM 10651 N N . VAL D 1 317 ? 68.760 47.367 45.404 1.00 22.73 317 VAL D N 1
ATOM 10652 C CA . VAL D 1 317 ? 69.253 46.525 46.491 1.00 23.08 317 VAL D CA 1
ATOM 10653 C C . VAL D 1 317 ? 68.792 45.083 46.331 1.00 22.78 317 VAL D C 1
ATOM 10654 O O . VAL D 1 317 ? 69.576 44.149 46.516 1.00 22.46 317 VAL D O 1
ATOM 10658 N N . TYR D 1 318 ? 67.521 44.907 45.980 1.00 22.49 318 TYR D N 1
ATOM 10659 C CA . TYR D 1 318 ? 66.933 43.581 45.865 1.00 22.80 318 TYR D CA 1
ATOM 10660 C C . TYR D 1 318 ? 67.045 42.945 44.476 1.00 23.04 318 TYR D C 1
ATOM 10661 O O . TYR D 1 318 ? 66.624 41.807 44.285 1.00 23.45 318 TYR D O 1
ATOM 10670 N N . GLY D 1 319 ? 67.640 43.669 43.529 1.00 23.20 319 GLY D N 1
ATOM 10671 C CA . GLY D 1 319 ? 67.835 43.157 42.168 1.00 23.18 319 GLY D CA 1
ATOM 10672 C C . GLY D 1 319 ? 66.535 42.861 41.434 1.00 23.15 319 GLY D C 1
ATOM 10673 O O . GLY D 1 319 ? 66.448 41.881 40.701 1.00 23.48 319 GLY D O 1
ATOM 10674 N N . LEU D 1 320 ? 65.530 43.714 41.625 1.00 22.71 320 LEU D N 1
ATOM 10675 C CA . LEU D 1 320 ? 64.217 43.517 41.002 1.00 22.33 320 LEU D CA 1
ATOM 10676 C C . LEU D 1 320 ? 64.063 44.360 39.743 1.00 22.35 320 LEU D C 1
ATOM 10677 O O . LEU D 1 320 ? 64.513 45.501 39.695 1.00 22.01 320 LEU D O 1
ATOM 10682 N N . ASN D 1 321 ? 63.405 43.799 38.731 1.00 22.46 321 ASN D N 1
ATOM 10683 C CA . ASN D 1 321 ? 63.206 44.501 37.462 1.00 22.65 321 ASN D CA 1
ATOM 10684 C C . ASN D 1 321 ? 62.025 45.480 37.485 1.00 22.60 321 ASN D C 1
ATOM 10685 O O . ASN D 1 321 ? 61.154 45.454 36.608 1.00 22.79 321 ASN D O 1
ATOM 10690 N N . THR D 1 322 ? 62.011 46.357 38.485 1.00 22.21 322 THR D N 1
ATOM 10691 C CA . THR D 1 322 ? 60.924 47.311 38.652 1.00 21.72 322 THR D CA 1
ATOM 10692 C C . THR D 1 322 ? 61.416 48.518 39.456 1.00 21.85 322 THR D C 1
ATOM 10693 O O . THR D 1 322 ? 62.630 48.666 39.669 1.00 21.76 322 THR D O 1
ATOM 10697 N N . GLY D 1 323 ? 60.489 49.391 39.855 1.00 21.60 323 GLY D N 1
ATOM 10698 C CA . GLY D 1 323 ? 60.796 50.563 40.666 1.00 21.81 323 GLY D CA 1
ATOM 10699 C C . GLY D 1 323 ? 61.409 51.727 39.905 1.00 22.14 323 GLY D C 1
ATOM 10700 O O . GLY D 1 323 ? 61.741 52.755 40.498 1.00 22.07 323 GLY D O 1
ATOM 10701 N N . VAL D 1 324 ? 61.558 51.561 38.591 1.00 22.21 324 VAL D N 1
ATOM 10702 C CA . VAL D 1 324 ? 62.218 52.541 37.740 1.00 22.80 324 VAL D CA 1
ATOM 10703 C C . VAL D 1 324 ? 61.428 52.693 36.438 1.00 22.86 324 VAL D C 1
ATOM 10704 O O . VAL D 1 324 ? 61.035 51.705 35.820 1.00 23.05 324 VAL D O 1
ATOM 10708 N N . ILE D 1 325 ? 61.176 53.933 36.040 1.00 23.81 325 ILE D N 1
ATOM 10709 C CA . ILE D 1 325 ? 60.526 54.192 34.758 1.00 24.42 325 ILE D CA 1
ATOM 10710 C C . ILE D 1 325 ? 61.610 54.231 33.671 1.00 24.90 325 ILE D C 1
ATOM 10711 O O . ILE D 1 325 ? 62.269 55.248 33.469 1.00 25.18 325 ILE D O 1
ATOM 10716 N N . ALA D 1 326 ? 61.787 53.090 33.012 1.00 25.70 326 ALA D N 1
ATOM 10717 C CA . ALA D 1 326 ? 62.789 52.889 31.963 1.00 25.94 326 ALA D CA 1
ATOM 10718 C C . ALA D 1 326 ? 62.334 51.721 31.093 1.00 26.41 326 ALA D C 1
ATOM 10719 O O . ALA D 1 326 ? 61.677 50.799 31.589 1.00 26.41 326 ALA D O 1
ATOM 10721 N N . PRO D 1 327 ? 62.677 51.740 29.788 1.00 26.73 327 PRO D N 1
ATOM 10722 C CA . PRO D 1 327 ? 62.195 50.666 28.914 1.00 26.78 327 PRO D CA 1
ATOM 10723 C C . PRO D 1 327 ? 62.692 49.293 29.360 1.00 26.67 327 PRO D C 1
ATOM 10724 O O . PRO D 1 327 ? 63.840 49.156 29.787 1.00 26.86 327 PRO D O 1
ATOM 10728 N N . GLY D 1 328 ? 61.815 48.297 29.292 1.00 26.75 328 GLY D N 1
ATOM 10729 C CA . GLY D 1 328 ? 62.148 46.949 29.728 1.00 27.21 328 GLY D CA 1
ATOM 10730 C C . GLY D 1 328 ? 61.846 46.668 31.191 1.00 27.03 328 GLY D C 1
ATOM 10731 O O . GLY D 1 328 ? 61.832 45.514 31.603 1.00 27.30 328 GLY D O 1
ATOM 10732 N N . LYS D 1 329 ? 61.621 47.721 31.978 1.00 27.25 329 LYS D N 1
ATOM 10733 C CA . LYS D 1 329 ? 61.227 47.567 33.389 1.00 27.16 329 LYS D CA 1
ATOM 10734 C C . LYS D 1 329 ? 59.755 47.186 33.477 1.00 26.76 329 LYS D C 1
ATOM 10735 O O . LYS D 1 329 ? 58.980 47.506 32.582 1.00 27.00 329 LYS D O 1
ATOM 10741 N N . GLU D 1 330 ? 59.370 46.506 34.555 1.00 26.21 330 GLU D N 1
ATOM 10742 C CA . GLU D 1 330 ? 57.970 46.142 34.778 1.00 25.47 330 GLU D CA 1
ATOM 10743 C C . GLU D 1 330 ? 57.111 47.400 34.933 1.00 25.06 330 GLU D C 1
ATOM 10744 O O . GLU D 1 330 ? 57.546 48.390 35.534 1.00 24.79 330 GLU D O 1
ATOM 10750 N N . ALA D 1 331 ? 55.905 47.365 34.373 1.00 24.16 331 ALA D N 1
ATOM 10751 C CA . ALA D 1 331 ? 55.057 48.552 34.329 1.00 24.06 331 ALA D CA 1
ATOM 10752 C C . ALA D 1 331 ? 54.214 48.701 35.600 1.00 23.77 331 ALA D C 1
ATOM 10753 O O . ALA D 1 331 ? 52.986 48.558 35.583 1.00 23.77 331 ALA D O 1
ATOM 10755 N N . ASP D 1 332 ? 54.905 48.982 36.701 1.00 23.44 332 ASP D N 1
ATOM 10756 C CA . ASP D 1 332 ? 54.269 49.285 37.976 1.00 22.86 332 ASP D CA 1
ATOM 10757 C C . ASP D 1 332 ? 54.348 50.793 38.168 1.00 22.39 332 ASP D C 1
ATOM 10758 O O . ASP D 1 332 ? 55.435 51.348 38.341 1.00 22.61 332 ASP D O 1
ATOM 10763 N N . LEU D 1 333 ? 53.197 51.455 38.114 1.00 22.19 333 LEU D N 1
ATOM 10764 C CA . LEU D 1 333 ? 53.156 52.907 37.993 1.00 22.13 333 LEU D CA 1
ATOM 10765 C C . LEU D 1 333 ? 52.037 53.527 38.802 1.00 21.80 333 LEU D C 1
ATOM 10766 O O . LEU D 1 333 ? 50.969 52.940 38.945 1.00 21.51 333 LEU D O 1
ATOM 10771 N N . ILE D 1 334 ? 52.298 54.725 39.316 1.00 22.15 334 ILE D N 1
ATOM 10772 C CA . ILE D 1 334 ? 51.293 55.513 40.021 1.00 22.49 334 ILE D CA 1
ATOM 10773 C C . ILE D 1 334 ? 51.038 56.806 39.267 1.00 22.77 334 ILE D C 1
ATOM 10774 O O . ILE D 1 334 ? 51.974 57.473 38.826 1.00 23.14 334 ILE D O 1
ATOM 10779 N N . ILE D 1 335 ? 49.770 57.162 39.130 1.00 22.98 335 ILE D N 1
ATOM 10780 C CA . ILE D 1 335 ? 49.423 58.505 38.692 1.00 23.91 335 ILE D CA 1
ATOM 10781 C C . ILE D 1 335 ? 48.853 59.264 39.891 1.00 24.14 335 ILE D C 1
ATOM 10782 O O . ILE D 1 335 ? 47.845 58.863 40.479 1.00 24.31 335 ILE D O 1
ATOM 10787 N N . MET D 1 336 ? 49.523 60.353 40.252 1.00 24.82 336 MET D N 1
ATOM 10788 C CA . MET D 1 336 ? 49.218 61.098 41.474 1.00 25.38 336 MET D CA 1
ATOM 10789 C C . MET D 1 336 ? 49.287 62.611 41.266 1.00 25.42 336 MET D C 1
ATOM 10790 O O . MET D 1 336 ? 49.883 63.089 40.300 1.00 25.71 336 MET D O 1
ATOM 10795 N N . ASP D 1 337 ? 48.686 63.357 42.187 1.00 25.62 337 ASP D N 1
ATOM 10796 C CA . ASP D 1 337 ? 48.672 64.811 42.108 1.00 26.02 337 ASP D CA 1
ATOM 10797 C C . ASP D 1 337 ? 48.720 65.432 43.500 1.00 26.16 337 ASP D C 1
ATOM 10798 O O . ASP D 1 337 ? 48.559 64.739 44.512 1.00 26.12 337 ASP D O 1
ATOM 10803 N N . THR D 1 338 ? 48.958 66.740 43.549 1.00 26.17 338 THR D N 1
ATOM 10804 C CA . THR D 1 338 ? 48.675 67.516 44.747 1.00 26.06 338 THR D CA 1
ATOM 10805 C C . THR D 1 338 ? 47.230 67.216 45.183 1.00 25.97 338 THR D C 1
ATOM 10806 O O . THR D 1 338 ? 46.337 67.094 44.336 1.00 25.98 338 THR D O 1
ATOM 10810 N N . PRO D 1 339 ? 47.001 67.049 46.497 1.00 25.96 339 PRO D N 1
ATOM 10811 C CA . PRO D 1 339 ? 45.643 66.782 46.963 1.00 26.06 339 PRO D CA 1
ATOM 10812 C C . PRO D 1 339 ? 44.821 68.060 47.083 1.00 26.77 339 PRO D C 1
ATOM 10813 O O . PRO D 1 339 ? 45.387 69.146 47.190 1.00 26.51 339 PRO D O 1
ATOM 10817 N N . LEU D 1 340 ? 43.498 67.922 47.077 1.00 27.48 340 LEU D N 1
ATOM 10818 C CA . LEU D 1 340 ? 42.597 69.072 47.178 1.00 28.70 340 LEU D CA 1
ATOM 10819 C C . LEU D 1 340 ? 42.883 69.918 48.416 1.00 29.16 340 LEU D C 1
ATOM 10820 O O . LEU D 1 340 ? 42.963 69.395 49.531 1.00 29.25 340 LEU D O 1
ATOM 10825 N N . GLY D 1 341 ? 43.062 71.219 48.201 1.00 29.65 341 GLY D N 1
ATOM 10826 C CA . GLY D 1 341 ? 43.290 72.171 49.287 1.00 30.03 341 GLY D CA 1
ATOM 10827 C C . GLY D 1 341 ? 44.739 72.403 49.671 1.00 30.34 341 GLY D C 1
ATOM 10828 O O . GLY D 1 341 ? 45.029 73.295 50.467 1.00 30.45 341 GLY D O 1
ATOM 10829 N N . SER D 1 342 ? 45.654 71.611 49.114 1.00 30.36 342 SER D N 1
ATOM 10830 C CA . SER D 1 342 ? 47.077 71.783 49.392 1.00 30.70 342 SER D CA 1
ATOM 10831 C C . SER D 1 342 ? 47.617 73.077 48.787 1.00 31.14 342 SER D C 1
ATOM 10832 O O . SER D 1 342 ? 47.196 73.488 47.702 1.00 31.30 342 SER D O 1
ATOM 10835 N N . VAL D 1 343 ? 48.564 73.696 49.484 1.00 31.57 343 VAL D N 1
ATOM 10836 C CA . VAL D 1 343 ? 49.219 74.911 48.988 1.00 31.97 343 VAL D CA 1
ATOM 10837 C C . VAL D 1 343 ? 50.086 74.622 47.755 1.00 32.25 343 VAL D C 1
ATOM 10838 O O . VAL D 1 343 ? 50.419 75.533 46.992 1.00 32.28 343 VAL D O 1
ATOM 10842 N N . ALA D 1 344 ? 50.436 73.351 47.568 1.00 32.32 344 ALA D N 1
ATOM 10843 C CA . ALA D 1 344 ? 51.317 72.928 46.485 1.00 32.61 344 ALA D CA 1
ATOM 10844 C C . ALA D 1 344 ? 50.572 72.757 45.165 1.00 32.75 344 ALA D C 1
ATOM 10845 O O . ALA D 1 344 ? 49.396 72.399 45.150 1.00 32.72 344 ALA D O 1
ATOM 10847 N N . GLU D 1 345 ? 51.282 73.002 44.064 1.00 33.36 345 GLU D N 1
ATOM 10848 C CA . GLU D 1 345 ? 50.704 72.976 42.716 1.00 34.03 345 GLU D CA 1
ATOM 10849 C C . GLU D 1 345 ? 50.697 71.587 42.071 1.00 33.10 345 GLU D C 1
ATOM 10850 O O . GLU D 1 345 ? 49.849 71.299 41.219 1.00 33.12 345 GLU D O 1
ATOM 10856 N N . ASP D 1 346 ? 51.650 70.741 42.458 1.00 32.13 346 ASP D N 1
ATOM 10857 C CA . ASP D 1 346 ? 51.761 69.394 41.895 1.00 31.34 346 ASP D CA 1
ATOM 10858 C C . ASP D 1 346 ? 52.146 68.355 42.956 1.00 30.24 346 ASP D C 1
ATOM 10859 O O . ASP D 1 346 ? 52.374 68.707 44.119 1.00 29.83 346 ASP D O 1
ATOM 10864 N N . ALA D 1 347 ? 52.223 67.087 42.550 1.00 29.15 347 ALA D N 1
ATOM 10865 C CA . ALA D 1 347 ? 52.468 65.981 43.491 1.00 27.95 347 ALA D CA 1
ATOM 10866 C C . ALA D 1 347 ? 53.804 66.090 44.226 1.00 27.38 347 ALA D C 1
ATOM 10867 O O . ALA D 1 347 ? 53.859 65.904 45.447 1.00 26.67 347 ALA D O 1
ATOM 10869 N N . MET D 1 348 ? 54.871 66.404 43.493 1.00 26.47 348 MET D N 1
ATOM 10870 C CA . MET D 1 348 ? 56.193 66.580 44.100 1.00 25.98 348 MET D CA 1
ATOM 10871 C C . MET D 1 348 ? 56.205 67.753 45.073 1.00 25.34 348 MET D C 1
ATOM 10872 O O . MET D 1 348 ? 56.794 67.665 46.150 1.00 25.26 348 MET D O 1
ATOM 10877 N N . GLY D 1 349 ? 55.529 68.838 44.699 1.00 24.75 349 GLY D N 1
ATOM 10878 C CA . GLY D 1 349 ? 55.372 69.993 45.579 1.00 23.91 349 GLY D CA 1
ATOM 10879 C C . GLY D 1 349 ? 54.648 69.623 46.865 1.00 23.53 349 GLY D C 1
ATOM 10880 O O . GLY D 1 349 ? 55.027 70.075 47.948 1.00 23.37 349 GLY D O 1
ATOM 10881 N N . ALA D 1 350 ? 53.599 68.807 46.738 1.00 23.02 350 ALA D N 1
ATOM 10882 C CA . ALA D 1 350 ? 52.828 68.338 47.895 1.00 22.84 350 ALA D CA 1
ATOM 10883 C C . ALA D 1 350 ? 53.722 67.579 48.870 1.00 22.63 350 ALA D C 1
ATOM 10884 O O . ALA D 1 350 ? 53.686 67.829 50.072 1.00 22.95 350 ALA D O 1
ATOM 10886 N N . ILE D 1 351 ? 54.547 66.682 48.333 1.00 22.54 351 ILE D N 1
ATOM 10887 C CA . ILE D 1 351 ? 55.482 65.891 49.130 1.00 22.23 351 ILE D CA 1
ATOM 10888 C C . ILE D 1 351 ? 56.475 66.784 49.889 1.00 22.24 351 ILE D C 1
ATOM 10889 O O . ILE D 1 351 ? 56.652 66.624 51.099 1.00 21.78 351 ILE D O 1
ATOM 10894 N N . ALA D 1 352 ? 57.087 67.741 49.185 1.00 22.05 352 ALA D N 1
ATOM 10895 C CA . ALA D 1 352 ? 58.004 68.707 49.807 1.00 22.14 352 ALA D CA 1
ATOM 10896 C C . ALA D 1 352 ? 57.312 69.573 50.855 1.00 21.87 352 ALA D C 1
ATOM 10897 O O . ALA D 1 352 ? 57.945 70.020 51.808 1.00 22.07 352 ALA D O 1
ATOM 10899 N N . ALA D 1 353 ? 56.014 69.800 50.679 1.00 21.69 353 ALA D N 1
ATOM 10900 C CA . ALA D 1 353 ? 55.230 70.591 51.627 1.00 21.54 353 ALA D CA 1
ATOM 10901 C C . ALA D 1 353 ? 54.791 69.788 52.848 1.00 21.64 353 ALA D C 1
ATOM 10902 O O . ALA D 1 353 ? 54.317 70.365 53.828 1.00 21.29 353 ALA D O 1
ATOM 10904 N N . GLY D 1 354 ? 54.933 68.464 52.772 1.00 21.79 354 GLY D N 1
ATOM 10905 C CA . GLY D 1 354 ? 54.518 67.558 53.856 1.00 21.78 354 GLY D CA 1
ATOM 10906 C C . GLY D 1 354 ? 53.124 66.964 53.702 1.00 22.08 354 GLY D C 1
ATOM 10907 O O . GLY D 1 354 ? 52.646 66.229 54.584 1.00 21.47 354 GLY D O 1
ATOM 10908 N N . ASP D 1 355 ? 52.472 67.288 52.585 1.00 22.06 355 ASP D N 1
ATOM 10909 C CA . ASP D 1 355 ? 51.129 66.808 52.283 1.00 22.12 355 ASP D CA 1
ATOM 10910 C C . ASP D 1 355 ? 51.201 65.499 51.510 1.00 22.13 355 ASP D C 1
ATOM 10911 O O . ASP D 1 355 ? 51.899 65.414 50.497 1.00 21.94 355 ASP D O 1
ATOM 10916 N N . ILE D 1 356 ? 50.482 64.481 51.990 1.00 22.01 356 ILE D N 1
ATOM 10917 C CA . ILE D 1 356 ? 50.338 63.226 51.255 1.00 22.08 356 ILE D CA 1
ATOM 10918 C C . ILE D 1 356 ? 49.633 63.515 49.921 1.00 21.98 356 ILE D C 1
ATOM 10919 O O . ILE D 1 356 ? 48.561 64.132 49.908 1.00 21.89 356 ILE D O 1
ATOM 10924 N N . PRO D 1 357 ? 50.246 63.098 48.801 1.00 22.20 357 PRO D N 1
ATOM 10925 C CA . PRO D 1 357 ? 49.624 63.363 47.501 1.00 22.31 357 PRO D CA 1
ATOM 10926 C C . PRO D 1 357 ? 48.383 62.502 47.285 1.00 22.62 357 PRO D C 1
ATOM 10927 O O . PRO D 1 357 ? 48.224 61.473 47.945 1.00 22.33 357 PRO D O 1
ATOM 10931 N N . GLY D 1 358 ? 47.500 62.940 46.390 1.00 22.61 358 GLY D N 1
ATOM 10932 C CA . GLY D 1 358 ? 46.341 62.149 46.018 1.00 22.96 358 GLY D CA 1
ATOM 10933 C C . GLY D 1 358 ? 46.699 61.193 44.898 1.00 23.29 358 GLY D C 1
ATOM 10934 O O . GLY D 1 358 ? 47.221 61.611 43.866 1.00 23.62 358 GLY D O 1
ATOM 10935 N N . ILE D 1 359 ? 46.432 59.909 45.111 1.00 22.99 359 ILE D N 1
ATOM 10936 C CA . ILE D 1 359 ? 46.676 58.888 44.102 1.00 22.92 359 ILE D CA 1
ATOM 10937 C C . ILE D 1 359 ? 45.381 58.623 43.343 1.00 23.28 359 ILE D C 1
ATOM 10938 O O . ILE D 1 359 ? 44.344 58.333 43.950 1.00 23.14 359 ILE D O 1
ATOM 10943 N N . SER D 1 360 ? 45.439 58.736 42.018 1.00 23.62 360 SER D N 1
ATOM 10944 C CA . SER D 1 360 ? 44.273 58.427 41.194 1.00 24.10 360 SER D CA 1
ATOM 10945 C C . SER D 1 360 ? 44.339 57.015 40.620 1.00 24.05 360 SER D C 1
ATOM 10946 O O . SER D 1 360 ? 43.426 56.224 40.827 1.00 24.63 360 SER D O 1
ATOM 10949 N N . VAL D 1 361 ? 45.426 56.691 39.923 1.00 23.71 361 VAL D N 1
ATOM 10950 C CA . VAL D 1 361 ? 45.543 55.394 39.266 1.00 23.27 361 VAL D CA 1
ATOM 10951 C C . VAL D 1 361 ? 46.815 54.682 39.710 1.00 22.55 361 VAL D C 1
ATOM 10952 O O . VAL D 1 361 ? 47.858 55.315 39.904 1.00 22.80 361 VAL D O 1
ATOM 10956 N N . VAL D 1 362 ? 46.711 53.367 39.880 1.00 22.19 362 VAL D N 1
ATOM 10957 C CA . VAL D 1 362 ? 47.875 52.504 40.107 1.00 21.54 362 VAL D CA 1
ATOM 10958 C C . VAL D 1 362 ? 47.838 51.352 39.109 1.00 21.71 362 VAL D C 1
ATOM 10959 O O . VAL D 1 362 ? 46.820 50.670 38.978 1.00 21.60 362 VAL D O 1
ATOM 10963 N N . LEU D 1 363 ? 48.953 51.149 38.412 1.00 22.18 363 LEU D N 1
ATOM 10964 C CA . LEU D 1 363 ? 49.124 50.020 37.501 1.00 22.35 363 LEU D CA 1
ATOM 10965 C C . LEU D 1 363 ? 50.122 49.035 38.092 1.00 22.51 363 LEU D C 1
ATOM 10966 O O . LEU D 1 363 ? 51.142 49.442 38.647 1.00 22.66 363 LEU D O 1
ATOM 10971 N N . ILE D 1 364 ? 49.816 47.747 37.978 1.00 22.88 364 ILE D N 1
ATOM 10972 C CA . ILE D 1 364 ? 50.782 46.684 38.237 1.00 23.43 364 ILE D CA 1
ATOM 10973 C C . ILE D 1 364 ? 50.841 45.804 36.986 1.00 24.21 364 ILE D C 1
ATOM 10974 O O . ILE D 1 364 ? 49.808 45.322 36.506 1.00 24.01 364 ILE D O 1
ATOM 10979 N N . ASP D 1 365 ? 52.049 45.614 36.461 1.00 25.12 365 ASP D N 1
ATOM 10980 C CA . ASP D 1 365 ? 52.247 44.957 35.160 1.00 25.91 365 ASP D CA 1
ATOM 10981 C C . ASP D 1 365 ? 51.322 45.557 34.086 1.00 26.59 365 ASP D C 1
ATOM 10982 O O . ASP D 1 365 ? 50.768 44.838 33.257 1.00 27.03 365 ASP D O 1
ATOM 10987 N N . GLY D 1 366 ? 51.151 46.875 34.129 1.00 27.37 366 GLY D N 1
ATOM 10988 C CA . GLY D 1 366 ? 50.321 47.596 33.164 1.00 28.41 366 GLY D CA 1
ATOM 10989 C C . GLY D 1 366 ? 48.820 47.540 33.393 1.00 29.10 366 GLY D C 1
ATOM 10990 O O . GLY D 1 366 ? 48.062 48.269 32.740 1.00 29.47 366 GLY D O 1
ATOM 10991 N N . GLU D 1 367 ? 48.382 46.688 34.315 1.00 29.37 367 GLU D N 1
ATOM 10992 C CA . GLU D 1 367 ? 46.952 46.500 34.573 1.00 29.88 367 GLU D CA 1
ATOM 10993 C C . GLU D 1 367 ? 46.474 47.403 35.704 1.00 29.30 367 GLU D C 1
ATOM 10994 O O . GLU D 1 367 ? 47.096 47.455 36.767 1.00 29.04 367 GLU D O 1
ATOM 11000 N N . ALA D 1 368 ? 45.379 48.124 35.464 1.00 28.77 368 ALA D N 1
ATOM 11001 C CA . ALA D 1 368 ? 44.844 49.074 36.443 1.00 28.40 368 ALA D CA 1
ATOM 11002 C C . ALA D 1 368 ? 44.239 48.369 37.656 1.00 28.07 368 ALA D C 1
ATOM 11003 O O . ALA D 1 368 ? 43.188 47.726 37.556 1.00 28.23 368 ALA D O 1
ATOM 11005 N N . VAL D 1 369 ? 44.910 48.480 38.800 1.00 26.84 369 VAL D N 1
ATOM 11006 C CA . VAL D 1 369 ? 44.439 47.803 40.010 1.00 26.25 369 VAL D CA 1
ATOM 11007 C C . VAL D 1 369 ? 43.772 48.777 40.979 1.00 25.95 369 VAL D C 1
ATOM 11008 O O . VAL D 1 369 ? 43.031 48.369 41.879 1.00 26.08 369 VAL D O 1
ATOM 11012 N N . VAL D 1 370 ? 44.056 50.061 40.779 1.00 25.38 370 VAL D N 1
ATOM 11013 C CA . VAL D 1 370 ? 43.398 51.162 41.479 1.00 25.07 370 VAL D CA 1
ATOM 11014 C C . VAL D 1 370 ? 43.005 52.204 40.433 1.00 24.88 370 VAL D C 1
ATOM 11015 O O . VAL D 1 370 ? 43.815 52.552 39.579 1.00 24.57 370 VAL D O 1
ATOM 11019 N N . THR D 1 371 ? 41.763 52.683 40.496 1.00 25.01 371 THR D N 1
ATOM 11020 C CA . THR D 1 371 ? 41.305 53.779 39.640 1.00 25.58 371 THR D CA 1
ATOM 11021 C C . THR D 1 371 ? 40.947 55.020 40.463 1.00 25.59 371 THR D C 1
ATOM 11022 O O . THR D 1 371 ? 40.707 56.096 39.911 1.00 25.74 371 THR D O 1
ATOM 11026 N N . LYS D 1 372 ? 40.919 54.858 41.786 1.00 25.35 372 LYS D N 1
ATOM 11027 C CA . LYS D 1 372 ? 40.833 55.979 42.730 1.00 25.23 372 LYS D CA 1
ATOM 11028 C C . LYS D 1 372 ? 41.224 55.460 44.107 1.00 24.29 372 LYS D C 1
ATOM 11029 O O . LYS D 1 372 ? 40.595 54.527 44.616 1.00 24.03 372 LYS D O 1
ATOM 11035 N N . SER D 1 373 ? 42.272 56.036 44.698 1.00 23.54 373 SER D N 1
ATOM 11036 C CA . SER D 1 373 ? 42.701 55.600 46.029 1.00 23.07 373 SER D CA 1
ATOM 11037 C C . SER D 1 373 ? 41.574 55.738 47.043 1.00 22.98 373 SER D C 1
ATOM 11038 O O . SER D 1 373 ? 40.918 56.775 47.113 1.00 22.82 373 SER D O 1
ATOM 11041 N N . ARG D 1 374 ? 41.356 54.685 47.821 1.00 23.03 374 ARG D N 1
ATOM 11042 C CA . ARG D 1 374 ? 40.392 54.730 48.918 1.00 23.75 374 ARG D CA 1
ATOM 11043 C C . ARG D 1 374 ? 41.029 55.261 50.207 1.00 23.19 374 ARG D C 1
ATOM 11044 O O . ARG D 1 374 ? 40.331 55.468 51.205 1.00 23.25 374 ARG D O 1
ATOM 11052 N N . ASN D 1 375 ? 42.343 55.491 50.179 1.00 22.61 375 ASN D N 1
ATOM 11053 C CA . ASN D 1 375 ? 43.077 55.909 51.382 1.00 22.66 375 ASN D CA 1
ATOM 11054 C C . ASN D 1 375 ? 43.720 57.297 51.350 1.00 22.24 375 ASN D C 1
ATOM 11055 O O . ASN D 1 375 ? 43.730 57.994 52.367 1.00 21.84 375 ASN D O 1
ATOM 11060 N N . THR D 1 376 ? 44.271 57.699 50.206 1.00 22.32 376 THR D N 1
ATOM 11061 C CA . THR D 1 376 ? 44.869 59.038 50.107 1.00 22.42 376 THR D CA 1
ATOM 11062 C C . THR D 1 376 ? 43.762 60.088 50.066 1.00 22.99 376 THR D C 1
ATOM 11063 O O . THR D 1 376 ? 42.612 59.757 49.741 1.00 22.78 376 THR D O 1
ATOM 11067 N N . PRO D 1 377 ? 44.100 61.355 50.393 1.00 23.63 377 PRO D N 1
ATOM 11068 C CA . PRO D 1 377 ? 43.196 62.459 50.072 1.00 23.98 377 PRO D CA 1
ATOM 11069 C C . PRO D 1 377 ? 42.963 62.499 48.556 1.00 24.60 377 PRO D C 1
ATOM 11070 O O . PRO D 1 377 ? 43.752 61.909 47.805 1.00 24.72 377 PRO D O 1
ATOM 11074 N N . PRO D 1 378 ? 41.879 63.155 48.100 1.00 24.86 378 PRO D N 1
ATOM 11075 C CA . PRO D 1 378 ? 41.599 63.171 46.660 1.00 25.08 378 PRO D CA 1
ATOM 11076 C C . PRO D 1 378 ? 42.593 64.013 45.851 1.00 25.49 378 PRO D C 1
ATOM 11077 O O . PRO D 1 378 ? 42.923 65.133 46.242 1.00 25.34 378 PRO D O 1
ATOM 11081 N N . ALA D 1 379 ? 43.070 63.461 44.738 1.00 26.06 379 ALA D N 1
ATOM 11082 C CA . ALA D 1 379 ? 43.927 64.196 43.813 1.00 26.89 379 ALA D CA 1
ATOM 11083 C C . ALA D 1 379 ? 43.141 65.334 43.173 1.00 27.50 379 ALA D C 1
ATOM 11084 O O . ALA D 1 379 ? 41.967 65.164 42.831 1.00 27.21 379 ALA D O 1
ATOM 11086 N N . LYS D 1 380 ? 43.794 66.485 43.020 1.00 28.37 380 LYS D N 1
ATOM 11087 C CA . LYS D 1 380 ? 43.186 67.649 42.373 1.00 29.58 380 LYS D CA 1
ATOM 11088 C C . LYS D 1 380 ? 42.768 67.283 40.945 1.00 29.72 380 LYS D C 1
ATOM 11089 O O . LYS D 1 380 ? 41.625 67.509 40.544 1.00 29.51 380 LYS D O 1
ATOM 11095 N N . ARG D 1 381 ? 43.704 66.701 40.202 1.00 29.99 381 ARG D N 1
ATOM 11096 C CA . ARG D 1 381 ? 43.441 66.215 38.855 1.00 30.69 381 ARG D CA 1
ATOM 11097 C C . ARG D 1 381 ? 43.562 64.700 38.839 1.00 30.83 381 ARG D C 1
ATOM 11098 O O . ARG D 1 381 ? 44.649 64.152 39.014 1.00 31.09 381 ARG D O 1
ATOM 11106 N N . ALA D 1 382 ? 42.434 64.025 38.659 1.00 31.40 382 ALA D N 1
ATOM 11107 C CA . ALA D 1 382 ? 42.410 62.572 38.626 1.00 31.87 382 ALA D CA 1
ATOM 11108 C C . ALA D 1 382 ? 42.654 62.076 37.211 1.00 32.46 382 ALA D C 1
ATOM 11109 O O . ALA D 1 382 ? 42.084 62.606 36.257 1.00 32.56 382 ALA D O 1
ATOM 11111 N N . ALA D 1 383 ? 43.511 61.068 37.075 1.00 32.78 383 ALA D N 1
ATOM 11112 C CA . ALA D 1 383 ? 43.705 60.397 35.796 1.00 33.43 383 ALA D CA 1
ATOM 11113 C C . ALA D 1 383 ? 42.438 59.640 35.396 1.00 34.04 383 ALA D C 1
ATOM 11114 O O . ALA D 1 383 ? 41.733 59.102 36.255 1.00 34.07 383 ALA D O 1
ATOM 11116 N N . LYS D 1 384 ? 42.153 59.605 34.094 1.00 34.94 384 LYS D N 1
ATOM 11117 C CA . LYS D 1 384 ? 40.996 58.868 33.584 1.00 35.83 384 LYS D CA 1
ATOM 11118 C C . LYS D 1 384 ? 41.378 57.855 32.511 1.00 36.02 384 LYS D C 1
ATOM 11119 O O . LYS D 1 384 ? 42.129 58.163 31.584 1.00 36.11 384 LYS D O 1
ATOM 11125 N N . ILE D 1 385 ? 40.859 56.644 32.665 1.00 36.41 385 ILE D N 1
ATOM 11126 C CA . ILE D 1 385 ? 41.035 55.584 31.687 1.00 37.00 385 ILE D CA 1
ATOM 11127 C C . ILE D 1 385 ? 39.927 55.726 30.642 1.00 37.21 385 ILE D C 1
ATOM 11128 O O . ILE D 1 385 ? 38.740 55.713 30.980 1.00 37.03 385 ILE D O 1
ATOM 11133 N N . LEU D 1 386 ? 40.331 55.890 29.383 1.00 37.59 386 LEU D N 1
ATOM 11134 C CA . LEU D 1 386 ? 39.399 56.177 28.287 1.00 37.90 386 LEU D CA 1
ATOM 11135 C C . LEU D 1 386 ? 38.964 54.915 27.551 1.00 38.20 386 LEU D C 1
ATOM 11136 O O . LEU D 1 386 ? 38.560 53.929 28.171 1.00 38.57 386 LEU D O 1
#

Organism: Eubacterium barkeri (NCBI:txid1528)

CATH classification: 2.30.40.10 (+1 more: 3.20.20.140)

Nearest PDB structures (foldseek):
  2vun-assembly1_D  TM=1.002E+00  e=3.128E-89  Eubacterium barkeri
  1onw-assembly1_A  TM=7.024E-01  e=7.530E-15  Escherichia coli
  1xrf-assembly1_A  TM=7.009E-01  e=1.167E-14  Aquifex aeolicus
  4bjh-assembly1_A  TM=5.426E-01  e=1.763E-16  Aquifex aeolicus
  1xrt-assembly1_A  TM=6.154E-01  e=1.242E-14  Aquifex aeolicus

InterPro domains:
  IPR006680 Amidohydrolase-related [PF01979] (58-367)
  IPR011059 Metal-dependent hydrolase, composite domain superfamily [G3DSA:2.30.40.10] (5-381)
  IPR011059 Metal-dependent hydrolase, composite domain superfamily [SSF51338] (4-377)
  IPR032466 Metal-dependent hydrolase [SSF51556] (59-320)
  IPR050378 Metallo-dependent Hydrolases Superfamily [PTHR11647] (1-99)

Sequence (1540 aa):
SKTIIKNIGKIVSGDIKSPVLQADTIVVEDGLIAAIGGEELMKDAGDATIIDAAGSTVTPGLLDTHVHVSGGDYAPRQKTMDFISSALHGGVTTMISAGSPHFPGRPKDAAGTKALAITLSKSYYNARPAGVKVHGGAVILEKGLTEEDFIEMKKEGVWIVGEVGLGTIKNPEDAAPMVEWAHKHGFKVQMHTGGTSIPGSSTVTADDVIKTKPDVVSHINGGPTAISVQEVDRIMDETDFAMEIVQCGNPKIADYVARRAAEKGQLGRVIFGNDAPSGTGLIPLGILRNMCQIASMSDIDPEVAVCMATGNSTAVYGLNTGVIAPGKEADLIIMDTPLGSVAEDAMGAIAAGDIPGISVVLIDGEAVVTKSRNTPPAKRAAKILSKTIIKNIGKIVSGDIKSPVLQADTIVVEDGLIAAIGGEELMKDAGDATIIDAAGSTVTPGLLDTHVHVSGGDYAPRQKTMDFISSALHGGVTTMISAGSPHFPGRPKDAAGTKALAITLSKSYYNARPAGVKVHGGAVILEKGLTEEDFIEMKKEGVWIVGEVGLGTIKNPEDAAPMVEWAHKHGFKVQMHTGGTSIPGSSTVTADDVIKTKPDVVSHINGGPTAISVQEVDRIMDETDFAMEIVQCGNPKIADYVARRAAEKGQLGRVIFGNDAPSGTGLIPLGILRNMCQIASMSDIDPEVAVCMATGNSTAVYGLNTGVIAPGKEADLIIMDTPLGSVAEDAMGAIAAGDIPGISVVLIDGEAVVTKSRNTPPAKRAAKILSKTIIKNIGKIVSGDIKSPVLQADTIVVEDGLIAAIGGEELMKDAGDATIIDAAGSTVTPGLLDTHVHVSGGDYAPRQKTMDFISSALHGGVTTMISAGSPHFPGRPKDAAGTKALAITLSKSYYNARPAGVKVHGGAVILEKGLTEEDFIEMKKEGVWIVGEVGLGTIKNPEDAAPMVEWAHKHGFKVQMHTGGTSIPGSSTVTADDVIKTKPDVVSHINGGPTAISVQEVDRIMDETDFAMEIVQCGNPKIADYVARRAAEKGQLGRVIFGNDAPSGTGLIPLGILRNMCQIASMSDIDPEVAVCMATGNSTAVYGLNTGVIAPGKEADLIIMDTPLGSVAEDAMGAIAAGDIPGISVVLIDGEAVVTKSRNTPPAKRAAKILSKTIIKNIGKIVSGDIKSPVLQADTIVVEDGLIAAIGGEELMKDAGDATIIDAAGSTVTPGLLDTHVHVSGGDYAPRQKTMDFISSALHGGVTTMISAGSPHFPGRPKDAAGTKALAITLSKSYYNARPAGVKVHGGAVILEKGLTEEDFIEMKKEGVWIVGEVGLGTIKNPEDAAPMVEWAHKHGFKVQMHTGGTSIPGSSTVTADDVIKTKPDVVSHINGGPTAISVQEVDRIMDETDFAMEIVQCGNPKIADYVARRAAEKGQLGRVIFGNDAPSGTGLIPLGILRNMCQIASMSDIDPEVAVCMATGNSTAVYGLNTGVIAPGKEADLIIMDTPLGSVAEDAMGAIAAGDIPGISVVLIDGEAVVTKSRNTPPAKRAAKIL